Protein 3ZX3 (pdb70)

Solvent-accessible surface area: 63488 Å² total; per-residue (Å²): 132,30,72,21,0,0,0,0,29,1,16,29,52,34,0,30,0,16,0,0,60,17,70,18,104,135,177,130,93,116,26,88,2,82,23,53,57,63,19,98,3,156,36,57,1,2,17,126,23,12,164,79,30,124,84,0,53,76,21,1,43,108,2,0,127,35,0,36,125,105,2,62,78,90,38,13,132,89,1,30,0,12,0,0,0,9,4,11,3,8,10,15,11,75,98,41,71,120,15,0,52,79,0,25,52,3,0,16,145,10,1,127,90,51,42,14,66,50,84,9,16,87,17,3,5,13,41,35,14,4,5,33,1,0,10,0,0,0,33,8,52,30,92,20,204,109,78,22,41,2,3,0,13,0,29,7,2,4,0,3,0,0,2,53,16,148,80,71,29,7,6,12,40,49,13,41,37,119,42,78,22,111,87,59,57,36,44,0,6,1,46,20,8,30,18,9,0,21,34,21,0,6,67,0,0,3,0,38,31,0,84,68,101,34,72,10,59,18,130,1,20,0,8,0,39,56,15,112,124,79,16,68,18,86,112,1,32,44,15,24,4,0,137,139,32,93,69,184,16,89,34,102,82,4,45,4,34,9,55,8,54,11,88,97,0,24,98,17,1,52,130,3,25,83,102,107,111,51,14,30,65,68,23,4,1,27,14,16,13,4,8,96,41,67,42,35,0,0,0,1,49,4,0,72,75,1,7,28,27,3,66,158,60,89,100,44,40,114,101,2,26,110,23,4,94,94,2,0,56,61,72,26,123,89,0,50,76,46,52,102,134,40,129,102,128,62,0,9,33,16,0,2,2,4,0,0,0,4,2,0,0,11,77,3,0,77,1,73,51,94,23,14,111,68,13,80,34,24,20,110,22,150,106,1,28,9,13,6,5,1,0,22,2,7,78,49,31,97,45,149,49,63,15,0,0,0,0,26,1,15,24,43,36,0,25,0,14,0,1,70,23,119,86,84,3,105,19,31,5,5,0,39,4,175,32,58,0,1,16,114,23,12,153,108,38,128,68,0,56,80,22,1,40,86,2,0,113,20,0,28,123,98,2,55,80,105,49,15,128,120,1,11,0,15,1,0,0,8,4,6,2,12,6,10,102,58,95,37,147,129,10,1,75,73,0,26,40,11,0,24,161,11,1,123,87,51,45,14,59,47,94,28,17,85,32,0,72,12,80,44,11,2,11,21,2,0,10,0,0,0,14,16,40,36,93,19,137,110,91,19,36,2,3,0,13,0,28,7,2,4,0,4,0,1,2,38,6,138,67,68,91,11,13,4,61,66,9,24,53,141,54,98,10,50,28,60,104,21,16,0,0,1,29,21,1,26,5,10,0,34,38,18,0,3,70,2,1,0,0,37,36,0,81,90,105,25,61,12,72,16,127,2,19,0,0,0,42,54,20,120,50,107,7,54,16,86,139,6,36,39,17,18,4,0,70,19,16,90,65,186,30,93,35,117,98,2,59,0,31,8,54,8,52,16,81,101,0,28,83,16,1,53,124,0,16,27,98,86,92,46,42,29,44,53,18,3,1,34,26,11,7,0,4,74,32,56,40,36,0,0,0,0,41,11,0,51,67,7,7,30,10,5,45,88,60,7,147,58,58,50,32,49,44,111,104,2,37,82,28,2,113,85,6,0,60,67,45,25,28,15,0,24,9,28,59,31,22,17,48,72,129,42,1,7,25,9,0,1,3,4,0,0,3,6,2,0,0,12,70,5,0,55,0,65,51,127,22,7,120,52,12,83,29,25,15,71,14,147,94,2,29,7,14,6,5,1,0,4,0,1,54,64,42,124,61,16,69,46,147,101,107,25,0,0,0,0,26,1,16,25,44,35,0,25,0,16,0,0,75,25,93,128,1,86,16,49,5,6,0,38,3,123,38,49,0,2,16,115,19,29,185,70,47,126,76,0,59,79,18,1,42,64,2,0,134,19,0,35,133,96,3,59,85,96,58,13,136,109,1,18,0,19,0,0,0,8,4,6,2,8,11,15,64,17,80,38,87,122,30,0,62,88,0,24,40,10,0,16,164,12,1,124,93,51,48,14,62,46,90,23,17,86,23,0,77,14,63,58,13,3,9,24,2,0,10,0,0,0,42,6,59,40,83,20,130,125,74,23,24,2,3,0,13,0,30,6,2,5,0,4,0,1,2,43,10,95,91,98,26,38,34,7,37,96,11,26,55,124,46,129,8,74,33,58,107,30,27,0,2,0,24,13,12,36,20,13,0,22,36,18,0,6,82,3,1,4,0,38,39,0,78,69,96,29,65,17,82,14,138,1,17,0,7,0,41,55,13,123,120,78,16,61,14,85,126,5,45,46,22,29,7,0,122,80,26,81,64,142,22,85,29,131,91,2,51,4,24,7,52,8,49,17,104,104,0,34,110,18,0,45,142,2,19,30,81,84,80,49,26,63,64,46,16,2,2,16,14,33,4,0,1,51,37,74,33,32,0,0,0,1,49,4,0,76,58,2,6,40,23,5,73,75,56,99,88,52,63,118,86,4,24,77,16,3,80,89,1,0,60,42,27,25,27,12,0,37,7,22,60,13,21,16,41,86,121,24,1,12,41,6,0,3,4,4,0,0,2,5,3,1,0,13,70,4,0,42,0,74,58,121,31,12,100,70,15,77,33,26,21,79,20,140,109,1,28,9,13,7,4,0,0,3,0,1,58,66,39,133,75,27,72,82,149,42,108,17,0,0,0,0,23,1,12,19,46,63,0,12,0,14,0,1,54,17,86,86,128,1,100,27,41,62,59,20,96,5,177,36,54,0,1,11,105,19,17,158,77,38,125,78,0,52,84,23,1,37,128,3,0,120,38,0,28,126,99,3,62,85,104,63,11,130,146,2,21,1,26,0,0,0,9,4,7,2,7,8,16,71,38,92,39,95,126,15,0,81,80,0,28,43,7,0,25,142,8,2,134,89,45,56,19,52,43,92,28,22,99,25,1,75,14,58,62,10,3,5,24,2,0,15,0,0,0,37,9,54,41,83,18,117,104,80,20,21,2,3,0,13,0,32,5,2,5,0,4,0,0,1,36,11,96,114,71,30,24,33,4,25,92,10,23,57,124,46,150,20,77,50,65,97,28,38,0,0,0,23,15,10,37,20,12,0,35,38,20,0,6,85,2,0,4,0,46,33,0,82,83,103,23,65,11,71,16,123,1,16,0,9,0,43,55,17,114,119,78,18,54,15,84,143,4,42,44,18,36,7,0,125,88,24,89,60,189,24,100,34,119,92,1,46,4,33,10,57,8,54,11,80,102,0,23,79,17,1,39,123,1,17,28,81,78,80,46,18,54,71,44,16,1,1,18,14,31,2,0,0,47,33,52,33,36,0,0,0,1,38,13,0,48,127,7,6,26,9,5,40,133,58,2,140,99,52,52,33,55,57,72,94,2,28,49,18,2,95,103,2,0,61,71,72,30,128,82,0,55,76,48,51,99,130,34,123,93,137,90,0,11,47,22,0,4,4,4,0,0,2,5,2,0,0,12,68,2,0,44,0,70,53,106,25,7,105,60,14,83,31,26,14,134,15,154,81,2,27,4,13,5,5,0,1,9,0,5,79,60,36,122,59,138

Radius of gyration: 47.86 Å; Cα contacts (8 Å, |Δi|>4): 3305; chains: 4; bounding box: 59×104×164 Å

InterPro domains:
  IPR000407 Nucleoside phosphatase GDA1/CD39 [PF01150] (41-471)
  IPR000407 Nucleoside phosphatase GDA1/CD39 [PS01238] (169-184)
  IPR000407 Nucleoside phosphatase GDA1/CD39 [PTHR11782] (20-469)

Nearest PDB structures (foldseek):
  3zx3-assembly2_D  TM=1.003E+00  e=1.136E-85  Rattus norvegicus
  3zx2-assembly2_D  TM=1.002E+00  e=1.747E-83  Rattus norvegicus
  3zx3-assembly1_B  TM=9.928E-01  e=3.093E-79  Rattus norvegicus
  3zx2-assembly1_B  TM=9.936E-01  e=1.241E-78  Rattus norvegicus
  4cd1-assembly1_A  TM=9.168E-01  e=2.953E-46  Rattus norvegicus

Organism: Rattus norvegicus (NCBI:txid10116)

Secondary structure (DSSP, 8-state):
-EEEEEEEEE-SS-EEEEEEEEE---TT-----EEEEEEEPSSS-GGGGTT-GGGHHHHHHHHHHHHHHHS-HHHHTT-EEEEEE-HHHHHHHHH-HHHHHHHHHHHHHHHHTSSSEEEEEEE--HHHHHHHHHHHHHHHTTTT-----EEEEE-SSEEEEEE--SS--SSSGGGEEEEEETTEEEEEEEEEEET-SHHHHHHHHHHHH--TTSSSEEEETTS-TT-EEEEEHHHHTTSGGGGGG----S-SEEEEEE---HHHHHHHHHTTS--S--SSSSBSSTT-B-PPP-S-EEEEEHHHHHHHHHHHH---HHHHHHHHHHHHTS-HHHHHHHSTTS-HHHHTTHHHHHHHHHHIIIIIS---GGGGGGEEE-SEETTEE-SSHHHHHHHHTT-/--EEEEEEEE-SS-EEEEEEEE----EEEEEEEPSSS-GGGGTT-GGGHHHHHHHHHHHHHHHS-HHHHTT-EEEEEE-HHHHHHHHH-HHHHHHHHHHHHHHHHTSSSEEEEEEEPPHHHHHHHHHHHHHHHTT-------EEEEE-SSEEEEEE--SSSS-S-GGGEEEEEETTEEEEEEEEEEET-SHHHHHHHHHHHH--GGGTTEEEETTS-TT-EEEEEHHHHTTSGGGGGG----S-SEEEEEE---HHHHHHHHHTTS--S---SSSBSSTT-B-PPP-S-EEEEEHHHHHHHHHHTTTTSS---HHHHHHHHHHHHHS-HHHHHHH-TTB-HHHHTTHHHHHHHHHHIIIIIS---GGGGGGEEE-SEETTEE-SSHHHHHHHHTT-----/-EEEEEEEE-SS-EEEEEEEE---EEEEEEEPSSS-GGGGTT-GGGHHHHHHHHHHHHHHHS-GGGSTTSEEEEEE-HHHHHHHHH-HHHHHHHHHHHHHHHTTSSSEEEEEEE--HHHHHHHHHHHHHHHTTTT---PPEEEEE-SSEEEEEE---GGG---GGGEEEEE-SS-EEEEEEEEEET-SHHHHHHHHHHHH--TTSTTEEEETTS-TT-EEEEEHHHHTTSGGGGGG----S-SEEEEEE---HHHHHHHHHTTS--S--SSSSBSSTT-B-PPP-S-EEEEEHHHHHHHHHHHT---HHHHHHHHHHHHTS-HHHHHHHSTTB-HHHHTTHHHHHHHHHHIIIIIS---GGGGGGEEE-SEETTEE-SSHHHHHHHHTT----/-EEEEEEEEE-SS-EEEEEEEEE---EEEEEEEPSSS-GGGGTT-GGGHHHHHHHHHHHHHHHS-HHHHTT-EEEEEE-HHHHHHHHH-HHHHHHHHHHHHHHHHTSSSEEEEEEEPPHHHHHHHHHHHHHHHTTTT---PPEEEEE-SSEEEEEE-PPTT--S-GGGEEEEEETTEEEEEEEEEEET-SHHHHHHHHHHHH--TTS-SEEEETTS-TT-EEEEEHHHHTTSGGGGGG----SSSEEEEEE---HHHHHHHHHTTS--S--SSSSBSSTT-B-PPP-S-EEEEEHHHHHHHHHHHTTTTS---HHHHHHHHHHHHTS-HHHHHHH-TTS-HHHHTTHHHHHHHHHHIIIIIS---GGGGGGEEE-SEETTEE-SSHHHHHHHHHT--

Foldseek 3Di:
DKAKAWEWEQEQAWIKIWIWIWPDDDPVDHTDIFTDDMDTFPDGGLLVCLVPLVCVLVSCPVVVVVVPVPDPPVRALAYEYEYEYELNLVFSCVVPVVSSVSSQVSVQVNVVPDNHDYPGYYHDDQQLQLVLLQVLVQVLVVVVVPAGAWEWEADQFKIKTKGQFPDDDVQPCVQWDWDDDPRDIGIMGMDIDGLLHLNSLVLQLCLQQDDLPPPQEGEAQLFEAADKDKAFVCVSVVTPSNVVSDDDHPDGMHMYGYDQALVVLLVSSCVVWAQPDAPGPHAQTPNHDDHQDDAAHEYEDVVQVLQVVLVVVPHDLVSLSVSLSVVSHHHPVVQCVVVVVDDCVVSRRSSNRSSSSSCNVCRRNNCDDPNVVSYHYDQDRPNHGSGSRSSVVCVVVVD/DKAWEWEWEQEFAWIKIWIWMFVLGIFTPDMDTFPDGGLLVCLVPLVCLLVRCPPVLVVVPVPDDPVHAAAYEYEYEYELNLVQSCVLPVPSSVSSQVSNQVNVVVHNHRYDGYYHDDQVLQQVLLQVVVCSLVVCLVPAGAWEWEAAQFKIKTKHAFPDLPFPPCVQWDWDFFNADITIMGMDIGTLLHLNSLVLLLCLQQDDLVCPQEAEAQLFEAVDKDKAFLCVSCSTPSNVVSDDDHPDGIHMYGYPHALVVLLVSSCVSWAAPDAPDPHAQTPNHDDHDDDAAHEYEDLVQVLVQVQCVVVVRDDDALVVSSVSLRVLSHDHPVVQCVVCVPDDVVVSRCNSNSSSSVSCSVCRRNNCDDPNVVRYHYDQDRPNHGSGSRVSVVCVVVVVTDSD/DAKEKEWEQEFAWIKIWIWDDCVIATDDMDTFPDGGLLVCLVPLVCLLVRCPVVLVVVCVPDDPVRAAVYEYEYEYEQNLVQSCVVPVVSSVSSQVSNQVNVVVHNHNYPGHYHDDQQLQQVLLQVLVCVLVVVLVPAGAWEWEAAQFKIKTKGADDPVFCPDLVQWDWDAFPRRITIMGMDMDGLLHLNSLVLQLVLQQDDLPCVQEGEAQLFEAPDKDKAFQCVSCVTPSNVVRHDDHPDGIHMYGHPQALVRLLVSSCVSWAADDAPGPHAQTPNHDDTDDDAAHEYEDLLQVLQVVQVVVPHDLVSSSVSLSVVSHHHPVRQCVVCVPDDCVVSRRSSSSSSSSSCSVCVRVNCPDPSVVSYDYDQARPNHGSGSRVSVVCVVVPNTDD/DKAKEKEWEQEFAWIKIWIWMDDCPIDTPDMDIFPDGGLLVCLPPLVCLLVRCPPVLVVVCVRDPVVRAAAYEYEYEYEQNLVQSCVVPVVSSVSSQVSNQVNVVVHNHHYDGYYHDDQQLQLVLLQVVVCSLVVCLVPAGAWEWEAAQFKIKTKAAFDPPQCPDLVQWDWDQANRDITIMRMDMDTLQHLNSLVLLLVLQQDDLPDPLEGEAQLFEAADKDKDFVCVSVVTPSNVVRDDDHPDRIHMYGHPLALVVLLVSSCVSWADDDAPGPHAQTPNHDDTDDDAAHEYEDLVQVLVCVLCVVPVSDDDDLVVSSVSLRVVSHDHPVVQCVVCVPDPCVVSRRSSNSSSSSSCSVPVRVNCPDPVVVRYDYDQDRPNHGSGSVVSVVCVVVPPD

B-factor: mean 45.5, std 15.64, range [22.53, 130.73]

Structure (mmCIF, N/CA/C/O backbone):
data_3ZX3
#
_entry.id   3ZX3
#
_cell.length_a   163.133
_cell.length_b   81.136
_cell.length_c   165.465
_cell.angle_alpha   90.00
_cell.angle_beta   117.61
_cell.angle_gamma   90.00
#
_symmetry.space_group_name_H-M   'C 1 2 1'
#
loop_
_entity.id
_entity.type
_entity.pdbx_description
1 polymer 'ECTONUCLEOSIDE TRIPHOSPHATE DIPHOSPHOHYDROLASE 1'
2 non-polymer 'CHLORIDE ION'
3 non-polymer 'ACETIC ACID'
4 non-polymer 'SODIUM ION'
5 water water
#
loop_
_atom_site.group_PDB
_atom_site.id
_atom_site.type_symbol
_atom_site.label_atom_id
_atom_site.label_alt_id
_atom_site.label_comp_id
_atom_site.label_asym_id
_atom_site.label_entity_id
_atom_site.label_seq_id
_atom_site.pdbx_PDB_ins_code
_atom_site.Cartn_x
_atom_site.Cartn_y
_atom_site.Cartn_z
_atom_site.occupancy
_atom_site.B_iso_or_equiv
_atom_site.auth_seq_id
_atom_site.auth_comp_id
_atom_site.auth_asym_id
_atom_site.auth_atom_id
_atom_site.pdbx_PDB_model_num
ATOM 1 N N . ASN A 1 32 ? 15.623 -28.487 97.304 1.00 89.30 46 ASN A N 1
ATOM 2 C CA . ASN A 1 32 ? 15.523 -28.145 98.746 1.00 90.32 46 ASN A CA 1
ATOM 3 C C . ASN A 1 32 ? 15.766 -26.633 99.047 1.00 85.99 46 ASN A C 1
ATOM 4 O O . ASN A 1 32 ? 14.988 -25.808 98.603 1.00 86.33 46 ASN A O 1
ATOM 9 N N . VAL A 1 33 ? 16.803 -26.280 99.810 1.00 78.79 47 VAL A N 1
ATOM 10 C CA . VAL A 1 33 ? 17.184 -24.883 100.034 1.00 72.81 47 VAL A CA 1
ATOM 11 C C . VAL A 1 33 ? 18.251 -24.510 99.009 1.00 67.84 47 VAL A C 1
ATOM 12 O O . VAL A 1 33 ? 18.976 -25.395 98.571 1.00 71.01 47 VAL A O 1
ATOM 16 N N . LYS A 1 34 ? 18.290 -23.240 98.583 1.00 60.07 48 LYS A N 1
ATOM 17 C CA . LYS A 1 34 ? 19.331 -22.690 97.705 1.00 56.37 48 LYS A CA 1
ATOM 18 C C . LYS A 1 34 ? 19.960 -21.517 98.429 1.00 50.64 48 LYS A C 1
ATOM 19 O O . LYS A 1 34 ? 19.345 -20.983 99.319 1.00 49.38 48 LYS A O 1
ATOM 25 N N . TYR A 1 35 ? 21.192 -21.158 98.080 1.00 48.21 49 TYR A N 1
ATOM 26 C CA . TYR A 1 35 ? 21.966 -20.106 98.772 1.00 45.63 49 TYR A CA 1
ATOM 27 C C . TYR A 1 35 ? 22.560 -19.178 97.751 1.00 44.11 49 TYR A C 1
ATOM 28 O O . TYR A 1 35 ? 22.779 -19.575 96.629 1.00 46.33 49 TYR A O 1
ATOM 37 N N . GLY A 1 36 ? 22.867 -17.949 98.133 1.00 42.25 50 GLY A N 1
ATOM 38 C CA . GLY A 1 36 ? 23.539 -17.047 97.236 1.00 40.37 50 GLY A CA 1
ATOM 39 C C . GLY A 1 36 ? 24.251 -16.082 98.124 1.00 38.61 50 GLY A C 1
ATOM 40 O O . GLY A 1 36 ? 23.748 -15.759 99.179 1.00 40.93 50 GLY A O 1
ATOM 41 N N . ILE A 1 37 ? 25.444 -15.658 97.704 1.00 37.38 51 ILE A N 1
ATOM 42 C CA . ILE A 1 37 ? 26.311 -14.703 98.427 1.00 35.16 51 ILE A CA 1
ATOM 43 C C . ILE A 1 37 ? 26.483 -13.454 97.582 1.00 34.85 51 ILE A C 1
ATOM 44 O O . ILE A 1 37 ? 26.712 -13.557 96.358 1.00 35.47 51 ILE A O 1
ATOM 49 N N . VAL A 1 38 ? 26.251 -12.295 98.223 1.00 35.17 52 VAL A N 1
ATOM 50 C CA . VAL A 1 38 ? 26.465 -10.959 97.658 1.00 35.31 52 VAL A CA 1
ATOM 51 C C . VAL A 1 38 ? 27.355 -10.120 98.568 1.00 32.34 52 VAL A C 1
ATOM 52 O O . VAL A 1 38 ? 27.075 -9.918 99.728 1.00 32.58 52 VAL A O 1
ATOM 56 N N . LEU A 1 39 ? 28.465 -9.686 97.999 1.00 31.94 53 LEU A N 1
ATOM 57 C CA . LEU A 1 39 ? 29.298 -8.761 98.701 1.00 32.70 53 LEU A CA 1
ATOM 58 C C . LEU A 1 39 ? 28.976 -7.343 98.280 1.00 31.56 53 LEU A C 1
ATOM 59 O O . LEU A 1 39 ? 28.940 -7.042 97.090 1.00 32.93 53 LEU A O 1
ATOM 64 N N . ASP A 1 40 ? 28.690 -6.495 99.260 1.00 30.45 54 ASP A N 1
ATOM 65 C CA . ASP A 1 40 ? 28.452 -5.072 99.077 1.00 32.15 54 ASP A CA 1
ATOM 66 C C . ASP A 1 40 ? 29.733 -4.355 99.501 1.00 29.70 54 ASP A C 1
ATOM 67 O O . ASP A 1 40 ? 29.985 -4.132 100.698 1.00 30.50 54 ASP A O 1
ATOM 72 N N . ALA A 1 41 ? 30.505 -3.993 98.467 1.00 30.17 55 ALA A N 1
ATOM 73 C CA . ALA A 1 41 ? 31.760 -3.270 98.620 1.00 30.97 55 ALA A CA 1
ATOM 74 C C . ALA A 1 41 ? 31.488 -1.743 98.640 1.00 29.90 55 ALA A C 1
ATOM 75 O O . ALA A 1 41 ? 31.526 -1.084 97.595 1.00 29.02 55 ALA A O 1
ATOM 77 N N . GLY A 1 42 ? 31.173 -1.211 99.829 1.00 29.31 56 GLY A N 1
ATOM 78 C CA . GLY A 1 42 ? 30.761 0.167 99.982 1.00 29.36 56 GLY A CA 1
ATOM 79 C C . GLY A 1 42 ? 31.934 0.974 100.431 1.00 31.17 56 GLY A C 1
ATOM 80 O O . GLY A 1 42 ? 32.974 0.405 100.738 1.00 34.60 56 GLY A O 1
ATOM 81 N N . SER A 1 43 ? 31.798 2.286 100.566 1.00 34.57 57 SER A N 1
ATOM 82 C CA . SER A 1 43 ? 32.984 3.117 100.836 1.00 32.89 57 SER A CA 1
ATOM 83 C C . SER A 1 43 ? 33.537 3.025 102.229 1.00 34.09 57 SER A C 1
ATOM 84 O O . SER A 1 43 ? 34.689 3.236 102.399 1.00 36.34 57 SER A O 1
ATOM 87 N N . SER A 1 44 ? 32.716 2.635 103.193 1.00 33.60 58 SER A N 1
ATOM 88 C CA . SER A 1 44 ? 33.104 2.438 104.604 1.00 35.35 58 SER A CA 1
ATOM 89 C C . SER A 1 44 ? 33.675 1.094 104.914 1.00 33.58 58 SER A C 1
ATOM 90 O O . SER A 1 44 ? 34.585 0.981 105.707 1.00 34.30 58 SER A O 1
ATOM 93 N N . HIS A 1 45 ? 33.060 0.078 104.343 1.00 32.46 59 HIS A N 1
ATOM 94 C CA A HIS A 1 45 ? 33.300 -1.328 104.707 0.50 35.68 59 HIS A CA 1
ATOM 95 C CA B HIS A 1 45 ? 33.455 -1.306 104.583 0.50 35.18 59 HIS A CA 1
ATOM 96 C C . HIS A 1 45 ? 32.792 -2.195 103.595 1.00 32.20 59 HIS A C 1
ATOM 97 O O . HIS A 1 45 ? 31.844 -1.800 102.927 1.00 32.07 59 HIS A O 1
ATOM 110 N N . THR A 1 46 ? 33.335 -3.402 103.453 1.00 32.05 60 THR A N 1
ATOM 111 C CA . THR A 1 46 ? 32.655 -4.463 102.684 1.00 31.65 60 THR A CA 1
ATOM 112 C C . THR A 1 46 ? 31.746 -5.313 103.587 1.00 30.85 60 THR A C 1
ATOM 113 O O . THR A 1 46 ? 32.171 -5.669 104.667 1.00 32.27 60 THR A O 1
ATOM 117 N N . ASN A 1 47 ? 30.493 -5.584 103.174 1.00 31.53 61 ASN A N 1
ATOM 118 C CA . ASN A 1 47 ? 29.602 -6.543 103.889 1.00 31.76 61 ASN A CA 1
ATOM 119 C C . ASN A 1 47 ? 29.247 -7.723 102.979 1.00 33.07 61 ASN A C 1
ATOM 120 O O . ASN A 1 47 ? 28.862 -7.525 101.818 1.00 33.56 61 ASN A O 1
ATOM 125 N N . LEU A 1 48 ? 29.375 -8.930 103.515 1.00 32.44 62 LEU A N 1
ATOM 126 C CA . LEU A 1 48 ? 28.960 -10.126 102.815 1.00 32.65 62 LEU A CA 1
ATOM 127 C C . LEU A 1 48 ? 27.590 -10.508 103.304 1.00 31.80 62 LEU A C 1
ATOM 128 O O . LEU A 1 48 ? 27.328 -10.493 104.516 1.00 32.68 62 LEU A O 1
ATOM 133 N N . TYR A 1 49 ? 26.707 -10.831 102.363 1.00 31.70 63 TYR A N 1
ATOM 134 C CA . TYR A 1 49 ? 25.382 -11.286 102.708 1.00 32.12 63 TYR A CA 1
ATOM 135 C C . TYR A 1 49 ? 25.207 -12.665 102.152 1.00 34.11 63 TYR A C 1
ATOM 136 O O . TYR A 1 49 ? 25.585 -12.903 101.010 1.00 34.60 63 TYR A O 1
ATOM 145 N N . ILE A 1 50 ? 24.672 -13.579 102.949 1.00 33.91 64 ILE A N 1
ATOM 146 C CA . ILE A 1 50 ? 24.222 -14.909 102.486 1.00 36.40 64 ILE A CA 1
ATOM 147 C C . ILE A 1 50 ? 22.716 -14.886 102.504 1.00 35.85 64 ILE A C 1
ATOM 148 O O . ILE A 1 50 ? 22.134 -14.573 103.526 1.00 36.14 64 ILE A O 1
ATOM 153 N N . TYR A 1 51 ? 22.123 -15.179 101.359 1.00 36.09 65 TYR A N 1
ATOM 154 C CA . TYR A 1 51 ? 20.710 -15.324 101.174 1.00 36.58 65 TYR A CA 1
ATOM 155 C C . TYR A 1 51 ? 20.329 -16.772 101.011 1.00 38.89 65 TYR A C 1
ATOM 156 O O . TYR A 1 51 ? 21.127 -17.569 100.537 1.00 41.63 65 TYR A O 1
ATOM 165 N N . LYS A 1 52 ? 19.126 -17.147 101.419 1.00 40.99 66 LYS A N 1
ATOM 166 C CA . LYS A 1 52 ? 18.624 -18.515 101.139 1.00 46.17 66 LYS A CA 1
ATOM 167 C C . LYS A 1 52 ? 17.134 -18.482 100.786 1.00 45.73 66 LYS A C 1
ATOM 168 O O . LYS A 1 52 ? 16.436 -17.553 101.151 1.00 43.99 66 LYS A O 1
ATOM 174 N N . TRP A 1 53 ? 16.673 -19.483 100.029 1.00 47.27 67 TRP A N 1
ATOM 175 C CA . TRP A 1 53 ? 15.295 -19.524 99.551 1.00 49.28 67 TRP A CA 1
ATOM 176 C C . TRP A 1 53 ? 14.931 -20.947 99.195 1.00 54.06 67 TRP A C 1
ATOM 177 O O . TRP A 1 53 ? 15.822 -21.725 98.805 1.00 52.65 67 TRP A O 1
ATOM 188 N N . PRO A 1 54 ? 13.628 -21.308 99.336 1.00 57.05 68 PRO A N 1
ATOM 189 C CA . PRO A 1 54 ? 13.202 -22.623 98.858 1.00 62.72 68 PRO A CA 1
ATOM 190 C C . PRO A 1 54 ? 13.640 -22.833 97.395 1.00 66.40 68 PRO A C 1
ATOM 191 O O . PRO A 1 54 ? 13.465 -21.929 96.563 1.00 69.05 68 PRO A O 1
ATOM 195 N N . ALA A 1 55 ? 14.250 -23.979 97.080 1.00 71.75 69 ALA A N 1
ATOM 196 C CA . ALA A 1 55 ? 14.501 -24.318 95.685 1.00 75.07 69 ALA A CA 1
ATOM 197 C C . ALA A 1 55 ? 13.159 -24.215 94.910 1.00 79.94 69 ALA A C 1
ATOM 198 O O . ALA A 1 55 ? 12.100 -24.731 95.371 1.00 78.43 69 ALA A O 1
ATOM 200 N N . GLU A 1 56 ? 13.246 -23.512 93.764 1.00 85.71 70 GLU A N 1
ATOM 201 C CA . GLU A 1 56 ? 12.102 -22.942 92.992 1.00 93.22 70 GLU A CA 1
ATOM 202 C C . GLU A 1 56 ? 11.228 -23.917 92.206 1.00 95.22 70 GLU A C 1
ATOM 203 O O . GLU A 1 56 ? 11.164 -23.866 90.971 1.00 102.76 70 GLU A O 1
ATOM 209 N N . LYS A 1 57 ? 10.511 -24.749 92.942 1.00 92.71 71 LYS A N 1
ATOM 210 C CA . LYS A 1 57 ? 9.608 -25.744 92.380 1.00 96.18 71 LYS A CA 1
ATOM 211 C C . LYS A 1 57 ? 8.335 -25.171 91.695 1.00 96.35 71 LYS A C 1
ATOM 212 O O . LYS A 1 57 ? 7.976 -23.997 91.849 1.00 97.49 71 LYS A O 1
ATOM 218 N N . GLU A 1 58 ? 7.730 -25.987 90.861 1.00 98.72 72 GLU A N 1
ATOM 219 C CA . GLU A 1 58 ? 6.483 -25.648 90.186 1.00 102.46 72 GLU A CA 1
ATOM 220 C C . GLU A 1 58 ? 5.237 -25.596 91.106 1.00 103.40 72 GLU A C 1
ATOM 221 O O . GLU A 1 58 ? 4.394 -24.714 90.954 1.00 103.10 72 GLU A O 1
ATOM 227 N N . ASN A 1 59 ? 5.132 -26.537 92.047 1.00 103.73 73 ASN A N 1
ATOM 228 C CA . ASN A 1 59 ? 4.031 -26.584 93.027 1.00 107.05 73 ASN A CA 1
ATOM 229 C C . ASN A 1 59 ? 4.060 -25.579 94.198 1.00 106.91 73 ASN A C 1
ATOM 230 O O . ASN A 1 59 ? 3.357 -25.776 95.201 1.00 105.15 73 ASN A O 1
ATOM 235 N N . ASP A 1 60 ? 4.891 -24.534 94.069 1.00 110.13 74 ASP A N 1
ATOM 236 C CA . ASP A 1 60 ? 4.830 -23.287 94.895 1.00 116.01 74 ASP A CA 1
ATOM 237 C C . ASP A 1 60 ? 5.657 -22.087 94.387 1.00 112.94 74 ASP A C 1
ATOM 238 O O . ASP A 1 60 ? 6.280 -22.138 93.303 1.00 111.88 74 ASP A O 1
ATOM 243 N N . THR A 1 61 ? 5.582 -20.990 95.149 1.00 112.65 75 THR A N 1
ATOM 244 C CA . THR A 1 61 ? 6.655 -19.974 95.194 1.00 115.96 75 THR A CA 1
ATOM 245 C C . THR A 1 61 ? 6.857 -19.626 96.667 1.00 112.73 75 THR A C 1
ATOM 246 O O . THR A 1 61 ? 5.920 -19.734 97.474 1.00 112.87 75 THR A O 1
ATOM 250 N N . GLY A 1 62 ? 8.103 -19.260 96.986 1.00 105.16 76 GLY A N 1
ATOM 251 C CA . GLY A 1 62 ? 8.572 -18.891 98.339 1.00 91.81 76 GLY A CA 1
ATOM 252 C C . GLY A 1 62 ? 9.557 -17.731 98.239 1.00 75.20 76 GLY A C 1
ATOM 253 O O . GLY A 1 62 ? 9.852 -17.241 97.143 1.00 74.51 76 GLY A O 1
ATOM 254 N N . VAL A 1 63 ? 10.096 -17.312 99.370 1.00 66.53 77 VAL A N 1
ATOM 255 C CA . VAL A 1 63 ? 10.807 -16.045 99.378 1.00 60.01 77 VAL A CA 1
ATOM 256 C C . VAL A 1 63 ? 12.307 -16.155 99.629 1.00 54.70 77 VAL A C 1
ATOM 257 O O . VAL A 1 63 ? 12.784 -17.128 100.233 1.00 55.01 77 VAL A O 1
ATOM 261 N N . VAL A 1 64 ? 13.045 -15.159 99.170 1.00 49.30 78 VAL A N 1
ATOM 262 C CA . VAL A 1 64 ? 14.438 -15.103 99.468 1.00 45.97 78 VAL A CA 1
ATOM 263 C C . VAL A 1 64 ? 14.509 -14.392 100.792 1.00 46.88 78 VAL A C 1
ATOM 264 O O . VAL A 1 64 ? 13.800 -13.411 101.017 1.00 47.64 78 VAL A O 1
ATOM 268 N N . GLN A 1 65 ? 15.366 -14.875 101.677 1.00 45.97 79 GLN A N 1
ATOM 269 C CA . GLN A 1 65 ? 15.627 -14.138 102.915 1.00 45.04 79 GLN A CA 1
ATOM 270 C C . GLN A 1 65 ? 17.086 -14.110 103.296 1.00 40.83 79 GLN A C 1
ATOM 271 O O . GLN A 1 65 ? 17.883 -14.949 102.882 1.00 40.15 79 GLN A O 1
ATOM 277 N N . GLN A 1 66 ? 17.445 -13.086 104.039 1.00 37.65 80 GLN A N 1
ATOM 278 C CA . GLN A 1 66 ? 18.774 -12.941 104.508 1.00 36.09 80 GLN A CA 1
ATOM 279 C C . GLN A 1 66 ? 18.968 -13.998 105.553 1.00 35.46 80 GLN A C 1
ATOM 280 O O . GLN A 1 66 ? 18.174 -14.158 106.452 1.00 38.74 80 GLN A O 1
ATOM 286 N N . LEU A 1 67 ? 20.028 -14.777 105.377 1.00 36.04 81 LEU A N 1
ATOM 287 C CA . LEU A 1 67 ? 20.402 -15.800 106.342 1.00 37.44 81 LEU A CA 1
ATOM 288 C C . LEU A 1 67 ? 21.506 -15.307 107.273 1.00 36.14 81 LEU A C 1
ATOM 289 O O . LEU A 1 67 ? 21.401 -15.455 108.484 1.00 39.21 81 LEU A O 1
ATOM 294 N N . GLU A 1 68 ? 22.561 -14.721 106.746 1.00 36.72 82 GLU A N 1
ATOM 295 C CA . GLU A 1 68 ? 23.604 -14.306 107.646 1.00 37.65 82 GLU A CA 1
ATOM 296 C C . GLU A 1 68 ? 24.286 -13.101 107.013 1.00 35.99 82 GLU A C 1
ATOM 297 O O . GLU A 1 68 ? 24.238 -12.972 105.824 1.00 34.02 82 GLU A O 1
ATOM 303 N N . GLU A 1 69 ? 24.904 -12.214 107.809 1.00 35.36 83 GLU A N 1
ATOM 304 C CA . GLU A 1 69 ? 25.683 -11.089 107.290 1.00 34.72 83 GLU A CA 1
ATOM 305 C C . GLU A 1 69 ? 27.057 -11.120 107.926 1.00 33.77 83 GLU A C 1
ATOM 306 O O . GLU A 1 69 ? 27.156 -11.526 109.091 1.00 36.36 83 GLU A O 1
ATOM 312 N N . CYS A 1 70 ? 28.097 -10.681 107.232 1.00 31.36 84 CYS A N 1
ATOM 313 C CA . CYS A 1 70 ? 29.408 -10.531 107.834 1.00 33.99 84 CYS A CA 1
ATOM 314 C C . CYS A 1 70 ? 29.972 -9.160 107.423 1.00 33.67 84 CYS A C 1
ATOM 315 O O . CYS A 1 70 ? 29.900 -8.791 106.269 1.00 36.15 84 CYS A O 1
ATOM 318 N N . GLN A 1 71 ? 30.578 -8.425 108.343 1.00 33.37 85 GLN A N 1
ATOM 319 C CA . GLN A 1 71 ? 31.247 -7.199 107.956 1.00 32.23 85 GLN A CA 1
ATOM 320 C C . GLN A 1 71 ? 32.731 -7.457 107.931 1.00 34.50 85 GLN A C 1
ATOM 321 O O . GLN A 1 71 ? 33.306 -7.857 108.928 1.00 34.35 85 GLN A O 1
ATOM 327 N N . VAL A 1 72 ? 33.352 -7.253 106.783 1.00 34.39 86 VAL A N 1
ATOM 328 C CA . VAL A 1 72 ? 34.788 -7.400 106.627 1.00 33.50 86 VAL A CA 1
ATOM 329 C C . VAL A 1 72 ? 35.471 -6.370 107.508 1.00 35.54 86 VAL A C 1
ATOM 330 O O . VAL A 1 72 ? 35.127 -5.202 107.436 1.00 35.00 86 VAL A O 1
ATOM 334 N N . LYS A 1 73 ? 36.445 -6.797 108.323 1.00 38.00 87 LYS A N 1
ATOM 335 C CA . LYS A 1 73 ? 37.295 -5.884 109.117 1.00 41.05 87 LYS A CA 1
ATOM 336 C C . LYS A 1 73 ? 38.100 -5.001 108.156 1.00 40.72 87 LYS A C 1
ATOM 337 O O . LYS A 1 73 ? 38.642 -5.484 107.154 1.00 41.99 87 LYS A O 1
ATOM 343 N N . GLY A 1 74 ? 38.191 -3.718 108.458 1.00 41.45 88 GLY A N 1
ATOM 344 C CA . GLY A 1 74 ? 38.937 -2.779 107.617 1.00 39.73 88 GLY A CA 1
ATOM 345 C C . GLY A 1 74 ? 38.065 -1.811 106.879 1.00 36.99 88 GLY A C 1
ATOM 346 O O . GLY A 1 74 ? 36.878 -1.851 106.972 1.00 36.49 88 GLY A O 1
ATOM 347 N N . PRO A 1 75 ? 38.683 -0.956 106.087 1.00 38.59 89 PRO A N 1
ATOM 348 C CA . PRO A 1 75 ? 38.051 0.078 105.255 1.00 37.09 89 PRO A CA 1
ATOM 349 C C . PRO A 1 75 ? 37.415 -0.535 104.011 1.00 35.51 89 PRO A C 1
ATOM 350 O O . PRO A 1 75 ? 37.382 -1.753 103.890 1.00 38.06 89 PRO A O 1
ATOM 354 N N . GLY A 1 76 ? 36.904 0.277 103.100 1.00 35.21 90 GLY A N 1
ATOM 355 C CA . GLY A 1 76 ? 36.346 -0.214 101.867 1.00 30.60 90 GLY A CA 1
ATOM 356 C C . GLY A 1 76 ? 37.496 -0.632 100.950 1.00 34.19 90 GLY A C 1
ATOM 357 O O . GLY A 1 76 ? 38.670 -0.253 101.199 1.00 34.40 90 GLY A O 1
ATOM 358 N N . ILE A 1 77 ? 37.179 -1.449 99.926 1.00 33.32 91 ILE A N 1
ATOM 359 C CA . ILE A 1 77 ? 38.176 -2.042 99.043 1.00 33.01 91 ILE A CA 1
ATOM 360 C C . ILE A 1 77 ? 39.063 -1.032 98.293 1.00 34.56 91 ILE A C 1
ATOM 361 O O . ILE A 1 77 ? 40.194 -1.330 97.996 1.00 36.14 91 ILE A O 1
ATOM 366 N N . SER A 1 78 ? 38.545 0.152 97.974 1.00 32.08 92 SER A N 1
ATOM 367 C CA . SER A 1 78 ? 39.343 1.162 97.313 1.00 33.91 92 SER A CA 1
ATOM 368 C C . SER A 1 78 ? 40.582 1.553 98.056 1.00 37.47 92 SER A C 1
ATOM 369 O O . SER A 1 78 ? 41.527 2.021 97.440 1.00 39.50 92 SER A O 1
ATOM 372 N N . LYS A 1 79 ? 40.623 1.314 99.363 1.00 37.64 93 LYS A N 1
ATOM 373 C CA . LYS A 1 79 ? 41.823 1.600 100.098 1.00 40.04 93 LYS A CA 1
ATOM 374 C C . LYS A 1 79 ? 42.888 0.555 99.834 1.00 40.01 93 LYS A C 1
ATOM 375 O O . LYS A 1 79 ? 44.018 0.720 100.263 1.00 42.37 93 LYS A O 1
ATOM 381 N N . TYR A 1 80 ? 42.556 -0.478 99.067 1.00 39.47 94 TYR A N 1
ATOM 382 C CA . TYR A 1 80 ? 43.579 -1.486 98.684 1.00 41.74 94 TYR A CA 1
ATOM 383 C C . TYR A 1 80 ? 44.308 -1.266 97.369 1.00 42.70 94 TYR A C 1
ATOM 384 O O . TYR A 1 80 ? 45.154 -2.056 96.986 1.00 44.03 94 TYR A O 1
ATOM 393 N N . ALA A 1 81 ? 44.029 -0.135 96.739 1.00 42.67 95 ALA A N 1
ATOM 394 C CA . ALA A 1 81 ? 44.517 0.175 95.407 1.00 44.83 95 ALA A CA 1
ATOM 395 C C . ALA A 1 81 ? 46.030 -0.096 95.226 1.00 50.02 95 ALA A C 1
ATOM 396 O O . ALA A 1 81 ? 46.481 -0.507 94.149 1.00 54.58 95 ALA A O 1
ATOM 398 N N . GLN A 1 82 ? 46.817 0.122 96.275 1.00 55.23 96 GLN A N 1
ATOM 399 C CA . GLN A 1 82 ? 48.241 -0.006 96.154 1.00 54.54 96 GLN A CA 1
ATOM 400 C C . GLN A 1 82 ? 48.675 -1.200 96.897 1.00 54.57 96 GLN A C 1
ATOM 401 O O . GLN A 1 82 ? 49.854 -1.306 97.210 1.00 55.66 96 GLN A O 1
ATOM 407 N N . LYS A 1 83 ? 47.743 -2.100 97.195 1.00 49.32 97 LYS A N 1
ATOM 408 C CA . LYS A 1 83 ? 48.105 -3.317 97.865 1.00 52.09 97 LYS A CA 1
ATOM 409 C C . LYS A 1 83 ? 47.095 -4.378 97.591 1.00 49.40 97 LYS A C 1
ATOM 410 O O . LYS A 1 83 ? 46.563 -4.970 98.495 1.00 46.50 97 LYS A O 1
ATOM 416 N N . THR A 1 84 ? 46.858 -4.655 96.322 1.00 49.80 98 THR A N 1
ATOM 417 C CA . THR A 1 84 ? 45.807 -5.608 95.941 1.00 48.53 98 THR A CA 1
ATOM 418 C C . THR A 1 84 ? 46.217 -7.022 96.328 1.00 49.72 98 THR A C 1
ATOM 419 O O . THR A 1 84 ? 45.366 -7.935 96.363 1.00 49.96 98 THR A O 1
ATOM 423 N N . ASP A 1 85 ? 47.503 -7.185 96.661 1.00 52.70 99 ASP A N 1
ATOM 42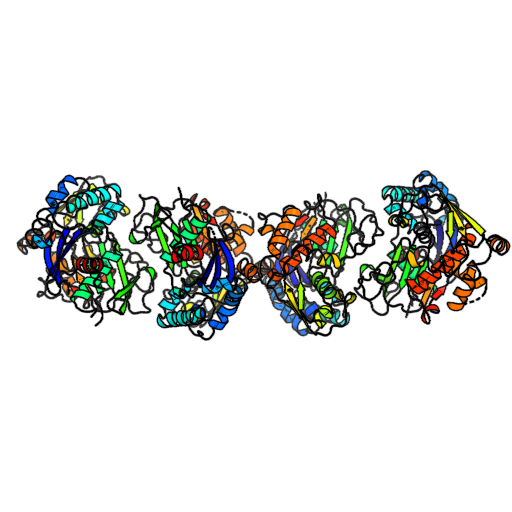4 C CA . ASP A 1 85 ? 48.011 -8.498 97.092 1.00 57.01 99 ASP A CA 1
ATOM 425 C C . ASP A 1 85 ? 47.451 -8.886 98.456 1.00 55.62 99 ASP A C 1
ATOM 426 O O . ASP A 1 85 ? 47.520 -10.040 98.872 1.00 57.33 99 ASP A O 1
ATOM 431 N N . GLU A 1 86 ? 46.863 -7.916 99.118 1.00 52.72 100 GLU A N 1
ATOM 432 C CA . GLU A 1 86 ? 46.287 -8.144 100.416 1.00 53.01 100 GLU A CA 1
ATOM 433 C C . GLU A 1 86 ? 44.755 -8.332 100.329 1.00 46.85 100 GLU A C 1
ATOM 434 O O . GLU A 1 86 ? 44.103 -8.551 101.322 1.00 44.83 100 GLU A O 1
ATOM 440 N N . ILE A 1 87 ? 44.188 -8.262 99.151 1.00 46.04 101 ILE A N 1
ATOM 441 C CA . ILE A 1 87 ? 42.728 -8.382 99.036 1.00 43.40 101 ILE A CA 1
ATOM 442 C C . ILE A 1 87 ? 42.211 -9.721 99.503 1.00 43.89 101 ILE A C 1
ATOM 443 O O . ILE A 1 87 ? 41.248 -9.811 100.215 1.00 44.73 101 ILE A O 1
ATOM 448 N N . ALA A 1 88 ? 42.926 -10.759 99.128 1.00 46.22 102 ALA A N 1
ATOM 449 C CA . ALA A 1 88 ? 42.655 -12.140 99.474 1.00 47.13 102 ALA A CA 1
ATOM 450 C C . ALA A 1 88 ? 42.453 -12.329 100.956 1.00 47.42 102 ALA A C 1
ATOM 451 O O . ALA A 1 88 ? 41.429 -12.835 101.412 1.00 46.62 102 ALA A O 1
ATOM 453 N N . ALA A 1 89 ? 43.506 -11.966 101.678 1.00 47.73 103 ALA A N 1
ATOM 454 C CA . ALA A 1 89 ? 43.528 -11.942 103.105 1.00 47.62 103 ALA A CA 1
ATOM 455 C C . ALA A 1 89 ? 42.390 -11.086 103.667 1.00 46.98 103 ALA A C 1
ATOM 456 O O . ALA A 1 89 ? 41.745 -11.497 104.603 1.00 49.46 103 ALA A O 1
ATOM 458 N N . TYR A 1 90 ? 42.152 -9.905 103.113 1.00 44.80 104 TYR A N 1
ATOM 459 C CA . TYR A 1 90 ? 41.094 -9.022 103.550 1.00 42.59 104 TYR A CA 1
ATOM 460 C C . TYR A 1 90 ? 39.716 -9.696 103.538 1.00 41.45 104 TYR A C 1
ATOM 461 O O . TYR A 1 90 ? 38.950 -9.546 104.476 1.00 44.23 104 TYR A O 1
ATOM 470 N N . LEU A 1 91 ? 39.431 -10.467 102.502 1.00 40.57 105 LEU A N 1
ATOM 471 C CA . LEU A 1 91 ? 38.137 -11.127 102.339 1.00 39.24 105 LEU A CA 1
ATOM 472 C C . LEU A 1 91 ? 38.015 -12.509 103.016 1.00 41.05 105 LEU A C 1
ATOM 473 O O . LEU A 1 91 ? 36.929 -13.088 103.048 1.00 39.50 105 LEU A O 1
ATOM 478 N N . ALA A 1 92 ? 39.129 -13.036 103.525 1.00 42.21 106 ALA A N 1
ATOM 479 C CA . ALA A 1 92 ? 39.181 -14.429 103.932 1.00 44.69 106 ALA A CA 1
ATOM 480 C C . ALA A 1 92 ? 38.196 -14.782 105.073 1.00 46.10 106 ALA A C 1
ATOM 481 O O . ALA A 1 92 ? 37.503 -15.791 104.967 1.00 46.07 106 ALA A O 1
ATOM 483 N N . GLU A 1 93 ? 38.131 -13.960 106.132 1.00 44.67 107 GLU A N 1
ATOM 484 C CA . GLU A 1 93 ? 37.350 -14.311 107.316 1.00 45.85 107 GLU A CA 1
ATOM 485 C C . GLU A 1 93 ? 35.876 -14.468 106.973 1.00 42.15 107 GLU A C 1
ATOM 486 O O . GLU A 1 93 ? 35.218 -15.384 107.420 1.00 42.10 107 GLU A O 1
ATOM 492 N N . CYS A 1 94 ? 35.357 -13.552 106.185 1.00 41.57 108 CYS A N 1
ATOM 493 C CA . CYS A 1 94 ? 33.967 -13.576 105.831 1.00 39.66 108 CYS A CA 1
ATOM 494 C C . CYS A 1 94 ? 33.697 -14.618 104.775 1.00 40.43 108 CYS A C 1
ATOM 495 O O . CYS A 1 94 ? 32.631 -15.192 104.751 1.00 40.78 108 CYS A O 1
ATOM 498 N N . MET A 1 95 ? 34.652 -14.873 103.902 1.00 41.99 109 MET A N 1
ATOM 499 C CA . MET A 1 95 ? 34.521 -16.014 103.025 1.00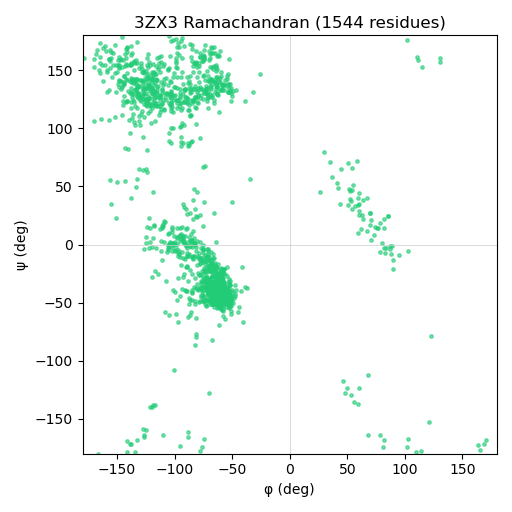 42.42 109 MET A CA 1
ATOM 500 C C . MET A 1 95 ? 34.500 -17.380 103.731 1.00 44.34 109 MET A C 1
ATOM 501 O O . MET A 1 95 ? 33.738 -18.245 103.348 1.00 45.69 109 MET A O 1
ATOM 506 N N . LYS A 1 96 ? 35.319 -17.559 104.759 1.00 45.98 110 LYS A N 1
ATOM 507 C CA . LYS A 1 96 ? 35.300 -18.743 105.607 1.00 48.70 110 LYS A CA 1
ATOM 508 C C . LYS A 1 96 ? 33.987 -18.924 106.338 1.00 48.81 110 LYS A C 1
ATOM 509 O O . LYS A 1 96 ? 33.493 -20.031 106.487 1.00 50.86 110 LYS A O 1
ATOM 515 N N . MET A 1 97 ? 33.396 -17.829 106.794 1.00 47.72 111 MET A N 1
ATOM 516 C CA . MET A 1 97 ? 32.081 -17.904 107.411 1.00 46.40 111 MET A CA 1
ATOM 517 C C . MET A 1 97 ? 31.118 -18.565 106.439 1.00 45.28 111 MET A C 1
ATOM 518 O O . MET A 1 97 ? 30.324 -19.384 106.845 1.00 46.60 111 MET A O 1
ATOM 523 N N . SER A 1 98 ? 31.229 -18.224 105.166 1.00 43.67 112 SER A N 1
ATOM 524 C CA . SER A 1 98 ? 30.305 -18.691 104.127 1.00 44.01 112 SER A CA 1
ATOM 525 C C . SER A 1 98 ? 30.512 -20.164 103.808 1.00 46.81 112 SER A C 1
ATOM 526 O O . SER A 1 98 ? 29.575 -20.921 103.613 1.00 47.67 112 SER A O 1
ATOM 529 N N . THR A 1 99 ? 31.762 -20.569 103.690 1.00 50.09 113 THR A N 1
ATOM 530 C CA . THR A 1 99 ? 32.021 -21.989 103.489 1.00 53.52 113 THR A CA 1
ATOM 531 C C . THR A 1 99 ? 31.689 -22.788 104.755 1.00 55.93 113 THR A C 1
ATOM 532 O O . THR A 1 99 ? 31.240 -23.927 104.638 1.00 58.83 113 THR A O 1
ATOM 536 N N . GLU A 1 100 ? 31.936 -22.228 105.948 1.00 53.45 114 GLU A N 1
ATOM 537 C CA . GLU A 1 100 ? 31.497 -22.869 107.184 1.00 55.25 114 GLU A CA 1
ATOM 538 C C . GLU A 1 100 ? 29.972 -22.966 107.203 1.00 53.05 114 GLU A C 1
ATOM 539 O O . GLU A 1 100 ? 29.484 -23.960 107.620 1.00 53.67 114 GLU A O 1
ATOM 545 N N . ARG A 1 101 ? 29.236 -21.947 106.752 1.00 50.28 115 ARG A N 1
ATOM 546 C CA . ARG A 1 101 ? 27.768 -21.865 106.884 1.00 48.96 115 ARG A CA 1
ATOM 547 C C . ARG A 1 101 ? 27.013 -22.611 105.803 1.00 50.29 115 ARG A C 1
ATOM 548 O O . ARG A 1 101 ? 25.959 -23.155 106.032 1.00 52.64 115 ARG A O 1
ATOM 556 N N . ILE A 1 102 ? 27.496 -22.609 104.588 1.00 49.96 116 ILE A N 1
ATOM 557 C CA . ILE A 1 102 ? 26.681 -23.219 103.548 1.00 50.76 116 ILE A CA 1
ATOM 558 C C . ILE A 1 102 ? 27.150 -24.664 103.453 1.00 54.50 116 ILE A C 1
ATOM 559 O O . ILE A 1 102 ? 28.355 -24.867 103.366 1.00 56.20 116 ILE A O 1
ATOM 564 N N . PRO A 1 103 ? 26.236 -25.675 103.500 1.00 58.21 117 PRO A N 1
ATOM 565 C CA . PRO A 1 103 ? 26.621 -27.092 103.369 1.00 62.66 117 PRO A CA 1
ATOM 566 C C . PRO A 1 103 ? 27.459 -27.345 102.113 1.00 66.17 117 PRO A C 1
ATOM 567 O O . PRO A 1 103 ? 27.133 -26.803 101.031 1.00 67.06 117 PRO A O 1
ATOM 571 N N . ALA A 1 104 ? 28.515 -28.162 102.240 1.00 67.65 118 ALA A N 1
ATOM 572 C CA . ALA A 1 104 ? 29.469 -28.415 101.133 1.00 69.51 118 ALA A CA 1
ATOM 573 C C . ALA A 1 104 ? 28.828 -28.854 99.785 1.00 70.59 118 ALA A C 1
ATOM 574 O O . ALA A 1 104 ? 29.314 -28.509 98.674 1.00 70.43 118 ALA A O 1
ATOM 576 N N . SER A 1 105 ? 27.741 -29.624 99.927 1.00 72.84 119 SER A N 1
ATOM 577 C CA . SER A 1 105 ? 27.000 -30.212 98.819 1.00 74.98 119 SER A CA 1
ATOM 578 C C . SER A 1 105 ? 26.140 -29.163 98.163 1.00 73.38 119 SER A C 1
ATOM 579 O O . SER A 1 105 ? 25.607 -29.397 97.084 1.00 76.17 119 SER A O 1
ATOM 582 N N . LYS A 1 106 ? 26.013 -28.008 98.801 1.00 66.55 120 LYS A N 1
ATOM 583 C CA . LYS A 1 106 ? 25.275 -26.955 98.211 1.00 64.16 120 LYS A CA 1
ATOM 584 C C . LYS A 1 106 ? 26.174 -25.844 97.675 1.00 62.58 120 LYS A C 1
ATOM 585 O O . LYS A 1 106 ? 25.687 -24.905 97.025 1.00 59.99 120 LYS A O 1
ATOM 591 N N . GLN A 1 107 ? 27.487 -25.948 97.901 1.00 62.20 121 GLN A N 1
ATOM 592 C CA . GLN A 1 107 ? 28.400 -24.832 97.574 1.00 58.70 121 GLN A CA 1
ATOM 593 C C . GLN A 1 107 ? 28.663 -24.604 96.081 1.00 59.74 121 GLN A C 1
ATOM 594 O O . GLN A 1 107 ? 28.498 -23.517 95.586 1.00 55.25 121 GLN A O 1
ATOM 600 N N . HIS A 1 108 ? 29.073 -25.636 95.356 1.00 64.40 122 HIS A N 1
ATOM 601 C CA A HIS A 1 108 ? 29.396 -25.440 93.954 0.50 66.05 122 HIS A CA 1
ATOM 602 C CA B HIS A 1 108 ? 29.362 -25.531 93.908 0.50 64.62 122 HIS A CA 1
ATOM 603 C C . HIS A 1 108 ? 28.293 -24.775 93.178 1.00 62.83 122 HIS A C 1
ATOM 604 O O . HIS A 1 108 ? 28.573 -24.027 92.265 1.00 63.69 122 HIS A O 1
ATOM 617 N N . GLN A 1 109 ? 27.054 -24.967 93.578 1.00 60.39 123 GLN A N 1
ATOM 618 C CA . GLN A 1 109 ? 25.951 -24.395 92.860 1.00 61.02 123 GLN A CA 1
ATOM 619 C C . GLN A 1 109 ? 25.475 -23.033 93.453 1.00 58.26 123 GLN A C 1
ATOM 620 O O . GLN A 1 109 ? 24.522 -22.415 92.984 1.00 58.78 123 GLN A O 1
ATOM 626 N N . THR A 1 110 ? 26.169 -22.547 94.474 1.00 54.53 124 THR A N 1
ATOM 627 C CA . THR A 1 110 ? 25.833 -21.290 95.121 1.00 50.96 124 THR A CA 1
ATOM 628 C C . THR A 1 110 ? 26.556 -20.154 94.389 1.00 49.92 124 THR A C 1
ATOM 629 O O . THR A 1 110 ? 27.789 -20.201 94.333 1.00 51.96 124 THR A O 1
ATOM 633 N N . PRO A 1 111 ? 25.812 -19.119 93.852 1.00 48.16 125 PRO A N 1
ATOM 634 C CA . PRO A 1 111 ? 26.474 -17.945 93.241 1.00 45.27 125 PRO A CA 1
ATOM 635 C C . PRO A 1 111 ? 27.124 -16.970 94.241 1.00 41.82 125 PRO A C 1
ATOM 636 O O . PRO A 1 111 ? 26.607 -16.735 95.320 1.00 39.93 125 PRO A O 1
ATOM 640 N N . VAL A 1 112 ? 28.280 -16.424 93.892 1.00 41.97 126 VAL A N 1
ATOM 641 C CA . VAL A 1 112 ? 28.880 -15.311 94.656 1.00 39.84 126 VAL A CA 1
ATOM 642 C C . VAL A 1 112 ? 29.110 -14.122 93.711 1.00 38.72 126 VAL A C 1
ATOM 643 O O . VAL A 1 112 ? 29.681 -14.279 92.653 1.00 40.36 126 VAL A O 1
ATOM 647 N N . TYR A 1 113 ? 28.617 -12.963 94.090 1.00 38.03 127 TYR A N 1
ATOM 648 C CA . TYR A 1 113 ? 28.816 -11.741 93.334 1.00 38.32 127 TYR A CA 1
ATOM 649 C C . TYR A 1 113 ? 29.344 -10.653 94.279 1.00 36.85 127 TYR A C 1
ATOM 650 O O . TYR A 1 113 ? 28.931 -10.598 95.428 1.00 34.84 127 TYR A O 1
ATOM 659 N N . LEU A 1 114 ? 30.287 -9.812 93.846 1.00 36.89 128 LEU A N 1
ATOM 660 C CA . LEU A 1 114 ? 30.625 -8.581 94.592 1.00 34.00 128 LEU A CA 1
ATOM 661 C C . LEU A 1 114 ? 30.170 -7.390 93.717 1.00 34.36 128 LEU A C 1
ATOM 662 O O . LEU A 1 114 ? 30.544 -7.332 92.528 1.00 39.95 128 LEU A O 1
ATOM 667 N N . GLY A 1 115 ? 29.393 -6.465 94.275 1.00 30.90 129 GLY A N 1
ATOM 668 C CA . GLY A 1 115 ? 29.037 -5.149 93.677 1.00 30.74 129 GLY A CA 1
ATOM 669 C C . GLY A 1 115 ? 29.726 -4.063 94.502 1.00 28.73 129 GLY A C 1
ATOM 670 O O . GLY A 1 115 ? 29.564 -4.065 95.681 1.00 28.46 129 GLY A O 1
ATOM 671 N N . ALA A 1 116 ? 30.576 -3.229 93.875 1.00 28.15 130 ALA A N 1
ATOM 672 C CA . ALA A 1 116 ? 31.117 -2.051 94.507 1.00 28.39 130 ALA A CA 1
ATOM 673 C C . ALA A 1 116 ? 30.326 -0.818 94.093 1.00 29.34 130 ALA A C 1
ATOM 674 O O . ALA A 1 116 ? 29.733 -0.756 93.027 1.00 32.42 130 ALA A O 1
ATOM 676 N N . THR A 1 117 ? 30.320 0.156 94.972 1.00 28.35 131 THR A N 1
ATOM 677 C CA . THR A 1 117 ? 29.534 1.360 94.811 1.00 29.75 131 THR A CA 1
ATOM 678 C C . THR A 1 117 ? 30.408 2.625 94.747 1.00 27.96 131 THR A C 1
ATOM 679 O O . THR A 1 117 ? 31.414 2.604 94.077 1.00 29.65 131 THR A O 1
ATOM 683 N N . ALA A 1 118 ? 30.008 3.708 95.405 1.00 28.20 132 ALA A N 1
ATOM 684 C CA . ALA A 1 118 ? 30.496 5.014 95.076 1.00 27.70 132 ALA A CA 1
ATOM 685 C C . ALA A 1 118 ? 31.938 5.130 95.446 1.00 28.54 132 ALA A C 1
ATOM 686 O O . ALA A 1 118 ? 32.632 5.889 94.819 1.00 28.96 132 ALA A O 1
ATOM 688 N N . GLY A 1 119 ? 32.417 4.416 96.457 1.00 29.46 133 GLY A N 1
ATOM 689 C CA . GLY A 1 119 ? 33.843 4.499 96.810 1.00 30.05 133 GLY A CA 1
ATOM 690 C C . GLY A 1 119 ? 34.713 4.092 95.616 1.00 28.90 133 GLY A C 1
ATOM 691 O O . GLY A 1 119 ? 35.742 4.707 95.311 1.00 28.94 133 GLY A O 1
ATOM 692 N N . MET A 1 120 ? 34.347 2.992 94.972 1.00 28.26 134 MET A N 1
ATOM 693 C CA . MET A 1 120 ? 35.004 2.536 93.809 1.00 28.56 134 MET A CA 1
ATOM 694 C C . MET A 1 120 ? 34.778 3.380 92.562 1.00 27.87 134 MET A C 1
ATOM 695 O O . MET A 1 120 ? 35.656 3.432 91.757 1.00 30.14 134 MET A O 1
ATOM 700 N N . ARG A 1 121 ? 33.624 4.038 92.396 1.00 28.15 135 ARG A N 1
ATOM 701 C CA . ARG A 1 121 ? 33.425 4.991 91.314 1.00 26.88 135 ARG A CA 1
ATOM 702 C C . ARG A 1 121 ? 34.412 6.140 91.481 1.00 29.05 135 ARG A C 1
ATOM 703 O O . ARG A 1 121 ? 34.877 6.665 90.492 1.00 27.99 135 ARG A O 1
ATOM 711 N N . LEU A 1 122 ? 34.683 6.563 92.721 1.00 28.06 136 LEU A N 1
ATOM 712 C CA . LEU A 1 122 ? 35.653 7.623 92.937 1.00 30.05 136 LEU A CA 1
ATOM 713 C C . LEU A 1 122 ? 37.068 7.155 92.663 1.00 30.40 136 LEU A C 1
ATOM 714 O O . LEU A 1 122 ? 37.850 7.857 92.069 1.00 31.69 136 LEU A O 1
ATOM 719 N N . LEU A 1 123 ? 37.393 5.959 93.048 1.00 29.09 137 LEU A N 1
ATOM 720 C CA . LEU A 1 123 ? 38.692 5.448 92.726 1.00 30.49 137 LEU A CA 1
ATOM 721 C C . LEU A 1 123 ? 38.878 5.327 91.209 1.00 32.47 137 LEU A C 1
ATOM 722 O O . LEU A 1 123 ? 39.929 5.666 90.716 1.00 34.46 137 LEU A O 1
ATOM 727 N N . ARG A 1 124 ? 37.868 4.881 90.486 1.00 30.88 138 ARG A N 1
ATOM 728 C CA . ARG A 1 124 ? 37.903 4.808 89.055 1.00 31.93 138 ARG A CA 1
ATOM 729 C C . ARG A 1 124 ? 38.082 6.180 88.415 1.00 32.71 138 ARG A C 1
ATOM 730 O O . ARG A 1 124 ? 38.728 6.299 87.415 1.00 33.00 138 ARG A O 1
ATOM 738 N N . MET A 1 125 ? 37.514 7.235 88.982 1.00 35.25 139 MET A N 1
ATOM 739 C CA . MET A 1 125 ? 37.707 8.549 88.438 1.00 35.19 139 MET A CA 1
ATOM 740 C C . MET A 1 125 ? 39.134 8.976 88.608 1.00 38.40 139 MET A C 1
ATOM 741 O O . MET A 1 125 ? 39.637 9.661 87.756 1.00 40.79 139 MET A O 1
ATOM 746 N N . GLU A 1 126 ? 39.759 8.620 89.720 1.00 36.83 140 GLU A N 1
ATOM 747 C CA . GLU A 1 126 ? 41.135 8.908 89.986 1.00 41.32 140 GLU A CA 1
ATOM 748 C C . GLU A 1 126 ? 42.026 8.142 89.050 1.00 41.29 140 GLU A C 1
ATOM 749 O O . GLU A 1 126 ? 42.874 8.707 88.412 1.00 45.04 140 GLU A O 1
ATOM 755 N N . SER A 1 127 ? 41.786 6.857 88.927 1.00 39.88 141 SER A N 1
ATOM 756 C CA . SER A 1 127 ? 42.637 6.005 88.157 1.00 40.34 141 SER A CA 1
ATOM 757 C C . SER A 1 127 ? 41.862 4.787 87.740 1.00 38.62 141 SER A C 1
ATOM 758 O O . SER A 1 127 ? 41.634 3.934 88.563 1.00 37.97 141 SER A O 1
ATOM 761 N N . LYS A 1 128 ? 41.505 4.693 86.457 1.00 41.58 142 LYS A N 1
ATOM 762 C CA . LYS A 1 128 ? 40.849 3.495 85.892 1.00 40.76 142 LYS A CA 1
ATOM 763 C C . LYS A 1 128 ? 41.633 2.204 86.098 1.00 40.50 142 LYS A C 1
ATOM 764 O O . LYS A 1 128 ? 41.078 1.189 86.437 1.00 38.99 142 LYS A O 1
ATOM 770 N N . GLN A 1 129 ? 42.941 2.276 85.943 1.00 41.55 143 GLN A N 1
ATOM 771 C CA . GLN A 1 129 ? 43.792 1.154 86.182 1.00 42.84 143 GLN A CA 1
ATOM 772 C C . GLN A 1 129 ? 43.807 0.640 87.616 1.00 40.82 143 GLN A C 1
ATOM 773 O O . GLN A 1 129 ? 43.834 -0.572 87.810 1.00 40.59 143 GLN A O 1
ATOM 779 N N . SER A 1 130 ? 43.802 1.515 88.633 1.00 40.62 144 SER A N 1
ATOM 780 C CA . SER A 1 130 ? 43.729 1.047 90.047 1.00 39.90 144 SER A CA 1
ATOM 781 C C . SER A 1 130 ? 42.492 0.300 90.322 1.00 38.79 144 SER A C 1
ATOM 782 O O . SER A 1 130 ? 42.476 -0.743 90.988 1.00 39.48 144 SER A O 1
ATOM 785 N N . ALA A 1 131 ? 41.404 0.889 89.853 1.00 36.45 145 ALA A N 1
ATOM 786 C CA . ALA A 1 131 ? 40.098 0.282 90.030 1.00 35.38 145 ALA A CA 1
ATOM 787 C C . ALA A 1 131 ? 40.092 -1.113 89.436 1.00 36.04 145 ALA A C 1
ATOM 788 O O . ALA A 1 131 ? 39.652 -2.045 90.081 1.00 37.83 145 ALA A O 1
ATOM 790 N N . ASP A 1 132 ? 40.588 -1.252 88.221 1.00 40.32 146 ASP A N 1
ATOM 791 C CA . ASP A 1 132 ? 40.662 -2.525 87.556 1.00 44.35 146 ASP A CA 1
ATOM 792 C C . ASP A 1 132 ? 41.545 -3.512 88.262 1.00 43.36 146 ASP A C 1
ATOM 793 O O . ASP A 1 132 ? 41.187 -4.673 88.325 1.00 42.19 146 ASP A O 1
ATOM 798 N N . GLU A 1 133 ? 42.688 -3.054 88.769 1.00 45.14 147 GLU A N 1
ATOM 799 C CA . GLU A 1 133 ? 43.594 -3.943 89.510 1.00 45.91 147 GLU A CA 1
ATOM 800 C C . GLU A 1 133 ? 42.923 -4.356 90.821 1.00 42.67 147 GLU A C 1
ATOM 801 O O . GLU A 1 133 ? 43.111 -5.489 91.252 1.00 42.64 147 GLU A O 1
ATOM 807 N N . VAL A 1 134 ? 42.134 -3.471 91.456 1.00 38.40 148 VAL A N 1
ATOM 808 C CA . VAL A 1 134 ? 41.359 -3.896 92.628 1.00 38.71 148 VAL A CA 1
ATOM 809 C C . VAL A 1 134 ? 40.335 -4.987 92.304 1.00 38.11 148 VAL A C 1
ATOM 810 O O . VAL A 1 134 ? 40.263 -6.003 92.982 1.00 38.17 148 VAL A O 1
ATOM 814 N N . LEU A 1 135 ? 39.558 -4.775 91.263 1.00 36.93 149 LEU A N 1
ATOM 815 C CA . LEU A 1 135 ? 38.514 -5.695 90.905 1.00 39.26 149 LEU A CA 1
ATOM 816 C C . LEU A 1 135 ? 39.031 -7.049 90.394 1.00 40.33 149 LEU A C 1
ATOM 817 O O . LEU A 1 135 ? 38.368 -8.056 90.585 1.00 44.44 149 LEU A O 1
ATOM 822 N N . ALA A 1 136 ? 40.178 -7.072 89.716 1.00 42.80 150 ALA A N 1
ATOM 823 C CA . ALA A 1 136 ? 40.785 -8.319 89.294 1.00 43.54 150 ALA A CA 1
ATOM 824 C C . ALA A 1 136 ? 41.312 -9.148 90.482 1.00 45.03 150 ALA A C 1
ATOM 825 O O . ALA A 1 136 ? 41.251 -10.372 90.468 1.00 47.71 150 ALA A O 1
ATOM 827 N N . ALA A 1 137 ? 41.863 -8.496 91.495 1.00 43.16 151 ALA A N 1
ATOM 828 C CA . ALA A 1 137 ? 42.337 -9.200 92.693 1.00 45.11 151 ALA A CA 1
ATOM 829 C C . ALA A 1 137 ? 41.153 -9.805 93.486 1.00 43.86 151 ALA A C 1
ATOM 830 O O . ALA A 1 137 ? 41.274 -10.882 94.044 1.00 46.10 151 ALA A O 1
ATOM 832 N N . VAL A 1 138 ? 40.021 -9.082 93.536 1.00 42.69 152 VAL A N 1
ATOM 833 C CA . VAL A 1 138 ? 38.738 -9.581 94.072 1.00 42.61 152 VAL A CA 1
ATOM 834 C C . VAL A 1 138 ? 38.236 -10.805 93.295 1.00 45.07 152 VAL A C 1
ATOM 835 O O . VAL A 1 138 ? 37.881 -11.817 93.886 1.00 49.46 152 VAL A O 1
ATOM 839 N N . SER A 1 139 ? 38.167 -10.728 91.972 1.00 46.04 153 SER A N 1
ATOM 840 C CA . SER A 1 139 ? 37.784 -11.917 91.187 1.00 48.77 153 SER A CA 1
ATOM 841 C C . SER A 1 139 ? 38.709 -13.099 91.504 1.00 50.26 153 SER A C 1
ATOM 842 O O . SER A 1 139 ? 38.239 -14.185 91.788 1.00 49.03 153 SER A O 1
ATOM 845 N N . ARG A 1 140 ? 40.023 -12.853 91.452 1.00 50.62 154 ARG A N 1
ATOM 846 C CA . ARG A 1 140 ? 41.000 -13.871 91.697 1.00 54.70 154 ARG A CA 1
ATOM 847 C C . ARG A 1 140 ? 40.731 -14.526 93.004 1.00 53.10 154 ARG A C 1
ATOM 848 O O . ARG A 1 140 ? 40.671 -15.730 93.060 1.00 53.93 154 ARG A O 1
ATOM 856 N N . SER A 1 141 ? 40.575 -13.743 94.062 1.00 51.01 155 SER A N 1
ATOM 857 C CA . SER A 1 141 ? 40.210 -14.293 95.392 1.00 51.02 155 SER A CA 1
ATOM 858 C C . SER A 1 141 ? 38.876 -15.085 95.405 1.00 49.87 155 SER A C 1
ATOM 859 O O . SER A 1 141 ? 38.815 -16.228 95.806 1.00 50.26 155 SER A O 1
ATOM 862 N N . LEU A 1 142 ? 37.811 -14.462 94.963 1.00 48.16 156 LEU A N 1
ATOM 863 C CA . LEU A 1 142 ? 36.543 -15.121 94.974 1.00 48.95 156 LEU A CA 1
ATOM 864 C C . LEU A 1 142 ? 36.550 -16.362 94.123 1.00 52.95 156 LEU A C 1
ATOM 865 O O . LEU A 1 142 ? 35.953 -17.360 94.509 1.00 56.17 156 LEU A O 1
ATOM 870 N N . LYS A 1 143 ? 37.190 -16.321 92.952 1.00 56.09 157 LYS A N 1
ATOM 871 C CA . LYS A 1 143 ? 37.190 -17.508 92.052 1.00 56.81 157 LYS A CA 1
ATOM 872 C C . LYS A 1 143 ? 37.823 -18.759 92.732 1.00 60.52 157 LYS A C 1
ATOM 873 O O . LYS A 1 143 ? 37.562 -19.927 92.326 1.00 62.08 157 LYS A O 1
ATOM 879 N N . SER A 1 144 ? 38.614 -18.501 93.780 1.00 59.78 158 SER A N 1
ATOM 880 C CA . SER A 1 144 ? 39.399 -19.526 94.464 1.00 62.53 158 SER A CA 1
ATOM 881 C C . SER A 1 144 ? 38.540 -20.305 95.471 1.00 63.35 158 SER A C 1
ATOM 882 O O . SER A 1 144 ? 38.995 -21.304 96.064 1.00 65.98 158 SER A O 1
ATOM 885 N N . TYR A 1 145 ? 37.295 -19.874 95.660 1.00 58.20 159 TYR A N 1
ATOM 886 C CA . TYR A 1 145 ? 36.398 -20.575 96.597 1.00 57.07 159 TYR A CA 1
ATOM 887 C C . TYR A 1 145 ? 35.597 -21.624 95.852 1.00 60.93 159 TYR A C 1
ATOM 888 O O . TYR A 1 145 ? 35.696 -21.679 94.623 1.00 63.85 159 TYR A O 1
ATOM 897 N N . PRO A 1 146 ? 34.855 -22.495 96.585 1.00 61.87 160 PRO A N 1
ATOM 898 C CA . PRO A 1 146 ? 33.991 -23.489 95.919 1.00 63.16 160 PRO A CA 1
ATOM 899 C C . PRO A 1 146 ? 32.666 -22.978 95.368 1.00 60.90 160 PRO A C 1
ATOM 900 O O . PRO A 1 146 ? 31.904 -23.763 94.849 1.00 65.93 160 PRO A O 1
ATOM 904 N N . PHE A 1 147 ? 32.389 -21.697 95.468 1.00 55.44 161 PHE A N 1
ATOM 905 C CA . PHE A 1 147 ? 31.141 -21.177 94.947 1.00 54.34 161 PHE A CA 1
ATOM 906 C C . PHE A 1 147 ? 31.216 -20.858 93.463 1.00 55.18 161 PHE A C 1
ATOM 907 O O . PHE A 1 147 ? 32.279 -20.854 92.872 1.00 57.87 161 PHE A O 1
ATOM 915 N N . ASP A 1 148 ? 30.057 -20.612 92.876 1.00 55.92 162 ASP A N 1
ATOM 916 C CA . ASP A 1 148 ? 29.897 -20.254 91.475 1.00 58.76 162 ASP A CA 1
ATOM 917 C C . ASP A 1 148 ? 30.086 -18.704 91.220 1.00 57.11 162 ASP A C 1
ATOM 918 O O . ASP A 1 148 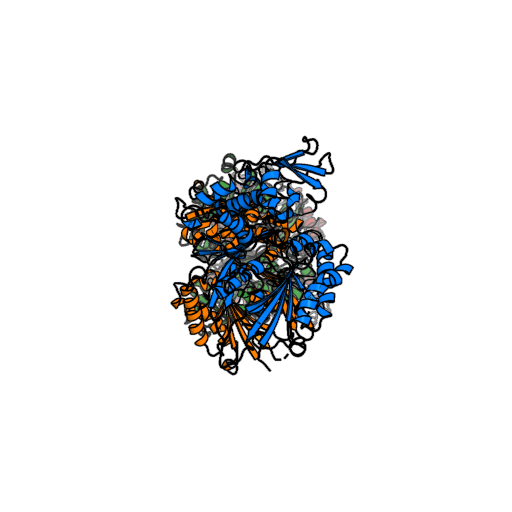? 29.095 -17.922 91.256 1.00 53.83 162 ASP A O 1
ATOM 923 N N . PHE A 1 149 ? 31.343 -18.276 90.959 1.00 54.84 163 PHE A N 1
ATOM 924 C CA . PHE A 1 149 ? 31.680 -16.860 90.701 1.00 52.34 163 PHE A CA 1
ATOM 925 C C . PHE A 1 149 ? 30.804 -16.210 89.619 1.00 52.22 163 PHE A C 1
ATOM 926 O O . PHE A 1 149 ? 30.744 -16.689 88.487 1.00 57.34 163 PHE A O 1
ATOM 934 N N . GLN A 1 150 ? 30.143 -15.128 89.948 1.00 49.46 164 GLN A N 1
ATOM 935 C CA . GLN A 1 150 ? 29.246 -14.503 89.040 1.00 50.68 164 GLN A CA 1
ATOM 936 C C . GLN A 1 150 ? 29.764 -13.148 88.709 1.00 50.52 164 GLN A C 1
ATOM 937 O O . GLN A 1 150 ? 29.164 -12.466 87.912 1.00 56.36 164 GLN A O 1
ATOM 943 N N . GLY A 1 151 ? 30.865 -12.723 89.310 1.00 47.86 165 GLY A N 1
ATOM 944 C CA . GLY A 1 151 ? 31.433 -11.452 88.889 1.00 44.65 165 GLY A CA 1
ATOM 945 C C . GLY A 1 151 ? 31.755 -10.475 89.991 1.00 40.22 165 GLY A C 1
ATOM 946 O O . GLY A 1 151 ? 31.234 -10.595 91.106 1.00 35.67 165 GLY A O 1
ATOM 947 N N . ALA A 1 152 ? 32.678 -9.544 89.696 1.00 37.19 166 ALA A N 1
ATOM 948 C CA . ALA A 1 152 ? 33.022 -8.522 90.644 1.00 35.89 166 ALA A CA 1
ATOM 949 C C . ALA A 1 152 ? 32.961 -7.241 89.871 1.00 36.66 166 ALA A C 1
ATOM 950 O O . ALA A 1 152 ? 33.828 -7.057 89.046 1.00 40.35 166 ALA A O 1
ATOM 952 N N . LYS A 1 153 ? 31.986 -6.349 90.115 1.00 34.17 167 LYS A N 1
ATOM 953 C CA . LYS A 1 153 ? 31.761 -5.194 89.240 1.00 35.65 167 LYS A CA 1
ATOM 954 C C . LYS A 1 153 ? 31.589 -3.951 90.059 1.00 32.88 167 LYS A C 1
ATOM 955 O O . LYS A 1 153 ? 31.223 -4.049 91.217 1.00 31.87 167 LYS A O 1
ATOM 961 N N . ILE A 1 154 ? 31.808 -2.769 89.465 1.00 32.07 168 ILE A N 1
ATOM 962 C CA . ILE A 1 154 ? 31.283 -1.511 90.061 1.00 30.64 168 ILE A CA 1
ATOM 963 C C . ILE A 1 154 ? 29.857 -1.306 89.531 1.00 31.19 168 ILE A C 1
ATOM 964 O O . ILE A 1 154 ? 29.681 -1.143 88.336 1.00 34.46 168 ILE A O 1
ATOM 969 N N . ILE A 1 155 ? 28.838 -1.345 90.393 1.00 30.35 169 ILE A N 1
ATOM 970 C CA . ILE A 1 155 ? 27.456 -1.305 89.872 1.00 31.24 169 ILE A CA 1
ATOM 971 C C . ILE A 1 155 ? 27.195 0.148 89.607 1.00 31.16 169 ILE A C 1
ATOM 972 O O . ILE A 1 155 ? 27.898 0.993 90.146 1.00 29.62 169 ILE A O 1
ATOM 977 N N . THR A 1 156 ? 26.255 0.444 88.736 1.00 30.50 170 THR A N 1
ATOM 978 C CA . THR A 1 156 ? 25.928 1.864 88.470 1.00 31.86 170 THR A CA 1
ATOM 979 C C . THR A 1 156 ? 25.124 2.550 89.597 1.00 28.54 170 THR A C 1
ATOM 980 O O . THR A 1 156 ? 24.507 1.876 90.387 1.00 28.31 170 THR A O 1
ATOM 984 N N . GLY A 1 157 ? 25.151 3.874 89.624 1.00 28.41 171 GLY A N 1
ATOM 985 C CA . GLY A 1 157 ? 24.311 4.613 90.539 1.00 28.09 171 GLY A CA 1
ATOM 986 C C . GLY A 1 157 ? 22.817 4.286 90.318 1.00 31.84 171 GLY A C 1
ATOM 987 O O . GLY A 1 157 ? 22.103 4.132 91.261 1.00 32.39 171 GLY A O 1
ATOM 988 N N . GLN A 1 158 ? 22.358 4.171 89.076 1.00 31.88 172 GLN A N 1
ATOM 989 C CA . GLN A 1 158 ? 20.943 3.832 88.816 1.00 32.46 172 GLN A CA 1
ATOM 990 C C . GLN A 1 158 ? 20.637 2.439 89.252 1.00 30.42 172 GLN A C 1
ATOM 991 O O . GLN A 1 158 ? 19.585 2.224 89.755 1.00 31.88 172 GLN A O 1
ATOM 997 N N . GLU A 1 159 ? 21.512 1.474 88.971 1.00 32.65 173 GLU A N 1
ATOM 998 C CA . GLU A 1 159 ? 21.342 0.118 89.497 1.00 33.32 173 GLU A CA 1
ATOM 999 C C . GLU A 1 159 ? 21.289 0.074 91.009 1.00 31.63 173 GLU A C 1
ATOM 1000 O O . GLU A 1 159 ? 20.453 -0.583 91.552 1.00 31.64 173 GLU A O 1
ATOM 1006 N N . GLU A 1 160 ? 22.236 0.723 91.698 1.00 28.05 174 GLU A N 1
ATOM 1007 C CA . GLU A 1 160 ? 22.227 0.759 93.118 1.00 28.41 174 GLU A CA 1
ATOM 1008 C C . GLU A 1 160 ? 20.878 1.297 93.619 1.00 29.09 174 GLU A C 1
ATOM 1009 O O . GLU A 1 160 ? 20.301 0.726 94.558 1.00 29.60 174 GLU A O 1
ATOM 1015 N N . GLY A 1 161 ? 20.412 2.404 93.083 1.00 27.12 175 GLY A N 1
ATOM 1016 C CA . GLY A 1 161 ? 19.170 2.938 93.493 1.00 26.68 175 GLY A CA 1
ATOM 1017 C C . GLY A 1 161 ? 17.995 2.012 93.193 1.00 29.60 175 GLY A C 1
ATOM 1018 O O . GLY A 1 161 ? 17.197 1.732 94.060 1.00 30.03 175 GLY A O 1
ATOM 1019 N N . ALA A 1 162 ? 17.866 1.537 91.962 1.00 31.26 176 ALA A N 1
ATOM 1020 C CA . ALA A 1 162 ? 16.746 0.628 91.559 1.00 31.99 176 ALA A CA 1
ATOM 1021 C C . ALA A 1 162 ? 16.709 -0.638 92.423 1.00 32.64 176 ALA A C 1
ATOM 1022 O O . ALA A 1 162 ? 15.645 -1.099 92.815 1.00 32.79 176 ALA A O 1
ATOM 1024 N N . TYR A 1 163 ? 17.868 -1.245 92.642 1.00 30.56 177 TYR A N 1
ATOM 1025 C CA . TYR A 1 163 ? 17.897 -2.454 93.408 1.00 33.30 177 TYR A CA 1
ATOM 1026 C C . TYR A 1 163 ? 17.448 -2.253 94.881 1.00 32.37 177 TYR A C 1
ATOM 1027 O O . TYR A 1 163 ? 16.866 -3.148 95.438 1.00 32.44 177 TYR A O 1
ATOM 1036 N N . GLY A 1 164 ? 17.723 -1.090 95.469 1.00 29.21 178 GLY A N 1
ATOM 1037 C CA . GLY A 1 164 ? 17.275 -0.752 96.803 1.00 27.52 178 GLY A CA 1
ATOM 1038 C C . GLY A 1 164 ? 15.772 -0.581 96.833 1.00 27.76 178 GLY A C 1
ATOM 1039 O O . GLY A 1 164 ? 15.150 -1.012 97.742 1.00 28.60 178 GLY A O 1
ATOM 1040 N N . TRP A 1 165 ? 15.208 0.012 95.793 1.00 29.23 179 TRP A N 1
ATOM 1041 C CA . TRP A 1 165 ? 13.763 0.111 95.625 1.00 30.86 179 TRP A CA 1
ATOM 1042 C C . TRP A 1 165 ? 13.141 -1.287 95.451 1.00 32.39 179 TRP A C 1
ATOM 1043 O O . TRP A 1 165 ? 12.075 -1.622 96.018 1.00 35.29 179 TRP A O 1
ATOM 1054 N N . ILE A 1 166 ? 13.820 -2.152 94.701 1.00 32.02 180 ILE A N 1
ATOM 1055 C CA . ILE A 1 166 ? 13.355 -3.531 94.600 1.00 32.47 180 ILE A CA 1
ATOM 1056 C C . ILE A 1 166 ? 13.348 -4.224 95.969 1.00 32.43 180 ILE A C 1
ATOM 1057 O O . ILE A 1 166 ? 12.377 -4.845 96.310 1.00 34.10 180 ILE A O 1
ATOM 1062 N N . THR A 1 167 ? 14.460 -4.166 96.700 1.00 31.16 181 THR A N 1
ATOM 1063 C CA . THR A 1 167 ? 14.587 -4.772 98.035 1.00 32.89 181 THR A CA 1
ATOM 1064 C C . THR A 1 167 ? 13.426 -4.338 98.927 1.00 33.33 181 THR A C 1
ATOM 1065 O O . THR A 1 167 ? 12.681 -5.165 99.453 1.00 35.66 181 THR A O 1
ATOM 1069 N N . ILE A 1 168 ? 13.253 -3.055 99.115 1.00 32.15 182 ILE A N 1
ATOM 1070 C CA . ILE A 1 168 ? 12.208 -2.615 100.036 1.00 33.70 182 ILE A CA 1
ATOM 1071 C C . ILE A 1 168 ? 10.777 -2.892 99.535 1.00 32.89 182 ILE A C 1
ATOM 1072 O O . ILE A 1 168 ? 10.003 -3.329 100.300 1.00 35.51 182 ILE A O 1
ATOM 1077 N N . ASN A 1 169 ? 10.430 -2.744 98.271 1.00 32.42 183 ASN A N 1
ATOM 1078 C CA . ASN A 1 169 ? 9.087 -3.089 97.873 1.00 33.87 183 ASN A CA 1
ATOM 1079 C C . ASN A 1 169 ? 8.776 -4.640 97.896 1.00 35.26 183 ASN A C 1
ATOM 1080 O O . ASN A 1 169 ? 7.622 -5.124 98.081 1.00 38.86 183 ASN A O 1
ATOM 1085 N N . TYR A 1 170 ? 9.823 -5.423 97.644 1.00 34.45 184 TYR A N 1
ATOM 1086 C CA . TYR A 1 170 ? 9.704 -6.851 97.679 1.00 37.05 184 TYR A CA 1
ATOM 1087 C C . TYR A 1 170 ? 9.399 -7.181 99.156 1.00 38.88 184 TYR A C 1
ATOM 1088 O O . TYR A 1 170 ? 8.448 -7.888 99.455 1.00 40.10 184 TYR A O 1
ATOM 1097 N N . LEU A 1 171 ? 10.179 -6.615 100.070 1.00 36.57 185 LEU A N 1
ATOM 1098 C CA . LEU A 1 171 ? 10.104 -6.998 101.499 1.00 39.59 185 LEU A CA 1
ATOM 1099 C C . LEU A 1 171 ? 8.844 -6.442 102.102 1.00 39.75 185 LEU A C 1
ATOM 1100 O O . LEU A 1 171 ? 8.314 -7.056 103.012 1.00 45.62 185 LEU A O 1
ATOM 1105 N N . LEU A 1 172 ? 8.336 -5.323 101.558 1.00 39.68 186 LEU A N 1
ATOM 1106 C CA . LEU A 1 172 ? 7.054 -4.778 102.010 1.00 40.14 186 LEU A CA 1
ATOM 1107 C C . LEU A 1 172 ? 5.893 -5.447 101.337 1.00 43.56 186 LEU A C 1
ATOM 1108 O O . LEU A 1 172 ? 4.768 -5.081 101.589 1.00 46.86 186 LEU A O 1
ATOM 1113 N N . GLY A 1 173 ? 6.135 -6.434 100.469 1.00 44.25 187 GLY A N 1
ATOM 1114 C CA . GLY A 1 173 ? 5.070 -7.203 99.829 1.00 47.13 187 GLY A CA 1
ATOM 1115 C C . GLY A 1 173 ? 4.313 -6.467 98.722 1.00 49.49 187 GLY A C 1
ATOM 1116 O O . GLY A 1 173 ? 3.212 -6.898 98.293 1.00 52.09 187 GLY A O 1
ATOM 1117 N N . ARG A 1 174 ? 4.895 -5.364 98.260 1.00 48.08 188 ARG A N 1
ATOM 1118 C CA . ARG A 1 174 ? 4.223 -4.444 97.323 1.00 49.63 188 ARG A CA 1
ATOM 1119 C C . ARG A 1 174 ? 4.126 -5.016 95.897 1.00 53.96 188 ARG A C 1
ATOM 1120 O O . ARG A 1 174 ? 3.332 -4.515 95.079 1.00 58.53 188 ARG A O 1
ATOM 1128 N N . PHE A 1 175 ? 4.916 -6.053 95.595 1.00 51.81 189 PHE A N 1
ATOM 1129 C CA . PHE A 1 175 ? 4.867 -6.615 94.251 1.00 57.10 189 PHE A CA 1
ATOM 1130 C C . PHE A 1 175 ? 3.690 -7.619 94.037 1.00 64.74 189 PHE A C 1
ATOM 1131 O O . PHE A 1 175 ? 3.786 -8.567 93.247 1.00 69.79 189 PHE A O 1
ATOM 1139 N N . LYS A 1 176 ? 2.570 -7.393 94.751 1.00 73.75 190 LYS A N 1
ATOM 1140 C CA . LYS A 1 176 ? 1.202 -7.846 94.310 1.00 77.94 190 LYS A CA 1
ATOM 1141 C C . LYS A 1 176 ? 0.095 -6.787 94.411 1.00 78.13 190 LYS A C 1
ATOM 1142 O O . LYS A 1 176 ? -0.976 -6.951 93.838 1.00 83.82 190 LYS A O 1
ATOM 1148 N N . GLY A 1 180 ? -0.980 -1.894 92.660 1.00 63.32 205 GLY A N 1
ATOM 1149 C CA . GLY A 1 180 ? -0.974 -0.956 93.785 1.00 63.16 205 GLY A CA 1
ATOM 1150 C C . GLY A 1 180 ? 0.329 -0.151 93.845 1.00 62.34 205 GLY A C 1
ATOM 1151 O O . GLY A 1 180 ? 1.229 -0.254 92.991 1.00 66.44 205 GLY A O 1
ATOM 1152 N N . SER A 1 181 ? 0.488 0.644 94.885 1.00 60.17 206 SER A N 1
ATOM 1153 C CA . SER A 1 181 ? 1.569 1.575 94.841 1.00 56.29 206 SER A CA 1
ATOM 1154 C C . SER A 1 181 ? 2.781 1.095 95.603 1.00 52.68 206 SER A C 1
ATOM 1155 O O . SER A 1 181 ? 2.698 0.287 96.518 1.00 54.37 206 SER A O 1
ATOM 1158 N N . THR A 1 182 ? 3.911 1.685 95.278 1.00 46.87 207 THR A N 1
ATOM 1159 C CA . THR A 1 182 ? 5.163 1.223 95.786 1.00 42.63 207 THR A CA 1
ATOM 1160 C C . THR A 1 182 ? 5.725 2.252 96.672 1.00 39.63 207 THR A C 1
ATOM 1161 O O . THR A 1 182 ? 5.339 3.363 96.582 1.00 41.50 207 THR A O 1
ATOM 1165 N N . PHE A 1 183 ? 6.657 1.922 97.512 1.00 37.45 208 PHE A N 1
ATOM 1166 C CA . PHE A 1 183 ? 7.354 2.944 98.248 1.00 36.74 208 PHE A CA 1
ATOM 1167 C C . PHE A 1 183 ? 8.608 3.470 97.504 1.00 36.11 208 PHE A C 1
ATOM 1168 O O . PHE A 1 183 ? 9.310 2.680 96.872 1.00 35.70 208 PHE A O 1
ATOM 1176 N N . GLY A 1 184 ? 8.903 4.767 97.626 1.00 33.90 209 GLY A N 1
ATOM 1177 C CA . GLY A 1 184 ? 10.169 5.330 97.223 1.00 31.95 209 GLY A CA 1
ATOM 1178 C C . GLY A 1 184 ? 11.285 4.850 98.103 1.00 32.63 209 GLY A C 1
ATOM 1179 O O . GLY A 1 184 ? 11.061 4.331 99.206 1.00 33.81 209 GLY A O 1
ATOM 1180 N N . ALA A 1 185 ? 12.523 5.033 97.667 1.00 31.36 210 ALA A N 1
ATOM 1181 C CA . ALA A 1 185 ? 13.651 4.499 98.384 1.00 30.34 210 ALA A CA 1
ATOM 1182 C C . ALA A 1 185 ? 14.657 5.630 98.473 1.00 29.08 210 ALA A C 1
ATOM 1183 O O . ALA A 1 185 ? 14.968 6.271 97.424 1.00 28.39 210 ALA A O 1
ATOM 1185 N N . LEU A 1 186 ? 15.105 5.902 99.711 1.00 28.85 211 LEU A N 1
ATOM 1186 C CA . LEU A 1 186 ? 16.221 6.845 100.043 1.00 30.25 211 LEU A CA 1
ATOM 1187 C C . LEU A 1 186 ? 17.382 6.119 100.701 1.00 29.91 211 LEU A C 1
ATOM 1188 O O . LEU A 1 186 ? 17.204 5.452 101.726 1.00 30.76 211 LEU A O 1
ATOM 1193 N N . ASP A 1 187 ? 18.551 6.214 100.084 1.00 27.88 212 ASP A N 1
ATOM 1194 C CA . ASP A 1 187 ? 19.683 5.423 100.498 1.00 29.95 212 ASP A CA 1
ATOM 1195 C C . ASP A 1 187 ? 20.776 6.437 100.724 1.00 27.95 212 ASP A C 1
ATOM 1196 O O . ASP A 1 187 ? 20.967 7.349 99.920 1.00 28.17 212 ASP A O 1
ATOM 1201 N N . LEU A 1 188 ? 21.410 6.350 101.881 1.00 29.61 213 LEU A N 1
ATOM 1202 C CA . LEU A 1 188 ? 22.535 7.233 102.172 1.00 27.82 213 LEU A CA 1
ATOM 1203 C C . LEU A 1 188 ? 23.752 6.406 102.601 1.00 29.05 213 LEU A C 1
ATOM 1204 O O . LEU A 1 188 ? 23.637 5.539 103.474 1.00 31.62 213 LEU A O 1
ATOM 1209 N N . GLY A 1 189 ? 24.895 6.637 101.973 1.00 27.75 214 GLY A N 1
ATOM 1210 C CA . GLY A 1 189 ? 26.097 5.995 102.362 1.00 25.78 214 GLY A CA 1
ATOM 1211 C C . GLY A 1 189 ? 27.135 7.015 102.610 1.00 25.58 214 GLY A C 1
ATOM 1212 O O . GLY A 1 189 ? 26.850 8.212 102.751 1.00 29.95 214 GLY A O 1
ATOM 1213 N N . GLY A 1 190 ? 28.366 6.553 102.649 1.00 25.51 215 GLY A N 1
ATOM 1214 C CA . GLY A 1 190 ? 29.504 7.436 102.904 1.00 25.98 215 GLY A CA 1
ATOM 1215 C C . GLY A 1 190 ? 29.845 8.319 101.727 1.00 28.54 215 GLY A C 1
ATOM 1216 O O . GLY A 1 190 ? 30.173 9.467 101.914 1.00 28.25 215 GLY A O 1
ATOM 1217 N N . ALA A 1 191 ? 29.713 7.773 100.521 1.00 28.68 216 ALA A N 1
ATOM 1218 C CA . ALA A 1 191 ? 30.174 8.429 99.273 1.00 27.37 216 ALA A CA 1
ATOM 1219 C C . ALA A 1 191 ? 29.061 8.977 98.334 1.00 29.09 216 ALA A C 1
ATOM 1220 O O . ALA A 1 191 ? 29.285 9.944 97.610 1.00 29.17 216 ALA A O 1
ATOM 1222 N N . SER A 1 192 ? 27.896 8.341 98.315 1.00 28.04 217 SER A N 1
ATOM 1223 C CA . SER A 1 192 ? 26.821 8.838 97.521 1.00 27.75 217 SER A CA 1
ATOM 1224 C C . SER A 1 192 ? 25.483 8.674 98.267 1.00 27.53 217 SER A C 1
ATOM 1225 O O . SER A 1 192 ? 25.397 8.035 99.329 1.00 26.58 217 SER A O 1
ATOM 1228 N N . THR A 1 193 ? 24.439 9.288 97.710 1.00 27.55 218 THR A N 1
ATOM 1229 C CA . THR A 1 193 ? 23.086 9.108 98.132 1.00 26.98 218 THR A CA 1
ATOM 1230 C C . THR A 1 193 ? 22.143 8.967 96.931 1.00 28.80 218 THR A C 1
ATOM 1231 O O . THR A 1 193 ? 22.358 9.570 95.874 1.00 27.70 218 THR A O 1
ATOM 1235 N N . GLN A 1 194 ? 21.147 8.085 97.083 1.00 27.32 219 GLN A N 1
ATOM 1236 C CA . GLN A 1 194 ? 20.240 7.754 96.009 1.00 28.16 219 GLN A CA 1
ATOM 1237 C C . GLN A 1 194 ? 18.833 8.107 96.441 1.00 26.44 219 GLN A C 1
ATOM 1238 O O . GLN A 1 194 ? 18.476 7.994 97.616 1.00 26.27 219 GLN A O 1
ATOM 1244 N N . ILE A 1 195 ? 18.068 8.535 95.461 1.00 27.73 220 ILE A N 1
ATOM 1245 C CA . ILE A 1 195 ? 16.587 8.676 95.568 1.00 29.26 220 ILE A CA 1
ATOM 1246 C C . ILE A 1 195 ? 15.914 8.018 94.330 1.00 29.55 220 ILE A C 1
ATOM 1247 O O . ILE A 1 195 ? 16.263 8.325 93.177 1.00 28.97 220 ILE A O 1
ATOM 1252 N N . THR A 1 196 ? 14.975 7.100 94.593 1.00 29.09 221 THR A N 1
ATOM 1253 C CA . THR A 1 196 ? 14.298 6.270 93.579 1.00 31.41 221 THR A CA 1
ATOM 1254 C C . THR A 1 196 ? 12.771 6.223 93.912 1.00 31.04 221 THR A C 1
ATOM 1255 O O . THR A 1 196 ? 12.396 5.923 95.030 1.00 30.41 221 THR A O 1
ATOM 1259 N N . PHE A 1 197 ? 11.907 6.551 92.967 1.00 33.80 222 PHE A N 1
ATOM 1260 C CA . PHE A 1 197 ? 10.431 6.484 93.179 1.00 34.83 222 PHE A CA 1
ATOM 1261 C C . PHE A 1 197 ? 9.718 6.503 91.873 1.00 36.04 222 PHE A C 1
ATOM 1262 O O . PHE A 1 197 ? 10.284 6.922 90.867 1.00 33.99 222 PHE A O 1
ATOM 1270 N N . VAL A 1 198 ? 8.524 5.945 91.845 1.00 36.07 223 VAL A N 1
ATOM 1271 C CA . VAL A 1 198 ? 7.644 6.061 90.686 1.00 37.43 223 VAL A CA 1
ATOM 1272 C C . VAL A 1 198 ? 6.938 7.440 90.773 1.00 38.94 223 VAL A C 1
ATOM 1273 O O . VAL A 1 198 ? 6.210 7.694 91.724 1.00 41.86 223 VAL A O 1
ATOM 1277 N N . PRO A 1 199 ? 7.147 8.346 89.816 1.00 38.80 224 PRO A N 1
ATOM 1278 C CA . PRO A 1 199 ? 6.484 9.662 89.979 1.00 41.12 224 PRO A CA 1
ATOM 1279 C C . PRO A 1 199 ? 5.015 9.673 89.449 1.00 42.37 224 PRO A C 1
ATOM 1280 O O . PRO A 1 199 ? 4.587 8.691 88.806 1.00 42.78 224 PRO A O 1
ATOM 1284 N N . LEU A 1 200 ? 4.271 10.754 89.691 1.00 43.44 225 LEU A N 1
ATOM 1285 C CA . LEU A 1 200 ? 2.890 10.808 89.268 1.00 46.47 225 LEU A CA 1
ATOM 1286 C C . LEU A 1 200 ? 2.825 10.695 87.767 1.00 50.21 225 LEU A C 1
ATOM 1287 O O . LEU A 1 200 ? 2.008 9.964 87.181 1.00 50.29 225 LEU A O 1
ATOM 1292 N N . ASN A 1 201 ? 3.700 11.429 87.117 1.00 52.22 226 ASN A N 1
ATOM 1293 C CA . ASN A 1 201 ? 3.688 11.504 85.661 1.00 56.87 226 ASN A CA 1
ATOM 1294 C C . ASN A 1 201 ? 5.091 11.070 85.139 1.00 57.21 226 ASN A C 1
ATOM 1295 O O . ASN A 1 201 ? 6.107 11.549 85.612 1.00 54.12 226 ASN A O 1
ATOM 1300 N N . SER A 1 202 ? 5.155 10.066 84.266 1.00 62.69 227 SER A N 1
ATOM 1301 C CA . SER A 1 202 ? 6.434 9.731 83.591 1.00 65.40 227 SER A CA 1
ATOM 1302 C C . SER A 1 202 ? 6.778 10.758 82.464 1.00 62.61 227 SER A C 1
ATOM 1303 O O . SER A 1 202 ? 5.957 11.007 81.597 1.00 70.61 227 SER A O 1
ATOM 1306 N N . THR A 1 203 ? 7.979 11.372 82.527 1.00 62.54 228 THR A N 1
ATOM 1307 C CA . THR A 1 203 ? 8.439 12.355 81.526 1.00 59.72 228 THR A CA 1
ATOM 1308 C C . THR A 1 203 ? 9.799 12.045 80.829 1.00 65.38 228 THR A C 1
ATOM 1309 O O . THR A 1 203 ? 10.630 11.265 81.330 1.00 66.16 228 THR A O 1
ATOM 1313 N N . LEU A 1 204 ? 10.007 12.692 79.665 1.00 65.81 229 LEU A N 1
ATOM 1314 C CA . LEU A 1 204 ? 11.309 12.737 78.988 1.00 60.74 229 LEU A CA 1
ATOM 1315 C C . LEU A 1 204 ? 12.099 13.928 79.485 1.00 61.28 229 LEU A C 1
ATOM 1316 O O . LEU A 1 204 ? 12.948 14.420 78.700 1.00 65.39 229 LEU A O 1
ATOM 1318 N N . GLU A 1 205 ? 11.836 14.397 80.736 1.00 55.14 230 GLU A N 1
ATOM 1319 C CA . GLU A 1 205 ? 12.504 15.624 81.220 1.00 50.82 230 GLU A CA 1
ATOM 1320 C C . GLU A 1 205 ? 13.933 15.321 81.335 1.00 52.64 230 GLU A C 1
ATOM 1321 O O . GLU A 1 205 ? 14.734 16.080 80.824 1.00 57.51 230 GLU A O 1
ATOM 1327 N N . ALA A 1 206 ? 14.279 14.187 81.918 1.00 45.70 231 ALA A N 1
ATOM 1328 C CA . ALA A 1 206 ? 15.657 13.807 81.956 1.00 46.32 231 ALA A CA 1
ATOM 1329 C C . ALA A 1 206 ? 15.694 12.325 81.789 1.00 48.67 231 ALA A C 1
ATOM 1330 O O . ALA A 1 206 ? 15.815 11.638 82.788 1.00 44.76 231 ALA A O 1
ATOM 1332 N N . PRO A 1 207 ? 15.630 11.818 80.534 1.00 53.44 232 PRO A N 1
ATOM 1333 C CA . PRO A 1 207 ? 15.328 10.397 80.359 1.00 53.27 232 PRO A CA 1
ATOM 1334 C C . PRO A 1 207 ? 16.475 9.575 80.810 1.00 52.82 232 PRO A C 1
ATOM 1335 O O . PRO A 1 207 ? 16.330 8.397 81.022 1.00 61.40 232 PRO A O 1
ATOM 1339 N N . GLU A 1 208 ? 17.599 10.186 81.064 1.00 50.80 233 GLU A N 1
ATOM 1340 C CA . GLU A 1 208 ? 18.627 9.425 81.678 1.00 51.07 233 GLU A CA 1
ATOM 1341 C C . GLU A 1 208 ? 18.419 9.299 83.189 1.00 51.28 233 GLU A C 1
ATOM 1342 O O . GLU A 1 208 ? 19.243 8.713 83.912 1.00 54.22 233 GLU A O 1
ATOM 1348 N N . THR A 1 209 ? 17.317 9.845 83.713 1.00 44.68 234 THR A N 1
ATOM 1349 C CA . THR A 1 209 ? 17.008 9.588 85.122 1.00 38.61 234 THR A CA 1
ATOM 1350 C C . THR A 1 209 ? 15.927 8.520 85.263 1.00 37.41 234 THR A C 1
ATOM 1351 O O . THR A 1 209 ? 15.558 8.224 86.352 1.00 39.48 234 THR A O 1
ATOM 1355 N N . SER A 1 210 ? 15.444 7.966 84.168 1.00 39.46 235 SER A N 1
ATOM 1356 C CA . SER A 1 210 ? 14.376 6.945 84.166 1.00 45.41 235 SER A CA 1
ATOM 1357 C C . SER A 1 210 ? 14.943 5.592 84.002 1.00 47.53 235 SER A C 1
ATOM 1358 O O . SER A 1 210 ? 15.951 5.434 83.339 1.00 47.66 235 SER A O 1
ATOM 1361 N N . LEU A 1 211 ? 14.289 4.617 84.622 1.00 46.93 236 LEU A N 1
ATOM 1362 C CA . LEU A 1 211 ? 14.693 3.214 84.525 1.00 48.78 236 LEU A CA 1
ATOM 1363 C C . LEU A 1 211 ? 13.412 2.434 84.466 1.00 50.27 236 LEU A C 1
ATOM 1364 O O . LEU A 1 211 ? 12.559 2.607 85.327 1.00 53.39 236 LEU A O 1
ATOM 1369 N N . GLN A 1 212 ? 13.241 1.639 83.404 1.00 53.10 237 GLN A N 1
ATOM 1370 C CA . GLN A 1 212 ? 12.035 0.818 83.202 1.00 53.69 237 GLN A CA 1
ATOM 1371 C C . GLN A 1 212 ? 12.493 -0.644 83.369 1.00 54.64 237 GLN A C 1
ATOM 1372 O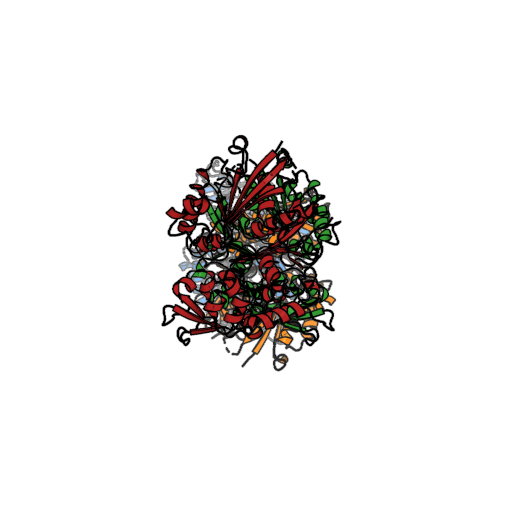 O . GLN A 1 212 ? 13.575 -1.017 82.893 1.00 55.04 237 GLN A O 1
ATOM 1378 N N . PHE A 1 213 ? 11.768 -1.468 84.120 1.00 54.20 238 PHE A N 1
ATOM 1379 C CA . PHE A 1 213 ? 12.131 -2.931 84.189 1.00 56.89 238 PHE A CA 1
ATOM 1380 C C . PHE A 1 213 ? 10.896 -3.753 84.559 1.00 57.44 238 PHE A C 1
ATOM 1381 O O . PHE A 1 213 ? 9.884 -3.190 85.050 1.00 57.59 238 PHE A O 1
ATOM 1389 N N . ARG A 1 214 ? 10.948 -5.056 84.271 1.00 57.14 239 ARG A N 1
ATOM 1390 C CA . ARG A 1 214 ? 9.779 -5.924 84.547 1.00 58.96 239 ARG A CA 1
ATOM 1391 C C . ARG A 1 214 ? 10.019 -6.820 85.772 1.00 57.89 239 ARG A C 1
ATOM 1392 O O . ARG A 1 214 ? 11.109 -7.332 85.964 1.00 56.59 239 ARG A O 1
ATOM 1394 N N . LEU A 1 215 ? 9.003 -6.943 86.620 1.00 58.65 240 LEU A N 1
ATOM 1395 C CA . LEU A 1 215 ? 9.054 -7.760 87.822 1.00 62.27 240 LEU A CA 1
ATOM 1396 C C . LEU A 1 215 ? 7.648 -8.364 88.014 1.00 66.88 240 LEU A C 1
ATOM 1397 O O . LEU A 1 215 ? 6.668 -7.627 88.128 1.00 68.67 240 LEU A O 1
ATOM 1402 N N . TYR A 1 216 ? 7.532 -9.694 88.022 1.00 76.07 241 TYR A N 1
ATOM 1403 C CA . TYR A 1 216 ? 6.218 -10.357 88.220 1.00 80.19 241 TYR A CA 1
ATOM 1404 C C . TYR A 1 216 ? 5.080 -9.852 87.272 1.00 81.65 241 TYR A C 1
ATOM 1405 O O . TYR A 1 216 ? 3.946 -9.531 87.715 1.00 83.19 241 TYR A O 1
ATOM 1414 N N . GLY A 1 217 ? 5.416 -9.781 85.974 1.00 81.04 242 GLY A N 1
ATOM 1415 C CA . GLY A 1 217 ? 4.508 -9.323 84.881 1.00 86.33 242 GLY A CA 1
ATOM 1416 C C . GLY A 1 217 ? 4.270 -7.816 84.687 1.00 84.10 242 GLY A C 1
ATOM 1417 O O . GLY A 1 217 ? 3.593 -7.389 83.723 1.00 86.43 242 GLY A O 1
ATOM 1418 N N . THR A 1 218 ? 4.807 -7.018 85.609 1.00 75.22 243 THR A N 1
ATOM 1419 C CA . THR A 1 218 ? 4.736 -5.567 85.492 1.00 76.33 243 THR A CA 1
ATOM 1420 C C . THR A 1 218 ? 6.034 -4.883 85.059 1.00 71.06 243 THR A C 1
ATOM 1421 O O . THR A 1 218 ? 7.092 -5.091 85.643 1.00 64.95 243 THR A O 1
ATOM 1425 N N . ASP A 1 219 ? 5.918 -4.082 84.006 1.00 71.51 244 ASP A N 1
ATOM 1426 C CA . ASP A 1 219 ? 6.957 -3.176 83.615 1.00 68.80 244 ASP A CA 1
ATOM 1427 C C . ASP A 1 219 ? 6.808 -1.970 84.578 1.00 66.51 244 ASP A C 1
ATOM 1428 O O . ASP A 1 219 ? 5.678 -1.523 84.857 1.00 69.12 244 ASP A O 1
ATOM 1430 N N . TYR A 1 220 ? 7.925 -1.518 85.159 1.00 55.98 245 TYR A N 1
ATOM 1431 C CA . TYR A 1 220 ? 7.910 -0.375 86.075 1.00 55.42 245 TYR A CA 1
ATOM 1432 C C . TYR A 1 220 ? 8.789 0.720 85.531 1.00 55.10 245 TYR A C 1
ATOM 1433 O O . TYR A 1 220 ? 9.836 0.397 84.940 1.00 57.50 245 TYR A O 1
ATOM 1442 N N . THR A 1 221 ? 8.359 1.976 85.704 1.00 50.04 246 THR A N 1
ATOM 1443 C CA . THR A 1 221 ? 9.155 3.148 85.332 1.00 52.65 246 THR A CA 1
ATOM 1444 C C . THR A 1 221 ? 9.454 4.059 86.512 1.00 48.85 246 THR A C 1
ATOM 1445 O O . THR A 1 221 ? 8.555 4.816 86.960 1.00 50.29 246 THR A O 1
ATOM 1449 N N . VAL A 1 222 ? 10.705 3.993 86.990 1.00 42.42 247 VAL A N 1
ATOM 1450 C CA . VAL A 1 222 ? 11.104 4.726 88.175 1.00 38.14 247 VAL A CA 1
ATOM 1451 C C . VAL A 1 222 ? 11.986 5.855 87.737 1.00 35.49 247 VAL A C 1
ATOM 1452 O O . VAL A 1 222 ? 12.757 5.713 86.771 1.00 36.36 247 VAL A O 1
ATOM 1456 N N . TYR A 1 223 ? 11.834 6.979 88.415 1.00 34.02 248 TYR A N 1
ATOM 1457 C CA . TYR A 1 223 ? 12.912 7.995 88.556 1.00 31.90 248 TYR A CA 1
ATOM 1458 C C . TYR A 1 223 ? 13.981 7.520 89.527 1.00 30.21 248 TYR A C 1
ATOM 1459 O O . TYR A 1 223 ? 13.674 7.021 90.661 1.00 31.76 248 TYR A O 1
ATOM 1468 N N . THR A 1 224 ? 15.250 7.603 89.113 1.00 30.25 249 THR A N 1
ATOM 1469 C CA . THR A 1 224 ? 16.288 7.243 90.035 1.00 29.79 249 THR A CA 1
ATOM 1470 C C . THR A 1 224 ? 17.516 8.090 89.741 1.00 31.71 249 THR A C 1
ATOM 1471 O O . THR A 1 224 ? 17.915 8.331 88.567 1.00 33.66 249 THR A O 1
ATOM 1475 N N . HIS A 1 225 ? 18.092 8.586 90.796 1.00 30.46 250 HIS A N 1
ATOM 1476 C CA . HIS A 1 225 ? 19.358 9.314 90.698 1.00 31.73 250 HIS A CA 1
ATOM 1477 C C . HIS A 1 225 ? 20.262 9.064 91.902 1.00 29.42 250 HIS A C 1
ATOM 1478 O O . HIS A 1 225 ? 19.796 9.113 93.009 1.00 28.52 250 HIS A O 1
ATOM 1485 N N . SER A 1 226 ? 21.576 8.855 91.652 1.00 29.11 251 SER A N 1
ATOM 1486 C CA . SER A 1 226 ? 22.650 8.827 92.622 1.00 27.27 251 SER A CA 1
ATOM 1487 C C . SER A 1 226 ? 23.510 10.092 92.594 1.00 28.17 251 SER A C 1
ATOM 1488 O O . SER A 1 226 ? 24.033 10.501 91.571 1.00 28.97 251 SER A O 1
ATOM 1491 N N . PHE A 1 227 ? 23.579 10.758 93.724 1.00 28.30 252 PHE A N 1
ATOM 1492 C CA . PHE A 1 227 ? 24.369 11.957 93.815 1.00 29.53 252 PHE A CA 1
ATOM 1493 C C . PHE A 1 227 ? 25.790 11.626 94.352 1.00 30.20 252 PHE A C 1
ATOM 1494 O O . PHE A 1 227 ? 26.013 11.579 95.547 1.00 30.13 252 PHE A O 1
ATOM 1502 N N . LEU A 1 228 ? 26.717 11.380 93.450 1.00 30.56 253 LEU A N 1
ATOM 1503 C CA . LEU A 1 228 ? 28.104 11.116 93.808 1.00 32.00 253 LEU A CA 1
ATOM 1504 C C . LEU A 1 228 ? 28.710 12.291 94.592 1.00 32.80 253 LEU A C 1
ATOM 1505 O O . LEU A 1 228 ? 28.532 13.417 94.192 1.00 33.98 253 LEU A O 1
ATOM 1510 N N . CYS A 1 229 ? 29.400 12.014 95.706 1.00 31.90 254 CYS A N 1
ATOM 1511 C CA . CYS A 1 229 ? 30.019 13.010 96.570 1.00 30.66 254 CYS A CA 1
ATOM 1512 C C . CYS A 1 229 ? 29.089 13.547 97.611 1.00 30.63 254 CYS A C 1
ATOM 1513 O O . CYS A 1 229 ? 29.497 14.353 98.448 1.00 28.67 254 CYS A O 1
ATOM 1516 N N . TYR A 1 230 ? 27.846 13.076 97.597 1.00 27.41 255 TYR A N 1
ATOM 1517 C CA . TYR A 1 230 ? 26.829 13.553 98.543 1.00 27.96 255 TYR A CA 1
ATOM 1518 C C . TYR A 1 230 ? 26.386 12.468 99.556 1.00 26.61 255 TYR A C 1
ATOM 1519 O O . TYR A 1 230 ? 25.445 12.589 100.318 1.00 27.59 255 TYR A O 1
ATOM 1528 N N . GLY A 1 231 ? 27.135 11.398 99.626 1.00 28.25 256 GLY A N 1
ATOM 1529 C CA . GLY A 1 231 ? 27.075 10.610 100.835 1.00 25.07 256 GLY A CA 1
ATOM 1530 C C . GLY A 1 231 ? 27.631 11.465 101.965 1.00 26.26 256 GLY A C 1
ATOM 1531 O O . GLY A 1 231 ? 28.250 12.516 101.757 1.00 27.24 256 GLY A O 1
ATOM 1532 N N . LYS A 1 232 ? 27.450 10.962 103.177 1.00 27.81 257 LYS A N 1
ATOM 1533 C CA . LYS A 1 232 ? 27.672 11.786 104.384 1.00 27.09 257 LYS A CA 1
ATOM 1534 C C . LYS A 1 232 ? 29.099 12.059 104.658 1.00 26.84 257 LYS A C 1
ATOM 1535 O O . LYS A 1 232 ? 29.440 13.144 105.066 1.00 27.72 257 LYS A O 1
ATOM 1541 N N . ASP A 1 233 ? 29.965 11.124 104.348 1.00 26.43 258 ASP A N 1
ATOM 1542 C CA . ASP A 1 233 ? 31.426 11.368 104.524 1.00 29.70 258 ASP A CA 1
ATOM 1543 C C . ASP A 1 233 ? 32.072 12.263 103.490 1.00 28.24 258 ASP A C 1
ATOM 1544 O O . ASP A 1 233 ? 32.872 13.153 103.829 1.00 27.96 258 ASP A O 1
ATOM 1549 N N . GLN A 1 234 ? 31.746 12.046 102.213 1.00 27.16 259 GLN A N 1
ATOM 1550 C CA . GLN A 1 234 ? 32.173 12.975 101.162 1.00 26.06 259 GLN A CA 1
ATOM 1551 C C . GLN A 1 234 ? 31.577 14.299 101.321 1.00 26.17 259 GLN A C 1
ATOM 1552 O O . GLN A 1 234 ? 32.236 15.273 101.031 1.00 28.67 259 GLN A O 1
ATOM 1558 N N . ALA A 1 235 ? 30.345 14.392 101.766 1.00 28.41 260 ALA A N 1
ATOM 1559 C CA . ALA A 1 235 ? 29.811 15.748 102.044 1.00 26.47 260 ALA A CA 1
ATOM 1560 C C . ALA A 1 235 ? 30.607 16.483 103.124 1.00 27.49 260 ALA A C 1
ATOM 1561 O O . ALA A 1 235 ? 30.854 17.694 103.000 1.00 28.50 260 ALA A O 1
ATOM 1563 N N . LEU A 1 236 ? 31.060 15.779 104.164 1.00 26.66 261 LEU A N 1
ATOM 1564 C CA . LEU A 1 236 ? 31.867 16.422 105.194 1.00 26.56 261 LEU A CA 1
ATOM 1565 C C . LEU A 1 236 ? 33.211 16.847 104.614 1.00 27.94 261 LEU A C 1
ATOM 1566 O O . LEU A 1 236 ? 33.647 17.959 104.931 1.00 29.12 261 LEU A O 1
ATOM 1571 N N . TRP A 1 237 ? 33.879 16.021 103.770 1.00 27.94 262 TRP A N 1
ATOM 1572 C CA A TRP A 1 237 ? 35.129 16.466 103.150 0.50 29.05 262 TRP A CA 1
ATOM 1573 C CA B TRP A 1 237 ? 35.127 16.446 103.137 0.50 29.89 262 TRP A CA 1
ATOM 1574 C C . TRP A 1 237 ? 34.904 17.701 102.324 1.00 30.87 262 TRP A C 1
ATOM 1575 O O . TRP A 1 237 ? 35.710 18.608 102.330 1.00 31.33 262 TRP A O 1
ATOM 1596 N N . GLN A 1 238 ? 33.804 17.750 101.562 1.00 30.04 263 GLN A N 1
ATOM 1597 C CA . GLN A 1 238 ? 33.500 18.950 100.785 1.00 30.96 263 GLN A CA 1
ATOM 1598 C C . GLN A 1 238 ? 33.385 20.197 101.696 1.00 32.16 263 GLN A C 1
ATOM 1599 O O . GLN A 1 238 ? 33.901 21.296 101.343 1.00 34.26 263 GLN A O 1
ATOM 1605 N N . LYS A 1 239 ? 32.694 20.027 102.820 1.00 32.14 264 LYS A N 1
ATOM 1606 C CA A LYS A 1 239 ? 32.460 21.148 103.723 0.50 33.53 264 LYS A CA 1
ATOM 1607 C CA B LYS A 1 239 ? 32.443 21.105 103.778 0.50 33.06 264 LYS A CA 1
ATOM 1608 C C . LYS A 1 239 ? 33.759 21.609 104.346 1.00 34.58 264 LYS A C 1
ATOM 1609 O O . LYS A 1 239 ? 34.005 22.790 104.398 1.00 34.81 264 LYS A O 1
ATOM 1620 N N . LEU A 1 240 ? 34.609 20.683 104.768 1.00 33.10 265 LEU A N 1
ATOM 1621 C CA . LEU A 1 240 ? 35.872 21.044 105.319 1.00 33.72 265 LEU A CA 1
ATOM 1622 C C . LEU A 1 240 ? 36.761 21.741 104.333 1.00 37.54 265 LEU A C 1
ATOM 1623 O O . LEU A 1 240 ? 37.403 22.751 104.689 1.00 40.22 265 LEU A O 1
ATOM 1628 N N . ALA A 1 241 ? 36.819 21.242 103.085 1.00 36.42 266 ALA A N 1
ATOM 1629 C CA . ALA A 1 241 ? 37.604 21.847 102.026 1.00 37.14 266 ALA A CA 1
ATOM 1630 C C . ALA A 1 241 ? 37.051 23.199 101.734 1.00 38.01 266 ALA A C 1
ATOM 1631 O O . ALA A 1 241 ? 37.774 24.163 101.516 1.00 39.62 266 ALA A O 1
ATOM 1633 N N . GLN A 1 242 ? 35.735 23.277 101.697 1.00 38.20 267 GLN A N 1
ATOM 1634 C CA . GLN A 1 242 ? 35.159 24.578 101.444 1.00 42.05 267 GLN A CA 1
ATOM 1635 C C . GLN A 1 242 ? 35.579 25.672 102.503 1.00 45.41 267 GLN A C 1
ATOM 1636 O O . GLN A 1 242 ? 35.851 26.839 102.161 1.00 50.53 267 GLN A O 1
ATOM 1642 N N . ASP A 1 243 ? 35.682 25.261 103.770 1.00 44.97 268 ASP A N 1
ATOM 1643 C CA . ASP A 1 243 ? 35.719 26.156 104.894 1.00 42.14 268 ASP A CA 1
ATOM 1644 C C . ASP A 1 243 ? 37.127 26.442 105.356 1.00 43.69 268 ASP A C 1
ATOM 1645 O O . ASP A 1 243 ? 37.363 27.497 105.904 1.00 45.48 268 ASP A O 1
ATOM 1650 N N . ILE A 1 244 ? 38.052 25.511 105.164 1.00 42.18 269 ILE A N 1
ATOM 1651 C CA . ILE A 1 244 ? 39.429 25.708 105.590 1.00 42.98 269 ILE A CA 1
ATOM 1652 C C . ILE A 1 244 ? 40.073 26.983 105.065 1.00 48.61 269 ILE A C 1
ATOM 1653 O O . ILE A 1 244 ? 40.030 27.293 103.864 1.00 50.30 269 ILE A O 1
ATOM 1658 N N . GLN A 1 245 ? 40.689 27.711 105.996 1.00 53.06 270 GLN A N 1
ATOM 1659 C CA . GLN A 1 245 ? 41.285 28.987 105.685 1.00 55.50 270 GLN A CA 1
ATOM 1660 C C . GLN A 1 245 ? 42.780 28.893 105.656 1.00 54.94 270 GLN A C 1
ATOM 1661 O O . GLN A 1 245 ? 43.362 28.337 106.570 1.00 56.73 270 GLN A O 1
ATOM 1667 N N . VAL A 1 246 ? 43.398 29.402 104.591 1.00 58.28 271 VAL A N 1
ATOM 1668 C CA . VAL A 1 246 ? 44.874 29.598 104.483 1.00 61.12 271 VAL A CA 1
ATOM 1669 C C . VAL A 1 246 ? 45.456 30.373 105.645 1.00 62.20 271 VAL A C 1
ATOM 1670 O O . VAL A 1 246 ? 46.606 30.173 106.086 1.00 62.16 271 VAL A O 1
ATOM 1674 N N . SER A 1 247 ? 44.607 31.283 106.111 1.00 66.26 272 SER A N 1
ATOM 1675 C CA . SER A 1 247 ? 44.843 32.281 107.180 1.00 69.84 272 SER A CA 1
ATOM 1676 C C . SER A 1 247 ? 44.982 31.709 108.642 1.00 66.66 272 SER A C 1
ATOM 1677 O O . SER A 1 247 ? 45.548 32.369 109.542 1.00 68.72 272 SER A O 1
ATOM 1680 N N . SER A 1 248 ? 44.526 30.463 108.830 1.00 61.88 273 SER A N 1
ATOM 1681 C CA . SER A 1 248 ? 43.998 29.988 110.089 1.00 55.93 273 SER A CA 1
ATOM 1682 C C . SER A 1 248 ? 45.052 29.509 111.023 1.00 55.49 273 SER A C 1
ATOM 1683 O O . SER A 1 248 ? 44.823 29.269 112.212 1.00 54.39 273 SER A O 1
ATOM 1686 N N . GLY A 1 249 ? 46.245 29.374 110.514 1.00 56.82 274 GLY A N 1
ATOM 1687 C CA . GLY A 1 249 ? 47.246 28.832 111.368 1.00 54.65 274 GLY A CA 1
ATOM 1688 C C . GLY A 1 249 ? 47.019 27.367 111.635 1.00 52.63 274 GLY A C 1
ATOM 1689 O O . GLY A 1 249 ? 47.564 26.864 112.611 1.00 55.43 274 GLY A O 1
ATOM 1690 N N . GLY A 1 250 ? 46.262 26.663 110.770 1.00 47.66 275 GLY A N 1
ATOM 1691 C CA . GLY A 1 250 ? 46.046 25.247 110.945 1.00 42.36 275 GLY A CA 1
ATOM 1692 C C . GLY A 1 250 ? 44.919 24.829 111.867 1.00 39.50 275 GLY A C 1
ATOM 1693 O O . GLY A 1 250 ? 44.943 23.718 112.415 1.00 36.57 275 GLY A O 1
ATOM 1694 N N . ILE A 1 251 ? 43.929 25.709 112.033 1.00 39.52 276 ILE A N 1
ATOM 1695 C CA . ILE A 1 251 ? 42.776 25.468 112.886 1.00 39.37 276 ILE A CA 1
ATOM 1696 C C . ILE A 1 251 ? 41.558 25.720 112.056 1.00 39.34 276 ILE A C 1
ATOM 1697 O O . ILE A 1 251 ? 41.554 26.709 111.330 1.00 41.59 276 ILE A O 1
ATOM 1702 N N . LEU A 1 252 ? 40.500 24.916 112.196 1.00 36.53 277 LEU A N 1
ATOM 1703 C CA . LEU A 1 252 ? 39.214 25.277 111.618 1.00 36.63 277 LEU A CA 1
ATOM 1704 C C . LEU A 1 252 ? 38.200 25.138 112.706 1.00 36.60 277 LEU A C 1
ATOM 1705 O O . LEU A 1 252 ? 37.883 24.026 113.113 1.00 35.57 277 LEU A O 1
ATOM 1710 N N . LYS A 1 253 ? 37.636 26.244 113.153 1.00 37.66 278 LYS A N 1
ATOM 1711 C CA . LYS A 1 253 ? 36.493 26.148 114.068 1.00 37.37 278 LYS A CA 1
ATOM 1712 C C . LYS A 1 253 ? 35.280 25.679 113.258 1.00 34.88 278 LYS A C 1
ATOM 1713 O O . LYS A 1 253 ? 35.011 26.213 112.195 1.00 38.84 278 LYS A O 1
ATOM 1719 N N . ASP A 1 254 ? 34.529 24.707 113.748 1.00 32.93 279 ASP A N 1
ATOM 1720 C CA . ASP A 1 254 ? 33.486 24.090 112.970 1.00 34.19 279 ASP A CA 1
ATOM 1721 C C . ASP A 1 254 ? 32.213 23.856 113.797 1.00 33.08 279 ASP A C 1
ATOM 1722 O O . ASP A 1 254 ? 32.274 23.114 114.786 1.00 33.13 279 ASP A O 1
ATOM 1727 N N . PRO A 1 255 ? 31.055 24.506 113.418 1.00 33.85 280 PRO A N 1
ATOM 1728 C CA . PRO A 1 255 ? 29.841 24.417 114.251 1.00 32.51 280 PRO A CA 1
ATOM 1729 C C . PRO A 1 255 ? 29.218 23.059 114.202 1.00 29.68 280 PRO A C 1
ATOM 1730 O O . PRO A 1 255 ? 28.369 22.820 114.965 1.00 31.96 280 PRO A O 1
ATOM 1734 N N . CYS A 1 256 ? 29.658 22.183 113.312 1.00 30.24 281 CYS A N 1
ATOM 1735 C CA . CYS A 1 256 ? 29.095 20.857 113.109 1.00 31.23 281 CYS A CA 1
ATOM 1736 C C . CYS A 1 256 ? 29.639 19.796 114.058 1.00 31.28 281 CYS A C 1
ATOM 1737 O O . CYS A 1 256 ? 29.239 18.658 114.000 1.00 29.84 281 CYS A O 1
ATOM 1740 N N . PHE A 1 257 ? 30.581 20.184 114.912 1.00 31.88 282 PHE A N 1
ATOM 1741 C CA . PHE A 1 257 ? 31.093 19.303 115.941 1.00 28.66 282 PHE A CA 1
ATOM 1742 C C . PHE A 1 257 ? 30.932 19.916 117.324 1.00 28.25 282 PHE A C 1
ATOM 1743 O O . PHE A 1 257 ? 30.879 21.162 117.493 1.00 29.27 282 PHE A O 1
ATOM 1751 N N . TYR A 1 258 ? 30.819 19.028 118.307 1.00 28.16 283 TYR A N 1
ATOM 1752 C CA . TYR A 1 258 ? 30.562 19.375 119.725 1.00 28.67 283 TYR A CA 1
ATOM 1753 C C . TYR A 1 258 ? 31.539 20.365 120.258 1.00 29.00 283 TYR A C 1
ATOM 1754 O O . TYR A 1 258 ? 32.718 20.295 119.930 1.00 32.54 283 TYR A O 1
ATOM 1763 N N . PRO A 1 259 ? 31.086 21.228 121.153 1.00 29.28 284 PRO A N 1
ATOM 1764 C CA . PRO A 1 259 ? 32.038 22.047 121.839 1.00 30.94 284 PRO A CA 1
ATOM 1765 C C . PRO A 1 259 ? 33.154 21.177 122.433 1.00 31.84 284 PRO A C 1
ATOM 1766 O O . PRO A 1 259 ? 32.886 20.142 123.038 1.00 31.71 284 PRO A O 1
ATOM 1770 N N . GLY A 1 260 ? 34.407 21.587 122.271 1.00 30.85 285 GLY A N 1
ATOM 1771 C CA . GLY A 1 260 ? 35.539 20.830 122.792 1.00 30.51 285 GLY A CA 1
ATOM 1772 C C . GLY A 1 260 ? 36.037 19.677 121.948 1.00 30.35 285 GLY A C 1
ATOM 1773 O O . GLY A 1 260 ? 37.064 19.062 122.273 1.00 31.75 285 GLY A O 1
ATOM 1774 N N . TYR A 1 261 ? 35.325 19.339 120.871 1.00 30.48 286 TYR A N 1
ATOM 1775 C CA . TYR A 1 261 ? 35.787 18.293 119.975 1.00 32.05 286 TYR A CA 1
ATOM 1776 C C . TYR A 1 261 ? 36.986 18.787 119.177 1.00 32.05 286 TYR A C 1
ATOM 1777 O O . TYR A 1 261 ? 36.995 19.924 118.731 1.00 33.79 286 TYR A O 1
ATOM 1786 N N . LYS A 1 262 ? 38.014 17.952 119.081 1.00 30.91 287 LYS A N 1
ATOM 1787 C CA . LYS A 1 262 ? 39.207 18.222 118.290 1.00 34.20 287 LYS A CA 1
ATOM 1788 C C . LYS A 1 262 ? 39.638 17.060 117.442 1.00 35.47 287 LYS A C 1
ATOM 1789 O O . LYS A 1 262 ? 39.698 15.973 117.914 1.00 37.07 287 LYS A O 1
ATOM 1795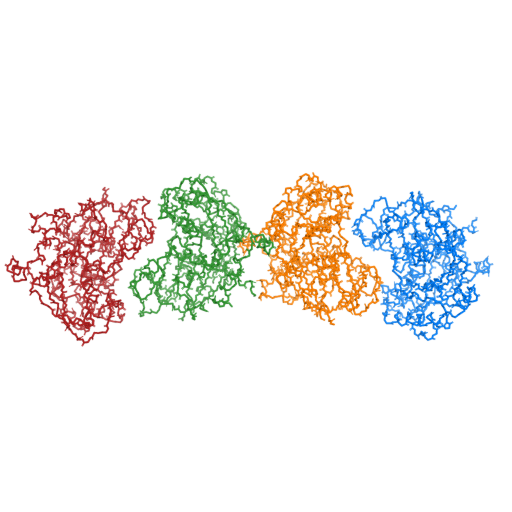 N N . LYS A 1 263 ? 39.960 17.272 116.185 1.00 33.54 288 LYS A N 1
ATOM 1796 C CA . LYS A 1 263 ? 40.487 16.178 115.379 1.00 35.45 288 LYS A CA 1
ATOM 1797 C C . LYS A 1 263 ? 41.395 16.751 114.336 1.00 34.42 288 LYS A C 1
ATOM 1798 O O . LYS A 1 263 ? 41.056 17.711 113.646 1.00 34.82 288 LYS A O 1
ATOM 1804 N N . VAL A 1 264 ? 42.571 16.177 114.221 1.00 34.74 289 VAL A N 1
ATOM 1805 C CA . VAL A 1 264 ? 43.563 16.622 113.255 1.00 36.74 289 VAL A CA 1
ATOM 1806 C C . VAL A 1 264 ? 43.242 15.979 111.876 1.00 39.71 289 VAL A C 1
ATOM 1807 O O . VAL A 1 264 ? 42.875 14.812 111.832 1.00 39.93 289 VAL A O 1
ATOM 1811 N N . VAL A 1 265 ? 43.276 16.783 110.801 1.00 38.79 290 VAL A N 1
ATOM 1812 C CA . VAL A 1 265 ? 42.958 16.392 109.381 1.00 39.44 290 VAL A CA 1
ATOM 1813 C C . VAL A 1 265 ? 44.175 16.584 108.505 1.00 39.58 290 VAL A C 1
ATOM 1814 O O . VAL A 1 265 ? 44.763 17.649 108.518 1.00 39.74 290 VAL A O 1
ATOM 1818 N N . ASN A 1 266 ? 44.602 15.524 107.802 1.00 42.44 291 ASN A N 1
ATOM 1819 C CA . ASN A 1 266 ? 45.693 15.597 106.856 1.00 45.80 291 ASN A CA 1
ATOM 1820 C C . ASN A 1 266 ? 45.163 16.199 105.523 1.00 42.25 291 ASN A C 1
ATOM 1821 O O . ASN A 1 266 ? 44.157 15.772 105.008 1.00 40.61 291 ASN A O 1
ATOM 1826 N N . VAL A 1 267 ? 45.812 17.240 105.014 1.00 40.45 292 VAL A N 1
ATOM 1827 C CA . VAL A 1 267 ? 45.354 17.981 103.841 1.00 42.00 292 VAL A CA 1
ATOM 1828 C C . VAL A 1 267 ? 45.452 17.105 102.601 1.00 43.36 292 VAL A C 1
ATOM 1829 O O . VAL A 1 267 ? 44.595 17.133 101.699 1.00 41.40 292 VAL A O 1
ATOM 1833 N N . SER A 1 268 ? 46.497 16.298 102.562 1.00 45.06 293 SER A N 1
ATOM 1834 C CA . SER A 1 268 ? 46.613 15.308 101.496 1.00 48.74 293 SER A CA 1
ATOM 1835 C C . SER A 1 268 ? 45.450 14.313 101.414 1.00 46.37 293 SER A C 1
ATOM 1836 O O . SER A 1 268 ? 45.044 13.933 100.298 1.00 48.31 293 SER A O 1
ATOM 1839 N N . GLU A 1 269 ? 44.903 13.903 102.544 1.00 46.66 294 GLU A N 1
ATOM 1840 C CA A GLU A 1 269 ? 43.745 13.023 102.566 0.50 47.45 294 GLU A CA 1
ATOM 1841 C CA B GLU A 1 269 ? 43.765 13.023 102.526 0.50 46.68 294 GLU A CA 1
ATOM 1842 C C . GLU A 1 269 ? 42.513 13.792 102.129 1.00 46.68 294 GLU A C 1
ATOM 1843 O O . GLU A 1 269 ? 41.687 13.287 101.367 1.00 49.85 294 GLU A O 1
ATOM 1854 N N . LEU A 1 270 ? 42.374 15.004 102.646 1.00 43.31 295 LEU A N 1
ATOM 1855 C CA . LEU A 1 270 ? 41.273 15.882 102.288 1.00 41.32 295 LEU A CA 1
ATOM 1856 C C . LEU A 1 270 ? 41.188 16.148 100.750 1.00 41.08 295 LEU A C 1
ATOM 1857 O O . LEU A 1 270 ? 40.117 16.133 100.121 1.00 40.11 295 LEU A O 1
ATOM 1862 N N . TYR A 1 271 ? 42.320 16.418 100.156 1.00 40.50 296 TYR A N 1
ATOM 1863 C CA . TYR A 1 271 ? 42.333 16.640 98.760 1.00 42.30 296 TYR A CA 1
ATOM 1864 C C . TYR A 1 271 ? 42.556 15.323 97.976 1.00 44.49 296 TYR A C 1
ATOM 1865 O O . TYR A 1 271 ? 42.818 15.374 96.801 1.00 49.64 296 TYR A O 1
ATOM 1874 N N . GLY A 1 272 ? 42.432 14.155 98.604 1.00 43.83 297 GLY A N 1
ATOM 1875 C CA . GLY A 1 272 ? 42.718 12.881 97.946 1.00 44.62 297 GLY A CA 1
ATOM 1876 C C . GLY A 1 272 ? 41.474 12.245 97.332 1.00 43.94 297 GLY A C 1
ATOM 1877 O O . GLY A 1 272 ? 41.511 11.118 96.844 1.00 51.92 297 GLY A O 1
ATOM 1878 N N . THR A 1 273 ? 40.388 12.983 97.352 1.00 38.76 298 THR A N 1
ATOM 1879 C CA . THR A 1 273 ? 39.153 12.561 96.759 1.00 38.87 298 THR A CA 1
ATOM 1880 C C . THR A 1 273 ? 38.717 13.558 95.655 1.00 40.20 298 THR A C 1
ATOM 1881 O O . THR A 1 273 ? 38.848 14.755 95.823 1.00 41.64 298 THR A O 1
ATOM 1885 N N . PRO A 1 274 ? 38.150 13.062 94.542 1.00 40.02 299 PRO A N 1
ATOM 1886 C CA . PRO A 1 274 ? 37.601 13.883 93.476 1.00 38.79 299 PRO A CA 1
ATOM 1887 C C . PRO A 1 274 ? 36.590 14.901 94.017 1.00 38.11 299 PRO A C 1
ATOM 1888 O O . PRO A 1 274 ? 36.424 15.978 93.445 1.00 40.56 299 PRO A O 1
ATOM 1892 N N . CYS A 1 275 ? 35.924 14.556 95.101 1.00 36.73 300 CYS A N 1
ATOM 1893 C CA . CYS A 1 275 ? 34.834 15.378 95.654 1.00 34.60 300 CYS A CA 1
ATOM 1894 C C . CYS A 1 275 ? 35.281 16.753 96.157 1.00 33.22 300 CYS A C 1
ATOM 1895 O O . CYS A 1 275 ? 34.489 17.638 96.278 1.00 32.62 300 CYS A O 1
ATOM 1898 N N . THR A 1 276 ? 36.535 16.910 96.495 1.00 33.45 301 THR A N 1
ATOM 1899 C CA . THR A 1 276 ? 36.989 18.183 96.968 1.00 36.50 301 THR A CA 1
ATOM 1900 C C . THR A 1 276 ? 37.797 18.985 95.930 1.00 40.97 301 THR A C 1
ATOM 1901 O O . THR A 1 276 ? 38.259 20.093 96.237 1.00 39.73 301 THR A O 1
ATOM 1905 N N . LYS A 1 277 ? 37.969 18.450 94.707 1.00 42.49 302 LYS A N 1
ATOM 1906 C CA . LYS A 1 277 ? 38.722 19.137 93.662 1.00 46.91 302 LYS A CA 1
ATOM 1907 C C . LYS A 1 277 ? 38.302 20.568 93.421 1.00 45.08 302 LYS A C 1
ATOM 1908 O O . LYS A 1 277 ? 39.140 21.422 93.382 1.00 45.54 302 LYS A O 1
ATOM 1914 N N . ARG A 1 278 ? 37.016 20.834 93.357 1.00 44.12 303 ARG A N 1
ATOM 1915 C CA . ARG A 1 278 ? 36.577 22.197 93.216 1.00 46.48 303 ARG A CA 1
ATOM 1916 C C . ARG A 1 278 ? 36.968 23.161 94.319 1.00 47.69 303 ARG A C 1
ATOM 1917 O O . ARG A 1 278 ? 36.994 24.317 94.029 1.00 53.18 303 ARG A O 1
ATOM 1925 N N . PHE A 1 279 ? 37.237 22.730 95.549 1.00 44.63 304 PHE A N 1
ATOM 1926 C CA . PHE A 1 279 ? 37.688 23.616 96.631 1.00 46.05 304 PHE A CA 1
ATOM 1927 C C . PHE A 1 279 ? 39.189 23.657 96.890 1.00 49.77 304 PHE A C 1
ATOM 1928 O O . PHE A 1 279 ? 39.633 24.387 97.782 1.00 53.04 304 PHE A O 1
ATOM 1936 N N . GLU A 1 280 ? 39.982 22.902 96.132 1.00 50.09 305 GLU A N 1
ATOM 1937 C CA . GLU A 1 280 ? 41.419 22.795 96.404 1.00 52.38 305 GLU A CA 1
ATOM 1938 C C . GLU A 1 280 ? 42.059 24.164 96.325 1.00 57.46 305 GLU A C 1
ATOM 1939 O O . GLU A 1 280 ? 41.838 24.882 95.353 1.00 63.21 305 GLU A O 1
ATOM 1945 N N . LYS A 1 281 ? 42.877 24.517 97.314 1.00 55.70 306 LYS A N 1
ATOM 1946 C CA . LYS A 1 281 ? 43.635 25.764 97.320 1.00 57.03 306 LYS A CA 1
ATOM 1947 C C . LYS A 1 281 ? 45.048 25.428 97.831 1.00 56.91 306 LYS A C 1
ATOM 1948 O O . LYS A 1 281 ? 45.260 24.340 98.353 1.00 53.46 306 LYS A O 1
ATOM 1954 N N . LYS A 1 282 ? 46.050 26.293 97.627 1.00 64.61 307 LYS A N 1
ATOM 1955 C CA . LYS A 1 282 ? 47.315 26.027 98.303 1.00 66.22 307 LYS A CA 1
ATOM 1956 C C . LYS A 1 282 ? 47.208 26.505 99.721 1.00 64.76 307 LYS A C 1
ATOM 1957 O O . LYS A 1 282 ? 46.769 27.631 99.991 1.00 69.60 307 LYS A O 1
ATOM 1963 N N . LEU A 1 283 ? 47.617 25.626 100.619 1.00 61.37 308 LEU A N 1
ATOM 1964 C CA . LEU A 1 283 ? 47.479 25.848 102.027 1.00 57.27 308 LEU A CA 1
ATOM 1965 C C . LEU A 1 283 ? 48.887 25.830 102.570 1.00 59.92 308 LEU A C 1
ATOM 1966 O O . LEU A 1 283 ? 49.734 25.053 102.095 1.00 63.03 308 LEU A O 1
ATOM 1971 N N . PRO A 1 284 ? 49.182 26.743 103.518 1.00 61.08 309 PRO A N 1
ATOM 1972 C CA . PRO A 1 284 ? 50.535 26.870 104.024 1.00 60.42 309 PRO A CA 1
ATOM 1973 C C . PRO A 1 284 ? 50.839 25.885 105.129 1.00 57.86 309 PRO A C 1
ATOM 1974 O O . PRO A 1 284 ? 51.841 26.037 105.819 1.00 63.38 309 PRO A O 1
ATOM 1978 N N . PHE A 1 285 ? 49.963 24.914 105.329 1.00 53.06 310 PHE A N 1
ATOM 1979 C CA . PHE A 1 285 ? 50.099 23.871 106.302 1.00 49.68 310 PHE A CA 1
ATOM 1980 C C . PHE A 1 285 ? 49.659 22.525 105.663 1.00 49.30 310 PHE A C 1
ATOM 1981 O O . PHE A 1 285 ? 48.844 22.476 104.765 1.00 48.71 310 PHE A O 1
ATOM 1989 N N . ASN A 1 286 ? 50.172 21.450 106.224 1.00 52.72 311 ASN A N 1
ATOM 1990 C CA . ASN A 1 286 ? 50.040 20.094 105.769 1.00 54.47 311 ASN A CA 1
ATOM 1991 C C . ASN A 1 286 ? 48.892 19.430 106.503 1.00 51.62 311 ASN A C 1
ATOM 1992 O O . ASN A 1 286 ? 48.438 18.350 106.159 1.00 48.96 311 ASN A O 1
ATOM 1997 N N . GLN A 1 287 ? 48.376 20.067 107.540 1.00 49.53 312 GLN A N 1
ATOM 1998 C CA . GLN A 1 287 ? 47.550 19.352 108.475 1.00 45.56 312 GLN A CA 1
ATOM 1999 C C . GLN A 1 287 ? 46.872 20.418 109.267 1.00 41.55 312 GLN A C 1
ATOM 2000 O O . GLN A 1 287 ? 47.434 21.478 109.406 1.00 42.49 312 GLN A O 1
ATOM 2006 N N . PHE A 1 288 ? 45.682 20.155 109.750 1.00 40.24 313 PHE A N 1
ATOM 2007 C CA . PHE A 1 288 ? 44.913 21.155 110.498 1.00 39.57 313 PHE A CA 1
ATOM 2008 C C . PHE A 1 288 ? 44.024 20.508 111.513 1.00 38.05 313 PHE A C 1
ATOM 2009 O O . PHE A 1 288 ? 43.531 19.398 111.319 1.00 37.24 313 PHE A O 1
ATOM 2017 N N . GLN A 1 289 ? 43.806 21.212 112.616 1.00 36.25 314 GLN A N 1
ATOM 2018 C CA . GLN A 1 289 ? 42.892 20.701 113.618 1.00 34.31 314 GLN A CA 1
ATOM 2019 C C . GLN A 1 289 ? 41.474 21.312 113.502 1.00 33.95 314 GLN A C 1
ATOM 2020 O O . GLN A 1 289 ? 41.315 22.552 113.642 1.00 34.23 314 GLN A O 1
ATOM 2026 N N . VAL A 1 290 ? 40.459 20.437 113.321 1.00 32.37 315 VAL A N 1
ATOM 2027 C CA . VAL A 1 290 ? 39.042 20.793 113.510 1.00 32.13 315 VAL A CA 1
ATOM 2028 C C . VAL A 1 290 ? 38.731 20.977 115.018 1.00 31.55 315 VAL A C 1
ATOM 2029 O O . VAL A 1 290 ? 39.096 20.153 115.825 1.00 30.88 315 VAL A O 1
ATOM 2033 N N . GLN A 1 291 ? 38.098 22.114 115.350 1.00 32.12 316 GLN A N 1
ATOM 2034 C CA . GLN A 1 291 ? 37.710 22.473 116.724 1.00 32.99 316 GLN A CA 1
ATOM 2035 C C . GLN A 1 291 ? 36.217 22.716 116.698 1.00 32.17 316 GLN A C 1
ATOM 2036 O O . GLN A 1 291 ? 35.778 23.677 116.112 1.00 32.98 316 GLN A O 1
ATOM 2042 N N . GLY A 1 292 ? 35.473 21.842 117.378 1.00 32.61 317 GLY A N 1
ATOM 2043 C CA . GLY A 1 292 ? 34.020 21.886 117.448 1.00 32.30 317 GLY A CA 1
ATOM 2044 C C . GLY A 1 292 ? 33.517 23.131 118.154 1.00 36.38 317 GLY A C 1
ATOM 2045 O O . GLY A 1 292 ? 34.107 23.574 119.126 1.00 37.55 317 GLY A O 1
ATOM 2046 N N . THR A 1 293 ? 32.441 23.727 117.649 1.00 35.97 318 THR A N 1
ATOM 2047 C CA . THR A 1 293 ? 31.828 24.839 118.303 1.00 34.98 318 THR A CA 1
ATOM 2048 C C . THR A 1 293 ? 30.385 24.629 118.570 1.00 34.44 318 THR A C 1
ATOM 2049 O O . THR A 1 293 ? 29.796 25.471 119.226 1.00 38.07 318 THR A O 1
ATOM 2053 N N . GLY A 1 294 ? 29.866 23.467 118.202 1.00 32.48 319 GLY A N 1
ATOM 2054 C CA . GLY A 1 294 ? 28.507 23.012 118.507 1.00 33.18 319 GLY A CA 1
ATOM 2055 C C . GLY A 1 294 ? 27.343 23.988 118.326 1.00 36.78 319 GLY A C 1
ATOM 2056 O O . GLY A 1 294 ? 26.687 24.348 119.293 1.00 37.02 319 GLY A O 1
ATOM 2057 N N . ASP A 1 295 ? 27.064 24.408 117.084 1.00 36.80 320 ASP A N 1
ATOM 2058 C CA . ASP A 1 295 ? 25.959 25.326 116.795 1.00 37.68 320 ASP A CA 1
ATOM 2059 C C . ASP A 1 295 ? 25.195 24.794 115.573 1.00 36.30 320 ASP A C 1
ATOM 2060 O O . ASP A 1 295 ? 25.670 24.878 114.404 1.00 33.84 320 ASP A O 1
ATOM 2065 N N . TYR A 1 296 ? 24.045 24.179 115.846 1.00 36.82 321 TYR A N 1
ATOM 2066 C CA . TYR A 1 296 ? 23.238 23.496 114.800 1.00 34.20 321 TYR A CA 1
ATOM 2067 C C . TYR A 1 296 ? 22.896 24.476 113.638 1.00 37.62 321 TYR A C 1
ATOM 2068 O O . TYR A 1 296 ? 22.996 24.141 112.466 1.00 35.69 321 TYR A O 1
ATOM 2077 N N . GLU A 1 297 ? 22.491 25.690 113.966 1.00 41.69 322 GLU A N 1
ATOM 2078 C CA . GLU A 1 297 ? 22.080 26.630 112.920 1.00 45.91 322 GLU A CA 1
ATOM 2079 C C . GLU A 1 297 ? 23.206 27.038 111.983 1.00 43.51 322 GLU A C 1
ATOM 2080 O O . GLU A 1 297 ? 23.008 27.085 110.769 1.00 40.60 322 GLU A O 1
ATOM 2086 N N . GLN A 1 298 ? 24.373 27.338 112.543 1.00 40.99 323 GLN A N 1
ATOM 2087 C CA . GLN A 1 298 ? 25.566 27.614 111.757 1.00 39.63 323 GLN A CA 1
ATOM 2088 C C . GLN A 1 298 ? 26.017 26.396 111.003 1.00 36.41 323 GLN A C 1
ATOM 2089 O O . GLN A 1 298 ? 26.492 26.517 109.893 1.00 36.44 323 GLN A O 1
ATOM 2095 N N . CYS A 1 299 ? 25.882 25.207 111.614 1.00 35.29 324 CYS A N 1
ATOM 2096 C CA . CYS A 1 299 ? 26.161 23.969 110.945 1.00 35.04 324 CYS A CA 1
ATOM 2097 C C . CYS A 1 299 ? 25.261 23.792 109.714 1.00 35.32 324 CYS A C 1
ATOM 2098 O O . CYS A 1 299 ? 25.708 23.426 108.611 1.00 32.13 324 CYS A O 1
ATOM 2101 N N . HIS A 1 300 ? 23.976 24.007 109.917 1.00 35.26 325 HIS A N 1
ATOM 2102 C CA A HIS A 1 300 ? 23.021 23.937 108.823 0.50 34.87 325 HIS A CA 1
ATOM 2103 C CA B HIS A 1 300 ? 23.028 23.936 108.832 0.50 35.47 325 HIS A CA 1
ATOM 2104 C C . HIS A 1 300 ? 23.402 24.849 107.683 1.00 35.71 325 HIS A C 1
ATOM 2105 O O . HIS A 1 300 ? 23.454 24.432 106.528 1.00 36.59 325 HIS A O 1
ATOM 2118 N N . GLN A 1 301 ? 23.687 26.100 107.990 1.00 37.22 326 GLN A N 1
ATOM 2119 C CA . GLN A 1 301 ? 24.045 27.078 106.982 1.00 40.78 326 GLN A CA 1
ATOM 2120 C C . GLN A 1 301 ? 25.308 26.663 106.232 1.00 38.14 326 GLN A C 1
ATOM 2121 O O . GLN A 1 301 ? 25.398 26.856 105.041 1.00 37.14 326 GLN A O 1
ATOM 2127 N N . SER A 1 302 ? 26.293 26.162 106.947 1.00 36.85 327 SER A N 1
ATOM 2128 C CA A SER A 1 302 ? 27.558 25.759 106.334 0.50 37.47 327 SER A CA 1
ATOM 2129 C CA B SER A 1 302 ? 27.565 25.731 106.361 0.50 37.40 327 SER A CA 1
ATOM 2130 C C . SER A 1 302 ? 27.373 24.584 105.375 1.00 35.60 327 SER A C 1
ATOM 2131 O O . SER A 1 302 ? 28.024 24.528 104.336 1.00 37.84 327 SER A O 1
ATOM 2136 N N . ILE A 1 303 ? 26.467 23.672 105.718 1.00 35.43 328 ILE A N 1
ATOM 2137 C CA . ILE A 1 303 ? 26.133 22.565 104.885 1.00 32.69 328 ILE A CA 1
ATOM 2138 C C . ILE A 1 303 ? 25.477 23.019 103.599 1.00 36.43 328 ILE A C 1
ATOM 2139 O O . ILE A 1 303 ? 25.809 22.527 102.507 1.00 32.52 328 ILE A O 1
ATOM 2144 N N . LEU A 1 304 ? 24.528 23.951 103.727 1.00 38.73 329 LEU A N 1
ATOM 2145 C CA . LEU A 1 304 ? 23.753 24.381 102.579 1.00 38.22 329 LEU A CA 1
ATOM 2146 C C . LEU A 1 304 ? 24.694 24.895 101.542 1.00 40.27 329 LEU A C 1
ATOM 2147 O O . LEU A 1 304 ? 24.378 24.850 100.387 1.00 40.83 329 LEU A O 1
ATOM 2152 N N . LYS A 1 305 ? 25.878 25.339 101.947 1.00 42.32 330 LYS A N 1
ATOM 2153 C CA . LYS A 1 305 ? 26.848 25.913 101.011 1.00 42.97 330 LYS A CA 1
ATOM 2154 C C . LYS A 1 305 ? 27.547 24.941 100.031 1.00 42.30 330 LYS A C 1
ATOM 2155 O O . LYS A 1 305 ? 28.128 25.387 99.053 1.00 41.68 330 LYS A O 1
ATOM 2161 N N . ILE A 1 306 ? 27.520 23.643 100.254 1.00 38.42 331 ILE A N 1
ATOM 2162 C CA . ILE A 1 306 ? 28.111 22.758 99.280 1.00 38.81 331 ILE A CA 1
ATOM 2163 C C . ILE A 1 306 ? 27.062 22.307 98.264 1.00 40.86 331 ILE A C 1
ATOM 2164 O O . ILE A 1 306 ? 27.363 21.522 97.373 1.00 40.97 331 ILE A O 1
ATOM 2169 N N . PHE A 1 307 ? 25.831 22.800 98.409 1.00 43.00 332 PHE A N 1
ATOM 2170 C CA . PHE A 1 307 ? 24.789 22.549 97.445 1.00 42.41 332 PHE A CA 1
ATOM 2171 C C . PHE A 1 307 ? 24.624 23.759 96.493 1.00 45.39 332 PHE A C 1
ATOM 2172 O O . PHE A 1 307 ? 24.640 24.927 96.924 1.00 44.71 332 PHE A O 1
ATOM 2180 N N . ASN A 1 308 ? 24.498 23.488 95.189 1.00 47.71 333 ASN A N 1
ATOM 2181 C CA . ASN A 1 308 ? 24.190 24.585 94.264 1.00 50.71 333 ASN A CA 1
ATOM 2182 C C . ASN A 1 308 ? 22.724 24.542 93.861 1.00 48.96 333 ASN A C 1
ATOM 2183 O O . ASN A 1 308 ? 22.297 23.518 93.334 1.00 49.01 333 ASN A O 1
ATOM 2188 N N . ASN A 1 309 ? 21.968 25.622 94.104 1.00 53.28 334 ASN A N 1
ATOM 2189 C CA . ASN A 1 309 ? 20.546 25.672 93.698 1.00 61.26 334 ASN A CA 1
ATOM 2190 C C . ASN A 1 309 ? 20.183 26.674 92.556 1.00 66.05 334 ASN A C 1
ATOM 2191 O O . ASN A 1 309 ? 19.037 26.765 92.091 1.00 72.08 334 ASN A O 1
ATOM 2196 N N . SER A 1 310 ? 21.221 27.322 92.046 1.00 66.44 335 SER A N 1
ATOM 2197 C CA . SER A 1 310 ? 21.157 28.362 91.009 1.00 66.36 335 SER A CA 1
ATOM 2198 C C . SER A 1 310 ? 20.932 27.970 89.540 1.00 64.93 335 SER A C 1
ATOM 2199 O O . SER A 1 310 ? 20.738 28.835 88.706 1.00 70.65 335 SER A O 1
ATOM 2202 N N . HIS A 1 311 ? 21.033 26.698 89.195 1.00 62.94 336 HIS A N 1
ATOM 2203 C CA . HIS A 1 311 ? 20.869 26.316 87.803 1.00 64.70 336 HIS A CA 1
ATOM 2204 C C . HIS A 1 311 ? 19.921 25.142 87.729 1.00 57.73 336 HIS A C 1
ATOM 2205 O O . HIS A 1 311 ? 20.174 24.082 88.281 1.00 58.03 336 HIS A O 1
ATOM 2212 N N . CYS A 1 312 ? 18.791 25.324 87.072 1.00 52.13 337 CYS A N 1
ATOM 2213 C CA . CYS A 1 312 ? 17.905 24.232 86.899 1.00 47.35 337 CYS A CA 1
ATOM 2214 C C . CYS A 1 312 ? 17.338 24.227 85.501 1.00 46.12 337 CYS A C 1
ATOM 2215 O O . CYS A 1 312 ? 16.327 24.892 85.238 1.00 49.29 337 CYS A O 1
ATOM 2218 N N . PRO A 1 313 ? 17.966 23.438 84.596 1.00 45.14 338 PRO A N 1
ATOM 2219 C CA . PRO A 1 313 ? 17.459 23.343 83.198 1.00 46.84 338 PRO A CA 1
ATOM 2220 C C . PRO A 1 313 ? 16.210 22.439 83.019 1.00 45.69 338 PRO A C 1
ATOM 2221 O O . PRO A 1 313 ? 16.002 21.898 81.928 1.00 44.72 338 PRO A O 1
ATOM 2225 N N . TYR A 1 314 ? 15.436 22.287 84.115 1.00 46.30 339 TYR A N 1
ATOM 2226 C CA . TYR A 1 314 ? 14.155 21.536 84.214 1.00 45.81 339 TYR A CA 1
ATOM 2227 C C . TYR A 1 314 ? 13.061 22.334 84.923 1.00 48.07 339 TYR A C 1
ATOM 2228 O O . TYR A 1 314 ? 13.261 23.492 85.371 1.00 52.11 339 TYR A O 1
ATOM 2237 N N . SER A 1 315 ? 11.880 21.714 84.915 1.00 48.98 340 SER A N 1
ATOM 2238 C CA . SER A 1 315 ? 10.713 22.208 85.618 1.00 50.80 340 SER A CA 1
ATOM 2239 C C . SER A 1 315 ? 11.157 22.500 87.088 1.00 48.65 340 SER A C 1
ATOM 2240 O O . SER A 1 315 ? 10.957 23.602 87.571 1.00 52.24 340 SER A O 1
ATOM 2243 N N . GLN A 1 316 ? 11.768 21.528 87.779 1.00 44.38 341 GLN A N 1
ATOM 2244 C CA . GLN A 1 316 ? 12.310 21.721 89.111 1.00 41.89 341 GLN A CA 1
ATOM 2245 C C . GLN A 1 316 ? 13.421 20.681 89.342 1.00 38.60 341 GLN A C 1
ATOM 2246 O O . GLN A 1 316 ? 13.510 19.727 88.589 1.00 38.96 341 GLN A O 1
ATOM 2252 N N . CYS A 1 317 ? 14.220 20.875 90.364 1.00 37.64 342 CYS A N 1
ATOM 2253 C CA . CYS A 1 317 ? 15.461 20.159 90.572 1.00 36.30 342 CYS A CA 1
ATOM 2254 C C . CYS A 1 317 ? 15.631 19.859 92.010 1.00 38.00 342 CYS A C 1
ATOM 2255 O O . CYS A 1 317 ? 15.004 20.501 92.841 1.00 39.65 342 CYS A O 1
ATOM 2258 N N . ALA A 1 318 ? 16.561 18.951 92.304 1.00 33.13 343 ALA A N 1
ATOM 2259 C CA . ALA A 1 318 ? 17.030 18.626 93.615 1.00 34.91 343 ALA A CA 1
ATOM 2260 C C . ALA A 1 318 ? 18.057 19.659 94.021 1.00 36.51 343 ALA A C 1
ATOM 2261 O O . ALA A 1 318 ? 17.777 20.601 94.788 1.00 38.36 343 ALA A O 1
ATOM 2263 N N . PHE A 1 319 ? 19.251 19.512 93.481 1.00 36.74 344 PHE A N 1
ATOM 2264 C CA . PHE A 1 319 ? 20.321 20.507 93.685 1.00 34.84 344 PHE A CA 1
ATOM 2265 C C . PHE A 1 319 ? 21.307 20.198 92.574 1.00 36.23 344 PHE A C 1
ATOM 2266 O O . PHE A 1 319 ? 21.157 19.180 91.849 1.00 34.47 344 PHE A O 1
ATOM 2274 N N . ASN A 1 320 ? 22.268 21.097 92.389 1.00 37.84 345 ASN A N 1
ATOM 2275 C CA . ASN A 1 320 ? 23.289 20.961 91.359 1.00 39.97 345 ASN A CA 1
ATOM 2276 C C . ASN A 1 320 ? 22.718 20.709 89.972 1.00 41.12 345 ASN A C 1
ATOM 2277 O O . ASN A 1 320 ? 23.268 19.877 89.200 1.00 42.88 345 ASN A O 1
ATOM 2282 N N . GLY A 1 321 ? 21.614 21.391 89.661 1.00 39.32 346 GLY A N 1
ATOM 2283 C CA . GLY A 1 321 ? 20.920 21.301 88.381 1.00 39.10 346 GLY A CA 1
ATOM 2284 C C . GLY A 1 321 ? 20.404 19.917 88.012 1.00 37.02 346 GLY A C 1
ATOM 2285 O O . GLY A 1 321 ? 20.194 19.616 86.840 1.00 38.74 346 GLY A O 1
ATOM 2286 N N . VAL A 1 322 ? 20.151 19.096 88.989 1.00 34.29 347 VAL A N 1
ATOM 2287 C CA . VAL A 1 322 ? 19.663 17.753 88.655 1.00 35.42 347 VAL A CA 1
ATOM 2288 C C . VAL A 1 322 ? 18.132 17.662 88.710 1.00 34.99 347 VAL A C 1
ATOM 2289 O O . VAL A 1 322 ? 17.547 18.001 89.735 1.00 35.88 347 VAL A O 1
ATOM 2293 N N . PHE A 1 323 ? 17.496 17.179 87.656 1.00 34.06 348 PHE A N 1
ATOM 2294 C CA . PHE A 1 323 ? 16.059 17.032 87.632 1.00 34.04 348 PHE A CA 1
ATOM 2295 C C . PHE A 1 323 ? 15.583 16.251 88.874 1.00 34.77 348 PHE A C 1
ATOM 2296 O O . PHE A 1 323 ? 16.174 15.216 89.208 1.00 32.35 348 PHE A O 1
ATOM 2304 N N . LEU A 1 324 ? 14.470 16.701 89.480 1.00 33.80 349 LEU A N 1
ATOM 2305 C CA . LEU A 1 324 ? 13.706 15.856 90.433 1.00 31.47 349 LEU A CA 1
ATOM 2306 C C . LEU A 1 324 ? 12.235 16.048 90.150 1.00 32.77 349 LEU A C 1
ATOM 2307 O O . LEU A 1 324 ? 11.760 17.165 90.198 1.00 35.94 349 LEU A O 1
ATOM 2312 N N . PRO A 1 325 ? 11.513 14.987 89.864 1.00 31.86 350 PRO A N 1
ATOM 2313 C CA . PRO A 1 325 ? 10.072 15.096 89.762 1.00 34.23 350 PRO A CA 1
ATOM 2314 C C . PRO A 1 325 ? 9.410 15.510 91.084 1.00 34.75 350 PRO A C 1
ATOM 2315 O O . PRO A 1 325 ? 10.059 15.450 92.151 1.00 34.04 350 PRO A O 1
ATOM 2319 N N . PRO A 1 326 ? 8.146 16.002 91.028 1.00 36.23 351 PRO A N 1
ATOM 2320 C CA . PRO A 1 326 ? 7.507 16.214 92.348 1.00 37.89 351 PRO A CA 1
ATOM 2321 C C . PRO A 1 326 ? 7.384 14.908 93.156 1.00 37.43 351 PRO A C 1
ATOM 2322 O O . PRO A 1 326 ? 7.176 13.833 92.588 1.00 36.96 351 PRO A O 1
ATOM 2326 N N . LEU A 1 327 ? 7.565 14.999 94.465 1.00 38.54 352 LEU A N 1
ATOM 2327 C CA . LEU A 1 327 ? 7.546 13.815 95.331 1.00 38.92 352 LEU A CA 1
ATOM 2328 C C . LEU A 1 327 ? 6.169 13.190 95.307 1.00 40.06 352 LEU A C 1
ATOM 2329 O O . LEU A 1 327 ? 5.193 13.844 95.111 1.00 41.53 352 LEU A O 1
ATOM 2334 N N . GLN A 1 328 ? 6.112 11.900 95.539 1.00 42.38 353 GLN A N 1
ATOM 2335 C CA . GLN A 1 328 ? 4.885 11.184 95.404 1.00 43.53 353 GLN A CA 1
ATOM 2336 C C . GLN A 1 328 ? 5.023 9.906 96.236 1.00 41.75 353 GLN A C 1
ATOM 2337 O O . GLN A 1 328 ? 6.039 9.165 96.124 1.00 41.21 353 GLN A O 1
ATOM 2343 N N . GLY A 1 329 ? 4.008 9.670 97.053 1.00 42.63 354 GLY A N 1
ATOM 2344 C CA . GLY A 1 329 ? 3.884 8.512 97.878 1.00 42.41 354 GLY A CA 1
ATOM 2345 C C . GLY A 1 329 ? 4.694 8.534 99.114 1.00 40.64 354 GLY A C 1
ATOM 2346 O O . GLY A 1 329 ? 5.200 9.579 99.565 1.00 40.93 354 GLY A O 1
ATOM 2347 N N . SER A 1 330 ? 4.836 7.341 99.683 1.00 40.74 355 SER A N 1
ATOM 2348 C CA . SER A 1 330 ? 5.604 7.137 100.872 1.00 38.25 355 SER A CA 1
ATOM 2349 C C . SER A 1 330 ? 6.968 6.615 100.506 1.00 34.75 355 SER A C 1
ATOM 2350 O O . SER A 1 330 ? 7.154 6.018 99.424 1.00 35.84 355 SER A O 1
ATOM 2353 N N . PHE A 1 331 ? 7.898 6.836 101.399 1.00 34.50 356 PHE A N 1
ATOM 2354 C CA . PHE A 1 331 ? 9.337 6.544 101.190 1.00 34.02 356 PHE A CA 1
ATOM 2355 C C . PHE A 1 331 ? 9.869 5.656 102.318 1.00 34.66 356 PHE A C 1
ATOM 2356 O O . PHE A 1 331 ? 9.482 5.816 103.487 1.00 37.45 356 PHE A O 1
ATOM 2364 N N . GLY A 1 332 ? 10.772 4.731 101.992 1.00 32.92 357 GLY A N 1
ATOM 2365 C CA . GLY A 1 332 ? 11.583 4.089 102.997 1.00 32.09 357 GLY A CA 1
ATOM 2366 C C . GLY A 1 332 ? 12.955 4.669 102.929 1.00 32.08 357 GLY A C 1
ATOM 2367 O O . GLY A 1 332 ? 13.521 4.769 101.827 1.00 31.80 357 GLY A O 1
ATOM 2368 N N . ALA A 1 333 ? 13.498 5.102 104.077 1.00 32.11 358 ALA A N 1
ATOM 2369 C CA . ALA A 1 333 ? 14.843 5.644 104.137 1.00 30.47 358 ALA A CA 1
ATOM 2370 C C . ALA A 1 333 ? 15.752 4.746 104.917 1.00 31.85 358 ALA A C 1
ATOM 2371 O O . ALA A 1 333 ? 15.474 4.353 106.031 1.00 35.05 358 ALA A O 1
ATOM 2373 N N . PHE A 1 334 ? 16.860 4.375 104.353 1.00 31.22 359 PHE A N 1
ATOM 2374 C CA . PHE A 1 334 ? 17.613 3.318 104.980 1.00 30.11 359 PHE A CA 1
ATOM 2375 C C . PHE A 1 334 ? 19.109 3.564 104.904 1.00 31.04 359 PHE A C 1
ATOM 2376 O O . PHE A 1 334 ? 19.583 4.643 104.557 1.00 32.10 359 PHE A O 1
ATOM 2384 N N . SER A 1 335 ? 19.859 2.540 105.252 1.00 35.39 360 SER A N 1
ATOM 2385 C CA . SER A 1 335 ? 21.303 2.688 105.458 1.00 36.14 360 SER A CA 1
ATOM 2386 C C . SER A 1 335 ? 21.602 3.815 106.452 1.00 36.21 360 SER A C 1
ATOM 2387 O O . SER A 1 335 ? 21.060 3.826 107.544 1.00 36.11 360 SER A O 1
ATOM 2390 N N . ALA A 1 336 ? 22.476 4.748 106.123 1.00 32.85 361 ALA A N 1
ATOM 2391 C CA . ALA A 1 336 ? 22.799 5.757 107.088 1.00 31.14 361 ALA A CA 1
ATOM 2392 C C . ALA A 1 336 ? 21.596 6.671 107.423 1.00 31.23 361 ALA A C 1
ATOM 2393 O O . ALA A 1 336 ? 21.548 7.236 108.520 1.00 31.76 361 ALA A O 1
ATOM 2395 N N . PHE A 1 337 ? 20.618 6.811 106.535 1.00 29.81 362 PHE A N 1
ATOM 2396 C CA . PHE A 1 337 ? 19.380 7.498 106.960 1.00 30.77 362 PHE A CA 1
ATOM 2397 C C . PHE A 1 337 ? 18.818 6.855 108.236 1.00 35.21 362 PHE A C 1
ATOM 2398 O O . PHE A 1 337 ? 18.470 7.558 109.198 1.00 34.00 362 PHE A O 1
ATOM 2406 N N . TYR A 1 338 ? 18.801 5.524 108.260 1.00 34.68 363 TYR A N 1
ATOM 2407 C CA . TYR A 1 338 ? 18.285 4.830 109.393 1.00 37.92 363 TYR A CA 1
ATOM 2408 C C . TYR A 1 338 ? 19.209 4.820 110.595 1.00 35.80 363 TYR A C 1
ATOM 2409 O O . TYR A 1 338 ? 18.757 5.106 111.705 1.00 35.89 363 TYR A O 1
ATOM 2418 N N . PHE A 1 339 ? 20.479 4.479 110.401 1.00 35.99 364 PHE A N 1
ATOM 2419 C CA . PHE A 1 339 ? 21.368 4.390 111.509 1.00 37.95 364 PHE A CA 1
ATOM 2420 C C . PHE A 1 339 ? 21.522 5.732 112.279 1.00 38.36 364 PHE A C 1
ATOM 2421 O O . PHE A 1 339 ? 21.530 5.773 113.528 1.00 35.28 364 PHE A O 1
ATOM 2429 N N . VAL A 1 340 ? 21.509 6.845 111.553 1.00 35.36 365 VAL A N 1
ATOM 2430 C CA . VAL A 1 340 ? 21.612 8.168 112.159 1.00 34.33 365 VAL A CA 1
ATOM 2431 C C . VAL A 1 340 ? 20.279 8.603 112.755 1.00 35.27 365 VAL A C 1
ATOM 2432 O O . VAL A 1 340 ? 20.236 9.029 113.895 1.00 34.19 365 VAL A O 1
ATOM 2436 N N . MET A 1 341 ? 19.187 8.502 112.021 1.00 33.33 366 MET A N 1
ATOM 2437 C CA . MET A 1 341 ? 17.904 8.866 112.596 1.00 35.68 366 MET A CA 1
ATOM 2438 C C . MET A 1 341 ? 17.504 8.060 113.812 1.00 35.03 366 MET A C 1
ATOM 2439 O O . MET A 1 341 ? 16.972 8.597 114.784 1.00 36.07 366 MET A O 1
ATOM 2444 N N . ASP A 1 342 ? 17.733 6.757 113.785 1.00 34.83 367 ASP A N 1
ATOM 2445 C CA . ASP A 1 342 ? 17.359 5.968 114.865 1.00 35.54 367 ASP A CA 1
ATOM 2446 C C . ASP A 1 342 ? 18.108 6.378 116.132 1.00 34.82 367 ASP A C 1
ATOM 2447 O O . ASP A 1 342 ? 17.560 6.334 117.206 1.00 36.81 367 ASP A O 1
ATOM 2452 N N . PHE A 1 343 ? 19.349 6.807 115.994 1.00 32.01 368 PHE A N 1
ATOM 2453 C CA . PHE A 1 343 ? 20.128 7.244 117.129 1.00 32.22 368 PHE A CA 1
ATOM 2454 C C . PHE A 1 343 ? 19.468 8.470 117.772 1.00 32.59 368 PHE A C 1
ATOM 2455 O O . PHE A 1 343 ? 19.358 8.579 119.007 1.00 34.05 368 PHE A O 1
ATOM 2463 N N . PHE A 1 344 ? 19.023 9.395 116.951 1.00 32.71 369 PHE A N 1
ATOM 2464 C CA . PHE A 1 344 ? 18.364 10.578 117.495 1.00 33.51 369 PHE A CA 1
ATOM 2465 C C . PHE A 1 344 ? 17.006 10.243 118.013 1.00 36.58 369 PHE A C 1
ATOM 2466 O O . PHE A 1 344 ? 16.628 10.730 119.058 1.00 38.25 369 PHE A O 1
ATOM 2474 N N . LYS A 1 345 ? 16.257 9.376 117.345 1.00 39.43 370 LYS A N 1
ATOM 2475 C CA . LYS A 1 345 ? 14.954 8.960 117.857 1.00 42.81 370 LYS A CA 1
ATOM 2476 C C . LYS A 1 345 ? 15.031 8.302 119.220 1.00 44.72 370 LYS A C 1
ATOM 2477 O O . LYS A 1 345 ? 14.151 8.507 120.029 1.00 45.98 370 LYS A O 1
ATOM 2483 N N . LYS A 1 346 ? 16.053 7.474 119.445 1.00 43.73 371 LYS A N 1
ATOM 2484 C CA . LYS A 1 346 ? 16.246 6.801 120.698 1.00 44.87 371 LYS A CA 1
ATOM 2485 C C . LYS A 1 346 ? 16.519 7.810 121.799 1.00 47.04 371 LYS A C 1
ATOM 2486 O O . LYS A 1 346 ? 16.156 7.580 122.912 1.00 51.20 371 LYS A O 1
ATOM 2492 N N . MET A 1 347 ? 17.137 8.937 121.514 1.00 49.37 372 MET A N 1
ATOM 2493 C CA . MET A 1 347 ? 17.156 10.061 122.459 1.00 50.36 372 MET A CA 1
ATOM 2494 C C . MET A 1 347 ? 15.801 10.662 122.895 1.00 58.63 372 MET A C 1
ATOM 2495 O O . MET A 1 347 ? 15.713 11.158 124.010 1.00 68.69 372 MET A O 1
ATOM 2500 N N . ALA A 1 348 ? 14.783 10.703 122.040 1.00 57.94 373 ALA A N 1
ATOM 2501 C CA . ALA A 1 348 ? 13.438 11.058 122.464 1.00 61.99 373 ALA A CA 1
ATOM 2502 C C . ALA A 1 348 ? 12.818 9.933 123.332 1.00 68.23 373 ALA A C 1
ATOM 2503 O O . ALA A 1 348 ? 11.742 9.370 123.053 1.00 75.14 373 ALA A O 1
ATOM 2505 N N . SER A 1 353 ? 7.805 12.387 116.634 1.00 84.95 378 SER A N 1
ATOM 2506 C CA . SER A 1 353 ? 8.950 12.214 115.719 1.00 73.59 378 SER A CA 1
ATOM 2507 C C . SER A 1 353 ? 8.861 13.091 114.394 1.00 66.87 378 SER A C 1
ATOM 2508 O O . SER A 1 353 ? 9.311 12.707 113.283 1.00 58.49 378 SER A O 1
ATOM 2511 N N . SER A 1 354 ? 8.284 14.288 114.564 1.00 59.78 379 SER A N 1
ATOM 2512 C CA . SER A 1 354 ? 8.152 15.327 113.543 1.00 52.01 379 SER A CA 1
ATOM 2513 C C . SER A 1 354 ? 9.471 15.966 113.136 1.00 49.91 379 SER A C 1
ATOM 2514 O O . SER A 1 354 ? 10.500 15.747 113.742 1.00 50.62 379 SER A O 1
ATOM 2517 N N . GLN A 1 355 ? 9.446 16.759 112.083 1.00 46.32 380 GLN A N 1
ATOM 2518 C CA . GLN A 1 355 ? 10.609 17.476 111.657 1.00 43.33 380 GLN A CA 1
ATOM 2519 C C . GLN A 1 355 ? 11.030 18.474 112.718 1.00 43.73 380 GLN A C 1
ATOM 2520 O O . GLN A 1 355 ? 12.217 18.674 112.950 1.00 43.04 380 GLN A O 1
ATOM 2526 N N . GLU A 1 356 ? 10.055 19.104 113.358 1.00 47.04 381 GLU A N 1
ATOM 2527 C CA . GLU A 1 356 ? 10.317 20.108 114.335 1.00 49.43 381 GLU A CA 1
ATOM 2528 C C . GLU A 1 356 ? 10.993 19.481 115.540 1.00 47.81 381 GLU A C 1
ATOM 2529 O O . GLU A 1 356 ? 11.930 20.056 116.084 1.00 44.67 381 GLU A O 1
ATOM 2535 N N . LYS A 1 357 ? 10.484 18.319 115.957 1.00 48.25 382 LYS A N 1
ATOM 2536 C CA . LYS A 1 357 ? 10.991 17.549 117.103 1.00 48.75 382 LYS A CA 1
ATOM 2537 C C . LYS A 1 357 ? 12.415 17.023 116.778 1.00 45.87 382 LYS A C 1
ATOM 2538 O O . LYS A 1 357 ? 13.319 17.149 117.585 1.00 42.18 382 LYS A O 1
ATOM 2544 N N . MET A 1 358 ? 12.633 16.492 115.579 1.00 43.29 383 MET A N 1
ATOM 2545 C CA . MET A 1 358 ? 13.934 16.003 115.224 1.00 42.31 383 MET A CA 1
ATOM 2546 C C . MET A 1 358 ? 14.970 17.111 115.105 1.00 41.11 383 MET A C 1
ATOM 2547 O O . MET A 1 358 ? 16.126 16.897 115.430 1.00 37.71 383 MET A O 1
ATOM 2552 N N . THR A 1 359 ? 14.562 18.303 114.692 1.00 38.61 384 THR A N 1
ATOM 2553 C CA . THR A 1 359 ? 15.474 19.434 114.578 1.00 38.98 384 THR A CA 1
ATOM 2554 C C . THR A 1 359 ? 15.864 19.915 115.954 1.00 39.51 384 THR A C 1
ATOM 2555 O O . THR A 1 359 ? 17.029 20.269 116.195 1.00 41.48 384 THR A O 1
ATOM 2559 N N . GLU A 1 360 ? 14.907 19.933 116.866 1.00 42.11 385 GLU A N 1
ATOM 2560 C CA . GLU A 1 360 ? 15.206 20.262 118.260 1.00 47.35 385 GLU A CA 1
ATOM 2561 C C . GLU A 1 360 ? 16.228 19.305 118.959 1.00 42.92 385 GLU A C 1
ATOM 2562 O O . GLU A 1 360 ? 17.137 19.777 119.674 1.00 40.99 385 GLU A O 1
ATOM 2568 N N . ILE A 1 361 ? 16.061 17.995 118.750 1.00 40.03 386 ILE A N 1
ATOM 2569 C CA . ILE A 1 361 ? 16.874 16.982 119.400 1.00 40.00 386 ILE A CA 1
ATOM 2570 C C . ILE A 1 361 ? 18.268 17.116 118.865 1.00 37.63 386 ILE A C 1
ATOM 2571 O O . ILE A 1 361 ? 19.224 17.038 119.638 1.00 37.87 386 ILE A O 1
ATOM 2576 N N . THR A 1 362 ? 18.380 17.359 117.567 1.00 34.16 387 THR A N 1
ATOM 2577 C CA . THR A 1 362 ? 19.660 17.531 116.948 1.00 34.30 387 THR A CA 1
ATOM 2578 C C . THR A 1 362 ? 20.368 18.776 117.373 1.00 34.20 387 THR A C 1
ATOM 2579 O O . THR A 1 362 ? 21.521 18.727 117.688 1.00 33.39 387 THR A O 1
ATOM 2583 N N . LYS A 1 363 ? 19.678 19.900 117.399 1.00 35.28 388 LYS A N 1
ATOM 2584 C CA . LYS A 1 363 ? 20.239 21.136 117.920 1.00 37.05 388 LYS A CA 1
ATOM 2585 C C . LYS A 1 363 ? 20.802 21.019 119.356 1.00 37.09 388 LYS A C 1
ATOM 2586 O O . LYS A 1 363 ? 21.885 21.511 119.668 1.00 36.18 388 LYS A O 1
ATOM 2592 N N . ASN A 1 364 ? 20.027 20.413 120.229 1.00 36.28 389 ASN A N 1
ATOM 2593 C CA A ASN A 1 364 ? 20.460 20.228 121.579 0.50 37.26 389 ASN A CA 1
ATOM 2594 C CA B ASN A 1 364 ? 20.450 20.194 121.591 0.50 37.65 389 ASN A CA 1
ATOM 2595 C C . ASN A 1 364 ? 21.653 19.268 121.665 1.00 35.21 389 ASN A C 1
ATOM 2596 O O . ASN A 1 364 ? 22.583 19.507 122.366 1.00 35.00 389 ASN A O 1
ATOM 2605 N N . PHE A 1 365 ? 21.617 18.199 120.948 1.00 33.87 390 PHE A N 1
ATOM 2606 C CA . PHE A 1 365 ? 22.727 17.305 120.992 1.00 33.38 390 PHE A CA 1
ATOM 2607 C C . PHE A 1 365 ? 24.009 17.930 120.468 1.00 32.72 390 PHE A C 1
ATOM 2608 O O . PHE A 1 365 ? 25.064 17.677 121.022 1.00 31.82 390 PHE A O 1
ATOM 2616 N N . CYS A 1 366 ? 23.923 18.757 119.420 1.00 31.80 391 CYS A N 1
ATOM 2617 C CA . CYS A 1 366 ? 25.088 19.429 118.840 1.00 31.14 391 CYS A CA 1
ATOM 2618 C C . CYS A 1 366 ? 25.785 20.320 119.843 1.00 31.95 391 CYS A C 1
ATOM 2619 O O . CYS A 1 366 ? 27.005 20.516 119.825 1.00 32.82 391 CYS A O 1
ATOM 2622 N N . SER A 1 367 ? 25.011 20.906 120.742 1.00 35.78 392 SER A N 1
ATOM 2623 C CA . SER A 1 367 ? 25.624 21.845 121.675 1.00 34.21 392 SER A CA 1
ATOM 2624 C C . SER A 1 367 ? 26.214 21.184 122.932 1.00 34.23 392 SER A C 1
ATOM 2625 O O . SER A 1 367 ? 26.841 21.847 123.750 1.00 34.93 392 SER A O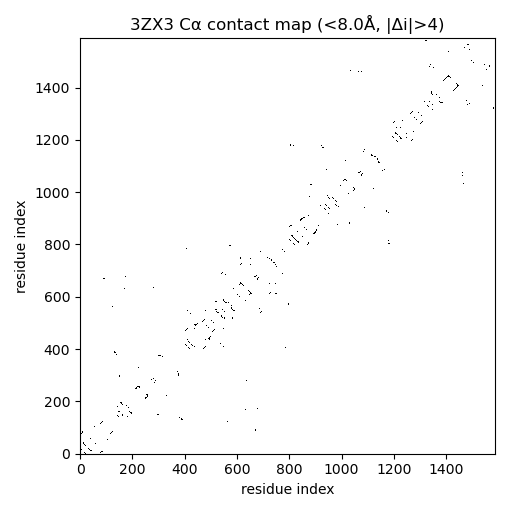 1
ATOM 2628 N N . LYS A 1 368 ? 26.089 19.864 123.064 1.00 32.08 393 LYS A N 1
ATOM 2629 C CA . LYS A 1 368 ? 26.578 19.151 124.240 1.00 34.55 393 LYS A CA 1
ATOM 2630 C C . LYS A 1 368 ? 28.079 18.941 124.114 1.00 31.32 393 LYS A C 1
ATOM 2631 O O . LYS A 1 368 ? 28.515 18.558 123.053 1.00 29.96 393 LYS A O 1
ATOM 2637 N N . PRO A 1 369 ? 28.873 19.188 125.182 1.00 33.23 394 PRO A N 1
ATOM 2638 C CA . PRO A 1 369 ? 30.340 19.081 125.021 1.00 31.22 394 PRO A CA 1
ATOM 2639 C C . PRO A 1 369 ? 30.776 17.704 124.698 1.00 30.08 394 PRO A C 1
ATOM 2640 O O . PRO A 1 369 ? 30.126 16.783 125.108 1.00 31.51 394 PRO A O 1
ATOM 2644 N N . TRP A 1 370 ? 31.862 17.575 123.958 1.00 28.41 395 TRP A N 1
ATOM 2645 C CA . TRP A 1 370 ? 32.356 16.313 123.523 1.00 28.31 395 TRP A CA 1
ATOM 2646 C C . TRP A 1 370 ? 32.657 15.384 124.668 1.00 28.45 395 TRP A C 1
ATOM 2647 O O . TRP A 1 370 ? 32.336 14.206 124.526 1.00 28.49 395 TRP A O 1
ATOM 2658 N N . GLU A 1 371 ? 33.227 15.850 125.789 1.00 30.30 396 GLU A N 1
ATOM 2659 C CA . GLU A 1 371 ? 33.464 14.919 126.919 1.00 29.03 396 GLU A CA 1
ATOM 2660 C C . GLU A 1 371 ? 32.195 14.360 127.454 1.00 29.27 396 GLU A C 1
ATOM 2661 O O . GLU A 1 371 ? 32.140 13.193 127.741 1.00 29.28 396 GLU A O 1
ATOM 2667 N N . GLU A 1 372 ? 31.148 15.168 127.515 1.00 29.66 397 GLU A N 1
ATOM 2668 C CA . GLU A 1 372 ? 29.799 14.744 127.993 1.00 29.93 397 GLU A CA 1
ATOM 2669 C C . GLU A 1 372 ? 29.198 13.747 127.054 1.00 28.88 397 GLU A C 1
ATOM 2670 O O . GLU A 1 372 ? 28.614 12.789 127.481 1.00 30.72 397 GLU A O 1
ATOM 2676 N N . VAL A 1 373 ? 29.310 14.003 125.773 1.00 27.79 398 VAL A N 1
ATOM 2677 C CA . VAL A 1 373 ? 28.775 13.119 124.725 1.00 29.33 398 VAL A CA 1
ATOM 2678 C C . VAL A 1 373 ? 29.433 11.750 124.871 1.00 28.28 398 VAL A C 1
ATOM 2679 O O . VAL A 1 373 ? 28.741 10.711 124.921 1.00 28.49 398 VAL A O 1
ATOM 2683 N N . LYS A 1 374 ? 30.766 11.706 124.921 1.00 27.06 399 LYS A N 1
ATOM 2684 C CA . LYS A 1 374 ? 31.397 10.363 125.093 1.00 28.17 399 LYS A CA 1
ATOM 2685 C C . LYS A 1 374 ? 31.045 9.645 126.395 1.00 28.89 399 LYS A C 1
ATOM 2686 O O . LYS A 1 374 ? 30.983 8.412 126.460 1.00 31.95 399 LYS A O 1
ATOM 2692 N N . ALA A 1 375 ? 30.866 10.381 127.504 1.00 29.05 400 ALA A N 1
ATOM 2693 C CA . ALA A 1 375 ? 30.542 9.781 128.746 1.00 30.51 400 ALA A CA 1
ATOM 2694 C C . ALA A 1 375 ? 29.073 9.335 128.739 1.00 32.26 400 ALA A C 1
ATOM 2695 O O . ALA A 1 375 ? 28.741 8.414 129.496 1.00 34.08 400 ALA A O 1
ATOM 2697 N N . SER A 1 376 ? 28.195 10.017 127.982 1.00 33.11 401 SER A N 1
ATOM 2698 C CA . SER A 1 376 ? 26.763 9.637 127.907 1.00 33.38 401 SER A CA 1
ATOM 2699 C C . SER A 1 376 ? 26.520 8.449 126.977 1.00 33.28 401 SER A C 1
ATOM 2700 O O . SER A 1 376 ? 25.573 7.730 127.153 1.00 35.86 401 SER A O 1
ATOM 2703 N N . TYR A 1 377 ? 27.371 8.246 126.004 1.00 32.93 402 TYR A N 1
ATOM 2704 C CA . TYR A 1 377 ? 27.268 7.106 125.056 1.00 33.82 402 TYR A CA 1
ATOM 2705 C C . TYR A 1 377 ? 28.569 6.310 125.080 1.00 34.68 402 TYR A C 1
ATOM 2706 O O . TYR A 1 377 ? 29.266 6.283 124.056 1.00 37.40 402 TYR A O 1
ATOM 2715 N N . PRO A 1 378 ? 28.928 5.725 126.222 1.00 35.60 403 PRO A N 1
ATOM 2716 C CA . PRO A 1 378 ? 30.262 5.173 126.310 1.00 36.52 403 PRO A CA 1
ATOM 2717 C C . PRO A 1 378 ? 30.451 3.876 125.505 1.00 38.48 403 PRO A C 1
ATOM 2718 O O . PRO A 1 378 ? 31.573 3.412 125.370 1.00 38.87 403 PRO A O 1
ATOM 2722 N N . THR A 1 379 ? 29.376 3.269 124.999 1.00 37.38 404 THR A N 1
ATOM 2723 C CA . THR A 1 379 ? 29.501 2.026 124.258 1.00 37.73 404 THR A CA 1
ATOM 2724 C C . THR A 1 379 ? 29.738 2.231 122.720 1.00 36.19 404 THR A C 1
ATOM 2725 O O . THR A 1 379 ? 30.010 1.262 121.981 1.00 40.64 404 THR A O 1
ATOM 2729 N N . VAL A 1 380 ? 29.596 3.468 122.248 1.00 33.96 405 VAL A N 1
ATOM 2730 C CA . VAL A 1 380 ? 29.604 3.827 120.869 1.00 34.35 405 VAL A CA 1
ATOM 2731 C C . VAL A 1 380 ? 30.998 4.182 120.443 1.00 34.37 405 VAL A C 1
ATOM 2732 O O . VAL A 1 380 ? 31.596 5.025 121.041 1.00 32.79 405 VAL A O 1
ATOM 2736 N N . LYS A 1 381 ? 31.478 3.457 119.431 1.00 34.04 406 LYS A N 1
ATOM 2737 C CA . LYS A 1 381 ? 32.669 3.783 118.681 1.00 33.34 406 LYS A CA 1
ATOM 2738 C C . LYS A 1 381 ? 32.797 5.273 118.435 1.00 29.76 406 LYS A C 1
ATOM 2739 O O . LYS A 1 381 ? 31.900 5.867 117.896 1.00 30.07 406 LYS A O 1
ATOM 2745 N N . GLU A 1 382 ? 33.915 5.877 118.856 1.00 30.81 407 GLU A N 1
ATOM 2746 C CA . GLU A 1 382 ? 34.039 7.367 118.750 1.00 33.53 407 GLU A CA 1
ATOM 2747 C C . GLU A 1 382 ? 34.037 7.846 117.307 1.00 32.16 407 GLU A C 1
ATOM 2748 O O . GLU A 1 382 ? 33.572 8.918 116.993 1.00 34.52 407 GLU A O 1
ATOM 2754 N N . LYS A 1 383 ? 34.476 7.002 116.388 1.00 35.10 408 LYS A N 1
ATOM 2755 C CA . LYS A 1 383 ? 34.365 7.304 114.937 1.00 36.86 408 LYS A CA 1
ATOM 2756 C C . LYS A 1 383 ? 32.929 7.589 114.416 1.00 36.16 408 LYS A C 1
ATOM 2757 O O . LYS A 1 383 ? 32.729 8.381 113.504 1.00 36.06 408 LYS A O 1
ATOM 2763 N N . TYR A 1 384 ? 31.931 6.924 115.009 1.00 36.12 409 TYR A N 1
ATOM 2764 C CA . TYR A 1 384 ? 30.505 7.175 114.696 1.00 32.53 409 TYR A CA 1
ATOM 2765 C C . TYR A 1 384 ? 29.987 8.287 115.577 1.00 30.89 409 TYR A C 1
ATOM 2766 O O . TYR A 1 384 ? 29.418 9.238 115.075 1.00 30.75 409 TYR A O 1
ATOM 2775 N N . LEU A 1 385 ? 30.183 8.185 116.897 1.00 29.39 410 LEU A N 1
ATOM 2776 C CA . LEU A 1 385 ? 29.704 9.194 117.828 1.00 26.65 410 LEU A CA 1
ATOM 2777 C C . LEU A 1 385 ? 30.193 10.605 117.443 1.00 26.96 410 LEU A C 1
ATOM 2778 O O . LEU A 1 385 ? 29.417 11.570 117.518 1.00 28.76 410 LEU A O 1
ATOM 2783 N N . SER A 1 386 ? 31.435 10.754 116.996 1.00 28.94 411 SER A N 1
ATOM 2784 C CA . SER A 1 386 ? 31.926 12.097 116.670 1.00 28.17 411 SER A CA 1
ATOM 2785 C C . SER A 1 386 ? 31.203 12.790 115.519 1.00 30.49 411 SER A C 1
ATOM 2786 O O . SER A 1 386 ? 31.205 14.052 115.439 1.00 27.00 411 SER A O 1
ATOM 2789 N N . GLU A 1 387 ? 30.532 11.980 114.702 1.00 32.72 412 GLU A N 1
ATOM 2790 C CA . GLU A 1 387 ? 29.868 12.452 113.493 1.00 33.06 412 GLU A CA 1
ATOM 2791 C C . GLU A 1 387 ? 28.397 12.684 113.563 1.00 29.11 412 GLU A C 1
ATOM 2792 O O . GLU A 1 387 ? 27.842 13.141 112.572 1.00 30.22 412 GLU A O 1
ATOM 2798 N N . TYR A 1 388 ? 27.730 12.377 114.653 1.00 29.81 413 TYR A N 1
ATOM 2799 C CA . TYR A 1 388 ? 26.255 12.369 114.656 1.00 28.42 413 TYR A CA 1
ATOM 2800 C C . TYR A 1 388 ? 25.673 13.742 114.538 1.00 29.54 413 TYR A C 1
ATOM 2801 O O . TYR A 1 388 ? 24.611 13.918 113.925 1.00 30.05 413 TYR A O 1
ATOM 2810 N N . CYS A 1 389 ? 26.347 14.736 115.126 1.00 28.90 414 CYS A N 1
ATOM 2811 C CA . CYS A 1 389 ? 25.865 16.121 114.985 1.00 30.20 414 CYS A CA 1
ATOM 2812 C C . CYS A 1 389 ? 25.836 16.506 113.491 1.00 29.18 414 CYS A C 1
ATOM 2813 O O . CYS A 1 389 ? 24.800 16.999 112.955 1.00 28.91 414 CYS A O 1
ATOM 2816 N N . PHE A 1 390 ? 26.971 16.291 112.859 1.00 28.37 415 PHE A N 1
ATOM 2817 C CA . PHE A 1 390 ? 27.163 16.630 111.447 1.00 28.36 415 PHE A CA 1
ATOM 2818 C C . PHE A 1 390 ? 26.136 15.818 110.622 1.00 28.08 415 PHE A C 1
ATOM 2819 O O . PHE A 1 390 ? 25.449 16.359 109.798 1.00 28.95 415 PHE A O 1
ATOM 2827 N N . SER A 1 391 ? 26.064 14.532 110.844 1.00 26.67 416 SER A N 1
ATOM 2828 C CA . SER A 1 391 ? 25.329 13.666 109.986 1.00 28.05 416 SER A CA 1
ATOM 2829 C C . SER A 1 391 ? 23.885 13.914 110.194 1.00 26.68 416 SER A C 1
ATOM 2830 O O . SER A 1 391 ? 23.153 13.869 109.260 1.00 31.84 416 SER A O 1
ATOM 2833 N N . GLY A 1 392 ? 23.438 14.212 111.389 1.00 26.90 417 GLY A N 1
ATOM 2834 C CA . GLY A 1 392 ? 22.031 14.501 111.556 1.00 29.22 417 GLY A CA 1
ATOM 2835 C C . GLY A 1 392 ? 21.601 15.794 110.896 1.00 31.11 417 GLY A C 1
ATOM 2836 O O . GLY A 1 392 ? 20.560 15.839 110.229 1.00 32.04 417 GLY A O 1
ATOM 2837 N N . THR A 1 393 ? 22.392 16.853 111.051 1.00 30.58 418 THR A N 1
ATOM 2838 C CA . THR A 1 393 ? 22.110 18.147 110.409 1.00 30.55 418 THR A CA 1
ATOM 2839 C C . THR A 1 393 ? 22.149 17.960 108.882 1.00 29.98 418 THR A C 1
ATOM 2840 O O . THR A 1 393 ? 21.362 18.565 108.188 1.00 31.49 418 THR A O 1
ATOM 2844 N N . TYR A 1 394 ? 23.037 17.121 108.366 1.00 28.17 419 TYR A N 1
ATOM 2845 C CA . TYR A 1 394 ? 23.162 16.865 106.941 1.00 28.38 419 TYR A CA 1
ATOM 2846 C C . TYR A 1 394 ? 21.927 16.161 106.419 1.00 27.78 419 TYR A C 1
ATOM 2847 O O . TYR A 1 394 ? 21.412 16.518 105.399 1.00 28.36 419 TYR A O 1
ATOM 2856 N N . ILE A 1 395 ? 21.474 15.139 107.119 1.00 27.87 420 ILE A N 1
ATOM 2857 C CA . ILE A 1 395 ? 20.289 14.392 106.701 1.00 28.82 420 ILE A CA 1
ATOM 2858 C C . ILE A 1 395 ? 19.110 15.309 106.643 1.00 29.43 420 ILE A C 1
ATOM 2859 O O . ILE A 1 395 ? 18.328 15.263 105.709 1.00 29.65 420 ILE A O 1
ATOM 2864 N N . LEU A 1 396 ? 18.951 16.123 107.678 1.00 29.07 421 LEU A N 1
ATOM 2865 C CA . LEU A 1 396 ? 17.898 17.097 107.673 1.00 30.18 421 LEU A CA 1
ATOM 2866 C C . LEU A 1 396 ? 18.028 18.083 106.496 1.00 31.04 421 LEU A C 1
ATOM 2867 O O . LEU A 1 396 ? 17.040 18.401 105.877 1.00 35.84 421 LEU A O 1
ATOM 2872 N N . SER A 1 397 ? 19.214 18.577 106.165 1.00 33.47 422 SER A N 1
ATOM 2873 C CA . SER A 1 397 ? 19.361 19.463 105.012 1.00 32.18 422 SER A CA 1
ATOM 2874 C C . SER A 1 397 ? 19.032 18.760 103.695 1.00 31.58 422 SER A C 1
ATOM 2875 O O . SER A 1 397 ? 18.339 19.335 102.859 1.00 33.15 422 SER A O 1
ATOM 2878 N N . LEU A 1 398 ? 19.588 17.569 103.506 1.00 30.06 423 LEU A N 1
ATOM 2879 C CA . LEU A 1 398 ? 19.338 16.768 102.330 1.00 32.25 423 LEU A CA 1
ATOM 2880 C C . LEU A 1 398 ? 17.835 16.493 102.102 1.00 32.54 423 LEU A C 1
ATOM 2881 O O . LEU A 1 398 ? 17.349 16.681 100.997 1.00 33.75 423 LEU A O 1
ATOM 2886 N N . LEU A 1 399 ? 17.096 16.099 103.127 1.00 30.35 424 LEU A N 1
ATOM 2887 C CA . LEU A 1 399 ? 15.744 15.677 102.933 1.00 30.12 424 LEU A CA 1
ATOM 2888 C C . LEU A 1 399 ? 14.874 16.873 102.803 1.00 30.80 424 LEU A C 1
ATOM 2889 O O . LEU A 1 399 ? 13.944 16.909 102.000 1.00 32.90 424 LEU A O 1
ATOM 2894 N N . LEU A 1 400 ? 15.151 17.892 103.580 1.00 31.65 425 LEU A N 1
ATOM 2895 C CA . LEU A 1 400 ? 14.226 19.012 103.598 1.00 35.59 425 LEU A CA 1
ATOM 2896 C C . LEU A 1 400 ? 14.510 20.031 102.508 1.00 39.43 425 LEU A C 1
ATOM 2897 O O . LEU A 1 400 ? 13.576 20.478 101.834 1.00 43.86 425 LEU A O 1
ATOM 2902 N N . GLN A 1 401 ? 15.766 20.439 102.347 1.00 37.74 426 GLN A N 1
ATOM 2903 C CA . GLN A 1 401 ? 16.106 21.408 101.313 1.00 38.38 426 GLN A CA 1
ATOM 2904 C C . GLN A 1 401 ? 16.456 20.740 99.991 1.00 38.17 426 GLN A C 1
ATOM 2905 O O . GLN A 1 401 ? 16.119 21.265 98.980 1.00 39.55 426 GLN A O 1
ATOM 2911 N N . GLY A 1 402 ? 17.184 19.622 100.022 1.00 35.10 427 GLY A N 1
ATOM 2912 C CA . GLY A 1 402 ? 17.593 18.913 98.840 1.00 35.88 427 GLY A CA 1
ATOM 2913 C C . GLY A 1 402 ? 16.403 18.311 98.103 1.00 39.77 427 GLY A C 1
ATOM 2914 O O . GLY A 1 402 ? 16.238 18.548 96.912 1.00 38.18 427 GLY A O 1
ATOM 2915 N N . TYR A 1 403 ? 15.547 17.572 98.821 1.00 38.08 428 TYR A N 1
ATOM 2916 C CA . TYR A 1 403 ? 14.457 16.838 98.233 1.00 35.97 428 TYR A CA 1
ATOM 2917 C C . TYR A 1 403 ? 13.154 17.448 98.493 1.00 39.87 428 TYR A C 1
ATOM 2918 O O . TYR A 1 403 ? 12.181 16.953 97.991 1.00 48.25 428 TYR A O 1
ATOM 2927 N N . ASN A 1 404 ? 13.077 18.489 99.306 1.00 41.37 429 ASN A N 1
ATOM 2928 C CA . ASN A 1 404 ? 11.809 19.151 99.647 1.00 42.27 429 ASN A CA 1
ATOM 2929 C C . ASN A 1 404 ? 10.757 18.346 100.396 1.00 44.81 429 ASN A C 1
ATOM 2930 O O . ASN A 1 404 ? 9.561 18.495 100.167 1.00 43.73 429 ASN A O 1
ATOM 2935 N N . PHE A 1 405 ? 11.184 17.511 101.326 1.00 41.86 430 PHE A N 1
ATOM 2936 C CA . PHE A 1 405 ? 10.279 16.803 102.165 1.00 42.26 430 PHE A CA 1
ATOM 2937 C C . PHE A 1 405 ? 9.838 17.652 103.319 1.00 47.50 430 PHE A C 1
ATOM 2938 O O . PHE A 1 405 ? 9.812 17.214 104.449 1.00 50.82 430 PHE A O 1
ATOM 2946 N N . THR A 1 406 ? 9.445 18.860 103.042 1.00 48.78 431 THR A N 1
ATOM 2947 C CA . THR A 1 406 ? 9.000 19.772 104.076 1.00 57.91 431 THR A CA 1
ATOM 2948 C C . THR A 1 406 ? 7.531 19.542 104.464 1.00 63.41 431 THR A C 1
ATOM 2949 O O . THR A 1 406 ? 6.727 19.043 103.666 1.00 61.60 431 THR A O 1
ATOM 2953 N N . GLY A 1 407 ? 7.185 19.929 105.692 1.00 66.51 432 GLY A N 1
ATOM 2954 C CA . GLY A 1 407 ? 5.784 19.987 106.119 1.00 66.24 432 GLY A CA 1
ATOM 2955 C C . GLY A 1 407 ? 4.996 18.684 106.081 1.00 66.15 432 GLY A C 1
ATOM 2956 O O . GLY A 1 407 ? 5.370 17.673 106.730 1.00 63.07 432 GLY A O 1
ATOM 2957 N N . THR A 1 408 ? 3.884 18.743 105.340 1.00 65.79 433 THR A N 1
ATOM 2958 C CA . THR A 1 408 ? 3.054 17.580 105.015 1.00 69.36 433 THR A CA 1
ATOM 2959 C C . THR A 1 408 ? 3.908 16.319 104.626 1.00 66.39 433 THR A C 1
ATOM 2960 O O . THR A 1 408 ? 3.587 15.201 105.046 1.00 71.70 433 THR A O 1
ATOM 2962 N N . SER A 1 409 ? 4.992 16.505 103.868 1.00 56.42 434 SER A N 1
ATOM 2963 C CA . SER A 1 409 ? 5.714 15.392 103.288 1.00 52.44 434 SER A CA 1
ATOM 2964 C C . SER A 1 409 ? 6.621 14.659 104.264 1.00 50.60 434 SER A C 1
ATOM 2965 O O . SER A 1 409 ? 7.059 13.561 103.972 1.00 47.09 434 SER A O 1
ATOM 2968 N N . TRP A 1 410 ? 6.916 15.258 105.416 1.00 50.28 435 TRP A N 1
ATOM 2969 C CA . TRP A 1 410 ? 7.930 14.712 106.306 1.00 47.88 435 TRP A CA 1
ATOM 2970 C C . TRP A 1 410 ? 7.482 13.363 106.784 1.00 48.11 435 TRP A C 1
ATOM 2971 O O . TRP A 1 410 ? 8.261 12.425 106.867 1.00 46.85 435 TRP A O 1
ATOM 2982 N N . ASP A 1 411 ? 6.202 13.266 107.055 1.00 50.11 436 ASP A N 1
ATOM 2983 C CA . ASP A 1 411 ? 5.558 12.056 107.528 1.00 54.24 436 ASP A CA 1
ATOM 2984 C C . ASP A 1 411 ? 5.501 10.913 106.532 1.00 50.26 436 ASP A C 1
ATOM 2985 O O . ASP A 1 411 ? 5.167 9.799 106.940 1.00 55.11 436 ASP A O 1
ATOM 2990 N N . GLN A 1 412 ? 5.778 11.203 105.257 1.00 45.31 437 GLN A N 1
ATOM 2991 C CA A GLN A 1 412 ? 5.774 10.203 104.212 0.50 43.21 437 GLN A CA 1
ATOM 2992 C CA B GLN A 1 412 ? 5.791 10.188 104.207 0.50 42.91 437 GLN A CA 1
ATOM 2993 C C . GLN A 1 412 ? 7.106 9.404 104.223 1.00 40.72 437 GLN A C 1
ATOM 2994 O O . GLN A 1 412 ? 7.233 8.392 103.559 1.00 41.94 437 GLN A O 1
ATOM 3005 N N . ILE A 1 413 ? 8.088 9.842 105.016 1.00 36.99 438 ILE A N 1
ATOM 3006 C CA . ILE A 1 413 ? 9.371 9.104 105.168 1.00 35.46 438 ILE A CA 1
ATOM 3007 C C . ILE A 1 413 ? 9.359 8.117 106.329 1.00 36.96 438 ILE A C 1
ATOM 3008 O O . ILE A 1 413 ? 9.085 8.497 107.464 1.00 39.13 438 ILE A O 1
ATOM 3013 N N . HIS A 1 414 ? 9.639 6.849 106.044 1.00 37.51 439 HIS A N 1
ATOM 3014 C CA . HIS A 1 414 ? 9.731 5.823 107.059 1.00 38.31 439 HIS A CA 1
ATOM 3015 C C . HIS A 1 414 ? 11.119 5.322 107.140 1.00 38.93 439 HIS A C 1
ATOM 3016 O O . HIS A 1 414 ? 11.691 4.925 106.154 1.00 38.38 439 HIS A O 1
ATOM 3023 N N . PHE A 1 415 ? 11.743 5.474 108.284 1.00 38.09 440 PHE A N 1
ATOM 3024 C CA . PHE A 1 415 ? 13.121 5.058 108.441 1.00 38.48 440 PHE A CA 1
ATOM 3025 C C . PHE A 1 415 ? 13.099 3.584 108.736 1.00 41.81 440 PHE A C 1
ATOM 3026 O O . PHE A 1 415 ? 12.279 3.147 109.579 1.00 46.34 440 PHE A O 1
ATOM 3034 N N . MET A 1 416 ? 13.959 2.818 108.048 1.00 39.03 441 MET A N 1
ATOM 3035 C CA . MET A 1 416 ? 13.972 1.342 108.159 1.00 40.83 441 MET A CA 1
ATOM 3036 C C . MET A 1 416 ? 15.380 0.786 108.076 1.00 39.67 441 MET A C 1
ATOM 3037 O O . MET A 1 416 ? 16.218 1.303 107.358 1.00 40.91 441 MET A O 1
ATOM 3042 N N . GLY A 1 417 ? 15.675 -0.200 108.896 1.00 41.77 442 GLY A N 1
ATOM 3043 C CA . GLY A 1 417 ? 16.904 -0.923 108.763 1.00 43.64 442 GLY A CA 1
ATOM 3044 C C . GLY A 1 417 ? 16.655 -2.297 108.143 1.00 39.97 442 GLY A C 1
ATOM 3045 O O . GLY A 1 417 ? 17.270 -2.622 107.186 1.00 40.65 442 GLY A O 1
ATOM 3046 N N . LYS A 1 418 ? 15.856 -3.121 108.805 1.00 42.96 443 LYS A N 1
ATOM 3047 C CA . LYS A 1 418 ? 15.434 -4.422 108.290 1.00 41.35 443 LYS A CA 1
ATOM 3048 C C . LYS A 1 418 ? 13.935 -4.480 108.116 1.00 41.45 443 LYS A C 1
ATOM 3049 O O . LYS A 1 418 ? 13.199 -3.886 108.870 1.00 46.51 443 LYS A O 1
ATOM 3055 N N . ILE A 1 419 ? 13.488 -5.234 107.130 1.00 40.13 444 ILE A N 1
ATOM 3056 C CA . ILE A 1 419 ? 12.079 -5.642 106.984 1.00 41.57 444 ILE A CA 1
ATOM 3057 C C . ILE A 1 419 ? 12.128 -7.166 106.960 1.00 43.60 444 ILE A C 1
ATOM 3058 O O . ILE A 1 419 ? 13.034 -7.761 106.325 1.00 42.25 444 ILE A O 1
ATOM 3063 N N . LYS A 1 420 ? 11.198 -7.787 107.669 1.00 44.89 445 LYS A N 1
ATOM 3064 C CA . LYS A 1 420 ? 11.123 -9.235 107.765 1.00 49.48 445 LYS A CA 1
ATOM 3065 C C . LYS A 1 420 ? 12.511 -9.812 107.975 1.00 49.88 445 LYS A C 1
ATOM 3066 O O . LYS A 1 420 ? 12.858 -10.867 107.486 1.00 51.44 445 LYS A O 1
ATOM 3072 N N . ASP A 1 421 ? 13.333 -9.084 108.698 1.00 48.47 446 ASP A N 1
ATOM 3073 C CA . ASP A 1 421 ? 14.633 -9.571 109.071 1.00 49.22 446 ASP A CA 1
ATOM 3074 C C . ASP A 1 421 ? 15.729 -9.566 108.013 1.00 47.03 446 ASP A C 1
ATOM 3075 O O . ASP A 1 421 ? 16.763 -10.203 108.241 1.00 50.67 446 ASP A O 1
ATOM 3080 N N . SER A 1 422 ? 15.535 -8.861 106.899 1.00 41.24 447 SER A N 1
ATOM 3081 C CA . SER A 1 422 ? 16.572 -8.703 105.907 1.00 38.79 447 SER A CA 1
ATOM 3082 C C . SER A 1 422 ? 16.924 -7.245 105.847 1.00 35.80 447 SER A C 1
ATOM 3083 O O . SER A 1 422 ? 16.033 -6.449 105.923 1.00 36.90 447 SER A O 1
ATOM 3086 N N . ASN A 1 423 ? 18.197 -6.902 105.673 1.00 35.10 448 ASN A N 1
ATOM 3087 C CA . ASN A 1 423 ? 18.599 -5.518 105.586 1.00 35.33 448 ASN A CA 1
ATOM 3088 C C . ASN A 1 423 ? 17.999 -4.877 104.438 1.00 34.78 448 ASN A C 1
ATOM 3089 O O . ASN A 1 423 ? 18.070 -5.400 103.352 1.00 35.71 448 ASN A O 1
ATOM 3094 N N . ALA A 1 424 ? 17.368 -3.734 104.661 1.00 37.26 449 ALA A N 1
ATOM 3095 C CA . ALA A 1 424 ? 17.105 -2.847 103.537 1.00 34.06 449 ALA A CA 1
ATOM 3096 C C . ALA A 1 424 ? 18.462 -2.325 102.889 1.00 37.54 449 ALA A C 1
ATOM 3097 O O . ALA A 1 424 ? 19.416 -2.006 103.600 1.00 38.35 449 ALA A O 1
ATOM 3099 N N . GLY A 1 425 ? 18.560 -2.320 101.558 1.00 33.61 450 GLY A N 1
ATOM 3100 C CA . GLY A 1 425 ? 19.849 -2.185 100.882 1.00 32.87 450 GLY A CA 1
ATOM 3101 C C . GLY A 1 425 ? 19.636 -2.591 99.447 1.00 32.92 450 GLY A C 1
ATOM 3102 O O . GLY A 1 425 ? 18.505 -2.862 99.057 1.00 35.49 450 GLY A O 1
ATOM 3103 N N . TRP A 1 426 ? 20.708 -2.619 98.638 1.00 31.82 451 TRP A N 1
ATOM 3104 C CA . TRP A 1 426 ? 20.581 -3.046 97.242 1.00 30.23 451 TRP A CA 1
ATOM 3105 C C . TRP A 1 426 ? 20.768 -4.511 97.055 1.00 31.25 451 TRP A C 1
ATOM 3106 O O . TRP A 1 426 ? 20.402 -5.030 96.016 1.00 33.70 451 TRP A O 1
ATOM 3117 N N . THR A 1 427 ? 21.377 -5.187 98.032 1.00 30.72 452 THR A N 1
ATOM 3118 C CA . THR A 1 427 ? 21.907 -6.496 97.745 1.00 31.25 452 THR A CA 1
ATOM 3119 C C . THR A 1 427 ? 20.801 -7.508 97.567 1.00 31.83 452 THR A C 1
ATOM 3120 O O . THR A 1 427 ? 20.943 -8.426 96.735 1.00 33.01 452 THR A O 1
ATOM 3124 N N . LEU A 1 428 ? 19.698 -7.369 98.299 1.00 31.45 453 LEU A N 1
ATOM 3125 C CA A LEU A 1 428 ? 18.658 -8.386 98.161 0.50 33.72 453 LEU A CA 1
ATOM 3126 C CA B LEU A 1 428 ? 18.616 -8.355 98.173 0.50 33.20 453 LEU A CA 1
ATOM 3127 C C . LEU A 1 428 ? 18.013 -8.308 96.745 1.00 33.69 453 LEU A C 1
ATOM 3128 O O . LEU A 1 428 ? 17.845 -9.339 96.077 1.00 36.00 453 LEU A O 1
ATOM 3137 N N . GLY A 1 429 ? 17.705 -7.107 96.278 1.00 32.69 454 GLY A N 1
ATOM 3138 C CA . GLY A 1 429 ? 17.250 -6.944 94.920 1.00 34.17 454 GLY A CA 1
ATOM 3139 C C . GLY A 1 429 ? 18.219 -7.405 93.860 1.00 35.64 454 GLY A C 1
ATOM 3140 O O . GLY A 1 429 ? 17.808 -8.036 92.918 1.00 39.50 454 GLY A O 1
ATOM 3141 N N . TYR A 1 430 ? 19.509 -7.122 93.995 1.00 36.44 455 TYR A N 1
ATOM 3142 C CA . TYR A 1 430 ? 20.471 -7.732 93.144 1.00 37.55 455 TYR A CA 1
ATOM 3143 C C . TYR A 1 430 ? 20.312 -9.274 93.150 1.00 42.23 455 TYR A C 1
ATOM 3144 O O . TYR A 1 430 ? 20.352 -9.870 92.079 1.00 45.95 455 TYR A O 1
ATOM 3153 N N . MET A 1 431 ? 20.104 -9.917 94.324 1.00 41.31 456 MET A N 1
ATOM 3154 C CA . MET A 1 431 ? 20.027 -11.400 94.421 1.00 44.36 456 MET A CA 1
ATOM 3155 C C . MET A 1 431 ? 18.783 -11.895 93.731 1.00 45.52 456 MET A C 1
ATOM 3156 O O . MET A 1 431 ? 18.823 -12.870 93.047 1.00 51.13 456 MET A O 1
ATOM 3161 N N . LEU A 1 432 ? 17.677 -11.213 93.928 1.00 44.19 457 LEU A N 1
ATOM 3162 C CA . LEU A 1 432 ? 16.414 -11.548 93.295 1.00 48.84 457 LEU A CA 1
ATOM 3163 C C . LEU A 1 432 ? 16.481 -11.586 91.808 1.00 54.76 457 LEU A C 1
ATOM 3164 O O . LEU A 1 432 ? 15.978 -12.492 91.184 1.00 58.16 457 LEU A O 1
ATOM 3169 N N . ASN A 1 433 ? 17.047 -10.545 91.230 1.00 57.82 458 ASN A N 1
ATOM 3170 C CA . ASN A 1 433 ? 17.219 -10.510 89.815 1.00 65.97 458 ASN A CA 1
ATOM 3171 C C . ASN A 1 433 ? 18.287 -11.516 89.333 1.00 68.39 458 ASN A C 1
ATOM 3172 O O . ASN A 1 433 ? 18.050 -12.221 88.377 1.00 72.58 458 ASN A O 1
ATOM 3177 N N . LEU A 1 434 ? 19.427 -11.629 90.011 1.00 66.70 459 LEU A N 1
ATOM 3178 C CA . LEU A 1 434 ? 20.426 -12.629 89.618 1.00 70.08 459 LEU A CA 1
ATOM 3179 C C . LEU A 1 434 ? 19.949 -14.038 89.782 1.00 76.43 459 LEU A C 1
ATOM 3180 O O . LEU A 1 434 ? 20.575 -14.888 89.211 1.00 86.40 459 LEU A O 1
ATOM 3182 N N . THR A 1 435 ? 18.886 -14.297 90.565 1.00 77.82 460 THR A N 1
ATOM 3183 C CA . THR A 1 435 ? 18.252 -15.661 90.702 1.00 83.73 460 THR A CA 1
ATOM 3184 C C . THR A 1 435 ? 17.122 -15.886 89.687 1.00 89.43 460 THR A C 1
ATOM 3185 O O . THR A 1 435 ? 16.405 -16.892 89.768 1.00 92.11 460 THR A O 1
ATOM 3189 N N . ASN A 1 436 ? 16.987 -14.930 88.754 1.00 92.78 461 ASN A N 1
ATOM 3190 C CA . ASN A 1 436 ? 15.965 -14.888 87.679 1.00 100.40 461 ASN A CA 1
ATOM 3191 C C . ASN A 1 436 ? 14.522 -14.992 88.214 1.00 104.75 461 ASN A C 1
ATOM 3192 O O . ASN A 1 436 ? 13.708 -15.816 87.738 1.00 113.54 461 ASN A O 1
ATOM 3194 N N . MET A 1 437 ? 14.224 -14.134 89.195 1.00 94.26 462 MET A N 1
ATOM 3195 C CA . MET A 1 437 ? 13.008 -14.253 90.011 1.00 96.51 462 MET A CA 1
ATOM 3196 C C . MET A 1 437 ? 11.867 -13.328 89.516 1.00 91.18 462 MET A C 1
ATOM 3197 O O . MET A 1 437 ? 11.968 -12.101 89.541 1.00 85.87 462 MET A O 1
ATOM 3202 N N . ASN B 1 32 ? 18.542 -18.884 43.221 1.00 95.48 46 ASN B N 1
ATOM 3203 C CA . ASN B 1 32 ? 17.084 -18.539 43.291 1.00 95.95 46 ASN B CA 1
ATOM 3204 C C . ASN B 1 32 ? 16.743 -17.441 44.316 1.00 90.68 46 ASN B C 1
ATOM 3205 O O . ASN B 1 32 ? 17.466 -17.198 45.280 1.00 90.37 46 ASN B O 1
ATOM 3210 N N . VAL B 1 33 ? 15.605 -16.804 44.138 1.00 86.54 47 VAL B N 1
ATOM 3211 C CA . VAL B 1 33 ? 15.427 -15.543 44.801 1.00 81.65 47 VAL B CA 1
ATOM 3212 C C . VAL B 1 33 ? 14.525 -15.612 46.024 1.00 78.34 47 VAL B C 1
ATOM 3213 O O . VAL B 1 33 ? 13.544 -16.352 46.031 1.00 82.12 47 VAL B O 1
ATOM 3217 N N . LYS B 1 34 ? 14.910 -14.875 47.068 1.00 74.96 48 LYS B N 1
ATOM 3218 C CA . LYS B 1 34 ? 14.033 -14.569 48.225 1.00 71.61 48 LYS B CA 1
ATOM 3219 C C . LYS B 1 34 ? 14.049 -13.073 48.606 1.00 64.19 48 LYS B C 1
ATOM 3220 O O . LYS B 1 34 ? 15.102 -12.468 48.609 1.00 61.91 48 LYS B O 1
ATOM 3226 N N . TYR B 1 35 ? 12.871 -12.522 48.922 1.00 60.89 49 TYR B N 1
ATOM 3227 C CA . TYR B 1 35 ? 12.599 -11.103 49.295 1.00 56.19 49 TYR B CA 1
ATOM 3228 C C . TYR B 1 35 ? 12.109 -10.897 50.751 1.00 54.33 49 TYR B C 1
ATOM 3229 O O . TYR B 1 35 ? 11.432 -11.746 51.345 1.00 54.42 49 TYR B O 1
ATOM 3238 N N . GLY B 1 36 ? 12.421 -9.742 51.306 1.00 49.78 50 GLY B N 1
ATOM 3239 C CA . GLY B 1 36 ? 11.783 -9.306 52.533 1.00 49.61 50 GLY B CA 1
ATOM 3240 C C . GLY B 1 36 ? 11.662 -7.783 52.574 1.00 46.00 50 GLY B C 1
ATOM 3241 O O . GLY B 1 36 ? 12.445 -7.097 51.945 1.00 46.21 50 GLY B O 1
ATOM 3242 N N . ILE B 1 37 ? 10.652 -7.291 53.287 1.00 44.54 51 ILE B N 1
ATOM 3243 C CA . ILE B 1 37 ? 10.273 -5.887 53.367 1.00 42.36 51 ILE B CA 1
ATOM 3244 C C . ILE B 1 37 ? 10.273 -5.403 54.837 1.00 42.56 51 ILE B C 1
ATOM 3245 O O . ILE B 1 37 ? 9.814 -6.104 55.735 1.00 40.44 51 ILE B O 1
ATOM 3250 N N . VAL B 1 38 ? 10.805 -4.203 55.041 1.00 40.11 52 VAL B N 1
ATOM 3251 C CA . VAL B 1 38 ? 10.954 -3.585 56.349 1.00 39.03 52 VAL B CA 1
ATOM 3252 C C . VAL B 1 38 ? 10.622 -2.152 56.053 1.00 37.66 52 VAL B C 1
ATOM 3253 O O . VAL B 1 38 ? 11.244 -1.525 55.176 1.00 37.76 52 VAL B O 1
ATOM 3257 N N . LEU B 1 39 ? 9.643 -1.651 56.776 1.00 36.40 53 LEU B N 1
ATOM 3258 C CA . LEU B 1 39 ? 9.356 -0.257 56.816 1.00 34.30 53 LEU B CA 1
ATOM 3259 C C . LEU B 1 39 ? 10.016 0.342 58.060 1.00 32.15 53 LEU B C 1
ATOM 3260 O O . LEU B 1 39 ? 9.844 -0.128 59.188 1.00 32.95 53 LEU B O 1
ATOM 3265 N N . ASP B 1 40 ? 10.832 1.355 57.818 1.00 32.27 54 ASP B N 1
ATOM 3266 C CA . ASP B 1 40 ? 11.464 2.150 58.852 1.00 32.56 54 ASP B CA 1
ATOM 3267 C C . ASP B 1 40 ? 10.558 3.361 59.050 1.00 31.77 54 ASP B C 1
ATOM 3268 O O . ASP B 1 40 ? 10.518 4.295 58.259 1.00 30.41 54 ASP B O 1
ATOM 3273 N N . ALA B 1 41 ? 9.769 3.326 60.107 1.00 32.85 55 ALA B N 1
ATOM 3274 C CA . ALA B 1 41 ? 8.855 4.412 60.409 1.00 32.22 55 ALA B CA 1
ATOM 3275 C C . ALA B 1 41 ? 9.569 5.394 61.360 1.00 30.25 55 ALA B C 1
ATOM 3276 O O . ALA B 1 41 ? 9.463 5.301 62.604 1.00 32.49 55 ALA B O 1
ATOM 3278 N N . GLY B 1 42 ? 10.291 6.334 60.787 1.00 31.78 56 GLY B N 1
ATOM 3279 C CA . GLY B 1 42 ? 11.075 7.296 61.535 1.00 29.66 56 GLY B CA 1
ATOM 3280 C C . GLY B 1 42 ? 10.279 8.558 61.737 1.00 32.35 56 GLY B C 1
ATOM 3281 O O . GLY B 1 42 ? 9.216 8.739 61.158 1.00 33.86 56 GLY B O 1
ATOM 3282 N N . SER B 1 43 ? 10.815 9.488 62.488 1.00 33.23 57 SER B N 1
ATOM 3283 C CA A SER B 1 43 ? 10.094 10.695 62.840 0.50 37.04 57 SER B CA 1
ATOM 3284 C CA B SER B 1 43 ? 10.045 10.671 62.837 0.50 35.80 57 SER B CA 1
ATOM 3285 C C . SER B 1 43 ? 9.762 11.589 61.647 1.00 39.35 57 SER B C 1
ATOM 3286 O O . SER B 1 43 ? 8.711 12.201 61.608 1.00 47.13 57 SER B O 1
ATOM 3291 N N . SER B 1 44 ? 10.681 11.693 60.674 1.00 37.60 58 SER B N 1
ATOM 3292 C CA . SER B 1 44 ? 10.467 12.526 59.496 1.00 37.61 58 SER B CA 1
ATOM 3293 C C . SER B 1 44 ? 9.773 11.872 58.309 1.00 35.51 58 SER B C 1
ATOM 3294 O O . SER B 1 44 ? 9.072 12.550 57.580 1.00 36.58 58 SER B O 1
ATOM 3297 N N . HIS B 1 45 ? 9.957 10.574 58.101 1.00 33.61 59 HIS B N 1
ATOM 3298 C CA A HIS B 1 45 ? 9.411 9.884 56.951 0.50 33.35 59 HIS B CA 1
ATOM 3299 C CA B HIS B 1 45 ? 9.245 9.879 57.053 0.50 34.06 59 HIS B CA 1
ATOM 3300 C C . HIS B 1 45 ? 9.321 8.430 57.296 1.00 31.21 59 HIS B C 1
ATOM 3301 O O . HIS B 1 45 ? 10.097 7.939 58.096 1.00 31.64 59 HIS B O 1
ATOM 3314 N N . THR B 1 46 ? 8.416 7.735 56.644 1.00 31.25 60 THR B N 1
ATOM 3315 C CA . THR B 1 46 ? 8.480 6.290 56.605 1.00 30.90 60 THR B CA 1
ATOM 3316 C C . THR B 1 46 ? 9.206 5.902 55.327 1.00 30.76 60 THR B C 1
ATOM 3317 O O . THR B 1 46 ? 8.853 6.385 54.256 1.00 33.96 60 THR B O 1
ATOM 3321 N N . ASN B 1 47 ? 10.210 5.033 55.443 1.00 32.28 61 ASN B N 1
ATOM 3322 C CA . ASN B 1 47 ? 10.893 4.496 54.295 1.00 31.92 61 ASN B CA 1
ATOM 3323 C C . ASN B 1 47 ? 10.686 2.993 54.254 1.00 33.10 61 ASN B C 1
ATOM 3324 O O . ASN B 1 47 ? 10.895 2.341 55.255 1.00 33.42 61 ASN B O 1
ATOM 3329 N N . LEU B 1 48 ? 10.303 2.466 53.089 1.00 32.89 62 LEU B N 1
ATOM 3330 C CA . LEU B 1 48 ? 10.104 1.035 52.859 1.00 33.40 62 LEU B CA 1
ATOM 3331 C C . LEU B 1 48 ? 11.289 0.487 52.088 1.00 33.90 62 LEU B C 1
ATOM 3332 O O . LEU B 1 48 ? 11.704 1.069 51.069 1.00 36.75 62 LEU B O 1
ATOM 3337 N N . TYR B 1 49 ? 11.846 -0.628 52.548 1.00 34.13 63 TYR B N 1
ATOM 3338 C CA . TYR B 1 49 ? 12.991 -1.229 51.847 1.00 35.01 63 TYR B CA 1
ATOM 3339 C C . TYR B 1 49 ? 12.626 -2.631 51.452 1.00 37.98 63 TYR B C 1
ATOM 3340 O O . TYR B 1 49 ? 12.089 -3.370 52.294 1.00 38.39 63 TYR B O 1
ATOM 3349 N N . ILE B 1 50 ? 12.879 -3.002 50.186 1.00 38.17 64 ILE B N 1
ATOM 3350 C CA . ILE B 1 50 ? 12.771 -4.380 49.751 1.00 39.39 64 ILE B CA 1
ATOM 3351 C C . ILE B 1 50 ? 14.201 -4.852 49.659 1.00 39.61 64 ILE B C 1
ATOM 3352 O O . ILE B 1 50 ? 15.002 -4.240 48.994 1.00 39.71 64 ILE B O 1
ATOM 3357 N N . TYR B 1 51 ? 14.488 -5.958 50.343 1.00 41.08 65 TYR B N 1
ATOM 3358 C CA . TYR B 1 51 ? 15.758 -6.704 50.297 1.00 43.29 65 TYR B CA 1
ATOM 3359 C C . TYR B 1 51 ? 15.609 -7.989 49.492 1.00 47.76 65 TYR B C 1
ATOM 3360 O O . TYR B 1 51 ? 14.503 -8.565 49.408 1.00 47.74 65 TYR B O 1
ATOM 3369 N N . LYS B 1 52 ? 16.701 -8.436 48.888 1.00 49.19 66 LYS B N 1
ATOM 3370 C CA . LYS B 1 52 ? 16.622 -9.672 48.112 1.00 54.43 66 LYS B CA 1
ATOM 3371 C C . LYS B 1 52 ? 17.886 -10.456 48.284 1.00 56.87 66 LYS B C 1
ATOM 3372 O O . LYS B 1 52 ? 18.893 -9.875 48.585 1.00 57.60 66 LYS B O 1
ATOM 3378 N N . TRP B 1 53 ? 17.819 -11.780 48.134 1.00 60.91 67 TRP B N 1
ATOM 3379 C CA . TRP B 1 53 ? 18.990 -12.635 48.285 1.00 64.51 67 TRP B CA 1
ATOM 3380 C C . TRP B 1 53 ? 18.708 -14.077 47.831 1.00 68.05 67 TRP B C 1
ATOM 3381 O O . TRP B 1 53 ? 17.525 -14.470 47.739 1.00 67.45 67 TRP B O 1
ATOM 3392 N N . PRO B 1 54 ? 19.774 -14.872 47.518 1.00 71.35 68 PRO B N 1
ATOM 3393 C CA . PRO B 1 54 ? 19.721 -16.332 47.399 1.00 76.25 68 PRO B CA 1
ATOM 3394 C C . PRO B 1 54 ? 18.867 -17.057 48.458 1.00 77.18 68 PRO B C 1
ATOM 3395 O O . PRO B 1 54 ? 18.084 -17.969 48.122 1.00 81.18 68 PRO B O 1
ATOM 3399 N N . GLY B 1 62 ? 27.967 -12.312 53.824 1.00 82.18 76 GLY B N 1
ATOM 3400 C CA . GLY B 1 62 ? 27.427 -10.998 53.333 1.00 82.04 76 GLY B CA 1
ATOM 3401 C C . GLY B 1 62 ? 26.692 -10.724 51.971 1.00 81.12 76 GLY B C 1
ATOM 3402 O O . GLY B 1 62 ? 27.074 -9.806 51.254 1.00 80.95 76 GLY B O 1
ATOM 3403 N N . VAL B 1 63 ? 25.588 -11.435 51.664 1.00 79.93 77 VAL B N 1
ATOM 3404 C CA . VAL B 1 63 ? 24.967 -11.520 50.327 1.00 73.68 77 VAL B CA 1
ATOM 3405 C C . VAL B 1 63 ? 23.619 -10.863 50.142 1.00 68.87 77 VAL B C 1
ATOM 3406 O O . VAL B 1 63 ? 23.167 -10.790 49.011 1.00 68.27 77 VAL B O 1
ATOM 3410 N N . VAL B 1 64 ? 22.943 -10.477 51.234 1.00 65.39 78 VAL B N 1
ATOM 3411 C CA . VAL B 1 64 ? 21.642 -9.777 51.184 1.00 60.79 78 VAL B CA 1
ATOM 3412 C C . VAL B 1 64 ? 21.848 -8.377 50.596 1.00 60.03 78 VAL B C 1
ATOM 3413 O O . VAL B 1 64 ? 22.873 -7.730 50.846 1.00 61.35 78 VAL B O 1
ATOM 3417 N N . GLN B 1 65 ? 20.892 -7.939 49.772 1.00 57.67 79 GLN B N 1
ATOM 3418 C CA . GLN B 1 65 ? 21.003 -6.678 49.030 1.00 54.94 79 GLN B CA 1
ATOM 3419 C C . GLN B 1 65 ? 19.696 -5.918 49.016 1.00 49.87 79 GLN B C 1
ATOM 3420 O O . GLN B 1 65 ? 18.623 -6.531 48.942 1.00 49.33 79 GLN B O 1
ATOM 3426 N N . GLN B 1 66 ? 19.782 -4.592 49.138 1.00 46.60 80 GLN B N 1
ATOM 3427 C CA . GLN B 1 66 ? 18.623 -3.772 48.945 1.00 44.07 80 GLN B CA 1
ATOM 3428 C C . GLN B 1 66 ? 18.238 -3.856 47.456 1.00 44.15 80 GLN B C 1
ATOM 3429 O O . GLN B 1 66 ? 19.065 -3.701 46.598 1.00 46.45 80 GLN B O 1
ATOM 3435 N N . LEU B 1 67 ? 16.992 -4.187 47.186 1.00 45.57 81 LEU B N 1
ATOM 3436 C CA . LEU B 1 67 ? 16.450 -4.209 45.849 1.00 45.14 81 LEU B CA 1
ATOM 3437 C C . LEU B 1 67 ? 15.846 -2.817 45.487 1.00 44.66 81 LEU B C 1
ATOM 3438 O O . LEU B 1 67 ? 16.001 -2.353 44.367 1.00 47.87 81 LEU B O 1
ATOM 3443 N N . GLU B 1 68 ? 15.168 -2.146 46.405 1.00 42.23 82 GLU B N 1
ATOM 3444 C CA . GLU B 1 68 ? 14.628 -0.869 46.079 1.00 41.06 82 GLU B CA 1
ATOM 3445 C C . GLU B 1 68 ? 14.154 -0.269 47.371 1.00 40.21 82 GLU B C 1
ATOM 3446 O O . GLU B 1 68 ? 13.841 -0.985 48.309 1.00 38.94 82 GLU B O 1
ATOM 3452 N N . GLU B 1 69 ? 14.145 1.053 47.438 1.00 38.91 83 GLU B N 1
ATOM 3453 C CA . GLU B 1 69 ? 13.610 1.759 48.579 1.00 36.45 83 GLU B CA 1
ATOM 3454 C C . GLU B 1 69 ? 12.483 2.606 48.039 1.00 37.14 83 GLU B C 1
ATOM 3455 O O . GLU B 1 69 ? 12.553 3.095 46.917 1.00 38.66 83 GLU B O 1
ATOM 3461 N N . CYS B 1 70 ? 11.471 2.836 48.850 1.00 37.68 84 CYS B N 1
ATOM 3462 C CA . CYS B 1 70 ? 10.462 3.792 48.539 1.00 35.51 84 CYS B CA 1
ATOM 3463 C C . CYS B 1 70 ? 10.325 4.761 49.774 1.00 35.31 84 CYS B C 1
ATOM 3464 O O . CYS B 1 70 ? 10.247 4.329 50.940 1.00 35.35 84 CYS B O 1
ATOM 3467 N N . GLN B 1 71 ? 10.293 6.065 49.541 1.00 34.48 85 GLN B N 1
ATOM 3468 C CA . GLN B 1 71 ? 10.025 6.976 50.595 1.00 34.93 85 GLN B CA 1
ATOM 3469 C C . GLN B 1 71 ? 8.567 7.345 50.520 1.00 33.37 85 GLN B C 1
ATOM 3470 O O . GLN B 1 71 ? 8.095 7.811 49.525 1.00 35.09 85 GLN B O 1
ATOM 3476 N N . VAL B 1 72 ? 7.881 7.131 51.621 1.00 32.52 86 VAL B N 1
ATOM 3477 C CA . VAL B 1 72 ? 6.452 7.414 51.762 1.00 34.03 86 VAL B CA 1
ATOM 3478 C C . VAL B 1 72 ? 6.318 8.913 51.833 1.00 35.22 86 VAL B C 1
ATOM 3479 O O . VAL B 1 72 ? 7.118 9.566 52.543 1.00 37.05 86 VAL B O 1
ATOM 3483 N N . LYS B 1 73 ? 5.416 9.476 51.014 1.00 36.46 87 LYS B N 1
ATOM 3484 C CA . LYS B 1 73 ? 5.235 10.919 51.017 1.00 38.78 87 LYS B CA 1
ATOM 3485 C C . LYS B 1 73 ? 4.465 11.271 52.291 1.00 38.47 87 LYS B C 1
ATOM 3486 O O . LYS B 1 73 ? 3.592 10.533 52.696 1.00 38.60 87 LYS B O 1
ATOM 3492 N N . GLY B 1 74 ? 4.750 12.426 52.871 1.00 38.31 88 GLY B N 1
ATOM 3493 C CA . GLY B 1 74 ? 4.155 12.875 54.121 1.00 37.83 88 GLY B CA 1
ATOM 3494 C C . GLY B 1 74 ? 5.087 12.706 55.324 1.00 37.68 88 GLY B C 1
ATOM 3495 O O . GLY B 1 74 ? 6.180 12.098 55.207 1.00 37.37 88 GLY B O 1
ATOM 3496 N N . PRO B 1 75 ? 4.657 13.176 56.517 1.00 36.82 89 PRO B N 1
ATOM 3497 C CA . PRO B 1 75 ? 5.487 13.012 57.690 1.00 34.92 89 PRO B CA 1
ATOM 3498 C C . PRO B 1 75 ? 5.518 11.618 58.225 1.00 32.86 89 PRO B C 1
ATOM 3499 O O . PRO B 1 75 ? 5.073 10.658 57.567 1.00 34.12 89 PRO B O 1
ATOM 3503 N N . GLY B 1 76 ? 6.045 11.495 59.435 1.00 33.61 90 GLY B N 1
ATOM 3504 C CA . GLY B 1 76 ? 6.159 10.204 60.130 1.00 32.08 90 GLY B CA 1
ATOM 3505 C C . GLY B 1 76 ? 4.831 9.707 60.658 1.00 30.75 90 GLY B C 1
ATOM 3506 O O . GLY B 1 76 ? 3.882 10.457 60.762 1.00 34.40 90 GLY B O 1
ATOM 3507 N N . ILE B 1 77 ? 4.720 8.425 60.927 1.00 31.52 91 ILE B N 1
ATOM 3508 C CA . ILE B 1 77 ? 3.424 7.849 61.330 1.00 33.21 91 ILE B CA 1
ATOM 3509 C C . ILE B 1 77 ? 2.854 8.523 62.635 1.00 34.01 91 ILE B C 1
ATOM 3510 O O . ILE B 1 77 ? 1.641 8.637 62.827 1.00 36.34 91 ILE B O 1
ATOM 3515 N N . SER B 1 78 ? 3.707 9.018 63.515 1.00 33.79 92 SER B N 1
ATOM 3516 C CA . SER B 1 78 ? 3.122 9.614 64.712 1.00 36.99 92 SER B CA 1
ATOM 3517 C C . SER B 1 78 ? 2.336 10.874 64.430 1.00 40.33 92 SER B C 1
ATOM 3518 O O . SER B 1 78 ? 1.553 11.314 65.281 1.00 45.35 92 SER B O 1
ATOM 3521 N N . LYS B 1 79 ? 2.451 11.437 63.223 1.00 37.78 93 LYS B N 1
ATOM 3522 C CA . LYS B 1 79 ? 1.594 12.580 62.850 1.00 39.95 93 LYS B CA 1
ATOM 3523 C C . LYS B 1 79 ? 0.193 12.167 62.498 1.00 41.90 93 LYS B C 1
ATOM 3524 O O . LYS B 1 79 ? -0.662 12.997 62.184 1.00 44.53 93 LYS B O 1
ATOM 3530 N N . TYR B 1 80 ? -0.044 10.874 62.517 1.00 40.68 94 TYR B N 1
ATOM 3531 C CA . TYR B 1 80 ? -1.361 10.360 62.135 1.00 43.40 94 TYR B CA 1
ATOM 3532 C C . TYR B 1 80 ? -2.194 9.979 63.315 1.00 44.21 94 TYR B C 1
ATOM 3533 O O . TYR B 1 80 ? -3.280 9.425 63.153 1.00 48.27 94 TYR B O 1
ATOM 3542 N N . ALA B 1 81 ? -1.706 10.370 64.486 1.00 44.92 95 ALA B N 1
ATOM 3543 C CA . ALA B 1 81 ? -2.320 10.101 65.778 1.00 45.59 95 ALA B CA 1
ATOM 3544 C C . ALA B 1 81 ? -3.823 10.407 65.791 1.00 51.09 95 ALA B C 1
ATOM 3545 O O . ALA B 1 81 ? -4.634 9.633 66.305 1.00 52.34 95 ALA B O 1
ATOM 3547 N N . GLN B 1 82 ? -4.258 11.500 65.208 1.00 52.94 96 GLN B N 1
ATOM 3548 C CA . GLN B 1 82 ? -5.695 11.663 65.214 1.00 58.57 96 GLN B CA 1
ATOM 3549 C C . GLN B 1 82 ? -6.245 11.477 63.834 1.00 58.97 96 GLN B C 1
ATOM 3550 O O . GLN B 1 82 ? -7.311 11.938 63.539 1.00 62.16 96 GLN B O 1
ATOM 3556 N N . LYS B 1 83 ? -5.495 10.820 62.980 1.00 55.64 97 LYS B N 1
ATOM 3557 C CA . LYS B 1 83 ? -5.814 10.786 61.581 1.00 57.27 97 LYS B CA 1
ATOM 3558 C C . LYS B 1 83 ? -5.580 9.365 61.119 1.00 52.95 97 LYS B C 1
ATOM 3559 O O . LYS B 1 83 ? -5.090 9.160 60.032 1.00 51.42 97 LYS B O 1
ATOM 3565 N N . THR B 1 84 ? -5.948 8.381 61.939 1.00 52.36 98 THR B N 1
ATOM 3566 C CA . THR B 1 84 ? -5.516 7.003 61.698 1.00 50.17 98 THR B CA 1
ATOM 3567 C C . THR B 1 84 ? -6.230 6.365 60.505 1.00 52.31 98 THR B C 1
ATOM 3568 O O . THR B 1 84 ? -5.690 5.447 59.916 1.00 50.74 98 THR B O 1
ATOM 3572 N N . ASP B 1 85 ? -7.439 6.815 60.178 1.00 56.46 99 ASP B N 1
ATOM 3573 C CA . ASP B 1 85 ? -8.104 6.448 58.934 1.00 60.49 99 ASP B CA 1
ATOM 3574 C C . ASP B 1 85 ? -7.300 6.767 57.638 1.00 59.37 99 ASP B C 1
ATOM 3575 O O . ASP B 1 85 ? -7.481 6.082 56.627 1.00 59.34 99 ASP B O 1
ATOM 3580 N N . GLU B 1 86 ? -6.404 7.757 57.690 1.00 53.50 100 GLU B N 1
ATOM 3581 C CA . GLU B 1 86 ? -5.554 8.110 56.581 1.00 51.90 100 GLU B CA 1
ATOM 3582 C C . GLU B 1 86 ? -4.300 7.237 56.362 1.00 47.70 100 GLU B C 1
ATOM 3583 O O . GLU B 1 86 ? -3.705 7.296 55.301 1.00 46.77 100 GLU B O 1
ATOM 3589 N N . ILE B 1 87 ? -3.874 6.473 57.365 1.00 45.74 101 ILE B N 1
ATOM 3590 C CA . ILE B 1 87 ? -2.713 5.566 57.252 1.00 43.96 101 ILE B CA 1
ATOM 3591 C C . ILE B 1 87 ? -2.775 4.664 56.031 1.00 43.97 101 ILE B C 1
ATOM 3592 O O . ILE B 1 87 ? -1.803 4.502 55.325 1.00 43.88 101 ILE B O 1
ATOM 3597 N N . ALA B 1 88 ? -3.926 4.077 55.762 1.00 45.90 102 ALA B N 1
ATOM 3598 C CA . ALA B 1 88 ? -4.053 3.187 54.625 1.00 46.82 102 ALA B CA 1
ATOM 3599 C C . ALA B 1 88 ? -3.636 3.846 53.304 1.00 46.83 102 ALA B C 1
ATOM 3600 O O . ALA B 1 88 ? -2.880 3.243 52.518 1.00 47.00 102 ALA B O 1
ATOM 3602 N N . ALA B 1 89 ? -4.139 5.065 53.079 1.00 47.73 103 ALA B N 1
ATOM 3603 C CA . ALA B 1 89 ? -3.904 5.786 51.860 1.00 48.31 103 ALA B CA 1
ATOM 3604 C C . ALA B 1 89 ? -2.450 6.165 51.851 1.00 47.14 103 ALA B C 1
ATOM 3605 O O . ALA B 1 89 ? -1.819 6.138 50.790 1.00 48.13 103 ALA B O 1
ATOM 3607 N N . TYR B 1 90 ? -1.898 6.456 53.025 1.00 43.67 104 TYR B N 1
ATOM 3608 C CA . TYR B 1 90 ? -0.525 6.918 53.158 1.00 40.27 104 TYR B CA 1
ATOM 3609 C C . TYR B 1 90 ? 0.451 5.831 52.741 1.00 39.80 104 TYR B C 1
ATOM 3610 O O . TYR B 1 90 ? 1.443 6.124 52.097 1.00 39.80 104 TYR B O 1
ATOM 3619 N N . LEU B 1 91 ? 0.158 4.583 53.072 1.00 39.97 105 LEU B N 1
ATOM 3620 C CA . LEU B 1 91 ? 1.065 3.515 52.804 1.00 39.22 105 LEU B CA 1
ATOM 3621 C C . LEU B 1 91 ? 0.923 2.999 51.387 1.00 41.70 105 LEU B C 1
ATOM 3622 O O . LEU B 1 91 ? 1.803 2.276 50.906 1.00 43.72 105 LEU B O 1
ATOM 3627 N N . ALA B 1 92 ? -0.142 3.403 50.694 1.00 42.33 106 ALA B N 1
ATOM 3628 C CA . ALA B 1 92 ? -0.571 2.742 49.437 1.00 45.57 106 ALA B CA 1
ATOM 3629 C C . ALA B 1 92 ? 0.479 2.709 48.342 1.00 46.20 106 ALA B C 1
ATOM 3630 O O . ALA B 1 92 ? 0.710 1.655 47.770 1.00 49.95 106 ALA B O 1
ATOM 3632 N N . GLU B 1 93 ? 1.113 3.853 48.048 1.00 45.10 107 GLU B N 1
ATOM 3633 C CA . GLU B 1 93 ? 2.073 3.970 46.932 1.00 45.30 107 GLU B CA 1
ATOM 3634 C C . GLU B 1 93 ? 3.272 3.046 47.082 1.00 42.47 107 GLU B C 1
ATOM 3635 O O . GLU B 1 93 ? 3.624 2.353 46.135 1.00 43.43 107 GLU B O 1
ATOM 3641 N N . CYS B 1 94 ? 3.845 2.990 48.274 1.00 41.31 108 CYS B N 1
ATOM 3642 C CA . CYS B 1 94 ? 4.991 2.143 48.507 1.00 40.07 108 CYS B CA 1
ATOM 3643 C C . CYS B 1 94 ? 4.659 0.698 48.605 1.00 42.13 108 CYS B C 1
ATOM 3644 O O . CYS B 1 94 ? 5.500 -0.161 48.282 1.00 43.30 108 CYS B O 1
ATOM 3647 N N . MET B 1 95 ? 3.450 0.396 49.054 1.00 42.59 109 MET B N 1
ATOM 3648 C CA . MET B 1 95 ? 3.072 -0.994 49.104 1.00 43.95 109 MET B CA 1
ATOM 3649 C C . MET B 1 95 ? 2.748 -1.532 47.726 1.00 46.26 109 MET B C 1
ATOM 3650 O O . MET B 1 95 ? 3.030 -2.711 47.437 1.00 47.21 109 MET B O 1
ATOM 3655 N N . LYS B 1 96 ? 2.145 -0.669 46.892 1.00 48.62 110 LYS B N 1
ATOM 3656 C CA . LYS B 1 96 ? 1.797 -0.972 45.499 1.00 51.97 110 LYS B CA 1
ATOM 3657 C C . LYS B 1 96 ? 3.106 -1.229 44.752 1.00 51.05 110 LYS B C 1
ATOM 3658 O O . LYS B 1 96 ? 3.235 -2.203 44.045 1.00 54.00 110 LYS B O 1
ATOM 3664 N N . MET B 1 97 ? 4.095 -0.376 44.951 1.00 47.79 111 MET B N 1
ATOM 3665 C CA . MET B 1 97 ? 5.407 -0.616 44.407 1.00 47.42 111 MET B CA 1
ATOM 3666 C C . MET B 1 97 ? 5.904 -2.021 44.674 1.00 46.42 111 MET B C 1
ATOM 3667 O O . MET B 1 97 ? 6.463 -2.632 43.792 1.00 48.49 111 MET B O 1
ATOM 3672 N N . SER B 1 98 ? 5.752 -2.479 45.905 1.00 45.55 112 SER B N 1
ATOM 3673 C CA . SER B 1 98 ? 6.294 -3.732 46.415 1.00 45.72 112 SER B CA 1
ATOM 3674 C C . SER B 1 98 ? 5.573 -4.874 45.781 1.00 47.23 112 SER B C 1
ATOM 3675 O O . SER B 1 98 ? 6.193 -5.872 45.371 1.00 48.88 112 SER B O 1
ATOM 3678 N N . THR B 1 99 ? 4.268 -4.717 45.642 1.00 48.76 113 THR B N 1
ATOM 3679 C CA . THR B 1 99 ? 3.519 -5.746 44.978 1.00 52.47 113 THR B CA 1
ATOM 3680 C C . THR B 1 99 ? 3.845 -5.796 43.499 1.00 55.74 113 THR B C 1
ATOM 3681 O O . THR B 1 99 ? 3.821 -6.859 42.922 1.00 57.24 113 THR B O 1
ATOM 3685 N N . GLU B 1 100 ? 4.159 -4.664 42.884 1.00 55.28 114 GLU B N 1
ATOM 3686 C CA . GLU B 1 100 ? 4.577 -4.675 41.496 1.00 59.30 114 GLU B CA 1
ATOM 3687 C C . GLU B 1 100 ? 5.976 -5.251 41.320 1.00 57.46 114 GLU B C 1
ATOM 3688 O O . GLU B 1 100 ? 6.263 -5.830 40.274 1.00 60.34 114 GLU B O 1
ATOM 3694 N N . ARG B 1 101 ? 6.830 -5.125 42.319 1.00 53.31 115 ARG B N 1
ATOM 3695 C CA . ARG B 1 101 ? 8.189 -5.497 42.138 1.00 53.05 115 ARG B CA 1
ATOM 3696 C C . ARG B 1 101 ? 8.400 -6.902 42.505 1.00 55.46 115 ARG B C 1
ATOM 3697 O O . ARG B 1 101 ? 9.118 -7.569 41.824 1.00 60.45 115 ARG B O 1
ATOM 3705 N N . ILE B 1 102 ? 7.781 -7.403 43.555 1.00 54.10 116 ILE B N 1
ATOM 3706 C CA . ILE B 1 102 ? 8.042 -8.799 43.918 1.00 56.58 116 ILE B CA 1
ATOM 3707 C C . ILE B 1 102 ? 7.088 -9.694 43.120 1.00 60.37 116 ILE B C 1
ATOM 3708 O O . ILE B 1 102 ? 5.903 -9.392 43.017 1.00 62.28 116 ILE B O 1
ATOM 3713 N N . PRO B 1 103 ? 7.593 -10.781 42.505 1.00 62.40 117 PRO B N 1
ATOM 3714 C CA . PRO B 1 103 ? 6.718 -11.616 41.666 1.00 64.98 117 PRO B CA 1
ATOM 3715 C C . PRO B 1 103 ? 5.642 -12.259 42.505 1.00 65.21 117 PRO B C 1
ATOM 3716 O O . PRO B 1 103 ? 5.895 -12.646 43.648 1.00 63.71 117 PRO B O 1
ATOM 3720 N N . ALA B 1 104 ? 4.441 -12.352 41.950 1.00 67.40 118 ALA B N 1
ATOM 3721 C CA . ALA B 1 104 ? 3.277 -12.792 42.731 1.00 69.01 118 ALA B CA 1
ATOM 3722 C C . ALA B 1 104 ? 3.528 -14.188 43.285 1.00 71.88 118 ALA B C 1
ATOM 3723 O O . ALA B 1 104 ? 3.212 -14.481 44.451 1.00 71.45 118 ALA B O 1
ATOM 3725 N N . SER B 1 105 ? 4.139 -15.012 42.425 1.00 74.97 119 SER B N 1
ATOM 3726 C CA . SER B 1 105 ? 4.737 -16.321 42.760 1.00 77.64 119 SER B CA 1
ATOM 3727 C C . SER B 1 105 ? 5.522 -16.312 44.124 1.00 75.64 119 SER B C 1
ATOM 3728 O O . SER B 1 105 ? 5.757 -17.371 44.693 1.00 78.10 119 SER B O 1
ATOM 3731 N N . LYS B 1 106 ? 5.913 -15.130 44.639 1.00 71.12 120 LYS B N 1
ATOM 3732 C CA . LYS B 1 106 ? 6.827 -15.022 45.808 1.00 68.92 120 LYS B CA 1
ATOM 3733 C C . LYS B 1 106 ? 6.327 -14.169 46.956 1.00 65.04 120 LYS B C 1
ATOM 3734 O O . LYS B 1 106 ? 6.957 -14.059 48.015 1.00 63.29 120 LYS B O 1
ATOM 3740 N N . GLN B 1 107 ? 5.181 -13.563 46.749 1.00 63.72 121 GLN B N 1
ATOM 3741 C CA . GLN B 1 107 ? 4.673 -12.613 47.688 1.00 62.19 121 GLN B CA 1
ATOM 3742 C C . GLN B 1 107 ? 4.316 -13.213 49.075 1.00 65.08 121 GLN B C 1
ATOM 3743 O O . GLN B 1 107 ? 4.511 -12.576 50.127 1.00 60.37 121 GLN B O 1
ATOM 3749 N N . HIS B 1 108 ? 3.856 -14.465 49.076 1.00 72.90 122 HIS B N 1
ATOM 3750 C CA . HIS B 1 108 ? 3.353 -15.074 50.300 1.00 75.42 122 HIS B CA 1
ATOM 3751 C C . HIS B 1 108 ? 4.356 -15.525 51.277 1.00 73.62 122 HIS B C 1
ATOM 3752 O O . HIS B 1 108 ? 4.081 -15.427 52.471 1.00 73.54 122 HIS B O 1
ATOM 3759 N N . GLN B 1 109 ? 5.522 -15.970 50.807 1.00 74.13 123 GLN B N 1
ATOM 3760 C CA . GLN B 1 109 ? 6.644 -16.261 51.703 1.00 74.28 123 GLN B CA 1
ATOM 3761 C C . GLN B 1 109 ? 7.519 -15.082 52.007 1.00 69.23 123 GLN B C 1
ATOM 3762 O O . GLN B 1 109 ? 8.578 -15.257 52.626 1.00 70.09 123 GLN B O 1
ATOM 3768 N N . THR B 1 110 ? 7.112 -13.893 51.544 1.00 63.41 124 THR B N 1
ATOM 3769 C CA . THR B 1 110 ? 7.859 -12.685 51.771 1.00 56.68 124 THR B CA 1
ATOM 3770 C C . THR B 1 110 ? 7.322 -11.990 53.018 1.00 54.89 124 THR B C 1
ATOM 3771 O O . THR B 1 110 ? 6.147 -11.594 53.035 1.00 54.69 124 THR B O 1
ATOM 3775 N N . PRO B 1 111 ? 8.178 -11.846 54.067 1.00 53.43 125 PRO B N 1
ATOM 3776 C CA . PRO B 1 111 ? 7.769 -11.241 55.331 1.00 51.93 125 PRO B CA 1
ATOM 3777 C C . PRO B 1 111 ? 7.756 -9.752 55.202 1.00 48.38 125 PRO B C 1
ATOM 3778 O O . PRO B 1 111 ? 8.505 -9.201 54.422 1.00 48.43 125 PRO B O 1
ATOM 3782 N N . VAL B 1 112 ? 6.859 -9.108 55.934 1.00 48.87 126 VAL B N 1
ATOM 3783 C CA . VAL B 1 112 ? 6.812 -7.653 56.020 1.00 45.52 126 VAL B CA 1
ATOM 3784 C C . VAL B 1 112 ? 6.763 -7.244 57.495 1.00 46.17 126 VAL B C 1
ATOM 3785 O O . VAL B 1 112 ? 5.988 -7.808 58.272 1.00 45.61 126 VAL B O 1
ATOM 3789 N N . TYR B 1 113 ? 7.702 -6.364 57.868 1.00 44.23 127 TYR B N 1
ATOM 3790 C CA . TYR B 1 113 ? 7.889 -5.807 59.216 1.00 44.27 127 TYR B CA 1
ATOM 3791 C C . TYR B 1 113 ? 7.830 -4.297 59.178 1.00 39.27 127 TYR B C 1
ATOM 3792 O O . TYR B 1 113 ? 8.298 -3.729 58.262 1.00 38.52 127 TYR B O 1
ATOM 3801 N N . LEU B 1 114 ? 7.262 -3.659 60.184 1.00 38.74 128 LEU B N 1
ATOM 3802 C CA . LEU B 1 114 ? 7.436 -2.237 60.388 1.00 36.12 128 LEU B CA 1
ATOM 3803 C C . LEU B 1 114 ? 8.068 -2.109 61.723 1.00 34.56 128 LEU B C 1
ATOM 3804 O O . LEU B 1 114 ? 7.654 -2.755 62.704 1.00 38.68 128 LEU B O 1
ATOM 3809 N N . GLY B 1 115 ? 9.085 -1.277 61.784 1.00 35.19 129 GLY B N 1
ATOM 3810 C CA . GLY B 1 115 ? 9.752 -0.942 63.022 1.00 31.67 129 GLY B CA 1
ATOM 3811 C C . GLY B 1 115 ? 9.731 0.535 63.128 1.00 29.75 129 GLY B C 1
ATOM 3812 O O . GLY B 1 115 ? 10.105 1.214 62.213 1.00 31.79 129 GLY B O 1
ATOM 3813 N N . ALA B 1 116 ? 9.200 1.058 64.210 1.00 32.45 130 ALA B N 1
ATOM 3814 C CA . ALA B 1 116 ? 9.077 2.498 64.329 1.00 31.94 130 ALA B CA 1
ATOM 3815 C C . ALA B 1 116 ? 10.059 2.908 65.380 1.00 30.62 130 ALA B C 1
ATOM 3816 O O . ALA B 1 116 ? 10.438 2.123 66.257 1.00 31.42 130 ALA B O 1
ATOM 3818 N N . THR B 1 117 ? 10.510 4.138 65.279 1.00 29.64 131 THR B N 1
ATOM 3819 C CA . THR B 1 117 ? 11.592 4.555 66.126 1.00 29.97 131 THR B CA 1
ATOM 3820 C C . THR B 1 117 ? 11.238 5.750 67.064 1.00 29.81 131 THR B C 1
ATOM 3821 O O . THR B 1 117 ? 10.191 5.738 67.668 1.00 29.38 131 THR B O 1
ATOM 3825 N N . ALA B 1 118 ? 12.151 6.701 67.256 1.00 27.83 132 ALA B N 1
ATOM 3826 C CA . ALA B 1 118 ? 12.009 7.686 68.295 1.00 28.74 132 ALA B CA 1
ATOM 3827 C C . ALA B 1 118 ? 10.779 8.589 68.158 1.00 29.75 132 ALA B C 1
ATOM 3828 O O . ALA B 1 118 ? 10.282 9.067 69.168 1.00 29.92 132 ALA B O 1
ATOM 3830 N N . GLY B 1 119 ? 10.320 8.872 66.928 1.00 29.66 133 GLY B N 1
ATOM 3831 C CA . GLY B 1 119 ? 9.018 9.613 66.768 1.00 30.23 133 GLY B CA 1
ATOM 3832 C C . GLY B 1 119 ? 7.898 8.943 67.550 1.00 31.23 133 GLY B C 1
ATOM 3833 O O . GLY B 1 119 ? 7.159 9.603 68.302 1.00 31.84 133 GLY B O 1
ATOM 3834 N N . MET B 1 120 ? 7.770 7.637 67.377 1.00 30.02 134 MET B N 1
ATOM 3835 C CA . MET B 1 120 ? 6.741 6.867 68.052 1.00 30.79 134 MET B CA 1
ATOM 3836 C C . MET B 1 120 ? 7.047 6.601 69.515 1.00 31.87 134 MET B C 1
ATOM 3837 O O . MET B 1 120 ? 6.138 6.415 70.290 1.00 33.55 134 MET B O 1
ATOM 3842 N N . ARG B 1 121 ? 8.314 6.593 69.926 1.00 31.13 135 ARG B N 1
ATOM 3843 C CA . ARG B 1 121 ? 8.622 6.590 71.328 1.00 30.85 135 ARG B CA 1
ATOM 3844 C C . ARG B 1 121 ? 8.051 7.859 72.015 1.00 32.04 135 ARG B C 1
ATOM 3845 O O . ARG B 1 121 ? 7.556 7.820 73.112 1.00 32.36 135 ARG B O 1
ATOM 3853 N N . LEU B 1 122 ? 8.182 9.010 71.387 1.00 30.90 136 LEU B N 1
ATOM 3854 C CA . LEU B 1 122 ? 7.661 10.248 71.930 1.00 31.72 136 LEU B CA 1
ATOM 3855 C C . LEU B 1 122 ? 6.149 10.217 71.975 1.00 31.88 136 LEU B C 1
ATOM 3856 O O . LEU B 1 122 ? 5.569 10.638 72.922 1.00 33.32 136 LEU B O 1
ATOM 3861 N N . LEU B 1 123 ? 5.531 9.759 70.904 1.00 32.27 137 LEU B N 1
ATOM 3862 C CA . LEU B 1 123 ? 4.055 9.663 70.901 1.00 32.89 137 LEU B CA 1
ATOM 3863 C C . LEU B 1 123 ? 3.541 8.710 72.041 1.00 34.99 137 LEU B C 1
ATOM 3864 O O . LEU B 1 123 ? 2.533 9.033 72.660 1.00 38.23 137 LEU B O 1
ATOM 3869 N N . ARG B 1 124 ? 4.204 7.574 72.265 1.00 35.70 138 ARG B N 1
ATOM 3870 C CA A ARG B 1 124 ? 3.856 6.627 73.339 0.50 37.79 138 ARG B CA 1
ATOM 3871 C CA B ARG B 1 124 ? 3.880 6.616 73.338 0.50 37.51 138 ARG B CA 1
ATOM 3872 C C . ARG B 1 124 ? 3.938 7.264 74.696 1.00 41.02 138 ARG B C 1
ATOM 3873 O O . ARG B 1 124 ? 3.116 6.943 75.558 1.00 43.71 138 ARG B O 1
ATOM 3888 N N . MET B 1 125 ? 4.888 8.203 74.869 1.00 42.26 139 MET B N 1
ATOM 3889 C CA . MET B 1 125 ? 5.079 9.030 76.098 1.00 46.32 139 MET B CA 1
ATOM 3890 C C . MET B 1 125 ? 3.918 9.984 76.254 1.00 48.42 139 MET B C 1
ATOM 3891 O O . MET B 1 125 ? 3.400 10.046 77.359 1.00 51.94 139 MET B O 1
ATOM 3896 N N . GLU B 1 126 ? 3.587 10.756 75.185 1.00 48.71 140 GLU B N 1
ATOM 3897 C CA . GLU B 1 126 ? 2.513 11.777 75.055 1.00 53.00 140 GLU B CA 1
ATOM 3898 C C . GLU B 1 126 ? 1.181 11.087 75.291 1.00 59.20 140 GLU B C 1
ATOM 3899 O O . GLU B 1 126 ? 0.316 11.637 75.964 1.00 68.21 140 GLU B O 1
ATOM 3905 N N . SER B 1 127 ? 1.023 9.876 74.763 1.00 56.28 141 SER B N 1
ATOM 3906 C CA . SER B 1 127 ? -0.215 9.123 74.828 1.00 57.84 141 SER B CA 1
ATOM 3907 C C . SER B 1 127 ? -0.088 7.666 74.354 1.00 56.75 141 SER B C 1
ATOM 3908 O O . SER B 1 127 ? -0.023 7.433 73.139 1.00 57.35 141 SER B O 1
ATOM 3911 N N . LYS B 1 128 ? -0.106 6.695 75.276 1.00 57.19 142 LYS B N 1
ATOM 3912 C CA . LYS B 1 128 ? 0.076 5.290 74.915 1.00 58.10 142 LYS B CA 1
ATOM 3913 C C . LYS B 1 128 ? -1.080 4.789 74.042 1.00 60.96 142 LYS B C 1
ATOM 3914 O O . LYS B 1 128 ? -0.935 3.898 73.213 1.00 59.50 142 LYS B O 1
ATOM 3920 N N . GLN B 1 129 ? -2.220 5.420 74.246 1.00 61.70 143 GLN B N 1
ATOM 3921 C CA . GLN B 1 129 ? -3.434 5.220 73.505 1.00 64.33 143 GLN B CA 1
ATOM 3922 C C . GLN B 1 129 ? -3.220 5.440 71.991 1.00 58.26 143 GLN B C 1
ATOM 3923 O O . GLN B 1 129 ? -3.372 4.515 71.150 1.00 54.57 143 GLN B O 1
ATOM 3929 N N . SER B 1 130 ? -2.884 6.689 71.671 1.00 52.73 144 SER B N 1
ATOM 3930 C CA . SER B 1 130 ? -2.575 7.145 70.335 1.00 48.47 144 SER B CA 1
ATOM 3931 C C . SER B 1 130 ? -1.527 6.313 69.626 1.00 43.52 144 SER B C 1
ATOM 3932 O O . SER B 1 130 ? -1.710 5.922 68.478 1.00 40.38 144 SER B O 1
ATOM 3935 N N . ALA B 1 131 ? -0.407 6.074 70.299 1.00 40.43 145 ALA B N 1
ATOM 3936 C CA . ALA B 1 131 ? 0.625 5.307 69.706 1.00 39.57 145 ALA B CA 1
ATOM 3937 C C . ALA B 1 131 ? 0.083 3.961 69.301 1.00 41.97 145 ALA B C 1
ATOM 3938 O O . ALA B 1 131 ? 0.344 3.462 68.205 1.00 40.98 145 ALA B O 1
ATOM 3940 N N . ASP B 1 132 ? -0.668 3.358 70.219 1.00 47.81 146 ASP B N 1
ATOM 3941 C CA . ASP B 1 132 ? -1.363 2.079 69.940 1.00 50.86 146 ASP B CA 1
ATOM 3942 C C . ASP B 1 132 ? -2.388 2.075 68.844 1.00 48.32 146 ASP B C 1
ATOM 3943 O O . ASP B 1 132 ? -2.358 1.195 68.019 1.00 43.48 146 ASP B O 1
ATOM 3948 N N . GLU B 1 133 ? -3.221 3.090 68.768 1.00 47.75 147 GLU B N 1
ATOM 3949 C CA . GLU B 1 133 ? -4.088 3.201 67.606 1.00 49.92 147 GLU B CA 1
ATOM 3950 C C . GLU B 1 133 ? -3.326 3.315 66.260 1.00 45.24 147 GLU B C 1
ATOM 3951 O O . GLU B 1 133 ? -3.775 2.824 65.277 1.00 44.42 147 GLU B O 1
ATOM 3957 N N . VAL B 1 134 ? -2.162 3.973 66.236 1.00 41.20 148 VAL B N 1
ATOM 3958 C CA . VAL B 1 134 ? -1.343 4.134 65.035 1.00 40.48 148 VAL B CA 1
ATOM 3959 C C . VAL B 1 134 ? -0.763 2.781 64.653 1.00 40.49 148 VAL B C 1
ATOM 3960 O O . VAL B 1 134 ? -0.881 2.354 63.503 1.00 38.84 148 VAL B O 1
ATOM 3964 N N . LEU B 1 135 ? -0.186 2.089 65.638 1.00 39.95 149 LEU B N 1
ATOM 3965 C CA . LEU B 1 135 ? 0.315 0.733 65.386 1.00 40.51 149 LEU B CA 1
ATOM 3966 C C . LEU B 1 135 ? -0.767 -0.221 64.861 1.00 43.26 149 LEU B C 1
ATOM 3967 O O . LEU B 1 135 ? -0.468 -1.094 64.035 1.00 44.99 149 LEU B O 1
ATOM 3972 N N . ALA B 1 136 ? -1.999 -0.033 65.342 1.00 44.58 150 ALA B N 1
ATOM 3973 C CA . ALA B 1 136 ? -3.167 -0.841 64.966 1.00 47.09 150 ALA B CA 1
ATOM 3974 C C . ALA B 1 136 ? -3.521 -0.507 63.530 1.00 48.87 150 ALA B C 1
ATOM 3975 O O . ALA B 1 136 ? -3.693 -1.405 62.726 1.00 50.51 150 ALA B O 1
ATOM 3977 N N . ALA B 1 137 ? -3.612 0.786 63.217 1.00 48.01 151 ALA B N 1
ATOM 3978 C CA . ALA B 1 137 ? -3.934 1.257 61.857 1.00 47.55 151 ALA B CA 1
ATOM 3979 C C . ALA B 1 137 ? -2.853 0.853 60.862 1.00 45.62 151 ALA B C 1
ATOM 3980 O O . ALA B 1 137 ? -3.188 0.416 59.790 1.00 49.47 151 ALA B O 1
ATOM 3982 N N . VAL B 1 138 ? -1.573 0.922 61.231 1.00 42.91 152 VAL B N 1
ATOM 3983 C CA . VAL B 1 138 ? -0.519 0.448 60.365 1.00 41.26 152 VAL B CA 1
ATOM 3984 C C . VAL B 1 138 ? -0.623 -1.030 60.105 1.00 42.99 152 VAL B C 1
ATOM 3985 O O . VAL B 1 138 ? -0.433 -1.441 58.965 1.00 45.40 152 VAL B O 1
ATOM 3989 N N . SER B 1 139 ? -0.906 -1.831 61.151 1.00 46.06 153 SER B N 1
ATOM 3990 C CA . SER B 1 139 ? -1.022 -3.304 61.105 1.00 46.03 153 SER B CA 1
ATOM 3991 C C . SER B 1 139 ? -2.131 -3.776 60.177 1.00 50.31 153 SER B C 1
ATOM 3992 O O . SER B 1 139 ? -1.930 -4.654 59.341 1.00 51.91 153 SER B O 1
ATOM 3995 N N . ARG B 1 140 ? -3.290 -3.153 60.306 1.00 52.41 154 ARG B N 1
ATOM 3996 C CA . ARG B 1 140 ? -4.469 -3.479 59.540 1.00 56.39 154 ARG B CA 1
ATOM 3997 C C . ARG B 1 140 ? -4.082 -3.297 58.097 1.00 57.08 154 ARG B C 1
ATOM 3998 O O . ARG B 1 140 ? -4.171 -4.221 57.278 1.00 56.63 154 ARG B O 1
ATOM 4006 N N . SER B 1 141 ? -3.610 -2.101 57.787 1.00 53.09 155 SER B N 1
ATOM 4007 C CA . SER B 1 141 ? -3.185 -1.818 56.432 1.00 53.07 155 SER B CA 1
ATOM 4008 C C . SER B 1 141 ? -2.143 -2.823 55.851 1.00 50.19 155 SER B C 1
ATOM 4009 O O . SER B 1 141 ? -2.348 -3.382 54.780 1.00 51.32 155 SER B O 1
ATOM 4012 N N . LEU B 1 142 ? -1.051 -3.064 56.552 1.00 47.43 156 LEU B N 1
ATOM 4013 C CA . LEU B 1 142 ? -0.064 -3.963 56.034 1.00 46.29 156 LEU B CA 1
ATOM 4014 C C . LEU B 1 142 ? -0.609 -5.345 55.813 1.00 50.51 156 LEU B C 1
ATOM 4015 O O . LEU B 1 142 ? -0.253 -6.009 54.826 1.00 51.64 156 LEU B O 1
ATOM 4020 N N . LYS B 1 143 ? -1.468 -5.785 56.731 1.00 53.33 157 LYS B N 1
ATOM 4021 C CA . LYS B 1 143 ? -2.045 -7.097 56.618 1.00 57.42 157 LYS B CA 1
ATOM 4022 C C . LYS B 1 143 ? -2.989 -7.260 55.425 1.00 61.15 157 LYS B C 1
ATOM 4023 O O . LYS B 1 143 ? -3.282 -8.405 55.001 1.00 62.93 157 LYS B O 1
ATOM 4029 N N . SER B 1 144 ? -3.457 -6.135 54.874 1.00 59.54 158 SER B N 1
ATOM 4030 C CA . SER B 1 144 ? -4.305 -6.191 53.685 1.00 62.65 158 SER B CA 1
ATOM 4031 C C . SER B 1 144 ? -3.511 -6.502 52.414 1.00 59.94 158 SER B C 1
ATOM 4032 O O . SER B 1 144 ? -4.101 -6.650 51.378 1.00 64.30 158 SER B O 1
ATOM 4035 N N . TYR B 1 145 ? -2.195 -6.591 52.488 1.00 55.25 159 TYR B N 1
ATOM 4036 C CA . TYR B 1 145 ? -1.400 -6.887 51.329 1.00 56.38 159 TYR B CA 1
ATOM 4037 C C . TYR B 1 145 ? -1.069 -8.352 51.242 1.00 60.13 159 TYR B C 1
ATOM 4038 O O . TYR B 1 145 ? -1.234 -9.062 52.210 1.00 62.18 159 TYR B O 1
ATOM 4047 N N . PRO B 1 146 ? -0.647 -8.832 50.052 1.00 62.69 160 PRO B N 1
ATOM 4048 C CA . PRO B 1 146 ? -0.492 -10.290 49.965 1.00 63.69 160 PRO B CA 1
ATOM 4049 C C . PRO B 1 146 ? 0.828 -10.881 50.561 1.00 63.08 160 PRO B C 1
ATOM 4050 O O . PRO B 1 146 ? 1.199 -11.965 50.183 1.00 71.36 160 PRO B O 1
ATOM 4054 N N . PHE B 1 147 ? 1.503 -10.220 51.493 1.00 56.91 161 PHE B N 1
ATOM 4055 C CA . PHE B 1 147 ? 2.759 -10.734 52.041 1.00 56.21 161 PHE B CA 1
ATOM 4056 C C . PHE B 1 147 ? 2.609 -11.385 53.394 1.00 58.25 161 PHE B C 1
ATOM 4057 O O . PHE B 1 147 ? 1.548 -11.343 53.991 1.00 61.35 161 PHE B O 1
ATOM 4065 N N . ASP B 1 148 ? 3.697 -11.946 53.909 1.00 59.08 162 ASP B N 1
ATOM 4066 C CA . ASP B 1 148 ? 3.719 -12.590 55.232 1.00 60.13 162 ASP B CA 1
ATOM 4067 C C . ASP B 1 148 ? 3.790 -11.487 56.294 1.00 56.68 162 ASP B C 1
ATOM 4068 O O . ASP B 1 148 ? 4.869 -11.018 56.624 1.00 56.93 162 ASP B O 1
ATOM 4073 N N . PHE B 1 149 ? 2.666 -11.002 56.801 1.00 56.87 163 PHE B N 1
ATOM 4074 C CA . PHE B 1 149 ? 2.746 -9.879 57.777 1.00 55.04 163 PHE B CA 1
ATOM 4075 C C . PHE B 1 149 ? 3.422 -10.282 59.079 1.00 54.92 163 PHE B C 1
ATOM 4076 O O . PHE B 1 149 ? 2.983 -11.186 59.748 1.00 55.66 163 PHE B O 1
ATOM 4084 N N . GLN B 1 150 ? 4.473 -9.585 59.474 1.00 52.09 164 GLN B N 1
ATOM 4085 C CA . GLN B 1 150 ? 5.159 -9.993 60.683 1.00 51.52 164 GLN B CA 1
ATOM 4086 C C . GLN B 1 150 ? 5.188 -9.000 61.858 1.00 49.13 164 GLN B C 1
ATOM 4087 O O . GLN B 1 150 ? 5.943 -9.190 62.774 1.00 50.90 164 GLN B O 1
ATOM 4093 N N . GLY B 1 151 ? 4.339 -7.978 61.868 1.00 47.73 165 GLY B N 1
ATOM 4094 C CA . GLY B 1 151 ? 4.206 -7.142 63.054 1.00 45.94 165 GLY B CA 1
ATOM 4095 C C . GLY B 1 151 ? 4.666 -5.733 62.781 1.00 43.02 165 GLY B C 1
ATOM 4096 O O . GLY B 1 151 ? 5.488 -5.471 61.907 1.00 39.92 165 GLY B O 1
ATOM 4097 N N . ALA B 1 152 ? 4.096 -4.809 63.538 1.00 42.63 166 ALA B N 1
ATOM 4098 C CA . ALA B 1 152 ? 4.524 -3.437 63.540 1.00 40.31 166 ALA B CA 1
ATOM 4099 C C . ALA B 1 152 ? 4.772 -3.115 65.001 1.00 40.48 166 ALA B C 1
ATOM 4100 O O . ALA B 1 152 ? 3.921 -3.349 65.845 1.00 42.58 166 ALA B O 1
ATOM 4102 N N . LYS B 1 153 ? 5.957 -2.638 65.347 1.00 38.66 167 LYS B N 1
ATOM 4103 C CA . LYS B 1 153 ? 6.263 -2.414 66.752 1.00 40.27 167 LYS B CA 1
ATOM 4104 C C . LYS B 1 153 ? 7.228 -1.218 66.876 1.00 38.77 167 LYS B C 1
ATOM 4105 O O . LYS B 1 153 ? 7.780 -0.827 65.856 1.00 35.84 167 LYS B O 1
ATOM 4111 N N . ILE B 1 154 ? 7.348 -0.607 68.066 1.00 36.40 168 ILE B N 1
ATOM 4112 C CA . ILE B 1 154 ? 8.333 0.470 68.304 1.00 34.31 168 ILE B CA 1
ATOM 4113 C C . ILE B 1 154 ? 9.575 -0.328 68.723 1.00 36.73 168 ILE B C 1
ATOM 4114 O O . ILE B 1 154 ? 9.480 -1.114 69.647 1.00 41.53 168 ILE B O 1
ATOM 4119 N N . ILE B 1 155 ? 10.683 -0.219 68.007 1.00 34.89 169 ILE B N 1
ATOM 4120 C CA . ILE B 1 155 ? 11.891 -0.953 68.366 1.00 36.36 169 ILE B CA 1
ATOM 4121 C C . ILE B 1 155 ? 12.553 -0.123 69.422 1.00 34.62 169 ILE B C 1
ATOM 4122 O O . ILE B 1 155 ? 12.286 1.086 69.483 1.00 38.02 169 ILE B O 1
ATOM 4127 N N . THR B 1 156 ? 13.375 -0.734 70.255 1.00 34.77 170 THR B N 1
ATOM 4128 C CA . THR B 1 156 ? 14.124 0.000 71.292 1.00 35.70 170 THR B CA 1
ATOM 4129 C C . THR B 1 156 ? 15.329 0.816 70.738 1.00 34.27 170 THR B C 1
ATOM 4130 O O . THR B 1 156 ? 15.769 0.604 69.615 1.00 36.13 170 THR B O 1
ATOM 4134 N N . GLY B 1 157 ? 15.826 1.747 71.533 1.00 36.03 171 GLY B N 1
ATOM 4135 C CA . GLY B 1 157 ? 17.004 2.507 71.221 1.00 34.97 171 GLY B CA 1
ATOM 4136 C C . GLY B 1 157 ? 18.179 1.590 71.050 1.00 38.09 171 GLY B C 1
ATOM 4137 O O . GLY B 1 157 ? 18.973 1.787 70.148 1.00 36.84 171 GLY B O 1
ATOM 4138 N N . GLN B 1 158 ? 18.310 0.561 71.888 1.00 39.14 172 GLN B N 1
ATOM 4139 C CA . GLN B 1 158 ? 19.418 -0.383 71.691 1.00 39.19 172 GLN B CA 1
ATOM 4140 C C . GLN B 1 158 ? 19.257 -1.206 70.495 1.00 38.32 172 GLN B C 1
ATOM 4141 O O . GLN B 1 158 ? 20.231 -1.472 69.839 1.00 38.54 172 GLN B O 1
ATOM 4147 N N . GLU B 1 159 ? 18.064 -1.654 70.171 1.00 38.53 173 GLU B N 1
ATOM 4148 C CA . GLU B 1 159 ? 17.957 -2.371 68.951 1.00 37.42 173 GLU B CA 1
ATOM 4149 C C . GLU B 1 159 ? 18.318 -1.486 67.798 1.00 36.66 173 GLU B C 1
ATOM 4150 O O . GLU B 1 159 ? 19.062 -1.864 66.932 1.00 34.35 173 GLU B O 1
ATOM 4156 N N . GLU B 1 160 ? 17.720 -0.307 67.715 1.00 36.61 174 GLU B N 1
ATOM 4157 C CA . GLU B 1 160 ? 18.012 0.620 66.636 1.00 33.66 174 GLU B CA 1
ATOM 4158 C C . GLU B 1 160 ? 19.540 0.820 66.447 1.00 34.95 174 GLU B C 1
ATOM 4159 O O . GLU B 1 160 ? 20.015 0.878 65.327 1.00 35.32 174 GLU B O 1
ATOM 4165 N N . GLY B 1 161 ? 20.294 0.912 67.537 1.00 33.56 175 GLY B N 1
ATOM 4166 C CA . GLY B 1 161 ? 21.703 1.188 67.472 1.00 35.06 175 GLY B CA 1
ATOM 4167 C C . GLY B 1 161 ? 22.451 -0.035 66.982 1.00 35.13 175 GLY B C 1
ATOM 4168 O O . GLY B 1 161 ? 23.206 0.028 66.009 1.00 36.50 175 GLY B O 1
ATOM 4169 N N . ALA B 1 162 ? 22.193 -1.171 67.602 1.00 36.94 176 ALA B N 1
ATOM 4170 C CA . ALA B 1 162 ? 22.906 -2.435 67.318 1.00 36.01 176 ALA B CA 1
ATOM 4171 C C . ALA B 1 162 ? 22.667 -2.852 65.886 1.00 36.30 176 ALA B C 1
ATOM 4172 O O . ALA B 1 162 ? 23.606 -3.222 65.235 1.00 37.34 176 ALA B O 1
ATOM 4174 N N . TYR B 1 163 ? 21.440 -2.731 65.392 1.00 34.22 177 TYR B N 1
ATOM 4175 C CA . TYR B 1 163 ? 21.086 -3.081 64.034 1.00 33.79 177 TYR B CA 1
ATOM 4176 C C . TYR B 1 163 ? 21.760 -2.216 63.007 1.00 33.37 177 TYR B C 1
ATOM 4177 O O . TYR B 1 163 ? 22.089 -2.721 61.948 1.00 34.39 177 TYR B O 1
ATOM 4186 N N . GLY B 1 164 ? 21.932 -0.915 63.283 1.00 32.44 178 GLY B N 1
ATOM 4187 C CA . GLY B 1 164 ? 22.719 -0.027 62.422 1.00 31.83 178 GLY B CA 1
ATOM 4188 C C . GLY B 1 164 ? 24.179 -0.466 62.318 1.00 31.74 178 GLY B C 1
ATOM 4189 O O . GLY B 1 164 ? 24.774 -0.478 61.230 1.00 32.21 178 GLY B O 1
ATOM 4190 N N . TRP B 1 165 ? 24.752 -0.824 63.453 1.00 32.50 179 TRP B N 1
ATOM 4191 C CA . TRP B 1 165 ? 26.106 -1.286 63.470 1.00 35.39 179 TRP B CA 1
ATOM 4192 C C . TRP B 1 165 ? 26.272 -2.610 62.735 1.00 38.80 179 TRP B C 1
ATOM 4193 O O . TRP B 1 165 ? 27.336 -2.882 62.112 1.00 39.29 179 TRP B O 1
ATOM 4204 N N . ILE B 1 166 ? 25.251 -3.475 62.814 1.00 38.49 180 ILE B N 1
ATOM 4205 C CA . ILE B 1 166 ? 25.262 -4.719 62.069 1.00 37.73 180 ILE B CA 1
ATOM 4206 C C . ILE B 1 166 ? 25.190 -4.440 60.601 1.00 38.68 180 ILE B C 1
ATOM 4207 O O . ILE B 1 166 ? 25.951 -5.021 59.850 1.00 41.47 180 ILE B O 1
ATOM 4212 N N . THR B 1 167 ? 24.329 -3.519 60.198 1.00 35.45 181 THR B N 1
ATOM 4213 C CA . THR B 1 167 ? 24.155 -3.182 58.781 1.00 35.16 181 THR B CA 1
ATOM 4214 C C . THR B 1 167 ? 25.472 -2.767 58.204 1.00 36.22 181 THR B C 1
ATOM 4215 O O . THR B 1 167 ? 25.853 -3.293 57.189 1.00 38.85 181 THR B O 1
ATOM 4219 N N . ILE B 1 168 ? 26.198 -1.864 58.858 1.00 35.49 182 ILE B N 1
ATOM 4220 C CA . ILE B 1 168 ? 27.313 -1.248 58.152 1.00 36.76 182 ILE B CA 1
ATOM 4221 C C . ILE B 1 168 ? 28.481 -2.186 58.065 1.00 36.94 182 ILE B C 1
ATOM 4222 O O . ILE B 1 168 ? 29.107 -2.248 57.058 1.00 39.87 182 ILE B O 1
ATOM 4227 N N . ASN B 1 169 ? 28.707 -2.969 59.107 1.00 38.59 183 ASN B N 1
ATOM 4228 C CA . ASN B 1 169 ? 29.702 -4.045 59.091 1.00 40.75 183 ASN B CA 1
ATOM 4229 C C . ASN B 1 169 ? 29.365 -5.224 58.211 1.00 41.31 183 ASN B C 1
ATOM 4230 O O . ASN B 1 169 ? 30.247 -5.790 57.669 1.00 41.72 183 ASN B O 1
ATOM 4235 N N . TYR B 1 170 ? 28.087 -5.577 58.060 1.00 40.04 184 TYR B N 1
ATOM 4236 C CA . TYR B 1 170 ? 27.713 -6.615 57.086 1.00 42.34 184 TYR B CA 1
ATOM 4237 C C . TYR B 1 170 ? 28.006 -6.121 55.675 1.00 43.11 184 TYR B C 1
ATOM 4238 O O . TYR B 1 170 ? 28.749 -6.763 54.914 1.00 47.98 184 TYR B O 1
ATOM 4247 N N . LEU B 1 171 ? 27.470 -4.959 55.335 1.00 41.70 185 LEU B N 1
ATOM 4248 C CA . LEU B 1 171 ? 27.758 -4.274 54.044 1.00 41.88 185 LEU B CA 1
ATOM 4249 C C . LEU B 1 171 ? 29.252 -4.040 53.727 1.00 43.06 185 LEU B C 1
ATOM 4250 O O . LEU B 1 171 ? 29.655 -4.271 52.592 1.00 44.23 185 LEU B O 1
ATOM 4255 N N . LEU B 1 172 ? 30.042 -3.634 54.730 1.00 42.53 186 LEU B N 1
ATOM 4256 C CA . LEU B 1 172 ? 31.467 -3.412 54.615 1.00 46.13 186 LEU B CA 1
ATOM 4257 C C . LEU B 1 172 ? 32.309 -4.696 54.562 1.00 54.49 186 LEU B C 1
ATOM 4258 O O . LEU B 1 172 ? 33.543 -4.660 54.297 1.00 58.40 186 LEU B O 1
ATOM 4263 N N . GLY B 1 173 ? 31.641 -5.831 54.789 1.00 56.78 187 GLY B N 1
ATOM 4264 C CA . GLY B 1 173 ? 32.271 -7.138 54.896 1.00 57.83 187 GLY B CA 1
ATOM 4265 C C . GLY B 1 173 ? 33.299 -7.203 56.005 1.00 61.18 187 GLY B C 1
ATOM 4266 O O . GLY B 1 173 ? 34.321 -7.870 55.856 1.00 64.37 187 GLY B O 1
ATOM 4267 N N . ARG B 1 174 ? 33.053 -6.486 57.101 1.00 57.33 188 ARG B N 1
ATOM 4268 C CA . ARG B 1 174 ? 33.936 -6.536 58.249 1.00 59.33 188 ARG B CA 1
ATOM 4269 C C . ARG B 1 174 ? 33.646 -7.819 59.040 1.00 60.91 188 ARG B C 1
ATOM 4270 O O . ARG B 1 174 ? 34.409 -8.192 59.924 1.00 65.93 188 ARG B O 1
ATOM 4278 N N . PHE B 1 175 ? 32.551 -8.501 58.705 1.00 61.01 189 PHE B N 1
ATOM 4279 C CA . PHE B 1 175 ? 32.229 -9.746 59.374 1.00 63.37 189 PHE B CA 1
ATOM 4280 C C . PHE B 1 175 ? 33.011 -10.983 58.847 1.00 71.61 189 PHE B C 1
ATOM 4281 O O . PHE B 1 175 ? 33.367 -11.878 59.669 1.00 76.98 189 PHE B O 1
ATOM 4289 N N . LYS B 1 176 ? 33.316 -11.026 57.537 1.00 72.34 190 LYS B N 1
ATOM 4290 C CA . LYS B 1 176 ? 34.243 -12.036 56.971 1.00 77.69 190 LYS B CA 1
ATOM 4291 C C . LYS B 1 176 ? 35.694 -11.902 57.469 1.00 78.94 190 LYS B C 1
ATOM 4292 O O . LYS B 1 176 ? 36.142 -12.631 58.363 1.00 84.68 190 LYS B O 1
ATOM 4294 N N . GLY B 1 180 ? 38.875 -9.579 62.843 1.00 71.71 205 GLY B N 1
ATOM 4295 C CA . GLY B 1 180 ? 38.876 -8.298 62.135 1.00 71.70 205 GLY B CA 1
ATOM 4296 C C . GLY B 1 180 ? 38.382 -7.102 62.959 1.00 72.99 205 GLY B C 1
ATOM 4297 O O . GLY B 1 180 ? 37.699 -7.290 63.966 1.00 76.05 205 GLY B O 1
ATOM 4298 N N . SER B 1 181 ? 38.716 -5.867 62.561 1.00 68.60 206 SER B N 1
ATOM 4299 C CA . SER B 1 181 ? 38.154 -4.660 63.229 1.00 64.89 206 SER B CA 1
ATOM 4300 C C . SER B 1 181 ? 36.789 -4.321 62.637 1.00 59.09 206 SER B C 1
ATOM 4301 O O . SER B 1 181 ? 36.504 -4.686 61.503 1.00 58.94 206 SER B O 1
ATOM 4304 N N . THR B 1 182 ? 35.929 -3.661 63.406 1.00 56.06 207 THR B N 1
ATOM 4305 C CA . THR B 1 182 ? 34.609 -3.222 62.922 1.00 51.02 207 THR B CA 1
ATOM 4306 C C . THR B 1 182 ? 34.517 -1.692 62.900 1.00 48.81 207 THR B C 1
ATOM 4307 O O . THR B 1 182 ? 35.360 -1.015 63.510 1.00 50.52 207 THR B O 1
ATOM 4311 N N . PHE B 1 183 ? 33.570 -1.163 62.124 1.00 44.03 208 PHE B N 1
ATOM 4312 C CA . PHE B 1 183 ? 33.276 0.241 62.157 1.00 43.43 208 PHE B CA 1
ATOM 4313 C C . PHE B 1 183 ? 32.242 0.504 63.249 1.00 42.27 208 PHE B C 1
ATOM 4314 O O . PHE B 1 183 ? 31.301 -0.298 63.412 1.00 43.61 208 PHE B O 1
ATOM 4322 N N . GLY B 1 184 ? 32.412 1.624 63.978 1.00 39.33 209 GLY B N 1
ATOM 4323 C CA . GLY B 1 184 ? 31.369 2.268 64.799 1.00 36.69 209 GLY B CA 1
ATOM 4324 C C . GLY B 1 184 ? 30.288 2.835 63.914 1.00 33.51 209 GLY B C 1
ATOM 4325 O O . GLY B 1 184 ? 30.503 3.075 62.733 1.00 36.25 209 GLY B O 1
ATOM 4326 N N . ALA B 1 185 ? 29.100 2.930 64.455 1.00 34.69 210 ALA B N 1
ATOM 4327 C CA . ALA B 1 185 ? 27.923 3.471 63.796 1.00 33.05 210 ALA B CA 1
ATOM 4328 C C . ALA B 1 185 ? 27.475 4.714 64.521 1.00 31.21 210 ALA B C 1
ATOM 4329 O O . ALA B 1 185 ? 27.379 4.738 65.758 1.00 34.11 210 ALA B O 1
ATOM 4331 N N . LEU B 1 186 ? 27.237 5.759 63.744 1.00 30.19 211 LEU B N 1
ATOM 4332 C CA . LEU B 1 186 ? 26.645 7.043 64.211 1.00 31.36 211 LEU B CA 1
ATOM 4333 C C . LEU B 1 186 ? 25.407 7.306 63.377 1.00 30.41 211 LEU B C 1
ATOM 4334 O O . LEU B 1 186 ? 25.522 7.427 62.154 1.00 33.96 211 LEU B O 1
ATOM 4339 N N . ASP B 1 187 ? 24.233 7.393 64.025 1.00 30.59 212 ASP B N 1
ATOM 4340 C CA . ASP B 1 187 ? 22.934 7.531 63.337 1.00 30.70 212 ASP B CA 1
ATOM 4341 C C . ASP B 1 187 ? 22.306 8.809 63.871 1.00 29.91 212 ASP B C 1
ATOM 4342 O O . ASP B 1 187 ? 22.389 9.098 65.061 1.00 29.05 212 ASP B O 1
ATOM 4347 N N . LEU B 1 188 ? 21.716 9.612 63.015 1.00 30.10 213 LEU B N 1
ATOM 4348 C CA . LEU B 1 188 ? 21.051 10.811 63.480 1.00 30.14 213 LEU B CA 1
ATOM 4349 C C . LEU B 1 188 ? 19.779 10.858 62.679 1.00 30.36 213 LEU B C 1
ATOM 4350 O O . LEU B 1 188 ? 19.787 10.686 61.437 1.00 31.18 213 LEU B O 1
ATOM 4355 N N . GLY B 1 189 ? 18.670 11.060 63.377 1.00 30.19 214 GLY B N 1
ATOM 4356 C CA . GLY B 1 189 ? 17.382 11.253 62.757 1.00 26.08 214 GLY B CA 1
ATOM 4357 C C . GLY B 1 189 ? 16.760 12.535 63.280 1.00 26.81 214 GLY B C 1
ATOM 4358 O O . GLY B 1 189 ? 17.436 13.374 63.891 1.00 27.09 214 GLY B O 1
ATOM 4359 N N . GLY B 1 190 ? 15.455 12.676 63.029 1.00 26.92 215 GLY B N 1
ATOM 4360 C CA . GLY B 1 190 ? 14.706 13.807 63.520 1.00 28.25 215 GLY B CA 1
ATOM 4361 C C . GLY B 1 190 ? 14.573 13.831 65.037 1.00 28.59 215 GLY B C 1
ATOM 4362 O O . GLY B 1 190 ? 14.613 14.892 65.639 1.00 30.67 215 GLY B O 1
ATOM 4363 N N . ALA B 1 191 ? 14.509 12.664 65.687 1.00 28.97 216 ALA B N 1
ATOM 4364 C CA . ALA B 1 191 ? 14.096 12.614 67.131 1.00 28.59 216 ALA B CA 1
ATOM 4365 C C . ALA B 1 191 ? 15.104 12.050 68.085 1.00 27.74 216 ALA B C 1
ATOM 4366 O O . ALA B 1 191 ? 15.074 12.387 69.278 1.00 30.10 216 ALA B O 1
ATOM 4368 N N . SER B 1 192 ? 15.970 11.151 67.615 1.00 28.12 217 SER B N 1
ATOM 4369 C CA . SER B 1 192 ? 17.042 10.626 68.455 1.00 28.58 217 SER B CA 1
ATOM 4370 C C . SER B 1 192 ? 18.356 10.550 67.651 1.00 27.71 217 SER B C 1
ATOM 4371 O O . SER B 1 192 ? 18.401 10.767 66.414 1.00 26.45 217 SER B O 1
ATOM 4374 N N . THR B 1 193 ? 19.430 10.262 68.378 1.00 30.25 218 THR B N 1
ATOM 4375 C CA . THR B 1 193 ? 20.728 9.986 67.755 1.00 29.87 218 THR B CA 1
ATOM 4376 C C . THR B 1 193 ? 21.322 8.792 68.505 1.00 30.55 218 THR B C 1
ATOM 4377 O O . THR B 1 193 ? 21.128 8.688 69.736 1.00 30.56 218 THR B O 1
ATOM 4381 N N . GLN B 1 194 ? 21.953 7.866 67.752 1.00 31.45 219 GLN B N 1
ATOM 4382 C CA . GLN B 1 194 ? 22.690 6.661 68.327 1.00 31.23 219 GLN B CA 1
ATOM 4383 C C . GLN B 1 194 ? 24.165 6.633 68.004 1.00 30.60 219 GLN B C 1
ATOM 4384 O O . GLN B 1 194 ? 24.612 7.035 66.907 1.00 29.62 219 GLN B O 1
ATOM 4390 N N . ILE B 1 195 ? 24.919 6.126 68.968 1.00 31.71 220 ILE B N 1
ATOM 4391 C CA . ILE B 1 195 ? 26.341 5.836 68.829 1.00 32.42 220 ILE B CA 1
ATOM 4392 C C . ILE B 1 195 ? 26.574 4.390 69.313 1.00 33.73 220 ILE B C 1
ATOM 4393 O O . ILE B 1 195 ? 26.217 4.051 70.407 1.00 35.56 220 ILE B O 1
ATOM 4398 N N . THR B 1 196 ? 27.152 3.551 68.458 1.00 33.44 221 THR B N 1
ATOM 4399 C CA . THR B 1 196 ? 27.348 2.141 68.711 1.00 33.59 221 THR B CA 1
ATOM 4400 C C . THR B 1 196 ? 28.743 1.771 68.212 1.00 35.60 221 THR B C 1
ATOM 4401 O O . THR B 1 196 ? 29.070 2.090 67.106 1.00 36.05 221 THR B O 1
ATOM 4405 N N . PHE B 1 197 ? 29.546 1.087 69.021 1.00 38.15 222 PHE B N 1
ATOM 4406 C CA . PHE B 1 197 ? 30.851 0.574 68.605 1.00 39.83 222 PHE B CA 1
ATOM 4407 C C . PHE B 1 197 ? 31.404 -0.393 69.617 1.00 41.82 222 PHE B C 1
ATOM 4408 O O . PHE B 1 197 ? 30.928 -0.452 70.727 1.00 41.99 222 PHE B O 1
ATOM 4416 N N . VAL B 1 198 ? 32.404 -1.180 69.222 1.00 44.87 223 VAL B N 1
ATOM 4417 C CA . VAL B 1 198 ? 33.094 -2.143 70.092 1.00 44.66 223 VAL B CA 1
ATOM 4418 C C . VAL B 1 198 ? 34.229 -1.416 70.818 1.00 47.04 223 VAL B C 1
ATOM 4419 O O . VAL B 1 198 ? 35.219 -1.064 70.183 1.00 47.65 223 VAL B O 1
ATOM 4423 N N . PRO B 1 199 ? 34.118 -1.210 72.136 1.00 47.32 224 PRO B N 1
ATOM 4424 C CA . PRO B 1 199 ? 35.177 -0.468 72.839 1.00 49.88 224 PRO B CA 1
ATOM 4425 C C . PRO B 1 199 ? 36.418 -1.337 73.111 1.00 54.75 224 PRO B C 1
ATOM 4426 O O . PRO B 1 199 ? 36.338 -2.560 72.965 1.00 53.68 224 PRO B O 1
ATOM 4430 N N . LEU B 1 200 ? 37.561 -0.720 73.454 1.00 59.06 225 LEU B N 1
ATOM 4431 C CA . LEU B 1 200 ? 38.801 -1.475 73.669 1.00 68.04 225 LEU B CA 1
ATOM 4432 C C . LEU B 1 200 ? 38.557 -2.387 74.845 1.00 69.81 225 LEU B C 1
ATOM 4433 O O . LEU B 1 200 ? 38.933 -3.559 74.830 1.00 70.57 225 LEU B O 1
ATOM 4438 N N . ASN B 1 201 ? 37.917 -1.835 75.864 1.00 68.00 226 ASN B N 1
ATOM 4439 C CA . ASN B 1 201 ? 37.607 -2.591 77.049 1.00 68.91 226 ASN B CA 1
ATOM 4440 C C . ASN B 1 201 ? 36.186 -3.118 76.901 1.00 66.77 226 ASN B C 1
ATOM 4441 O O . ASN B 1 201 ? 35.227 -2.340 76.700 1.00 62.27 226 ASN B O 1
ATOM 4446 N N . SER B 1 202 ? 36.057 -4.436 76.972 1.00 64.51 227 SER B N 1
ATOM 4447 C CA . SER B 1 202 ? 34.740 -5.088 76.882 1.00 65.97 227 SER B CA 1
ATOM 4448 C C . SER B 1 202 ? 33.914 -5.074 78.196 1.00 65.74 227 SER B C 1
ATOM 4449 O O . SER B 1 202 ? 32.733 -5.467 78.203 1.00 67.41 227 SER B O 1
ATOM 4452 N N . THR B 1 203 ? 34.550 -4.661 79.304 1.00 65.69 228 THR B N 1
ATOM 4453 C CA . THR B 1 203 ? 33.867 -4.441 80.587 1.00 62.50 228 THR B CA 1
ATOM 4454 C C . THR B 1 203 ? 33.549 -2.958 80.628 1.00 60.45 228 THR B C 1
ATOM 4455 O O . THR B 1 203 ? 34.432 -2.112 80.850 1.00 63.90 228 THR B O 1
ATOM 4459 N N . LEU B 1 204 ? 32.293 -2.664 80.329 1.00 54.52 229 LEU B N 1
ATOM 4460 C CA . LEU B 1 204 ? 31.868 -1.324 80.180 1.00 51.64 229 LEU B CA 1
ATOM 4461 C C . LEU B 1 204 ? 31.547 -0.891 81.560 1.00 51.86 229 LEU B C 1
ATOM 4462 O O . LEU B 1 204 ? 31.308 -1.733 82.399 1.00 52.49 229 LEU B O 1
ATOM 4467 N N . GLU B 1 205 ? 31.484 0.423 81.775 1.00 50.00 230 GLU B N 1
ATOM 4468 C CA . GLU B 1 205 ? 31.273 0.995 83.116 1.00 50.71 230 GLU B CA 1
ATOM 4469 C C . GLU B 1 205 ? 29.798 1.090 83.395 1.00 49.66 230 GLU B C 1
ATOM 4470 O O . GLU B 1 205 ? 29.405 1.123 84.532 1.00 52.74 230 GLU B O 1
ATOM 4476 N N . ALA B 1 206 ? 29.005 1.101 82.339 1.00 47.80 231 ALA B N 1
ATOM 4477 C CA . ALA B 1 206 ? 27.564 1.056 82.395 1.00 46.12 231 ALA B CA 1
ATOM 4478 C C . ALA B 1 206 ? 27.062 -0.090 81.496 1.00 50.16 231 ALA B C 1
ATOM 4479 O O . ALA B 1 206 ? 26.836 0.104 80.281 1.00 45.11 231 ALA B O 1
ATOM 4481 N N . PRO B 1 207 ? 26.870 -1.299 82.079 1.00 56.42 232 PRO B N 1
ATOM 4482 C CA . PRO B 1 207 ? 26.526 -2.451 81.244 1.00 61.99 232 PRO B CA 1
ATOM 4483 C C . PRO B 1 207 ? 25.073 -2.324 80.711 1.00 62.23 232 PRO B C 1
ATOM 4484 O O . PRO B 1 207 ? 24.615 -3.093 79.881 1.00 67.59 232 PRO B O 1
ATOM 4488 N N . GLU B 1 208 ? 24.399 -1.289 81.146 1.00 62.63 233 GLU B N 1
ATOM 4489 C CA . GLU B 1 208 ? 23.183 -0.837 80.545 1.00 62.66 233 GLU B CA 1
ATOM 4490 C C . GLU B 1 208 ? 23.404 -0.312 79.076 1.00 65.17 233 GLU B C 1
ATOM 4491 O O . GLU B 1 208 ? 22.454 -0.217 78.269 1.00 59.19 233 GLU B O 1
ATOM 4497 N N . THR B 1 209 ? 24.654 0.036 78.722 1.00 58.65 234 THR B N 1
ATOM 4498 C CA . THR B 1 209 ? 24.954 0.593 77.389 1.00 51.90 234 THR B CA 1
ATOM 4499 C C . THR B 1 209 ? 25.542 -0.541 76.543 1.00 49.79 234 THR B C 1
ATOM 4500 O O . THR B 1 209 ? 26.002 -0.321 75.441 1.00 50.86 234 THR B O 1
ATOM 4504 N N . SER B 1 210 ? 25.514 -1.758 77.087 1.00 49.61 235 SER B N 1
ATOM 4505 C CA . SER B 1 210 ? 26.326 -2.861 76.641 1.00 49.26 235 SER B CA 1
ATOM 4506 C C . SER B 1 210 ? 25.502 -4.034 76.053 1.00 52.80 235 SER B C 1
ATOM 4507 O O . SER B 1 210 ? 24.460 -4.441 76.565 1.00 54.38 235 SER B O 1
ATOM 4510 N N . LEU B 1 211 ? 25.956 -4.564 74.942 1.00 53.38 236 LEU B N 1
ATOM 4511 C CA . LEU B 1 211 ? 25.380 -5.776 74.409 1.00 57.23 236 LEU B CA 1
ATOM 4512 C C . LEU B 1 211 ? 26.495 -6.767 74.122 1.00 59.19 236 LEU B C 1
ATOM 4513 O O . LEU B 1 211 ? 27.562 -6.397 73.649 1.00 59.64 236 LEU B O 1
ATOM 4518 N N . GLN B 1 212 ? 26.244 -8.033 74.388 1.00 63.84 237 GLN B N 1
ATOM 4519 C CA . GLN B 1 212 ? 27.232 -9.050 74.130 1.00 67.19 237 GLN B CA 1
ATOM 4520 C C . GLN B 1 212 ? 26.614 -10.078 73.245 1.00 68.60 237 GLN B C 1
ATOM 4521 O O . GLN B 1 212 ? 25.655 -10.697 73.665 1.00 74.39 237 GLN B O 1
ATOM 4527 N N . PHE B 1 213 ? 27.168 -10.307 72.051 1.00 67.18 238 PHE B N 1
ATOM 4528 C CA . PHE B 1 213 ? 26.642 -11.334 71.139 1.00 67.32 238 PHE B CA 1
ATOM 4529 C C . PHE B 1 213 ? 27.695 -12.088 70.252 1.00 66.96 238 PHE B C 1
ATOM 4530 O O . PHE B 1 213 ? 28.888 -11.807 70.328 1.00 65.92 238 PHE B O 1
ATOM 4538 N N . ARG B 1 214 ? 27.267 -13.046 69.427 1.00 65.30 239 ARG B N 1
ATOM 4539 C CA . ARG B 1 214 ? 28.217 -13.805 68.594 1.00 66.69 239 ARG B CA 1
A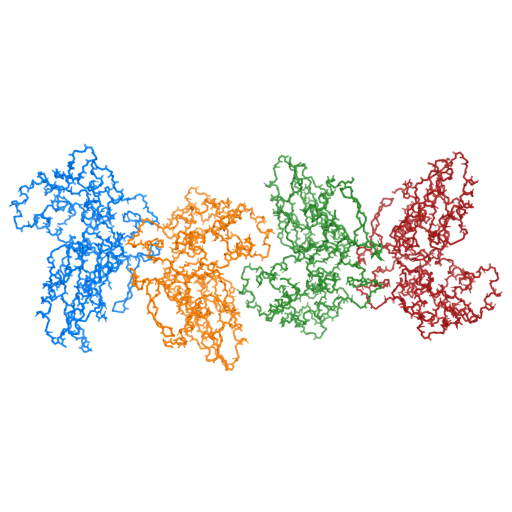TOM 4540 C C . ARG B 1 214 ? 27.757 -13.825 67.165 1.00 65.27 239 ARG B C 1
ATOM 4541 O O . ARG B 1 214 ? 26.628 -14.223 66.867 1.00 63.97 239 ARG B O 1
ATOM 4549 N N . LEU B 1 215 ? 28.650 -13.370 66.292 1.00 65.25 240 LEU B N 1
ATOM 4550 C CA . LEU B 1 215 ? 28.349 -13.182 64.905 1.00 65.27 240 LEU B CA 1
ATOM 4551 C C . LEU B 1 215 ? 29.394 -13.802 64.013 1.00 68.58 240 LEU B C 1
ATOM 4552 O O . LEU B 1 215 ? 30.488 -13.260 63.813 1.00 69.75 240 LEU B O 1
ATOM 4557 N N . TYR B 1 216 ? 29.027 -14.915 63.414 1.00 69.92 241 TYR B N 1
ATOM 4558 C CA . TYR B 1 216 ? 29.802 -15.417 62.318 1.00 73.50 241 TYR B CA 1
ATOM 4559 C C . TYR B 1 216 ? 31.135 -15.835 62.881 1.00 75.57 241 TYR B C 1
ATOM 4560 O O . TYR B 1 216 ? 32.164 -15.553 62.284 1.00 78.55 241 TYR B O 1
ATOM 4569 N N . GLY B 1 217 ? 31.120 -16.437 64.062 1.00 76.45 242 GLY B N 1
ATOM 4570 C CA . GLY B 1 217 ? 32.324 -16.978 64.669 1.00 78.53 242 GLY B CA 1
ATOM 4571 C C . GLY B 1 217 ? 32.974 -16.191 65.789 1.00 78.20 242 GLY B C 1
ATOM 4572 O O . GLY B 1 217 ? 33.914 -16.655 66.395 1.00 84.92 242 GLY B O 1
ATOM 4573 N N . THR B 1 218 ? 32.487 -15.006 66.096 1.00 75.97 243 THR B N 1
ATOM 4574 C CA . THR B 1 218 ? 33.265 -14.112 66.911 1.00 73.64 243 THR B CA 1
ATOM 4575 C C . THR B 1 218 ? 32.363 -13.531 67.929 1.00 70.60 243 THR B C 1
ATOM 4576 O O . THR B 1 218 ? 31.230 -13.189 67.620 1.00 66.81 243 THR B O 1
ATOM 4580 N N . ASP B 1 219 ? 32.894 -13.356 69.129 1.00 71.01 244 ASP B N 1
ATOM 4581 C CA . ASP B 1 219 ? 32.185 -12.692 70.227 1.00 69.75 244 ASP B CA 1
ATOM 4582 C C . ASP B 1 219 ? 32.401 -11.188 70.173 1.00 65.02 244 ASP B C 1
ATOM 4583 O O . ASP B 1 219 ? 33.538 -10.735 69.988 1.00 64.25 244 ASP B O 1
ATOM 4588 N N . TYR B 1 220 ? 31.315 -10.410 70.337 1.00 62.33 245 TYR B N 1
ATOM 4589 C CA . TYR B 1 220 ? 31.388 -8.939 70.360 1.00 57.23 245 TYR B CA 1
ATOM 4590 C C . TYR B 1 220 ? 30.756 -8.371 71.620 1.00 56.61 245 TYR B C 1
ATOM 4591 O O . TYR B 1 220 ? 29.697 -8.820 72.012 1.00 57.19 245 TYR B O 1
ATOM 4600 N N . THR B 1 221 ? 31.399 -7.376 72.226 1.00 55.62 246 THR B N 1
ATOM 4601 C CA . THR B 1 221 ? 30.735 -6.500 73.149 1.00 51.67 246 THR B CA 1
ATOM 4602 C C . THR B 1 221 ? 30.748 -5.139 72.569 1.00 48.71 246 THR B C 1
ATOM 4603 O O . THR B 1 221 ? 31.777 -4.549 72.367 1.00 48.62 246 THR B O 1
ATOM 4607 N N . VAL B 1 222 ? 29.548 -4.654 72.360 1.00 46.86 247 VAL B N 1
ATOM 4608 C CA . VAL B 1 222 ? 29.254 -3.429 71.737 1.00 45.06 247 VAL B CA 1
ATOM 4609 C C . VAL B 1 222 ? 28.643 -2.466 72.765 1.00 44.89 247 VAL B C 1
ATOM 4610 O O . VAL B 1 222 ? 27.680 -2.810 73.467 1.00 44.79 247 VAL B O 1
ATOM 4614 N N . TYR B 1 223 ? 29.211 -1.255 72.849 1.00 44.13 248 TYR B N 1
ATOM 4615 C CA . TYR B 1 223 ? 28.568 -0.126 73.507 1.00 41.94 248 TYR B CA 1
ATOM 4616 C C . TYR B 1 223 ? 27.515 0.460 72.594 1.00 40.95 248 TYR B C 1
ATOM 4617 O O . TYR B 1 223 ? 27.761 0.642 71.371 1.00 40.72 248 TYR B O 1
ATOM 4626 N N . THR B 1 224 ? 26.339 0.768 73.127 1.00 38.88 249 THR B N 1
ATOM 4627 C CA . THR B 1 224 ? 25.350 1.425 72.320 1.00 37.06 249 THR B CA 1
ATOM 4628 C C . THR B 1 224 ? 24.552 2.313 73.222 1.00 36.01 249 THR B C 1
ATOM 4629 O O . THR B 1 224 ? 24.287 1.953 74.333 1.00 37.85 249 THR B O 1
ATOM 4633 N N . HIS B 1 225 ? 24.200 3.487 72.719 1.00 35.88 250 HIS B N 1
ATOM 4634 C CA . HIS B 1 225 ? 23.271 4.406 73.391 1.00 35.17 250 HIS B CA 1
ATOM 4635 C C . HIS B 1 225 ? 22.441 5.246 72.432 1.00 33.53 250 HIS B C 1
ATOM 4636 O O . HIS B 1 225 ? 22.935 5.663 71.388 1.00 34.07 250 HIS B O 1
ATOM 4643 N N . SER B 1 226 ? 21.161 5.462 72.739 1.00 35.04 251 SER B N 1
ATOM 4644 C CA . SER B 1 226 ? 20.280 6.306 71.920 1.00 31.51 251 SER B CA 1
ATOM 4645 C C . SER B 1 226 ? 19.903 7.486 72.785 1.00 31.23 251 SER B C 1
ATOM 4646 O O . SER B 1 226 ? 19.499 7.291 73.921 1.00 31.61 251 SER B O 1
ATOM 4649 N N . PHE B 1 227 ? 20.115 8.687 72.280 1.00 29.34 252 PHE B N 1
ATOM 4650 C CA . PHE B 1 227 ? 19.774 9.874 73.034 1.00 29.30 252 PHE B CA 1
ATOM 4651 C C . PHE B 1 227 ? 18.462 10.489 72.485 1.00 28.86 252 PHE B C 1
ATOM 4652 O O . PHE B 1 227 ? 18.476 11.204 71.494 1.00 29.76 252 PHE B O 1
ATOM 4660 N N . LEU B 1 228 ? 17.354 10.217 73.185 1.00 30.04 253 LEU B N 1
ATOM 4661 C CA . LEU B 1 228 ? 15.997 10.616 72.789 1.00 30.52 253 LEU B CA 1
ATOM 4662 C C . LEU B 1 228 ? 15.954 12.120 72.947 1.00 30.26 253 LEU B C 1
ATOM 4663 O O . LEU B 1 228 ? 16.536 12.636 73.922 1.00 30.53 253 LEU B O 1
ATOM 4668 N N . CYS B 1 229 ? 15.298 12.816 72.003 1.00 32.24 254 CYS B N 1
ATOM 4669 C CA . CYS B 1 229 ? 15.234 14.285 72.019 1.00 29.30 254 CYS B CA 1
ATOM 4670 C C . CYS B 1 229 ? 16.472 14.958 71.436 1.00 29.50 254 CYS B C 1
ATOM 4671 O O . CYS B 1 229 ? 16.525 16.170 71.339 1.00 30.68 254 CYS B O 1
ATOM 4674 N N . TYR B 1 230 ? 17.481 14.173 71.046 1.00 29.23 255 TYR B N 1
ATOM 4675 C CA . TYR B 1 230 ? 18.707 14.754 70.448 1.00 28.19 255 TYR B CA 1
ATOM 4676 C C . TYR B 1 230 ? 18.900 14.467 68.974 1.00 28.04 255 TYR B C 1
ATOM 4677 O O . TYR B 1 230 ? 19.948 14.682 68.425 1.00 28.61 255 TYR B O 1
ATOM 4686 N N . GLY B 1 231 ? 17.838 14.004 68.323 1.00 27.09 256 GLY B N 1
ATOM 4687 C CA . GLY B 1 231 ? 17.726 14.105 66.882 1.00 28.84 256 GLY B CA 1
ATOM 4688 C C . GLY B 1 231 ? 17.712 15.567 66.500 1.00 29.20 256 GLY B C 1
ATOM 4689 O O . GLY B 1 231 ? 17.489 16.418 67.358 1.00 29.22 256 GLY B O 1
ATOM 4690 N N . LYS B 1 232 ? 17.966 15.847 65.234 1.00 28.00 257 LYS B N 1
ATOM 4691 C CA . LYS B 1 232 ? 18.192 17.208 64.847 1.00 27.70 257 LYS B CA 1
ATOM 4692 C C . LYS B 1 232 ? 16.894 18.031 64.952 1.00 30.28 257 LYS B C 1
ATOM 4693 O O . LYS B 1 232 ? 16.980 19.203 65.262 1.00 32.54 257 LYS B O 1
ATOM 4699 N N . ASP B 1 233 ? 15.719 17.455 64.746 1.00 29.14 258 ASP B N 1
ATOM 4700 C CA . ASP B 1 233 ? 14.476 18.243 64.820 1.00 31.05 258 ASP B CA 1
ATOM 4701 C C . ASP B 1 233 ? 14.028 18.535 66.247 1.00 29.77 258 ASP B C 1
ATOM 4702 O O . ASP B 1 233 ? 13.698 19.659 66.555 1.00 28.84 258 ASP B O 1
ATOM 4707 N N . GLN B 1 234 ? 13.988 17.518 67.088 1.00 28.55 259 GLN B N 1
ATOM 4708 C CA . GLN B 1 234 ? 13.773 17.710 68.539 1.00 28.38 259 GLN B CA 1
ATOM 4709 C C . GLN B 1 234 ? 14.805 18.639 69.188 1.00 26.63 259 GLN B C 1
ATOM 4710 O O . GLN B 1 234 ? 14.494 19.393 70.093 1.00 26.31 259 GLN B O 1
ATOM 4716 N N . ALA B 1 235 ? 16.055 18.586 68.734 1.00 28.43 260 ALA B N 1
ATOM 4717 C CA . ALA B 1 235 ? 17.066 19.470 69.301 1.00 27.75 260 ALA B CA 1
ATOM 4718 C C . ALA B 1 235 ? 16.714 20.910 68.967 1.00 28.99 260 ALA B C 1
ATOM 4719 O O . ALA B 1 235 ? 16.910 21.788 69.796 1.00 29.24 260 ALA B O 1
ATOM 4721 N N . LEU B 1 236 ? 16.172 21.164 67.759 1.00 30.92 261 LEU B N 1
ATOM 4722 C CA . LEU B 1 236 ? 15.792 22.503 67.395 1.00 28.24 261 LEU B CA 1
ATOM 4723 C C . LEU B 1 236 ? 14.649 22.950 68.288 1.00 28.79 261 LEU B C 1
ATOM 4724 O O . LEU B 1 236 ? 14.650 24.041 68.799 1.00 29.52 261 LEU B O 1
ATOM 4729 N N . TRP B 1 237 ? 13.677 22.106 68.504 1.00 29.06 262 TRP B N 1
ATOM 4730 C CA . TRP B 1 237 ? 12.551 22.484 69.365 1.00 30.73 262 TRP B CA 1
ATOM 4731 C C . TRP B 1 237 ? 12.979 22.709 70.801 1.00 30.06 262 TRP B C 1
ATOM 4732 O O . TRP B 1 237 ? 12.521 23.659 71.383 1.00 30.68 262 TRP B O 1
ATOM 4743 N N . GLN B 1 238 ? 13.880 21.852 71.358 1.00 29.86 263 GLN B N 1
ATOM 4744 C CA . GLN B 1 238 ? 14.473 22.080 72.710 1.00 30.37 263 GLN B CA 1
ATOM 4745 C C . GLN B 1 238 ? 15.055 23.468 72.719 1.00 30.67 263 GLN B C 1
ATOM 4746 O O . GLN B 1 238 ? 14.796 24.221 73.627 1.00 32.41 263 GLN B O 1
ATOM 4752 N N . LYS B 1 239 ? 15.832 23.799 71.696 1.00 30.85 264 LYS B N 1
ATOM 4753 C CA . LYS B 1 239 ? 16.537 25.093 71.654 1.00 32.60 264 LYS B CA 1
ATOM 4754 C C . LYS B 1 239 ? 15.573 26.301 71.567 1.00 33.75 264 LYS B C 1
ATOM 4755 O O . LYS B 1 239 ? 15.708 27.259 72.307 1.00 35.88 264 LYS B O 1
ATOM 4761 N N . LEU B 1 240 ? 14.629 26.272 70.631 1.00 33.32 265 LEU B N 1
ATOM 4762 C CA . LEU B 1 240 ? 13.623 27.302 70.557 1.00 32.25 265 LEU B CA 1
ATOM 4763 C C . LEU B 1 240 ? 12.789 27.445 71.829 1.00 34.03 265 LEU B C 1
ATOM 4764 O O . LEU B 1 240 ? 12.520 28.574 72.224 1.00 34.31 265 LEU B O 1
ATOM 4769 N N . ALA B 1 241 ? 12.351 26.333 72.455 1.00 32.40 266 ALA B N 1
ATOM 4770 C CA . ALA B 1 241 ? 11.610 26.357 73.743 1.00 32.40 266 ALA B CA 1
ATOM 4771 C C . ALA B 1 241 ? 12.494 26.934 74.849 1.00 33.58 266 ALA B C 1
ATOM 4772 O O . ALA B 1 241 ? 12.050 27.744 75.676 1.00 35.33 266 ALA B O 1
ATOM 4774 N N . GLN B 1 242 ? 13.765 26.552 74.867 1.00 33.21 267 GLN B N 1
ATOM 4775 C CA . GLN B 1 242 ? 14.660 27.161 75.843 1.00 34.07 267 GLN B CA 1
ATOM 4776 C C . GLN B 1 242 ? 14.856 28.669 75.623 1.00 35.18 267 GLN B C 1
ATOM 4777 O O . GLN B 1 242 ? 15.032 29.432 76.579 1.00 36.77 267 GLN B O 1
ATOM 4783 N N . ASP B 1 243 ? 14.790 29.116 74.384 1.00 34.31 268 ASP B N 1
ATOM 4784 C CA . ASP B 1 243 ? 15.173 30.511 74.031 1.00 37.30 268 ASP B CA 1
ATOM 4785 C C . ASP B 1 243 ? 14.002 31.502 74.033 1.00 38.07 268 ASP B C 1
ATOM 4786 O O . ASP B 1 243 ? 14.191 32.709 74.250 1.00 40.09 268 ASP B O 1
ATOM 4791 N N . ILE B 1 244 ? 12.791 31.006 73.762 1.00 36.49 269 ILE B N 1
ATOM 4792 C CA . ILE B 1 244 ? 11.622 31.907 73.731 1.00 37.40 269 ILE B CA 1
ATOM 4793 C C . ILE B 1 244 ? 11.339 32.415 75.165 1.00 40.28 269 ILE B C 1
ATOM 4794 O O . ILE B 1 244 ? 11.495 31.642 76.100 1.00 40.02 269 ILE B O 1
ATOM 4799 N N . GLN B 1 245 ? 10.938 33.691 75.343 1.00 42.19 270 GLN B N 1
ATOM 4800 C CA . GLN B 1 245 ? 10.809 34.335 76.666 1.00 46.50 270 GLN B CA 1
ATOM 4801 C C . GLN B 1 245 ? 9.507 35.064 76.616 1.00 45.73 270 GLN B C 1
ATOM 4802 O O . GLN B 1 245 ? 9.055 35.420 75.523 1.00 43.73 270 GLN B O 1
ATOM 4808 N N . VAL B 1 246 ? 8.922 35.339 77.790 1.00 47.29 271 VAL B N 1
ATOM 4809 C CA . VAL B 1 246 ? 7.725 36.195 77.862 1.00 48.81 271 VAL B CA 1
ATOM 4810 C C . VAL B 1 246 ? 8.070 37.509 77.175 1.00 51.01 271 VAL B C 1
ATOM 4811 O O . VAL B 1 246 ? 7.230 38.084 76.523 1.00 52.25 271 VAL B O 1
ATOM 4815 N N . SER B 1 247 ? 9.301 37.992 77.315 1.00 52.16 272 SER B N 1
ATOM 4816 C CA . SER B 1 247 ? 9.669 39.304 76.721 1.00 55.75 272 SER B CA 1
ATOM 4817 C C . SER B 1 247 ? 9.755 39.304 75.160 1.00 54.94 272 SER B C 1
ATOM 4818 O O . SER B 1 247 ? 9.738 40.376 74.553 1.00 55.79 272 SER B O 1
ATOM 4821 N N . SER B 1 248 ? 9.763 38.109 74.531 1.00 51.50 273 SER B N 1
ATOM 4822 C CA . SER B 1 248 ? 9.957 37.941 73.086 1.00 51.22 273 SER B CA 1
ATOM 4823 C C . SER B 1 248 ? 8.920 38.671 72.241 1.00 55.95 273 SER B C 1
ATOM 4824 O O . SER B 1 248 ? 9.169 39.019 71.073 1.00 54.65 273 SER B O 1
ATOM 4827 N N . GLY B 1 249 ? 7.757 38.921 72.842 1.00 59.20 274 GLY B N 1
ATOM 4828 C CA . GLY B 1 249 ? 6.669 39.626 72.126 1.00 62.07 274 GLY B CA 1
ATOM 4829 C C . GLY B 1 249 ? 6.337 38.972 70.796 1.00 59.45 274 GLY B C 1
ATOM 4830 O O . GLY B 1 249 ? 6.064 39.646 69.823 1.00 61.20 274 GLY B O 1
ATOM 4831 N N . GLY B 1 250 ? 6.389 37.644 70.780 1.00 56.69 275 GLY B N 1
ATOM 4832 C CA . GLY B 1 250 ? 6.088 36.841 69.605 1.00 54.56 275 GLY B CA 1
ATOM 4833 C C . GLY B 1 250 ? 7.098 36.927 68.463 1.00 53.92 275 GLY B C 1
ATOM 4834 O O . GLY B 1 250 ? 6.760 36.563 67.328 1.00 51.17 275 GLY B O 1
ATOM 4835 N N . ILE B 1 251 ? 8.305 37.429 68.741 1.00 50.70 276 ILE B N 1
ATOM 4836 C CA . ILE B 1 251 ? 9.391 37.446 67.758 1.00 51.54 276 ILE B CA 1
ATOM 4837 C C . ILE B 1 251 ? 10.610 36.847 68.440 1.00 50.02 276 ILE B C 1
ATOM 4838 O O . ILE B 1 251 ? 11.009 37.268 69.531 1.00 50.18 276 ILE B O 1
ATOM 4843 N N . LEU B 1 252 ? 11.210 35.846 67.806 1.00 46.88 277 LEU B N 1
ATOM 4844 C CA . LEU B 1 252 ? 12.469 35.316 68.317 1.00 43.26 277 LEU B CA 1
ATOM 4845 C C . LEU B 1 252 ? 13.611 35.517 67.320 1.00 44.16 277 LEU B C 1
ATOM 4846 O O . LEU B 1 252 ? 13.632 34.819 66.321 1.00 42.03 277 LEU B O 1
ATOM 4851 N N . LYS B 1 253 ? 14.550 36.441 67.549 1.00 44.32 278 LYS B N 1
ATOM 4852 C CA . LYS B 1 253 ? 15.703 36.508 66.643 1.00 45.14 278 LYS B CA 1
ATOM 4853 C C . LYS B 1 253 ? 16.586 35.316 66.936 1.00 44.69 278 LYS B C 1
ATOM 4854 O O . LYS B 1 253 ? 16.829 35.035 68.061 1.00 48.16 278 LYS B O 1
ATOM 4860 N N . ASP B 1 254 ? 17.009 34.558 65.939 1.00 43.00 279 ASP B N 1
ATOM 4861 C CA . ASP B 1 254 ? 17.749 33.314 66.162 1.00 40.58 279 ASP B CA 1
ATOM 4862 C C . ASP B 1 254 ? 18.921 33.227 65.250 1.00 40.29 279 ASP B C 1
ATOM 4863 O O . ASP B 1 254 ? 18.730 33.285 64.026 1.00 39.28 279 ASP B O 1
ATOM 4868 N N . PRO B 1 255 ? 20.141 33.078 65.813 1.00 41.27 280 PRO B N 1
ATOM 4869 C CA . PRO B 1 255 ? 21.399 33.089 65.010 1.00 40.89 280 PRO B CA 1
ATOM 4870 C C . PRO B 1 255 ? 21.647 31.846 64.102 1.00 39.06 280 PRO B C 1
ATOM 4871 O O . PRO B 1 255 ? 22.559 31.848 63.302 1.00 39.02 280 PRO B O 1
ATOM 4875 N N . CYS B 1 256 ? 20.832 30.817 64.231 1.00 35.66 281 CYS B N 1
ATOM 4876 C CA . CYS B 1 256 ? 21.016 29.583 63.506 1.00 34.88 281 CYS B CA 1
ATOM 4877 C C . CYS B 1 256 ? 20.243 29.584 62.202 1.00 37.11 281 CYS B C 1
ATOM 4878 O O . CYS B 1 256 ? 20.166 28.563 61.500 1.00 36.85 281 CYS B O 1
ATOM 4881 N N . PHE B 1 257 ? 19.591 30.693 61.892 1.00 36.81 282 PHE B N 1
ATOM 4882 C CA . PHE B 1 257 ? 18.868 30.810 60.620 1.00 36.72 282 PHE B CA 1
ATOM 4883 C C . PHE B 1 257 ? 19.406 31.988 59.835 1.00 38.98 282 PHE B C 1
ATOM 4884 O O . PHE B 1 257 ? 19.992 32.905 60.401 1.00 39.86 282 PHE B O 1
ATOM 4892 N N . TYR B 1 258 ? 19.262 31.927 58.510 1.00 38.96 283 TYR B N 1
ATOM 4893 C CA . TYR B 1 258 ? 19.805 32.951 57.616 1.00 40.73 283 TYR B CA 1
ATOM 4894 C C . TYR B 1 258 ? 19.153 34.282 57.849 1.00 42.96 283 TYR B C 1
ATOM 4895 O O . TYR B 1 258 ? 17.915 34.323 58.077 1.00 40.54 283 TYR B O 1
ATOM 4904 N N . PRO B 1 259 ? 19.969 35.374 57.723 1.00 44.13 284 PRO B N 1
ATOM 4905 C CA . PRO B 1 259 ? 19.364 36.703 57.618 1.00 45.51 284 PRO B CA 1
ATOM 4906 C C . PRO B 1 259 ? 18.204 36.682 56.606 1.00 46.04 284 PRO B C 1
ATOM 4907 O O . PRO B 1 259 ? 18.343 36.115 55.545 1.00 45.73 284 PRO B O 1
ATOM 4911 N N . GLY B 1 260 ? 17.061 37.250 56.951 1.00 45.77 285 GLY B N 1
ATOM 4912 C CA . GLY B 1 260 ? 15.946 37.280 56.020 1.00 45.78 285 GLY B CA 1
ATOM 4913 C C . GLY B 1 260 ? 15.033 36.083 56.126 1.00 46.84 285 GLY B C 1
ATOM 4914 O O . GLY B 1 260 ? 13.961 36.101 55.554 1.00 49.82 285 GLY B O 1
ATOM 4915 N N . TYR B 1 261 ? 15.449 35.020 56.823 1.00 43.23 286 TYR B N 1
ATOM 4916 C CA . TYR B 1 261 ? 14.615 33.856 56.986 1.00 41.63 286 TYR B CA 1
ATOM 4917 C C . TYR B 1 261 ? 13.559 34.069 58.116 1.00 41.86 286 TYR B C 1
ATOM 4918 O O . TYR B 1 261 ? 13.865 34.658 59.146 1.00 40.75 286 TYR B O 1
ATOM 4927 N N A LYS B 1 262 ? 12.341 33.582 57.884 0.50 41.32 287 LYS B N 1
ATOM 4928 N N B LYS B 1 262 ? 12.328 33.588 57.912 0.50 41.14 287 LYS B N 1
ATOM 4929 C CA A LYS B 1 262 ? 11.269 33.620 58.863 0.50 42.61 287 LYS B CA 1
ATOM 4930 C CA B LYS B 1 262 ? 11.246 33.691 58.902 0.50 42.45 287 LYS B CA 1
ATOM 4931 C C A LYS B 1 262 ? 10.631 32.260 58.961 0.50 42.24 287 LYS B C 1
ATOM 4932 C C B LYS B 1 262 ? 10.447 32.417 58.939 0.50 41.78 287 LYS B C 1
ATOM 4933 O O A LYS B 1 262 ? 10.626 31.507 57.984 0.50 43.82 287 LYS B O 1
ATOM 4934 O O B LYS B 1 262 ? 10.090 31.928 57.872 0.50 42.73 287 LYS B O 1
ATOM 4945 N N . LYS B 1 263 ? 10.127 31.923 60.140 1.00 40.91 288 LYS B N 1
ATOM 4946 C CA . LYS B 1 263 ? 9.441 30.665 60.340 1.00 42.33 288 LYS B CA 1
ATOM 4947 C C . LYS B 1 263 ? 8.491 30.931 61.481 1.00 45.07 288 LYS B C 1
ATOM 4948 O O . LYS B 1 263 ? 8.893 31.467 62.511 1.00 41.91 288 LYS B O 1
ATOM 4954 N N . VAL B 1 264 ? 7.224 30.551 61.311 1.00 45.74 289 VAL B N 1
ATOM 4955 C CA . VAL B 1 264 ? 6.233 30.651 62.393 1.00 47.45 289 VAL B CA 1
ATOM 4956 C C . VAL B 1 264 ? 6.174 29.359 63.208 1.00 46.48 289 VAL B C 1
ATOM 4957 O O . VAL B 1 264 ? 6.155 28.241 62.639 1.00 43.92 289 VAL B O 1
ATOM 4961 N N . VAL B 1 265 ? 6.183 29.528 64.541 1.00 43.51 290 VAL B N 1
ATOM 4962 C CA . VAL B 1 265 ? 6.207 28.447 65.484 1.00 41.63 290 VAL B CA 1
ATOM 4963 C C . VAL B 1 265 ? 4.982 28.592 66.359 1.00 43.02 290 VAL B C 1
ATOM 4964 O O . VAL B 1 265 ? 4.791 29.609 67.046 1.00 43.69 290 VAL B O 1
ATOM 4968 N N . ASN B 1 266 ? 4.131 27.574 66.313 1.00 42.00 291 ASN B N 1
ATOM 4969 C CA . ASN B 1 266 ? 2.934 27.587 67.145 1.00 45.89 291 ASN B CA 1
ATOM 4970 C C . ASN B 1 266 ? 3.306 27.082 68.521 1.00 44.47 291 ASN B C 1
ATOM 4971 O O . ASN B 1 266 ? 3.820 25.936 68.641 1.00 43.20 291 ASN B O 1
ATOM 4976 N N . VAL B 1 267 ? 3.038 27.889 69.544 1.00 43.63 292 VAL B N 1
ATOM 4977 C CA . VAL B 1 267 ? 3.428 27.525 70.893 1.00 43.31 292 VAL B CA 1
ATOM 4978 C C . VAL B 1 267 ? 2.835 26.177 71.361 1.00 43.16 292 VAL B C 1
ATOM 4979 O O . VAL B 1 267 ? 3.515 25.347 71.873 1.00 37.95 292 VAL B O 1
ATOM 4983 N N . SER B 1 268 ? 1.558 25.935 71.158 1.00 46.35 293 SER B N 1
ATOM 4984 C CA . SER B 1 268 ? 0.993 24.671 71.617 1.00 48.53 293 SER B CA 1
ATOM 4985 C C . SER B 1 268 ? 1.579 23.502 70.830 1.00 46.63 293 SER B C 1
ATOM 4986 O O . SER B 1 268 ? 1.664 22.398 71.357 1.00 49.06 293 SER B O 1
ATOM 4989 N N . GLU B 1 269 ? 2.000 23.711 69.598 1.00 45.46 294 GLU B N 1
ATOM 4990 C CA . GLU B 1 269 ? 2.748 22.639 68.961 1.00 47.41 294 GLU B CA 1
ATOM 4991 C C . GLU B 1 269 ? 4.170 22.438 69.515 1.00 42.92 294 GLU B C 1
ATOM 4992 O O . GLU B 1 269 ? 4.560 21.307 69.774 1.00 40.57 294 GLU B O 1
ATOM 4998 N N . LEU B 1 270 ? 4.941 23.509 69.655 1.00 39.25 295 LEU B N 1
ATOM 4999 C CA . LEU B 1 270 ? 6.249 23.449 70.308 1.00 37.35 295 LEU B CA 1
ATOM 5000 C C . LEU B 1 270 ? 6.237 22.662 71.656 1.00 36.65 295 LEU B C 1
ATOM 5001 O O . LEU B 1 270 ? 7.175 21.942 71.960 1.00 37.70 295 LEU B O 1
ATOM 5006 N N . TYR B 1 271 ? 5.177 22.846 72.433 1.00 38.23 296 TYR B N 1
ATOM 5007 C CA . TYR B 1 271 ? 5.016 22.274 73.739 1.00 37.60 296 TYR B CA 1
ATOM 5008 C C . TYR B 1 271 ? 4.233 21.022 73.638 1.00 38.32 296 TYR B C 1
ATOM 5009 O O . TYR B 1 271 ? 3.839 20.480 74.637 1.00 41.67 296 TYR B O 1
ATOM 5018 N N . GLY B 1 272 ? 4.062 20.485 72.435 1.00 40.25 297 GLY B N 1
ATOM 5019 C CA . GLY B 1 272 ? 3.303 19.210 72.295 1.00 42.55 297 GLY B CA 1
ATOM 5020 C C . GLY B 1 272 ? 4.254 17.993 72.168 1.00 44.08 297 GLY B C 1
ATOM 5021 O O . GLY B 1 272 ? 3.807 16.857 72.007 1.00 48.64 297 GLY B O 1
ATOM 5022 N N . THR B 1 273 ? 5.563 18.246 72.252 1.00 39.65 298 THR B N 1
ATOM 5023 C CA . THR B 1 273 ? 6.573 17.217 72.301 1.00 36.30 298 THR B CA 1
ATOM 5024 C C . THR B 1 273 ? 7.068 17.057 73.730 1.00 36.78 298 THR B C 1
ATOM 5025 O O . THR B 1 273 ? 7.169 18.012 74.440 1.00 38.01 298 THR B O 1
ATOM 5029 N N . PRO B 1 274 ? 7.295 15.836 74.184 1.00 36.58 299 PRO B N 1
ATOM 5030 C CA . PRO B 1 274 ? 7.902 15.692 75.526 1.00 35.04 299 PRO B CA 1
ATOM 5031 C C . PRO B 1 274 ? 9.295 16.360 75.648 1.00 33.51 299 PRO B C 1
ATOM 5032 O O . PRO B 1 274 ? 9.732 16.675 76.775 1.00 31.81 299 PRO B O 1
ATOM 5036 N N . CYS B 1 275 ? 9.938 16.563 74.512 1.00 30.19 300 CYS B N 1
ATOM 5037 C CA . CYS B 1 275 ? 11.271 17.096 74.451 1.00 30.75 300 CYS B CA 1
ATOM 5038 C C . CYS B 1 275 ? 11.404 18.543 74.912 1.00 30.51 300 CYS B C 1
ATOM 5039 O O . CYS B 1 275 ? 12.483 18.985 75.218 1.00 29.16 300 CYS B O 1
ATOM 5042 N N . THR B 1 276 ? 10.326 19.312 74.919 1.00 29.73 301 THR B N 1
ATOM 5043 C CA . THR B 1 276 ? 10.350 20.691 75.369 1.00 32.27 301 THR B CA 1
ATOM 5044 C C . THR B 1 276 ? 9.720 20.879 76.777 1.00 32.65 301 THR B C 1
ATOM 5045 O O . THR B 1 276 ? 9.669 21.981 77.288 1.00 32.62 301 THR B O 1
ATOM 5049 N N . LYS B 1 277 ? 9.205 19.812 77.391 1.00 31.79 302 LYS B N 1
ATOM 5050 C CA . LYS B 1 277 ? 8.475 19.942 78.612 1.00 35.40 302 LYS B CA 1
ATOM 5051 C C . LYS B 1 277 ? 9.293 20.665 79.660 1.00 36.17 302 LYS B C 1
ATOM 5052 O O . LYS B 1 277 ? 8.770 21.497 80.388 1.00 36.71 302 LYS B O 1
ATOM 5058 N N . ARG B 1 278 ? 10.583 20.347 79.710 1.00 34.52 303 ARG B N 1
ATOM 5059 C CA . ARG B 1 278 ? 11.506 20.971 80.663 1.00 37.55 303 ARG B CA 1
ATOM 5060 C C . ARG B 1 278 ? 11.744 22.475 80.472 1.00 37.83 303 ARG B C 1
ATOM 5061 O O . ARG B 1 278 ? 12.223 23.144 81.367 1.00 39.55 303 ARG B O 1
ATOM 5069 N N . PHE B 1 279 ? 11.377 23.007 79.333 1.00 36.65 304 PHE B N 1
ATOM 5070 C CA . PHE B 1 279 ? 11.524 24.421 79.074 1.00 35.33 304 PHE B CA 1
ATOM 5071 C C . PHE B 1 279 ? 10.195 25.110 79.040 1.00 36.30 304 PHE B C 1
ATOM 5072 O O . PHE B 1 279 ? 10.146 26.295 78.764 1.00 38.51 304 PHE B O 1
ATOM 5080 N N . GLU B 1 280 ? 9.088 24.417 79.288 1.00 39.04 305 GLU B N 1
ATOM 5081 C CA . GLU B 1 280 ? 7.782 25.118 79.143 1.00 42.06 305 GLU B CA 1
ATOM 5082 C C . GLU B 1 280 ? 7.653 26.311 80.081 1.00 44.63 305 GLU B C 1
ATOM 5083 O O . GLU B 1 280 ? 8.095 26.270 81.240 1.00 47.59 305 GLU B O 1
ATOM 5089 N N . LYS B 1 281 ? 7.070 27.382 79.568 1.00 44.27 306 LYS B N 1
ATOM 5090 C CA . LYS B 1 281 ? 6.690 28.525 80.361 1.00 46.72 306 LYS B CA 1
ATOM 5091 C C . LYS B 1 281 ? 5.367 29.080 79.836 1.00 48.59 306 LYS B C 1
ATOM 5092 O O . LYS B 1 281 ? 4.928 28.719 78.746 1.00 47.75 306 LYS B O 1
ATOM 5098 N N . LYS B 1 282 ? 4.713 29.917 80.643 1.00 53.62 307 LYS B N 1
ATOM 5099 C CA . LYS B 1 282 ? 3.483 30.590 80.247 1.00 54.53 307 LYS B CA 1
ATOM 5100 C C . LYS B 1 282 ? 3.843 31.749 79.341 1.00 54.05 307 LYS B C 1
ATOM 5101 O O . LYS B 1 282 ? 4.668 32.569 79.706 1.00 58.04 307 LYS B O 1
ATOM 5107 N N . LEU B 1 283 ? 3.250 31.812 78.157 1.00 52.80 308 LEU B N 1
ATOM 5108 C CA . LEU B 1 283 ? 3.656 32.825 77.196 1.00 51.76 308 LEU B CA 1
ATOM 5109 C C . LEU B 1 283 ? 2.409 33.580 76.847 1.00 55.25 308 LEU B C 1
ATOM 5110 O O . LEU B 1 283 ? 1.321 33.003 76.817 1.00 57.18 308 LEU B O 1
ATOM 5115 N N . PRO B 1 284 ? 2.545 34.896 76.661 1.00 56.30 309 PRO B N 1
ATOM 5116 C CA . PRO B 1 284 ? 1.426 35.749 76.350 1.00 58.00 309 PRO B CA 1
ATOM 5117 C C . PRO B 1 284 ? 1.255 35.924 74.850 1.00 57.94 309 PRO B C 1
ATOM 5118 O O . PRO B 1 284 ? 0.886 36.995 74.402 1.00 61.51 309 PRO B O 1
ATOM 5122 N N . PHE B 1 285 ? 1.546 34.878 74.077 1.00 55.24 310 PHE B N 1
ATOM 5123 C CA . PHE B 1 285 ? 1.303 34.806 72.634 1.00 52.52 310 PHE B CA 1
ATOM 5124 C C . PHE B 1 285 ? 1.129 33.339 72.240 1.00 51.46 310 PHE B C 1
ATOM 5125 O O . PHE B 1 285 ? 1.612 32.443 72.934 1.00 49.06 310 PHE B O 1
ATOM 5133 N N . ASN B 1 286 ? 0.406 33.095 71.152 1.00 53.75 311 ASN B N 1
ATOM 5134 C CA . ASN B 1 286 ? 0.076 31.716 70.686 1.00 55.99 311 ASN B CA 1
ATOM 5135 C C . ASN B 1 286 ? 1.071 31.107 69.719 1.00 49.12 311 ASN B C 1
ATOM 5136 O O . ASN B 1 286 ? 1.113 29.877 69.480 1.00 47.40 311 ASN B O 1
ATOM 5141 N N . GLN B 1 287 ? 1.843 32.002 69.132 1.00 49.56 312 GLN B N 1
ATOM 5142 C CA . GLN B 1 287 ? 2.770 31.680 68.076 1.00 50.90 312 GLN B CA 1
ATOM 5143 C C . GLN B 1 287 ? 3.822 32.786 68.108 1.00 48.89 312 GLN B C 1
ATOM 5144 O O . GLN B 1 287 ? 3.617 33.856 68.658 1.00 48.60 312 GLN B O 1
ATOM 5150 N N . PHE B 1 288 ? 4.969 32.492 67.542 1.00 45.44 313 PHE B N 1
ATOM 5151 C CA . PHE B 1 288 ? 6.016 33.471 67.396 1.00 44.16 313 PHE B CA 1
ATOM 5152 C C . PHE B 1 288 ? 6.741 33.148 66.093 1.00 43.98 313 PHE B C 1
ATOM 5153 O O . PHE B 1 288 ? 6.748 31.999 65.594 1.00 44.29 313 PHE B O 1
ATOM 5161 N N . GLN B 1 289 ? 7.425 34.169 65.614 1.00 45.55 314 GLN B N 1
ATOM 5162 C CA . GLN B 1 289 ? 8.134 34.132 64.365 1.00 45.08 314 GLN B CA 1
ATOM 5163 C C . GLN B 1 289 ? 9.614 34.201 64.643 1.00 43.43 314 GLN B C 1
ATOM 5164 O O . GLN B 1 289 ? 10.101 35.210 65.164 1.00 42.56 314 GLN B O 1
ATOM 5170 N N . VAL B 1 290 ? 10.324 33.147 64.224 1.00 42.01 315 VAL B N 1
ATOM 5171 C CA . VAL B 1 290 ? 11.775 33.120 64.273 1.00 41.42 315 VAL B CA 1
ATOM 5172 C C . VAL B 1 290 ? 12.314 33.950 63.129 1.00 42.76 315 VAL B C 1
ATOM 5173 O O . VAL B 1 290 ? 11.867 33.811 61.977 1.00 45.98 315 VAL B O 1
ATOM 5177 N N . GLN B 1 291 ? 13.209 34.860 63.454 1.00 40.36 316 GLN B N 1
ATOM 5178 C CA . GLN B 1 291 ? 13.794 35.690 62.460 1.00 40.60 316 GLN B CA 1
ATOM 5179 C C . GLN B 1 291 ? 15.263 35.443 62.467 1.00 39.16 316 GLN B C 1
ATOM 5180 O O . GLN B 1 291 ? 15.916 35.721 63.452 1.00 38.06 316 GLN B O 1
ATOM 5186 N N . GLY B 1 292 ? 15.781 34.941 61.339 1.00 39.50 317 GLY B N 1
ATOM 5187 C CA . GLY B 1 292 ? 17.162 34.543 61.280 1.00 38.07 317 GLY B CA 1
ATOM 5188 C C . GLY B 1 292 ? 18.114 35.691 61.365 1.00 40.23 317 GLY B C 1
ATOM 5189 O O . GLY B 1 292 ? 17.873 36.767 60.776 1.00 42.73 317 GLY B O 1
ATOM 5190 N N . THR B 1 293 ? 19.211 35.482 62.075 1.00 40.01 318 THR B N 1
ATOM 5191 C CA . THR B 1 293 ? 20.281 36.508 62.105 1.00 43.91 318 THR B CA 1
ATOM 5192 C C . THR B 1 293 ? 21.625 35.898 61.681 1.00 46.28 318 THR B C 1
ATOM 5193 O O . THR B 1 293 ? 22.662 36.569 61.778 1.00 49.89 318 THR B O 1
ATOM 5197 N N . GLY B 1 294 ? 21.609 34.633 61.235 1.00 42.20 319 GLY B N 1
ATOM 5198 C CA . GLY B 1 294 ? 22.820 33.947 60.755 1.00 44.25 319 GLY B CA 1
ATOM 5199 C C . GLY B 1 294 ? 24.153 34.345 61.362 1.00 44.23 319 GLY B C 1
ATOM 5200 O O . GLY B 1 294 ? 24.900 35.087 60.789 1.00 48.51 319 GLY B O 1
ATOM 5201 N N . ASP B 1 295 ? 24.442 33.846 62.532 1.00 43.53 320 ASP B N 1
ATOM 5202 C CA . ASP B 1 295 ? 25.721 34.014 63.135 1.00 44.04 320 ASP B CA 1
ATOM 5203 C C . ASP B 1 295 ? 26.072 32.675 63.721 1.00 42.75 320 ASP B C 1
ATOM 5204 O O . ASP B 1 295 ? 25.485 32.233 64.738 1.00 44.13 320 ASP B O 1
ATOM 5209 N N . TYR B 1 296 ? 27.046 32.026 63.096 1.00 42.18 321 TYR B N 1
ATOM 5210 C CA . TYR B 1 296 ? 27.407 30.670 63.462 1.00 40.47 321 TYR B CA 1
ATOM 5211 C C . TYR B 1 296 ? 27.769 30.502 64.952 1.00 39.90 321 TYR B C 1
ATOM 5212 O O . TYR B 1 296 ? 27.350 29.578 65.598 1.00 38.19 321 TYR B O 1
ATOM 5221 N N . GLU B 1 297 ? 28.607 31.372 65.461 1.00 42.44 322 GLU B N 1
ATOM 5222 C CA . GLU B 1 297 ? 29.136 31.171 66.758 1.00 45.97 322 GLU B CA 1
ATOM 5223 C C . GLU B 1 297 ? 28.091 31.459 67.859 1.00 46.62 322 GLU B C 1
ATOM 5224 O O . GLU B 1 297 ? 28.067 30.778 68.875 1.00 45.57 322 GLU B O 1
ATOM 5230 N N . GLN B 1 298 ? 27.164 32.384 67.640 1.00 46.35 323 GLN B N 1
ATOM 5231 C CA . GLN B 1 298 ? 26.026 32.472 68.562 1.00 45.01 323 GLN B CA 1
ATOM 5232 C C . GLN B 1 298 ? 25.107 31.293 68.407 1.00 42.98 323 GLN B C 1
ATOM 5233 O O . GLN B 1 298 ? 24.534 30.867 69.409 1.00 41.88 323 GLN B O 1
ATOM 5239 N N . CYS B 1 299 ? 24.933 30.783 67.176 1.00 41.00 324 CYS B N 1
ATOM 5240 C CA . CYS B 1 299 ? 24.194 29.518 66.974 1.00 37.00 324 CYS B CA 1
ATOM 5241 C C . CYS B 1 299 ? 24.771 28.348 67.818 1.00 35.58 324 CYS B C 1
ATOM 5242 O O . CYS B 1 299 ? 24.040 27.650 68.525 1.00 33.41 324 CYS B O 1
ATOM 5245 N N . HIS B 1 300 ? 26.086 28.167 67.701 1.00 35.49 325 HIS B N 1
ATOM 5246 C CA A HIS B 1 300 ? 26.833 27.160 68.419 0.50 34.93 325 HIS B CA 1
ATOM 5247 C CA B HIS B 1 300 ? 26.816 27.147 68.411 0.50 35.04 325 HIS B CA 1
ATOM 5248 C C . HIS B 1 300 ? 26.632 27.272 69.897 1.00 36.14 325 HIS B C 1
ATOM 5249 O O . HIS B 1 300 ? 26.346 26.272 70.582 1.00 37.00 325 HIS B O 1
ATOM 5262 N N . GLN B 1 301 ? 26.795 28.471 70.433 1.00 37.06 326 GLN B N 1
ATOM 5263 C CA . GLN B 1 301 ? 26.538 28.675 71.852 1.00 39.42 326 GLN B CA 1
ATOM 5264 C C . GLN B 1 301 ? 25.094 28.371 72.280 1.00 38.60 326 GLN B C 1
ATOM 5265 O O . GLN B 1 301 ? 24.913 27.690 73.289 1.00 40.16 326 GLN B O 1
ATOM 5271 N N . SER B 1 302 ? 24.097 28.832 71.538 1.00 35.10 327 SER B N 1
ATOM 5272 C CA . SER B 1 302 ? 22.723 28.464 71.858 1.00 38.90 327 SER B CA 1
ATOM 5273 C C . SER B 1 302 ? 22.466 26.960 71.873 1.00 36.71 327 SER B C 1
ATOM 5274 O O . SER B 1 302 ? 21.605 26.448 72.677 1.00 37.70 327 SER B O 1
ATOM 5277 N N . ILE B 1 303 ? 23.189 26.264 70.991 1.00 34.95 328 ILE B N 1
ATOM 5278 C CA . ILE B 1 303 ? 23.075 24.828 70.840 1.00 32.40 328 ILE B CA 1
ATOM 5279 C C . ILE B 1 303 ? 23.623 24.130 72.086 1.00 34.30 328 ILE B C 1
ATOM 5280 O O . ILE B 1 303 ? 22.979 23.211 72.652 1.00 32.19 328 ILE B O 1
ATOM 5285 N N . LEU B 1 304 ? 24.774 24.605 72.551 1.00 34.61 329 LEU B N 1
ATOM 5286 C CA . LEU B 1 304 ? 25.439 23.958 73.641 1.00 36.19 329 LEU B CA 1
ATOM 5287 C C . LEU B 1 304 ? 24.594 24.012 74.865 1.00 36.39 329 LEU B C 1
ATOM 5288 O O . LEU B 1 304 ? 24.695 23.151 75.735 1.00 36.24 329 LEU B O 1
ATOM 5293 N N . LYS B 1 305 ? 23.709 25.003 74.932 1.00 36.38 330 LYS B N 1
ATOM 5294 C CA . LYS B 1 305 ? 22.873 25.166 76.079 1.00 37.61 330 LYS B CA 1
ATOM 5295 C C . LYS B 1 305 ? 21.818 24.087 76.308 1.00 35.52 330 LYS B C 1
ATOM 5296 O O . LYS B 1 305 ? 21.344 23.981 77.436 1.00 36.23 330 LYS B O 1
ATOM 5302 N N . ILE B 1 306 ? 21.485 23.286 75.298 1.00 33.48 331 ILE B N 1
ATOM 5303 C CA . ILE B 1 306 ? 20.568 22.148 75.484 1.00 35.28 331 ILE B CA 1
ATOM 5304 C C . ILE B 1 306 ? 21.216 20.815 75.938 1.00 37.60 331 ILE B C 1
ATOM 5305 O O . ILE B 1 306 ? 20.508 19.796 76.158 1.00 36.47 331 ILE B O 1
ATOM 5310 N N . PHE B 1 307 ? 22.528 20.799 76.096 1.00 36.77 332 PHE B N 1
ATOM 5311 C CA . PHE B 1 307 ? 23.198 19.596 76.541 1.00 34.79 332 PHE B CA 1
ATOM 5312 C C . PHE B 1 307 ? 23.662 19.865 77.931 1.00 40.32 332 PHE B C 1
ATOM 5313 O O . PHE B 1 307 ? 24.138 20.967 78.198 1.00 39.67 332 PHE B O 1
ATOM 5321 N N . ASN B 1 308 ? 23.541 18.890 78.835 1.00 41.10 333 ASN B N 1
ATOM 5322 C CA . ASN B 1 308 ? 24.110 19.076 80.215 1.00 46.66 333 ASN B CA 1
ATOM 5323 C C . ASN B 1 308 ? 25.411 18.298 80.400 1.00 46.41 333 ASN B C 1
ATOM 5324 O O . ASN B 1 308 ? 25.470 17.083 80.186 1.00 45.92 333 ASN B O 1
ATOM 5329 N N . ASN B 1 309 ? 26.487 19.020 80.699 1.00 50.72 334 ASN B N 1
ATOM 5330 C CA . ASN B 1 309 ? 27.844 18.444 80.633 1.00 52.12 334 ASN B CA 1
ATOM 5331 C C . ASN B 1 309 ? 28.550 18.611 81.995 1.00 57.88 334 ASN B C 1
ATOM 5332 O O . ASN B 1 309 ? 29.764 18.456 82.090 1.00 63.04 334 ASN B O 1
ATOM 5337 N N . SER B 1 310 ? 27.766 18.920 83.032 1.00 63.73 335 SER B N 1
ATOM 5338 C CA . SER B 1 310 ? 28.285 19.342 84.373 1.00 68.53 335 SER B CA 1
ATOM 5339 C C . SER B 1 310 ? 28.709 18.217 85.312 1.00 67.02 335 SER B C 1
ATOM 5340 O O . SER B 1 310 ? 29.603 18.412 86.157 1.00 67.92 335 SER B O 1
ATOM 5343 N N . HIS B 1 311 ? 28.079 17.050 85.156 1.00 59.93 336 HIS B N 1
ATOM 5344 C CA . HIS B 1 311 ? 28.274 15.939 86.077 1.00 61.05 336 HIS B CA 1
ATOM 5345 C C . HIS B 1 311 ? 28.521 14.730 85.290 1.00 57.81 336 HIS B C 1
ATOM 5346 O O . HIS B 1 311 ? 27.829 14.477 84.315 1.00 62.36 336 HIS B O 1
ATOM 5353 N N . CYS B 1 312 ? 29.565 14.014 85.623 1.00 51.53 337 CYS B N 1
ATOM 5354 C CA . CYS B 1 312 ? 29.845 12.754 84.951 1.00 49.87 337 CYS B CA 1
ATOM 5355 C C . CYS B 1 312 ? 30.453 11.833 86.007 1.00 47.98 337 CYS B C 1
ATOM 5356 O O . CYS B 1 312 ? 31.599 12.083 86.458 1.00 49.91 337 CYS B O 1
ATOM 5359 N N . PRO B 1 313 ? 29.712 10.763 86.399 1.00 45.92 338 PRO B N 1
ATOM 5360 C CA . PRO B 1 313 ? 30.266 9.851 87.474 1.00 47.98 338 PRO B CA 1
ATOM 5361 C C . PRO B 1 313 ? 31.200 8.759 86.949 1.00 46.38 338 PRO B C 1
ATOM 5362 O O . PRO B 1 313 ? 31.571 7.852 87.715 1.00 48.20 338 PRO B O 1
ATOM 5366 N N . TYR B 1 314 ? 31.449 8.831 85.618 1.00 46.07 339 TYR B N 1
ATOM 5367 C CA . TYR B 1 314 ? 32.210 7.846 84.850 1.00 45.58 339 TYR B CA 1
ATOM 5368 C C . TYR B 1 314 ? 33.576 8.389 84.571 1.00 46.55 339 TYR B C 1
ATOM 5369 O O . TYR B 1 314 ? 33.878 9.517 84.939 1.00 46.71 339 TYR B O 1
ATOM 5378 N N . SER B 1 315 ? 34.414 7.564 83.960 1.00 47.73 340 SER B N 1
ATOM 5379 C CA . SER B 1 315 ? 35.715 7.995 83.444 1.00 51.09 340 SER B CA 1
ATOM 5380 C C . SER B 1 315 ? 35.567 9.142 82.402 1.00 50.18 340 SER B C 1
ATOM 5381 O O . SER B 1 315 ? 36.291 10.116 82.430 1.00 53.65 340 SER B O 1
ATOM 5384 N N . GLN B 1 316 ? 34.666 8.987 81.449 1.00 47.95 341 GLN B N 1
ATOM 5385 C CA . GLN B 1 316 ? 34.247 10.071 80.577 1.00 47.36 341 GLN B CA 1
ATOM 5386 C C . GLN B 1 316 ? 32.786 9.817 80.181 1.00 43.51 341 GLN B C 1
ATOM 5387 O O . GLN B 1 316 ? 32.316 8.666 80.258 1.00 41.97 341 GLN B O 1
ATOM 5393 N N . CYS B 1 317 ? 32.096 10.888 79.765 1.00 43.92 342 CYS B N 1
ATOM 5394 C CA . CYS B 1 317 ? 30.703 10.853 79.308 1.00 40.29 342 CYS B CA 1
ATOM 5395 C C . CYS B 1 317 ? 30.499 11.404 77.901 1.00 41.21 342 CYS B C 1
ATOM 5396 O O . CYS B 1 317 ? 31.324 12.130 77.368 1.00 44.89 342 CYS B O 1
ATOM 5399 N N . ALA B 1 318 ? 29.355 11.098 77.332 1.00 37.09 343 ALA B N 1
ATOM 5400 C CA . ALA B 1 318 ? 28.872 11.766 76.152 1.00 37.57 343 ALA B CA 1
ATOM 5401 C C . ALA B 1 318 ? 28.219 13.071 76.691 1.00 37.47 343 ALA B C 1
ATOM 5402 O O . ALA B 1 318 ? 28.901 14.100 76.745 1.00 38.33 343 ALA B O 1
ATOM 5404 N N . PHE B 1 319 ? 26.947 13.095 77.103 1.00 33.12 344 PHE B N 1
ATOM 5405 C CA . PHE B 1 319 ? 26.451 14.340 77.703 1.00 33.56 344 PHE B CA 1
ATOM 5406 C C . PHE B 1 319 ? 25.383 13.847 78.626 1.00 34.10 344 PHE B C 1
ATOM 5407 O O . PHE B 1 319 ? 25.076 12.646 78.585 1.00 33.46 344 PHE B O 1
ATOM 5415 N N . ASN B 1 320 ? 24.837 14.720 79.458 1.00 35.48 345 ASN B N 1
ATOM 5416 C CA . ASN B 1 320 ? 23.708 14.335 80.336 1.00 35.54 345 ASN B CA 1
ATOM 5417 C C . ASN B 1 320 ? 24.017 13.126 81.266 1.00 37.91 345 ASN B C 1
ATOM 5418 O O . ASN B 1 320 ? 23.120 12.322 81.526 1.00 35.66 345 ASN B O 1
ATOM 5423 N N . GLY B 1 321 ? 25.287 13.012 81.711 1.00 36.82 346 GLY B N 1
ATOM 5424 C CA . GLY B 1 321 ? 25.804 11.960 82.581 1.00 38.84 346 GLY B CA 1
ATOM 5425 C C . GLY B 1 321 ? 25.870 10.549 82.019 1.00 39.09 346 GLY B C 1
ATOM 5426 O O . GLY B 1 321 ? 26.105 9.613 82.793 1.00 40.89 346 GLY B O 1
ATOM 5427 N N . VAL B 1 322 ? 25.679 10.387 80.712 1.00 36.55 347 VAL B N 1
ATOM 5428 C CA . VAL B 1 322 ? 25.705 9.097 80.040 1.00 35.60 347 VAL B CA 1
ATOM 5429 C C . VAL B 1 322 ? 27.166 8.695 79.782 1.00 36.58 347 VAL B C 1
ATOM 5430 O O . VAL B 1 322 ? 27.930 9.441 79.202 1.00 36.74 347 VAL B O 1
ATOM 5434 N N . PHE B 1 323 ? 27.532 7.511 80.227 1.00 35.26 348 PHE B N 1
ATOM 5435 C CA . PHE B 1 323 ? 28.858 6.913 79.988 1.00 36.99 348 PHE B CA 1
ATOM 5436 C C . PHE B 1 323 ? 29.165 6.835 78.473 1.00 37.28 348 PHE B C 1
ATOM 5437 O O . PHE B 1 323 ? 28.274 6.474 77.693 1.00 35.69 348 PHE B O 1
ATOM 5445 N N . LEU B 1 324 ? 30.425 7.089 78.102 1.00 36.19 349 LEU B N 1
ATOM 5446 C CA . LEU B 1 324 ? 30.922 6.847 76.754 1.00 37.11 349 LEU B CA 1
ATOM 5447 C C . LEU B 1 324 ? 32.314 6.317 76.914 1.00 38.20 349 LEU B C 1
ATOM 5448 O O . LEU B 1 324 ? 33.176 6.950 77.523 1.00 41.69 349 LEU B O 1
ATOM 5453 N N . PRO B 1 325 ? 32.558 5.144 76.361 1.00 39.17 350 PRO B N 1
ATOM 5454 C CA . PRO B 1 325 ? 33.934 4.706 76.441 1.00 41.52 350 PRO B CA 1
ATOM 5455 C C . PRO B 1 325 ? 34.848 5.607 75.582 1.00 42.90 350 PRO B C 1
ATOM 5456 O O . PRO B 1 325 ? 34.392 6.481 74.810 1.00 42.47 350 PRO B O 1
ATOM 5460 N N . PRO B 1 326 ? 36.146 5.437 75.754 1.00 44.27 351 PRO B N 1
ATOM 5461 C CA . PRO B 1 326 ? 37.022 6.131 74.850 1.00 45.93 351 PRO B CA 1
ATOM 5462 C C . PRO B 1 326 ? 36.666 5.678 73.387 1.00 47.01 351 PRO B C 1
ATOM 5463 O O . PRO B 1 326 ? 36.405 4.490 73.144 1.00 48.25 351 PRO B O 1
ATOM 5467 N N . LEU B 1 327 ? 36.624 6.603 72.431 1.00 46.72 352 LEU B N 1
ATOM 5468 C CA . LEU B 1 327 ? 36.342 6.242 71.022 1.00 46.63 352 LEU B CA 1
ATOM 5469 C C . LEU B 1 327 ? 37.424 5.374 70.454 1.00 52.12 352 LEU B C 1
ATOM 5470 O O . LEU B 1 327 ? 38.635 5.582 70.722 1.00 59.45 352 LEU B O 1
ATOM 5475 N N . GLN B 1 328 ? 37.055 4.377 69.670 1.00 53.55 353 GLN B N 1
ATOM 5476 C CA . GLN B 1 328 ? 38.130 3.720 68.920 1.00 57.23 353 GLN B CA 1
ATOM 5477 C C . GLN B 1 328 ? 37.731 3.274 67.515 1.00 54.69 353 GLN B C 1
ATOM 5478 O O . GLN B 1 328 ? 36.572 2.872 67.276 1.00 55.74 353 GLN B O 1
ATOM 5484 N N . GLY B 1 329 ? 38.694 3.360 66.597 1.00 53.97 354 GLY B N 1
ATOM 5485 C CA . GLY B 1 329 ? 38.559 2.802 65.245 1.00 51.41 354 GLY B CA 1
ATOM 5486 C C . GLY B 1 329 ? 37.800 3.727 64.343 1.00 46.85 354 GLY B C 1
ATOM 5487 O O . GLY B 1 329 ? 37.567 4.896 64.663 1.00 46.16 354 GLY B O 1
ATOM 5488 N N . SER B 1 330 ? 37.418 3.213 63.204 1.00 46.24 355 SER B N 1
ATOM 5489 C CA . SER B 1 330 ? 36.669 3.989 62.231 1.00 44.53 355 SER B CA 1
ATOM 5490 C C . SER B 1 330 ? 35.167 4.011 62.515 1.00 39.75 355 SER B C 1
ATOM 5491 O O . SER B 1 330 ? 34.670 3.074 63.075 1.00 39.73 355 SER B O 1
ATOM 5494 N N . PHE B 1 331 ? 34.463 5.088 62.172 1.00 37.57 356 PHE B N 1
ATOM 5495 C CA . PHE B 1 331 ? 33.022 5.160 62.332 1.00 37.03 356 PHE B CA 1
ATOM 5496 C C . PHE B 1 331 ? 32.342 5.475 60.973 1.00 36.89 356 PHE B C 1
ATOM 5497 O O . PHE B 1 331 ? 32.897 6.213 60.189 1.00 38.23 356 PHE B O 1
ATOM 5505 N N . GLY B 1 332 ? 31.137 4.969 60.702 1.00 36.23 357 GLY B N 1
ATOM 5506 C CA . GLY B 1 332 ? 30.364 5.403 59.521 1.00 36.79 357 GLY B CA 1
ATOM 5507 C C . GLY B 1 332 ? 29.239 6.229 60.122 1.00 33.28 357 GLY B C 1
ATOM 5508 O O . GLY B 1 332 ? 28.645 5.788 61.092 1.00 33.63 357 GLY B O 1
ATOM 5509 N N . ALA B 1 333 ? 28.994 7.438 59.633 1.00 30.42 358 ALA B N 1
ATOM 5510 C CA . ALA B 1 333 ? 27.986 8.298 60.145 1.00 29.84 358 ALA B CA 1
ATOM 5511 C C . ALA B 1 333 ? 26.939 8.461 59.066 1.00 29.47 358 ALA B C 1
ATOM 5512 O O . ALA B 1 333 ? 27.242 8.827 57.936 1.00 33.03 358 ALA B O 1
ATOM 5514 N N . PHE B 1 334 ? 25.705 8.108 59.380 1.00 31.04 359 PHE B N 1
ATOM 5515 C CA . PHE B 1 334 ? 24.751 7.964 58.316 1.00 32.27 359 PHE B CA 1
ATOM 5516 C C . PHE B 1 334 ? 23.460 8.671 58.656 1.00 30.49 359 PHE B C 1
ATOM 5517 O O . PHE B 1 334 ? 23.366 9.393 59.618 1.00 31.42 359 PHE B O 1
ATOM 5525 N N . SER B 1 335 ? 22.457 8.372 57.848 1.00 33.77 360 SER B N 1
ATOM 5526 C CA . SER B 1 335 ? 21.180 9.087 57.861 1.00 35.40 360 SER B CA 1
ATOM 5527 C C . SER B 1 335 ? 21.407 10.587 57.806 1.00 34.76 360 SER B C 1
ATOM 5528 O O . SER B 1 335 ? 22.028 11.054 56.874 1.00 32.86 360 SER B O 1
ATOM 5531 N N . ALA B 1 336 ? 20.908 11.346 58.758 1.00 34.53 361 ALA B N 1
ATOM 5532 C CA . ALA B 1 336 ? 21.021 12.799 58.658 1.00 33.35 361 ALA B CA 1
ATOM 5533 C C . ALA B 1 336 ? 22.445 13.275 58.832 1.00 30.35 361 ALA B C 1
ATOM 5534 O O . ALA B 1 336 ? 22.750 14.304 58.306 1.00 33.55 361 ALA B O 1
ATOM 5536 N N . PHE B 1 337 ? 23.331 12.518 59.483 1.00 29.46 362 PHE B N 1
ATOM 5537 C CA . PHE B 1 337 ? 24.771 12.875 59.426 1.00 30.16 362 PHE B CA 1
ATOM 5538 C C . PHE B 1 337 ? 25.241 12.949 57.994 1.00 31.90 362 PHE B C 1
ATOM 5539 O O . PHE B 1 337 ? 25.899 13.897 57.600 1.00 32.57 362 PHE B O 1
ATOM 5547 N N . TYR B 1 338 ? 24.894 11.945 57.198 1.00 32.43 363 TYR B N 1
ATOM 5548 C CA . TYR B 1 338 ? 25.255 11.980 55.808 1.00 35.22 363 TYR B CA 1
ATOM 5549 C C . TYR B 1 338 ? 24.604 13.078 54.931 1.00 35.58 363 TYR B C 1
ATOM 5550 O O . TYR B 1 338 ? 25.306 13.778 54.214 1.00 36.10 363 TYR B O 1
ATOM 5559 N N . PHE B 1 339 ? 23.280 13.239 54.953 1.00 35.41 364 PHE B N 1
ATOM 5560 C CA A PHE B 1 339 ? 22.642 14.175 54.073 0.50 34.20 364 PHE B CA 1
ATOM 5561 C CA B PHE B 1 339 ? 22.648 14.199 54.063 0.50 35.12 364 PHE B CA 1
ATOM 5562 C C . PHE B 1 339 ? 23.048 15.589 54.464 1.00 34.85 364 PHE B C 1
ATOM 5563 O O . PHE B 1 339 ? 23.288 16.443 53.592 1.00 36.04 364 PHE B O 1
ATOM 5578 N N . VAL B 1 340 ? 23.209 15.845 55.757 1.00 32.21 365 VAL B N 1
ATOM 5579 C CA . VAL B 1 340 ? 23.645 17.210 56.071 1.00 34.24 365 VAL B CA 1
ATOM 5580 C C . VAL B 1 340 ? 25.099 17.431 55.681 1.00 33.83 365 VAL B C 1
ATOM 5581 O O . VAL B 1 340 ? 25.428 18.405 55.004 1.00 33.88 365 VAL B O 1
ATOM 5585 N N . MET B 1 341 ? 25.973 16.541 56.137 1.00 33.46 366 MET B N 1
ATOM 5586 C CA . MET B 1 341 ? 27.366 16.658 55.797 1.00 34.94 366 MET B CA 1
ATOM 5587 C C . MET B 1 341 ? 27.647 16.685 54.284 1.00 35.51 366 MET B C 1
ATOM 5588 O O . MET B 1 341 ? 28.545 17.350 53.853 1.00 35.31 366 MET B O 1
ATOM 5593 N N . ASP B 1 342 ? 26.903 15.940 53.500 1.00 34.38 367 ASP B N 1
ATOM 5594 C CA . ASP B 1 342 ? 27.131 15.878 52.106 1.00 36.62 367 ASP B CA 1
ATOM 5595 C C . ASP B 1 342 ? 26.877 17.247 51.491 1.00 36.50 367 ASP B C 1
ATOM 5596 O O . ASP B 1 342 ? 27.566 17.601 50.568 1.00 39.03 367 ASP B O 1
ATOM 5601 N N . PHE B 1 343 ? 25.916 17.997 51.999 1.00 35.02 368 PHE B N 1
ATOM 5602 C CA . PHE B 1 343 ? 25.626 19.280 51.467 1.00 36.81 368 PHE B CA 1
ATOM 5603 C C . PHE B 1 343 ? 26.807 20.187 51.717 1.00 36.42 368 PHE B C 1
ATOM 5604 O O . PHE B 1 343 ? 27.229 20.911 50.856 1.00 39.30 368 PHE B O 1
ATOM 5612 N N . PHE B 1 344 ? 27.354 20.131 52.899 1.00 35.12 369 PHE B N 1
ATOM 5613 C CA . PHE B 1 344 ? 28.534 20.912 53.203 1.00 37.64 369 PHE B CA 1
ATOM 5614 C C . PHE B 1 344 ? 29.791 20.468 52.561 1.00 39.30 369 PHE B C 1
ATOM 5615 O O . PHE B 1 344 ? 30.628 21.281 52.195 1.00 42.66 369 PHE B O 1
ATOM 5623 N N . LYS B 1 345 ? 30.020 19.195 52.384 1.00 40.52 370 LYS B N 1
ATOM 5624 C CA . LYS B 1 345 ? 31.303 18.888 51.790 1.00 43.00 370 LYS B CA 1
ATOM 5625 C C . LYS B 1 345 ? 31.353 19.253 50.300 1.00 43.40 370 LYS B C 1
ATOM 5626 O O . LYS B 1 345 ? 32.403 19.434 49.753 1.00 47.19 370 LYS B O 1
ATOM 5632 N N . LYS B 1 346 ? 30.194 19.390 49.671 1.00 44.19 371 LYS B N 1
ATOM 5633 C CA . LYS B 1 346 ? 30.069 19.883 48.321 1.00 48.22 371 LYS B CA 1
ATOM 5634 C C . LYS B 1 346 ? 30.468 21.316 48.208 1.00 52.48 371 LYS B C 1
ATOM 5635 O O . LYS B 1 346 ? 30.652 21.811 47.107 1.00 55.66 371 LYS B O 1
ATOM 5641 N N . MET B 1 347 ? 30.704 21.952 49.345 1.00 52.95 372 MET B N 1
ATOM 5642 C CA . MET B 1 347 ? 31.428 23.222 49.418 1.00 54.75 372 MET B CA 1
ATOM 5643 C C . MET B 1 347 ? 32.946 23.077 49.750 1.00 59.37 372 MET B C 1
ATOM 5644 O O . MET B 1 347 ? 33.664 24.066 49.704 1.00 62.95 372 MET B O 1
ATOM 5649 N N . ALA B 1 348 ? 33.438 21.866 50.057 1.00 58.77 373 ALA B N 1
ATOM 5650 C CA . ALA B 1 348 ? 34.828 21.639 50.545 1.00 56.54 373 ALA B CA 1
ATOM 5651 C C . ALA B 1 348 ? 35.688 20.747 49.663 1.00 62.71 373 ALA B C 1
ATOM 5652 O O . ALA B 1 348 ? 36.469 19.848 50.153 1.00 61.08 373 ALA B O 1
ATOM 5654 N N . ASN B 1 349 ? 35.598 21.036 48.361 1.00 62.36 374 ASN B N 1
ATOM 5655 C CA . ASN B 1 349 ? 36.286 20.241 47.397 1.00 62.31 374 ASN B CA 1
ATOM 5656 C C . ASN B 1 349 ? 35.830 18.824 47.474 1.00 63.46 374 ASN B C 1
ATOM 5657 O O . ASN B 1 349 ? 36.639 17.881 47.350 1.00 63.61 374 ASN B O 1
ATOM 5662 N N . ASP B 1 350 ? 34.510 18.717 47.666 1.00 62.66 375 ASP B N 1
ATOM 5663 C CA . ASP B 1 350 ? 33.767 17.463 47.729 1.00 68.98 375 ASP B CA 1
ATOM 5664 C C . ASP B 1 350 ? 34.554 16.402 48.531 1.00 69.16 375 ASP B C 1
ATOM 5665 O O . ASP B 1 350 ? 34.864 15.311 48.057 1.00 73.19 375 ASP B O 1
ATOM 5670 N N . SER B 1 351 ? 34.945 16.787 49.736 1.00 65.39 376 SER B N 1
ATOM 5671 C CA . SER B 1 351 ? 35.548 15.868 50.695 1.00 63.84 376 SER B CA 1
ATOM 5672 C C . SER B 1 351 ? 35.403 16.602 52.030 1.00 62.60 376 SER B C 1
ATOM 5673 O O . SER B 1 351 ? 35.495 17.868 52.106 1.00 58.52 376 SER B O 1
ATOM 5676 N N . VAL B 1 352 ? 35.086 15.792 53.048 1.00 60.96 377 VAL B N 1
ATOM 5677 C CA . VAL B 1 352 ? 35.031 16.213 54.453 1.00 54.65 377 VAL B CA 1
ATOM 5678 C C . VAL B 1 352 ? 36.477 16.569 54.828 1.00 56.98 377 VAL B C 1
ATOM 5679 O O . VAL B 1 352 ? 37.402 15.760 54.662 1.00 58.44 377 VAL B O 1
ATOM 5683 N N . SER B 1 353 ? 36.679 17.797 55.262 1.00 54.67 378 SER B N 1
ATOM 5684 C CA . SER B 1 353 ? 37.998 18.238 55.486 1.00 57.42 378 SER B CA 1
ATOM 5685 C C . SER B 1 353 ? 38.080 18.357 56.996 1.00 56.05 378 SER B C 1
ATOM 5686 O O . SER B 1 353 ? 37.232 17.787 57.700 1.00 56.16 378 SER B O 1
ATOM 5689 N N . SER B 1 354 ? 39.088 19.060 57.506 1.00 57.70 379 SER B N 1
ATOM 5690 C CA . SER B 1 354 ? 39.307 19.213 58.959 1.00 58.29 379 SER B CA 1
ATOM 5691 C C . SER B 1 354 ? 38.066 19.719 59.694 1.00 54.03 379 SER B C 1
ATOM 5692 O O . SER B 1 354 ? 37.177 20.311 59.087 1.00 53.28 379 SER B O 1
ATOM 5695 N N . GLN B 1 355 ? 37.977 19.524 60.997 1.00 53.87 380 GLN B N 1
ATOM 5696 C CA . GLN B 1 355 ? 36.884 20.175 61.665 1.00 52.66 380 GLN B CA 1
ATOM 5697 C C . GLN B 1 355 ? 36.978 21.673 61.475 1.00 53.29 380 GLN B C 1
ATOM 5698 O O . GLN B 1 355 ? 35.949 22.351 61.338 1.00 51.91 380 GLN B O 1
ATOM 5704 N N . GLU B 1 356 ? 38.199 22.180 61.441 1.00 56.26 381 GLU B N 1
ATOM 5705 C CA . GLU B 1 356 ? 38.441 23.588 61.264 1.00 58.65 381 GLU B CA 1
ATOM 5706 C C . GLU B 1 356 ? 37.852 24.126 59.943 1.00 57.03 381 GLU B C 1
ATOM 5707 O O . GLU B 1 356 ? 37.143 25.148 59.931 1.00 55.94 381 GLU B O 1
ATOM 5713 N N . LYS B 1 357 ? 38.082 23.430 58.840 1.00 56.34 382 LYS B N 1
ATOM 5714 C CA . LYS B 1 357 ? 37.549 23.858 57.576 1.00 54.77 382 LYS B CA 1
ATOM 5715 C C . LYS B 1 357 ? 36.052 23.649 57.476 1.00 52.81 382 LYS B C 1
ATOM 5716 O O . LYS B 1 357 ? 35.354 24.496 56.882 1.00 53.01 382 LYS B O 1
ATOM 5722 N N . MET B 1 358 ? 35.530 22.546 58.050 1.00 49.81 383 MET B N 1
ATOM 5723 C CA . MET B 1 358 ? 34.071 22.346 58.072 1.00 46.36 383 MET B CA 1
ATOM 5724 C C . MET B 1 358 ? 33.381 23.458 58.846 1.00 44.03 383 MET B C 1
ATOM 5725 O O . MET B 1 358 ? 32.384 24.007 58.392 1.00 44.11 383 MET B O 1
ATOM 5730 N N . THR B 1 359 ? 33.948 23.828 59.974 1.00 44.58 384 THR B N 1
ATOM 5731 C CA . THR B 1 359 ? 33.435 24.933 60.757 1.00 44.62 384 THR B CA 1
ATOM 5732 C C . THR B 1 359 ? 33.336 26.259 59.966 1.00 46.46 384 THR B C 1
ATOM 5733 O O . THR B 1 359 ? 32.305 26.992 60.012 1.00 44.14 384 THR B O 1
ATOM 5737 N N . GLU B 1 360 ? 34.417 26.558 59.246 1.00 50.21 385 GLU B N 1
ATOM 5738 C CA . GLU B 1 360 ? 34.563 27.823 58.556 1.00 52.84 385 GLU B CA 1
ATOM 5739 C C . GLU B 1 360 ? 33.547 27.896 57.432 1.00 50.07 385 GLU B C 1
ATOM 5740 O O . GLU B 1 360 ? 32.918 28.955 57.195 1.00 47.51 385 GLU B O 1
ATOM 5746 N N . ILE B 1 361 ? 33.352 26.739 56.801 1.00 46.57 386 ILE B N 1
ATOM 5747 C CA . ILE B 1 361 ? 32.384 26.603 55.745 1.00 45.77 386 ILE B CA 1
ATOM 5748 C C . ILE B 1 361 ? 30.975 26.911 56.241 1.00 42.72 386 ILE B C 1
ATOM 5749 O O . ILE B 1 361 ? 30.297 27.773 55.671 1.00 44.87 386 ILE B O 1
ATOM 5754 N N . THR B 1 362 ? 30.542 26.234 57.307 1.00 42.68 387 THR B N 1
ATOM 5755 C CA . THR B 1 362 ? 29.291 26.523 58.030 1.00 41.47 387 THR B CA 1
ATOM 5756 C C . THR B 1 362 ? 29.135 27.997 58.458 1.00 42.50 387 THR B C 1
ATOM 5757 O O . THR B 1 362 ? 28.105 28.644 58.197 1.00 41.73 387 THR B O 1
ATOM 5761 N N . LYS B 1 363 ? 30.180 28.535 59.050 1.00 41.88 388 LYS B N 1
ATOM 5762 C CA . LYS B 1 363 ? 30.159 29.880 59.426 1.00 44.60 388 LYS B CA 1
ATOM 5763 C C . LYS B 1 363 ? 29.806 30.787 58.252 1.00 47.42 388 LYS B C 1
ATOM 5764 O O . LYS B 1 363 ? 28.888 31.603 58.355 1.00 48.59 388 LYS B O 1
ATOM 5770 N N . ASN B 1 364 ? 30.497 30.608 57.120 1.00 48.45 389 ASN B N 1
ATOM 5771 C CA . ASN B 1 364 ? 30.292 31.428 55.954 1.00 49.71 389 ASN B CA 1
ATOM 5772 C C . ASN B 1 364 ? 28.874 31.245 55.455 1.00 48.90 389 ASN B C 1
ATOM 5773 O O . ASN B 1 364 ? 28.167 32.223 55.187 1.00 49.89 389 ASN B O 1
ATOM 5778 N N . PHE B 1 365 ? 28.434 29.992 55.436 1.00 44.81 390 PHE B N 1
ATOM 5779 C CA . PHE B 1 365 ? 27.120 29.636 54.931 1.00 43.27 390 PHE B CA 1
ATOM 5780 C C . PHE B 1 365 ? 25.971 30.228 55.722 1.00 40.76 390 PHE B C 1
ATOM 5781 O O . PHE B 1 365 ? 25.041 30.756 55.130 1.00 41.85 390 PHE B O 1
ATOM 5789 N N . CYS B 1 366 ? 26.044 30.127 57.046 1.00 39.70 391 CYS B N 1
ATOM 5790 C CA . CYS B 1 366 ? 25.083 30.774 57.991 1.00 40.62 391 CYS B CA 1
ATOM 5791 C C . CYS B 1 366 ? 24.828 32.286 57.814 1.00 41.34 391 CYS B C 1
ATOM 5792 O O . CYS B 1 366 ? 23.732 32.774 58.118 1.00 42.04 391 CYS B O 1
ATOM 5795 N N . SER B 1 367 ? 25.842 33.018 57.361 1.00 43.87 392 SER B N 1
ATOM 5796 C CA . SER B 1 367 ? 25.762 34.444 57.130 1.00 46.11 392 SER B CA 1
ATOM 5797 C C . SER B 1 367 ? 24.971 34.852 55.892 1.00 48.19 392 SER B C 1
ATOM 5798 O O . SER B 1 367 ? 24.549 36.013 55.781 1.00 50.86 392 SER B O 1
ATOM 5801 N N . LYS B 1 368 ? 24.831 33.946 54.930 1.00 46.08 393 LYS B N 1
ATOM 5802 C CA . LYS B 1 368 ? 24.264 34.283 53.598 1.00 47.18 393 LYS B CA 1
ATOM 5803 C C . LYS B 1 368 ? 22.771 34.566 53.689 1.00 45.84 393 LYS B C 1
ATOM 5804 O O . LYS B 1 368 ? 22.010 33.832 54.343 1.00 44.84 393 LYS B O 1
ATOM 5810 N N . PRO B 1 369 ? 22.347 35.661 53.091 1.00 45.92 394 PRO B N 1
ATOM 5811 C CA . PRO B 1 369 ? 20.921 35.880 53.244 1.00 45.67 394 PRO B CA 1
ATOM 5812 C C . PRO B 1 369 ? 20.052 34.785 52.590 1.00 44.98 394 PRO B C 1
ATOM 5813 O O . PRO B 1 369 ? 20.457 34.094 51.600 1.00 44.37 394 PRO B O 1
ATOM 5817 N N . TRP B 1 370 ? 18.876 34.603 53.189 1.00 44.42 395 TRP B N 1
ATOM 5818 C CA . TRP B 1 370 ? 17.926 33.569 52.719 1.00 42.78 395 TRP B CA 1
ATOM 5819 C C . TRP B 1 370 ? 17.544 33.650 51.188 1.00 42.10 395 TRP B C 1
ATOM 5820 O O . TRP B 1 370 ? 17.411 32.625 50.516 1.00 40.80 395 TRP B O 1
ATOM 5831 N N . GLU B 1 371 ? 17.391 34.848 50.632 1.00 44.72 396 GLU B N 1
ATOM 5832 C CA . GLU B 1 371 ? 17.171 34.969 49.175 1.00 46.77 396 GLU B CA 1
ATOM 5833 C C . GLU B 1 371 ? 18.356 34.448 48.345 1.00 45.98 396 GLU B C 1
ATOM 5834 O O . GLU B 1 371 ? 18.157 33.762 47.310 1.00 45.53 396 GLU B O 1
ATOM 5840 N N . GLU B 1 372 ? 19.560 34.770 48.819 1.00 44.88 397 GLU B N 1
ATOM 5841 C CA . GLU B 1 372 ? 20.768 34.318 48.196 1.00 45.23 397 GLU B CA 1
ATOM 5842 C C . GLU B 1 372 ? 20.931 32.805 48.246 1.00 43.44 397 GLU B C 1
ATOM 5843 O O . GLU B 1 372 ? 21.400 32.236 47.298 1.00 46.31 397 GLU B O 1
ATOM 5849 N N . VAL B 1 373 ? 20.522 32.166 49.352 1.00 42.19 398 VAL B N 1
ATOM 5850 C CA . VAL B 1 373 ? 20.758 30.776 49.641 1.00 39.30 398 VAL B CA 1
ATOM 5851 C C . VAL B 1 373 ? 19.812 30.020 48.734 1.00 38.37 398 VAL B C 1
ATOM 5852 O O . VAL B 1 373 ? 20.216 29.084 48.076 1.00 37.87 398 VAL B O 1
ATOM 5856 N N . LYS B 1 374 ? 18.552 30.428 48.710 1.00 38.96 399 LYS B N 1
ATOM 5857 C CA . LYS B 1 374 ? 17.575 29.900 47.764 1.00 41.63 399 LYS B CA 1
ATOM 5858 C C . LYS B 1 374 ? 18.009 30.040 46.268 1.00 43.79 399 LYS B C 1
ATOM 5859 O O . LYS B 1 374 ? 17.799 29.104 45.486 1.00 44.79 399 LYS B O 1
ATOM 5865 N N . ALA B 1 375 ? 18.531 31.228 45.877 1.00 44.69 400 ALA B N 1
ATOM 5866 C CA . ALA B 1 375 ? 19.053 31.487 44.550 1.00 46.98 400 ALA B CA 1
ATOM 5867 C C . ALA B 1 375 ? 20.254 30.598 44.214 1.00 45.28 400 ALA B C 1
ATOM 5868 O O . ALA B 1 375 ? 20.368 30.130 43.085 1.00 47.88 400 ALA B O 1
ATOM 5870 N N . SER B 1 376 ? 21.132 30.347 45.187 1.00 45.75 401 SER B N 1
ATOM 5871 C CA . SER B 1 376 ? 22.337 29.497 44.974 1.00 44.85 401 SER B CA 1
ATOM 5872 C C . SER B 1 376 ? 22.069 28.021 44.917 1.00 45.17 401 SER B C 1
ATOM 5873 O O . SER B 1 376 ? 22.893 27.297 44.371 1.00 45.92 401 SER B O 1
ATOM 5876 N N . TYR B 1 377 ? 20.958 27.558 45.499 1.00 44.01 402 TYR B N 1
ATOM 5877 C CA . TYR B 1 377 ? 20.620 26.121 45.519 1.00 44.29 402 TYR B CA 1
ATOM 5878 C C . TYR B 1 377 ? 19.191 25.950 45.059 1.00 45.37 402 TYR B C 1
ATOM 5879 O O . TYR B 1 377 ? 18.374 25.537 45.878 1.00 44.92 402 TYR B O 1
ATOM 5888 N N . PRO B 1 378 ? 18.879 26.285 43.796 1.00 46.58 403 PRO B N 1
ATOM 5889 C CA . PRO B 1 378 ? 17.486 26.342 43.463 1.00 48.58 403 PRO B CA 1
ATOM 5890 C C . PRO B 1 378 ? 16.860 24.971 43.341 1.00 50.58 403 PRO B C 1
ATOM 5891 O O . PRO B 1 378 ? 15.639 24.903 43.355 1.00 53.84 403 PRO B O 1
ATOM 5895 N N . THR B 1 379 ? 17.653 23.897 43.260 1.00 48.68 404 THR B N 1
ATOM 5896 C CA . THR B 1 379 ? 17.074 22.548 43.114 1.00 47.39 404 THR B CA 1
ATOM 5897 C C . THR B 1 379 ? 16.722 21.858 44.428 1.00 45.24 404 THR B C 1
ATOM 5898 O O . THR B 1 379 ? 16.112 20.772 44.406 1.00 47.16 404 THR B O 1
ATOM 5902 N N . VAL B 1 380 ? 17.144 22.440 45.559 1.00 41.57 405 VAL B N 1
ATOM 5903 C CA . VAL B 1 380 ? 16.959 21.868 46.879 1.00 41.64 405 VAL B CA 1
ATOM 5904 C C . VAL B 1 380 ? 15.644 22.356 47.516 1.00 42.91 405 VAL B C 1
ATOM 5905 O O . VAL B 1 380 ? 15.392 23.540 47.573 1.00 43.71 405 VAL B O 1
ATOM 5909 N N . LYS B 1 381 ? 14.816 21.420 47.968 1.00 41.30 406 LYS B N 1
ATOM 5910 C CA . LYS B 1 381 ? 13.598 21.674 48.719 1.00 40.25 406 LYS B CA 1
ATOM 5911 C C . LYS B 1 381 ? 13.923 22.611 49.845 1.00 39.45 406 LYS B C 1
ATOM 5912 O O . LYS B 1 381 ? 14.812 22.334 50.619 1.00 37.93 406 LYS B O 1
ATOM 5918 N N . GLU B 1 382 ? 13.169 23.708 49.948 1.00 42.91 407 GLU B N 1
ATOM 5919 C CA . GLU B 1 382 ? 13.385 24.740 50.975 1.00 42.90 407 GLU B CA 1
ATOM 5920 C C . GLU B 1 382 ? 13.259 24.201 52.395 1.00 40.73 407 GLU B C 1
ATOM 5921 O O . GLU B 1 382 ? 13.952 24.646 53.286 1.00 37.56 407 GLU B O 1
ATOM 5927 N N . LYS B 1 383 ? 12.429 23.176 52.605 1.00 42.00 408 LYS B N 1
ATOM 5928 C CA . LYS B 1 383 ? 12.325 22.572 53.941 1.00 42.36 408 LYS B CA 1
ATOM 5929 C C . LYS B 1 383 ? 13.632 22.016 54.422 1.00 39.65 408 LYS B C 1
ATOM 5930 O O . LYS B 1 383 ? 13.852 21.994 55.617 1.00 39.84 408 LYS B O 1
ATOM 5936 N N . TYR B 1 384 ? 14.479 21.536 53.499 1.00 37.93 409 TYR B N 1
ATOM 5937 C CA . TYR B 1 384 ? 15.853 21.127 53.849 1.00 37.23 409 TYR B CA 1
ATOM 5938 C C . TYR B 1 384 ? 16.777 22.296 53.895 1.00 33.43 409 TYR B C 1
ATOM 5939 O O . TYR B 1 384 ? 17.477 22.458 54.834 1.00 37.04 409 TYR B O 1
ATOM 5948 N N . LEU B 1 385 ? 16.776 23.083 52.843 1.00 35.92 410 LEU B N 1
ATOM 5949 C CA . LEU B 1 385 ? 17.657 24.218 52.718 1.00 35.53 410 LEU B CA 1
ATOM 5950 C C . LEU B 1 385 ? 17.617 25.196 53.898 1.00 36.43 410 LEU B C 1
ATOM 5951 O O . LEU B 1 385 ? 18.658 25.667 54.368 1.00 35.97 410 LEU B O 1
ATOM 5956 N N . SER B 1 386 ? 16.405 25.542 54.328 1.00 34.61 411 SER B N 1
ATOM 5957 C CA . SER B 1 386 ? 16.180 26.446 55.476 1.00 36.90 411 SER B CA 1
ATOM 5958 C C . SER B 1 386 ? 16.822 25.948 56.807 1.00 36.12 411 SER B C 1
ATOM 5959 O O . SER B 1 386 ? 17.207 26.784 57.623 1.00 38.13 411 SER B O 1
ATOM 5962 N N . GLU B 1 387 ? 17.026 24.609 56.945 1.00 36.88 412 GLU B N 1
ATOM 5963 C CA . GLU B 1 387 ? 17.544 23.977 58.172 1.00 36.39 412 GLU B CA 1
ATOM 5964 C C . GLU B 1 387 ? 19.030 23.712 58.166 1.00 33.55 412 GLU B C 1
ATOM 5965 O O . GLU B 1 387 ? 19.517 23.337 59.182 1.00 32.61 412 GLU B O 1
ATOM 5971 N N . TYR B 1 388 ? 19.744 23.901 57.047 1.00 32.89 413 TYR B N 1
ATOM 5972 C CA . TYR B 1 388 ? 21.183 23.513 56.957 1.00 32.56 413 TYR B CA 1
ATOM 5973 C C . TYR B 1 388 ? 22.164 24.239 57.886 1.00 32.85 413 TYR B C 1
ATOM 5974 O O . TYR B 1 388 ? 23.099 23.657 58.369 1.00 31.67 413 TYR B O 1
ATOM 5983 N N . CYS B 1 389 ? 21.977 25.517 58.138 1.00 32.87 414 CYS B N 1
ATOM 5984 C CA . CYS B 1 389 ? 22.854 26.210 59.025 1.00 34.15 414 CYS B CA 1
ATOM 5985 C C . CYS B 1 389 ? 22.673 25.633 60.426 1.00 33.92 414 CYS B C 1
ATOM 5986 O O . CYS B 1 389 ? 23.641 25.374 61.111 1.00 32.18 414 CYS B O 1
ATOM 5989 N N . PHE B 1 390 ? 21.427 25.456 60.844 1.00 31.27 415 PHE B N 1
ATOM 5990 C CA . PHE B 1 390 ? 21.186 24.847 62.143 1.00 32.71 415 PHE B CA 1
ATOM 5991 C C . PHE B 1 390 ? 21.774 23.416 62.203 1.00 32.77 415 PHE B C 1
ATOM 5992 O O . PHE B 1 390 ? 22.522 23.094 63.115 1.00 31.10 415 PHE B O 1
ATOM 6000 N N . SER B 1 391 ? 21.375 22.576 61.247 1.00 31.72 416 SER B N 1
ATOM 6001 C CA . SER B 1 391 ? 21.717 21.172 61.268 1.00 32.21 416 SER B CA 1
ATOM 6002 C C . SER B 1 391 ? 23.199 20.979 61.211 1.00 31.49 416 SER B C 1
ATOM 6003 O O . SER B 1 391 ? 23.714 20.070 61.844 1.00 32.70 416 SER B O 1
ATOM 6006 N N . GLY B 1 392 ? 23.906 21.825 60.452 1.00 31.91 417 GLY B N 1
ATOM 6007 C CA . GLY B 1 392 ? 25.360 21.667 60.334 1.00 30.96 417 GLY B CA 1
ATOM 6008 C C . GLY B 1 392 ? 26.033 22.020 61.604 1.00 30.69 417 GLY B C 1
ATOM 6009 O O . GLY B 1 392 ? 26.933 21.321 62.041 1.00 32.28 417 GLY B O 1
ATOM 6010 N N . THR B 1 393 ? 25.663 23.156 62.187 1.00 30.61 418 THR B N 1
ATOM 6011 C CA . THR B 1 393 ? 26.234 23.567 63.491 1.00 31.95 418 THR B CA 1
ATOM 6012 C C . THR B 1 393 ? 25.888 22.524 64.561 1.00 30.97 418 THR B C 1
ATOM 6013 O O . THR B 1 393 ? 26.695 22.171 65.383 1.00 31.59 418 THR B O 1
ATOM 6017 N N . TYR B 1 394 ? 24.658 22.028 64.512 1.00 32.32 419 TYR B N 1
ATOM 6018 C CA . TYR B 1 394 ? 24.230 20.973 65.444 1.00 30.82 419 TYR B CA 1
ATOM 6019 C C . TYR B 1 394 ? 25.133 19.729 65.329 1.00 31.18 419 TYR B C 1
ATOM 6020 O O . TYR B 1 394 ? 25.663 19.232 66.325 1.00 30.68 419 TYR B O 1
ATOM 6029 N N . ILE B 1 395 ? 25.288 19.226 64.106 1.00 30.42 420 ILE B N 1
ATOM 6030 C CA . ILE B 1 395 ? 26.096 18.032 63.871 1.00 32.72 420 ILE B CA 1
ATOM 6031 C C . ILE B 1 395 ? 27.539 18.251 64.294 1.00 32.15 420 ILE B C 1
ATOM 6032 O O . ILE B 1 395 ? 28.123 17.376 64.952 1.00 33.39 420 ILE B O 1
ATOM 6037 N N . LEU B 1 396 ? 28.121 19.412 63.999 1.00 31.36 421 LEU B N 1
ATOM 6038 C CA . LEU B 1 396 ? 29.478 19.599 64.488 1.00 32.35 421 LEU B CA 1
ATOM 6039 C C . LEU B 1 396 ? 29.576 19.555 66.045 1.00 32.79 421 LEU B C 1
ATOM 6040 O O . LEU B 1 396 ? 30.514 19.022 66.613 1.00 32.98 421 LEU B O 1
ATOM 6045 N N . SER B 1 397 ? 28.615 20.149 66.737 1.00 32.86 422 SER B N 1
ATOM 6046 C CA . SER B 1 397 ? 28.639 20.171 68.237 1.00 34.91 422 SER B CA 1
ATOM 6047 C C . SER B 1 397 ? 28.452 18.774 68.794 1.00 33.44 422 SER B C 1
ATOM 6048 O O . SER B 1 397 ? 29.140 18.392 69.713 1.00 33.10 422 SER B O 1
ATOM 6051 N N . LEU B 1 398 ? 27.461 18.063 68.245 1.00 31.50 423 LEU B N 1
ATOM 6052 C CA . LEU B 1 398 ? 27.178 16.725 68.689 1.00 31.01 423 LEU B CA 1
ATOM 6053 C C . LEU B 1 398 ? 28.380 15.787 68.533 1.00 32.29 423 LEU B C 1
ATOM 6054 O O . LEU B 1 398 ? 28.680 14.978 69.431 1.00 33.24 423 LEU B O 1
ATOM 6059 N N . LEU B 1 399 ? 29.080 15.883 67.400 1.00 31.79 424 LEU B N 1
ATOM 6060 C CA . LEU B 1 399 ? 30.153 14.994 67.114 1.00 34.08 424 LEU B CA 1
ATOM 6061 C C . LEU B 1 399 ? 31.348 15.429 67.936 1.00 35.81 424 LEU B C 1
ATOM 6062 O O . LEU B 1 399 ? 32.051 14.607 68.528 1.00 37.15 424 LEU B O 1
ATOM 6067 N N . LEU B 1 400 ? 31.610 16.729 67.951 1.00 38.03 425 LEU B N 1
ATOM 6068 C CA . LEU B 1 400 ? 32.861 17.221 68.531 1.00 40.50 425 LEU B CA 1
ATOM 6069 C C . LEU B 1 400 ? 32.799 17.413 70.050 1.00 44.94 425 LEU B C 1
ATOM 6070 O O . LEU B 1 400 ? 33.707 17.062 70.740 1.00 44.43 425 LEU B O 1
ATOM 6075 N N . GLN B 1 401 ? 31.706 17.937 70.580 1.00 43.08 426 GLN B N 1
ATOM 6076 C CA . GLN B 1 401 ? 31.630 18.085 72.010 1.00 44.45 426 GLN B CA 1
ATOM 6077 C C . GLN B 1 401 ? 30.773 16.971 72.638 1.00 47.63 426 GLN B C 1
ATOM 6078 O O . GLN B 1 401 ? 31.097 16.464 73.717 1.00 52.67 426 GLN B O 1
ATOM 6084 N N . GLY B 1 402 ? 29.683 16.590 71.976 1.00 41.80 427 GLY B N 1
ATOM 6085 C CA . GLY B 1 402 ? 28.859 15.472 72.447 1.00 40.28 427 GLY B CA 1
ATOM 6086 C C . GLY B 1 402 ? 29.632 14.179 72.489 1.00 41.24 427 GLY B C 1
ATOM 6087 O O . GLY B 1 402 ? 29.966 13.702 73.534 1.00 43.09 427 GLY B O 1
ATOM 6088 N N . TYR B 1 403 ? 29.986 13.649 71.332 1.00 38.94 428 TYR B N 1
ATOM 6089 C CA . TYR B 1 403 ? 30.525 12.312 71.209 1.00 37.52 428 TYR B CA 1
ATOM 6090 C C . TYR B 1 403 ? 32.033 12.382 71.276 1.00 40.55 428 TYR B C 1
ATOM 6091 O O . TYR B 1 403 ? 32.701 11.347 71.090 1.00 43.88 428 TYR B O 1
ATOM 6100 N N . ASN B 1 404 ? 32.561 13.566 71.572 1.00 41.41 429 ASN B N 1
ATOM 6101 C CA . ASN B 1 404 ? 34.011 13.763 71.783 1.00 48.33 429 ASN B CA 1
ATOM 6102 C C . ASN B 1 404 ? 34.901 13.409 70.611 1.00 49.38 429 ASN B C 1
ATOM 6103 O O . ASN B 1 404 ? 36.031 13.013 70.838 1.00 48.26 429 ASN B O 1
ATOM 6108 N N . PHE B 1 405 ? 34.436 13.518 69.375 1.00 47.04 430 PHE B N 1
ATOM 6109 C CA . PHE B 1 405 ? 35.341 13.312 68.273 1.00 47.15 430 PHE B CA 1
ATOM 6110 C C . PHE B 1 405 ? 36.301 14.433 68.034 1.00 53.37 430 PHE B C 1
ATOM 6111 O O . PHE B 1 405 ? 36.624 14.700 66.900 1.00 63.59 430 PHE B O 1
ATOM 6119 N N . THR B 1 406 ? 36.804 15.093 69.043 1.00 58.12 431 THR B N 1
ATOM 6120 C CA . THR B 1 406 ? 37.724 16.185 68.713 1.00 65.44 431 THR B CA 1
ATOM 6121 C C . THR B 1 406 ? 39.172 15.861 68.341 1.00 68.13 431 THR B C 1
ATOM 6122 O O . THR B 1 406 ? 39.745 14.835 68.699 1.00 74.35 431 THR B O 1
ATOM 6126 N N . GLY B 1 407 ? 39.710 16.784 67.559 1.00 69.08 432 GLY B N 1
ATOM 6127 C CA . GLY B 1 407 ? 41.074 16.807 67.121 1.00 78.33 432 GLY B CA 1
ATOM 6128 C C . GLY B 1 407 ? 41.484 15.718 66.158 1.00 83.44 432 GLY B C 1
ATOM 6129 O O . GLY B 1 407 ? 41.087 15.674 64.975 1.00 85.60 432 GLY B O 1
ATOM 6130 N N . THR B 1 408 ? 42.337 14.865 66.699 1.00 82.53 433 THR B N 1
ATOM 6131 C CA . THR B 1 408 ? 42.820 13.688 66.047 1.00 79.44 433 THR B CA 1
ATOM 6132 C C . THR B 1 408 ? 41.641 12.786 65.585 1.00 73.17 433 THR B C 1
ATOM 6133 O O . THR B 1 408 ? 41.643 12.315 64.451 1.00 75.84 433 THR B O 1
ATOM 6137 N N . SER B 1 409 ? 40.608 12.622 66.412 1.00 64.53 434 SER B N 1
ATOM 6138 C CA . SER B 1 409 ? 39.558 11.623 66.161 1.00 58.94 434 SER B CA 1
ATOM 6139 C C . SER B 1 409 ? 38.594 11.967 65.020 1.00 51.72 434 SER B C 1
ATOM 6140 O O . SER B 1 409 ? 37.854 11.140 64.550 1.00 46.14 434 SER B O 1
ATOM 6143 N N . TRP B 1 410 ? 38.618 13.193 64.559 1.00 50.72 435 TRP B N 1
ATOM 6144 C CA . TRP B 1 410 ? 37.622 13.637 63.613 1.00 48.43 435 TRP B CA 1
ATOM 6145 C C . TRP B 1 410 ? 37.743 12.922 62.262 1.00 46.86 435 TRP B C 1
ATOM 6146 O O . TRP B 1 410 ? 36.741 12.616 61.568 1.00 41.32 435 TRP B O 1
ATOM 6157 N N . ASP B 1 411 ? 38.973 12.605 61.914 1.00 47.03 436 ASP B N 1
ATOM 6158 C CA A ASP B 1 411 ? 39.321 11.946 60.655 0.50 48.41 436 ASP B CA 1
ATOM 6159 C CA B ASP B 1 411 ? 39.242 12.009 60.607 0.50 48.06 436 ASP B CA 1
ATOM 6160 C C . ASP B 1 411 ? 38.802 10.553 60.493 1.00 45.92 436 ASP B C 1
ATOM 6161 O O . ASP B 1 411 ? 38.777 10.016 59.410 1.00 46.64 436 ASP B O 1
ATOM 6170 N N . GLN B 1 412 ? 38.413 9.942 61.579 1.00 46.62 437 GLN B N 1
ATOM 6171 C CA . GLN B 1 412 ? 38.037 8.546 61.479 1.00 48.60 437 GLN B CA 1
ATOM 6172 C C . GLN B 1 412 ? 36.517 8.324 61.269 1.00 42.72 437 GLN B C 1
ATOM 6173 O O . GLN B 1 412 ? 36.038 7.203 61.180 1.00 40.85 437 GLN B O 1
ATOM 6179 N N . ILE B 1 413 ? 35.798 9.430 61.119 1.00 38.56 438 ILE B N 1
ATOM 6180 C CA . ILE B 1 413 ? 34.386 9.400 60.761 1.00 38.49 438 ILE B CA 1
ATOM 6181 C C . ILE B 1 413 ? 34.254 9.385 59.231 1.00 38.19 438 ILE B C 1
ATOM 6182 O O . ILE B 1 413 ? 34.744 10.279 58.535 1.00 40.03 438 ILE B O 1
ATOM 6187 N N . HIS B 1 414 ? 33.552 8.399 58.733 1.00 37.02 439 HIS B N 1
ATOM 6188 C CA . HIS B 1 414 ? 33.290 8.307 57.341 1.00 39.46 439 HIS B CA 1
ATOM 6189 C C . HIS B 1 414 ? 31.803 8.537 57.186 1.00 37.98 439 HIS B C 1
ATOM 6190 O O . HIS B 1 414 ? 30.947 7.775 57.670 1.00 38.60 439 HIS B O 1
ATOM 6197 N N . PHE B 1 415 ? 31.449 9.601 56.497 1.00 36.95 440 PHE B N 1
ATOM 6198 C CA . PHE B 1 415 ? 30.025 9.857 56.264 1.00 37.50 440 PHE B CA 1
ATOM 6199 C C . PHE B 1 415 ? 29.524 9.075 55.060 1.00 39.81 440 PHE B C 1
ATOM 6200 O O . PHE B 1 415 ? 30.084 9.213 53.931 1.00 41.51 440 PHE B O 1
ATOM 6208 N N . MET B 1 416 ? 28.495 8.252 55.236 1.00 37.85 441 MET B N 1
ATOM 6209 C CA . MET B 1 416 ? 28.136 7.379 54.125 1.00 40.70 441 MET B CA 1
ATOM 6210 C C . MET B 1 416 ? 26.636 7.295 54.092 1.00 42.24 441 MET B C 1
ATOM 6211 O O . MET B 1 416 ? 25.978 7.347 55.139 1.00 40.62 441 MET B O 1
ATOM 6216 N N . GLY B 1 417 ? 26.113 7.268 52.875 1.00 44.83 442 GLY B N 1
ATOM 6217 C CA . GLY B 1 417 ? 24.704 7.065 52.640 1.00 44.26 442 GLY B CA 1
ATOM 6218 C C . GLY B 1 417 ? 24.451 5.629 52.291 1.00 42.61 442 GLY B C 1
ATOM 6219 O O . GLY B 1 417 ? 23.713 5.001 52.958 1.00 42.91 442 GLY B O 1
ATOM 6220 N N . LYS B 1 418 ? 25.062 5.150 51.205 1.00 45.94 443 LYS B N 1
ATOM 6221 C CA . LYS B 1 418 ? 24.948 3.804 50.727 1.00 42.42 443 LYS B CA 1
ATOM 6222 C C . LYS B 1 418 ? 26.301 3.203 50.799 1.00 43.60 443 LYS B C 1
ATOM 6223 O O . LYS B 1 418 ? 27.335 3.896 50.677 1.00 44.93 443 LYS B O 1
ATOM 6229 N N . ILE B 1 419 ? 26.266 1.912 51.069 1.00 43.45 444 ILE B N 1
ATOM 6230 C CA . ILE B 1 419 ? 27.384 0.981 50.899 1.00 45.68 444 ILE B CA 1
ATOM 6231 C C . ILE B 1 419 ? 27.019 -0.151 49.935 1.00 47.84 444 ILE B C 1
ATOM 6232 O O . ILE B 1 419 ? 26.076 -0.897 50.182 1.00 45.85 444 ILE B O 1
ATOM 6237 N N . LYS B 1 420 ? 27.778 -0.262 48.854 1.00 51.86 445 LYS B N 1
ATOM 6238 C CA . LYS B 1 420 ? 27.561 -1.253 47.810 1.00 56.84 445 LYS B CA 1
ATOM 6239 C C . LYS B 1 420 ? 26.104 -1.183 47.340 1.00 55.30 445 LYS B C 1
ATOM 6240 O O . LYS B 1 420 ? 25.420 -2.192 47.237 1.00 55.60 445 LYS B O 1
ATOM 6246 N N . ASP B 1 421 ? 25.606 0.020 47.092 1.00 52.79 446 ASP B N 1
ATOM 6247 C CA . ASP B 1 421 ? 24.217 0.166 46.655 1.00 53.47 446 ASP B CA 1
ATOM 6248 C C . ASP B 1 421 ? 23.100 -0.102 47.671 1.00 47.61 446 ASP B C 1
ATOM 6249 O O . ASP B 1 421 ? 21.952 -0.036 47.312 1.00 50.19 446 ASP B O 1
ATOM 6254 N N . SER B 1 422 ? 23.404 -0.381 48.925 1.00 42.17 447 SER B N 1
ATOM 6255 C CA . SER B 1 422 ? 22.376 -0.570 49.928 1.00 39.89 447 SER B CA 1
ATOM 6256 C C . SER B 1 422 ? 22.521 0.522 50.995 1.00 38.47 447 SER B C 1
ATOM 6257 O O . SER B 1 422 ? 23.635 0.852 51.439 1.00 39.33 447 SER B O 1
ATOM 6260 N N . ASN B 1 423 ? 21.405 1.049 51.439 1.00 36.56 448 ASN B N 1
ATOM 6261 C CA . ASN B 1 423 ? 21.454 2.080 52.470 1.00 38.69 448 ASN B CA 1
ATOM 6262 C C . ASN B 1 423 ? 22.010 1.655 53.779 1.00 36.07 448 ASN B C 1
ATOM 6263 O O . ASN B 1 423 ? 21.567 0.638 54.337 1.00 37.03 448 ASN B O 1
ATOM 6268 N N . ALA B 1 424 ? 22.963 2.444 54.274 1.00 36.68 449 ALA B N 1
ATOM 6269 C CA . ALA B 1 424 ? 23.346 2.421 55.697 1.00 35.72 449 ALA B CA 1
ATOM 6270 C C . ALA B 1 424 ? 22.145 2.852 56.578 1.00 36.24 449 ALA B C 1
ATOM 6271 O O . ALA B 1 424 ? 21.536 3.875 56.338 1.00 37.58 449 ALA B O 1
ATOM 6273 N N . GLY B 1 425 ? 21.828 2.064 57.607 1.00 37.64 450 GLY B N 1
ATOM 6274 C CA . GLY B 1 425 ? 20.657 2.283 58.441 1.00 35.49 450 GLY B CA 1
ATOM 6275 C C . GLY B 1 425 ? 20.503 1.065 59.288 1.00 34.10 450 GLY B C 1
ATOM 6276 O O . GLY B 1 425 ? 21.350 0.230 59.274 1.00 35.71 450 GLY B O 1
ATOM 6277 N N . TRP B 1 426 ? 19.418 0.948 60.005 1.00 35.15 451 TRP B N 1
ATOM 6278 C CA . TRP B 1 426 ? 19.200 -0.251 60.904 1.00 34.57 451 TRP B CA 1
ATOM 6279 C C . TRP B 1 426 ? 18.401 -1.351 60.219 1.00 33.81 451 TRP B C 1
ATOM 6280 O O . TRP B 1 426 ? 18.423 -2.480 60.658 1.00 36.89 451 TRP B O 1
ATOM 6291 N N . THR B 1 427 ? 17.697 -1.037 59.133 1.00 34.01 452 THR B N 1
ATOM 6292 C CA . THR B 1 427 ? 16.704 -1.937 58.604 1.00 35.00 452 THR B CA 1
ATOM 6293 C C . THR B 1 427 ? 17.313 -3.239 58.099 1.00 36.80 452 THR B C 1
ATOM 6294 O O . THR B 1 427 ? 16.640 -4.255 58.196 1.00 38.38 452 THR B O 1
ATOM 6298 N N . LEU B 1 428 ? 18.548 -3.230 57.565 1.00 37.57 453 LEU B N 1
ATOM 6299 C CA . LEU B 1 428 ? 19.117 -4.454 56.986 1.00 37.47 453 LEU B CA 1
ATOM 6300 C C . LEU B 1 428 ? 19.560 -5.404 58.098 1.00 38.69 453 LEU B C 1
ATOM 6301 O O . LEU B 1 428 ? 19.290 -6.599 58.058 1.00 40.57 453 LEU B O 1
ATOM 6306 N N . GLY B 1 429 ? 20.233 -4.877 59.101 1.00 36.26 454 GLY B N 1
ATOM 6307 C CA . GLY B 1 429 ? 20.554 -5.658 60.290 1.00 36.78 454 GLY B CA 1
ATOM 6308 C C . GLY B 1 429 ? 19.370 -6.263 61.035 1.00 39.11 454 GLY B C 1
ATOM 6309 O O . GLY B 1 429 ? 19.480 -7.330 61.624 1.00 41.64 454 GLY B O 1
ATOM 6310 N N . TYR B 1 430 ? 18.234 -5.581 60.987 1.00 36.74 455 TYR B N 1
ATOM 6311 C CA . TYR B 1 430 ? 17.042 -6.009 61.640 1.00 38.69 455 TYR B CA 1
ATOM 6312 C C . TYR B 1 430 ? 16.445 -7.178 60.907 1.00 40.25 455 TYR B C 1
ATOM 6313 O O . TYR B 1 430 ? 16.066 -8.195 61.463 1.00 44.14 455 TYR B O 1
ATOM 6322 N N . MET B 1 431 ? 16.380 -7.027 59.622 1.00 41.39 456 MET B N 1
ATOM 6323 C CA A MET B 1 431 ? 15.970 -8.045 58.692 0.50 44.51 456 MET B CA 1
ATOM 6324 C CA B MET B 1 431 ? 15.897 -8.096 58.799 0.50 43.41 456 MET B CA 1
ATOM 6325 C C . MET B 1 431 ? 16.814 -9.296 58.874 1.00 47.32 456 MET B C 1
ATOM 6326 O O . MET B 1 431 ? 16.305 -10.416 58.890 1.00 51.94 456 MET B O 1
ATOM 6335 N N . LEU B 1 432 ? 18.143 -9.092 58.943 1.00 46.01 457 LEU B N 1
ATOM 6336 C CA . LEU B 1 432 ? 19.048 -10.235 58.957 1.00 47.20 457 LEU B CA 1
ATOM 6337 C C . LEU B 1 432 ? 18.822 -11.009 60.192 1.00 50.55 457 LEU B C 1
ATOM 6338 O O . LEU B 1 432 ? 18.616 -12.199 60.120 1.00 53.69 457 LEU B O 1
ATOM 6343 N N . ASN B 1 433 ? 18.831 -10.352 61.345 1.00 51.13 458 ASN B N 1
ATOM 6344 C CA . ASN B 1 433 ? 18.473 -11.084 62.544 1.00 55.86 458 ASN B CA 1
ATOM 6345 C C . ASN B 1 433 ? 17.059 -11.671 62.611 1.00 60.71 458 ASN B C 1
ATOM 6346 O O . ASN B 1 433 ? 16.868 -12.827 62.991 1.00 63.74 458 ASN B O 1
ATOM 6351 N N . LEU B 1 434 ? 16.051 -10.894 62.263 1.00 61.01 459 LEU B N 1
ATOM 6352 C CA . LEU B 1 434 ? 14.686 -11.411 62.380 1.00 63.52 459 LEU B CA 1
ATOM 6353 C C . LEU B 1 434 ? 14.343 -12.526 61.405 1.00 67.27 459 LEU B C 1
ATOM 6354 O O . LEU B 1 434 ? 13.282 -13.136 61.481 1.00 73.38 459 LEU B O 1
ATOM 6359 N N . THR B 1 435 ? 15.258 -12.810 60.496 1.00 68.16 460 THR B N 1
ATOM 6360 C CA . THR B 1 435 ? 15.115 -13.943 59.569 1.00 75.23 460 THR B CA 1
ATOM 6361 C C . THR B 1 435 ? 16.128 -15.051 59.973 1.00 80.75 460 THR B C 1
ATOM 6362 O O . THR B 1 435 ? 16.438 -15.964 59.189 1.00 86.75 460 THR B O 1
ATOM 6366 N N . ASN B 1 436 ? 16.581 -14.955 61.235 1.00 84.32 461 ASN B N 1
ATOM 6367 C CA . ASN B 1 436 ? 17.753 -15.665 61.844 1.00 89.90 461 ASN B CA 1
ATOM 6368 C C . ASN B 1 436 ? 18.860 -16.084 60.843 1.00 91.48 461 ASN B C 1
ATOM 6369 O O . ASN B 1 436 ? 19.402 -17.209 60.880 1.00 99.20 461 ASN B O 1
ATOM 6374 N N . MET B 1 437 ? 19.181 -15.127 59.972 1.00 83.57 462 MET B N 1
ATOM 6375 C CA . MET B 1 437 ? 20.131 -15.273 58.877 1.00 84.01 462 MET B CA 1
ATOM 6376 C C . MET B 1 437 ? 21.498 -14.807 59.327 1.00 80.42 462 MET B C 1
ATOM 6377 O O . MET B 1 437 ? 22.386 -14.537 58.509 1.00 81.88 462 MET B O 1
ATOM 6382 N N . ILE B 1 438 ? 21.650 -14.669 60.634 1.00 78.00 463 ILE B N 1
ATOM 6383 C CA . ILE B 1 438 ? 22.933 -14.356 61.191 1.00 75.50 463 ILE B CA 1
ATOM 6384 C C . ILE B 1 438 ? 23.347 -15.573 62.003 1.00 80.59 463 ILE B C 1
ATOM 6385 O O . ILE B 1 438 ? 22.700 -15.859 63.012 1.00 84.59 463 ILE B O 1
ATOM 6390 N N . PRO B 1 439 ? 24.397 -16.315 61.545 1.00 81.73 464 PRO B N 1
ATOM 6391 C CA . PRO B 1 439 ? 24.978 -17.446 62.307 1.00 85.19 464 PRO B CA 1
ATOM 6392 C C . PRO B 1 439 ? 25.950 -17.019 63.411 1.00 83.02 464 PRO B C 1
ATOM 6393 O O . PRO B 1 439 ? 26.592 -15.968 63.308 1.00 77.29 464 PRO B O 1
ATOM 6397 N N . ALA B 1 440 ? 26.078 -17.844 64.447 1.00 86.98 465 ALA B N 1
ATOM 6398 C CA . ALA B 1 440 ? 27.084 -17.610 65.469 1.00 86.84 465 ALA B CA 1
ATOM 6399 C C . ALA B 1 440 ? 28.497 -18.014 65.011 1.00 90.79 465 ALA B C 1
ATOM 6400 O O . ALA B 1 440 ? 29.450 -17.357 65.424 1.00 89.41 465 ALA B O 1
ATOM 6402 N N . GLU B 1 441 ? 28.627 -19.061 64.167 1.00 96.25 466 GLU B N 1
ATOM 6403 C CA . GLU B 1 441 ? 29.925 -19.430 63.509 1.00 99.18 466 GLU B CA 1
ATOM 6404 C C . GLU B 1 441 ? 30.073 -19.053 62.007 1.00 98.31 466 GLU B C 1
ATOM 6405 O O . GLU B 1 441 ? 30.995 -19.526 61.312 1.00 105.76 466 GLU B O 1
ATOM 6411 N N . VAL C 1 33 ? 31.364 54.191 45.679 1.00 78.70 47 VAL C N 1
ATOM 6412 C CA . VAL C 1 33 ? 31.123 52.731 45.463 1.00 74.80 47 VAL C CA 1
ATOM 6413 C C . VAL C 1 33 ? 29.664 52.381 44.988 1.00 71.81 47 VAL C C 1
ATOM 6414 O O . VAL C 1 33 ? 28.732 52.486 45.775 1.00 71.26 47 VAL C O 1
ATOM 6418 N N . LYS C 1 34 ? 29.516 51.911 43.724 1.00 67.78 48 LYS C N 1
ATOM 6419 C CA . LYS C 1 34 ? 28.273 51.920 42.901 1.00 64.04 48 LYS C CA 1
ATOM 6420 C C . LYS C 1 34 ? 27.510 50.557 42.742 1.00 58.05 48 LYS C C 1
ATOM 6421 O O . LYS C 1 34 ? 28.083 49.542 42.959 1.00 56.64 48 LYS C O 1
ATOM 6427 N N . TYR C 1 35 ? 26.234 50.583 42.340 1.00 56.29 49 TYR C N 1
ATOM 6428 C CA . TYR C 1 35 ? 25.333 49.409 42.224 1.00 55.20 49 TYR C CA 1
ATOM 6429 C C . TYR C 1 35 ? 24.539 49.379 40.936 1.00 52.66 49 TYR C C 1
ATOM 6430 O O . TYR C 1 35 ? 24.230 50.424 40.402 1.00 56.62 49 TYR C O 1
ATOM 6439 N N . GLY C 1 36 ? 24.097 48.203 40.514 1.00 49.87 50 GLY C N 1
ATOM 6440 C CA . GLY C 1 36 ? 23.231 48.048 39.359 1.00 47.06 50 GLY C CA 1
ATOM 6441 C C . GLY C 1 36 ? 22.480 46.741 39.513 1.00 45.89 50 GLY C C 1
ATOM 6442 O O . GLY C 1 36 ? 22.939 45.859 40.137 1.00 44.31 50 GLY C O 1
ATOM 6443 N N . ILE C 1 37 ? 21.296 46.673 38.935 1.00 46.69 51 ILE C N 1
ATOM 6444 C CA . ILE C 1 37 ? 20.403 45.566 38.996 1.00 45.35 51 ILE C CA 1
ATOM 6445 C C . ILE C 1 37 ? 20.063 45.162 37.541 1.00 46.21 51 ILE C C 1
ATOM 6446 O O . ILE C 1 37 ? 19.716 46.025 36.696 1.00 47.35 51 ILE C O 1
ATOM 6451 N N . VAL C 1 38 ? 20.206 43.847 37.271 1.00 46.88 52 VAL C N 1
ATOM 6452 C CA . VAL C 1 38 ? 19.762 43.197 36.020 1.00 43.18 52 VAL C CA 1
ATOM 6453 C C . VAL C 1 38 ? 18.813 42.040 36.370 1.00 40.28 52 VAL C C 1
ATOM 6454 O O . VAL C 1 38 ? 19.168 41.168 37.079 1.00 38.97 52 VAL C O 1
ATOM 6458 N N . LEU C 1 39 ? 17.597 42.063 35.833 1.00 41.63 53 LEU C N 1
ATOM 6459 C CA . LEU C 1 39 ? 16.694 40.901 35.888 1.00 40.16 53 LEU C CA 1
ATOM 6460 C C . LEU C 1 39 ? 16.873 40.102 34.587 1.00 39.53 53 LEU C C 1
ATOM 6461 O O . LEU C 1 39 ? 16.750 40.656 33.506 1.00 41.97 53 LEU C O 1
ATOM 6466 N N . ASP C 1 40 ? 17.243 38.829 34.700 1.00 39.29 54 ASP C N 1
ATOM 6467 C CA . ASP C 1 40 ? 17.358 37.904 33.630 1.00 34.31 54 ASP C CA 1
ATOM 6468 C C . ASP C 1 40 ? 15.989 37.201 33.547 1.00 36.05 54 ASP C C 1
ATOM 6469 O O . ASP C 1 40 ? 15.655 36.352 34.409 1.00 38.30 54 ASP C O 1
ATOM 6474 N N . ALA C 1 41 ? 15.180 37.579 32.584 1.00 34.58 55 ALA C N 1
ATOM 6475 C CA . ALA C 1 41 ? 13.874 37.017 32.480 1.00 36.90 55 ALA C CA 1
ATOM 6476 C C . ALA C 1 41 ? 13.900 35.828 31.498 1.00 34.70 55 ALA C C 1
ATOM 6477 O O . ALA C 1 41 ? 13.632 35.967 30.282 1.00 37.70 55 ALA C O 1
ATOM 6479 N N . GLY C 1 42 ? 14.262 34.656 32.023 1.00 34.26 56 GLY C N 1
ATOM 6480 C CA . GLY C 1 42 ? 14.434 33.446 31.238 1.00 33.10 56 GLY C CA 1
ATOM 6481 C C . GLY C 1 42 ? 13.168 32.622 31.231 1.00 37.05 56 GLY C C 1
ATOM 6482 O O . GLY C 1 42 ? 12.167 32.971 31.886 1.00 36.64 56 GLY C O 1
ATOM 6483 N N . SER C 1 43 ? 13.181 31.516 30.504 1.00 39.52 57 SER C N 1
ATOM 6484 C CA . SER C 1 43 ? 11.912 30.805 30.298 1.00 42.32 57 SER C CA 1
ATOM 6485 C C . SER C 1 43 ? 11.495 29.985 31.503 1.00 43.01 57 SER C C 1
ATOM 6486 O O . SER C 1 43 ? 10.301 29.725 31.705 1.00 47.61 57 SER C O 1
ATOM 6489 N N . SER C 1 44 ? 12.453 29.570 32.310 1.00 42.02 58 SER C N 1
ATOM 6490 C CA . SER C 1 44 ? 12.117 28.811 33.485 1.00 44.15 58 SER C CA 1
ATOM 6491 C C . SER C 1 44 ? 11.765 29.715 34.665 1.00 45.49 58 SER C C 1
ATOM 6492 O O . SER C 1 44 ? 10.878 29.371 35.456 1.00 44.65 58 SER C O 1
ATOM 6495 N N . HIS C 1 45 ? 12.499 30.825 34.811 1.00 42.84 59 HIS C N 1
ATOM 6496 C CA . HIS C 1 45 ? 12.587 31.546 36.058 1.00 44.53 59 HIS C CA 1
ATOM 6497 C C . HIS C 1 45 ? 13.021 32.893 35.682 1.00 40.17 59 HIS C C 1
ATOM 6498 O O . HIS C 1 45 ? 13.689 33.057 34.688 1.00 38.90 59 HIS C O 1
ATOM 6505 N N . THR C 1 46 ? 12.600 33.897 36.438 1.00 39.91 60 THR C N 1
ATOM 6506 C CA . THR C 1 46 ? 13.249 35.220 36.418 1.00 38.65 60 THR C CA 1
ATOM 6507 C C . THR C 1 46 ? 14.239 35.260 37.553 1.00 37.95 60 THR C C 1
ATOM 6508 O O . THR C 1 46 ? 13.895 34.868 38.670 1.00 40.14 60 THR C O 1
ATOM 6512 N N . ASN C 1 47 ? 15.441 35.733 37.282 1.00 35.58 61 ASN C N 1
ATOM 6513 C CA . ASN C 1 47 ? 16.468 35.871 38.304 1.00 36.89 61 ASN C CA 1
ATOM 6514 C C . ASN C 1 47 ? 16.893 37.309 38.328 1.00 39.53 61 ASN C C 1
ATOM 6515 O O . ASN C 1 47 ? 17.064 37.924 37.262 1.00 41.86 61 ASN C O 1
ATOM 6520 N N . LEU C 1 48 ? 17.104 37.844 39.536 1.00 37.84 62 LEU C N 1
ATOM 6521 C CA . LEU C 1 48 ? 17.513 39.235 39.692 1.00 39.90 62 LEU C CA 1
ATOM 6522 C C . LEU C 1 48 ? 18.935 39.185 40.217 1.00 40.07 62 LEU C C 1
ATOM 6523 O O . LEU C 1 48 ? 19.196 38.416 41.092 1.00 42.42 62 LEU C O 1
ATOM 6528 N N . TYR C 1 49 ? 19.804 40.065 39.734 1.00 39.05 63 TYR C N 1
ATOM 6529 C CA . TYR C 1 49 ? 21.177 40.175 40.205 1.00 39.26 63 TYR C CA 1
ATOM 6530 C C . TYR C 1 49 ? 21.449 41.586 40.573 1.00 41.77 63 TYR C C 1
ATOM 6531 O O . TYR C 1 49 ? 21.079 42.487 39.849 1.00 44.24 63 TYR C O 1
ATOM 6540 N N . ILE C 1 50 ? 22.079 41.780 41.720 1.00 42.61 64 ILE C N 1
ATOM 6541 C CA . ILE C 1 50 ? 22.541 43.098 42.098 1.00 43.03 64 ILE C CA 1
ATOM 6542 C C . ILE C 1 50 ? 24.060 43.040 41.929 1.00 43.42 64 ILE C C 1
ATOM 6543 O O . ILE C 1 50 ? 24.679 42.113 42.425 1.00 41.55 64 ILE C O 1
ATOM 6548 N N . TYR C 1 51 ? 24.644 44.015 41.223 1.00 43.57 65 TYR C N 1
ATOM 6549 C CA . TYR C 1 51 ? 26.111 44.126 41.032 1.00 44.56 65 TYR C CA 1
ATOM 6550 C C . TYR C 1 51 ? 26.579 45.321 41.752 1.00 48.54 65 TYR C C 1
ATOM 6551 O O . TYR C 1 51 ? 25.801 46.254 42.009 1.00 49.11 65 TYR C O 1
ATOM 6560 N N . LYS C 1 52 ? 27.859 45.326 42.081 1.00 49.65 66 LYS C N 1
ATOM 6561 C CA . LYS C 1 52 ? 28.426 46.448 42.776 1.00 52.49 66 LYS C CA 1
ATOM 6562 C C . LYS C 1 52 ? 29.857 46.631 42.383 1.00 54.03 66 LYS C C 1
ATOM 6563 O O . LYS C 1 52 ? 30.525 45.685 42.023 1.00 51.11 66 LYS C O 1
ATOM 6569 N N . TRP C 1 53 ? 30.334 47.866 42.464 1.00 56.42 67 TRP C N 1
ATOM 6570 C CA . TRP C 1 53 ? 31.665 48.185 41.998 1.00 59.16 67 TRP C CA 1
ATOM 6571 C C . TRP C 1 53 ? 32.012 49.518 42.569 1.00 65.73 67 TRP C C 1
ATOM 6572 O O . TRP C 1 53 ? 31.105 50.294 42.943 1.00 63.69 67 TRP C O 1
ATOM 6583 N N . PRO C 1 54 ? 33.329 49.794 42.691 1.00 70.48 68 PRO C N 1
ATOM 6584 C CA . PRO C 1 54 ? 33.769 51.052 43.180 1.00 75.66 68 PRO C CA 1
ATOM 6585 C C . PRO C 1 54 ? 34.136 51.854 41.943 1.00 81.41 68 PRO C C 1
ATOM 6586 O O . PRO C 1 54 ? 33.606 52.945 41.750 1.00 90.93 68 PRO C O 1
ATOM 6590 N N . VAL C 1 63 ? 36.890 46.560 39.320 1.00 69.39 77 VAL C N 1
ATOM 6591 C CA . VAL C 1 63 ? 36.083 45.428 38.819 1.00 62.91 77 VAL C CA 1
ATOM 6592 C C . VAL C 1 63 ? 34.700 45.243 39.441 1.00 60.42 77 VAL C C 1
ATOM 6593 O O . VAL C 1 63 ? 34.445 45.559 40.629 1.00 62.69 77 VAL C O 1
ATOM 6597 N N . VAL C 1 64 ? 33.799 44.767 38.594 1.00 56.47 78 VAL C N 1
ATOM 6598 C CA . VAL C 1 64 ? 32.424 44.554 38.963 1.00 54.63 78 VAL C CA 1
ATOM 6599 C C . VAL C 1 64 ? 32.243 43.137 39.551 1.00 55.26 78 VAL C C 1
ATOM 6600 O O . VAL C 1 64 ? 32.844 42.139 39.053 1.00 54.55 78 VAL C O 1
ATOM 6604 N N . GLN C 1 65 ? 31.433 43.086 40.624 1.00 55.58 79 GLN C N 1
ATOM 6605 C CA . GLN C 1 65 ? 31.116 41.854 41.353 1.00 55.89 79 GLN C CA 1
ATOM 6606 C C . GLN C 1 65 ? 29.665 41.702 41.644 1.00 51.52 79 GLN C C 1
ATOM 6607 O O . GLN C 1 65 ? 28.987 42.677 41.996 1.00 49.43 79 GLN C O 1
ATOM 6613 N N . GLN C 1 66 ? 29.190 40.462 41.552 1.00 48.53 80 GLN C N 1
ATOM 6614 C CA . GLN C 1 66 ? 27.874 40.156 42.065 1.00 45.69 80 GLN C CA 1
ATOM 6615 C C . GLN C 1 66 ? 27.845 40.353 43.599 1.00 45.95 80 GLN C C 1
ATOM 6616 O O . GLN C 1 66 ? 28.724 39.869 44.322 1.00 48.09 80 GLN C O 1
ATOM 6622 N N . LEU C 1 67 ? 26.830 41.074 44.062 1.00 44.12 81 LEU C N 1
ATOM 6623 C CA . LEU C 1 67 ? 26.557 41.249 45.467 1.00 44.93 81 LEU C CA 1
ATOM 6624 C C . LEU C 1 67 ? 25.525 40.249 45.928 1.00 43.61 81 LEU C C 1
ATOM 6625 O O . LEU C 1 67 ? 25.642 39.706 46.981 1.00 45.08 81 LEU C O 1
ATOM 6630 N N . GLU C 1 68 ? 24.467 40.056 45.153 1.00 44.38 82 GLU C N 1
ATOM 6631 C CA . GLU C 1 68 ? 23.347 39.219 45.593 1.00 45.00 82 GLU C CA 1
ATOM 6632 C C . GLU C 1 68 ? 22.512 38.776 44.385 1.00 43.19 82 GLU C C 1
ATOM 6633 O O . GLU C 1 68 ? 22.458 39.474 43.338 1.00 41.94 82 GLU C O 1
ATOM 6639 N N . GLU C 1 69 ? 21.833 37.646 44.568 1.00 40.69 83 GLU C N 1
ATOM 6640 C CA . GLU C 1 69 ? 20.876 37.174 43.587 1.00 40.66 83 GLU C CA 1
ATOM 6641 C C . GLU C 1 69 ? 19.565 36.800 44.259 1.00 41.17 83 GLU C C 1
ATOM 6642 O O . GLU C 1 69 ? 19.562 36.347 45.401 1.00 42.71 83 GLU C O 1
ATOM 6648 N N . CYS C 1 70 ? 18.480 36.910 43.517 1.00 41.79 84 CYS C N 1
ATOM 6649 C CA . CYS C 1 70 ? 17.130 36.523 43.976 1.00 44.43 84 CYS C CA 1
ATOM 6650 C C . CYS C 1 70 ? 16.426 35.709 42.824 1.00 41.33 84 CYS C C 1
ATOM 6651 O O . CYS C 1 70 ? 16.436 36.125 41.687 1.00 40.15 84 CYS C O 1
ATOM 6654 N N . GLN C 1 71 ? 15.817 34.583 43.120 1.00 39.93 85 GLN C N 1
ATOM 6655 C CA . GLN C 1 71 ? 15.041 33.930 42.083 1.00 39.24 85 GLN C CA 1
ATOM 6656 C C . GLN C 1 71 ? 13.557 34.178 42.330 1.00 40.77 85 GLN C C 1
ATOM 6657 O O . GLN C 1 71 ? 13.016 33.876 43.410 1.00 44.42 85 GLN C O 1
ATOM 6663 N N . VAL C 1 72 ? 12.894 34.787 41.372 1.00 40.08 86 VAL C N 1
ATOM 6664 C CA . VAL C 1 72 ? 11.463 35.026 41.505 1.00 41.87 86 VAL C CA 1
ATOM 6665 C C . VAL C 1 72 ? 10.701 33.689 41.553 1.00 43.16 86 VAL C C 1
ATOM 6666 O O . VAL C 1 72 ? 10.986 32.785 40.773 1.00 41.93 86 VAL C O 1
ATOM 6670 N N . LYS C 1 73 ? 9.775 33.556 42.492 1.00 43.47 87 LYS C N 1
ATOM 6671 C CA . LYS C 1 73 ? 8.980 32.344 42.599 1.00 46.48 87 LYS C CA 1
ATOM 6672 C C . LYS C 1 73 ? 8.067 32.244 41.382 1.00 47.62 87 LYS C C 1
ATOM 6673 O O . LYS C 1 73 ? 7.516 33.239 40.933 1.00 47.00 87 LYS C O 1
ATOM 6679 N N . GLY C 1 74 ? 7.937 31.048 40.826 1.00 47.54 88 GLY C N 1
ATOM 6680 C CA . GLY C 1 74 ? 7.031 30.847 39.724 1.00 48.06 88 GLY C CA 1
ATOM 6681 C C . GLY C 1 74 ? 7.726 30.758 38.398 1.00 47.61 88 GLY C C 1
ATOM 6682 O O . GLY C 1 74 ? 8.950 30.624 38.316 1.00 45.15 88 GLY C O 1
ATOM 6683 N N . PRO C 1 75 ? 6.944 30.837 37.314 1.00 49.62 89 PRO C N 1
ATOM 6684 C CA . PRO C 1 75 ? 7.556 30.533 36.034 1.00 47.81 89 PRO C CA 1
ATOM 6685 C C . PRO C 1 75 ? 8.189 31.801 35.405 1.00 44.50 89 PRO C C 1
ATOM 6686 O O . PRO C 1 75 ? 8.355 32.809 36.114 1.00 45.71 89 PRO C O 1
ATOM 6690 N N . GLY C 1 76 ? 8.539 31.770 34.115 1.00 43.87 90 GLY C N 1
ATOM 6691 C CA . GLY C 1 76 ? 9.035 32.982 33.493 1.00 40.38 90 GLY C CA 1
ATOM 6692 C C . GLY C 1 76 ? 7.871 33.881 33.081 1.00 41.20 90 GLY C C 1
ATOM 6693 O O . GLY C 1 76 ? 6.685 33.455 33.013 1.00 42.47 90 GLY C O 1
ATOM 6694 N N . ILE C 1 77 ? 8.212 35.122 32.759 1.00 41.77 91 ILE C N 1
ATOM 6695 C CA . ILE C 1 77 ? 7.226 36.142 32.542 1.00 43.21 91 ILE C CA 1
ATOM 6696 C C . ILE C 1 77 ? 6.319 35.947 31.380 1.00 44.94 91 ILE C C 1
ATOM 6697 O O . ILE C 1 77 ? 5.284 36.564 31.373 1.00 48.14 91 ILE C O 1
ATOM 6702 N N . SER C 1 78 ? 6.676 35.116 30.407 1.00 42.26 92 SER C N 1
ATOM 6703 C CA . SER C 1 78 ? 5.816 34.924 29.272 1.00 43.13 92 SER C CA 1
ATOM 6704 C C . SER C 1 78 ? 4.577 34.172 29.691 1.00 47.90 92 SER C C 1
ATOM 6705 O O . SER C 1 78 ? 3.508 34.246 29.028 1.00 51.29 92 SER C O 1
ATOM 6708 N N . LYS C 1 79 ? 4.679 33.485 30.825 1.00 46.87 93 LYS C N 1
ATOM 6709 C CA . LYS C 1 79 ? 3.489 32.855 31.391 1.00 51.44 93 LYS C CA 1
ATOM 6710 C C . LYS C 1 79 ? 2.470 33.860 31.976 1.00 53.16 93 LYS C C 1
ATOM 6711 O O . LYS C 1 79 ? 1.371 33.500 32.315 1.00 54.25 93 LYS C O 1
ATOM 6717 N N . TYR C 1 80 ? 2.827 35.137 32.012 1.00 52.24 94 TYR C N 1
ATOM 6718 C CA . TYR C 1 80 ? 1.928 36.171 32.493 1.00 52.81 94 TYR C CA 1
ATOM 6719 C C . TYR C 1 80 ? 1.165 36.883 31.398 1.00 54.07 94 TYR C C 1
ATOM 6720 O O . TYR C 1 80 ? 0.441 37.824 31.665 1.00 53.70 94 TYR C O 1
ATOM 6729 N N . ALA C 1 81 ? 1.290 36.392 30.169 1.00 53.53 95 ALA C N 1
ATOM 6730 C CA . ALA C 1 81 ? 0.641 37.013 29.012 1.00 54.37 95 ALA C CA 1
ATOM 6731 C C . ALA C 1 81 ? -0.873 37.247 29.223 1.00 59.36 95 ALA C C 1
ATOM 6732 O O . ALA C 1 81 ? -1.441 38.228 28.757 1.00 61.87 95 ALA C O 1
ATOM 6734 N N . GLN C 1 82 ? -1.524 36.341 29.932 1.00 59.79 96 GLN C N 1
ATOM 6735 C CA . GLN C 1 82 ? -2.916 36.495 30.200 1.00 64.88 96 GLN C CA 1
ATOM 6736 C C . GLN C 1 82 ? -3.198 36.900 31.648 1.00 63.96 96 GLN C C 1
ATOM 6737 O O . GLN C 1 82 ? -4.370 36.936 32.079 1.00 66.44 96 GLN C O 1
ATOM 6743 N N . LYS C 1 83 ? -2.147 37.233 32.394 1.00 59.54 97 LYS C N 1
ATOM 6744 C CA . LYS C 1 83 ? -2.342 37.748 33.779 1.00 60.59 97 LYS C CA 1
ATOM 6745 C C . LYS C 1 83 ? -1.344 38.823 34.112 1.00 57.64 97 LYS C C 1
ATOM 6746 O O . LYS C 1 83 ? -0.641 38.756 35.105 1.00 56.36 97 LYS C O 1
ATOM 6752 N N . THR C 1 84 ? -1.319 39.827 33.253 1.00 57.55 98 THR C N 1
ATOM 6753 C CA . THR C 1 84 ? -0.408 40.952 33.367 1.00 57.90 98 THR C CA 1
ATOM 6754 C C . THR C 1 84 ? -0.704 41.731 34.654 1.00 60.48 98 THR C C 1
ATOM 6755 O O . THR C 1 84 ? 0.218 42.266 35.234 1.00 61.90 98 THR C O 1
ATOM 6759 N N . ASP C 1 85 ? -1.972 41.738 35.102 1.00 60.78 99 ASP C N 1
ATOM 6760 C CA . ASP C 1 85 ? -2.395 42.309 36.366 1.00 66.00 99 ASP C CA 1
ATOM 6761 C C . ASP C 1 85 ? -1.818 41.626 37.598 1.00 64.32 99 ASP C C 1
ATOM 6762 O O . ASP C 1 85 ? -2.201 41.964 38.689 1.00 65.47 99 ASP C O 1
ATOM 6767 N N . GLU C 1 86 ? -0.965 40.627 37.413 1.00 62.72 100 GLU C N 1
ATOM 6768 C CA . GLU C 1 86 ? -0.319 39.940 38.552 1.00 60.37 100 GLU C CA 1
ATOM 6769 C C . GLU C 1 86 ? 1.178 40.021 38.482 1.00 55.57 100 GLU C C 1
ATOM 6770 O O . GLU C 1 86 ? 1.814 39.443 39.335 1.00 55.68 100 GLU C O 1
ATOM 6776 N N . ILE C 1 87 ? 1.726 40.717 37.479 1.00 53.02 101 ILE C N 1
ATOM 6777 C CA . ILE C 1 87 ? 3.170 40.893 37.344 1.00 52.52 101 ILE C CA 1
ATOM 6778 C C . ILE C 1 87 ? 3.762 41.703 38.487 1.00 51.54 101 ILE C C 1
ATOM 6779 O O . ILE C 1 87 ? 4.855 41.425 38.945 1.00 49.48 101 ILE C O 1
ATOM 6784 N N . ALA C 1 88 ? 3.023 42.702 38.949 1.00 53.63 102 ALA C N 1
ATOM 6785 C CA . ALA C 1 88 ? 3.419 43.461 40.119 1.00 54.31 102 ALA C CA 1
ATOM 6786 C C . ALA C 1 88 ? 3.632 42.520 41.299 1.00 54.50 102 ALA C C 1
ATOM 6787 O O . ALA C 1 88 ? 4.710 42.499 41.909 1.00 54.71 102 ALA C O 1
ATOM 6789 N N . ALA C 1 89 ? 2.615 41.715 41.589 1.00 55.24 103 ALA C N 1
ATOM 6790 C CA . ALA C 1 89 ? 2.691 40.677 42.629 1.00 54.19 103 ALA C CA 1
ATOM 6791 C C . ALA C 1 89 ? 3.843 39.686 42.419 1.00 51.38 103 ALA C C 1
ATOM 6792 O O . ALA C 1 89 ? 4.493 39.332 43.378 1.00 51.75 103 ALA C O 1
ATOM 6794 N N . TYR C 1 90 ? 4.095 39.265 41.192 1.00 49.09 104 TYR C N 1
ATOM 6795 C CA . TYR C 1 90 ? 5.211 38.356 40.838 1.00 48.27 104 TYR C CA 1
ATOM 6796 C C . TYR C 1 90 ? 6.645 38.882 41.191 1.00 46.69 104 TYR C C 1
ATOM 6797 O O . TYR C 1 90 ? 7.483 38.177 41.773 1.00 46.66 104 TYR C O 1
ATOM 6806 N N . LEU C 1 91 ? 6.865 40.142 40.852 1.00 47.49 105 LEU C N 1
ATOM 6807 C CA . LEU C 1 91 ? 8.117 40.850 41.030 1.00 46.17 105 LEU C CA 1
ATOM 6808 C C . LEU C 1 91 ? 8.400 41.329 42.437 1.00 48.20 105 LEU C C 1
ATOM 6809 O O . LEU C 1 91 ? 9.538 41.640 42.759 1.00 47.33 105 LEU C O 1
ATOM 6814 N N . ALA C 1 92 ? 7.369 41.381 43.285 1.00 50.47 106 ALA C N 1
ATOM 6815 C CA . ALA C 1 92 ? 7.477 42.130 44.555 1.00 53.41 106 ALA C CA 1
ATOM 6816 C C . ALA C 1 92 ? 8.583 41.582 45.503 1.00 52.89 106 ALA C C 1
ATOM 6817 O O . ALA C 1 92 ? 9.353 42.362 46.056 1.00 51.49 106 ALA C O 1
ATOM 6819 N N . GLU C 1 93 ? 8.635 40.266 45.696 1.00 51.65 107 GLU C N 1
ATOM 6820 C CA . GLU C 1 93 ? 9.564 39.702 46.661 1.00 52.48 107 GLU C CA 1
ATOM 6821 C C . GLU C 1 93 ? 11.017 40.057 46.319 1.00 49.33 107 GLU C C 1
ATOM 6822 O O . GLU C 1 93 ? 11.757 40.503 47.174 1.00 48.20 107 GLU C O 1
ATOM 6828 N N . CYS C 1 94 ? 11.416 39.841 45.081 1.00 49.85 108 CYS C N 1
ATOM 6829 C CA . CYS C 1 94 ? 12.772 40.158 44.701 1.00 47.39 108 CYS C CA 1
ATOM 6830 C C . CYS C 1 94 ? 13.086 41.664 44.605 1.00 47.58 108 CYS C C 1
ATOM 6831 O O . CYS C 1 94 ? 14.201 42.091 44.960 1.00 45.97 108 CYS C O 1
ATOM 6834 N N . MET C 1 95 ? 12.164 42.455 44.083 1.00 46.47 109 MET C N 1
ATOM 6835 C CA . MET C 1 95 ? 12.338 43.913 44.213 1.00 50.65 109 MET C CA 1
ATOM 6836 C C . MET C 1 95 ? 12.428 44.461 45.662 1.00 53.79 109 MET C C 1
ATOM 6837 O O . MET C 1 95 ? 13.191 45.410 45.941 1.00 55.09 109 MET C O 1
ATOM 6842 N N . LYS C 1 96 ? 11.647 43.873 46.586 1.00 53.87 110 LYS C N 1
ATOM 6843 C CA . LYS C 1 96 ? 11.685 44.232 48.008 1.00 58.32 110 LYS C CA 1
ATOM 6844 C C . LYS C 1 96 ? 13.070 43.889 48.539 1.00 55.29 110 LYS C C 1
ATOM 6845 O O . LYS C 1 96 ? 13.645 44.661 49.268 1.00 57.23 110 LYS C O 1
ATOM 6851 N N . MET C 1 97 ? 13.630 42.763 48.138 1.00 52.46 111 MET C N 1
ATOM 6852 C CA . MET C 1 97 ? 14.957 42.404 48.597 1.00 50.49 111 MET C CA 1
ATOM 6853 C C . MET C 1 97 ? 15.930 43.481 48.187 1.00 48.77 111 MET C C 1
ATOM 6854 O O . MET C 1 97 ? 16.786 43.847 48.958 1.00 49.50 111 MET C O 1
ATOM 6859 N N . SER C 1 98 ? 15.762 43.993 46.977 1.00 47.10 112 SER C N 1
ATOM 6860 C CA . SER C 1 98 ? 16.696 44.926 46.416 1.00 48.36 112 SER C CA 1
ATOM 6861 C C . SER C 1 98 ? 16.635 46.242 47.157 1.00 51.91 112 SER C C 1
ATOM 6862 O O . SER C 1 98 ? 17.680 46.869 47.402 1.00 52.39 112 SER C O 1
ATOM 6865 N N . THR C 1 99 ? 15.417 46.658 47.517 1.00 54.59 113 THR C N 1
ATOM 6866 C CA . THR C 1 99 ? 15.229 47.920 48.254 1.00 58.43 113 THR C CA 1
ATOM 6867 C C . THR C 1 99 ? 15.726 47.794 49.709 1.00 60.36 113 THR C C 1
ATOM 6868 O O . THR C 1 99 ? 16.071 48.798 50.339 1.00 64.04 113 THR C O 1
ATOM 6872 N N . GLU C 1 100 ? 15.796 46.572 50.232 1.00 60.11 114 GLU C N 1
ATOM 6873 C CA . GLU C 1 100 ? 16.329 46.372 51.598 1.00 64.69 114 GLU C CA 1
ATOM 6874 C C . GLU C 1 100 ? 17.866 46.280 51.555 1.00 61.94 114 GLU C C 1
ATOM 6875 O O . GLU C 1 100 ? 18.548 46.576 52.507 1.00 64.37 114 GLU C O 1
ATOM 6881 N N . ARG C 1 101 ? 18.403 45.875 50.433 1.00 59.55 115 ARG C N 1
ATOM 6882 C CA . ARG C 1 101 ? 19.802 45.490 50.382 1.00 58.30 115 ARG C CA 1
ATOM 6883 C C . ARG C 1 101 ? 20.684 46.686 49.965 1.00 59.23 115 ARG C C 1
ATOM 6884 O O . ARG C 1 101 ? 21.769 46.871 50.493 1.00 60.30 115 ARG C O 1
ATOM 6892 N N . ILE C 1 102 ? 20.201 47.500 49.036 1.00 57.99 116 ILE C N 1
ATOM 6893 C CA . ILE C 1 102 ? 20.949 48.619 48.528 1.00 59.68 116 ILE C CA 1
ATOM 6894 C C . ILE C 1 102 ? 20.724 49.819 49.451 1.00 64.08 116 ILE C C 1
ATOM 6895 O O . ILE C 1 102 ? 19.570 50.109 49.799 1.00 65.28 116 ILE C O 1
ATOM 6900 N N . PRO C 1 103 ? 21.811 50.518 49.880 1.00 65.56 117 PRO C N 1
ATOM 6901 C CA . PRO C 1 103 ? 21.577 51.673 50.775 1.00 70.17 117 PRO C CA 1
ATOM 6902 C C . PRO C 1 103 ? 20.626 52.701 50.127 1.00 72.09 117 PRO C C 1
ATOM 6903 O O . PRO C 1 103 ? 20.705 52.975 48.909 1.00 68.55 117 PRO C O 1
ATOM 6907 N N . ALA C 1 104 ? 19.706 53.195 50.961 1.00 75.33 118 ALA C N 1
ATOM 6908 C CA . ALA C 1 104 ? 18.621 54.116 50.591 1.00 78.62 118 ALA C CA 1
ATOM 6909 C C . ALA C 1 104 ? 19.069 55.376 49.862 1.00 81.58 118 ALA C C 1
ATOM 6910 O O . ALA C 1 104 ? 18.411 55.794 48.907 1.00 82.55 118 ALA C O 1
ATOM 6912 N N . SER C 1 105 ? 20.169 55.979 50.317 1.00 83.87 119 SER C N 1
ATOM 6913 C CA . SER C 1 105 ? 20.815 57.097 49.606 1.00 85.40 119 SER C CA 1
ATOM 6914 C C . SER C 1 105 ? 21.275 56.729 48.174 1.00 81.89 119 SER C C 1
ATOM 6915 O O . SER C 1 105 ? 21.345 57.596 47.292 1.00 83.11 119 SER C O 1
ATOM 6918 N N . LYS C 1 106 ? 21.546 55.435 47.960 1.00 76.48 120 LYS C N 1
ATOM 6919 C CA . LYS C 1 106 ? 22.156 54.895 46.737 1.00 72.52 120 LYS C CA 1
ATOM 6920 C C . LYS C 1 106 ? 21.205 54.499 45.628 1.00 69.16 120 LYS C C 1
ATOM 6921 O O . LYS C 1 106 ? 21.658 54.254 44.519 1.00 66.23 120 LYS C O 1
ATOM 6927 N N . GLN C 1 107 ? 19.903 54.482 45.922 1.00 69.48 121 GLN C N 1
ATOM 6928 C CA . GLN C 1 107 ? 18.878 53.835 45.073 1.00 69.08 121 GLN C CA 1
ATOM 6929 C C . GLN C 1 107 ? 18.422 54.509 43.791 1.00 69.99 121 GLN C C 1
ATOM 6930 O O . GLN C 1 107 ? 18.220 53.866 42.762 1.00 65.15 121 GLN C O 1
ATOM 6936 N N . HIS C 1 108 ? 18.264 55.808 43.853 1.00 75.18 122 HIS C N 1
ATOM 6937 C CA . HIS C 1 108 ? 17.963 56.567 42.662 1.00 79.06 122 HIS C CA 1
ATOM 6938 C C . HIS C 1 108 ? 19.049 56.555 41.626 1.00 77.08 122 HIS C C 1
ATOM 6939 O O . HIS C 1 108 ? 18.728 56.532 40.450 1.00 78.17 122 HIS C O 1
ATOM 6946 N N . GLN C 1 109 ? 20.322 56.536 42.035 1.00 76.56 123 GLN C N 1
ATOM 6947 C CA . GLN C 1 109 ? 21.438 56.538 41.085 1.00 76.37 123 GLN C CA 1
ATOM 6948 C C . GLN C 1 109 ? 21.745 55.151 40.552 1.00 70.79 123 GLN C C 1
ATOM 6949 O O . GLN C 1 109 ? 22.681 54.970 39.782 1.00 71.50 123 GLN C O 1
ATOM 6955 N N . THR C 1 110 ? 20.965 54.171 40.991 1.00 67.58 124 THR C N 1
ATOM 6956 C CA . THR C 1 110 ? 21.189 52.749 40.663 1.00 61.57 124 THR C CA 1
ATOM 6957 C C . THR C 1 110 ? 20.380 52.331 39.455 1.00 59.40 124 THR C C 1
ATOM 6958 O O . THR C 1 110 ? 19.152 52.335 39.551 1.00 60.97 124 THR C O 1
ATOM 6962 N N . PRO C 1 111 ? 21.034 51.944 38.332 1.00 57.70 125 PRO C N 1
ATOM 6963 C CA . PRO C 1 111 ? 20.286 51.477 37.153 1.00 56.36 125 PRO C CA 1
ATOM 6964 C C . PRO C 1 111 ? 19.617 50.092 37.321 1.00 54.69 125 PRO C C 1
ATOM 6965 O O . PRO C 1 111 ? 20.184 49.229 37.954 1.00 54.06 125 PRO C O 1
ATOM 6969 N N . VAL C 1 112 ? 18.394 49.934 36.796 1.00 54.61 126 VAL C N 1
ATOM 6970 C CA . VAL C 1 112 ? 17.672 48.659 36.727 1.00 53.49 126 VAL C CA 1
ATOM 6971 C C . VAL C 1 112 ? 17.272 48.378 35.279 1.00 52.20 126 VAL C C 1
ATOM 6972 O O . VAL C 1 112 ? 16.599 49.215 34.650 1.00 55.17 126 VAL C O 1
ATOM 6976 N N . TYR C 1 113 ? 17.673 47.195 34.791 1.00 48.22 127 TYR C N 1
ATOM 6977 C CA . TYR C 1 113 ? 17.430 46.647 33.434 1.00 45.73 127 TYR C CA 1
ATOM 6978 C C . TYR C 1 113 ? 16.697 45.312 33.511 1.00 42.54 127 TYR C C 1
ATOM 6979 O O . TYR C 1 113 ? 17.039 44.540 34.324 1.00 43.21 127 TYR C O 1
ATOM 6988 N N . LEU C 1 114 ? 15.680 45.050 32.701 1.00 41.28 128 LEU C N 1
ATOM 6989 C CA . LEU C 1 114 ? 15.259 43.668 32.521 1.00 39.80 128 LEU C CA 1
ATOM 6990 C C . LEU C 1 114 ? 15.620 43.275 31.070 1.00 39.14 128 LEU C C 1
ATOM 6991 O O . LEU C 1 114 ? 15.414 44.064 30.176 1.00 39.62 128 LEU C O 1
ATOM 6996 N N . GLY C 1 115 ? 16.249 42.094 30.886 1.00 39.15 129 GLY C N 1
ATOM 6997 C CA . GLY C 1 115 ? 16.467 41.441 29.564 1.00 35.87 129 GLY C CA 1
ATOM 6998 C C . GLY C 1 115 ? 15.731 40.107 29.570 1.00 36.65 129 GLY C C 1
ATOM 6999 O O . GLY C 1 115 ? 15.971 39.265 30.426 1.00 39.09 129 GLY C O 1
ATOM 7000 N N . ALA C 1 116 ? 14.797 39.953 28.643 1.00 38.22 130 ALA C N 1
ATOM 7001 C CA . ALA C 1 116 ? 14.105 38.693 28.419 1.00 37.86 130 ALA C CA 1
ATOM 7002 C C . ALA C 1 116 ? 14.743 37.929 27.230 1.00 37.85 130 ALA C C 1
ATOM 7003 O O . ALA C 1 116 ? 15.213 38.535 26.249 1.00 35.04 130 ALA C O 1
ATOM 7005 N N . THR C 1 117 ? 14.779 36.599 27.334 1.00 37.23 131 THR C N 1
ATOM 7006 C CA . THR C 1 117 ? 15.474 35.748 26.398 1.00 36.15 131 THR C CA 1
ATOM 7007 C C . THR C 1 117 ? 14.508 34.805 25.671 1.00 36.64 131 THR C C 1
ATOM 7008 O O . THR C 1 117 ? 13.452 35.264 25.194 1.00 35.50 131 THR C O 1
ATOM 7012 N N . ALA C 1 118 ? 14.870 33.541 25.486 1.00 33.13 132 ALA C N 1
ATOM 7013 C CA . ALA C 1 118 ? 14.121 32.763 24.498 1.00 33.77 132 ALA C CA 1
ATOM 7014 C C . ALA C 1 118 ? 12.613 32.597 24.813 1.00 33.50 132 ALA C C 1
ATOM 7015 O O . ALA C 1 118 ? 11.778 32.469 23.868 1.00 34.13 132 ALA C O 1
ATOM 7017 N N . GLY C 1 119 ? 12.247 32.525 26.116 1.00 33.65 133 GLY C N 1
ATOM 7018 C CA . GLY C 1 119 ? 10.838 32.319 26.409 1.00 33.83 133 GLY C CA 1
ATOM 7019 C C . GLY C 1 119 ? 10.003 33.464 25.860 1.00 34.03 133 GLY C C 1
ATOM 7020 O O . GLY C 1 119 ? 8.919 33.243 25.349 1.00 36.47 133 GLY C O 1
ATOM 7021 N N . MET C 1 120 ? 10.500 34.682 26.010 1.00 32.70 134 MET C N 1
ATOM 7022 C CA . MET C 1 120 ? 9.833 35.841 25.500 1.00 35.48 134 MET C CA 1
ATOM 7023 C C . MET C 1 120 ? 9.937 35.972 23.937 1.00 37.75 134 MET C C 1
ATOM 7024 O O . MET C 1 120 ? 8.979 36.464 23.286 1.00 40.70 134 MET C O 1
ATOM 7029 N N . ARG C 1 121 ? 11.031 35.472 23.310 1.00 34.67 135 ARG C N 1
ATOM 7030 C CA . ARG C 1 121 ? 11.078 35.357 21.867 1.00 34.21 135 ARG C CA 1
ATOM 7031 C C . ARG C 1 121 ? 9.933 34.466 21.377 1.00 34.91 135 ARG C C 1
ATOM 7032 O O . ARG C 1 121 ? 9.255 34.763 20.414 1.00 37.38 135 ARG C O 1
ATOM 7040 N N . LEU C 1 122 ? 9.683 33.365 22.063 1.00 35.37 136 LEU C N 1
ATOM 7041 C CA . LEU C 1 122 ? 8.575 32.495 21.706 1.00 35.51 136 LEU C CA 1
ATOM 7042 C C . LEU C 1 122 ? 7.159 33.157 21.856 1.00 38.10 136 LEU C C 1
ATOM 7043 O O . LEU C 1 122 ? 6.293 32.999 20.976 1.00 41.46 136 LEU C O 1
ATOM 7048 N N . LEU C 1 123 ? 6.948 33.924 22.931 1.00 37.33 137 LEU C N 1
ATOM 7049 C CA . LEU C 1 123 ? 5.685 34.627 23.135 1.00 39.53 137 LEU C CA 1
ATOM 7050 C C . LEU C 1 123 ? 5.496 35.637 22.039 1.00 42.61 137 LEU C C 1
ATOM 7051 O O . LEU C 1 123 ? 4.437 35.670 21.397 1.00 47.06 137 LEU C O 1
ATOM 7056 N N . ARG C 1 124 ? 6.517 36.465 21.814 1.00 41.21 138 ARG C N 1
ATOM 7057 C CA . ARG C 1 124 ? 6.511 37.401 20.731 1.00 40.54 138 ARG C CA 1
ATOM 7058 C C . ARG C 1 124 ? 6.184 36.774 19.412 1.00 42.49 138 ARG C C 1
ATOM 7059 O O . ARG C 1 124 ? 5.398 37.310 18.682 1.00 45.77 138 ARG C O 1
ATOM 7067 N N . MET C 1 125 ? 6.798 35.652 19.093 1.00 42.00 139 MET C N 1
ATOM 7068 C CA . MET C 1 125 ? 6.528 34.871 17.900 1.00 45.00 139 MET C CA 1
ATOM 7069 C C . MET C 1 125 ? 5.050 34.592 17.744 1.00 48.22 139 MET C C 1
ATOM 7070 O O . MET C 1 125 ? 4.513 34.813 16.664 1.00 57.35 139 MET C O 1
ATOM 7075 N N . GLU C 1 126 ? 4.395 34.097 18.786 1.00 50.93 140 GLU C N 1
ATOM 7076 C CA . GLU C 1 126 ? 2.951 33.793 18.763 1.00 53.45 140 GLU C CA 1
ATOM 7077 C C . GLU C 1 126 ? 2.095 35.030 18.722 1.00 53.79 140 GLU C C 1
ATOM 7078 O O . GLU C 1 126 ? 1.118 35.021 18.011 1.00 58.21 140 GLU C O 1
ATOM 7084 N N . SER C 1 127 ? 2.446 36.056 19.511 1.00 51.94 141 SER C N 1
ATOM 7085 C CA . SER C 1 127 ? 1.761 37.323 19.520 1.00 54.94 141 SER C CA 1
ATOM 7086 C C . SER C 1 127 ? 2.662 38.492 19.923 1.00 52.08 141 SER C C 1
ATOM 7087 O O . SER C 1 127 ? 3.010 38.658 21.098 1.00 48.93 141 SER C O 1
ATOM 7090 N N . LYS C 1 128 ? 2.983 39.357 18.974 1.00 52.32 142 LYS C N 1
ATOM 7091 C CA . LYS C 1 128 ? 3.795 40.511 19.345 1.00 53.13 142 LYS C CA 1
ATOM 7092 C C . LYS C 1 128 ? 3.131 41.397 20.392 1.00 56.12 142 LYS C C 1
ATOM 7093 O O . LYS C 1 128 ? 3.817 41.892 21.275 1.00 54.61 142 LYS C O 1
ATOM 7099 N N . GLN C 1 129 ? 1.805 41.603 20.289 1.00 56.99 143 GLN C N 1
ATOM 7100 C CA . GLN C 1 129 ? 1.093 42.467 21.204 1.00 61.13 143 GLN C CA 1
ATOM 7101 C C . GLN C 1 129 ? 1.086 41.872 22.605 1.00 58.33 143 GLN C C 1
ATOM 7102 O O . GLN C 1 129 ? 1.374 42.577 23.563 1.00 59.43 143 GLN C O 1
ATOM 7108 N N . SER C 1 130 ? 0.806 40.573 22.733 1.00 56.31 144 SER C N 1
ATOM 7109 C CA . SER C 1 130 ? 0.952 39.887 24.039 1.00 54.37 144 SER C CA 1
ATOM 7110 C C . SER C 1 130 ? 2.318 40.113 24.646 1.00 50.13 144 SER C C 1
ATOM 7111 O O . SER C 1 130 ? 2.382 40.389 25.810 1.00 48.45 144 SER C O 1
ATOM 7114 N N . ALA C 1 131 ? 3.413 39.998 23.865 1.00 49.79 145 ALA C N 1
ATOM 7115 C CA . ALA C 1 131 ? 4.755 40.227 24.447 1.00 46.16 145 ALA C CA 1
ATOM 7116 C C . ALA C 1 131 ? 4.952 41.684 24.878 1.00 47.86 145 ALA C C 1
ATOM 7117 O O . ALA C 1 131 ? 5.511 41.965 25.883 1.00 45.96 145 ALA C O 1
ATOM 7119 N N . ASP C 1 132 ? 4.463 42.632 24.098 1.00 53.54 146 ASP C N 1
ATOM 7120 C CA . ASP C 1 132 ? 4.628 44.033 24.469 1.00 56.95 146 ASP C CA 1
ATOM 7121 C C . ASP C 1 132 ? 3.857 44.423 25.755 1.00 57.18 146 ASP C C 1
ATOM 7122 O O . ASP C 1 132 ? 4.305 45.233 26.576 1.00 56.38 146 ASP C O 1
ATOM 7127 N N . GLU C 1 133 ? 2.666 43.865 25.879 1.00 57.84 147 GLU C N 1
ATOM 7128 C CA . GLU C 1 133 ? 1.839 44.078 27.063 1.00 61.40 147 GLU C CA 1
ATOM 7129 C C . GLU C 1 133 ? 2.492 43.450 28.322 1.00 57.25 147 GLU C C 1
ATOM 7130 O O . GLU C 1 133 ? 2.348 43.977 29.402 1.00 56.30 147 GLU C O 1
ATOM 7136 N N . VAL C 1 134 ? 3.219 42.344 28.163 1.00 52.85 148 VAL C N 1
ATOM 7137 C CA . VAL C 1 134 ? 3.928 41.719 29.267 1.00 49.79 148 VAL C CA 1
ATOM 7138 C C . VAL C 1 134 ? 5.100 42.609 29.656 1.00 49.39 148 VAL C C 1
ATOM 7139 O O . VAL C 1 134 ? 5.345 42.842 30.840 1.00 49.07 148 VAL C O 1
ATOM 7143 N N . LEU C 1 135 ? 5.804 43.125 28.650 1.00 49.41 149 LEU C N 1
ATOM 7144 C CA . LEU C 1 135 ? 6.949 43.978 28.887 1.00 49.08 149 LEU C CA 1
ATOM 7145 C C . LEU C 1 135 ? 6.506 45.379 29.391 1.00 53.49 149 LEU C C 1
ATOM 7146 O O . LEU C 1 135 ? 7.242 46.018 30.210 1.00 52.04 149 LEU C O 1
ATOM 7151 N N . ALA C 1 136 ? 5.318 45.840 28.915 1.00 53.25 150 ALA C N 1
ATOM 7152 C CA . ALA C 1 136 ? 4.621 47.037 29.459 1.00 57.02 150 ALA C CA 1
ATOM 7153 C C . ALA C 1 136 ? 4.251 46.979 30.984 1.00 57.37 150 ALA C C 1
ATOM 7154 O O . ALA C 1 136 ? 4.498 47.945 31.712 1.00 58.86 150 ALA C O 1
ATOM 7156 N N . ALA C 1 137 ? 3.679 45.846 31.426 1.00 55.93 151 ALA C N 1
ATOM 7157 C CA . ALA C 1 137 ? 3.409 45.519 32.841 1.00 54.79 151 ALA C CA 1
ATOM 7158 C C . ALA C 1 137 ? 4.690 45.411 33.674 1.00 51.71 151 ALA C C 1
ATOM 7159 O O . ALA C 1 137 ? 4.780 45.943 34.760 1.00 53.42 151 ALA C O 1
ATOM 7161 N N . VAL C 1 138 ? 5.698 44.767 33.131 1.00 51.40 152 VAL C N 1
ATOM 7162 C CA . VAL C 1 138 ? 6.970 44.633 33.823 1.00 51.92 152 VAL C CA 1
ATOM 7163 C C . VAL C 1 138 ? 7.499 46.015 34.054 1.00 51.93 152 VAL C C 1
ATOM 7164 O O . VAL C 1 138 ? 7.986 46.327 35.111 1.00 52.63 152 VAL C O 1
ATOM 7168 N N . SER C 1 139 ? 7.365 46.844 33.020 1.00 54.34 153 SER C N 1
ATOM 7169 C CA . SER C 1 139 ? 7.883 48.201 33.015 1.00 55.30 153 SER C CA 1
ATOM 7170 C C . SER C 1 139 ? 7.219 49.035 34.069 1.00 56.57 153 SER C C 1
ATOM 7171 O O . SER C 1 139 ? 7.879 49.591 34.935 1.00 56.83 153 SER C O 1
ATOM 7174 N N . ARG C 1 140 ? 5.900 49.057 34.005 1.00 60.65 154 ARG C N 1
ATOM 7175 C CA . ARG C 1 140 ? 4.996 49.761 34.970 1.00 65.89 154 ARG C CA 1
ATOM 7176 C C . ARG C 1 140 ? 5.415 49.425 36.391 1.00 64.29 154 ARG C C 1
ATOM 7177 O O . ARG C 1 140 ? 5.523 50.293 37.224 1.00 65.97 154 ARG C O 1
ATOM 7185 N N . SER C 1 141 ? 5.691 48.147 36.620 1.00 61.90 155 SER C N 1
ATOM 7186 C CA A SER C 1 141 ? 6.012 47.674 37.939 0.50 60.75 155 SER C CA 1
ATOM 7187 C CA B SER C 1 141 ? 6.048 47.626 37.935 0.50 61.60 155 SER C CA 1
ATOM 7188 C C . SER C 1 141 ? 7.436 48.042 38.386 1.00 59.72 155 SER C C 1
ATOM 7189 O O . SER C 1 141 ? 7.602 48.540 39.456 1.00 62.32 155 SER C O 1
ATOM 7194 N N . LEU C 1 142 ? 8.443 47.864 37.559 1.00 55.98 156 LEU C N 1
ATOM 7195 C CA . LEU C 1 142 ? 9.801 48.234 38.001 1.00 57.18 156 LEU C CA 1
ATOM 7196 C C . LEU C 1 142 ? 10.004 49.754 38.200 1.00 63.35 156 LEU C C 1
ATOM 7197 O O . LEU C 1 142 ? 10.866 50.174 38.993 1.00 62.49 156 LEU C O 1
ATOM 7202 N N . LYS C 1 143 ? 9.238 50.566 37.456 1.00 67.83 157 LYS C N 1
ATOM 7203 C CA . LYS C 1 143 ? 9.227 52.034 37.619 1.00 73.45 157 LYS C CA 1
ATOM 7204 C C . LYS C 1 143 ? 8.636 52.449 38.988 1.00 76.08 157 LYS C C 1
ATOM 7205 O O . LYS C 1 143 ? 8.894 53.557 39.474 1.00 78.88 157 LYS C O 1
ATOM 7211 N N . SER C 1 144 ? 7.824 51.545 39.564 1.00 76.81 158 SER C N 1
ATOM 7212 C CA . SER C 1 144 ? 7.174 51.654 40.888 1.00 75.61 158 SER C CA 1
ATOM 7213 C C . SER C 1 144 ? 8.141 51.691 42.030 1.00 72.96 158 SER C C 1
ATOM 7214 O O . SER C 1 144 ? 7.759 52.089 43.116 1.00 75.52 158 SER C O 1
ATOM 7217 N N . TYR C 1 145 ? 9.366 51.235 41.785 1.00 66.43 159 TYR C N 1
ATOM 7218 C CA . TYR C 1 145 ? 10.425 51.143 42.774 1.00 64.30 159 TYR C CA 1
ATOM 7219 C C . TYR C 1 145 ? 11.332 52.354 42.643 1.00 66.45 159 TYR C C 1
ATOM 7220 O O . TYR C 1 145 ? 11.257 53.052 41.664 1.00 67.22 159 TYR C O 1
ATOM 7229 N N . PRO C 1 146 ? 12.172 52.624 43.649 1.00 68.00 160 PRO C N 1
ATOM 7230 C CA . PRO C 1 146 ? 12.966 53.831 43.778 1.00 70.18 160 PRO C CA 1
ATOM 7231 C C . PRO C 1 146 ? 14.273 53.792 43.014 1.00 67.62 160 PRO C C 1
ATOM 7232 O O . PRO C 1 146 ? 15.221 54.533 43.348 1.00 69.36 160 PRO C O 1
ATOM 7236 N N . PHE C 1 147 ? 14.323 52.930 42.006 1.00 66.42 161 PHE C N 1
ATOM 7237 C CA . PHE C 1 147 ? 15.514 52.791 41.164 1.00 65.20 161 PHE C CA 1
ATOM 7238 C C . PHE C 1 147 ? 15.363 53.586 39.875 1.00 68.77 161 PHE C C 1
ATOM 7239 O O . PHE C 1 147 ? 14.296 54.133 39.567 1.00 72.81 161 PHE C O 1
ATOM 7247 N N . ASP C 1 148 ? 16.463 53.687 39.154 1.00 69.03 162 ASP C N 1
ATOM 7248 C CA . ASP C 1 148 ? 16.537 54.380 37.868 1.00 69.14 162 ASP C CA 1
ATOM 7249 C C . ASP C 1 148 ? 16.168 53.325 36.761 1.00 66.19 162 ASP C C 1
ATOM 7250 O O . ASP C 1 148 ? 17.044 52.661 36.236 1.00 61.65 162 ASP C O 1
ATOM 7255 N N . PHE C 1 149 ? 14.871 53.157 36.442 1.00 66.91 163 PHE C N 1
ATOM 7256 C CA . PHE C 1 149 ? 14.410 52.151 35.444 1.00 64.92 163 PHE C CA 1
ATOM 7257 C C . PHE C 1 149 ? 15.031 52.475 34.085 1.00 65.96 163 PHE C C 1
ATOM 7258 O O . PHE C 1 149 ? 14.761 53.542 33.509 1.00 66.42 163 PHE C O 1
ATOM 7266 N N . GLN C 1 150 ? 15.907 51.572 33.617 1.00 62.04 164 GLN C N 1
ATOM 7267 C CA . GLN C 1 150 ? 16.564 51.682 32.302 1.00 63.49 164 GLN C CA 1
ATOM 7268 C C . GLN C 1 150 ? 15.904 50.848 31.189 1.00 61.94 164 GLN C C 1
ATOM 7269 O O . GLN C 1 150 ? 16.442 50.783 30.102 1.00 65.85 164 GLN C O 1
ATOM 7275 N N . GLY C 1 151 ? 14.765 50.201 31.455 1.00 57.72 165 GLY C N 1
ATOM 7276 C CA . GLY C 1 151 ? 13.997 49.484 30.426 1.00 54.71 165 GLY C CA 1
ATOM 7277 C C . GLY C 1 151 ? 14.003 47.972 30.546 1.00 50.52 165 GLY C C 1
ATOM 7278 O O . GLY C 1 151 ? 14.850 47.394 31.207 1.00 49.67 165 GLY C O 1
ATOM 7279 N N . ALA C 1 152 ? 13.037 47.344 29.886 1.00 49.88 166 ALA C N 1
ATOM 7280 C CA . ALA C 1 152 ? 12.812 45.919 29.905 1.00 48.24 166 ALA C CA 1
ATOM 7281 C C . ALA C 1 152 ? 12.582 45.532 28.442 1.00 50.07 166 ALA C C 1
ATOM 7282 O O . ALA C 1 152 ? 11.675 46.067 27.802 1.00 52.69 166 ALA C O 1
ATOM 7284 N N . LYS C 1 153 ? 13.430 44.667 27.879 1.00 47.26 167 LYS C N 1
ATOM 7285 C CA . LYS C 1 153 ? 13.418 44.371 26.447 1.00 45.97 167 LYS C CA 1
ATOM 7286 C C . LYS C 1 153 ? 13.755 42.944 26.266 1.00 41.61 167 LYS C C 1
ATOM 7287 O O . LYS C 1 153 ? 14.358 42.391 27.180 1.00 41.07 167 LYS C O 1
ATOM 7293 N N . ILE C 1 154 ? 13.387 42.357 25.102 1.00 40.44 168 ILE C N 1
ATOM 7294 C CA . ILE C 1 154 ? 13.796 40.997 24.686 1.00 38.07 168 ILE C CA 1
ATOM 7295 C C . ILE C 1 154 ? 15.132 41.157 24.014 1.00 37.00 168 ILE C C 1
ATOM 7296 O O . ILE C 1 154 ? 15.257 41.783 22.999 1.00 39.46 168 ILE C O 1
ATOM 7301 N N . ILE C 1 155 ? 16.178 40.660 24.621 1.00 37.21 169 ILE C N 1
ATOM 7302 C CA . ILE C 1 155 ? 17.473 40.706 23.954 1.00 38.44 169 ILE C CA 1
ATOM 7303 C C . ILE C 1 155 ? 17.593 39.643 22.842 1.00 35.60 169 ILE C C 1
ATOM 7304 O O . ILE C 1 155 ? 16.906 38.587 22.851 1.00 34.64 169 ILE C O 1
ATOM 7309 N N . THR C 1 156 ? 18.491 39.907 21.932 1.00 34.50 170 THR C N 1
ATOM 7310 C CA . THR C 1 156 ? 18.628 39.023 20.724 1.00 36.59 170 THR C CA 1
ATOM 7311 C C . THR C 1 156 ? 19.413 37.762 21.126 1.00 34.44 170 THR C C 1
ATOM 7312 O O . THR C 1 156 ? 20.144 37.791 22.089 1.00 33.95 170 THR C O 1
ATOM 7316 N N . GLY C 1 157 ? 19.260 36.656 20.408 1.00 35.31 171 GLY C N 1
ATOM 7317 C CA . GLY C 1 157 ? 20.086 35.483 20.725 1.00 33.42 171 GLY C CA 1
ATOM 7318 C C . GLY C 1 157 ? 21.587 35.719 20.583 1.00 35.01 171 GLY C C 1
ATOM 7319 O O . GLY C 1 157 ? 22.354 35.191 21.380 1.00 33.07 171 GLY C O 1
ATOM 7320 N N . GLN C 1 158 ? 22.018 36.548 19.608 1.00 37.06 172 GLN C N 1
ATOM 7321 C CA . GLN C 1 158 ? 23.463 36.889 19.441 1.00 35.45 172 GLN C CA 1
ATOM 7322 C C . GLN C 1 158 ? 23.956 37.737 20.584 1.00 35.28 172 GLN C C 1
ATOM 7323 O O . GLN C 1 158 ? 25.049 37.547 21.030 1.00 36.16 172 GLN C O 1
ATOM 7329 N N . GLU C 1 159 ? 23.143 38.664 21.069 1.00 36.86 173 GLU C N 1
ATOM 7330 C CA . GLU C 1 159 ? 23.494 39.429 22.258 1.00 37.14 173 GLU C CA 1
ATOM 7331 C C . GLU C 1 159 ? 23.677 38.520 23.472 1.00 37.01 173 GLU C C 1
ATOM 7332 O O . GLU C 1 159 ? 24.688 38.630 24.165 1.00 34.14 173 GLU C O 1
ATOM 7338 N N . GLU C 1 160 ? 22.686 37.629 23.708 1.00 34.73 174 GLU C N 1
ATOM 7339 C CA . GLU C 1 160 ? 22.672 36.666 24.787 1.00 32.15 174 GLU C CA 1
ATOM 7340 C C . GLU C 1 160 ? 23.983 35.863 24.773 1.00 32.95 174 GLU C C 1
ATOM 7341 O O . GLU C 1 160 ? 24.607 35.734 25.851 1.00 32.64 174 GLU C O 1
ATOM 7347 N N . GLY C 1 161 ? 24.372 35.349 23.609 1.00 32.14 175 GLY C N 1
ATOM 7348 C CA . GLY C 1 161 ? 25.657 34.702 23.373 1.00 30.45 175 GLY C CA 1
ATOM 7349 C C . GLY C 1 161 ? 26.901 35.543 23.667 1.00 31.07 175 GLY C C 1
ATOM 7350 O O . GLY C 1 161 ? 27.734 35.180 24.489 1.00 30.10 175 GLY C O 1
ATOM 7351 N N . ALA C 1 162 ? 27.066 36.645 22.972 1.00 33.25 176 ALA C N 1
ATOM 7352 C CA . ALA C 1 162 ? 28.233 37.490 23.167 1.00 33.17 176 ALA C CA 1
ATOM 7353 C C . ALA C 1 162 ? 28.341 37.971 24.608 1.00 32.22 176 ALA C C 1
ATOM 7354 O O . ALA C 1 162 ? 29.401 38.033 25.149 1.00 34.45 176 ALA C O 1
ATOM 7356 N N . TYR C 1 163 ? 27.235 38.373 25.243 1.00 32.92 177 TYR C N 1
ATOM 7357 C CA . TYR C 1 163 ? 27.360 38.887 26.600 1.00 33.39 177 TYR C CA 1
ATOM 7358 C C . TYR C 1 163 ? 27.747 37.831 27.554 1.00 32.26 177 TYR C C 1
ATOM 7359 O O . TYR C 1 163 ? 28.415 38.120 28.487 1.00 34.15 177 TYR C O 1
ATOM 7368 N N . GLY C 1 164 ? 27.321 36.597 27.342 1.00 30.65 178 GLY C N 1
ATOM 7369 C CA . GLY C 1 164 ? 27.875 35.509 28.154 1.00 31.05 178 GLY C CA 1
ATOM 7370 C C . GLY C 1 164 ? 29.399 35.274 28.005 1.00 30.76 178 GLY C C 1
ATOM 7371 O O . GLY C 1 164 ? 30.103 34.986 29.000 1.00 31.39 178 GLY C O 1
ATOM 7372 N N . TRP C 1 165 ? 29.885 35.324 26.783 1.00 30.53 179 TRP C N 1
ATOM 7373 C CA . TRP C 1 165 ? 31.300 35.252 26.451 1.00 28.49 179 TRP C CA 1
ATOM 7374 C C . TRP C 1 165 ? 32.043 36.399 27.102 1.00 32.02 179 TRP C C 1
ATOM 7375 O O . TRP C 1 165 ? 33.150 36.246 27.604 1.00 31.72 179 TRP C O 1
ATOM 7386 N N . ILE C 1 166 ? 31.461 37.594 27.061 1.00 32.65 180 ILE C N 1
ATOM 7387 C CA . ILE C 1 166 ? 32.023 38.699 27.819 1.00 33.73 180 ILE C CA 1
ATOM 7388 C C . ILE C 1 166 ? 32.112 38.487 29.326 1.00 35.20 180 ILE C C 1
ATOM 7389 O O . ILE C 1 166 ? 33.175 38.720 29.921 1.00 36.18 180 ILE C O 1
ATOM 7394 N N . THR C 1 167 ? 31.001 38.039 29.925 1.00 35.81 181 THR C N 1
ATOM 7395 C CA . THR C 1 167 ? 30.873 37.776 31.358 1.00 36.81 181 THR C CA 1
ATOM 7396 C C . THR C 1 167 ? 32.031 36.838 31.787 1.00 38.07 181 THR C C 1
ATOM 7397 O O . THR C 1 167 ? 32.813 37.184 32.648 1.00 37.93 181 THR C O 1
ATOM 7401 N N . ILE C 1 168 ? 32.193 35.686 31.133 1.00 36.95 182 ILE C N 1
ATOM 7402 C CA . ILE C 1 168 ? 33.175 34.732 31.649 1.00 36.43 182 ILE C CA 1
ATOM 7403 C C . ILE C 1 168 ? 34.642 35.182 31.459 1.00 34.45 182 ILE C C 1
ATOM 7404 O O . ILE C 1 168 ? 35.459 35.042 32.346 1.00 39.00 182 ILE C O 1
ATOM 7409 N N . ASN C 1 169 ? 34.954 35.778 30.325 1.00 34.02 183 ASN C N 1
ATOM 7410 C CA . ASN C 1 169 ? 36.280 36.216 30.064 1.00 35.32 183 ASN C CA 1
ATOM 7411 C C . ASN C 1 169 ? 36.642 37.440 30.916 1.00 39.99 183 ASN C C 1
ATOM 7412 O O . ASN C 1 169 ? 37.824 37.634 31.264 1.00 41.24 183 ASN C O 1
ATOM 7417 N N . TYR C 1 170 ? 35.632 38.262 31.268 1.00 40.43 184 TYR C N 1
ATOM 7418 C CA . TYR C 1 170 ? 35.868 39.371 32.230 1.00 41.39 184 TYR C CA 1
ATOM 7419 C C . TYR C 1 170 ? 36.189 38.799 33.592 1.00 41.99 184 TYR C C 1
ATOM 7420 O O . TYR C 1 170 ? 37.189 39.162 34.172 1.00 43.08 184 TYR C O 1
ATOM 7429 N N . LEU C 1 171 ? 35.345 37.887 34.080 1.00 39.03 185 LEU C N 1
ATOM 7430 C CA . LEU C 1 171 ? 35.539 37.263 35.399 1.00 40.98 185 LEU C CA 1
ATOM 7431 C C . LEU C 1 171 ? 36.798 36.448 35.494 1.00 42.91 185 LEU C C 1
ATOM 7432 O O . LEU C 1 171 ? 37.345 36.340 36.586 1.00 46.86 185 LEU C O 1
ATOM 7437 N N . LEU C 1 172 ? 37.274 35.899 34.366 1.00 43.89 186 LEU C N 1
ATOM 7438 C CA . LEU C 1 172 ? 38.512 35.105 34.348 1.00 44.36 186 LEU C CA 1
ATOM 7439 C C . LEU C 1 172 ? 39.751 35.959 34.083 1.00 46.82 186 LEU C C 1
ATOM 7440 O O . LEU C 1 172 ? 40.891 35.460 34.043 1.00 48.89 186 LEU C O 1
ATOM 7445 N N . GLY C 1 173 ? 39.514 37.254 33.911 1.00 47.50 187 GLY C N 1
ATOM 7446 C CA . GLY C 1 173 ? 40.552 38.214 33.563 1.00 50.58 187 GLY C CA 1
ATOM 7447 C C . GLY C 1 173 ? 41.216 37.974 32.212 1.00 52.99 187 GLY C C 1
ATOM 7448 O O . GLY C 1 173 ? 42.365 38.419 31.996 1.00 57.81 187 GLY C O 1
ATOM 7449 N N . ARG C 1 174 ? 40.527 37.310 31.270 1.00 48.94 188 ARG C N 1
ATOM 7450 C CA . ARG C 1 174 ? 41.181 36.951 29.973 1.00 51.16 188 ARG C CA 1
ATOM 7451 C C . ARG C 1 174 ? 41.536 38.138 29.054 1.00 55.35 188 ARG C C 1
ATOM 7452 O O . ARG C 1 174 ? 42.493 38.083 28.239 1.00 61.10 188 ARG C O 1
ATOM 7460 N N . PHE C 1 175 ? 40.777 39.211 29.208 1.00 53.85 189 PHE C N 1
ATOM 7461 C CA . PHE C 1 175 ? 40.958 40.383 28.435 1.00 54.93 189 PHE C CA 1
ATOM 7462 C C . PHE C 1 175 ? 42.218 41.160 28.891 1.00 61.34 189 PHE C C 1
ATOM 7463 O O . PHE C 1 175 ? 42.779 41.879 28.075 1.00 65.79 189 PHE C O 1
ATOM 7471 N N . LYS C 1 176 ? 42.701 40.992 30.134 1.00 64.55 190 LYS C N 1
ATOM 7472 C CA . LYS C 1 176 ? 43.897 41.766 30.629 1.00 70.73 190 LYS C CA 1
ATOM 7473 C C . LYS C 1 176 ? 45.300 41.162 30.335 1.00 76.42 190 LYS C C 1
ATOM 7474 O O . LYS C 1 176 ? 45.558 40.567 29.264 1.00 79.46 190 LYS C O 1
ATOM 7476 N N . GLY C 1 180 ? 45.869 37.340 25.156 1.00 95.24 205 GLY C N 1
ATOM 7477 C CA . GLY C 1 180 ? 46.369 35.988 24.865 1.00 93.60 205 GLY C CA 1
ATOM 7478 C C . GLY C 1 180 ? 45.337 35.047 24.226 1.00 87.63 205 GLY C C 1
ATOM 7479 O O . GLY C 1 180 ? 45.376 34.815 23.005 1.00 98.35 205 GLY C O 1
ATOM 7480 N N . SER C 1 181 ? 44.437 34.500 25.058 1.00 73.00 206 SER C N 1
ATOM 7481 C CA . SER C 1 181 ? 43.388 33.538 24.671 1.00 57.16 206 SER C CA 1
ATOM 7482 C C . SER C 1 181 ? 42.128 33.708 25.468 1.00 48.50 206 SER C C 1
ATOM 7483 O O . SER C 1 181 ? 42.179 33.800 26.641 1.00 50.53 206 SER C O 1
ATOM 7486 N N . THR C 1 182 ? 40.986 33.673 24.834 1.00 44.09 207 THR C N 1
ATOM 7487 C CA . THR C 1 182 ? 39.740 33.685 25.559 1.00 39.84 207 THR C CA 1
ATOM 7488 C C . THR C 1 182 ? 39.101 32.310 25.736 1.00 37.39 207 THR C C 1
ATOM 7489 O O . THR C 1 182 ? 39.370 31.421 24.968 1.00 38.10 207 THR C O 1
ATOM 7493 N N . PHE C 1 183 ? 38.245 32.138 26.723 1.00 35.29 208 PHE C N 1
ATOM 7494 C CA . PHE C 1 183 ? 37.372 30.964 26.738 1.00 34.43 208 PHE C CA 1
ATOM 7495 C C . PHE C 1 183 ? 36.169 31.152 25.845 1.00 32.08 208 PHE C C 1
ATOM 7496 O O . PHE C 1 183 ? 35.629 32.242 25.781 1.00 34.14 208 PHE C O 1
ATOM 7504 N N . GLY C 1 184 ? 35.739 30.085 25.195 1.00 29.30 209 GLY C N 1
ATOM 7505 C CA . GLY C 1 184 ? 34.451 29.950 24.573 1.00 29.48 209 GLY C CA 1
ATOM 7506 C C . GLY C 1 184 ? 33.364 29.846 25.606 1.00 29.11 209 GLY C C 1
ATOM 7507 O O . GLY C 1 184 ? 33.659 29.525 26.740 1.00 32.65 209 GLY C O 1
ATOM 7508 N N . ALA C 1 185 ? 32.097 30.152 25.229 1.00 30.61 210 ALA C N 1
ATOM 7509 C CA . ALA C 1 185 ? 30.931 30.150 26.156 1.00 29.46 210 ALA C CA 1
ATOM 7510 C C . ALA C 1 185 ? 29.874 29.214 25.639 1.00 29.34 210 ALA C C 1
ATOM 7511 O O . ALA C 1 185 ? 29.444 29.328 24.509 1.00 30.19 210 ALA C O 1
ATOM 7513 N N . LEU C 1 186 ? 29.527 28.240 26.446 1.00 28.35 211 LEU C N 1
ATOM 7514 C CA . LEU C 1 186 ? 28.419 27.341 26.186 1.00 29.00 211 LEU C CA 1
ATOM 7515 C C . LEU C 1 186 ? 27.283 27.612 27.212 1.00 28.51 211 LEU C C 1
ATOM 7516 O O . LEU C 1 186 ? 27.492 27.506 28.438 1.00 27.72 211 LEU C O 1
ATOM 7521 N N . ASP C 1 187 ? 26.085 27.975 26.718 1.00 29.00 212 ASP C N 1
ATOM 7522 C CA . ASP C 1 187 ? 24.969 28.354 27.578 1.00 29.03 212 ASP C CA 1
ATOM 7523 C C . ASP C 1 187 ? 23.761 27.465 27.212 1.00 30.07 212 ASP C C 1
ATOM 7524 O O . ASP C 1 187 ? 23.515 27.196 26.043 1.00 30.89 212 ASP C O 1
ATOM 7529 N N . LEU C 1 188 ? 23.056 26.924 28.203 1.00 30.51 213 LEU C N 1
ATOM 7530 C CA . LEU C 1 188 ? 21.869 26.132 27.944 1.00 29.83 213 LEU C CA 1
ATOM 7531 C C . LEU C 1 188 ? 20.814 26.670 28.918 1.00 32.17 213 LEU C C 1
ATOM 7532 O O . LEU C 1 188 ? 21.081 26.808 30.127 1.00 33.25 213 LEU C O 1
ATOM 7537 N N . GLY C 1 189 ? 19.623 26.969 28.410 1.00 30.40 214 GLY C N 1
ATOM 7538 C CA . GLY C 1 189 ? 18.448 27.203 29.281 1.00 31.72 214 GLY C CA 1
ATOM 7539 C C . GLY C 1 189 ? 17.302 26.300 28.887 1.00 30.84 214 GLY C C 1
ATOM 7540 O O . GLY C 1 189 ? 17.507 25.290 28.230 1.00 33.24 214 GLY C O 1
ATOM 7541 N N . GLY C 1 190 ? 16.104 26.688 29.276 1.00 32.42 215 GLY C N 1
ATOM 7542 C CA . GLY C 1 190 ? 14.934 25.930 28.991 1.00 32.70 215 GLY C CA 1
ATOM 7543 C C . GLY C 1 190 ? 14.517 25.987 27.534 1.00 32.31 215 GLY C C 1
ATOM 7544 O O . GLY C 1 190 ? 13.976 24.997 26.987 1.00 31.58 215 GLY C O 1
ATOM 7545 N N . ALA C 1 191 ? 14.767 27.143 26.909 1.00 31.75 216 ALA C N 1
ATOM 7546 C CA . ALA C 1 191 ? 14.231 27.401 25.573 1.00 32.72 216 ALA C CA 1
ATOM 7547 C C . ALA C 1 191 ? 15.227 27.606 24.441 1.00 32.30 216 ALA C C 1
ATOM 7548 O O . ALA C 1 191 ? 14.845 27.392 23.291 1.00 33.88 216 ALA C O 1
ATOM 7550 N N . SER C 1 192 ? 16.479 27.999 24.726 1.00 30.00 217 SER C N 1
ATOM 7551 C CA . SER C 1 192 ? 17.515 28.049 23.728 1.00 30.94 217 SER C CA 1
ATOM 7552 C C . SER C 1 192 ? 18.821 27.608 24.289 1.00 28.37 217 SER C C 1
ATOM 7553 O O . SER C 1 192 ? 18.947 27.394 25.489 1.00 30.26 217 SER C O 1
ATOM 7556 N N . THR C 1 193 ? 19.775 27.414 23.403 1.00 28.37 218 THR C N 1
ATOM 7557 C CA . THR C 1 193 ? 21.216 27.154 23.718 1.00 25.81 218 THR C CA 1
ATOM 7558 C C . THR C 1 193 ? 22.132 28.030 22.817 1.00 27.87 218 THR C C 1
ATOM 7559 O O . THR C 1 193 ? 21.785 28.249 21.655 1.00 26.86 218 THR C O 1
ATOM 7563 N N . GLN C 1 194 ? 23.244 28.579 23.344 1.00 27.39 219 GLN C N 1
ATOM 7564 C CA . GLN C 1 194 ? 24.155 29.427 22.614 1.00 27.11 219 GLN C CA 1
ATOM 7565 C C . GLN C 1 194 ? 25.547 28.824 22.714 1.00 26.61 219 GLN C C 1
ATOM 7566 O O . GLN C 1 194 ? 25.917 28.138 23.705 1.00 27.38 219 GLN C O 1
ATOM 7572 N N . ILE C 1 195 ? 26.326 29.059 21.674 1.00 26.19 220 ILE C N 1
ATOM 7573 C CA . ILE C 1 195 ? 27.743 28.683 21.632 1.00 24.94 220 ILE C CA 1
ATOM 7574 C C . ILE C 1 195 ? 28.468 29.889 21.014 1.00 28.15 220 ILE C C 1
ATOM 7575 O O . ILE C 1 195 ? 28.061 30.351 19.937 1.00 27.77 220 ILE C O 1
ATOM 7580 N N . THR C 1 196 ? 29.552 30.365 21.665 1.00 26.16 221 THR C N 1
ATOM 7581 C CA . THR C 1 196 ? 30.208 31.575 21.290 1.00 28.17 221 THR C CA 1
ATOM 7582 C C . THR C 1 196 ? 31.686 31.389 21.509 1.00 29.14 221 THR C C 1
ATOM 7583 O O . THR C 1 196 ? 32.072 31.064 22.602 1.00 29.72 221 THR C O 1
ATOM 7587 N N . PHE C 1 197 ? 32.521 31.661 20.512 1.00 28.44 222 PHE C N 1
ATOM 7588 C CA . PHE C 1 197 ? 33.980 31.581 20.693 1.00 28.91 222 PHE C CA 1
ATOM 7589 C C . PHE C 1 197 ? 34.771 32.254 19.588 1.00 28.96 222 PHE C C 1
ATOM 7590 O O . PHE C 1 197 ? 34.235 32.487 18.511 1.00 27.81 222 PHE C O 1
ATOM 7598 N N . VAL C 1 198 ? 36.044 32.549 19.873 1.00 29.76 223 VAL C N 1
ATOM 7599 C CA . VAL C 1 198 ? 36.921 33.067 18.873 1.00 30.15 223 VAL C CA 1
ATOM 7600 C C . VAL C 1 198 ? 37.586 31.904 18.077 1.00 31.82 223 VAL C C 1
ATOM 7601 O O . VAL C 1 198 ? 38.418 31.195 18.614 1.00 31.62 223 VAL C O 1
ATOM 7605 N N . PRO C 1 199 ? 37.254 31.722 16.775 1.00 33.32 224 PRO C N 1
ATOM 7606 C CA . PRO C 1 199 ? 37.865 30.588 16.043 1.00 34.52 224 PRO C CA 1
ATOM 7607 C C . PRO C 1 199 ? 39.219 30.941 15.440 1.00 36.83 224 PRO C C 1
ATOM 7608 O O . PRO C 1 199 ? 39.638 32.090 15.446 1.00 38.40 224 PRO C O 1
ATOM 7612 N N . LEU C 1 200 ? 39.912 29.948 14.904 1.00 36.86 225 LEU C N 1
ATOM 7613 C CA . LEU C 1 200 ? 41.057 30.198 14.000 1.00 42.13 225 LEU C CA 1
ATOM 7614 C C . LEU C 1 200 ? 40.655 30.923 12.662 1.00 39.16 225 LEU C C 1
ATOM 7615 O O . LEU C 1 200 ? 39.615 30.642 12.026 1.00 41.54 225 LEU C O 1
ATOM 7620 N N . ASN C 1 201 ? 41.436 31.900 12.244 1.00 40.04 226 ASN C N 1
ATOM 7621 C CA . ASN C 1 201 ? 41.090 32.709 11.090 1.00 40.16 226 ASN C CA 1
ATOM 7622 C C . ASN C 1 201 ? 40.989 31.992 9.732 1.00 37.65 226 ASN C C 1
ATOM 7623 O O . ASN C 1 201 ? 40.385 32.493 8.826 1.00 34.75 226 ASN C O 1
ATOM 7628 N N . SER C 1 202 ? 41.588 30.808 9.628 1.00 37.77 227 SER C N 1
ATOM 7629 C CA . SER C 1 202 ? 41.633 30.035 8.396 1.00 36.14 227 SER C CA 1
ATOM 7630 C C . SER C 1 202 ? 40.327 29.169 8.238 1.00 37.59 227 SER C C 1
ATOM 7631 O O . SER C 1 202 ? 40.145 28.360 7.295 1.00 38.32 227 SER C O 1
ATOM 7634 N N . THR C 1 203 ? 39.412 29.318 9.202 1.00 39.11 228 THR C N 1
ATOM 7635 C CA . THR C 1 203 ? 38.266 28.391 9.310 1.00 35.06 228 THR C CA 1
ATOM 7636 C C . THR C 1 203 ? 36.872 29.104 9.147 1.00 32.17 228 THR C C 1
ATOM 7637 O O . THR C 1 203 ? 35.878 28.457 9.260 1.00 28.43 228 THR C O 1
ATOM 7641 N N . LEU C 1 204 ? 36.887 30.407 8.816 1.00 34.87 229 LEU C N 1
ATOM 7642 C CA . LEU C 1 204 ? 35.711 31.374 8.748 1.00 35.11 229 LEU C CA 1
ATOM 7643 C C . LEU C 1 204 ? 34.769 31.215 7.492 1.00 33.62 229 LEU C C 1
ATOM 7644 O O . LEU C 1 204 ? 34.618 32.162 6.663 1.00 36.64 229 LEU C O 1
ATOM 7649 N N . GLU C 1 205 ? 34.057 30.095 7.411 1.00 30.08 230 GLU C N 1
ATOM 7650 C CA . GLU C 1 205 ? 33.311 29.750 6.213 1.00 31.46 230 GLU C CA 1
ATOM 7651 C C . GLU C 1 205 ? 31.940 30.389 6.099 1.00 31.32 230 GLU C C 1
ATOM 7652 O O . GLU C 1 205 ? 31.340 30.277 5.084 1.00 31.32 230 GLU C O 1
ATOM 7658 N N . ALA C 1 206 ? 31.414 31.040 7.126 1.00 30.33 231 ALA C N 1
ATOM 7659 C CA . ALA C 1 206 ? 30.076 31.561 7.065 1.00 28.91 231 ALA C CA 1
ATOM 7660 C C . ALA C 1 206 ? 30.155 32.924 7.764 1.00 28.68 231 ALA C C 1
ATOM 7661 O O . ALA C 1 206 ? 29.856 33.000 8.956 1.00 28.51 231 ALA C O 1
ATOM 7663 N N . PRO C 1 207 ? 30.596 33.986 7.046 1.00 29.43 232 PRO C N 1
ATOM 7664 C CA . PRO C 1 207 ? 30.676 35.269 7.709 1.00 31.11 232 PRO C CA 1
ATOM 7665 C C . PRO C 1 207 ? 29.366 35.820 8.347 1.00 33.15 232 PRO C C 1
ATOM 7666 O O . PRO C 1 207 ? 29.439 36.695 9.238 1.00 33.30 232 PRO C O 1
ATOM 7670 N N . GLU C 1 208 ? 28.176 35.359 7.914 1.00 34.23 233 GLU C N 1
ATOM 7671 C CA . GLU C 1 208 ? 26.892 35.768 8.518 1.00 32.15 233 GLU C CA 1
ATOM 7672 C C . GLU C 1 208 ? 26.853 35.383 9.995 1.00 31.40 233 GLU C C 1
ATOM 7673 O O . GLU C 1 208 ? 26.131 35.945 10.727 1.00 33.16 233 GLU C O 1
ATOM 7679 N N . THR C 1 209 ? 27.650 34.406 10.413 1.00 28.54 234 THR C N 1
ATOM 7680 C CA . THR C 1 209 ? 27.651 33.938 11.771 1.00 29.06 234 THR C CA 1
ATOM 7681 C C . THR C 1 209 ? 28.672 34.584 12.671 1.00 30.19 234 THR C C 1
ATOM 7682 O O . THR C 1 209 ? 28.766 34.225 13.844 1.00 31.40 234 THR C O 1
ATOM 7686 N N . SER C 1 210 ? 29.395 35.572 12.176 1.00 32.80 235 SER C N 1
ATOM 7687 C CA . SER C 1 210 ? 30.372 36.215 13.058 1.00 33.17 235 SER C CA 1
ATOM 7688 C C . SER C 1 210 ? 30.090 37.635 13.404 1.00 33.64 235 SER C C 1
ATOM 7689 O O . SER C 1 210 ? 29.286 38.285 12.789 1.00 34.41 235 SER C O 1
ATOM 7692 N N . LEU C 1 211 ? 30.584 38.027 14.553 1.00 32.51 236 LEU C N 1
ATOM 7693 C CA . LEU C 1 211 ? 30.581 39.409 15.017 1.00 36.45 236 LEU C CA 1
ATOM 7694 C C . LEU C 1 211 ? 32.002 39.900 15.225 1.00 37.16 236 LEU C C 1
ATOM 7695 O O . LEU C 1 211 ? 32.847 39.143 15.602 1.00 37.72 236 LEU C O 1
ATOM 7700 N N . GLN C 1 212 ? 32.269 41.177 14.997 1.00 42.17 237 GLN C N 1
ATOM 7701 C CA A GLN C 1 212 ? 33.576 41.787 15.308 0.50 45.07 237 GLN C CA 1
ATOM 7702 C CA B GLN C 1 212 ? 33.560 41.759 15.349 0.50 45.83 237 GLN C CA 1
ATOM 7703 C C . GLN C 1 212 ? 33.452 42.746 16.480 1.00 47.82 237 GLN C C 1
ATOM 7704 O O . GLN C 1 212 ? 32.603 43.629 16.430 1.00 49.94 237 GLN C O 1
ATOM 7715 N N . PHE C 1 213 ? 34.282 42.604 17.517 1.00 49.36 238 PHE C N 1
ATOM 7716 C CA . PHE C 1 213 ? 34.387 43.754 18.469 1.00 57.84 238 PHE C CA 1
ATOM 7717 C C . PHE C 1 213 ? 35.765 44.114 18.977 1.00 55.52 238 PHE C C 1
ATOM 7718 O O . PHE C 1 213 ? 36.619 43.273 18.979 1.00 55.10 238 PHE C O 1
ATOM 7726 N N . ARG C 1 214 ? 35.981 45.368 19.372 1.00 59.32 239 ARG C N 1
ATOM 7727 C CA . ARG C 1 214 ? 37.246 45.727 19.992 1.00 62.64 239 ARG C CA 1
ATOM 7728 C C . ARG C 1 214 ? 37.074 45.854 21.511 1.00 63.14 239 ARG C C 1
ATOM 7729 O O . ARG C 1 214 ? 36.148 46.492 21.979 1.00 63.43 239 ARG C O 1
ATOM 7737 N N . LEU C 1 215 ? 37.952 45.220 22.279 1.00 63.40 240 LEU C N 1
ATOM 7738 C CA . LEU C 1 215 ? 37.737 45.062 23.715 1.00 65.70 240 LEU C CA 1
ATOM 7739 C C . LEU C 1 215 ? 39.048 45.129 24.451 1.00 71.55 240 LEU C C 1
ATOM 7740 O O . LEU C 1 215 ? 39.962 44.298 24.218 1.00 70.98 240 LEU C O 1
ATOM 7745 N N . TYR C 1 216 ? 39.083 46.083 25.389 1.00 76.80 241 TYR C N 1
ATOM 7746 C CA . TYR C 1 216 ? 40.295 46.537 26.076 1.00 80.30 241 TYR C CA 1
ATOM 7747 C C . TYR C 1 216 ? 41.424 46.477 25.062 1.00 80.51 241 TYR C C 1
ATOM 7748 O O . TYR C 1 216 ? 42.283 45.582 25.124 1.00 79.50 241 TYR C O 1
ATOM 7757 N N . GLY C 1 217 ? 41.360 47.405 24.097 1.00 78.88 242 GLY C N 1
ATOM 7758 C CA . GLY C 1 217 ? 42.316 47.500 23.025 1.00 76.20 242 GLY C CA 1
ATOM 7759 C C . GLY C 1 217 ? 42.635 46.245 22.226 1.00 74.54 242 GLY C C 1
ATOM 7760 O O . GLY C 1 217 ? 43.772 46.112 21.814 1.00 79.67 242 GLY C O 1
ATOM 7761 N N . THR C 1 218 ? 41.674 45.330 21.994 1.00 69.04 243 THR C N 1
ATOM 7762 C CA . THR C 1 218 ? 41.894 44.181 21.089 1.00 62.77 243 THR C CA 1
ATOM 7763 C C . THR C 1 218 ? 40.658 43.881 20.245 1.00 60.18 243 THR C C 1
ATOM 7764 O O . THR C 1 218 ? 39.548 43.811 20.794 1.00 56.09 243 THR C O 1
ATOM 7768 N N . ASP C 1 219 ? 40.852 43.711 18.925 1.00 59.57 244 ASP C N 1
ATOM 7769 C CA . ASP C 1 219 ? 39.818 43.151 17.994 1.00 58.29 244 ASP C CA 1
ATOM 7770 C C . ASP C 1 219 ? 39.588 41.647 18.142 1.00 51.72 244 ASP C C 1
ATOM 7771 O O . ASP C 1 219 ? 40.543 40.893 18.182 1.00 51.24 244 ASP C O 1
ATOM 7776 N N . TYR C 1 220 ? 38.327 41.221 18.182 1.00 47.96 245 TYR C N 1
ATOM 7777 C CA . TYR C 1 220 ? 37.938 39.798 18.156 1.00 42.57 245 TYR C CA 1
ATOM 7778 C C . TYR C 1 220 ? 36.874 39.595 17.146 1.00 38.60 245 TYR C C 1
ATOM 7779 O O . TYR C 1 220 ? 35.951 40.407 17.018 1.00 39.07 245 TYR C O 1
ATOM 7788 N N . THR C 1 221 ? 37.085 38.521 16.388 1.00 39.72 246 THR C N 1
ATOM 7789 C CA . THR C 1 221 ? 36.100 37.896 15.534 1.00 38.06 246 THR C CA 1
ATOM 7790 C C . THR C 1 221 ? 35.572 36.742 16.326 1.00 34.97 246 THR C C 1
ATOM 7791 O O . THR C 1 221 ? 36.259 35.847 16.641 1.00 36.55 246 THR C O 1
ATOM 7795 N N . VAL C 1 222 ? 34.311 36.778 16.626 1.00 32.31 247 VAL C N 1
ATOM 7796 C CA . VAL C 1 222 ? 33.727 35.837 17.474 1.00 32.25 247 VAL C CA 1
ATOM 7797 C C . VAL C 1 222 ? 32.658 35.159 16.623 1.00 30.30 247 VAL C C 1
ATOM 7798 O O . VAL C 1 222 ? 31.881 35.822 15.950 1.00 34.13 247 VAL C O 1
ATOM 7802 N N . TYR C 1 223 ? 32.626 33.851 16.591 1.00 28.62 248 TYR C N 1
ATOM 7803 C CA . TYR C 1 223 ? 31.463 33.151 16.145 1.00 27.27 248 TYR C CA 1
ATOM 7804 C C . TYR C 1 223 ? 30.379 33.176 17.270 1.00 27.65 248 TYR C C 1
ATOM 7805 O O . TYR C 1 223 ? 30.668 32.865 18.396 1.00 25.75 248 TYR C O 1
ATOM 7814 N N . THR C 1 224 ? 29.117 33.471 16.984 1.00 28.61 249 THR C N 1
ATOM 7815 C CA . THR C 1 224 ? 28.107 33.158 17.996 1.00 28.54 249 THR C CA 1
ATOM 7816 C C . THR C 1 224 ? 26.833 32.775 17.283 1.00 29.08 249 THR C C 1
ATOM 7817 O O . THR C 1 224 ? 26.468 33.396 16.292 1.00 30.26 249 THR C O 1
ATOM 7821 N N . HIS C 1 225 ? 26.160 31.781 17.822 1.00 27.32 250 HIS C N 1
ATOM 7822 C CA . HIS C 1 225 ? 24.846 31.361 17.341 1.00 28.96 250 HIS C CA 1
ATOM 7823 C C . HIS C 1 225 ? 23.953 30.909 18.517 1.00 31.78 250 HIS C C 1
ATOM 7824 O O . HIS C 1 225 ? 24.439 30.271 19.464 1.00 29.53 250 HIS C O 1
ATOM 7831 N N . SER C 1 226 ? 22.638 31.186 18.405 1.00 32.88 251 SER C N 1
ATOM 7832 C CA . SER C 1 226 ? 21.603 30.707 19.307 1.00 30.89 251 SER C CA 1
ATOM 7833 C C . SER C 1 226 ? 20.628 29.779 18.571 1.00 29.80 251 SER C C 1
ATOM 7834 O O . SER C 1 226 ? 20.120 30.072 17.485 1.00 31.66 251 SER C O 1
ATOM 7837 N N . PHE C 1 227 ? 20.360 28.656 19.218 1.00 29.43 252 PHE C N 1
ATOM 7838 C CA . PHE C 1 227 ? 19.431 27.656 18.701 1.00 30.37 252 PHE C CA 1
ATOM 7839 C C . PHE C 1 227 ? 18.106 27.687 19.460 1.00 28.90 252 PHE C C 1
ATOM 7840 O O . PHE C 1 227 ? 17.980 27.061 20.469 1.00 31.12 252 PHE C O 1
ATOM 7848 N N . LEU C 1 228 ? 17.160 28.521 18.988 1.00 29.72 253 LEU C N 1
ATOM 7849 C CA . LEU C 1 228 ? 15.887 28.587 19.558 1.00 30.08 253 LEU C CA 1
ATOM 7850 C C . LEU C 1 228 ? 15.135 27.230 19.469 1.00 34.19 253 LEU C C 1
ATOM 7851 O O . LEU C 1 228 ? 15.146 26.538 18.442 1.00 33.64 253 LEU C O 1
ATOM 7856 N N . CYS C 1 229 ? 14.435 26.875 20.532 1.00 32.72 254 CYS C N 1
ATOM 7857 C CA . CYS C 1 229 ? 13.752 25.624 20.615 1.00 33.97 254 CYS C CA 1
ATOM 7858 C C . CYS C 1 229 ? 14.632 24.485 21.049 1.00 31.96 254 CYS C C 1
ATOM 7859 O O . CYS C 1 229 ? 14.117 23.381 21.231 1.00 33.19 254 CYS C O 1
ATOM 7862 N N . TYR C 1 230 ? 15.918 24.747 21.237 1.00 27.57 255 TYR C N 1
ATOM 7863 C CA . TYR C 1 230 ? 16.930 23.738 21.620 1.00 28.19 255 TYR C CA 1
ATOM 7864 C C . TYR C 1 230 ? 17.482 23.870 23.031 1.00 26.37 255 TYR C C 1
ATOM 7865 O O . TYR C 1 230 ? 18.481 23.217 23.421 1.00 28.42 255 TYR C O 1
ATOM 7874 N N . GLY C 1 231 ? 16.775 24.644 23.834 1.00 30.04 256 GLY C N 1
ATOM 7875 C CA . GLY C 1 231 ? 16.941 24.557 25.299 1.00 27.58 256 GLY C CA 1
ATOM 7876 C C . GLY C 1 231 ? 16.364 23.218 25.717 1.00 29.20 256 GLY C C 1
ATOM 7877 O O . GLY C 1 231 ? 15.621 22.588 24.930 1.00 31.07 256 GLY C O 1
ATOM 7878 N N . LYS C 1 232 ? 16.694 22.781 26.927 1.00 30.67 257 LYS C N 1
ATOM 7879 C CA . LYS C 1 232 ? 16.307 21.417 27.364 1.00 32.66 257 LYS C CA 1
ATOM 7880 C C . LYS C 1 232 ? 14.800 21.168 27.511 1.00 32.61 257 LYS C C 1
ATOM 7881 O O . LYS C 1 232 ? 14.325 20.137 27.148 1.00 34.84 257 LYS C O 1
ATOM 7887 N N . ASP C 1 233 ? 14.032 22.130 27.998 1.00 33.79 258 ASP C N 1
ATOM 7888 C CA . ASP C 1 233 ? 12.561 21.983 28.096 1.00 35.54 258 ASP C CA 1
ATOM 7889 C C . ASP C 1 233 ? 11.850 21.983 26.753 1.00 35.29 258 ASP C C 1
ATOM 7890 O O . ASP C 1 233 ? 11.049 21.131 26.475 1.00 37.26 258 ASP C O 1
ATOM 7895 N N . GLN C 1 234 ? 12.175 22.951 25.902 1.00 34.76 259 GLN C N 1
ATOM 7896 C CA . GLN C 1 234 ? 11.646 22.968 24.549 1.00 34.30 259 GLN C CA 1
ATOM 7897 C C . GLN C 1 234 ? 12.032 21.730 23.761 1.00 32.76 259 GLN C C 1
ATOM 7898 O O . GLN C 1 234 ? 11.210 21.223 23.005 1.00 35.75 259 GLN C O 1
ATOM 7904 N N . ALA C 1 235 ? 13.228 21.207 23.995 1.00 29.60 260 ALA C N 1
ATOM 7905 C CA . ALA C 1 235 ? 13.666 20.000 23.318 1.00 30.89 260 ALA C CA 1
ATOM 7906 C C . ALA C 1 235 ? 12.823 18.799 23.748 1.00 32.19 260 ALA C C 1
ATOM 7907 O O . ALA C 1 235 ? 12.447 18.003 22.891 1.00 35.55 260 ALA C O 1
ATOM 7909 N N . LEU C 1 236 ? 12.529 18.655 25.058 1.00 32.62 261 LEU C N 1
ATOM 7910 C CA . LEU C 1 236 ? 11.582 17.690 25.524 1.00 32.99 261 LEU C CA 1
ATOM 7911 C C . LEU C 1 236 ? 10.238 17.838 24.873 1.00 34.18 261 LEU C C 1
ATOM 7912 O O . LEU C 1 236 ? 9.699 16.869 24.454 1.00 35.51 261 LEU C O 1
ATOM 7917 N N . TRP C 1 237 ? 9.674 19.019 24.798 1.00 35.35 262 TRP C N 1
ATOM 7918 C CA A TRP C 1 237 ? 8.398 19.185 24.108 0.50 38.26 262 TRP C CA 1
ATOM 7919 C CA B TRP C 1 237 ? 8.378 19.167 24.133 0.50 39.06 262 TRP C CA 1
ATOM 7920 C C . TRP C 1 237 ? 8.435 18.758 22.674 1.00 39.28 262 TRP C C 1
ATOM 7921 O O . TRP C 1 237 ? 7.476 18.174 22.174 1.00 43.01 262 TRP C O 1
ATOM 7942 N N . GLN C 1 238 ? 9.528 19.086 21.978 1.00 38.62 263 GLN C N 1
ATOM 7943 C CA . GLN C 1 238 ? 9.719 18.682 20.569 1.00 38.64 263 GLN C CA 1
ATOM 7944 C C . GLN C 1 238 ? 9.649 17.177 20.491 1.00 38.70 263 GLN C C 1
ATOM 7945 O O . GLN C 1 238 ? 8.897 16.608 19.669 1.00 41.30 263 GLN C O 1
ATOM 7951 N N . LYS C 1 239 ? 10.442 16.550 21.351 1.00 36.96 264 LYS C N 1
ATOM 7952 C CA . LYS C 1 239 ? 10.592 15.119 21.407 1.00 39.76 264 LYS C CA 1
ATOM 7953 C C . LYS C 1 239 ? 9.295 14.375 21.714 1.00 42.17 264 LYS C C 1
ATOM 7954 O O . LYS C 1 239 ? 8.984 13.385 21.083 1.00 44.13 264 LYS C O 1
ATOM 7960 N N . LEU C 1 240 ? 8.508 14.884 22.653 1.00 42.77 265 LEU C N 1
ATOM 7961 C CA . LEU C 1 240 ? 7.278 14.259 23.025 1.00 44.97 265 LEU C CA 1
ATOM 7962 C C . LEU C 1 240 ? 6.282 14.413 21.944 1.00 46.36 265 LEU C C 1
ATOM 7963 O O . LEU C 1 240 ? 5.493 13.482 21.694 1.00 49.19 265 LEU C O 1
ATOM 7968 N N . ALA C 1 241 ? 6.271 15.590 21.323 1.00 44.41 266 ALA C N 1
ATOM 7969 C CA . ALA C 1 241 ? 5.399 15.825 20.201 1.00 47.10 266 ALA C CA 1
ATOM 7970 C C . ALA C 1 241 ? 5.748 14.916 19.000 1.00 49.05 266 ALA C C 1
ATOM 7971 O O . ALA C 1 241 ? 4.825 14.437 18.271 1.00 54.74 266 ALA C O 1
ATOM 7973 N N . GLN C 1 242 ? 7.058 14.660 18.805 1.00 45.36 267 GLN C N 1
ATOM 7974 C CA . GLN C 1 242 ? 7.513 13.842 17.701 1.00 45.87 267 GLN C CA 1
ATOM 7975 C C . GLN C 1 242 ? 7.114 12.388 17.890 1.00 47.62 267 GLN C C 1
ATOM 7976 O O . GLN C 1 242 ? 6.774 11.696 16.941 1.00 51.42 267 GLN C O 1
ATOM 7982 N N . ASP C 1 243 ? 7.162 11.956 19.137 1.00 48.15 268 ASP C N 1
ATOM 7983 C CA . ASP C 1 243 ? 7.006 10.583 19.569 1.00 50.52 268 ASP C CA 1
ATOM 7984 C C . ASP C 1 243 ? 5.555 10.147 19.652 1.00 52.25 268 ASP C C 1
ATOM 7985 O O . ASP C 1 243 ? 5.267 9.016 19.276 1.00 57.90 268 ASP C O 1
ATOM 7990 N N . ILE C 1 244 ? 4.648 11.022 20.098 1.00 53.56 269 ILE C N 1
ATOM 7991 C CA . ILE C 1 244 ? 3.238 10.654 20.331 1.00 56.63 269 ILE C CA 1
ATOM 7992 C C . ILE C 1 244 ? 2.539 10.357 18.995 1.00 62.85 269 ILE C C 1
ATOM 7993 O O . ILE C 1 244 ? 2.847 10.989 17.963 1.00 61.21 269 ILE C O 1
ATOM 7998 N N . GLN C 1 245 ? 1.663 9.351 19.016 1.00 65.62 270 GLN C N 1
ATOM 7999 C CA . GLN C 1 245 ? 1.012 8.844 17.820 1.00 71.26 270 GLN C CA 1
ATOM 8000 C C . GLN C 1 245 ? -0.504 9.001 17.914 1.00 73.53 270 GLN C C 1
ATOM 8001 O O . GLN C 1 245 ? -1.063 9.054 19.004 1.00 73.23 270 GLN C O 1
ATOM 8007 N N . VAL C 1 246 ? -1.166 9.067 16.767 1.00 76.85 271 VAL C N 1
ATOM 8008 C CA . VAL C 1 246 ? -2.629 9.056 16.723 1.00 82.90 271 VAL C CA 1
ATOM 8009 C C . VAL C 1 246 ? -3.135 7.749 17.358 1.00 84.41 271 VAL C C 1
ATOM 8010 O O . VAL C 1 246 ? -4.261 7.668 17.878 1.00 86.62 271 VAL C O 1
ATOM 8014 N N . SER C 1 247 ? -2.239 6.762 17.350 1.00 84.67 272 SER C N 1
ATOM 8015 C CA . SER C 1 247 ? -2.474 5.395 17.797 1.00 89.49 272 SER C CA 1
ATOM 8016 C C . SER C 1 247 ? -1.967 5.089 19.191 1.00 87.11 272 SER C C 1
ATOM 8017 O O . SER C 1 247 ? -2.212 4.000 19.685 1.00 90.96 272 SER C O 1
ATOM 8020 N N . SER C 1 248 ? -1.264 6.039 19.808 1.00 85.31 273 SER C N 1
ATOM 8021 C CA . SER C 1 248 ? -0.537 5.825 21.073 1.00 82.31 273 SER C CA 1
ATOM 8022 C C . SER C 1 248 ? -1.547 5.548 22.204 1.00 86.66 273 SER C C 1
ATOM 8023 O O . SER C 1 248 ? -1.209 5.080 23.313 1.00 84.60 273 SER C O 1
ATOM 8026 N N . GLY C 1 249 ? -2.813 5.794 21.880 1.00 87.24 274 GLY C N 1
ATOM 8027 C CA . GLY C 1 249 ? -3.911 5.407 22.730 1.00 86.26 274 GLY C CA 1
ATOM 8028 C C . GLY C 1 249 ? -3.912 6.102 24.067 1.00 81.58 274 GLY C C 1
ATOM 8029 O O . GLY C 1 249 ? -4.526 5.599 24.996 1.00 83.86 274 GLY C O 1
ATOM 8030 N N . GLY C 1 250 ? -3.242 7.251 24.156 1.00 75.32 275 GLY C N 1
ATOM 8031 C CA . GLY C 1 250 ? -3.167 8.015 25.389 1.00 72.04 275 GLY C CA 1
ATOM 8032 C C . GLY C 1 250 ? -2.110 7.505 26.349 1.00 67.81 275 GLY C C 1
ATOM 8033 O O . GLY C 1 250 ? -2.109 7.848 27.522 1.00 66.74 275 GLY C O 1
ATOM 8034 N N . ILE C 1 251 ? -1.218 6.660 25.862 1.00 68.12 276 ILE C N 1
ATOM 8035 C CA . ILE C 1 251 ? -0.041 6.280 26.624 1.00 66.04 276 ILE C CA 1
ATOM 8036 C C . ILE C 1 251 ? 1.172 6.538 25.750 1.00 64.22 276 ILE C C 1
ATOM 8037 O O . ILE C 1 251 ? 1.131 6.297 24.536 1.00 68.78 276 ILE C O 1
ATOM 8042 N N . LEU C 1 252 ? 2.247 7.034 26.351 1.00 59.72 277 LEU C N 1
ATOM 8043 C CA . LEU C 1 252 ? 3.515 7.131 25.665 1.00 56.24 277 LEU C CA 1
ATOM 8044 C C . LEU C 1 252 ? 4.648 6.537 26.519 1.00 54.25 277 LEU C C 1
ATOM 8045 O O . LEU C 1 252 ? 5.098 7.146 27.464 1.00 51.20 277 LEU C O 1
ATOM 8050 N N . LYS C 1 253 ? 5.087 5.328 26.199 1.00 55.90 278 LYS C N 1
ATOM 8051 C CA . LYS C 1 253 ? 6.247 4.726 26.872 1.00 56.40 278 LYS C CA 1
ATOM 8052 C C . LYS C 1 253 ? 7.537 5.409 26.464 1.00 53.45 278 LYS C C 1
ATOM 8053 O O . LYS C 1 253 ? 7.891 5.377 25.304 1.00 54.57 278 LYS C O 1
ATOM 8059 N N . ASP C 1 254 ? 8.239 6.032 27.405 1.00 51.62 279 ASP C N 1
ATOM 8060 C CA . ASP C 1 254 ? 9.384 6.885 27.063 1.00 49.55 279 ASP C CA 1
ATOM 8061 C C . ASP C 1 254 ? 10.649 6.463 27.808 1.00 46.30 279 ASP C C 1
ATOM 8062 O O . ASP C 1 254 ? 10.606 6.373 29.038 1.00 47.00 279 ASP C O 1
ATOM 8067 N N . PRO C 1 255 ? 11.763 6.199 27.068 1.00 43.05 280 PRO C N 1
ATOM 8068 C CA . PRO C 1 255 ? 12.976 5.672 27.670 1.00 41.93 280 PRO C CA 1
ATOM 8069 C C . PRO C 1 255 ? 13.800 6.711 28.362 1.00 37.49 280 PRO C C 1
ATOM 8070 O O . PRO C 1 255 ? 14.708 6.352 29.049 1.00 37.70 280 PRO C O 1
ATOM 8074 N N . CYS C 1 256 ? 13.433 7.980 28.224 1.00 35.21 281 CYS C N 1
ATOM 8075 C CA . CYS C 1 256 ? 14.095 9.123 28.874 1.00 35.02 281 CYS C CA 1
ATOM 8076 C C . CYS C 1 256 ? 13.641 9.411 30.333 1.00 36.25 281 CYS C C 1
ATOM 8077 O O . CYS C 1 256 ? 14.101 10.353 30.991 1.00 35.05 281 CYS C O 1
ATOM 8080 N N . PHE C 1 257 ? 12.730 8.567 30.820 1.00 38.98 282 PHE C N 1
ATOM 8081 C CA . PHE C 1 257 ? 12.207 8.668 32.162 1.00 38.43 282 PHE C CA 1
ATOM 8082 C C . PHE C 1 257 ? 12.353 7.359 32.860 1.00 40.88 282 PHE C C 1
ATOM 8083 O O . PHE C 1 257 ? 12.257 6.310 32.214 1.00 42.26 282 PHE C O 1
ATOM 8091 N N . TYR C 1 258 ? 12.567 7.406 34.180 1.00 40.65 283 TYR C N 1
ATOM 8092 C CA . TYR C 1 258 ? 12.867 6.221 34.977 1.00 39.85 283 TYR C CA 1
ATOM 8093 C C . TYR C 1 258 ? 11.766 5.236 34.896 1.00 40.39 283 TYR C C 1
ATOM 8094 O O . TYR C 1 258 ? 10.607 5.627 34.783 1.00 42.24 283 TYR C O 1
ATOM 8103 N N . PRO C 1 259 ? 12.111 3.941 34.990 1.00 40.77 284 PRO C N 1
ATOM 8104 C CA . PRO C 1 259 ? 11.023 2.982 35.104 1.00 43.56 284 PRO C CA 1
ATOM 8105 C C . PRO C 1 259 ? 10.093 3.331 36.254 1.00 47.41 284 PRO C C 1
ATOM 8106 O O . PRO C 1 259 ? 10.551 3.500 37.406 1.00 45.68 284 PRO C O 1
ATOM 8110 N N . GLY C 1 260 ? 8.790 3.343 35.966 1.00 48.93 285 GLY C N 1
ATOM 8111 C CA . GLY C 1 260 ? 7.817 3.550 36.981 1.00 48.27 285 GLY C CA 1
ATOM 8112 C C . GLY C 1 260 ? 7.406 4.999 37.075 1.00 47.77 285 GLY C C 1
ATOM 8113 O O . GLY C 1 260 ? 6.478 5.315 37.824 1.00 47.60 285 GLY C O 1
ATOM 8114 N N . TYR C 1 261 ? 8.104 5.878 36.365 1.00 46.83 286 TYR C N 1
ATOM 8115 C CA . TYR C 1 261 ? 7.714 7.254 36.281 1.00 45.63 286 TYR C CA 1
ATOM 8116 C C . TYR C 1 261 ? 6.487 7.365 35.389 1.00 46.76 286 TYR C C 1
ATOM 8117 O O . TYR C 1 261 ? 6.406 6.755 34.334 1.00 49.00 286 TYR C O 1
ATOM 8126 N N . LYS C 1 262 ? 5.493 8.090 35.869 1.00 48.34 287 LYS C N 1
ATOM 8127 C CA . LYS C 1 262 ? 4.282 8.382 35.087 1.00 51.16 287 LYS C CA 1
ATOM 8128 C C . LYS C 1 262 ? 4.126 9.883 35.182 1.00 51.85 287 LYS C C 1
ATOM 8129 O O . LYS C 1 262 ? 4.378 10.422 36.257 1.00 53.64 287 LYS C O 1
ATOM 8135 N N . LYS C 1 263 ? 3.795 10.555 34.082 1.00 49.75 288 LYS C N 1
ATOM 8136 C CA . LYS C 1 263 ? 3.306 11.927 34.124 1.00 52.45 288 LYS C CA 1
ATOM 8137 C C . LYS C 1 263 ? 2.283 12.225 33.035 1.00 55.17 288 LYS C C 1
ATOM 8138 O O . LYS C 1 263 ? 2.490 11.880 31.879 1.00 55.24 288 LYS C O 1
ATOM 8144 N N . VAL C 1 264 ? 1.174 12.864 33.382 1.00 58.84 289 VAL C N 1
ATOM 8145 C CA . VAL C 1 264 ? 0.190 13.219 32.354 1.00 60.20 289 VAL C CA 1
ATOM 8146 C C . VAL C 1 264 ? 0.614 14.503 31.654 1.00 57.70 289 VAL C C 1
ATOM 8147 O O . VAL C 1 264 ? 1.067 15.445 32.286 1.00 56.99 289 VAL C O 1
ATOM 8151 N N . VAL C 1 265 ? 0.477 14.490 30.328 1.00 56.50 290 VAL C N 1
ATOM 8152 C CA . VAL C 1 265 ? 0.870 15.587 29.466 1.00 55.49 290 VAL C CA 1
ATOM 8153 C C . VAL C 1 265 ? -0.433 16.020 28.783 1.00 58.11 290 VAL C C 1
ATOM 8154 O O . VAL C 1 265 ? -1.206 15.201 28.250 1.00 57.66 290 VAL C O 1
ATOM 8158 N N . ASN C 1 266 ? -0.677 17.314 28.844 1.00 59.16 291 ASN C N 1
ATOM 8159 C CA . ASN C 1 266 ? -1.843 17.860 28.225 1.00 64.09 291 ASN C CA 1
ATOM 8160 C C . ASN C 1 266 ? -1.617 18.271 26.755 1.00 64.80 291 ASN C C 1
ATOM 8161 O O . ASN C 1 266 ? -0.698 19.063 26.487 1.00 61.70 291 ASN C O 1
ATOM 8166 N N . VAL C 1 267 ? -2.439 17.785 25.810 1.00 63.94 292 VAL C N 1
ATOM 8167 C CA . VAL C 1 267 ? -2.121 18.024 24.379 1.00 64.50 292 VAL C CA 1
ATOM 8168 C C . VAL C 1 267 ? -2.132 19.499 23.942 1.00 65.34 292 VAL C C 1
ATOM 8169 O O . VAL C 1 267 ? -1.305 19.910 23.159 1.00 65.83 292 VAL C O 1
ATOM 8173 N N . SER C 1 268 ? -3.017 20.302 24.504 1.00 67.69 293 SER C N 1
ATOM 8174 C CA . SER C 1 268 ? -3.044 21.748 24.272 1.00 69.14 293 SER C CA 1
ATOM 8175 C C . SER C 1 268 ? -1.824 22.460 24.870 1.00 67.64 293 SER C C 1
ATOM 8176 O O . SER C 1 268 ? -1.409 23.537 24.404 1.00 65.21 293 SER C O 1
ATOM 8179 N N . GLU C 1 269 ? -1.271 21.870 25.919 1.00 67.20 294 GLU C N 1
ATOM 8180 C CA . GLU C 1 269 ? -0.026 22.352 26.472 1.00 66.17 294 GLU C CA 1
ATOM 8181 C C . GLU C 1 269 ? 1.096 21.991 25.533 1.00 59.42 294 GLU C C 1
ATOM 8182 O O . GLU C 1 269 ? 1.943 22.799 25.236 1.00 55.36 294 GLU C O 1
ATOM 8188 N N . LEU C 1 270 ? 1.117 20.750 25.095 1.00 57.24 295 LEU C N 1
ATOM 8189 C CA . LEU C 1 270 ? 2.213 20.314 24.262 1.00 57.42 295 LEU C CA 1
ATOM 8190 C C . LEU C 1 270 ? 2.279 21.134 22.959 1.00 56.51 295 LEU C C 1
ATOM 8191 O O . LEU C 1 270 ? 3.365 21.474 22.482 1.00 55.17 295 LEU C O 1
ATOM 8196 N N . TYR C 1 271 ? 1.111 21.456 22.419 1.00 57.61 296 TYR C N 1
ATOM 8197 C CA . TYR C 1 271 ? 0.983 22.103 21.130 1.00 58.43 296 TYR C CA 1
ATOM 8198 C C . TYR C 1 271 ? 0.792 23.625 21.266 1.00 59.17 296 TYR C C 1
ATOM 8199 O O . TYR C 1 271 ? 0.406 24.307 20.327 1.00 61.21 296 TYR C O 1
ATOM 8208 N N . GLY C 1 272 ? 1.056 24.161 22.445 1.00 57.07 297 GLY C N 1
ATOM 8209 C CA . GLY C 1 272 ? 0.864 25.578 22.685 1.00 57.25 297 GLY C CA 1
ATOM 8210 C C . GLY C 1 272 ? 2.176 26.320 22.646 1.00 54.88 297 GLY C C 1
ATOM 8211 O O . GLY C 1 272 ? 2.222 27.526 22.825 1.00 58.31 297 GLY C O 1
ATOM 8212 N N . THR C 1 273 ? 3.248 25.594 22.423 1.00 51.35 298 THR C N 1
ATOM 8213 C CA . THR C 1 273 ? 4.541 26.213 22.139 1.00 49.65 298 THR C CA 1
ATOM 8214 C C . THR C 1 273 ? 4.881 26.189 20.644 1.00 49.19 298 THR C C 1
ATOM 8215 O O . THR C 1 273 ? 4.548 25.208 19.947 1.00 48.69 298 THR C O 1
ATOM 8219 N N . PRO C 1 274 ? 5.538 27.256 20.159 1.00 48.91 299 PRO C N 1
ATOM 8220 C CA . PRO C 1 274 ? 5.890 27.198 18.754 1.00 49.07 299 PRO C CA 1
ATOM 8221 C C . PRO C 1 274 ? 6.866 26.068 18.407 1.00 45.19 299 PRO C C 1
ATOM 8222 O O . PRO C 1 274 ? 6.808 25.583 17.285 1.00 47.66 299 PRO C O 1
ATOM 8226 N N . CYS C 1 275 ? 7.665 25.602 19.350 1.00 42.41 300 CYS C N 1
ATOM 8227 C CA . CYS C 1 275 ? 8.626 24.550 19.088 1.00 42.58 300 CYS C CA 1
ATOM 8228 C C . CYS C 1 275 ? 8.056 23.164 18.643 1.00 44.83 300 CYS C C 1
ATOM 8229 O O . CYS C 1 275 ? 8.779 22.330 18.088 1.00 44.87 300 CYS C O 1
ATOM 8232 N N . THR C 1 276 ? 6.764 22.938 18.853 1.00 45.14 301 THR C N 1
ATOM 8233 C CA . THR C 1 276 ? 6.147 21.679 18.489 1.00 45.89 301 THR C CA 1
ATOM 8234 C C . THR C 1 276 ? 5.289 21.752 17.258 1.00 48.93 301 THR C C 1
ATOM 8235 O O . THR C 1 276 ? 4.674 20.768 16.886 1.00 51.79 301 THR C O 1
ATOM 8239 N N . LYS C 1 277 ? 5.212 22.927 16.652 1.00 49.23 302 LYS C N 1
ATOM 8240 C CA . LYS C 1 277 ? 4.342 23.197 15.522 1.00 54.32 302 LYS C CA 1
ATOM 8241 C C . LYS C 1 277 ? 4.621 22.229 14.405 1.00 54.86 302 LYS C C 1
ATOM 8242 O O . LYS C 1 277 ? 3.681 21.770 13.797 1.00 57.56 302 LYS C O 1
ATOM 8248 N N . ARG C 1 278 ? 5.897 21.883 14.169 1.00 52.99 303 ARG C N 1
ATOM 8249 C CA . ARG C 1 278 ? 6.278 20.995 13.058 1.00 52.69 303 ARG C CA 1
ATOM 8250 C C . ARG C 1 278 ? 5.953 19.534 13.332 1.00 54.79 303 ARG C C 1
ATOM 8251 O O . ARG C 1 278 ? 5.995 18.757 12.389 1.00 57.01 303 ARG C O 1
ATOM 8259 N N . PHE C 1 279 ? 5.665 19.156 14.579 1.00 53.11 304 PHE C N 1
ATOM 8260 C CA . PHE C 1 279 ? 5.239 17.757 14.930 1.00 55.54 304 PHE C CA 1
ATOM 8261 C C . PHE C 1 279 ? 3.753 17.508 15.257 1.00 58.45 304 PHE C C 1
ATOM 8262 O O . PHE C 1 279 ? 3.386 16.437 15.720 1.00 60.57 304 PHE C O 1
ATOM 8270 N N . GLU C 1 280 ? 2.908 18.486 15.012 1.00 59.80 305 GLU C N 1
ATOM 8271 C CA . GLU C 1 280 ? 1.545 18.317 15.386 1.00 66.04 305 GLU C CA 1
ATOM 8272 C C . GLU C 1 280 ? 0.918 17.217 14.572 1.00 70.89 305 GLU C C 1
ATOM 8273 O O . GLU C 1 280 ? 1.373 16.927 13.451 1.00 72.14 305 GLU C O 1
ATOM 8279 N N . LYS C 1 281 ? -0.116 16.614 15.169 1.00 69.04 306 LYS C N 1
ATOM 8280 C CA . LYS C 1 281 ? -0.902 15.545 14.624 1.00 71.45 306 LYS C CA 1
ATOM 8281 C C . LYS C 1 281 ? -2.352 15.804 15.046 1.00 76.55 306 LYS C C 1
ATOM 8282 O O . LYS C 1 281 ? -2.636 16.537 15.991 1.00 76.76 306 LYS C O 1
ATOM 8288 N N . LYS C 1 282 ? -3.288 15.190 14.358 1.00 82.95 307 LYS C N 1
ATOM 8289 C CA . LYS C 1 282 ? -4.628 15.113 14.877 1.00 85.60 307 LYS C CA 1
ATOM 8290 C C . LYS C 1 282 ? -4.600 13.972 15.866 1.00 85.35 307 LYS C C 1
ATOM 8291 O O . LYS C 1 282 ? -4.235 12.862 15.495 1.00 87.42 307 LYS C O 1
ATOM 8297 N N . LEU C 1 283 ? -4.963 14.209 17.120 1.00 82.87 308 LEU C N 1
ATOM 8298 C CA . LEU C 1 283 ? -4.970 13.118 18.072 1.00 79.93 308 LEU C CA 1
ATOM 8299 C C . LEU C 1 283 ? -6.350 13.086 18.617 1.00 84.12 308 LEU C C 1
ATOM 8300 O O . LEU C 1 283 ? -6.921 14.117 18.914 1.00 86.11 308 LEU C O 1
ATOM 8305 N N . PRO C 1 284 ? -6.922 11.894 18.704 1.00 86.62 309 PRO C N 1
ATOM 8306 C CA . PRO C 1 284 ? -8.234 11.652 19.262 1.00 91.42 309 PRO C CA 1
ATOM 8307 C C . PRO C 1 284 ? -8.120 11.329 20.767 1.00 89.34 309 PRO C C 1
ATOM 8308 O O . PRO C 1 284 ? -8.861 10.502 21.301 1.00 91.96 309 PRO C O 1
ATOM 8312 N N . PHE C 1 285 ? -7.130 11.945 21.407 1.00 85.58 310 PHE C N 1
ATOM 8313 C CA . PHE C 1 285 ? -7.062 12.085 22.854 1.00 82.19 310 PHE C CA 1
ATOM 8314 C C . PHE C 1 285 ? -6.593 13.491 23.206 1.00 81.26 310 PHE C C 1
ATOM 8315 O O . PHE C 1 285 ? -5.768 14.093 22.498 1.00 81.67 310 PHE C O 1
ATOM 8323 N N . ASN C 1 286 ? -7.145 14.034 24.281 1.00 81.98 311 ASN C N 1
ATOM 8324 C CA . ASN C 1 286 ? -6.815 15.402 24.645 1.00 80.10 311 ASN C CA 1
ATOM 8325 C C . ASN C 1 286 ? -5.635 15.542 25.668 1.00 75.09 311 ASN C C 1
ATOM 8326 O O . ASN C 1 286 ? -5.152 16.653 25.945 1.00 72.34 311 ASN C O 1
ATOM 8331 N N . GLN C 1 287 ? -5.157 14.404 26.180 1.00 72.33 312 GLN C N 1
ATOM 8332 C CA . GLN C 1 287 ? -3.974 14.344 27.025 1.00 69.69 312 GLN C CA 1
ATOM 8333 C C . GLN C 1 287 ? -3.457 12.914 26.994 1.00 66.54 312 GLN C C 1
ATOM 8334 O O . GLN C 1 287 ? -4.166 12.037 26.547 1.00 67.03 312 GLN C O 1
ATOM 8340 N N . PHE C 1 288 ? -2.232 12.680 27.466 1.00 64.24 313 PHE C N 1
ATOM 8341 C CA . PHE C 1 288 ? -1.594 11.335 27.441 1.00 62.86 313 PHE C CA 1
ATOM 8342 C C . PHE C 1 288 ? -0.656 11.108 28.657 1.00 60.64 313 PHE C C 1
ATOM 8343 O O . PHE C 1 288 ? -0.185 12.065 29.289 1.00 58.36 313 PHE C O 1
ATOM 8351 N N . GLN C 1 289 ? -0.379 9.845 28.973 1.00 58.21 314 GLN C N 1
ATOM 8352 C CA . GLN C 1 289 ? 0.430 9.580 30.109 1.00 54.74 314 GLN C CA 1
ATOM 8353 C C . GLN C 1 289 ? 1.765 9.078 29.655 1.00 52.32 314 GLN C C 1
ATOM 8354 O O . GLN C 1 289 ? 1.883 8.036 29.061 1.00 54.00 314 GLN C O 1
ATOM 8360 N N . VAL C 1 290 ? 2.789 9.849 29.961 1.00 50.32 315 VAL C N 1
ATOM 8361 C CA . VAL C 1 290 ? 4.160 9.416 29.756 1.00 48.04 315 VAL C CA 1
ATOM 8362 C C . VAL C 1 290 ? 4.526 8.340 30.769 1.00 49.12 315 VAL C C 1
ATOM 8363 O O . VAL C 1 290 ? 4.322 8.491 31.982 1.00 51.36 315 VAL C O 1
ATOM 8367 N N . GLN C 1 291 ? 4.999 7.205 30.281 1.00 48.99 316 GLN C N 1
ATOM 8368 C CA . GLN C 1 291 ? 5.396 6.151 31.194 1.00 48.77 316 GLN C CA 1
ATOM 8369 C C . GLN C 1 291 ? 6.869 5.833 30.943 1.00 47.53 316 GLN C C 1
ATOM 8370 O O . GLN C 1 291 ? 7.213 5.339 29.876 1.00 46.89 316 GLN C O 1
ATOM 8376 N N . GLY C 1 292 ? 7.714 6.099 31.937 1.00 44.74 317 GLY C N 1
ATOM 8377 C CA . GLY C 1 292 ? 9.126 5.861 31.798 1.00 42.92 317 GLY C CA 1
ATOM 8378 C C . GLY C 1 292 ? 9.461 4.425 31.576 1.00 45.33 317 GLY C C 1
ATOM 8379 O O . GLY C 1 292 ? 8.855 3.564 32.185 1.00 48.80 317 GLY C O 1
ATOM 8380 N N . THR C 1 293 ? 10.450 4.147 30.741 1.00 46.26 318 THR C N 1
ATOM 8381 C CA . THR C 1 293 ? 10.984 2.785 30.557 1.00 49.38 318 THR C CA 1
ATOM 8382 C C . THR C 1 293 ? 12.506 2.744 30.868 1.00 46.64 318 THR C C 1
ATOM 8383 O O . THR C 1 293 ? 13.128 1.687 30.849 1.00 51.50 318 THR C O 1
ATOM 8387 N N . GLY C 1 294 ? 13.084 3.895 31.178 1.00 44.57 319 GLY C N 1
ATOM 8388 C CA . GLY C 1 294 ? 14.457 4.016 31.679 1.00 43.92 319 GLY C CA 1
ATOM 8389 C C . GLY C 1 294 ? 15.574 3.395 30.864 1.00 44.34 319 GLY C C 1
ATOM 8390 O O . GLY C 1 294 ? 16.172 2.427 31.299 1.00 45.09 319 GLY C O 1
ATOM 8391 N N . ASP C 1 295 ? 15.842 3.906 29.662 1.00 43.47 320 ASP C N 1
ATOM 8392 C CA . ASP C 1 295 ? 16.875 3.269 28.808 1.00 44.12 320 ASP C CA 1
ATOM 8393 C C . ASP C 1 295 ? 17.669 4.346 28.135 1.00 41.86 320 ASP C C 1
ATOM 8394 O O . ASP C 1 295 ? 17.143 4.975 27.236 1.00 44.24 320 ASP C O 1
ATOM 8399 N N . TYR C 1 296 ? 18.911 4.556 28.560 1.00 40.84 321 TYR C N 1
ATOM 8400 C CA . TYR C 1 296 ? 19.767 5.664 28.105 1.00 40.01 321 TYR C CA 1
ATOM 8401 C C . TYR C 1 296 ? 19.964 5.670 26.541 1.00 41.20 321 TYR C C 1
ATOM 8402 O O . TYR C 1 296 ? 19.817 6.690 25.876 1.00 36.08 321 TYR C O 1
ATOM 8411 N N . GLU C 1 297 ? 20.237 4.501 25.984 1.00 44.24 322 GLU C N 1
ATOM 8412 C CA . GLU C 1 297 ? 20.636 4.419 24.597 1.00 48.80 322 GLU C CA 1
ATOM 8413 C C . GLU C 1 297 ? 19.430 4.739 23.718 1.00 46.15 322 GLU C C 1
ATOM 8414 O O . GLU C 1 297 ? 19.573 5.500 22.724 1.00 42.21 322 GLU C O 1
ATOM 8420 N N . GLN C 1 298 ? 18.246 4.223 24.106 1.00 44.63 323 GLN C N 1
ATOM 8421 C CA . GLN C 1 298 ? 16.958 4.549 23.407 1.00 44.88 323 GLN C CA 1
ATOM 8422 C C . GLN C 1 298 ? 16.579 6.016 23.578 1.00 41.66 323 GLN C C 1
ATOM 8423 O O . GLN C 1 298 ? 16.089 6.649 22.639 1.00 42.24 323 GLN C O 1
ATOM 8429 N N . CYS C 1 299 ? 16.851 6.554 24.770 1.00 40.72 324 CYS C N 1
ATOM 8430 C CA . CYS C 1 299 ? 16.692 7.951 25.058 1.00 37.00 324 CYS C CA 1
ATOM 8431 C C . CYS C 1 299 ? 17.556 8.779 24.135 1.00 36.66 324 CYS C C 1
ATOM 8432 O O . CYS C 1 299 ? 17.053 9.649 23.463 1.00 36.90 324 CYS C O 1
ATOM 8435 N N . HIS C 1 300 ? 18.851 8.504 24.108 1.00 35.81 325 HIS C N 1
ATOM 8436 C CA A HIS C 1 300 ? 19.751 9.130 23.179 0.50 36.22 325 HIS C CA 1
ATOM 8437 C CA B HIS C 1 300 ? 19.770 9.122 23.162 0.50 35.87 325 HIS C CA 1
ATOM 8438 C C . HIS C 1 300 ? 19.255 9.077 21.733 1.00 36.35 325 HIS C C 1
ATOM 8439 O O . HIS C 1 300 ? 19.227 10.087 21.053 1.00 33.78 325 HIS C O 1
ATOM 8452 N N . GLN C 1 301 ? 18.837 7.906 21.262 1.00 36.38 326 GLN C N 1
ATOM 8453 C CA . GLN C 1 301 ? 18.339 7.730 19.892 1.00 41.19 326 GLN C CA 1
ATOM 8454 C C . GLN C 1 301 ? 17.082 8.544 19.609 1.00 40.77 326 GLN C C 1
ATOM 8455 O O . GLN C 1 301 ? 16.919 9.114 18.503 1.00 40.62 326 GLN C O 1
ATOM 8461 N N . SER C 1 302 ? 16.221 8.603 20.620 1.00 41.35 327 SER C N 1
ATOM 8462 C CA . SER C 1 302 ? 15.000 9.394 20.668 1.00 39.77 327 SER C CA 1
ATOM 8463 C C . SER C 1 302 ? 15.280 10.886 20.467 1.00 37.89 327 SER C C 1
ATOM 8464 O O . SER C 1 302 ? 14.635 11.541 19.653 1.00 40.12 327 SER C O 1
ATOM 8467 N N . ILE C 1 303 ? 16.270 11.384 21.206 1.00 34.56 328 ILE C N 1
ATOM 8468 C CA . ILE C 1 303 ? 16.735 12.759 21.216 1.00 33.34 328 ILE C CA 1
ATOM 8469 C C . ILE C 1 303 ? 17.361 13.158 19.899 1.00 34.98 328 ILE C C 1
ATOM 8470 O O . ILE C 1 303 ? 17.050 14.221 19.377 1.00 34.71 328 ILE C O 1
ATOM 8475 N N . LEU C 1 304 ? 18.217 12.310 19.337 1.00 35.37 329 LEU C N 1
ATOM 8476 C CA . LEU C 1 304 ? 18.794 12.557 18.009 1.00 35.05 329 LEU C CA 1
ATOM 8477 C C . LEU C 1 304 ? 17.752 12.816 16.954 1.00 39.12 329 LEU C C 1
ATOM 8478 O O . LEU C 1 304 ? 18.025 13.582 16.036 1.00 38.63 329 LEU C O 1
ATOM 8483 N N . LYS C 1 305 ? 16.576 12.206 17.061 1.00 36.67 330 LYS C N 1
ATOM 8484 C CA . LYS C 1 305 ? 15.516 12.439 16.069 1.00 40.99 330 LYS C CA 1
ATOM 8485 C C . LYS C 1 305 ? 15.011 13.902 15.890 1.00 38.19 330 LYS C C 1
ATOM 8486 O O . LYS C 1 305 ? 14.526 14.225 14.823 1.00 40.07 330 LYS C O 1
ATOM 8492 N N . ILE C 1 306 ? 15.128 14.771 16.888 1.00 37.07 331 ILE C N 1
ATOM 8493 C CA . ILE C 1 306 ? 14.682 16.176 16.708 1.00 39.19 331 ILE C CA 1
ATOM 8494 C C . ILE C 1 306 ? 15.781 17.053 16.069 1.00 38.05 331 ILE C C 1
ATOM 8495 O O . ILE C 1 306 ? 15.614 18.260 15.888 1.00 37.69 331 ILE C O 1
ATOM 8500 N N . PHE C 1 307 ? 16.881 16.426 15.714 1.00 34.66 332 PHE C N 1
ATOM 8501 C CA . PHE C 1 307 ? 18.010 17.105 15.101 1.00 35.11 332 PHE C CA 1
ATOM 8502 C C . PHE C 1 307 ? 18.233 16.607 13.663 1.00 35.19 332 PHE C C 1
ATOM 8503 O O . PHE C 1 307 ? 18.045 15.393 13.397 1.00 36.80 332 PHE C O 1
ATOM 8511 N N . ASN C 1 308 ? 18.596 17.490 12.717 1.00 35.21 333 ASN C N 1
ATOM 8512 C CA . ASN C 1 308 ? 18.988 17.073 11.370 1.00 36.83 333 ASN C CA 1
ATOM 8513 C C . ASN C 1 308 ? 20.526 17.132 11.351 1.00 37.94 333 ASN C C 1
ATOM 8514 O O . ASN C 1 308 ? 21.108 18.190 11.564 1.00 35.80 333 ASN C O 1
ATOM 8519 N N . ASN C 1 309 ? 21.194 15.990 11.217 1.00 37.82 334 ASN C N 1
ATOM 8520 C CA . ASN C 1 309 ? 22.664 16.010 11.090 1.00 38.34 334 ASN C CA 1
ATOM 8521 C C . ASN C 1 309 ? 23.167 15.441 9.749 1.00 42.31 334 ASN C C 1
ATOM 8522 O O . ASN C 1 309 ? 24.301 15.118 9.606 1.00 45.98 334 ASN C O 1
ATOM 8527 N N . SER C 1 310 ? 22.321 15.303 8.770 1.00 43.14 335 SER C N 1
ATOM 8528 C CA . SER C 1 310 ? 22.780 14.555 7.590 1.00 49.69 335 SER C CA 1
ATOM 8529 C C . SER C 1 310 ? 23.409 15.421 6.503 1.00 54.04 335 SER C C 1
ATOM 8530 O O . SER C 1 310 ? 24.253 14.924 5.736 1.00 62.35 335 SER C O 1
ATOM 8533 N N . HIS C 1 311 ? 23.040 16.706 6.442 1.00 46.47 336 HIS C N 1
ATOM 8534 C CA . HIS C 1 311 ? 23.534 17.564 5.375 1.00 48.90 336 HIS C CA 1
ATOM 8535 C C . HIS C 1 311 ? 24.177 18.734 6.025 1.00 48.84 336 HIS C C 1
ATOM 8536 O O . HIS C 1 311 ? 23.586 19.436 6.889 1.00 56.57 336 HIS C O 1
ATOM 8543 N N . CYS C 1 312 ? 25.424 18.903 5.707 1.00 38.99 337 CYS C N 1
ATOM 8544 C CA . CYS C 1 312 ? 26.141 20.050 6.175 1.00 36.10 337 CYS C CA 1
ATOM 8545 C C . CYS C 1 312 ? 26.924 20.548 4.961 1.00 33.14 337 CYS C C 1
ATOM 8546 O O . CYS C 1 312 ? 27.853 19.872 4.469 1.00 32.42 337 CYS C O 1
ATOM 8549 N N . PRO C 1 313 ? 26.556 21.722 4.442 1.00 35.80 338 PRO C N 1
ATOM 8550 C CA . PRO C 1 313 ? 27.370 22.104 3.270 1.00 36.96 338 PRO C CA 1
ATOM 8551 C C . PRO C 1 313 ? 28.707 22.778 3.653 1.00 36.59 338 PRO C C 1
ATOM 8552 O O . PRO C 1 313 ? 29.433 23.194 2.781 1.00 39.10 338 PRO C O 1
ATOM 8556 N N . TYR C 1 314 ? 29.033 22.845 4.937 1.00 31.06 339 TYR C N 1
ATOM 8557 C CA . TYR C 1 314 ? 30.304 23.429 5.385 1.00 29.57 339 TYR C CA 1
ATOM 8558 C C . TYR C 1 314 ? 31.284 22.357 5.804 1.00 28.69 339 TYR C C 1
ATOM 8559 O O . TYR C 1 314 ? 30.972 21.190 5.789 1.00 30.02 339 TYR C O 1
ATOM 8568 N N . SER C 1 315 ? 32.483 22.729 6.215 1.00 28.28 340 SER C N 1
ATOM 8569 C CA . SER C 1 315 ? 33.417 21.723 6.679 1.00 29.00 340 SER C CA 1
ATOM 8570 C C . SER C 1 315 ? 32.913 20.959 7.916 1.00 29.08 340 SER C C 1
ATOM 8571 O O . SER C 1 315 ? 33.203 19.761 8.066 1.00 30.24 340 SER C O 1
ATOM 8574 N N . GLN C 1 316 ? 32.186 21.650 8.776 1.00 27.51 341 GLN C N 1
ATOM 8575 C CA . GLN C 1 316 ? 31.508 21.050 9.940 1.00 28.77 341 GLN C CA 1
ATOM 8576 C C . GLN C 1 316 ? 30.348 21.960 10.336 1.00 30.10 341 GLN C C 1
ATOM 8577 O O . GLN C 1 316 ? 30.322 23.165 9.933 1.00 28.02 341 GLN C O 1
ATOM 8583 N N . CYS C 1 317 ? 29.379 21.383 11.081 1.00 25.94 342 CYS C N 1
ATOM 8584 C CA . CYS C 1 317 ? 28.121 22.068 11.436 1.00 25.26 342 CYS C CA 1
ATOM 8585 C C . CYS C 1 317 ? 27.820 21.776 12.874 1.00 25.92 342 CYS C C 1
ATOM 8586 O O . CYS C 1 317 ? 28.343 20.831 13.460 1.00 26.53 342 CYS C O 1
ATOM 8589 N N . ALA C 1 318 ? 26.925 22.549 13.405 1.00 24.59 343 ALA C N 1
ATOM 8590 C CA . ALA C 1 318 ? 26.319 22.279 14.708 1.00 26.01 343 ALA C CA 1
ATOM 8591 C C . ALA C 1 318 ? 25.226 21.247 14.392 1.00 26.47 343 ALA C C 1
ATOM 8592 O O . ALA C 1 318 ? 25.451 20.026 14.557 1.00 27.81 343 ALA C O 1
ATOM 8594 N N . PHE C 1 319 ? 24.078 21.701 13.890 1.00 28.92 344 PHE C N 1
ATOM 8595 C CA . PHE C 1 319 ? 23.017 20.811 13.409 1.00 29.10 344 PHE C CA 1
ATOM 8596 C C . PHE C 1 319 ? 22.115 21.675 12.609 1.00 31.13 344 PHE C C 1
ATOM 8597 O O . PHE C 1 319 ? 22.236 22.896 12.657 1.00 29.71 344 PHE C O 1
ATOM 8605 N N . ASN C 1 320 ? 21.152 21.025 11.965 1.00 30.00 345 ASN C N 1
ATOM 8606 C CA . ASN C 1 320 ? 20.149 21.727 11.129 1.00 32.82 345 ASN C CA 1
ATOM 8607 C C . ASN C 1 320 ? 20.776 22.672 10.025 1.00 32.78 345 ASN C C 1
ATOM 8608 O O . ASN C 1 320 ? 20.207 23.715 9.703 1.00 33.08 345 ASN C O 1
ATOM 8613 N N . GLY C 1 321 ? 21.968 22.312 9.526 1.00 30.96 346 GLY C N 1
ATOM 8614 C CA . GLY C 1 321 ? 22.591 22.974 8.365 1.00 30.54 346 GLY C CA 1
ATOM 8615 C C . GLY C 1 321 ? 23.427 24.134 8.841 1.00 29.76 346 GLY C C 1
ATOM 8616 O O . GLY C 1 321 ? 24.017 24.770 8.044 1.00 31.48 346 GLY C O 1
ATOM 8617 N N . VAL C 1 322 ? 23.473 24.399 10.134 1.00 28.00 347 VAL C N 1
ATOM 8618 C CA . VAL C 1 322 ? 24.086 25.619 10.659 1.00 27.58 347 VAL C CA 1
ATOM 8619 C C . VAL C 1 322 ? 25.597 25.425 10.796 1.00 27.70 347 VAL C C 1
ATOM 8620 O O . VAL C 1 322 ? 26.040 24.486 11.428 1.00 27.96 347 VAL C O 1
ATOM 8624 N N . PHE C 1 323 ? 26.385 26.305 10.174 1.00 26.99 348 PHE C N 1
ATOM 8625 C CA . PHE C 1 323 ? 27.849 26.296 10.318 1.00 25.93 348 PHE C CA 1
ATOM 8626 C C . PHE C 1 323 ? 28.287 26.364 11.767 1.00 26.60 348 PHE C C 1
ATOM 8627 O O . PHE C 1 323 ? 27.701 27.145 12.541 1.00 28.25 348 PHE C O 1
ATOM 8635 N N . LEU C 1 324 ? 29.365 25.648 12.130 1.00 24.51 349 LEU C N 1
ATOM 8636 C CA . LEU C 1 324 ? 30.034 25.874 13.391 1.00 25.19 349 LEU C CA 1
ATOM 8637 C C . LEU C 1 324 ? 31.523 25.803 13.018 1.00 25.77 349 LEU C C 1
ATOM 8638 O O . LEU C 1 324 ? 31.895 24.939 12.308 1.00 26.39 349 LEU C O 1
ATOM 8643 N N . PRO C 1 325 ? 32.363 26.706 13.478 1.00 24.61 350 PRO C N 1
ATOM 8644 C CA . PRO C 1 325 ? 33.798 26.522 13.207 1.00 26.04 350 PRO C CA 1
ATOM 8645 C C . PRO C 1 325 ? 34.361 25.290 13.894 1.00 26.08 350 PRO C C 1
ATOM 8646 O O . PRO C 1 325 ? 33.722 24.779 14.850 1.00 28.14 350 PRO C O 1
ATOM 8650 N N . PRO C 1 326 ? 35.565 24.821 13.482 1.00 28.17 351 PRO C N 1
ATOM 8651 C CA . PRO C 1 326 ? 36.239 23.835 14.307 1.00 26.60 351 PRO C CA 1
ATOM 8652 C C . PRO C 1 326 ? 36.468 24.483 15.689 1.00 26.73 351 PRO C C 1
ATOM 8653 O O . PRO C 1 326 ? 36.735 25.658 15.795 1.00 26.61 351 PRO C O 1
ATOM 8657 N N . LEU C 1 327 ? 36.386 23.710 16.743 1.00 26.85 352 LEU C N 1
ATOM 8658 C CA . LEU C 1 327 ? 36.492 24.227 18.093 1.00 25.84 352 LEU C CA 1
ATOM 8659 C C . LEU C 1 327 ? 37.914 24.662 18.357 1.00 26.33 352 LEU C C 1
ATOM 8660 O O . LEU C 1 327 ? 38.905 24.072 17.908 1.00 28.51 352 LEU C O 1
ATOM 8665 N N . GLN C 1 328 ? 38.027 25.748 19.065 1.00 26.97 353 GLN C N 1
ATOM 8666 C CA . GLN C 1 328 ? 39.333 26.305 19.316 1.00 26.57 353 GLN C CA 1
ATOM 8667 C C . GLN C 1 328 ? 39.350 26.692 20.793 1.00 28.56 353 GLN C C 1
ATOM 8668 O O . GLN C 1 328 ? 38.377 27.323 21.248 1.00 30.04 353 GLN C O 1
ATOM 8674 N N . GLY C 1 329 ? 40.463 26.433 21.489 1.00 29.15 354 GLY C N 1
ATOM 8675 C CA . GLY C 1 329 ? 40.663 26.794 22.906 1.00 30.60 354 GLY C CA 1
ATOM 8676 C C . GLY C 1 329 ? 39.843 26.079 23.970 1.00 30.35 354 GLY C C 1
ATOM 8677 O O . GLY C 1 329 ? 39.236 25.050 23.720 1.00 28.21 354 GLY C O 1
ATOM 8678 N N . SER C 1 330 ? 39.787 26.637 25.176 1.00 30.93 355 SER C N 1
ATOM 8679 C CA . SER C 1 330 ? 38.933 26.069 26.256 1.00 28.77 355 SER C CA 1
ATOM 8680 C C . SER C 1 330 ? 37.552 26.741 26.287 1.00 29.12 355 SER C C 1
ATOM 8681 O O . SER C 1 330 ? 37.398 27.867 25.754 1.00 30.12 355 SER C O 1
ATOM 8684 N N . PHE C 1 331 ? 36.602 26.081 26.909 1.00 27.61 356 PHE C N 1
ATOM 8685 C CA . PHE C 1 331 ? 35.220 26.536 26.960 1.00 29.50 356 PHE C CA 1
ATOM 8686 C C . PHE C 1 331 ? 34.678 26.525 28.403 1.00 30.59 356 PHE C C 1
ATOM 8687 O O . PHE C 1 331 ? 35.003 25.615 29.128 1.00 30.85 356 PHE C O 1
ATOM 8695 N N . GLY C 1 332 ? 33.863 27.527 28.798 1.00 29.54 357 GLY C N 1
ATOM 8696 C CA . GLY C 1 332 ? 33.136 27.503 30.037 1.00 27.21 357 GLY C CA 1
ATOM 8697 C C . GLY C 1 332 ? 31.734 27.109 29.660 1.00 28.35 357 GLY C C 1
ATOM 8698 O O . GLY C 1 332 ? 31.194 27.725 28.758 1.00 30.26 357 GLY C O 1
ATOM 8699 N N . ALA C 1 333 ? 31.160 26.077 30.318 1.00 27.42 358 ALA C N 1
ATOM 8700 C CA . ALA C 1 333 ? 29.748 25.639 30.147 1.00 28.36 358 ALA C CA 1
ATOM 8701 C C . ALA C 1 333 ? 28.982 25.972 31.394 1.00 30.72 358 ALA C C 1
ATOM 8702 O O . ALA C 1 333 ? 29.340 25.581 32.514 1.00 31.19 358 ALA C O 1
ATOM 8704 N N . PHE C 1 334 ? 27.909 26.706 31.234 1.00 31.06 359 PHE C N 1
ATOM 8705 C CA . PHE C 1 334 ? 27.213 27.260 32.412 1.00 31.73 359 PHE C CA 1
ATOM 8706 C C . PHE C 1 334 ? 25.688 27.193 32.337 1.00 30.03 359 PHE C C 1
ATOM 8707 O O . PHE C 1 334 ? 25.156 26.586 31.446 1.00 31.47 359 PHE C O 1
ATOM 8715 N N . SER C 1 335 ? 24.977 27.825 33.267 1.00 32.17 360 SER C N 1
ATOM 8716 C CA . SER C 1 335 ? 23.514 27.635 33.305 1.00 34.36 360 SER C CA 1
ATOM 8717 C C . SER C 1 335 ? 23.117 26.162 33.411 1.00 31.18 360 SER C C 1
ATOM 8718 O O . SER C 1 335 ? 23.671 25.493 34.296 1.00 34.10 360 SER C O 1
ATOM 8721 N N . ALA C 1 336 ? 22.132 25.662 32.652 1.00 30.42 361 ALA C N 1
ATOM 8722 C CA . ALA C 1 336 ? 21.725 24.267 32.850 1.00 31.70 361 ALA C CA 1
ATOM 8723 C C . ALA C 1 336 ? 22.845 23.303 32.602 1.00 33.20 361 ALA C C 1
ATOM 8724 O O . ALA C 1 336 ? 22.832 22.186 33.096 1.00 33.94 361 ALA C O 1
ATOM 8726 N N . PHE C 1 337 ? 23.787 23.677 31.756 1.00 31.82 362 PHE C N 1
ATOM 8727 C CA . PHE C 1 337 ? 24.964 22.817 31.546 1.00 32.44 362 PHE C CA 1
ATOM 8728 C C . PHE C 1 337 ? 25.618 22.505 32.863 1.00 31.89 362 PHE C C 1
ATOM 8729 O O . PHE C 1 337 ? 25.905 21.400 33.140 1.00 30.68 362 PHE C O 1
ATOM 8737 N N . TYR C 1 338 ? 25.869 23.510 33.657 1.00 33.01 363 TYR C N 1
ATOM 8738 C CA . TYR C 1 338 ? 26.561 23.291 34.890 1.00 35.44 363 TYR C CA 1
ATOM 8739 C C . TYR C 1 338 ? 25.700 22.547 35.957 1.00 37.16 363 TYR C C 1
ATOM 8740 O O . TYR C 1 338 ? 26.179 21.609 36.599 1.00 36.42 363 TYR C O 1
ATOM 8749 N N . PHE C 1 339 ? 24.430 22.906 36.084 1.00 33.97 364 PHE C N 1
ATOM 8750 C CA . PHE C 1 339 ? 23.623 22.374 37.148 1.00 37.78 364 PHE C CA 1
ATOM 8751 C C . PHE C 1 339 ? 23.346 20.921 36.903 1.00 36.58 364 PHE C C 1
ATOM 8752 O O . PHE C 1 339 ? 23.465 20.141 37.846 1.00 35.22 364 PHE C O 1
ATOM 8760 N N . VAL C 1 340 ? 23.050 20.560 35.656 1.00 33.33 365 VAL C N 1
ATOM 8761 C CA . VAL C 1 340 ? 22.841 19.180 35.260 1.00 34.51 365 VAL C CA 1
ATOM 8762 C C . VAL C 1 340 ? 24.158 18.366 35.395 1.00 33.98 365 VAL C C 1
ATOM 8763 O O . VAL C 1 340 ? 24.171 17.265 36.000 1.00 33.55 365 VAL C O 1
ATOM 8767 N N . MET C 1 341 ? 25.257 18.896 34.873 1.00 31.70 366 MET C N 1
ATOM 8768 C CA . MET C 1 341 ? 26.515 18.154 34.870 1.00 31.87 366 MET C CA 1
ATOM 8769 C C . MET C 1 341 ? 26.994 17.992 36.300 1.00 32.87 366 MET C C 1
ATOM 8770 O O . MET C 1 341 ? 27.507 16.960 36.665 1.00 31.75 366 MET C O 1
ATOM 8775 N N . ASP C 1 342 ? 26.872 19.019 37.118 1.00 32.87 367 ASP C N 1
ATOM 8776 C CA . ASP C 1 342 ? 27.271 18.912 38.495 1.00 35.97 367 ASP C CA 1
ATOM 8777 C C . ASP C 1 342 ? 26.512 17.807 39.270 1.00 35.50 367 ASP C C 1
ATOM 8778 O O . ASP C 1 342 ? 27.113 17.097 40.073 1.00 36.67 367 ASP C O 1
ATOM 8783 N N . PHE C 1 343 ? 25.198 17.676 39.075 1.00 32.48 368 PHE C N 1
ATOM 8784 C CA . PHE C 1 343 ? 24.436 16.551 39.684 1.00 34.02 368 PHE C CA 1
ATOM 8785 C C . PHE C 1 343 ? 25.060 15.160 39.361 1.00 32.51 368 PHE C C 1
ATOM 8786 O O . PHE C 1 343 ? 25.284 14.357 40.237 1.00 35.37 368 PHE C O 1
ATOM 8794 N N . PHE C 1 344 ? 25.353 14.928 38.095 1.00 32.78 369 PHE C N 1
ATOM 8795 C CA . PHE C 1 344 ? 25.993 13.726 37.629 1.00 32.65 369 PHE C CA 1
ATOM 8796 C C . PHE C 1 344 ? 27.399 13.546 38.139 1.00 32.85 369 PHE C C 1
ATOM 8797 O O . PHE C 1 344 ? 27.754 12.449 38.530 1.00 34.00 369 PHE C O 1
ATOM 8805 N N . LYS C 1 345 ? 28.174 14.622 38.219 1.00 32.70 370 LYS C N 1
ATOM 8806 C CA . LYS C 1 345 ? 29.576 14.490 38.640 1.00 38.12 370 LYS C CA 1
ATOM 8807 C C . LYS C 1 345 ? 29.643 14.134 40.116 1.00 40.21 370 LYS C C 1
ATOM 8808 O O . LYS C 1 345 ? 30.554 13.429 40.586 1.00 40.55 370 LYS C O 1
ATOM 8814 N N . LYS C 1 346 ? 28.644 14.609 40.865 1.00 41.75 371 LYS C N 1
ATOM 8815 C CA . LYS C 1 346 ? 28.471 14.272 42.284 1.00 42.47 371 LYS C CA 1
ATOM 8816 C C . LYS C 1 346 ? 28.273 12.794 42.487 1.00 42.18 371 LYS C C 1
ATOM 8817 O O . LYS C 1 346 ? 28.598 12.303 43.546 1.00 43.44 371 LYS C O 1
ATOM 8823 N N . MET C 1 347 ? 27.767 12.086 41.481 1.00 42.28 372 MET C N 1
ATOM 8824 C CA . MET C 1 347 ? 27.697 10.628 41.515 1.00 46.61 372 MET C CA 1
ATOM 8825 C C . MET C 1 347 ? 29.006 9.861 41.467 1.00 53.00 372 MET C C 1
ATOM 8826 O O . MET C 1 347 ? 28.989 8.713 41.854 1.00 63.46 372 MET C O 1
ATOM 8831 N N . ALA C 1 348 ? 30.149 10.452 41.098 1.00 56.63 373 ALA C N 1
ATOM 8832 C CA . ALA C 1 348 ? 31.467 9.794 41.456 1.00 58.10 373 ALA C CA 1
ATOM 8833 C C . ALA C 1 348 ? 32.282 10.323 42.676 1.00 60.61 373 ALA C C 1
ATOM 8834 O O . ALA C 1 348 ? 32.985 11.356 42.625 1.00 61.42 373 ALA C O 1
ATOM 8836 N N . SER C 1 353 ? 36.002 12.347 35.135 1.00 38.99 378 SER C N 1
ATOM 8837 C CA . SER C 1 353 ? 34.943 13.132 34.403 1.00 41.91 378 SER C CA 1
ATOM 8838 C C . SER C 1 353 ? 34.886 13.121 32.832 1.00 36.29 378 SER C C 1
ATOM 8839 O O . SER C 1 353 ? 34.359 14.029 32.186 1.00 33.13 378 SER C O 1
ATOM 8842 N N . SER C 1 354 ? 35.466 12.071 32.263 1.00 38.98 379 SER C N 1
ATOM 8843 C CA . SER C 1 354 ? 35.498 11.817 30.839 1.00 37.48 379 SER C CA 1
ATOM 8844 C C . SER C 1 354 ? 34.118 11.646 30.227 1.00 35.35 379 SER C C 1
ATOM 8845 O O . SER C 1 354 ? 33.159 11.399 30.912 1.00 34.28 379 SER C O 1
ATOM 8848 N N . GLN C 1 355 ? 34.041 11.781 28.903 1.00 34.19 380 GLN C N 1
ATOM 8849 C CA . GLN C 1 355 ? 32.830 11.539 28.200 1.00 33.41 380 GLN C CA 1
ATOM 8850 C C . GLN C 1 355 ? 32.308 10.102 28.508 1.00 35.06 380 GLN C C 1
ATOM 8851 O O . GLN C 1 355 ? 31.134 9.861 28.724 1.00 34.38 380 GLN C O 1
ATOM 8857 N N . GLU C 1 356 ? 33.185 9.133 28.552 1.00 37.03 381 GLU C N 1
ATOM 8858 C CA . GLU C 1 356 ? 32.736 7.791 28.726 1.00 41.87 381 GLU C CA 1
ATOM 8859 C C . GLU C 1 356 ? 32.293 7.499 30.172 1.00 39.64 381 GLU C C 1
ATOM 8860 O O . GLU C 1 356 ? 31.304 6.807 30.390 1.00 39.87 381 GLU C O 1
ATOM 8866 N N . LYS C 1 357 ? 33.025 8.014 31.152 1.00 39.37 382 LYS C N 1
ATOM 8867 C CA . LYS C 1 357 ? 32.596 7.922 32.543 1.00 40.37 382 LYS C CA 1
ATOM 8868 C C . LYS C 1 357 ? 31.217 8.545 32.723 1.00 36.79 382 LYS C C 1
ATOM 8869 O O . LYS C 1 357 ? 30.318 7.938 33.343 1.00 37.52 382 LYS C O 1
ATOM 8875 N N . MET C 1 358 ? 31.029 9.753 32.192 1.00 36.80 383 MET C N 1
ATOM 8876 C CA . MET C 1 358 ? 29.751 10.439 32.343 1.00 34.01 383 MET C CA 1
ATOM 8877 C C . MET C 1 358 ? 28.589 9.731 31.641 1.00 35.18 383 MET C C 1
ATOM 8878 O O . MET C 1 358 ? 27.428 9.718 32.115 1.00 35.01 383 MET C O 1
ATOM 8883 N N . THR C 1 359 ? 28.883 9.160 30.485 1.00 35.54 384 THR C N 1
ATOM 8884 C CA . THR C 1 359 ? 27.922 8.292 29.814 1.00 34.54 384 THR C CA 1
ATOM 8885 C C . THR C 1 359 ? 27.554 7.070 30.640 1.00 35.82 384 THR C C 1
ATOM 8886 O O . THR C 1 359 ? 26.369 6.761 30.785 1.00 36.05 384 THR C O 1
ATOM 8890 N N . GLU C 1 360 ? 28.534 6.380 31.211 1.00 36.13 385 GLU C N 1
ATOM 8891 C CA . GLU C 1 360 ? 28.226 5.272 32.105 1.00 40.85 385 GLU C CA 1
ATOM 8892 C C . GLU C 1 360 ? 27.337 5.678 33.333 1.00 39.16 385 GLU C C 1
ATOM 8893 O O . GLU C 1 360 ? 26.415 4.942 33.764 1.00 38.22 385 GLU C O 1
ATOM 8899 N N . ILE C 1 361 ? 27.650 6.822 33.909 1.00 35.09 386 ILE C N 1
ATOM 8900 C CA . ILE C 1 361 ? 26.929 7.307 35.078 1.00 36.50 386 ILE C CA 1
ATOM 8901 C C . ILE C 1 361 ? 25.454 7.563 34.711 1.00 36.67 386 ILE C C 1
ATOM 8902 O O . ILE C 1 361 ? 24.538 7.108 35.416 1.00 37.67 386 ILE C O 1
ATOM 8907 N N . THR C 1 362 ? 25.225 8.218 33.585 1.00 34.50 387 THR C N 1
ATOM 8908 C CA . THR C 1 362 ? 23.886 8.579 33.151 1.00 34.91 387 THR C CA 1
ATOM 8909 C C . THR C 1 362 ? 23.092 7.327 32.816 1.00 35.97 387 THR C C 1
ATOM 8910 O O . THR C 1 362 ? 21.920 7.203 33.106 1.00 38.29 387 THR C O 1
ATOM 8914 N N . LYS C 1 363 ? 23.725 6.428 32.139 1.00 36.73 388 LYS C N 1
ATOM 8915 C CA . LYS C 1 363 ? 23.038 5.263 31.714 1.00 40.96 388 LYS C CA 1
ATOM 8916 C C . LYS C 1 363 ? 22.632 4.488 32.962 1.00 41.43 388 LYS C C 1
ATOM 8917 O O . LYS C 1 363 ? 21.533 3.939 33.032 1.00 41.03 388 LYS C O 1
ATOM 8923 N N . ASN C 1 364 ? 23.533 4.387 33.931 1.00 41.51 389 ASN C N 1
ATOM 8924 C CA . ASN C 1 364 ? 23.186 3.698 35.156 1.00 42.73 389 ASN C CA 1
ATOM 8925 C C . ASN C 1 364 ? 22.071 4.416 35.922 1.00 39.32 389 ASN C C 1
ATOM 8926 O O . ASN C 1 364 ? 21.189 3.802 36.438 1.00 42.88 389 ASN C O 1
ATOM 8931 N N . PHE C 1 365 ? 22.061 5.712 35.951 1.00 36.69 390 PHE C N 1
ATOM 8932 C CA . PHE C 1 365 ? 20.991 6.457 36.566 1.00 36.56 390 PHE C CA 1
ATOM 8933 C C . PHE C 1 365 ? 19.598 6.353 35.923 1.00 37.25 390 PHE C C 1
ATOM 8934 O O . PHE C 1 365 ? 18.579 6.274 36.628 1.00 37.89 390 PHE C O 1
ATOM 8942 N N . CYS C 1 366 ? 19.554 6.345 34.583 1.00 36.56 391 CYS C N 1
ATOM 8943 C CA . CYS C 1 366 ? 18.320 6.329 33.854 1.00 36.68 391 CYS C CA 1
ATOM 8944 C C . CYS C 1 366 ? 17.564 5.052 34.121 1.00 38.02 391 CYS C C 1
ATOM 8945 O O . CYS C 1 366 ? 16.342 5.022 34.051 1.00 39.73 391 CYS C O 1
ATOM 8948 N N . SER C 1 367 ? 18.293 4.010 34.473 1.00 37.66 392 SER C N 1
ATOM 8949 C CA . SER C 1 367 ? 17.711 2.729 34.776 1.00 40.73 392 SER C CA 1
ATOM 8950 C C . SER C 1 367 ? 17.077 2.553 36.111 1.00 41.06 392 SER C C 1
ATOM 8951 O O . SER C 1 367 ? 16.447 1.521 36.350 1.00 43.27 392 SER C O 1
ATOM 8954 N N . LYS C 1 368 ? 17.325 3.475 37.016 1.00 40.23 393 LYS C N 1
ATOM 8955 C CA . LYS C 1 368 ? 16.848 3.377 38.379 1.00 41.18 393 LYS C CA 1
ATOM 8956 C C . LYS C 1 368 ? 15.359 3.680 38.412 1.00 39.85 393 LYS C C 1
ATOM 8957 O O . LYS C 1 368 ? 14.952 4.664 37.813 1.00 41.69 393 LYS C O 1
ATOM 8963 N N . PRO C 1 369 ? 14.551 2.846 39.079 1.00 41.88 394 PRO C N 1
ATOM 8964 C CA . PRO C 1 369 ? 13.154 3.164 39.137 1.00 42.07 394 PRO C CA 1
ATOM 8965 C C . PRO C 1 369 ? 12.898 4.455 39.888 1.00 41.02 394 PRO C C 1
ATOM 8966 O O . PRO C 1 369 ? 13.676 4.869 40.725 1.00 41.36 394 PRO C O 1
ATOM 8970 N N . TRP C 1 370 ? 11.800 5.090 39.559 1.00 41.02 395 TRP C N 1
ATOM 8971 C CA . TRP C 1 370 ? 11.456 6.405 40.074 1.00 40.33 395 TRP C CA 1
ATOM 8972 C C . TRP C 1 370 ? 11.380 6.502 41.567 1.00 40.81 395 TRP C C 1
ATOM 8973 O O . TRP C 1 370 ? 11.884 7.482 42.096 1.00 40.79 395 TRP C O 1
ATOM 8984 N N . GLU C 1 371 ? 10.812 5.507 42.264 1.00 43.37 396 GLU C N 1
ATOM 8985 C CA . GLU C 1 371 ? 10.775 5.498 43.758 1.00 43.11 396 GLU C CA 1
ATOM 8986 C C . GLU C 1 371 ? 12.153 5.453 44.375 1.00 42.65 396 GLU C C 1
ATOM 8987 O O . GLU C 1 371 ? 12.411 6.158 45.314 1.00 41.98 396 GLU C O 1
ATOM 8993 N N . GLU C 1 372 ? 13.023 4.609 43.812 1.00 43.32 397 GLU C N 1
ATOM 8994 C CA . GLU C 1 372 ? 14.434 4.506 44.198 1.00 43.57 397 GLU C CA 1
ATOM 8995 C C . GLU C 1 372 ? 15.203 5.851 44.009 1.00 40.57 397 GLU C C 1
ATOM 8996 O O . GLU C 1 372 ? 15.948 6.272 44.895 1.00 41.69 397 GLU C O 1
ATOM 9002 N N . VAL C 1 373 ? 14.961 6.519 42.893 1.00 37.26 398 VAL C N 1
ATOM 9003 C CA . VAL C 1 373 ? 15.493 7.864 42.615 1.00 36.21 398 VAL C CA 1
ATOM 9004 C C . VAL C 1 373 ? 15.012 8.896 43.630 1.00 35.28 398 VAL C C 1
ATOM 9005 O O . VAL C 1 373 ? 15.816 9.608 44.199 1.00 34.98 398 VAL C O 1
ATOM 9009 N N . LYS C 1 374 ? 13.707 8.999 43.856 1.00 35.88 399 LYS C N 1
ATOM 9010 C CA . LYS C 1 374 ? 13.228 9.940 44.843 1.00 37.23 399 LYS C CA 1
ATOM 9011 C C . LYS C 1 374 ? 13.788 9.636 46.241 1.00 39.38 399 LYS C C 1
ATOM 9012 O O . LYS C 1 374 ? 14.114 10.546 46.962 1.00 40.20 399 LYS C O 1
ATOM 9018 N N . ALA C 1 375 ? 13.895 8.359 46.629 1.00 39.04 400 ALA C N 1
ATOM 9019 C CA . ALA C 1 375 ? 14.361 8.008 47.960 1.00 40.95 400 ALA C CA 1
ATOM 9020 C C . ALA C 1 375 ? 15.855 8.260 48.147 1.00 39.40 400 ALA C C 1
ATOM 9021 O O . ALA C 1 375 ? 16.298 8.501 49.260 1.00 41.38 400 ALA C O 1
ATOM 9023 N N . SER C 1 376 ? 16.595 8.125 47.052 1.00 39.00 401 SER C N 1
ATOM 9024 C CA . SER C 1 376 ? 18.051 8.370 46.933 1.00 40.21 401 SER C CA 1
ATOM 9025 C C . SER C 1 376 ? 18.405 9.837 46.985 1.00 38.56 401 SER C C 1
ATOM 9026 O O . SER C 1 376 ? 19.420 10.207 47.512 1.00 40.14 401 SER C O 1
ATOM 9029 N N . TYR C 1 377 ? 17.545 10.659 46.445 1.00 38.70 402 TYR C N 1
ATOM 9030 C CA . TYR C 1 377 ? 17.814 12.082 46.437 1.00 39.60 402 TYR C CA 1
ATOM 9031 C C . TYR C 1 377 ? 16.644 12.812 47.077 1.00 39.92 402 TYR C C 1
ATOM 9032 O O . TYR C 1 377 ? 15.977 13.596 46.356 1.00 38.98 402 TYR C O 1
ATOM 9041 N N . PRO C 1 378 ? 16.419 12.578 48.394 1.00 43.42 403 PRO C N 1
ATOM 9042 C CA . PRO C 1 378 ? 15.240 13.129 49.131 1.00 45.02 403 PRO C CA 1
ATOM 9043 C C . PRO C 1 378 ? 15.187 14.706 49.234 1.00 45.43 403 PRO C C 1
ATOM 9044 O O . PRO C 1 378 ? 14.138 15.284 49.414 1.00 46.25 403 PRO C O 1
ATOM 9048 N N . THR C 1 379 ? 16.317 15.376 49.069 1.00 45.11 404 THR C N 1
ATOM 9049 C CA . THR C 1 379 ? 16.365 16.807 49.208 1.00 44.79 404 THR C CA 1
ATOM 9050 C C . THR C 1 379 ? 16.125 17.558 47.883 1.00 43.21 404 THR C C 1
ATOM 9051 O O . THR C 1 379 ? 15.850 18.757 47.927 1.00 46.01 404 THR C O 1
ATOM 9055 N N . VAL C 1 380 ? 16.149 16.887 46.734 1.00 40.55 405 VAL C N 1
ATOM 9056 C CA . VAL C 1 380 ? 16.020 17.583 45.411 1.00 40.93 405 VAL C CA 1
ATOM 9057 C C . VAL C 1 380 ? 14.539 17.756 45.052 1.00 41.65 405 VAL C C 1
ATOM 9058 O O . VAL C 1 380 ? 13.776 16.802 45.127 1.00 43.81 405 VAL C O 1
ATOM 9062 N N . LYS C 1 381 ? 14.125 18.952 44.685 1.00 42.21 406 LYS C N 1
ATOM 9063 C CA . LYS C 1 381 ? 12.769 19.149 44.147 1.00 43.17 406 LYS C CA 1
ATOM 9064 C C . LYS C 1 381 ? 12.416 18.141 43.010 1.00 40.59 406 LYS C C 1
ATOM 9065 O O . LYS C 1 381 ? 13.186 17.942 42.077 1.00 41.62 406 LYS C O 1
ATOM 9071 N N . GLU C 1 382 ? 11.239 17.517 43.088 1.00 42.62 407 GLU C N 1
ATOM 9072 C CA . GLU C 1 382 ? 10.855 16.528 42.072 1.00 44.53 407 GLU C CA 1
ATOM 9073 C C . GLU C 1 382 ? 10.844 17.088 40.662 1.00 44.58 407 GLU C C 1
ATOM 9074 O O . GLU C 1 382 ? 11.143 16.353 39.699 1.00 43.43 407 GLU C O 1
ATOM 9080 N N . LYS C 1 383 ? 10.573 18.400 40.552 1.00 48.71 408 LYS C N 1
ATOM 9081 C CA . LYS C 1 383 ? 10.555 19.108 39.255 1.00 46.57 408 LYS C CA 1
ATOM 9082 C C . LYS C 1 383 ? 11.843 18.946 38.459 1.00 44.28 408 LYS C C 1
ATOM 9083 O O . LYS C 1 383 ? 11.798 18.763 37.273 1.00 44.25 408 LYS C O 1
ATOM 9089 N N . TYR C 1 384 ? 12.972 18.998 39.143 1.00 44.09 409 TYR C N 1
ATOM 9090 C CA . TYR C 1 384 ? 14.291 18.708 38.599 1.00 40.96 409 TYR C CA 1
ATOM 9091 C C . TYR C 1 384 ? 14.616 17.238 38.541 1.00 38.46 409 TYR C C 1
ATOM 9092 O O . TYR C 1 384 ? 15.037 16.777 37.475 1.00 37.62 409 TYR C O 1
ATOM 9101 N N . LEU C 1 385 ? 14.396 16.517 39.660 1.00 36.66 410 LEU C N 1
ATOM 9102 C CA . LEU C 1 385 ? 14.845 15.130 39.783 1.00 34.71 410 LEU C CA 1
ATOM 9103 C C . LEU C 1 385 ? 14.240 14.285 38.654 1.00 33.48 410 LEU C C 1
ATOM 9104 O O . LEU C 1 385 ? 14.883 13.435 38.074 1.00 32.35 410 LEU C O 1
ATOM 9109 N N . SER C 1 386 ? 12.956 14.552 38.412 1.00 34.11 411 SER C N 1
ATOM 9110 C CA A SER C 1 386 ? 12.155 13.993 37.357 0.50 36.46 411 SER C CA 1
ATOM 9111 C CA B SER C 1 386 ? 12.231 13.860 37.384 0.50 34.52 411 SER C CA 1
ATOM 9112 C C . SER C 1 386 ? 12.853 14.016 35.977 1.00 36.92 411 SER C C 1
ATOM 9113 O O . SER C 1 386 ? 12.768 13.067 35.199 1.00 36.14 411 SER C O 1
ATOM 9118 N N . GLU C 1 387 ? 13.534 15.142 35.668 1.00 35.34 412 GLU C N 1
ATOM 9119 C CA . GLU C 1 387 ? 14.043 15.398 34.343 1.00 37.43 412 GLU C CA 1
ATOM 9120 C C . GLU C 1 387 ? 15.507 15.054 34.161 1.00 36.36 412 GLU C C 1
ATOM 9121 O O . GLU C 1 387 ? 16.001 15.207 33.071 1.00 33.39 412 GLU C O 1
ATOM 9127 N N . TYR C 1 388 ? 16.207 14.646 35.199 1.00 34.01 413 TYR C N 1
ATOM 9128 C CA . TYR C 1 388 ? 17.652 14.494 35.109 1.00 33.59 413 TYR C CA 1
ATOM 9129 C C . TYR C 1 388 ? 18.151 13.447 34.132 1.00 31.92 413 TYR C C 1
ATOM 9130 O O . TYR C 1 388 ? 19.121 13.668 33.485 1.00 30.89 413 TYR C O 1
ATOM 9139 N N . CYS C 1 389 ? 17.505 12.329 33.982 1.00 31.95 414 CYS C N 1
ATOM 9140 C CA . CYS C 1 389 ? 17.876 11.390 32.936 1.00 33.52 414 CYS C CA 1
ATOM 9141 C C . CYS C 1 389 ? 17.748 11.984 31.532 1.00 33.69 414 CYS C C 1
ATOM 9142 O O . CYS C 1 389 ? 18.666 11.921 30.752 1.00 32.85 414 CYS C O 1
ATOM 9145 N N . PHE C 1 390 ? 16.595 12.559 31.200 1.00 32.66 415 PHE C N 1
ATOM 9146 C CA . PHE C 1 390 ? 16.454 13.321 29.975 1.00 31.10 415 PHE C CA 1
ATOM 9147 C C . PHE C 1 390 ? 17.505 14.414 29.830 1.00 30.90 415 PHE C C 1
ATOM 9148 O O . PHE C 1 390 ? 18.140 14.508 28.812 1.00 30.68 415 PHE C O 1
ATOM 9156 N N . SER C 1 391 ? 17.703 15.233 30.834 1.00 32.26 416 SER C N 1
ATOM 9157 C CA . SER C 1 391 ? 18.569 16.412 30.715 1.00 32.93 416 SER C CA 1
ATOM 9158 C C . SER C 1 391 ? 20.012 16.037 30.547 1.00 33.06 416 SER C C 1
ATOM 9159 O O . SER C 1 391 ? 20.719 16.727 29.810 1.00 32.53 416 SER C O 1
ATOM 9162 N N . GLY C 1 392 ? 20.458 15.005 31.261 1.00 30.38 417 GLY C N 1
ATOM 9163 C CA . GLY C 1 392 ? 21.803 14.546 31.179 1.00 29.00 417 GLY C CA 1
ATOM 9164 C C . GLY C 1 392 ? 22.027 13.943 29.802 1.00 30.63 417 GLY C C 1
ATOM 9165 O O . GLY C 1 392 ? 23.021 14.211 29.162 1.00 29.30 417 GLY C O 1
ATOM 9166 N N . THR C 1 393 ? 21.130 13.095 29.330 1.00 29.36 418 THR C N 1
ATOM 9167 C CA . THR C 1 393 ? 21.281 12.537 28.027 1.00 29.40 418 THR C CA 1
ATOM 9168 C C . THR C 1 393 ? 21.225 13.631 26.956 1.00 28.83 418 THR C C 1
ATOM 9169 O O . THR C 1 393 ? 21.964 13.551 25.978 1.00 29.52 418 THR C O 1
ATOM 9173 N N . TYR C 1 394 ? 20.312 14.584 27.101 1.00 28.91 419 TYR C N 1
ATOM 9174 C CA . TYR C 1 394 ? 20.191 15.754 26.199 1.00 28.39 419 TYR C CA 1
ATOM 9175 C C . TYR C 1 394 ? 21.491 16.574 26.085 1.00 31.69 419 TYR C C 1
ATOM 9176 O O . TYR C 1 394 ? 21.900 16.922 24.934 1.00 28.17 419 TYR C O 1
ATOM 9185 N N . ILE C 1 395 ? 22.136 16.869 27.234 1.00 29.54 420 ILE C N 1
ATOM 9186 C CA . ILE C 1 395 ? 23.372 17.637 27.321 1.00 29.14 420 ILE C CA 1
ATOM 9187 C C . ILE C 1 395 ? 24.537 16.893 26.688 1.00 30.33 420 ILE C C 1
ATOM 9188 O O . ILE C 1 395 ? 25.324 17.502 25.935 1.00 28.81 420 ILE C O 1
ATOM 9193 N N . LEU C 1 396 ? 24.643 15.586 26.927 1.00 27.32 421 LEU C N 1
ATOM 9194 C CA . LEU C 1 396 ? 25.740 14.808 26.319 1.00 27.99 421 LEU C CA 1
ATOM 9195 C C . LEU C 1 396 ? 25.560 14.811 24.778 1.00 28.65 421 LEU C C 1
ATOM 9196 O O . LEU C 1 396 ? 26.518 15.014 24.046 1.00 26.40 421 LEU C O 1
ATOM 9201 N N . SER C 1 397 ? 24.327 14.631 24.283 1.00 29.26 422 SER C N 1
ATOM 9202 C CA . SER C 1 397 ? 24.093 14.719 22.844 1.00 28.77 422 SER C CA 1
ATOM 9203 C C . SER C 1 397 ? 24.402 16.057 22.218 1.00 27.97 422 SER C C 1
ATOM 9204 O O . SER C 1 397 ? 25.052 16.121 21.185 1.00 27.65 422 SER C O 1
ATOM 9207 N N . LEU C 1 398 ? 23.921 17.108 22.846 1.00 26.40 423 LEU C N 1
ATOM 9208 C CA . LEU C 1 398 ? 24.128 18.448 22.390 1.00 26.62 423 LEU C CA 1
ATOM 9209 C C . LEU C 1 398 ? 25.605 18.812 22.311 1.00 28.46 423 LEU C C 1
ATOM 9210 O O . LEU C 1 398 ? 26.077 19.359 21.332 1.00 26.23 423 LEU C O 1
ATOM 9215 N N . LEU C 1 399 ? 26.335 18.546 23.350 1.00 27.88 424 LEU C N 1
ATOM 9216 C CA . LEU C 1 399 ? 27.797 18.764 23.367 1.00 27.66 424 LEU C CA 1
ATOM 9217 C C . LEU C 1 399 ? 28.550 17.917 22.352 1.00 27.23 424 LEU C C 1
ATOM 9218 O O . LEU C 1 399 ? 29.353 18.430 21.656 1.00 26.83 424 LEU C O 1
ATOM 9223 N N . LEU C 1 400 ? 28.212 16.641 22.212 1.00 28.12 425 LEU C N 1
ATOM 9224 C CA . LEU C 1 400 ? 29.012 15.707 21.420 1.00 28.37 425 LEU C CA 1
ATOM 9225 C C . LEU C 1 400 ? 28.634 15.740 19.934 1.00 29.29 425 LEU C C 1
ATOM 9226 O O . LEU C 1 400 ? 29.465 16.018 19.103 1.00 30.53 425 LEU C O 1
ATOM 9231 N N . GLN C 1 401 ? 27.356 15.475 19.632 1.00 30.45 426 GLN C N 1
ATOM 9232 C CA . GLN C 1 401 ? 26.797 15.470 18.261 1.00 29.03 426 GLN C CA 1
ATOM 9233 C C . GLN C 1 401 ? 26.549 16.867 17.747 1.00 26.63 426 GLN C C 1
ATOM 9234 O O . GLN C 1 401 ? 26.792 17.102 16.559 1.00 27.68 426 GLN C O 1
ATOM 9240 N N . GLY C 1 402 ? 26.080 17.775 18.610 1.00 26.73 427 GLY C N 1
ATOM 9241 C CA . GLY C 1 402 ? 25.737 19.176 18.196 1.00 27.16 427 GLY C CA 1
ATOM 9242 C C . GLY C 1 402 ? 26.975 20.068 18.125 1.00 27.17 427 GLY C C 1
ATOM 9243 O O . GLY C 1 402 ? 27.402 20.539 17.038 1.00 29.04 427 GLY C O 1
ATOM 9244 N N . TYR C 1 403 ? 27.620 20.264 19.242 1.00 23.77 428 TYR C N 1
ATOM 9245 C CA . TYR C 1 403 ? 28.729 21.226 19.311 1.00 25.65 428 TYR C CA 1
ATOM 9246 C C . TYR C 1 403 ? 30.076 20.550 19.028 1.00 26.24 428 TYR C C 1
ATOM 9247 O O . TYR C 1 403 ? 31.079 21.228 19.042 1.00 27.58 428 TYR C O 1
ATOM 9256 N N . ASN C 1 404 ? 30.089 19.246 18.742 1.00 23.88 429 ASN C N 1
ATOM 9257 C CA . ASN C 1 404 ? 31.283 18.547 18.265 1.00 24.44 429 ASN C CA 1
ATOM 9258 C C . ASN C 1 404 ? 32.432 18.348 19.263 1.00 26.56 429 ASN C C 1
ATOM 9259 O O . ASN C 1 404 ? 33.620 18.240 18.856 1.00 27.01 429 ASN C O 1
ATOM 9264 N N . PHE C 1 405 ? 32.108 18.300 20.569 1.00 25.65 430 PHE C N 1
ATOM 9265 C CA . PHE C 1 405 ? 33.129 18.105 21.590 1.00 27.20 430 PHE C CA 1
ATOM 9266 C C . PHE C 1 405 ? 33.524 16.622 21.738 1.00 28.40 430 PHE C C 1
ATOM 9267 O O . PHE C 1 405 ? 33.682 16.145 22.843 1.00 30.82 430 PHE C O 1
ATOM 9275 N N . THR C 1 406 ? 33.726 15.939 20.608 1.00 26.55 431 THR C N 1
ATOM 9276 C CA . THR C 1 406 ? 34.182 14.589 20.553 1.00 28.04 431 THR C CA 1
ATOM 9277 C C . THR C 1 406 ? 35.700 14.472 20.782 1.00 28.93 431 THR C C 1
ATOM 9278 O O . THR C 1 406 ? 36.394 15.468 20.684 1.00 31.02 431 THR C O 1
ATOM 9282 N N . GLY C 1 407 ? 36.171 13.294 21.129 1.00 28.77 432 GLY C N 1
ATOM 9283 C CA . GLY C 1 407 ? 37.571 13.018 21.299 1.00 33.50 432 GLY C CA 1
ATOM 9284 C C . GLY C 1 407 ? 38.211 13.884 22.351 1.00 34.08 432 GLY C C 1
ATOM 9285 O O . GLY C 1 407 ? 37.634 14.152 23.368 1.00 33.62 432 GLY C O 1
ATOM 9286 N N . THR C 1 408 ? 39.385 14.377 22.074 1.00 35.39 433 THR C N 1
ATOM 9287 C CA . THR C 1 408 ? 40.096 15.164 23.041 1.00 37.30 433 THR C CA 1
ATOM 9288 C C . THR C 1 408 ? 39.384 16.498 23.253 1.00 35.49 433 THR C C 1
ATOM 9289 O O . THR C 1 408 ? 39.599 17.148 24.252 1.00 39.17 433 THR C O 1
ATOM 9293 N N . SER C 1 409 ? 38.483 16.897 22.385 1.00 32.41 434 SER C N 1
ATOM 9294 C CA . SER C 1 409 ? 37.801 18.181 22.602 1.00 31.79 434 SER C CA 1
ATOM 9295 C C . SER C 1 409 ? 36.996 18.202 23.888 1.00 30.22 434 SER C C 1
ATOM 9296 O O . SER C 1 409 ? 36.874 19.221 24.524 1.00 29.70 434 SER C O 1
ATOM 9299 N N . TRP C 1 410 ? 36.498 17.057 24.313 1.00 29.66 435 TRP C N 1
ATOM 9300 C CA . TRP C 1 410 ? 35.735 17.002 25.532 1.00 29.89 435 TRP C CA 1
ATOM 9301 C C . TRP C 1 410 ? 36.406 17.626 26.738 1.00 30.64 435 TRP C C 1
ATOM 9302 O O . TRP C 1 410 ? 35.760 18.210 27.566 1.00 30.32 435 TRP C O 1
ATOM 9313 N N . ASP C 1 411 ? 37.695 17.441 26.896 1.00 30.46 436 ASP C N 1
ATOM 9314 C CA . ASP C 1 411 ? 38.408 17.902 28.078 1.00 34.09 436 ASP C CA 1
ATOM 9315 C C . ASP C 1 411 ? 38.685 19.434 28.143 1.00 34.01 436 ASP C C 1
ATOM 9316 O O . ASP C 1 411 ? 39.266 19.931 29.121 1.00 36.45 436 ASP C O 1
ATOM 9321 N N . GLN C 1 412 ? 38.309 20.126 27.070 1.00 35.01 437 GLN C N 1
ATOM 9322 C CA . GLN C 1 412 ? 38.361 21.609 26.919 1.00 34.90 437 GLN C CA 1
ATOM 9323 C C . GLN C 1 412 ? 37.118 22.294 27.533 1.00 30.72 437 GLN C C 1
ATOM 9324 O O . GLN C 1 412 ? 37.097 23.472 27.608 1.00 31.61 437 GLN C O 1
ATOM 9330 N N . ILE C 1 413 ? 36.081 21.526 27.890 1.00 27.81 438 ILE C N 1
ATOM 9331 C CA . ILE C 1 413 ? 34.873 22.000 28.600 1.00 29.71 438 ILE C CA 1
ATOM 9332 C C . ILE C 1 413 ? 35.095 22.019 30.142 1.00 29.97 438 ILE C C 1
ATOM 9333 O O . ILE C 1 413 ? 35.445 21.009 30.785 1.00 29.85 438 ILE C O 1
ATOM 9338 N N . HIS C 1 414 ? 34.910 23.224 30.701 1.00 31.00 439 HIS C N 1
ATOM 9339 C CA . HIS C 1 414 ? 34.950 23.522 32.080 1.00 30.15 439 HIS C CA 1
ATOM 9340 C C . HIS C 1 414 ? 33.599 23.902 32.491 1.00 32.69 439 HIS C C 1
ATOM 9341 O O . HIS C 1 414 ? 33.024 24.903 32.028 1.00 30.83 439 HIS C O 1
ATOM 9348 N N . PHE C 1 415 ? 33.011 23.082 33.338 1.00 32.77 440 PHE C N 1
ATOM 9349 C CA . PHE C 1 415 ? 31.644 23.382 33.796 1.00 33.11 440 PHE C CA 1
ATOM 9350 C C . PHE C 1 415 ? 31.756 24.395 34.947 1.00 34.82 440 PHE C C 1
ATOM 9351 O O . PHE C 1 415 ? 32.471 24.159 35.895 1.00 37.24 440 PHE C O 1
ATOM 9359 N N . MET C 1 416 ? 31.051 25.525 34.863 1.00 35.63 441 MET C N 1
ATOM 9360 C CA . MET C 1 416 ? 31.222 26.663 35.789 1.00 36.04 441 MET C CA 1
ATOM 9361 C C . MET C 1 416 ? 29.873 27.159 36.268 1.00 39.17 441 MET C C 1
ATOM 9362 O O . MET C 1 416 ? 28.902 27.346 35.473 1.00 36.96 441 MET C O 1
ATOM 9367 N N . GLY C 1 417 ? 29.777 27.379 37.573 1.00 51.59 442 GLY C N 1
ATOM 9368 C CA . GLY C 1 417 ? 28.616 28.048 38.099 1.00 51.22 442 GLY C CA 1
ATOM 9369 C C . GLY C 1 417 ? 28.882 29.517 38.294 1.00 47.73 442 GLY C C 1
ATOM 9370 O O . GLY C 1 417 ? 28.273 30.341 37.644 1.00 46.65 442 GLY C O 1
ATOM 9371 N N . LYS C 1 418 ? 29.778 29.789 39.228 1.00 54.37 443 LYS C N 1
ATOM 9372 C CA . LYS C 1 418 ? 30.216 31.121 39.639 1.00 58.97 443 LYS C CA 1
ATOM 9373 C C . LYS C 1 418 ? 31.716 31.253 39.399 1.00 58.78 443 LYS C C 1
ATOM 9374 O O . LYS C 1 418 ? 32.472 30.317 39.655 1.00 59.29 443 LYS C O 1
ATOM 9380 N N . ILE C 1 419 ? 32.164 32.425 38.972 1.00 54.51 444 ILE C N 1
ATOM 9381 C CA . ILE C 1 419 ? 33.583 32.676 38.966 1.00 54.57 444 ILE C CA 1
ATOM 9382 C C . ILE C 1 419 ? 33.638 33.842 39.899 1.00 56.53 444 ILE C C 1
ATOM 9383 O O . ILE C 1 419 ? 32.819 34.751 39.764 1.00 54.38 444 ILE C O 1
ATOM 9388 N N . LYS C 1 420 ? 34.578 33.772 40.840 1.00 60.27 445 LYS C N 1
ATOM 9389 C CA . LYS C 1 420 ? 34.748 34.699 41.977 1.00 65.93 445 LYS C CA 1
ATOM 9390 C C . LYS C 1 420 ? 33.411 35.150 42.521 1.00 65.04 445 LYS C C 1
ATOM 9391 O O . LYS C 1 420 ? 33.130 36.340 42.525 1.00 66.72 445 LYS C O 1
ATOM 9397 N N . ASP C 1 421 ? 32.571 34.232 42.952 1.00 63.77 446 ASP C N 1
ATOM 9398 C CA . ASP C 1 421 ? 31.296 34.627 43.547 1.00 66.01 446 ASP C CA 1
ATOM 9399 C C . ASP C 1 421 ? 30.348 35.394 42.616 1.00 57.53 446 ASP C C 1
ATOM 9400 O O . ASP C 1 421 ? 29.396 35.932 43.081 1.00 57.37 446 ASP C O 1
ATOM 9405 N N . SER C 1 422 ? 30.590 35.426 41.316 1.00 53.20 447 SER C N 1
ATOM 9406 C CA . SER C 1 422 ? 29.574 35.935 40.390 1.00 48.75 447 SER C CA 1
ATOM 9407 C C . SER C 1 422 ? 29.152 34.855 39.439 1.00 47.30 447 SER C C 1
ATOM 9408 O O . SER C 1 422 ? 29.960 34.148 38.861 1.00 44.66 447 SER C O 1
ATOM 9411 N N . ASN C 1 423 ? 27.860 34.776 39.216 1.00 48.79 448 ASN C N 1
ATOM 9412 C CA . ASN C 1 423 ? 27.339 33.854 38.226 1.00 47.82 448 ASN C CA 1
ATOM 9413 C C . ASN C 1 423 ? 27.812 34.001 36.824 1.00 45.82 448 ASN C C 1
ATOM 9414 O O . ASN C 1 423 ? 27.875 35.124 36.310 1.00 44.77 448 ASN C O 1
ATOM 9419 N N . ALA C 1 424 ? 28.119 32.848 36.198 1.00 42.85 449 ALA C N 1
ATOM 9420 C CA . ALA C 1 424 ? 28.464 32.797 34.816 1.00 37.21 449 ALA C CA 1
ATOM 9421 C C . ALA C 1 424 ? 27.115 32.868 34.142 1.00 37.54 449 ALA C C 1
ATOM 9422 O O . ALA C 1 424 ? 26.216 32.126 34.498 1.00 41.86 449 ALA C O 1
ATOM 9424 N N . GLY C 1 425 ? 26.989 33.784 33.194 1.00 36.09 450 GLY C N 1
ATOM 9425 C CA . GLY C 1 425 ? 25.776 34.042 32.442 1.00 35.84 450 GLY C CA 1
ATOM 9426 C C . GLY C 1 425 ? 25.963 35.295 31.644 1.00 37.38 450 GLY C C 1
ATOM 9427 O O . GLY C 1 425 ? 27.091 35.763 31.467 1.00 40.18 450 GLY C O 1
ATOM 9428 N N . TRP C 1 426 ? 24.870 35.824 31.087 1.00 36.71 451 TRP C N 1
ATOM 9429 C CA . TRP C 1 426 ? 24.961 36.995 30.242 1.00 35.79 451 TRP C CA 1
ATOM 9430 C C . TRP C 1 426 ? 24.666 38.272 30.969 1.00 39.97 451 TRP C C 1
ATOM 9431 O O . TRP C 1 426 ? 24.834 39.316 30.396 1.00 40.43 451 TRP C O 1
ATOM 9442 N N . THR C 1 427 ? 24.223 38.218 32.225 1.00 39.03 452 THR C N 1
ATOM 9443 C CA . THR C 1 427 ? 23.762 39.445 32.880 1.00 41.23 452 THR C CA 1
ATOM 9444 C C . THR C 1 427 ? 24.920 40.345 33.213 1.00 42.40 452 THR C C 1
ATOM 9445 O O . THR C 1 427 ? 24.766 41.549 33.168 1.00 42.93 452 THR C O 1
ATOM 9449 N N . LEU C 1 428 ? 26.080 39.790 33.529 1.00 40.51 453 LEU C N 1
ATOM 9450 C CA . LEU C 1 428 ? 27.123 40.695 33.939 1.00 42.25 453 LEU C CA 1
ATOM 9451 C C . LEU C 1 428 ? 27.573 41.524 32.773 1.00 41.56 453 LEU C C 1
ATOM 9452 O O . LEU C 1 428 ? 27.637 42.756 32.903 1.00 46.46 453 LEU C O 1
ATOM 9457 N N . GLY C 1 429 ? 27.893 40.856 31.647 1.00 40.39 454 GLY C N 1
ATOM 9458 C CA . GLY C 1 429 ? 28.408 41.515 30.379 1.00 39.60 454 GLY C CA 1
ATOM 9459 C C . GLY C 1 429 ? 27.429 42.568 29.885 1.00 40.62 454 GLY C C 1
ATOM 9460 O O . GLY C 1 429 ? 27.825 43.630 29.525 1.00 43.10 454 GLY C O 1
ATOM 9461 N N . TYR C 1 430 ? 26.132 42.274 29.952 1.00 41.40 455 TYR C N 1
ATOM 9462 C CA . TYR C 1 430 ? 25.053 43.202 29.589 1.00 43.04 455 TYR C CA 1
ATOM 9463 C C . TYR C 1 430 ? 25.178 44.448 30.395 1.00 47.45 455 TYR C C 1
ATOM 9464 O O . TYR C 1 430 ? 25.126 45.571 29.860 1.00 49.61 455 TYR C O 1
ATOM 9473 N N . MET C 1 431 ? 25.354 44.261 31.699 1.00 46.80 456 MET C N 1
ATOM 9474 C CA . MET C 1 431 ? 25.620 45.379 32.538 1.00 50.52 456 MET C CA 1
ATOM 9475 C C . MET C 1 431 ? 26.950 46.126 32.317 1.00 52.87 456 MET C C 1
ATOM 9476 O O . MET C 1 431 ? 26.981 47.363 32.414 1.00 60.26 456 MET C O 1
ATOM 9481 N N . LEU C 1 432 ? 28.035 45.431 32.035 1.00 49.28 457 LEU C N 1
ATOM 9482 C CA . LEU C 1 432 ? 29.256 46.125 31.758 1.00 49.99 457 LEU C CA 1
ATOM 9483 C C . LEU C 1 432 ? 29.052 47.020 30.544 1.00 53.82 457 LEU C C 1
ATOM 9484 O O . LEU C 1 432 ? 29.521 48.165 30.511 1.00 59.52 457 LEU C O 1
ATOM 9489 N N . ASN C 1 433 ? 28.306 46.539 29.567 1.00 52.12 458 ASN C N 1
ATOM 9490 C CA . ASN C 1 433 ? 28.180 47.279 28.319 1.00 56.24 458 ASN C CA 1
ATOM 9491 C C . ASN C 1 433 ? 27.215 48.463 28.444 1.00 60.62 458 ASN C C 1
ATOM 9492 O O . ASN C 1 433 ? 27.483 49.593 27.972 1.00 62.69 458 ASN C O 1
ATOM 9497 N N . LEU C 1 434 ? 26.086 48.213 29.095 1.00 60.50 459 LEU C N 1
ATOM 9498 C CA . LEU C 1 434 ? 25.103 49.273 29.207 1.00 65.40 459 LEU C CA 1
ATOM 9499 C C . LEU C 1 434 ? 25.561 50.382 30.154 1.00 68.78 459 LEU C C 1
ATOM 9500 O O . LEU C 1 434 ? 25.074 51.485 30.044 1.00 75.74 459 LEU C O 1
ATOM 9505 N N . THR C 1 435 ? 26.537 50.135 31.012 1.00 66.73 460 THR C N 1
ATOM 9506 C CA . THR C 1 435 ? 27.069 51.188 31.855 1.00 71.93 460 THR C CA 1
ATOM 9507 C C . THR C 1 435 ? 28.341 51.800 31.289 1.00 74.71 460 THR C C 1
ATOM 9508 O O . THR C 1 435 ? 28.982 52.620 31.925 1.00 79.29 460 THR C O 1
ATOM 9512 N N . ASN C 1 436 ? 28.687 51.392 30.079 1.00 74.08 461 ASN C N 1
ATOM 9513 C CA . ASN C 1 436 ? 29.843 51.919 29.325 1.00 79.09 461 ASN C CA 1
ATOM 9514 C C . ASN C 1 436 ? 31.168 51.719 30.004 1.00 80.23 461 ASN C C 1
ATOM 9515 O O . ASN C 1 436 ? 32.036 52.605 30.011 1.00 84.25 461 ASN C O 1
ATOM 9520 N N . MET C 1 437 ? 31.296 50.498 30.510 1.00 77.58 462 MET C N 1
ATOM 9521 C CA . MET C 1 437 ? 32.452 50.031 31.247 1.00 81.78 462 MET C CA 1
ATOM 9522 C C . MET C 1 437 ? 33.397 49.134 30.434 1.00 82.31 462 MET C C 1
ATOM 9523 O O . MET C 1 437 ? 34.470 48.758 30.921 1.00 86.97 462 MET C O 1
ATOM 9528 N N . ILE C 1 438 ? 33.021 48.787 29.204 1.00 82.42 463 ILE C N 1
ATOM 9529 C CA . ILE C 1 438 ? 33.956 48.069 28.315 1.00 81.74 463 ILE C CA 1
ATOM 9530 C C . ILE C 1 438 ? 34.501 49.060 27.287 1.00 89.22 463 ILE C C 1
ATOM 9531 O O . ILE C 1 438 ? 33.699 49.628 26.525 1.00 87.18 463 ILE C O 1
ATOM 9536 N N . PRO C 1 439 ? 35.853 49.300 27.300 1.00 95.81 464 PRO C N 1
ATOM 9537 C CA . PRO C 1 439 ? 36.657 50.227 26.441 1.00 101.61 464 PRO C CA 1
ATOM 9538 C C . PRO C 1 439 ? 37.334 49.599 25.180 1.00 101.82 464 PRO C C 1
ATOM 9539 O O . PRO C 1 439 ? 37.116 48.429 24.883 1.00 104.64 464 PRO C O 1
ATOM 9543 N N . ALA C 1 440 ? 38.160 50.374 24.470 1.00 109.19 465 ALA C N 1
ATOM 9544 C CA . ALA C 1 440 ? 39.063 49.879 23.403 1.00 106.32 465 ALA C CA 1
ATOM 9545 C C . ALA C 1 440 ? 40.135 50.946 22.983 1.00 115.33 465 ALA C C 1
ATOM 9546 O O . ALA C 1 440 ? 41.224 51.102 23.579 1.00 114.42 465 ALA C O 1
ATOM 9548 N N . ASN D 1 32 ? 20.594 74.300 -5.191 1.00 84.32 46 ASN D N 1
ATOM 9549 C CA . ASN D 1 32 ? 21.941 74.086 -4.534 1.00 83.81 46 ASN D CA 1
ATOM 9550 C C . ASN D 1 32 ? 22.388 72.622 -4.108 1.00 72.72 46 ASN D C 1
ATOM 9551 O O . ASN D 1 32 ? 22.171 72.133 -2.987 1.00 73.41 46 ASN D O 1
ATOM 9556 N N . VAL D 1 33 ? 23.099 71.988 -5.023 1.00 61.08 47 VAL D N 1
ATOM 9557 C CA . VAL D 1 33 ? 23.182 70.557 -5.153 1.00 51.13 47 VAL D CA 1
ATOM 9558 C C . VAL D 1 33 ? 24.383 69.967 -4.417 1.00 47.39 47 VAL D C 1
ATOM 9559 O O . VAL D 1 33 ? 25.422 70.616 -4.331 1.00 49.48 47 VAL D O 1
ATOM 9563 N N . LYS D 1 34 ? 24.206 68.772 -3.848 1.00 44.17 48 LYS D N 1
ATOM 9564 C CA . LYS D 1 34 ? 25.264 67.938 -3.314 1.00 40.88 48 LYS D CA 1
ATOM 9565 C C . LYS D 1 34 ? 25.350 66.643 -4.093 1.00 37.47 48 LYS D C 1
ATOM 9566 O O . LYS D 1 34 ? 24.381 66.190 -4.654 1.00 37.18 48 LYS D O 1
ATOM 9572 N N . TYR D 1 35 ? 26.527 66.045 -4.120 1.00 35.03 49 TYR D N 1
ATOM 9573 C CA . TYR D 1 35 ? 26.779 64.854 -4.875 1.00 32.82 49 TYR D CA 1
ATOM 9574 C C . TYR D 1 35 ? 27.424 63.860 -3.956 1.00 32.38 49 TYR D C 1
ATOM 9575 O O . TYR D 1 35 ? 27.976 64.224 -2.945 1.00 35.75 49 TYR D O 1
ATOM 9584 N N . GLY D 1 36 ? 27.297 62.602 -4.290 1.00 29.62 50 GLY D N 1
ATOM 9585 C CA . GLY D 1 36 ? 27.901 61.538 -3.568 1.00 28.92 50 GLY D CA 1
ATOM 9586 C C . GLY D 1 36 ? 28.163 60.394 -4.548 1.00 28.70 50 GLY D C 1
ATOM 9587 O O . GLY D 1 36 ? 27.441 60.219 -5.497 1.00 29.92 50 GLY D O 1
ATOM 9588 N N . ILE D 1 37 ? 29.231 59.606 -4.363 1.00 28.17 51 ILE D N 1
ATOM 9589 C CA . ILE D 1 37 ? 29.575 58.530 -5.279 1.00 26.73 51 ILE D CA 1
ATOM 9590 C C . ILE D 1 37 ? 29.701 57.252 -4.425 1.00 29.71 51 ILE D C 1
ATOM 9591 O O . ILE D 1 37 ? 30.360 57.256 -3.374 1.00 27.99 51 ILE D O 1
ATOM 9596 N N . VAL D 1 38 ? 29.097 56.165 -4.889 1.00 28.32 52 VAL D N 1
ATOM 9597 C CA . VAL D 1 38 ? 29.210 54.832 -4.262 1.00 29.05 52 VAL D CA 1
ATOM 9598 C C . VAL D 1 38 ? 29.635 53.901 -5.373 1.00 27.92 52 VAL D C 1
ATOM 9599 O O . VAL D 1 38 ? 29.028 53.912 -6.456 1.00 26.02 52 VAL D O 1
ATOM 9603 N N . LEU D 1 39 ? 30.676 53.101 -5.128 1.00 26.03 53 LEU D N 1
ATOM 9604 C CA . LEU D 1 39 ? 31.043 52.028 -6.080 1.00 25.73 53 LEU D CA 1
ATOM 9605 C C . LEU D 1 39 ? 30.518 50.776 -5.424 1.00 24.93 53 LEU D C 1
ATOM 9606 O O . LEU D 1 39 ? 30.726 50.582 -4.208 1.00 28.70 53 LEU D O 1
ATOM 9611 N N . ASP D 1 40 ? 29.771 49.990 -6.207 1.00 25.94 54 ASP D N 1
ATOM 9612 C CA . ASP D 1 40 ? 29.345 48.644 -5.846 1.00 27.42 54 ASP D CA 1
ATOM 9613 C C . ASP D 1 40 ? 30.380 47.674 -6.421 1.00 24.71 54 ASP D C 1
ATOM 9614 O O . ASP D 1 40 ? 30.410 47.418 -7.654 1.00 25.77 54 ASP D O 1
ATOM 9619 N N . ALA D 1 41 ? 31.229 47.135 -5.534 1.00 22.97 55 ALA D N 1
ATOM 9620 C CA . ALA D 1 41 ? 32.265 46.196 -5.948 1.00 25.18 55 ALA D CA 1
ATOM 9621 C C . ALA D 1 41 ? 31.776 44.755 -5.799 1.00 25.99 55 ALA D C 1
ATOM 9622 O O . ALA D 1 41 ? 31.984 44.090 -4.801 1.00 26.63 55 ALA D O 1
ATOM 9624 N N . GLY D 1 42 ? 31.125 44.283 -6.884 1.00 26.83 56 GLY D N 1
ATOM 9625 C CA . GLY D 1 42 ? 30.580 42.959 -6.958 1.00 26.00 56 GLY D CA 1
ATOM 9626 C C . GLY D 1 42 ? 31.493 41.980 -7.634 1.00 26.79 56 GLY D C 1
ATOM 9627 O O . GLY D 1 42 ? 32.430 42.379 -8.276 1.00 26.51 56 GLY D O 1
ATOM 9628 N N . SER D 1 43 ? 31.167 40.686 -7.574 1.00 31.06 57 SER D N 1
ATOM 9629 C CA . SER D 1 43 ? 32.050 39.683 -8.115 1.00 31.19 57 SER D CA 1
ATOM 9630 C C . SER D 1 43 ? 32.179 39.679 -9.612 1.00 32.47 57 SER D C 1
ATOM 9631 O O . SER D 1 43 ? 33.226 39.398 -10.088 1.00 33.31 57 SER D O 1
ATOM 9634 N N . SER D 1 44 ? 31.116 39.982 -10.332 1.00 32.13 58 SER D N 1
ATOM 9635 C CA . SER D 1 44 ? 31.096 40.119 -11.783 1.00 34.23 58 SER D CA 1
ATOM 9636 C C . SER D 1 44 ? 31.580 41.447 -12.311 1.00 30.32 58 SER D C 1
ATOM 9637 O O . SER D 1 44 ? 32.126 41.481 -13.354 1.00 30.40 58 SER D O 1
ATOM 9640 N N . HIS D 1 45 ? 31.261 42.522 -11.602 1.00 30.06 59 HIS D N 1
ATOM 9641 C CA A HIS D 1 45 ? 31.532 43.874 -12.057 0.50 30.33 59 HIS D CA 1
ATOM 9642 C CA B HIS D 1 45 ? 31.440 43.903 -12.087 0.50 28.66 59 HIS D CA 1
ATOM 9643 C C . HIS D 1 45 ? 31.573 44.858 -10.929 1.00 28.02 59 HIS D C 1
ATOM 9644 O O . HIS D 1 45 ? 30.932 44.669 -9.875 1.00 27.93 59 HIS D O 1
ATOM 9657 N N . THR D 1 46 ? 32.355 45.920 -11.112 1.00 26.11 60 THR D N 1
ATOM 9658 C CA . THR D 1 46 ? 32.342 47.040 -10.266 1.00 24.14 60 THR D CA 1
ATOM 9659 C C . THR D 1 46 ? 31.431 48.078 -10.987 1.00 26.68 60 THR D C 1
ATOM 9660 O O . THR D 1 46 ? 31.644 48.398 -12.176 1.00 27.64 60 THR D O 1
ATOM 9664 N N . ASN D 1 47 ? 30.393 48.560 -10.304 1.00 24.24 61 ASN D N 1
ATOM 9665 C CA . ASN D 1 47 ? 29.560 49.618 -10.866 1.00 26.81 61 ASN D CA 1
ATOM 9666 C C . ASN D 1 47 ? 29.682 50.872 -10.012 1.00 24.75 61 ASN D C 1
ATOM 9667 O O . ASN D 1 47 ? 29.567 50.814 -8.790 1.00 28.51 61 ASN D O 1
ATOM 9672 N N . LEU D 1 48 ? 29.928 51.993 -10.631 1.00 24.36 62 LEU D N 1
ATOM 9673 C CA . LEU D 1 48 ? 29.976 53.261 -9.931 1.00 24.87 62 LEU D CA 1
ATOM 9674 C C . LEU D 1 48 ? 28.652 54.070 -10.110 1.00 25.76 62 LEU D C 1
ATOM 9675 O O . LEU D 1 48 ? 28.165 54.212 -11.227 1.00 27.23 62 LEU D O 1
ATOM 9680 N N . TYR D 1 49 ? 28.130 54.642 -9.027 1.00 27.83 63 TYR D N 1
ATOM 9681 C CA . TYR D 1 49 ? 26.953 55.485 -9.067 1.00 26.39 63 TYR D CA 1
ATOM 9682 C C . TYR D 1 49 ? 27.242 56.860 -8.546 1.00 25.15 63 TYR D C 1
ATOM 9683 O O . TYR D 1 49 ? 27.833 57.011 -7.520 1.00 26.64 63 TYR D O 1
ATOM 9692 N N . ILE D 1 50 ? 26.767 57.868 -9.231 1.00 26.84 64 ILE D N 1
ATOM 9693 C CA . ILE D 1 50 ? 26.802 59.237 -8.727 1.00 28.05 64 ILE D CA 1
ATOM 9694 C C . ILE D 1 50 ? 25.362 59.592 -8.375 1.00 29.08 64 ILE D C 1
ATOM 9695 O O . ILE D 1 50 ? 24.485 59.417 -9.199 1.00 30.95 64 ILE D O 1
ATOM 9700 N N . TYR D 1 51 ? 25.133 60.057 -7.145 1.00 28.77 65 TYR D N 1
ATOM 9701 C CA . TYR D 1 51 ? 23.828 60.542 -6.677 1.00 29.98 65 TYR D CA 1
ATOM 9702 C C . TYR D 1 51 ? 23.866 62.044 -6.505 1.00 30.38 65 TYR D C 1
ATOM 9703 O O . TYR D 1 51 ? 24.935 62.643 -6.321 1.00 30.10 65 TYR D O 1
ATOM 9712 N N . LYS D 1 52 ? 22.718 62.690 -6.589 1.00 32.20 66 LYS D N 1
ATOM 9713 C CA . LYS D 1 52 ? 22.714 64.077 -6.279 1.00 35.45 66 LYS D CA 1
ATOM 9714 C C . LYS D 1 52 ? 21.413 64.431 -5.617 1.00 39.13 66 LYS D C 1
ATOM 9715 O O . LYS D 1 52 ? 20.370 63.768 -5.835 1.00 39.18 66 LYS D O 1
ATOM 9721 N N . TRP D 1 53 ? 21.473 65.474 -4.793 1.00 39.88 67 TRP D N 1
ATOM 9722 C CA . TRP D 1 53 ? 20.323 65.921 -4.046 1.00 42.41 67 TRP D CA 1
ATOM 9723 C C . TRP D 1 53 ? 20.408 67.367 -3.636 1.00 45.98 67 TRP D C 1
ATOM 9724 O O . TRP D 1 53 ? 21.487 67.965 -3.557 1.00 44.35 67 TRP D O 1
ATOM 9735 N N . PRO D 1 54 ? 19.237 67.964 -3.369 1.00 50.12 68 PRO D N 1
ATOM 9736 C CA . PRO D 1 54 ? 19.286 69.345 -2.963 1.00 54.49 68 PRO D CA 1
ATOM 9737 C C . PRO D 1 54 ? 19.918 69.460 -1.576 1.00 58.90 68 PRO D C 1
ATOM 9738 O O . PRO D 1 54 ? 19.609 68.647 -0.685 1.00 60.91 68 PRO D O 1
ATOM 9742 N N . ALA D 1 55 ? 20.808 70.438 -1.393 1.00 62.65 69 ALA D N 1
ATOM 9743 C CA . ALA D 1 55 ? 21.462 70.636 -0.082 1.00 68.42 69 ALA D CA 1
ATOM 9744 C C . ALA D 1 55 ? 20.501 70.705 1.160 1.00 76.20 69 ALA D C 1
ATOM 9745 O O . ALA D 1 55 ? 19.504 71.482 1.210 1.00 79.79 69 ALA D O 1
ATOM 9747 N N . VAL D 1 63 ? 15.237 65.093 -1.706 1.00 55.33 77 VAL D N 1
ATOM 9748 C CA . VAL D 1 63 ? 15.224 63.765 -2.366 1.00 53.50 77 VAL D CA 1
ATOM 9749 C C . VAL D 1 63 ? 16.383 63.437 -3.308 1.00 48.99 77 VAL D C 1
ATOM 9750 O O . VAL D 1 63 ? 16.723 64.229 -4.211 1.00 47.26 77 VAL D O 1
ATOM 9754 N N . VAL D 1 64 ? 16.953 62.245 -3.100 1.00 44.93 78 VAL D N 1
ATOM 9755 C CA . VAL D 1 64 ? 18.160 61.801 -3.758 1.00 42.90 78 VAL D CA 1
ATOM 9756 C C . VAL D 1 64 ? 17.846 61.059 -5.060 1.00 41.98 78 VAL D C 1
ATOM 9757 O O . VAL D 1 64 ? 17.002 60.170 -5.115 1.00 40.65 78 VAL D O 1
ATOM 9761 N N . GLN D 1 65 ? 18.582 61.425 -6.091 1.00 39.65 79 GLN D N 1
ATOM 9762 C CA . GLN D 1 65 ? 18.379 60.820 -7.374 1.00 42.78 79 GLN D CA 1
ATOM 9763 C C . GLN D 1 65 ? 19.706 60.270 -7.926 1.00 37.86 79 GLN D C 1
ATOM 9764 O O . GLN D 1 65 ? 20.725 60.913 -7.694 1.00 35.09 79 GLN D O 1
ATOM 9770 N N . GLN D 1 66 ? 19.686 59.185 -8.725 1.00 34.79 80 GLN D N 1
ATOM 9771 C CA . GLN D 1 66 ? 20.898 58.800 -9.457 1.00 34.68 80 GLN D CA 1
ATOM 9772 C C . GLN D 1 66 ? 21.184 59.822 -10.529 1.00 34.71 80 GLN D C 1
ATOM 9773 O O . GLN D 1 66 ? 20.284 60.193 -11.251 1.00 39.88 80 GLN D O 1
ATOM 9779 N N . LEU D 1 67 ? 22.413 60.321 -10.586 1.00 34.91 81 LEU D N 1
ATOM 9780 C CA . LEU D 1 67 ? 22.840 61.246 -11.634 1.00 36.30 81 LEU D CA 1
ATOM 9781 C C . LEU D 1 67 ? 23.358 60.432 -12.865 1.00 35.87 81 LEU D C 1
ATOM 9782 O O . LEU D 1 67 ? 23.026 60.778 -14.015 1.00 36.07 81 LEU D O 1
ATOM 9787 N N . GLU D 1 68 ? 24.194 59.408 -12.603 1.00 33.24 82 GLU D N 1
ATOM 9788 C CA . GLU D 1 68 ? 24.799 58.600 -13.644 1.00 31.59 82 GLU D CA 1
ATOM 9789 C C . GLU D 1 68 ? 25.364 57.349 -13.046 1.00 29.62 82 GLU D C 1
ATOM 9790 O O . GLU D 1 68 ? 25.732 57.308 -11.889 1.00 30.10 82 GLU D O 1
ATOM 9796 N N . GLU D 1 69 ? 25.343 56.270 -13.822 1.00 29.26 83 GLU D N 1
ATOM 9797 C CA . GLU D 1 69 ? 26.031 55.039 -13.497 1.00 28.35 83 GLU D CA 1
ATOM 9798 C C . GLU D 1 69 ? 27.138 54.775 -14.579 1.00 27.89 83 GLU D C 1
ATOM 9799 O O . GLU D 1 69 ? 26.992 55.174 -15.770 1.00 29.94 83 GLU D O 1
ATOM 9805 N N . CYS D 1 70 ? 28.246 54.162 -14.134 1.00 31.65 84 CYS D N 1
ATOM 9806 C CA . CYS D 1 70 ? 29.299 53.663 -15.013 1.00 29.20 84 CYS D CA 1
ATOM 9807 C C . CYS D 1 70 ? 29.619 52.211 -14.603 1.00 27.62 84 CYS D C 1
ATOM 9808 O O . CYS D 1 70 ? 29.834 51.944 -13.451 1.00 28.93 84 CYS D O 1
ATOM 9811 N N . GLN D 1 71 ? 29.653 51.277 -15.541 1.00 26.92 85 GLN D N 1
ATOM 9812 C CA . GLN D 1 71 ? 30.100 49.931 -15.260 1.00 25.79 85 GLN D CA 1
ATOM 9813 C C . GLN D 1 71 ? 31.584 49.823 -15.644 1.00 26.61 85 GLN D C 1
ATOM 9814 O O . GLN D 1 71 ? 31.939 50.108 -16.770 1.00 29.00 85 GLN D O 1
ATOM 9820 N N . VAL D 1 72 ? 32.444 49.517 -14.673 1.00 26.62 86 VAL D N 1
ATOM 9821 C CA . VAL D 1 72 ? 33.849 49.246 -14.967 1.00 26.53 86 VAL D CA 1
ATOM 9822 C C . VAL D 1 72 ? 33.963 48.042 -15.909 1.00 27.71 86 VAL D C 1
ATOM 9823 O O . VAL D 1 72 ? 33.321 47.025 -15.689 1.00 29.01 86 VAL D O 1
ATOM 9827 N N . LYS D 1 73 ? 34.777 48.167 -16.952 1.00 29.03 87 LYS D N 1
ATOM 9828 C CA . LYS D 1 73 ? 35.120 47.075 -17.853 1.00 33.21 87 LYS D CA 1
ATOM 9829 C C . LYS D 1 73 ? 35.981 46.062 -17.081 1.00 33.87 87 LYS D C 1
ATOM 9830 O O . LYS D 1 73 ? 36.862 46.427 -16.340 1.00 34.21 87 LYS D O 1
ATOM 9836 N N . GLY D 1 74 ? 35.668 44.789 -17.203 1.00 34.34 88 GLY D N 1
ATOM 9837 C CA . GLY D 1 74 ? 36.362 43.773 -16.493 1.00 33.38 88 GLY D CA 1
ATOM 9838 C C . GLY D 1 74 ? 35.605 43.025 -15.475 1.00 32.33 88 GLY D C 1
ATOM 9839 O O . GLY D 1 74 ? 34.480 43.332 -15.173 1.00 32.89 88 GLY D O 1
ATOM 9840 N N . PRO D 1 75 ? 36.288 42.114 -14.803 1.00 33.34 89 PRO D N 1
ATOM 9841 C CA . PRO D 1 75 ? 35.745 41.356 -13.714 1.00 31.57 89 PRO D CA 1
ATOM 9842 C C . PRO D 1 75 ? 35.684 42.191 -12.391 1.00 29.14 89 PRO D C 1
ATOM 9843 O O . PRO D 1 75 ? 35.981 43.408 -12.399 1.00 31.36 89 PRO D O 1
ATOM 9847 N N . GLY D 1 76 ? 35.241 41.587 -11.295 1.00 28.98 90 GLY D N 1
ATOM 9848 C CA . GLY D 1 76 ? 35.210 42.236 -10.033 1.00 27.02 90 GLY D CA 1
ATOM 9849 C C . GLY D 1 76 ? 36.596 42.367 -9.408 1.00 28.83 90 GLY D C 1
ATOM 9850 O O . GLY D 1 76 ? 37.537 41.724 -9.894 1.00 29.79 90 GLY D O 1
ATOM 9851 N N . ILE D 1 77 ? 36.730 43.186 -8.349 1.00 28.90 91 ILE D N 1
ATOM 9852 C CA . ILE D 1 77 ? 38.061 43.512 -7.787 1.00 28.57 91 ILE D CA 1
ATOM 9853 C C . ILE D 1 77 ? 38.804 42.307 -7.213 1.00 31.39 91 ILE D C 1
ATOM 9854 O O . ILE D 1 77 ? 40.043 42.300 -7.206 1.00 31.19 91 ILE D O 1
ATOM 9859 N N . SER D 1 78 ? 38.081 41.288 -6.766 1.00 28.90 92 SER D N 1
ATOM 9860 C CA . SER D 1 78 ? 38.736 40.129 -6.226 1.00 30.48 92 SER D CA 1
ATOM 9861 C C . SER D 1 78 ? 39.516 39.395 -7.254 1.00 32.61 92 SER D C 1
ATOM 9862 O O . SER D 1 78 ? 40.460 38.720 -6.888 1.00 35.84 92 SER D O 1
ATOM 9865 N N . LYS D 1 79 ? 39.226 39.555 -8.546 1.00 32.17 93 LYS D N 1
ATOM 9866 C CA A LYS D 1 79 ? 40.004 38.882 -9.578 0.50 34.93 93 LYS D CA 1
ATOM 9867 C CA B LYS D 1 79 ? 40.001 38.899 -9.591 0.50 34.11 93 LYS D CA 1
ATOM 9868 C C . LYS D 1 79 ? 41.410 39.510 -9.731 1.00 34.72 93 LYS D C 1
ATOM 9869 O O . LYS D 1 79 ? 42.236 39.008 -10.445 1.00 37.22 93 LYS D O 1
ATOM 9880 N N . TYR D 1 80 ? 41.651 40.602 -9.015 1.00 33.89 94 TYR D N 1
ATOM 9881 C CA . TYR D 1 80 ? 42.904 41.364 -9.093 1.00 35.55 94 TYR D CA 1
ATOM 9882 C C . TYR D 1 80 ? 43.781 41.038 -7.903 1.00 35.46 94 TYR D C 1
ATOM 9883 O O . TYR D 1 80 ? 44.729 41.744 -7.678 1.00 36.21 94 TYR D O 1
ATOM 9892 N N . ALA D 1 81 ? 43.472 39.982 -7.165 1.00 35.07 95 ALA D N 1
ATOM 9893 C CA . ALA D 1 81 ? 44.235 39.607 -5.952 1.00 37.02 95 ALA D CA 1
ATOM 9894 C C . ALA D 1 81 ? 45.754 39.479 -6.182 1.00 43.40 95 ALA D C 1
ATOM 9895 O O . ALA D 1 81 ? 46.573 39.881 -5.306 1.00 45.26 95 ALA D O 1
ATOM 9897 N N . GLN D 1 82 ? 46.150 38.946 -7.344 1.00 42.01 96 GLN D N 1
ATOM 9898 C CA . GLN D 1 82 ? 47.545 38.837 -7.621 1.00 44.71 96 GLN D CA 1
ATOM 9899 C C . GLN D 1 82 ? 48.078 39.873 -8.560 1.00 44.58 96 GLN D C 1
ATOM 9900 O O . GLN D 1 82 ? 49.164 39.685 -9.070 1.00 46.78 96 GLN D O 1
ATOM 9906 N N . LYS D 1 83 ? 47.348 40.951 -8.826 1.00 41.31 97 LYS D N 1
ATOM 9907 C CA . LYS D 1 83 ? 47.799 41.980 -9.791 1.00 41.59 97 LYS D CA 1
ATOM 9908 C C . LYS D 1 83 ? 47.236 43.277 -9.362 1.00 36.93 97 LYS D C 1
ATOM 9909 O O . LYS D 1 83 ? 46.543 43.937 -10.098 1.00 36.81 97 LYS D O 1
ATOM 9915 N N . THR D 1 84 ? 47.489 43.621 -8.110 1.00 36.17 98 THR D N 1
ATOM 9916 C CA . THR D 1 84 ? 46.842 44.783 -7.528 1.00 35.17 98 THR D CA 1
ATOM 9917 C C . THR D 1 84 ? 47.381 46.042 -8.142 1.00 35.46 98 THR D C 1
ATOM 9918 O O . THR D 1 84 ? 46.712 47.085 -8.071 1.00 34.06 98 THR D O 1
ATOM 9922 N N . ASP D 1 85 ? 48.566 45.923 -8.762 1.00 37.43 99 ASP D N 1
ATOM 9923 C CA . ASP D 1 85 ? 49.213 46.942 -9.603 1.00 42.48 99 ASP D CA 1
ATOM 9924 C C . ASP D 1 85 ? 48.331 47.445 -10.753 1.00 40.57 99 ASP D C 1
ATOM 9925 O O . ASP D 1 85 ? 48.450 48.608 -11.184 1.00 40.39 99 ASP D O 1
ATOM 9930 N N . GLU D 1 86 ? 47.414 46.587 -11.194 1.00 38.41 100 GLU D N 1
ATOM 9931 C CA . GLU D 1 86 ? 46.489 46.895 -12.278 1.00 36.02 100 GLU D CA 1
ATOM 9932 C C . GLU D 1 86 ? 45.165 47.550 -11.909 1.00 32.28 100 GLU D C 1
ATOM 9933 O O . GLU D 1 86 ? 44.502 47.992 -12.776 1.00 31.53 100 GLU D O 1
ATOM 9939 N N . ILE D 1 87 ? 44.831 47.691 -10.628 1.00 30.53 101 ILE D N 1
ATOM 9940 C CA . ILE D 1 87 ? 43.535 48.201 -10.147 1.00 32.39 101 ILE D CA 1
ATOM 9941 C C . ILE D 1 87 ? 43.331 49.660 -10.515 1.00 30.47 101 ILE D C 1
ATOM 9942 O O . ILE D 1 87 ? 42.271 50.075 -10.891 1.00 30.83 101 ILE D O 1
ATOM 9947 N N . ALA D 1 88 ? 44.391 50.424 -10.450 1.00 30.35 102 ALA D N 1
ATOM 9948 C CA . ALA D 1 88 ? 44.274 51.832 -10.699 1.00 32.05 102 ALA D CA 1
ATOM 9949 C C . ALA D 1 88 ? 43.810 52.057 -12.157 1.00 30.78 102 ALA D C 1
ATOM 9950 O O . ALA D 1 88 ? 42.844 52.775 -12.377 1.00 31.64 102 ALA D O 1
ATOM 9952 N N . ALA D 1 89 ? 44.467 51.369 -13.102 1.00 30.51 103 ALA D N 1
ATOM 9953 C CA . ALA D 1 89 ? 44.137 51.501 -14.531 1.00 32.38 103 ALA D CA 1
ATOM 9954 C C . ALA D 1 89 ? 42.655 50.960 -14.755 1.00 29.96 103 ALA D C 1
ATOM 9955 O O . ALA D 1 89 ? 41.902 51.454 -15.606 1.00 33.46 103 ALA D O 1
ATOM 9957 N N . TYR D 1 90 ? 42.281 49.979 -14.000 1.00 29.52 104 TYR D N 1
ATOM 9958 C CA . TYR D 1 90 ? 40.956 49.384 -14.133 1.00 29.46 104 TYR D CA 1
ATOM 9959 C C . TYR D 1 90 ? 39.848 50.350 -13.668 1.00 29.22 104 TYR D C 1
ATOM 9960 O O . TYR D 1 90 ? 38.822 50.399 -14.262 1.00 32.25 104 TYR D O 1
ATOM 9969 N N . LEU D 1 91 ? 40.052 51.111 -12.601 1.00 28.07 105 LEU D N 1
ATOM 9970 C CA . LEU D 1 91 ? 39.104 52.032 -12.109 1.00 28.15 105 LEU D CA 1
ATOM 9971 C C . LEU D 1 91 ? 39.079 53.332 -12.884 1.00 29.56 105 LEU D C 1
ATOM 9972 O O . LEU D 1 91 ? 38.151 54.146 -12.672 1.00 29.55 105 LEU D O 1
ATOM 9977 N N . ALA D 1 92 ? 40.069 53.554 -13.745 1.00 29.24 106 ALA D N 1
ATOM 9978 C CA . ALA D 1 92 ? 40.306 54.889 -14.310 1.00 30.38 106 ALA D CA 1
ATOM 9979 C C . ALA D 1 92 ? 39.147 55.462 -15.166 1.00 32.33 106 ALA D C 1
ATOM 9980 O O . ALA D 1 92 ? 38.771 56.622 -14.967 1.00 32.74 106 ALA D O 1
ATOM 9982 N N . GLU D 1 93 ? 38.547 54.686 -16.064 1.00 32.80 107 GLU D N 1
ATOM 9983 C CA . GLU D 1 93 ? 37.548 55.297 -16.958 1.00 29.95 107 GLU D CA 1
ATOM 9984 C C . GLU D 1 93 ? 36.346 55.817 -16.133 1.00 29.78 107 GLU D C 1
ATOM 9985 O O . GLU D 1 93 ? 35.845 56.913 -16.373 1.00 30.41 107 GLU D O 1
ATOM 9991 N N . CYS D 1 94 ? 35.817 55.022 -15.235 1.00 28.65 108 CYS D N 1
ATOM 9992 C CA . CYS D 1 94 ? 34.638 55.458 -14.423 1.00 28.17 108 CYS D CA 1
ATOM 9993 C C . CYS D 1 94 ? 34.972 56.574 -13.447 1.00 28.99 108 CYS D C 1
ATOM 9994 O O . CYS D 1 94 ? 34.211 57.465 -13.275 1.00 27.55 108 CYS D O 1
ATOM 9997 N N . MET D 1 95 ? 36.138 56.551 -12.839 1.00 28.33 109 MET D N 1
ATOM 9998 C CA . MET D 1 95 ? 36.504 57.698 -11.994 1.00 28.20 109 MET D CA 1
ATOM 9999 C C . MET D 1 95 ? 36.731 58.984 -12.785 1.00 29.31 109 MET D C 1
ATOM 10000 O O . MET D 1 95 ? 36.278 60.061 -12.370 1.00 29.72 109 MET D O 1
ATOM 10005 N N . LYS D 1 96 ? 37.392 58.884 -13.939 1.00 30.61 110 LYS D N 1
ATOM 10006 C CA . LYS D 1 96 ? 37.546 60.069 -14.816 1.00 33.80 110 LYS D CA 1
ATOM 10007 C C . LYS D 1 96 ? 36.158 60.604 -15.283 1.00 33.98 110 LYS D C 1
ATOM 10008 O O . LYS D 1 96 ? 35.927 61.820 -15.290 1.00 31.33 110 LYS D O 1
ATOM 10014 N N . MET D 1 97 ? 35.212 59.692 -15.599 1.00 30.86 111 MET D N 1
ATOM 10015 C CA A MET D 1 97 ? 33.854 60.098 -15.951 0.50 31.63 111 MET D CA 1
ATOM 10016 C CA B MET D 1 97 ? 33.866 60.115 -15.958 0.50 30.75 111 MET D CA 1
ATOM 10017 C C . MET D 1 97 ? 33.291 61.008 -14.857 1.00 29.56 111 MET D C 1
ATOM 10018 O O . MET D 1 97 ? 32.763 62.068 -15.154 1.00 31.51 111 MET D O 1
ATOM 10027 N N . SER D 1 98 ? 33.435 60.576 -13.587 1.00 29.00 112 SER D N 1
ATOM 10028 C CA . SER D 1 98 ? 32.963 61.298 -12.413 1.00 27.18 112 SER D CA 1
ATOM 10029 C C . SER D 1 98 ? 33.557 62.662 -12.341 1.00 27.37 112 SER D C 1
ATOM 10030 O O . SER D 1 98 ? 32.872 63.601 -12.000 1.00 28.75 112 SER D O 1
ATOM 10033 N N . THR D 1 99 ? 34.853 62.779 -12.624 1.00 26.38 113 THR D N 1
ATOM 10034 C CA . THR D 1 99 ? 35.499 64.108 -12.577 1.00 29.33 113 THR D CA 1
ATOM 10035 C C . THR D 1 99 ? 35.007 64.992 -13.719 1.00 30.35 113 THR D C 1
ATOM 10036 O O . THR D 1 99 ? 35.158 66.212 -13.641 1.00 33.02 113 THR D O 1
ATOM 10040 N N . GLU D 1 100 ? 34.484 64.413 -14.829 1.00 30.06 114 GLU D N 1
ATOM 10041 C CA . GLU D 1 100 ? 33.957 65.282 -15.913 1.00 32.75 114 GLU D CA 1
ATOM 10042 C C . GLU D 1 100 ? 32.465 65.619 -15.712 1.00 32.24 114 GLU D C 1
ATOM 10043 O O . GLU D 1 100 ? 31.983 66.583 -16.251 1.00 34.72 114 GLU D O 1
ATOM 10049 N N . ARG D 1 101 ? 31.782 64.823 -14.910 1.00 31.29 115 ARG D N 1
ATOM 10050 C CA A ARG D 1 101 ? 30.341 64.910 -14.668 0.50 32.93 115 ARG D CA 1
ATOM 10051 C CA B ARG D 1 101 ? 30.346 64.994 -14.725 0.50 32.87 115 ARG D CA 1
ATOM 10052 C C . ARG D 1 101 ? 29.989 65.849 -13.505 1.00 33.73 115 ARG D C 1
ATOM 10053 O O . ARG D 1 101 ? 29.011 66.621 -13.573 1.00 35.91 115 ARG D O 1
ATOM 10068 N N . ILE D 1 102 ? 30.766 65.794 -12.431 1.00 30.77 116 ILE D N 1
ATOM 10069 C CA . ILE D 1 102 ? 30.504 66.636 -11.272 1.00 30.59 116 ILE D CA 1
ATOM 10070 C C . ILE D 1 102 ? 31.285 67.940 -11.387 1.00 33.00 116 ILE D C 1
ATOM 10071 O O . ILE D 1 102 ? 32.467 67.882 -11.696 1.00 32.55 116 ILE D O 1
ATOM 10076 N N . PRO D 1 103 ? 30.634 69.125 -11.150 1.00 34.16 117 PRO D N 1
ATOM 10077 C CA . PRO D 1 103 ? 31.386 70.389 -11.258 1.00 36.13 117 PRO D CA 1
ATOM 10078 C C . PRO D 1 103 ? 32.651 70.435 -10.387 1.00 32.53 117 PRO D C 1
ATOM 10079 O O . PRO D 1 103 ? 32.611 70.047 -9.247 1.00 30.73 117 PRO D O 1
ATOM 10083 N N . ALA D 1 104 ? 33.745 70.942 -10.984 1.00 34.51 118 ALA D N 1
ATOM 10084 C CA . ALA D 1 104 ? 35.094 70.910 -10.343 1.00 33.19 118 ALA D CA 1
ATOM 10085 C C . ALA D 1 104 ? 34.979 71.462 -8.905 1.00 33.53 118 ALA D C 1
ATOM 10086 O O . ALA D 1 104 ? 35.612 70.958 -7.975 1.00 32.67 118 ALA D O 1
ATOM 10088 N N . SER D 1 105 ? 34.159 72.511 -8.728 1.00 36.78 119 SER D N 1
ATOM 10089 C CA . SER D 1 105 ? 34.019 73.209 -7.483 1.00 35.75 119 SER D CA 1
ATOM 10090 C C . SER D 1 105 ? 33.266 72.456 -6.419 1.00 36.36 119 SER D C 1
ATOM 10091 O O . SER D 1 105 ? 33.338 72.803 -5.270 1.00 37.44 119 SER D O 1
ATOM 10094 N N . LYS D 1 106 ? 32.628 71.363 -6.770 1.00 35.19 120 LYS D N 1
ATOM 10095 C CA . LYS D 1 106 ? 31.929 70.521 -5.832 1.00 36.21 120 LYS D CA 1
ATOM 10096 C C . LYS D 1 106 ? 32.649 69.231 -5.535 1.00 33.85 120 LYS D C 1
ATOM 10097 O O . LYS D 1 106 ? 32.164 68.434 -4.747 1.00 34.55 120 LYS D O 1
ATOM 10103 N N . GLN D 1 107 ? 33.770 68.980 -6.190 1.00 32.25 121 GLN D N 1
ATOM 10104 C CA . GLN D 1 107 ? 34.380 67.631 -6.089 1.00 31.64 121 GLN D CA 1
ATOM 10105 C C . GLN D 1 107 ? 34.998 67.360 -4.736 1.00 30.34 121 GLN D C 1
ATOM 10106 O O . GLN D 1 107 ? 34.836 66.286 -4.217 1.00 30.02 121 GLN D O 1
ATOM 10112 N N . HIS D 1 108 ? 35.666 68.345 -4.139 1.00 33.04 122 HIS D N 1
ATOM 10113 C CA A HIS D 1 108 ? 36.429 68.095 -2.923 0.50 34.97 122 HIS D CA 1
ATOM 10114 C CA B HIS D 1 108 ? 36.435 68.083 -2.921 0.50 35.02 122 HIS D CA 1
ATOM 10115 C C . HIS D 1 108 ? 35.506 67.774 -1.793 1.00 36.61 122 HIS D C 1
ATOM 10116 O O . HIS D 1 108 ? 35.890 67.039 -0.886 1.00 36.97 122 HIS D O 1
ATOM 10129 N N . GLN D 1 109 ? 34.260 68.308 -1.851 1.00 37.38 123 GLN D N 1
ATOM 10130 C CA . GLN D 1 109 ? 33.246 67.993 -0.851 1.00 39.93 123 GLN D CA 1
ATOM 10131 C C . GLN D 1 109 ? 32.327 66.818 -1.141 1.00 37.19 123 GLN D C 1
ATOM 10132 O O . GLN D 1 109 ? 31.455 66.500 -0.341 1.00 36.70 123 GLN D O 1
ATOM 10138 N N . THR D 1 110 ? 32.550 66.146 -2.241 1.00 32.59 124 THR D N 1
ATOM 10139 C CA . THR D 1 110 ? 31.765 65.007 -2.596 1.00 32.74 124 THR D CA 1
ATOM 10140 C C . THR D 1 110 ? 32.354 63.739 -2.018 1.00 32.02 124 THR D C 1
ATOM 10141 O O . THR D 1 110 ? 33.469 63.378 -2.373 1.00 33.15 124 THR D O 1
ATOM 10145 N N . PRO D 1 111 ? 31.583 62.998 -1.210 1.00 33.13 125 PRO D N 1
ATOM 10146 C CA . PRO D 1 111 ? 32.150 61.753 -0.665 1.00 32.95 125 PRO D CA 1
ATOM 10147 C C . PRO D 1 111 ? 32.227 60.617 -1.684 1.00 32.82 125 PRO D C 1
ATOM 10148 O O . PRO D 1 111 ? 31.330 60.483 -2.516 1.00 34.21 125 PRO D O 1
ATOM 10152 N N . VAL D 1 112 ? 33.271 59.785 -1.602 1.00 32.28 126 VAL D N 1
ATOM 10153 C CA . VAL D 1 112 ? 33.328 58.526 -2.341 1.00 29.87 126 VAL D CA 1
ATOM 10154 C C . VAL D 1 112 ? 33.396 57.378 -1.381 1.00 29.89 126 VAL D C 1
ATOM 10155 O O . VAL D 1 112 ? 34.270 57.331 -0.518 1.00 30.47 126 VAL D O 1
ATOM 10159 N N . TYR D 1 113 ? 32.489 56.418 -1.553 1.00 29.94 127 TYR D N 1
ATOM 10160 C CA . TYR D 1 113 ? 32.503 55.152 -0.795 1.00 28.07 127 TYR D CA 1
ATOM 10161 C C . TYR D 1 113 ? 32.567 53.996 -1.740 1.00 27.77 127 TYR D C 1
ATOM 10162 O O . TYR D 1 113 ? 32.040 54.035 -2.862 1.00 28.02 127 TYR D O 1
ATOM 10171 N N . LEU D 1 114 ? 33.303 52.969 -1.331 1.00 27.82 128 LEU D N 1
ATOM 10172 C CA . LEU D 1 114 ? 33.263 51.678 -2.051 1.00 25.77 128 LEU D CA 1
ATOM 10173 C C . LEU D 1 114 ? 32.764 50.622 -1.032 1.00 25.59 128 LEU D C 1
ATOM 10174 O O . LEU D 1 114 ? 33.267 50.559 0.082 1.00 26.92 128 LEU D O 1
ATOM 10179 N N . GLY D 1 115 ? 31.765 49.827 -1.433 1.00 24.12 129 GLY D N 1
ATOM 10180 C CA . GLY D 1 115 ? 31.316 48.703 -0.659 1.00 25.55 129 GLY D CA 1
ATOM 10181 C C . GLY D 1 115 ? 31.451 47.495 -1.558 1.00 24.79 129 GLY D C 1
ATOM 10182 O O . GLY D 1 115 ? 30.976 47.489 -2.689 1.00 26.42 129 GLY D O 1
ATOM 10183 N N . ALA D 1 116 ? 32.145 46.502 -1.053 1.00 26.75 130 ALA D N 1
ATOM 10184 C CA . ALA D 1 116 ? 32.377 45.268 -1.744 1.00 24.60 130 ALA D CA 1
ATOM 10185 C C . ALA D 1 116 ? 31.476 44.152 -1.100 1.00 25.36 130 ALA D C 1
ATOM 10186 O O . ALA D 1 116 ? 31.108 44.178 0.117 1.00 26.77 130 ALA D O 1
ATOM 10188 N N . THR D 1 117 ? 31.105 43.161 -1.936 1.00 26.18 131 THR D N 1
ATOM 10189 C CA . THR D 1 117 ? 30.076 42.218 -1.582 1.00 26.50 131 THR D CA 1
ATOM 10190 C C . THR D 1 117 ? 30.645 40.807 -1.629 1.00 27.17 131 THR D C 1
ATOM 10191 O O . THR D 1 117 ? 31.784 40.604 -1.159 1.00 26.74 131 THR D O 1
ATOM 10195 N N . ALA D 1 118 ? 29.873 39.855 -2.134 1.00 24.67 132 ALA D N 1
ATOM 10196 C CA . ALA D 1 118 ? 30.162 38.462 -1.883 1.00 26.14 132 ALA D CA 1
ATOM 10197 C C . ALA D 1 118 ? 31.490 38.014 -2.496 1.00 24.26 132 ALA D C 1
ATOM 10198 O O . ALA D 1 118 ? 32.063 37.093 -2.007 1.00 25.05 132 ALA D O 1
ATOM 10200 N N . GLY D 1 119 ? 31.888 38.542 -3.650 1.00 23.81 133 GLY D N 1
ATOM 10201 C CA . GLY D 1 119 ? 33.166 38.113 -4.250 1.00 28.70 133 GLY D CA 1
ATOM 10202 C C . GLY D 1 119 ? 34.388 38.352 -3.356 1.00 24.55 133 GLY D C 1
ATOM 10203 O O . GLY D 1 119 ? 35.270 37.537 -3.272 1.00 26.26 133 GLY D O 1
ATOM 10204 N N . MET D 1 120 ? 34.387 39.496 -2.711 1.00 25.05 134 MET D N 1
ATOM 10205 C CA . MET D 1 120 ? 35.327 39.876 -1.704 1.00 24.70 134 MET D CA 1
ATOM 10206 C C . MET D 1 120 ? 35.168 39.126 -0.379 1.00 27.67 134 MET D C 1
ATOM 10207 O O . MET D 1 120 ? 36.172 38.830 0.300 1.00 28.41 134 MET D O 1
ATOM 10212 N N . ARG D 1 121 ? 33.947 38.692 -0.024 1.00 24.87 135 ARG D N 1
ATOM 10213 C CA . ARG D 1 121 ? 33.738 37.825 1.122 1.00 25.21 135 ARG D CA 1
ATOM 10214 C C . ARG D 1 121 ? 34.473 36.528 0.837 1.00 24.63 135 ARG D C 1
ATOM 10215 O O . ARG D 1 121 ? 35.118 35.981 1.703 1.00 25.52 135 ARG D O 1
ATOM 10223 N N . LEU D 1 122 ? 34.345 35.992 -0.356 1.00 24.85 136 LEU D N 1
ATOM 10224 C CA . LEU D 1 122 ? 35.012 34.716 -0.692 1.00 25.72 136 LEU D CA 1
ATOM 10225 C C . LEU D 1 122 ? 36.556 34.863 -0.772 1.00 29.31 136 LEU D C 1
ATOM 10226 O O . LEU D 1 122 ? 37.259 33.984 -0.329 1.00 29.37 136 LEU D O 1
ATOM 10231 N N . LEU D 1 123 ? 37.053 35.945 -1.395 1.00 28.45 137 LEU D N 1
ATOM 10232 C CA . LEU D 1 123 ? 38.484 36.276 -1.335 1.00 29.10 137 LEU D CA 1
ATOM 10233 C C . LEU D 1 123 ? 39.008 36.334 0.118 1.00 27.53 137 LEU D C 1
ATOM 10234 O O . LEU D 1 123 ? 40.032 35.642 0.464 1.00 29.77 137 LEU D O 1
ATOM 10239 N N . ARG D 1 124 ? 38.335 37.140 0.946 1.00 25.86 138 ARG D N 1
ATOM 10240 C CA . ARG D 1 124 ? 38.645 37.231 2.402 1.00 28.32 138 ARG D CA 1
ATOM 10241 C C . ARG D 1 124 ? 38.674 35.894 3.102 1.00 32.22 138 ARG D C 1
ATOM 10242 O O . ARG D 1 124 ? 39.638 35.581 3.877 1.00 30.85 138 ARG D O 1
ATOM 10250 N N . MET D 1 125 ? 37.641 35.084 2.867 1.00 30.95 139 MET D N 1
ATOM 10251 C CA . MET D 1 125 ? 37.621 33.679 3.330 1.00 34.04 139 MET D CA 1
ATOM 10252 C C . MET D 1 125 ? 38.894 32.873 2.906 1.00 35.70 139 MET D C 1
ATOM 10253 O O . MET D 1 125 ? 39.433 32.099 3.717 1.00 38.31 139 MET D O 1
ATOM 10258 N N . GLU D 1 126 ? 39.356 33.040 1.647 1.00 36.55 140 GLU D N 1
ATOM 10259 C CA . GLU D 1 126 ? 40.561 32.365 1.172 1.00 39.49 140 GLU D CA 1
ATOM 10260 C C . GLU D 1 126 ? 41.827 32.929 1.787 1.00 39.47 140 GLU D C 1
ATOM 10261 O O . GLU D 1 126 ? 42.712 32.175 2.140 1.00 38.11 140 GLU D O 1
ATOM 10267 N N . SER D 1 127 ? 41.882 34.258 1.933 1.00 35.78 141 SER D N 1
ATOM 10268 C CA . SER D 1 127 ? 43.058 34.941 2.441 1.00 37.34 141 SER D CA 1
ATOM 10269 C C . SER D 1 127 ? 42.748 36.339 2.877 1.00 33.19 141 SER D C 1
ATOM 10270 O O . SER D 1 127 ? 42.572 37.191 2.054 1.00 32.81 141 SER D O 1
ATOM 10273 N N . LYS D 1 128 ? 42.739 36.555 4.171 1.00 36.60 142 LYS D N 1
ATOM 10274 C CA . LYS D 1 128 ? 42.533 37.864 4.720 1.00 38.12 142 LYS D CA 1
ATOM 10275 C C . LYS D 1 128 ? 43.526 38.836 4.164 1.00 38.88 142 LYS D C 1
ATOM 10276 O O . LYS D 1 128 ? 43.180 39.984 3.934 1.00 36.22 142 LYS D O 1
ATOM 10282 N N . GLN D 1 129 ? 44.776 38.398 3.995 1.00 38.59 143 GLN D N 1
ATOM 10283 C CA . GLN D 1 129 ? 45.803 39.272 3.543 1.00 40.11 143 GLN D CA 1
ATOM 10284 C C . GLN D 1 129 ? 45.612 39.700 2.091 1.00 36.09 143 GLN D C 1
ATOM 10285 O O . GLN D 1 129 ? 45.812 40.852 1.800 1.00 33.95 143 GLN D O 1
ATOM 10291 N N . SER D 1 130 ? 45.212 38.794 1.200 1.00 34.44 144 SER D N 1
ATOM 10292 C CA . SER D 1 130 ? 44.859 39.205 -0.150 1.00 33.83 144 SER D CA 1
ATOM 10293 C C . SER D 1 130 ? 43.719 40.163 -0.200 1.00 31.91 144 SER D C 1
ATOM 10294 O O . SER D 1 130 ? 43.781 41.125 -0.952 1.00 32.58 144 SER D O 1
ATOM 10297 N N . ALA D 1 131 ? 42.685 39.918 0.567 1.00 32.29 145 ALA D N 1
ATOM 10298 C CA . ALA D 1 131 ? 41.540 40.825 0.550 1.00 31.19 145 ALA D CA 1
ATOM 10299 C C . ALA D 1 131 ? 42.006 42.176 1.005 1.00 31.17 145 ALA D C 1
ATOM 10300 O O . ALA D 1 131 ? 41.673 43.174 0.428 1.00 30.77 145 ALA D O 1
ATOM 10302 N N . ASP D 1 132 ? 42.826 42.183 2.028 1.00 34.56 146 ASP D N 1
ATOM 10303 C CA . ASP D 1 132 ? 43.366 43.454 2.496 1.00 37.84 146 ASP D CA 1
ATOM 10304 C C . ASP D 1 132 ? 44.193 44.198 1.477 1.00 34.62 146 ASP D C 1
ATOM 10305 O O . ASP D 1 132 ? 44.033 45.402 1.348 1.00 33.88 146 ASP D O 1
ATOM 10310 N N . GLU D 1 133 ? 45.042 43.498 0.724 1.00 34.95 147 GLU D N 1
ATOM 10311 C CA . GLU D 1 133 ? 45.857 44.120 -0.344 1.00 34.66 147 GLU D CA 1
ATOM 10312 C C . GLU D 1 133 ? 45.003 44.678 -1.442 1.00 32.36 147 GLU D C 1
ATOM 10313 O O . GLU D 1 133 ? 45.282 45.733 -1.967 1.00 31.77 147 GLU D O 1
ATOM 10319 N N . VAL D 1 134 ? 43.943 43.960 -1.796 1.00 29.46 148 VAL D N 1
ATOM 10320 C CA . VAL D 1 134 ? 43.001 44.431 -2.802 1.00 30.96 148 VAL D CA 1
ATOM 10321 C C . VAL D 1 134 ? 42.358 45.714 -2.321 1.00 29.02 148 VAL D C 1
ATOM 10322 O O . VAL D 1 134 ? 42.360 46.709 -3.041 1.00 29.63 148 VAL D O 1
ATOM 10326 N N . LEU D 1 135 ? 41.819 45.688 -1.096 1.00 29.99 149 LEU D N 1
ATOM 10327 C CA . LEU D 1 135 ? 41.160 46.880 -0.517 1.00 30.81 149 LEU D CA 1
ATOM 10328 C C . LEU D 1 135 ? 42.139 48.063 -0.349 1.00 30.56 149 LEU D C 1
ATOM 10329 O O . LEU D 1 135 ? 41.746 49.212 -0.583 1.00 30.55 149 LEU D O 1
ATOM 10334 N N . ALA D 1 136 ? 43.389 47.787 0.019 1.00 30.74 150 ALA D N 1
ATOM 10335 C CA . ALA D 1 136 ? 44.394 48.852 0.075 1.00 31.45 150 ALA D CA 1
ATOM 10336 C C . ALA D 1 136 ? 44.663 49.439 -1.327 1.00 30.90 150 ALA D C 1
ATOM 10337 O O . ALA D 1 136 ? 44.785 50.636 -1.492 1.00 32.96 150 ALA D O 1
ATOM 10339 N N . ALA D 1 137 ? 44.801 48.605 -2.349 1.00 31.01 151 ALA D N 1
ATOM 10340 C CA . ALA D 1 137 ? 45.081 49.112 -3.678 1.00 29.58 151 ALA D CA 1
ATOM 10341 C C . ALA D 1 137 ? 43.891 49.899 -4.221 1.00 30.13 151 ALA D C 1
ATOM 10342 O O . ALA D 1 137 ? 44.100 50.927 -4.853 1.00 31.97 151 ALA D O 1
ATOM 10344 N N . VAL D 1 138 ? 42.646 49.403 -4.014 1.00 28.84 152 VAL D N 1
ATOM 10345 C CA . VAL D 1 138 ? 41.451 50.121 -4.382 1.00 27.99 152 VAL D CA 1
ATOM 10346 C C . VAL D 1 138 ? 41.448 51.473 -3.685 1.00 29.59 152 VAL D C 1
ATOM 10347 O O . VAL D 1 138 ? 41.262 52.484 -4.332 1.00 29.73 152 VAL D O 1
ATOM 10351 N N . SER D 1 139 ? 41.737 51.505 -2.378 1.00 29.41 153 SER D N 1
ATOM 10352 C CA . SER D 1 139 ? 41.699 52.739 -1.625 1.00 30.82 153 SER D CA 1
ATOM 10353 C C . SER D 1 139 ? 42.750 53.718 -2.100 1.00 32.34 153 SER D C 1
ATOM 10354 O O . SER D 1 139 ? 42.454 54.937 -2.195 1.00 31.91 153 SER D O 1
ATOM 10357 N N . ARG D 1 140 ? 43.978 53.220 -2.383 1.00 33.48 154 ARG D N 1
ATOM 10358 C CA . ARG D 1 140 ? 45.027 54.060 -2.953 1.00 35.80 154 ARG D CA 1
ATOM 10359 C C . ARG D 1 140 ? 44.597 54.746 -4.273 1.00 33.11 154 ARG D C 1
ATOM 10360 O O . ARG D 1 140 ? 44.843 55.947 -4.475 1.00 31.56 154 ARG D O 1
ATOM 10368 N N . SER D 1 141 ? 43.960 53.970 -5.132 1.00 29.97 155 SER D N 1
ATOM 10369 C CA A SER D 1 141 ? 43.447 54.463 -6.397 0.50 32.04 155 SER D CA 1
ATOM 10370 C CA B SER D 1 141 ? 43.437 54.475 -6.395 0.50 32.51 155 SER D CA 1
ATOM 10371 C C . SER D 1 141 ? 42.368 55.523 -6.198 1.00 32.40 155 SER D C 1
ATOM 10372 O O . SER D 1 141 ? 42.418 56.578 -6.813 1.00 32.96 155 SER D O 1
ATOM 10377 N N . LEU D 1 142 ? 41.382 55.229 -5.353 1.00 32.27 156 LEU D N 1
ATOM 10378 C CA . LEU D 1 142 ? 40.230 56.123 -5.205 1.00 29.55 156 LEU D CA 1
ATOM 10379 C C . LEU D 1 142 ? 40.663 57.357 -4.560 1.00 31.55 156 LEU D C 1
ATOM 10380 O O . LEU D 1 142 ? 40.234 58.412 -4.964 1.00 32.49 156 LEU D O 1
ATOM 10385 N N . LYS D 1 143 ? 41.595 57.255 -3.619 1.00 33.38 157 LYS D N 1
ATOM 10386 C CA . LYS D 1 143 ? 42.114 58.415 -2.910 1.00 36.89 157 LYS D CA 1
ATOM 10387 C C . LYS D 1 143 ? 42.806 59.365 -3.846 1.00 36.17 157 LYS D C 1
ATOM 10388 O O . LYS D 1 143 ? 42.921 60.522 -3.542 1.00 39.59 157 LYS D O 1
ATOM 10394 N N . SER D 1 144 ? 43.320 58.887 -4.971 1.00 35.47 158 SER D N 1
ATOM 10395 C CA . SER D 1 144 ? 44.104 59.788 -5.771 1.00 36.68 158 SER D CA 1
ATOM 10396 C C . SER D 1 144 ? 43.218 60.765 -6.565 1.00 37.15 158 SER D C 1
ATOM 10397 O O . SER D 1 144 ? 43.712 61.777 -7.084 1.00 43.52 158 SER D O 1
ATOM 10400 N N . TYR D 1 145 ? 41.916 60.506 -6.646 1.00 33.16 159 TYR D N 1
ATOM 10401 C CA . TYR D 1 145 ? 40.954 61.385 -7.352 1.00 31.91 159 TYR D CA 1
ATOM 10402 C C . TYR D 1 145 ? 40.611 62.584 -6.513 1.00 30.91 159 TYR D C 1
ATOM 10403 O O . TYR D 1 145 ? 40.902 62.561 -5.337 1.00 33.02 159 TYR D O 1
ATOM 10412 N N . PRO D 1 146 ? 40.059 63.673 -7.106 1.00 32.94 160 PRO D N 1
ATOM 10413 C CA . PRO D 1 146 ? 39.841 64.883 -6.313 1.00 34.15 160 PRO D CA 1
ATOM 10414 C C . PRO D 1 146 ? 38.598 64.907 -5.453 1.00 35.37 160 PRO D C 1
ATOM 10415 O O . PRO D 1 146 ? 38.168 65.935 -5.091 1.00 43.54 160 PRO D O 1
ATOM 10419 N N . PHE D 1 147 ? 38.068 63.769 -5.074 1.00 34.06 161 PHE D N 1
ATOM 10420 C CA . PHE D 1 147 ? 36.905 63.686 -4.198 1.00 32.71 161 PHE D CA 1
ATOM 10421 C C . PHE D 1 147 ? 37.282 63.469 -2.737 1.00 34.00 161 PHE D C 1
ATOM 10422 O O . PHE D 1 147 ? 38.476 63.306 -2.408 1.00 35.72 161 PHE D O 1
ATOM 10430 N N . ASP D 1 148 ? 36.285 63.516 -1.862 1.00 32.46 162 ASP D N 1
ATOM 10431 C CA . ASP D 1 148 ? 36.444 63.202 -0.438 1.00 36.66 162 ASP D CA 1
ATOM 10432 C C . ASP D 1 148 ? 36.299 61.676 -0.174 1.00 35.35 162 ASP D C 1
ATOM 10433 O O . ASP D 1 148 ? 35.210 61.208 0.067 1.00 34.90 162 ASP D O 1
ATOM 10438 N N . PHE D 1 149 ? 37.392 60.913 -0.261 1.00 35.82 163 PHE D N 1
ATOM 10439 C CA . PHE D 1 149 ? 37.338 59.462 -0.080 1.00 33.81 163 PHE D CA 1
ATOM 10440 C C . PHE D 1 149 ? 36.998 59.082 1.345 1.00 34.02 163 PHE D C 1
ATOM 10441 O O . PHE D 1 149 ? 37.652 59.532 2.317 1.00 35.87 163 PHE D O 1
ATOM 10449 N N . GLN D 1 150 ? 35.993 58.215 1.486 1.00 31.37 164 GLN D N 1
ATOM 10450 C CA . GLN D 1 150 ? 35.438 57.887 2.778 1.00 31.74 164 GLN D CA 1
ATOM 10451 C C . GLN D 1 150 ? 35.566 56.401 3.024 1.00 29.67 164 GLN D C 1
ATOM 10452 O O . GLN D 1 150 ? 35.016 55.881 3.926 1.00 34.98 164 GLN D O 1
ATOM 10458 N N . GLY D 1 151 ? 36.366 55.717 2.234 1.00 29.67 165 GLY D N 1
ATOM 10459 C CA . GLY D 1 151 ? 36.748 54.340 2.570 1.00 31.46 165 GLY D CA 1
ATOM 10460 C C . GLY D 1 151 ? 36.187 53.244 1.654 1.00 31.50 165 GLY D C 1
ATOM 10461 O O . GLY D 1 151 ? 35.178 53.444 0.960 1.00 29.50 165 GLY D O 1
ATOM 10462 N N . ALA D 1 152 ? 36.855 52.095 1.666 1.00 29.39 166 ALA D N 1
ATOM 10463 C CA . ALA D 1 152 ? 36.414 50.934 0.946 1.00 28.66 166 ALA D CA 1
ATOM 10464 C C . ALA D 1 152 ? 36.241 49.851 1.999 1.00 33.01 166 ALA D C 1
ATOM 10465 O O . ALA D 1 152 ? 37.086 49.687 2.874 1.00 38.17 166 ALA D O 1
ATOM 10467 N N . LYS D 1 153 ? 35.124 49.117 1.958 1.00 31.14 167 LYS D N 1
ATOM 10468 C CA . LYS D 1 153 ? 34.904 48.073 2.924 1.00 32.60 167 LYS D CA 1
ATOM 10469 C C . LYS D 1 153 ? 34.105 46.969 2.342 1.00 30.62 167 LYS D C 1
ATOM 10470 O O . LYS D 1 153 ? 33.422 47.148 1.348 1.00 27.83 167 LYS D O 1
ATOM 10476 N N . ILE D 1 154 ? 34.289 45.789 2.902 1.00 29.27 168 ILE D N 1
ATOM 10477 C CA . ILE D 1 154 ? 33.369 44.710 2.558 1.00 28.81 168 ILE D CA 1
ATOM 10478 C C . ILE D 1 154 ? 32.115 44.893 3.451 1.00 27.41 168 ILE D C 1
ATOM 10479 O O . ILE D 1 154 ? 32.146 44.814 4.687 1.00 28.16 168 ILE D O 1
ATOM 10484 N N . ILE D 1 155 ? 30.945 45.119 2.837 1.00 29.01 169 ILE D N 1
ATOM 10485 C CA . ILE D 1 155 ? 29.707 45.142 3.603 1.00 28.46 169 ILE D CA 1
ATOM 10486 C C . ILE D 1 155 ? 29.198 43.683 3.863 1.00 27.59 169 ILE D C 1
ATOM 10487 O O . ILE D 1 155 ? 29.523 42.700 3.160 1.00 28.42 169 ILE D O 1
ATOM 10492 N N . THR D 1 156 ? 28.421 43.560 4.902 1.00 28.69 170 THR D N 1
ATOM 10493 C CA . THR D 1 156 ? 27.844 42.299 5.276 1.00 29.90 170 THR D CA 1
ATOM 10494 C C . THR D 1 156 ? 26.686 41.900 4.360 1.00 27.81 170 THR D C 1
ATOM 10495 O O . THR D 1 156 ? 26.131 42.743 3.680 1.00 28.74 170 THR D O 1
ATOM 10499 N N . GLY D 1 157 ? 26.384 40.620 4.307 1.00 26.84 171 GLY D N 1
ATOM 10500 C CA . GLY D 1 157 ? 25.255 40.124 3.541 1.00 27.28 171 GLY D CA 1
ATOM 10501 C C . GLY D 1 157 ? 23.929 40.720 4.035 1.00 30.03 171 GLY D C 1
ATOM 10502 O O . GLY D 1 157 ? 23.088 41.041 3.227 1.00 29.81 171 GLY D O 1
ATOM 10503 N N . GLN D 1 158 ? 23.745 40.929 5.354 1.00 30.79 172 GLN D N 1
ATOM 10504 C CA . GLN D 1 158 ? 22.558 41.529 5.850 1.00 31.18 172 GLN D CA 1
ATOM 10505 C C . GLN D 1 158 ? 22.448 42.984 5.507 1.00 30.82 172 GLN D C 1
ATOM 10506 O O . GLN D 1 158 ? 21.378 43.458 5.190 1.00 29.83 172 GLN D O 1
ATOM 10512 N N . GLU D 1 159 ? 23.545 43.707 5.571 1.00 29.74 173 GLU D N 1
ATOM 10513 C CA . GLU D 1 159 ? 23.539 45.094 5.088 1.00 29.90 173 GLU D CA 1
ATOM 10514 C C . GLU D 1 159 ? 23.166 45.188 3.625 1.00 30.39 173 GLU D C 1
ATOM 10515 O O . GLU D 1 159 ? 22.313 45.964 3.230 1.00 30.56 173 GLU D O 1
ATOM 10521 N N . GLU D 1 160 ? 23.837 44.388 2.811 1.00 28.11 174 GLU D N 1
ATOM 10522 C CA . GLU D 1 160 ? 23.556 44.315 1.377 1.00 27.45 174 GLU D CA 1
ATOM 10523 C C . GLU D 1 160 ? 22.054 44.132 1.086 1.00 27.51 174 GLU D C 1
ATOM 10524 O O . GLU D 1 160 ? 21.461 44.855 0.250 1.00 27.87 174 GLU D O 1
ATOM 10530 N N . GLY D 1 161 ? 21.445 43.163 1.748 1.00 30.60 175 GLY D N 1
ATOM 10531 C CA . GLY D 1 161 ? 19.986 42.909 1.594 1.00 28.90 175 GLY D CA 1
ATOM 10532 C C . GLY D 1 161 ? 19.124 44.070 2.072 1.00 28.80 175 GLY D C 1
ATOM 10533 O O . GLY D 1 161 ? 18.227 44.533 1.361 1.00 28.22 175 GLY D O 1
ATOM 10534 N N . ALA D 1 162 ? 19.434 44.568 3.274 1.00 31.07 176 ALA D N 1
ATOM 10535 C CA . ALA D 1 162 ? 18.629 45.595 3.873 1.00 30.77 176 ALA D CA 1
ATOM 10536 C C . ALA D 1 162 ? 18.679 46.826 3.043 1.00 29.46 176 ALA D C 1
ATOM 10537 O O . ALA D 1 162 ? 17.631 47.404 2.814 1.00 31.37 176 ALA D O 1
ATOM 10539 N N . TYR D 1 163 ? 19.866 47.220 2.589 1.00 30.60 177 TYR D N 1
ATOM 10540 C CA . TYR D 1 163 ? 20.011 48.458 1.805 1.00 30.11 177 TYR D CA 1
ATOM 10541 C C . TYR D 1 163 ? 19.296 48.429 0.507 1.00 29.20 177 TYR D C 1
ATOM 10542 O O . TYR D 1 163 ? 18.797 49.454 0.025 1.00 29.48 177 TYR D O 1
ATOM 10551 N N . GLY D 1 164 ? 19.245 47.245 -0.099 1.00 28.37 178 GLY D N 1
ATOM 10552 C CA . GLY D 1 164 ? 18.452 47.003 -1.329 1.00 29.19 178 GLY D CA 1
ATOM 10553 C C . GLY D 1 164 ? 16.974 47.194 -1.066 1.00 28.43 178 GLY D C 1
ATOM 10554 O O . GLY D 1 164 ? 16.263 47.785 -1.867 1.00 29.35 178 GLY D O 1
ATOM 10555 N N . TRP D 1 165 ? 16.513 46.763 0.102 1.00 28.76 179 TRP D N 1
ATOM 10556 C CA . TRP D 1 165 ? 15.144 46.910 0.455 1.00 27.88 179 TRP D CA 1
ATOM 10557 C C . TRP D 1 165 ? 14.830 48.347 0.741 1.00 28.53 179 TRP D C 1
ATOM 10558 O O . TRP D 1 165 ? 13.748 48.837 0.397 1.00 31.84 179 TRP D O 1
ATOM 10569 N N . ILE D 1 166 ? 15.743 49.063 1.361 1.00 29.32 180 ILE D N 1
ATOM 10570 C CA . ILE D 1 166 ? 15.546 50.470 1.542 1.00 30.57 180 ILE D CA 1
ATOM 10571 C C . ILE D 1 166 ? 15.478 51.186 0.187 1.00 30.77 180 ILE D C 1
ATOM 10572 O O . ILE D 1 166 ? 14.576 52.009 -0.061 1.00 34.69 180 ILE D O 1
ATOM 10577 N N . THR D 1 167 ? 16.424 50.914 -0.712 1.00 31.15 181 THR D N 1
ATOM 10578 C CA . THR D 1 167 ? 16.408 51.516 -2.085 1.00 31.91 181 THR D CA 1
ATOM 10579 C C . THR D 1 167 ? 15.059 51.504 -2.791 1.00 31.10 181 THR D C 1
ATOM 10580 O O . THR D 1 167 ? 14.590 52.520 -3.214 1.00 31.48 181 THR D O 1
ATOM 10584 N N . ILE D 1 168 ? 14.494 50.323 -2.960 1.00 30.39 182 ILE D N 1
ATOM 10585 C CA . ILE D 1 168 ? 13.344 50.165 -3.763 1.00 33.64 182 ILE D CA 1
ATOM 10586 C C . ILE D 1 168 ? 12.133 50.775 -3.118 1.00 33.75 182 ILE D C 1
ATOM 10587 O O . ILE D 1 168 ? 11.362 51.423 -3.782 1.00 37.76 182 ILE D O 1
ATOM 10592 N N . ASN D 1 169 ? 12.024 50.636 -1.801 1.00 35.95 183 ASN D N 1
ATOM 10593 C CA . ASN D 1 169 ? 10.963 51.257 -1.024 1.00 35.84 183 ASN D CA 1
ATOM 10594 C C . ASN D 1 169 ? 11.130 52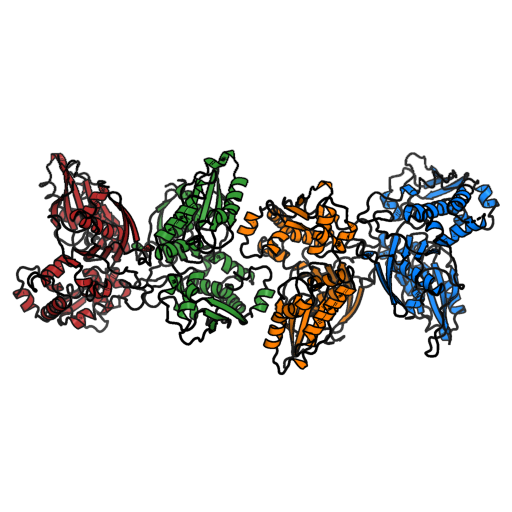.738 -1.001 1.00 37.55 183 ASN D C 1
ATOM 10595 O O . ASN D 1 169 ? 10.133 53.461 -1.190 1.00 40.65 183 ASN D O 1
ATOM 10600 N N . TYR D 1 170 ? 12.367 53.215 -0.884 1.00 34.76 184 TYR D N 1
ATOM 10601 C CA . TYR D 1 170 ? 12.603 54.671 -1.060 1.00 36.01 184 TYR D CA 1
ATOM 10602 C C . TYR D 1 170 ? 12.153 55.170 -2.472 1.00 37.03 184 TYR D C 1
ATOM 10603 O O . TYR D 1 170 ? 11.375 56.068 -2.579 1.00 41.14 184 TYR D O 1
ATOM 10612 N N . LEU D 1 171 ? 12.573 54.547 -3.539 1.00 34.48 185 LEU D N 1
ATOM 10613 C CA . LEU D 1 171 ? 12.247 55.017 -4.878 1.00 37.07 185 LEU D CA 1
ATOM 10614 C C . LEU D 1 171 ? 10.760 54.843 -5.193 1.00 39.06 185 LEU D C 1
ATOM 10615 O O . LEU D 1 171 ? 10.213 55.619 -5.978 1.00 42.07 185 LEU D O 1
ATOM 10620 N N . LEU D 1 172 ? 10.122 53.827 -4.619 1.00 39.93 186 LEU D N 1
ATOM 10621 C CA . LEU D 1 172 ? 8.668 53.664 -4.785 1.00 42.92 186 LEU D CA 1
ATOM 10622 C C . LEU D 1 172 ? 7.854 54.541 -3.840 1.00 45.88 186 LEU D C 1
ATOM 10623 O O . LEU D 1 172 ? 6.619 54.563 -3.901 1.00 51.62 186 LEU D O 1
ATOM 10628 N N . GLY D 1 173 ? 8.511 55.301 -2.975 1.00 45.28 187 GLY D N 1
ATOM 10629 C CA . GLY D 1 173 ? 7.796 56.261 -2.114 1.00 48.86 187 GLY D CA 1
ATOM 10630 C C . GLY D 1 173 ? 7.079 55.608 -0.967 1.00 50.71 187 GLY D C 1
ATOM 10631 O O . GLY D 1 173 ? 6.255 56.261 -0.300 1.00 53.54 187 GLY D O 1
ATOM 10632 N N . ARG D 1 174 ? 7.405 54.338 -0.690 1.00 49.00 188 ARG D N 1
ATOM 10633 C CA . ARG D 1 174 ? 6.619 53.532 0.266 1.00 50.28 188 ARG D CA 1
ATOM 10634 C C . ARG D 1 174 ? 6.829 53.892 1.738 1.00 52.13 188 ARG D C 1
ATOM 10635 O O . ARG D 1 174 ? 6.004 53.535 2.590 1.00 53.64 188 ARG D O 1
ATOM 10643 N N . PHE D 1 175 ? 7.948 54.556 2.052 1.00 51.54 189 PHE D N 1
ATOM 10644 C CA . PHE D 1 175 ? 8.126 55.042 3.413 1.00 53.70 189 PHE D CA 1
ATOM 10645 C C . PHE D 1 175 ? 7.360 56.361 3.684 1.00 58.68 189 PHE D C 1
ATOM 10646 O O . PHE D 1 175 ? 7.030 56.605 4.811 1.00 64.93 189 PHE D O 1
ATOM 10654 N N . LYS D 1 176 ? 7.038 57.212 2.707 1.00 60.65 190 LYS D N 1
ATOM 10655 C CA . LYS D 1 176 ? 6.419 58.527 3.077 1.00 66.57 190 LYS D CA 1
ATOM 10656 C C . LYS D 1 176 ? 4.885 58.614 3.272 1.00 72.37 190 LYS D C 1
ATOM 10657 O O . LYS D 1 176 ? 4.160 57.612 3.349 1.00 73.91 190 LYS D O 1
ATOM 10659 N N . GLY D 1 180 ? 1.518 54.333 2.937 1.00 100.88 205 GLY D N 1
ATOM 10660 C CA . GLY D 1 180 ? 1.902 53.224 2.029 1.00 96.00 205 GLY D CA 1
ATOM 10661 C C . GLY D 1 180 ? 2.052 51.857 2.731 1.00 95.17 205 GLY D C 1
ATOM 10662 O O . GLY D 1 180 ? 1.371 51.593 3.752 1.00 102.82 205 GLY D O 1
ATOM 10663 N N . SER D 1 181 ? 2.907 50.986 2.157 1.00 78.37 206 SER D N 1
ATOM 10664 C CA . SER D 1 181 ? 3.394 49.697 2.742 1.00 68.30 206 SER D CA 1
ATOM 10665 C C . SER D 1 181 ? 4.380 49.033 1.758 1.00 58.54 206 SER D C 1
ATOM 10666 O O . SER D 1 181 ? 4.364 49.363 0.584 1.00 58.90 206 SER D O 1
ATOM 10669 N N . THR D 1 182 ? 5.242 48.099 2.198 1.00 51.93 207 THR D N 1
ATOM 10670 C CA . THR D 1 182 ? 6.530 47.893 1.468 1.00 46.72 207 THR D CA 1
ATOM 10671 C C . THR D 1 182 ? 6.687 46.727 0.441 1.00 43.97 207 THR D C 1
ATOM 10672 O O . THR D 1 182 ? 6.057 45.726 0.562 1.00 45.73 207 THR D O 1
ATOM 10676 N N . PHE D 1 183 ? 7.555 46.870 -0.543 1.00 41.51 208 PHE D N 1
ATOM 10677 C CA . PHE D 1 183 ? 7.948 45.783 -1.397 1.00 39.55 208 PHE D CA 1
ATOM 10678 C C . PHE D 1 183 ? 9.116 44.998 -0.764 1.00 37.18 208 PHE D C 1
ATOM 10679 O O . PHE D 1 183 ? 10.006 45.554 -0.115 1.00 38.04 208 PHE D O 1
ATOM 10687 N N . GLY D 1 184 ? 9.123 43.703 -0.966 1.00 36.26 209 GLY D N 1
ATOM 10688 C CA . GLY D 1 184 ? 10.285 42.881 -0.712 1.00 32.94 209 GLY D CA 1
ATOM 10689 C C . GLY D 1 184 ? 11.328 43.068 -1.816 1.00 32.95 209 GLY D C 1
ATOM 10690 O O . GLY D 1 184 ? 11.016 43.490 -2.962 1.00 33.10 209 GLY D O 1
ATOM 10691 N N . ALA D 1 185 ? 12.575 42.678 -1.522 1.00 31.19 210 ALA D N 1
ATOM 10692 C CA . ALA D 1 185 ? 13.716 42.869 -2.430 1.00 29.53 210 ALA D CA 1
ATOM 10693 C C . ALA D 1 185 ? 14.362 41.512 -2.688 1.00 28.62 210 ALA D C 1
ATOM 10694 O O . ALA D 1 185 ? 14.669 40.791 -1.719 1.00 29.02 210 ALA D O 1
ATOM 10696 N N . LEU D 1 186 ? 14.484 41.162 -3.951 1.00 27.29 211 LEU D N 1
ATOM 10697 C CA . LEU D 1 186 ? 15.176 39.966 -4.402 1.00 28.20 211 LEU D CA 1
ATOM 10698 C C . LEU D 1 186 ? 16.396 40.345 -5.241 1.00 26.83 211 LEU D C 1
ATOM 10699 O O . LEU D 1 186 ? 16.283 41.007 -6.238 1.00 29.04 211 LEU D O 1
ATOM 10704 N N . ASP D 1 187 ? 17.583 39.941 -4.815 1.00 27.01 212 ASP D N 1
ATOM 10705 C CA . ASP D 1 187 ? 18.846 40.373 -5.432 1.00 28.96 212 ASP D CA 1
ATOM 10706 C C . ASP D 1 187 ? 19.708 39.140 -5.799 1.00 28.01 212 ASP D C 1
ATOM 10707 O O . ASP D 1 187 ? 19.710 38.126 -5.083 1.00 26.44 212 ASP D O 1
ATOM 10712 N N . LEU D 1 188 ? 20.248 39.144 -7.010 1.00 26.85 213 LEU D N 1
ATOM 10713 C CA . LEU D 1 188 ? 21.084 38.061 -7.474 1.00 28.18 213 LEU D CA 1
ATOM 10714 C C . LEU D 1 188 ? 22.359 38.660 -8.115 1.00 27.80 213 LEU D C 1
ATOM 10715 O O . LEU D 1 188 ? 22.269 39.559 -8.941 1.00 28.38 213 LEU D O 1
ATOM 10720 N N . GLY D 1 189 ? 23.557 38.184 -7.729 1.00 28.62 214 GLY D N 1
ATOM 10721 C CA . GLY D 1 189 ? 24.755 38.598 -8.417 1.00 27.71 214 GLY D CA 1
ATOM 10722 C C . GLY D 1 189 ? 25.482 37.323 -8.818 1.00 27.06 214 GLY D C 1
ATOM 10723 O O . GLY D 1 189 ? 24.902 36.281 -8.857 1.00 25.02 214 GLY D O 1
ATOM 10724 N N . GLY D 1 190 ? 26.782 37.411 -9.073 1.00 24.70 215 GLY D N 1
ATOM 10725 C CA . GLY D 1 190 ? 27.576 36.245 -9.430 1.00 26.09 215 GLY D CA 1
ATOM 10726 C C . GLY D 1 190 ? 27.865 35.330 -8.258 1.00 23.92 215 GLY D C 1
ATOM 10727 O O . GLY D 1 190 ? 27.948 34.126 -8.441 1.00 27.53 215 GLY D O 1
ATOM 10728 N N . ALA D 1 191 ? 27.987 35.883 -7.052 1.00 24.72 216 ALA D N 1
ATOM 10729 C CA . ALA D 1 191 ? 28.464 35.130 -5.887 1.00 24.80 216 ALA D CA 1
ATOM 10730 C C . ALA D 1 191 ? 27.418 34.919 -4.741 1.00 26.02 216 ALA D C 1
ATOM 10731 O O . ALA D 1 191 ? 27.595 34.002 -3.951 1.00 27.66 216 ALA D O 1
ATOM 10733 N N . SER D 1 192 ? 26.397 35.804 -4.604 1.00 23.83 217 SER D N 1
ATOM 10734 C CA . SER D 1 192 ? 25.386 35.608 -3.604 1.00 25.24 217 SER D CA 1
ATOM 10735 C C . SER D 1 192 ? 24.052 36.024 -4.142 1.00 25.55 217 SER D C 1
ATOM 10736 O O . SER D 1 192 ? 23.939 36.613 -5.265 1.00 24.26 217 SER D O 1
ATOM 10739 N N . THR D 1 193 ? 23.054 35.634 -3.374 1.00 26.86 218 THR D N 1
ATOM 10740 C CA . THR D 1 193 ? 21.656 36.060 -3.542 1.00 26.10 218 THR D CA 1
ATOM 10741 C C . THR D 1 193 ? 21.039 36.471 -2.199 1.00 27.37 218 THR D C 1
ATOM 10742 O O . THR D 1 193 ? 21.311 35.855 -1.212 1.00 28.05 218 THR D O 1
ATOM 10746 N N . GLN D 1 194 ? 20.216 37.527 -2.181 1.00 27.98 219 GLN D N 1
ATOM 10747 C CA . GLN D 1 194 ? 19.536 38.059 -0.986 1.00 27.57 219 GLN D CA 1
ATOM 10748 C C . GLN D 1 194 ? 18.002 38.090 -1.266 1.00 26.88 219 GLN D C 1
ATOM 10749 O O . GLN D 1 194 ? 17.541 38.314 -2.436 1.00 25.90 219 GLN D O 1
ATOM 10755 N N . ILE D 1 195 ? 17.267 37.822 -0.180 1.00 29.38 220 ILE D N 1
ATOM 10756 C CA . ILE D 1 195 ? 15.793 38.024 -0.103 1.00 28.11 220 ILE D CA 1
ATOM 10757 C C . ILE D 1 195 ? 15.553 38.800 1.185 1.00 27.05 220 ILE D C 1
ATOM 10758 O O . ILE D 1 195 ? 15.979 38.401 2.270 1.00 27.98 220 ILE D O 1
ATOM 10763 N N . THR D 1 196 ? 14.828 39.918 1.059 1.00 28.77 221 THR D N 1
ATOM 10764 C CA . THR D 1 196 ? 14.545 40.823 2.166 1.00 29.38 221 THR D CA 1
ATOM 10765 C C . THR D 1 196 ? 13.074 41.249 2.128 1.00 29.64 221 THR D C 1
ATOM 10766 O O . THR D 1 196 ? 12.660 41.712 1.117 1.00 31.25 221 THR D O 1
ATOM 10770 N N . PHE D 1 197 ? 12.288 41.052 3.184 1.00 30.67 222 PHE D N 1
ATOM 10771 C CA . PHE D 1 197 ? 10.916 41.616 3.241 1.00 32.90 222 PHE D CA 1
ATOM 10772 C C . PHE D 1 197 ? 10.411 41.676 4.654 1.00 34.74 222 PHE D C 1
ATOM 10773 O O . PHE D 1 197 ? 11.012 41.108 5.572 1.00 34.15 222 PHE D O 1
ATOM 10781 N N . VAL D 1 198 ? 9.278 42.337 4.826 1.00 38.30 223 VAL D N 1
ATOM 10782 C CA . VAL D 1 198 ? 8.649 42.403 6.110 1.00 39.34 223 VAL D CA 1
ATOM 10783 C C . VAL D 1 198 ? 7.726 41.179 6.208 1.00 41.22 223 VAL D C 1
ATOM 10784 O O . VAL D 1 198 ? 6.779 41.068 5.428 1.00 42.54 223 VAL D O 1
ATOM 10788 N N . PRO D 1 199 ? 8.005 40.257 7.141 1.00 42.13 224 PRO D N 1
ATOM 10789 C CA . PRO D 1 199 ? 7.062 39.161 7.341 1.00 45.38 224 PRO D CA 1
ATOM 10790 C C . PRO D 1 199 ? 5.749 39.618 8.034 1.00 50.43 224 PRO D C 1
ATOM 10791 O O . PRO D 1 199 ? 5.759 40.597 8.819 1.00 51.15 224 PRO D O 1
ATOM 10795 N N . LEU D 1 200 ? 4.629 38.948 7.732 1.00 53.51 225 LEU D N 1
ATOM 10796 C CA . LEU D 1 200 ? 3.405 39.112 8.542 1.00 59.37 225 LEU D CA 1
ATOM 10797 C C . LEU D 1 200 ? 3.724 38.716 9.964 1.00 59.47 225 LEU D C 1
ATOM 10798 O O . LEU D 1 200 ? 4.411 37.724 10.215 1.00 55.40 225 LEU D O 1
ATOM 10803 N N . ASN D 1 201 ? 3.255 39.480 10.925 1.00 68.68 226 ASN D N 1
ATOM 10804 C CA . ASN D 1 201 ? 3.645 39.100 12.299 1.00 76.18 226 ASN D CA 1
ATOM 10805 C C . ASN D 1 201 ? 2.962 37.776 12.741 1.00 69.52 226 ASN D C 1
ATOM 10806 O O . ASN D 1 201 ? 1.913 37.386 12.174 1.00 65.52 226 ASN D O 1
ATOM 10811 N N . SER D 1 202 ? 3.627 37.066 13.657 1.00 64.16 227 SER D N 1
ATOM 10812 C CA . SER D 1 202 ? 3.312 35.671 13.982 1.00 64.64 227 SER D CA 1
ATOM 10813 C C . SER D 1 202 ? 3.874 34.610 12.989 1.00 62.33 227 SER D C 1
ATOM 10814 O O . SER D 1 202 ? 3.644 33.396 13.156 1.00 63.14 227 SER D O 1
ATOM 10817 N N . THR D 1 203 ? 4.599 35.032 11.956 1.00 54.24 228 THR D N 1
ATOM 10818 C CA . THR D 1 203 ? 5.065 34.027 11.029 1.00 51.27 228 THR D CA 1
ATOM 10819 C C . THR D 1 203 ? 6.579 33.877 11.097 1.00 47.14 228 THR D C 1
ATOM 10820 O O . THR D 1 203 ? 7.150 32.983 10.454 1.00 44.92 228 THR D O 1
ATOM 10824 N N . LEU D 1 204 ? 7.218 34.740 11.889 1.00 46.11 229 LEU D N 1
ATOM 10825 C CA . LEU D 1 204 ? 8.689 34.734 11.966 1.00 45.45 229 LEU D CA 1
ATOM 10826 C C . LEU D 1 204 ? 9.188 33.763 13.040 1.00 43.21 229 LEU D C 1
ATOM 10827 O O . LEU D 1 204 ? 9.342 34.112 14.194 1.00 42.99 229 LEU D O 1
ATOM 10832 N N . GLU D 1 205 ? 9.314 32.502 12.642 1.00 43.52 230 GLU D N 1
ATOM 10833 C CA . GLU D 1 205 ? 9.725 31.432 13.527 1.00 44.27 230 GLU D CA 1
ATOM 10834 C C . GLU D 1 205 ? 11.217 31.495 13.820 1.00 42.16 230 GLU D C 1
ATOM 10835 O O . GLU D 1 205 ? 11.637 30.780 14.702 1.00 42.90 230 GLU D O 1
ATOM 10841 N N . ALA D 1 206 ? 11.999 32.274 13.063 1.00 38.66 231 ALA D N 1
ATOM 10842 C CA . ALA D 1 206 ? 13.425 32.393 13.357 1.00 38.77 231 ALA D CA 1
ATOM 10843 C C . ALA D 1 206 ? 13.776 33.845 13.558 1.00 37.58 231 ALA D C 1
ATOM 10844 O O . ALA D 1 206 ? 14.275 34.450 12.607 1.00 36.84 231 ALA D O 1
ATOM 10846 N N . PRO D 1 207 ? 13.536 34.414 14.754 1.00 38.12 232 PRO D N 1
ATOM 10847 C CA . PRO D 1 207 ? 13.908 35.834 14.957 1.00 38.53 232 PRO D CA 1
ATOM 10848 C C . PRO D 1 207 ? 15.378 36.207 14.662 1.00 35.94 232 PRO D C 1
ATOM 10849 O O . PRO D 1 207 ? 15.681 37.363 14.441 1.00 36.73 232 PRO D O 1
ATOM 10853 N N . GLU D 1 208 ? 16.285 35.250 14.628 1.00 35.64 233 GLU D N 1
ATOM 10854 C CA . GLU D 1 208 ? 17.690 35.538 14.317 1.00 34.48 233 GLU D CA 1
ATOM 10855 C C . GLU D 1 208 ? 17.952 36.067 12.850 1.00 34.03 233 GLU D C 1
ATOM 10856 O O . GLU D 1 208 ? 18.965 36.656 12.581 1.00 36.50 233 GLU D O 1
ATOM 10862 N N . THR D 1 209 ? 17.015 35.809 11.945 1.00 34.45 234 THR D N 1
ATOM 10863 C CA . THR D 1 209 ? 17.055 36.197 10.557 1.00 32.89 234 THR D CA 1
ATOM 10864 C C . THR D 1 209 ? 16.443 37.586 10.368 1.00 34.67 234 THR D C 1
ATOM 10865 O O . THR D 1 209 ? 16.399 38.071 9.246 1.00 34.91 234 THR D O 1
ATOM 10869 N N . SER D 1 210 ? 16.012 38.249 11.433 1.00 35.41 235 SER D N 1
ATOM 10870 C CA . SER D 1 210 ? 15.374 39.544 11.286 1.00 38.00 235 SER D CA 1
ATOM 10871 C C . SER D 1 210 ? 16.190 40.676 11.838 1.00 38.74 235 SER D C 1
ATOM 10872 O O . SER D 1 210 ? 17.108 40.438 12.574 1.00 39.76 235 SER D O 1
ATOM 10875 N N . LEU D 1 211 ? 15.870 41.900 11.424 1.00 38.72 236 LEU D N 1
ATOM 10876 C CA . LEU D 1 211 ? 16.452 43.145 11.920 1.00 39.18 236 LEU D CA 1
ATOM 10877 C C . LEU D 1 211 ? 15.368 44.162 12.166 1.00 41.53 236 LEU D C 1
ATOM 10878 O O . LEU D 1 211 ? 14.321 44.136 11.498 1.00 41.73 236 LEU D O 1
ATOM 10883 N N . GLN D 1 212 ? 15.682 45.131 13.014 1.00 43.56 237 GLN D N 1
ATOM 10884 C CA . GLN D 1 212 ? 14.798 46.267 13.350 1.00 48.87 237 GLN D CA 1
ATOM 10885 C C . GLN D 1 212 ? 15.125 47.610 12.732 1.00 51.04 237 GLN D C 1
ATOM 10886 O O . GLN D 1 212 ? 16.213 48.094 12.868 1.00 57.11 237 GLN D O 1
ATOM 10892 N N . PHE D 1 213 ? 14.164 48.259 12.105 1.00 54.13 238 PHE D N 1
ATOM 10893 C CA . PHE D 1 213 ? 14.383 49.621 11.570 1.00 56.76 238 PHE D CA 1
ATOM 10894 C C . PHE D 1 213 ? 13.294 50.532 12.048 1.00 56.90 238 PHE D C 1
ATOM 10895 O O . PHE D 1 213 ? 12.175 50.099 12.242 1.00 61.15 238 PHE D O 1
ATOM 10903 N N . ARG D 1 214 ? 13.632 51.800 12.238 1.00 59.36 239 ARG D N 1
ATOM 10904 C CA . ARG D 1 214 ? 12.664 52.856 12.389 1.00 61.55 239 ARG D CA 1
ATOM 10905 C C . ARG D 1 214 ? 12.989 53.789 11.250 1.00 61.62 239 ARG D C 1
ATOM 10906 O O . ARG D 1 214 ? 14.112 54.271 11.168 1.00 63.70 239 ARG D O 1
ATOM 10914 N N . LEU D 1 215 ? 12.046 54.023 10.347 1.00 61.45 240 LEU D N 1
ATOM 10915 C CA . LEU D 1 215 ? 12.347 54.857 9.190 1.00 64.25 240 LEU D CA 1
ATOM 10916 C C . LEU D 1 215 ? 11.186 55.722 9.068 1.00 69.34 240 LEU D C 1
ATOM 10917 O O . LEU D 1 215 ? 10.083 55.234 9.109 1.00 69.64 240 LEU D O 1
ATOM 10922 N N . TYR D 1 216 ? 11.444 57.022 8.964 1.00 76.56 241 TYR D N 1
ATOM 10923 C CA . TYR D 1 216 ? 10.391 58.023 8.849 1.00 82.25 241 TYR D CA 1
ATOM 10924 C C . TYR D 1 216 ? 9.207 57.735 9.808 1.00 85.12 241 TYR D C 1
ATOM 10925 O O . TYR D 1 216 ? 8.026 57.759 9.410 1.00 84.83 241 TYR D O 1
ATOM 10934 N N . GLY D 1 217 ? 9.543 57.468 11.079 1.00 82.44 242 GLY D N 1
ATOM 10935 C CA . GLY D 1 217 ? 8.532 57.391 12.113 1.00 79.51 242 GLY D CA 1
ATOM 10936 C C . GLY D 1 217 ? 7.710 56.110 12.196 1.00 78.85 242 GLY D C 1
ATOM 10937 O O . GLY D 1 217 ? 6.635 56.112 12.821 1.00 80.44 242 GLY D O 1
ATOM 10938 N N . THR D 1 218 ? 8.215 55.018 11.584 1.00 74.01 243 THR D N 1
ATOM 10939 C CA . THR D 1 218 ? 7.554 53.683 11.566 1.00 67.34 243 THR D CA 1
ATOM 10940 C C . THR D 1 218 ? 8.609 52.639 11.844 1.00 62.56 243 THR D C 1
ATOM 10941 O O . THR D 1 218 ? 9.715 52.751 11.370 1.00 63.53 243 THR D O 1
ATOM 10945 N N . ASP D 1 219 ? 8.252 51.639 12.636 1.00 60.71 244 ASP D N 1
ATOM 10946 C CA . ASP D 1 219 ? 9.121 50.522 13.001 1.00 58.84 244 ASP D CA 1
ATOM 10947 C C . ASP D 1 219 ? 8.896 49.382 12.014 1.00 54.52 244 ASP D C 1
ATOM 10948 O O . ASP D 1 219 ? 7.768 49.116 11.629 1.00 57.86 244 ASP D O 1
ATOM 10953 N N . TYR D 1 220 ? 9.945 48.713 11.573 1.00 48.41 245 TYR D N 1
ATOM 10954 C CA . TYR D 1 220 ? 9.799 47.632 10.645 1.00 46.01 245 TYR D CA 1
ATOM 10955 C C . TYR D 1 220 ? 10.618 46.513 11.209 1.00 45.89 245 TYR D C 1
ATOM 10956 O O . TYR D 1 220 ? 11.735 46.718 11.648 1.00 45.06 245 TYR D O 1
ATOM 10965 N N . THR D 1 221 ? 10.067 45.319 11.200 1.00 45.59 246 THR D N 1
ATOM 10966 C CA . THR D 1 221 ? 10.871 44.153 11.417 1.00 42.74 246 THR D CA 1
ATOM 10967 C C . THR D 1 221 ? 11.096 43.568 10.048 1.00 41.33 246 THR D C 1
ATOM 10968 O O . THR D 1 221 ? 10.140 43.299 9.345 1.00 45.54 246 THR D O 1
ATOM 10972 N N . VAL D 1 222 ? 12.336 43.374 9.651 1.00 38.98 247 VAL D N 1
ATOM 10973 C CA . VAL D 1 222 ? 12.641 42.947 8.273 1.00 37.65 247 VAL D CA 1
ATOM 10974 C C . VAL D 1 222 ? 13.346 41.606 8.343 1.00 36.04 247 VAL D C 1
ATOM 10975 O O . VAL D 1 222 ? 14.399 41.472 8.996 1.00 35.60 247 VAL D O 1
ATOM 10979 N N . TYR D 1 223 ? 12.800 40.597 7.682 1.00 35.60 248 TYR D N 1
ATOM 10980 C CA . TYR D 1 223 ? 13.621 39.393 7.429 1.00 33.74 248 TYR D CA 1
ATOM 10981 C C . TYR D 1 223 ? 14.666 39.746 6.352 1.00 32.46 248 TYR D C 1
ATOM 10982 O O . TYR D 1 223 ? 14.376 40.336 5.339 1.00 31.53 248 TYR D O 1
ATOM 10991 N N . THR D 1 224 ? 15.894 39.344 6.525 1.00 32.14 249 THR D N 1
ATOM 10992 C CA . THR D 1 224 ? 16.825 39.445 5.410 1.00 32.39 249 THR D CA 1
ATOM 10993 C C . THR D 1 224 ? 17.854 38.283 5.562 1.00 28.80 249 THR D C 1
ATOM 10994 O O . THR D 1 224 ? 18.307 38.003 6.654 1.00 30.82 249 THR D O 1
ATOM 10998 N N . HIS D 1 225 ? 18.189 37.652 4.454 1.00 27.67 250 HIS D N 1
ATOM 10999 C CA . HIS D 1 225 ? 19.180 36.608 4.417 1.00 29.07 250 HIS D CA 1
ATOM 11000 C C . HIS D 1 225 ? 19.981 36.681 3.103 1.00 29.37 250 HIS D C 1
ATOM 11001 O O . HIS D 1 225 ? 19.390 36.909 2.045 1.00 27.02 250 HIS D O 1
ATOM 11008 N N . SER D 1 226 ? 21.319 36.491 3.174 1.00 26.38 251 SER D N 1
ATOM 11009 C CA . SER D 1 226 ? 22.188 36.349 2.026 1.00 27.68 251 SER D CA 1
ATOM 11010 C C . SER D 1 226 ? 22.705 34.932 1.954 1.00 24.41 251 SER D C 1
ATOM 11011 O O . SER D 1 226 ? 23.129 34.378 2.919 1.00 26.42 251 SER D O 1
ATOM 11014 N N . PHE D 1 227 ? 22.605 34.311 0.815 1.00 25.95 252 PHE D N 1
ATOM 11015 C CA . PHE D 1 227 ? 23.104 32.955 0.638 1.00 25.98 252 PHE D CA 1
ATOM 11016 C C . PHE D 1 227 ? 24.406 32.988 -0.160 1.00 25.95 252 PHE D C 1
ATOM 11017 O O . PHE D 1 227 ? 24.386 33.102 -1.401 1.00 24.43 252 PHE D O 1
ATOM 11025 N N . LEU D 1 228 ? 25.519 32.980 0.553 1.00 25.91 253 LEU D N 1
ATOM 11026 C CA . LEU D 1 228 ? 26.846 33.001 -0.074 1.00 26.30 253 LEU D CA 1
ATOM 11027 C C . LEU D 1 228 ? 27.026 31.728 -0.867 1.00 26.98 253 LEU D C 1
ATOM 11028 O O . LEU D 1 228 ? 26.619 30.671 -0.405 1.00 28.63 253 LEU D O 1
ATOM 11033 N N . CYS D 1 229 ? 27.599 31.828 -2.080 1.00 26.25 254 CYS D N 1
ATOM 11034 C CA . CYS D 1 229 ? 27.851 30.694 -3.019 1.00 28.77 254 CYS D CA 1
ATOM 11035 C C . CYS D 1 229 ? 26.699 30.396 -3.913 1.00 26.05 254 CYS D C 1
ATOM 11036 O O . CYS D 1 229 ? 26.802 29.570 -4.803 1.00 27.45 254 CYS D O 1
ATOM 11039 N N . TYR D 1 230 ? 25.592 31.109 -3.705 1.00 25.61 255 TYR D N 1
ATOM 11040 C CA . TYR D 1 230 ? 24.398 30.926 -4.519 1.00 25.21 255 TYR D CA 1
ATOM 11041 C C . TYR D 1 230 ? 24.020 32.067 -5.453 1.00 26.28 255 TYR D C 1
ATOM 11042 O O . TYR D 1 230 ? 22.910 32.096 -5.987 1.00 28.41 255 TYR D O 1
ATOM 11051 N N . GLY D 1 231 ? 24.961 32.977 -5.706 1.00 26.09 256 GLY D N 1
ATOM 11052 C CA . GLY D 1 231 ? 24.936 33.763 -6.912 1.00 23.25 256 GLY D CA 1
ATOM 11053 C C . GLY D 1 231 ? 25.034 32.812 -8.094 1.00 23.28 256 GLY D C 1
ATOM 11054 O O . GLY D 1 231 ? 25.416 31.632 -7.921 1.00 26.80 256 GLY D O 1
ATOM 11055 N N . LYS D 1 232 ? 24.748 33.317 -9.278 1.00 25.50 257 LYS D N 1
ATOM 11056 C CA . LYS D 1 232 ? 24.593 32.437 -10.434 1.00 26.93 257 LYS D CA 1
ATOM 11057 C C . LYS D 1 232 ? 25.901 31.872 -10.956 1.00 27.57 257 LYS D C 1
ATOM 11058 O O . LYS D 1 232 ? 25.922 30.783 -11.430 1.00 28.27 257 LYS D O 1
ATOM 11064 N N . ASP D 1 233 ? 26.995 32.603 -10.837 1.00 27.21 258 ASP D N 1
ATOM 11065 C CA . ASP D 1 233 ? 28.273 32.084 -11.292 1.00 27.76 258 ASP D CA 1
ATOM 11066 C C . ASP D 1 233 ? 28.856 31.042 -10.345 1.00 25.71 258 ASP D C 1
ATOM 11067 O O . ASP D 1 233 ? 29.317 29.987 -10.779 1.00 26.16 258 ASP D O 1
ATOM 11072 N N . GLN D 1 234 ? 28.885 31.371 -9.053 1.00 25.53 259 GLN D N 1
ATOM 11073 C CA . GLN D 1 234 ? 29.252 30.430 -8.000 1.00 25.37 259 GLN D CA 1
ATOM 11074 C C . GLN D 1 234 ? 28.342 29.182 -8.014 1.00 25.40 259 GLN D C 1
ATOM 11075 O O . GLN D 1 234 ? 28.842 28.094 -7.866 1.00 26.90 259 GLN D O 1
ATOM 11081 N N . ALA D 1 235 ? 27.047 29.326 -8.298 1.00 24.36 260 ALA D N 1
ATOM 11082 C CA . ALA D 1 235 ? 26.236 28.118 -8.490 1.00 27.15 260 ALA D CA 1
ATOM 11083 C C . ALA D 1 235 ? 26.680 27.238 -9.659 1.00 26.40 260 ALA D C 1
ATOM 11084 O O . ALA D 1 235 ? 26.625 26.047 -9.553 1.00 31.13 260 ALA D O 1
ATOM 11086 N N . LEU D 1 236 ? 27.110 27.830 -10.781 1.00 26.06 261 LEU D N 1
ATOM 11087 C CA . LEU D 1 236 ? 27.546 27.082 -11.932 1.00 26.73 261 LEU D CA 1
ATOM 11088 C C . LEU D 1 236 ? 28.802 26.347 -11.513 1.00 26.54 261 LEU D C 1
ATOM 11089 O O . LEU D 1 236 ? 28.977 25.198 -11.861 1.00 28.54 261 LEU D O 1
ATOM 11094 N N . TRP D 1 237 ? 29.702 26.966 -10.761 1.00 26.79 262 TRP D N 1
ATOM 11095 C CA A TRP D 1 237 ? 30.917 26.254 -10.332 0.50 28.34 262 TRP D CA 1
ATOM 11096 C CA B TRP D 1 237 ? 30.916 26.233 -10.388 0.50 29.45 262 TRP D CA 1
ATOM 11097 C C . TRP D 1 237 ? 30.581 25.069 -9.464 1.00 28.57 262 TRP D C 1
ATOM 11098 O O . TRP D 1 237 ? 31.128 23.988 -9.606 1.00 31.56 262 TRP D O 1
ATOM 11119 N N . GLN D 1 238 ? 29.676 25.246 -8.501 1.00 29.02 263 GLN D N 1
ATOM 11120 C CA . GLN D 1 238 ? 29.285 24.174 -7.577 1.00 29.71 263 GLN D CA 1
ATOM 11121 C C . GLN D 1 238 ? 28.803 23.040 -8.428 1.00 30.90 263 GLN D C 1
ATOM 11122 O O . GLN D 1 238 ? 29.162 21.874 -8.241 1.00 34.37 263 GLN D O 1
ATOM 11128 N N . LYS D 1 239 ? 27.957 23.398 -9.362 1.00 31.13 264 LYS D N 1
ATOM 11129 C CA . LYS D 1 239 ? 27.301 22.419 -10.226 1.00 32.14 264 LYS D CA 1
ATOM 11130 C C . LYS D 1 239 ? 28.284 21.557 -11.078 1.00 32.64 264 LYS D C 1
ATOM 11131 O O . LYS D 1 239 ? 28.229 20.312 -11.084 1.00 35.16 264 LYS D O 1
ATOM 11137 N N . LEU D 1 240 ? 29.225 22.222 -11.731 1.00 33.59 265 LEU D N 1
ATOM 11138 C CA . LEU D 1 240 ? 30.257 21.585 -12.474 1.00 32.34 265 LEU D CA 1
ATOM 11139 C C . LEU D 1 240 ? 31.149 20.781 -11.597 1.00 33.95 265 LEU D C 1
ATOM 11140 O O . LEU D 1 240 ? 31.519 19.634 -11.937 1.00 36.89 265 LEU D O 1
ATOM 11145 N N . ALA D 1 241 ? 31.534 21.336 -10.446 1.00 32.85 266 ALA D N 1
ATOM 11146 C CA . ALA D 1 241 ? 32.363 20.568 -9.543 1.00 34.14 266 ALA D CA 1
ATOM 11147 C C . ALA D 1 241 ? 31.635 19.312 -9.020 1.00 36.41 266 ALA D C 1
ATOM 11148 O O . ALA D 1 241 ? 32.265 18.271 -8.760 1.00 37.61 266 ALA D O 1
ATOM 11150 N N . GLN D 1 242 ? 30.343 19.444 -8.743 1.00 35.03 267 GLN D N 1
ATOM 11151 C CA . GLN D 1 242 ? 29.548 18.274 -8.335 1.00 37.06 267 GLN D CA 1
ATOM 11152 C C . GLN D 1 242 ? 29.442 17.198 -9.435 1.00 39.21 267 GLN D C 1
ATOM 11153 O O . GLN D 1 242 ? 29.584 16.024 -9.149 1.00 45.19 267 GLN D O 1
ATOM 11159 N N . ASP D 1 243 ? 29.240 17.591 -10.679 1.00 40.22 268 ASP D N 1
ATOM 11160 C CA . ASP D 1 243 ? 29.101 16.678 -11.837 1.00 42.79 268 ASP D CA 1
ATOM 11161 C C . ASP D 1 243 ? 30.381 16.046 -12.420 1.00 45.64 268 ASP D C 1
ATOM 11162 O O . ASP D 1 243 ? 30.341 14.906 -12.873 1.00 47.37 268 ASP D O 1
ATOM 11167 N N . ILE D 1 244 ? 31.494 16.790 -12.467 1.00 45.16 269 ILE D N 1
ATOM 11168 C CA . ILE D 1 244 ? 32.768 16.251 -13.046 1.00 45.71 269 ILE D CA 1
ATOM 11169 C C . ILE D 1 244 ? 33.181 14.986 -12.267 1.00 48.50 269 ILE D C 1
ATOM 11170 O O . ILE D 1 244 ? 33.125 14.989 -11.051 1.00 50.24 269 ILE D O 1
ATOM 11175 N N . GLN D 1 245 ? 33.565 13.914 -12.955 1.00 52.87 270 GLN D N 1
ATOM 11176 C CA . GLN D 1 245 ? 33.862 12.637 -12.294 1.00 59.14 270 GLN D CA 1
ATOM 11177 C C . GLN D 1 245 ? 35.277 12.198 -12.656 1.00 60.09 270 GLN D C 1
ATOM 11178 O O . GLN D 1 245 ? 35.804 12.538 -13.712 1.00 58.45 270 GLN D O 1
ATOM 11184 N N . VAL D 1 246 ? 35.896 11.410 -11.794 1.00 64.72 271 VAL D N 1
ATOM 11185 C CA . VAL D 1 246 ? 37.211 10.879 -12.119 1.00 66.21 271 VAL D CA 1
ATOM 11186 C C . VAL D 1 246 ? 37.115 10.198 -13.489 1.00 68.79 271 VAL D C 1
ATOM 11187 O O . VAL D 1 246 ? 38.011 10.300 -14.312 1.00 72.38 271 VAL D O 1
ATOM 11191 N N . SER D 1 247 ? 35.960 9.596 -13.745 1.00 72.09 272 SER D N 1
ATOM 11192 C CA . SER D 1 247 ? 35.623 8.893 -14.988 1.00 75.45 272 SER D CA 1
ATOM 11193 C C . SER D 1 247 ? 35.060 9.738 -16.168 1.00 75.02 272 SER D C 1
ATOM 11194 O O . SER D 1 247 ? 34.574 9.177 -17.147 1.00 81.06 272 SER D O 1
ATOM 11197 N N . SER D 1 248 ? 35.074 11.062 -16.085 1.00 69.96 273 SER D N 1
ATOM 11198 C CA . SER D 1 248 ? 34.769 11.884 -17.244 1.00 63.08 273 SER D CA 1
ATOM 11199 C C . SER D 1 248 ? 35.970 11.792 -18.172 1.00 66.99 273 SER D C 1
ATOM 11200 O O . SER D 1 248 ? 37.018 11.229 -17.854 1.00 72.80 273 SER D O 1
ATOM 11203 N N . GLY D 1 249 ? 35.875 12.309 -19.349 1.00 64.58 274 GLY D N 1
ATOM 11204 C CA . GLY D 1 249 ? 37.046 12.070 -20.158 1.00 71.55 274 GLY D CA 1
ATOM 11205 C C . GLY D 1 249 ? 37.974 13.239 -20.064 1.00 67.85 274 GLY D C 1
ATOM 11206 O O . GLY D 1 249 ? 38.950 13.328 -20.769 1.00 72.69 274 GLY D O 1
ATOM 11207 N N . GLY D 1 250 ? 37.669 14.157 -19.188 1.00 61.57 275 GLY D N 1
ATOM 11208 C CA . GLY D 1 250 ? 38.057 15.490 -19.497 1.00 60.05 275 GLY D CA 1
ATOM 11209 C C . GLY D 1 250 ? 36.958 16.001 -20.438 1.00 54.99 275 GLY D C 1
ATOM 11210 O O . GLY D 1 250 ? 37.161 16.952 -21.188 1.00 54.31 275 GLY D O 1
ATOM 11211 N N . ILE D 1 251 ? 35.792 15.357 -20.370 1.00 53.87 276 ILE D N 1
ATOM 11212 C CA . ILE D 1 251 ? 34.610 15.704 -21.148 1.00 52.75 276 ILE D CA 1
ATOM 11213 C C . ILE D 1 251 ? 33.441 15.726 -20.208 1.00 50.95 276 ILE D C 1
ATOM 11214 O O . ILE D 1 251 ? 33.222 14.773 -19.488 1.00 53.20 276 ILE D O 1
ATOM 11219 N N . LEU D 1 252 ? 32.668 16.792 -20.190 1.00 46.80 277 LEU D N 1
ATOM 11220 C CA . LEU D 1 252 ? 31.474 16.750 -19.361 1.00 45.72 277 LEU D CA 1
ATOM 11221 C C . LEU D 1 252 ? 30.285 17.108 -20.190 1.00 45.85 277 LEU D C 1
ATOM 11222 O O . LEU D 1 252 ? 30.149 18.217 -20.589 1.00 45.13 277 LEU D O 1
ATOM 11227 N N . LYS D 1 253 ? 29.422 16.152 -20.469 1.00 50.08 278 LYS D N 1
ATOM 11228 C CA . LYS D 1 253 ? 28.167 16.444 -21.165 1.00 49.61 278 LYS D CA 1
ATOM 11229 C C . LYS D 1 253 ? 27.261 17.171 -20.185 1.00 48.14 278 LYS D C 1
ATOM 11230 O O . LYS D 1 253 ? 26.968 16.665 -19.094 1.00 49.42 278 LYS D O 1
ATOM 11236 N N . ASP D 1 254 ? 26.798 18.351 -20.523 1.00 43.53 279 ASP D N 1
ATOM 11237 C CA . ASP D 1 254 ? 26.008 19.081 -19.578 1.00 40.34 279 ASP D CA 1
ATOM 11238 C C . ASP D 1 254 ? 24.738 19.567 -20.214 1.00 39.04 279 ASP D C 1
ATOM 11239 O O . ASP D 1 254 ? 24.827 20.241 -21.209 1.00 39.30 279 ASP D O 1
ATOM 11244 N N . PRO D 1 255 ? 23.547 19.287 -19.636 1.00 37.93 280 PRO D N 1
ATOM 11245 C CA . PRO D 1 255 ? 22.247 19.717 -20.220 1.00 37.46 280 PRO D CA 1
ATOM 11246 C C . PRO D 1 255 ? 21.917 21.172 -20.095 1.00 35.43 280 PRO D C 1
ATOM 11247 O O . PRO D 1 255 ? 20.976 21.610 -20.714 1.00 37.37 280 PRO D O 1
ATOM 11251 N N . CYS D 1 256 ? 22.693 21.918 -19.333 1.00 33.13 281 CYS D N 1
ATOM 11252 C CA . CYS D 1 256 ? 22.498 23.369 -19.131 1.00 34.20 281 CYS D CA 1
ATOM 11253 C C . CYS D 1 256 ? 23.080 24.276 -20.235 1.00 34.03 281 CYS D C 1
ATOM 11254 O O . CYS D 1 256 ? 22.960 25.493 -20.194 1.00 35.26 281 CYS D O 1
ATOM 11257 N N . PHE D 1 257 ? 23.691 23.670 -21.229 1.00 34.45 282 PHE D N 1
ATOM 11258 C CA . PHE D 1 257 ? 24.255 24.347 -22.381 1.00 35.24 282 PHE D CA 1
ATOM 11259 C C . PHE D 1 257 ? 23.758 23.712 -23.669 1.00 35.62 282 PHE D C 1
ATOM 11260 O O . PHE D 1 257 ? 23.402 22.533 -23.706 1.00 39.15 282 PHE D O 1
ATOM 11268 N N . TYR D 1 258 ? 23.679 24.527 -24.709 1.00 35.19 283 TYR D N 1
ATOM 11269 C CA . TYR D 1 258 ? 23.011 24.165 -25.971 1.00 35.78 283 TYR D CA 1
ATOM 11270 C C . TYR D 1 258 ? 23.725 23.062 -26.691 1.00 37.92 283 TYR D C 1
ATOM 11271 O O . TYR D 1 258 ? 24.948 22.936 -26.597 1.00 39.88 283 TYR D O 1
ATOM 11280 N N . PRO D 1 259 ? 22.992 22.278 -27.456 1.00 39.73 284 PRO D N 1
ATOM 11281 C CA . PRO D 1 259 ? 23.655 21.325 -28.268 1.00 41.52 284 PRO D CA 1
ATOM 11282 C C . PRO D 1 259 ? 24.731 22.027 -29.120 1.00 42.11 284 PRO D C 1
ATOM 11283 O O . PRO D 1 259 ? 24.509 23.058 -29.662 1.00 40.06 284 PRO D O 1
ATOM 11287 N N . GLY D 1 260 ? 25.920 21.464 -29.192 1.00 43.88 285 GLY D N 1
ATOM 11288 C CA . GLY D 1 260 ? 27.013 22.033 -29.963 1.00 44.08 285 GLY D CA 1
ATOM 11289 C C . GLY D 1 260 ? 27.896 23.040 -29.250 1.00 41.99 285 GLY D C 1
ATOM 11290 O O . GLY D 1 260 ? 28.920 23.450 -29.814 1.00 43.81 285 GLY D O 1
ATOM 11291 N N . TYR D 1 261 ? 27.510 23.450 -28.053 1.00 40.00 286 TYR D N 1
ATOM 11292 C CA . TYR D 1 261 ? 28.305 24.341 -27.270 1.00 38.46 286 TYR D CA 1
ATOM 11293 C C . TYR D 1 261 ? 29.432 23.539 -26.607 1.00 40.24 286 TYR D C 1
ATOM 11294 O O . TYR D 1 261 ? 29.223 22.426 -26.157 1.00 41.38 286 TYR D O 1
ATOM 11303 N N . LYS D 1 262 ? 30.623 24.125 -26.562 1.00 39.92 287 LYS D N 1
ATOM 11304 C CA . LYS D 1 262 ? 31.799 23.480 -26.006 1.00 42.73 287 LYS D CA 1
ATOM 11305 C C . LYS D 1 262 ? 32.588 24.552 -25.355 1.00 43.55 287 LYS D C 1
ATOM 11306 O O . LYS D 1 262 ? 32.701 25.638 -25.891 1.00 43.06 287 LYS D O 1
ATOM 11312 N N . LYS D 1 263 ? 33.147 24.250 -24.192 1.00 44.57 288 LYS D N 1
ATOM 11313 C CA . LYS D 1 263 ? 33.930 25.204 -23.428 1.00 44.96 288 LYS D CA 1
ATOM 11314 C C . LYS D 1 263 ? 34.889 24.466 -22.471 1.00 45.70 288 LYS D C 1
ATOM 11315 O O . LYS D 1 263 ? 34.494 23.546 -21.758 1.00 45.27 288 LYS D O 1
ATOM 11321 N N . VAL D 1 264 ? 36.157 24.888 -22.463 1.00 46.16 289 VAL D N 1
ATOM 11322 C CA . VAL D 1 264 ? 37.133 24.294 -21.588 1.00 45.12 289 VAL D CA 1
ATOM 11323 C C . VAL D 1 264 ? 37.104 24.962 -20.208 1.00 43.46 289 VAL D C 1
ATOM 11324 O O . VAL D 1 264 ? 36.976 26.191 -20.095 1.00 46.04 289 VAL D O 1
ATOM 11328 N N . VAL D 1 265 ? 37.127 24.110 -19.171 1.00 43.93 290 VAL D N 1
ATOM 11329 C CA . VAL D 1 265 ? 37.154 24.464 -17.756 1.00 40.56 290 VAL D CA 1
ATOM 11330 C C . VAL D 1 265 ? 38.456 23.926 -17.212 1.00 43.41 290 VAL D C 1
ATOM 11331 O O . VAL D 1 265 ? 38.814 22.820 -17.433 1.00 43.07 290 VAL D O 1
ATOM 11335 N N . ASN D 1 266 ? 39.203 24.799 -16.571 1.00 45.22 291 ASN D N 1
ATOM 11336 C CA . ASN D 1 266 ? 40.393 24.400 -15.946 1.00 47.13 291 ASN D CA 1
ATOM 11337 C C . ASN D 1 266 ? 40.056 23.996 -14.508 1.00 45.43 291 ASN D C 1
ATOM 11338 O O . ASN D 1 266 ? 39.454 24.787 -13.752 1.00 42.59 291 ASN D O 1
ATOM 11343 N N . VAL D 1 267 ? 40.479 22.791 -14.140 1.00 46.09 292 VAL D N 1
ATOM 11344 C CA . VAL D 1 267 ? 40.144 22.189 -12.853 1.00 46.71 292 VAL D CA 1
ATOM 11345 C C . VAL D 1 267 ? 40.623 23.094 -11.681 1.00 47.93 292 VAL D C 1
ATOM 11346 O O . VAL D 1 267 ? 39.988 23.261 -10.627 1.00 43.04 292 VAL D O 1
ATOM 11350 N N . SER D 1 268 ? 41.755 23.723 -11.918 1.00 52.32 293 SER D N 1
ATOM 11351 C CA . SER D 1 268 ? 42.327 24.556 -10.904 1.00 53.96 293 SER D CA 1
ATOM 11352 C C . SER D 1 268 ? 41.587 25.824 -10.690 1.00 51.11 293 SER D C 1
ATOM 11353 O O . SER D 1 268 ? 41.483 26.229 -9.549 1.00 49.53 293 SER D O 1
ATOM 11356 N N . GLU D 1 269 ? 41.055 26.448 -11.743 1.00 49.56 294 GLU D N 1
ATOM 11357 C CA . GLU D 1 269 ? 40.173 27.574 -11.535 1.00 51.09 294 GLU D CA 1
ATOM 11358 C C . GLU D 1 269 ? 38.879 27.143 -10.868 1.00 44.99 294 GLU D C 1
ATOM 11359 O O . GLU D 1 269 ? 38.401 27.828 -9.984 1.00 41.58 294 GLU D O 1
ATOM 11365 N N . LEU D 1 270 ? 38.329 26.014 -11.319 1.00 42.47 295 LEU D N 1
ATOM 11366 C CA . LEU D 1 270 ? 37.164 25.418 -10.705 1.00 39.96 295 LEU D CA 1
ATOM 11367 C C . LEU D 1 270 ? 37.261 25.237 -9.182 1.00 38.37 295 LEU D C 1
ATOM 11368 O O . LEU D 1 270 ? 36.357 25.543 -8.469 1.00 34.16 295 LEU D O 1
ATOM 11373 N N . TYR D 1 271 ? 38.368 24.684 -8.723 1.00 40.43 296 TYR D N 1
ATOM 11374 C CA . TYR D 1 271 ? 38.599 24.462 -7.325 1.00 41.16 296 TYR D CA 1
ATOM 11375 C C . TYR D 1 271 ? 39.271 25.645 -6.675 1.00 40.78 296 TYR D C 1
ATOM 11376 O O . TYR D 1 271 ? 39.727 25.542 -5.586 1.00 45.06 296 TYR D O 1
ATOM 11385 N N . GLY D 1 272 ? 39.307 26.789 -7.335 1.00 39.94 297 GLY D N 1
ATOM 11386 C CA . GLY D 1 272 ? 39.921 27.939 -6.736 1.00 41.34 297 GLY D CA 1
ATOM 11387 C C . GLY D 1 272 ? 38.935 28.834 -6.008 1.00 41.15 297 GLY D C 1
ATOM 11388 O O . GLY D 1 272 ? 39.276 29.891 -5.575 1.00 44.69 297 GLY D O 1
ATOM 11389 N N . THR D 1 273 ? 37.709 28.405 -5.844 1.00 38.77 298 THR D N 1
ATOM 11390 C CA . THR D 1 273 ? 36.759 29.147 -5.085 1.00 35.20 298 THR D CA 1
ATOM 11391 C C . THR D 1 273 ? 36.338 28.335 -3.839 1.00 35.64 298 THR D C 1
ATOM 11392 O O . THR D 1 273 ? 36.178 27.125 -3.956 1.00 37.22 298 THR D O 1
ATOM 11396 N N . PRO D 1 274 ? 36.147 28.987 -2.671 1.00 34.73 299 PRO D N 1
ATOM 11397 C CA . PRO D 1 274 ? 35.633 28.208 -1.547 1.00 35.30 299 PRO D CA 1
ATOM 11398 C C . PRO D 1 274 ? 34.266 27.524 -1.821 1.00 34.36 299 PRO D C 1
ATOM 11399 O O . PRO D 1 274 ? 33.976 26.558 -1.150 1.00 34.51 299 PRO D O 1
ATOM 11403 N N . CYS D 1 275 ? 33.482 27.994 -2.791 1.00 32.25 300 CYS D N 1
ATOM 11404 C CA . CYS D 1 275 ? 32.147 27.443 -3.076 1.00 31.81 300 CYS D CA 1
ATOM 11405 C C . CYS D 1 275 ? 32.169 26.026 -3.601 1.00 35.29 300 CYS D C 1
ATOM 11406 O O . CYS D 1 275 ? 31.123 25.348 -3.548 1.00 33.72 300 CYS D O 1
ATOM 11409 N N . THR D 1 276 ? 33.342 25.569 -4.068 1.00 32.53 301 THR D N 1
ATOM 11410 C CA . THR D 1 276 ? 33.450 24.206 -4.624 1.00 34.15 301 THR D CA 1
ATOM 11411 C C . THR D 1 276 ? 34.161 23.243 -3.698 1.00 35.53 301 THR D C 1
ATOM 11412 O O . THR D 1 276 ? 34.298 22.074 -4.019 1.00 36.76 301 THR D O 1
ATOM 11416 N N . LYS D 1 277 ? 34.595 23.717 -2.530 1.00 36.48 302 LYS D N 1
ATOM 11417 C CA . LYS D 1 277 ? 35.422 22.880 -1.648 1.00 39.35 302 LYS D CA 1
ATOM 11418 C C . LYS D 1 277 ? 34.718 21.575 -1.290 1.00 38.66 302 LYS D C 1
ATOM 11419 O O . LYS D 1 277 ? 35.364 20.534 -1.241 1.00 39.39 302 LYS D O 1
ATOM 11425 N N . ARG D 1 278 ? 33.394 21.641 -1.056 1.00 39.95 303 ARG D N 1
ATOM 11426 C CA . ARG D 1 278 ? 32.621 20.420 -0.641 1.00 41.11 303 ARG D CA 1
ATOM 11427 C C . ARG D 1 278 ? 32.525 19.388 -1.763 1.00 42.48 303 ARG D C 1
ATOM 11428 O O . ARG D 1 278 ? 32.268 18.209 -1.481 1.00 43.49 303 ARG D O 1
ATOM 11436 N N . PHE D 1 279 ? 32.763 19.835 -3.014 1.00 41.49 304 PHE D N 1
ATOM 11437 C CA . PHE D 1 279 ? 32.775 18.946 -4.140 1.00 40.62 304 PHE D CA 1
ATOM 11438 C C . PHE D 1 279 ? 34.128 18.532 -4.696 1.00 43.14 304 PHE D C 1
ATOM 11439 O O . PHE D 1 279 ? 34.174 17.746 -5.625 1.00 44.66 304 PHE D O 1
ATOM 11447 N N . GLU D 1 280 ? 35.247 19.020 -4.179 1.00 43.93 305 GLU D N 1
ATOM 11448 C CA . GLU D 1 280 ? 36.524 18.653 -4.815 1.00 46.55 305 GLU D CA 1
ATOM 11449 C C . GLU D 1 280 ? 36.866 17.166 -4.786 1.00 48.71 305 GLU D C 1
ATOM 11450 O O . GLU D 1 280 ? 36.644 16.497 -3.795 1.00 51.27 305 GLU D O 1
ATOM 11456 N N . LYS D 1 281 ? 37.487 16.676 -5.847 1.00 50.66 306 LYS D N 1
ATOM 11457 C CA . LYS D 1 281 ? 37.835 15.261 -6.059 1.00 55.20 306 LYS D CA 1
ATOM 11458 C C . LYS D 1 281 ? 39.236 15.297 -6.630 1.00 55.45 306 LYS D C 1
ATOM 11459 O O . LYS D 1 281 ? 39.597 16.283 -7.282 1.00 55.57 306 LYS D O 1
ATOM 11465 N N . LYS D 1 282 ? 40.005 14.247 -6.472 1.00 59.51 307 LYS D N 1
ATOM 11466 C CA . LYS D 1 282 ? 41.199 14.212 -7.227 1.00 63.49 307 LYS D CA 1
ATOM 11467 C C . LYS D 1 282 ? 40.891 13.762 -8.673 1.00 64.79 307 LYS D C 1
ATOM 11468 O O . LYS D 1 282 ? 40.332 12.683 -8.878 1.00 67.71 307 LYS D O 1
ATOM 11474 N N . LEU D 1 283 ? 41.250 14.609 -9.652 1.00 61.80 308 LEU D N 1
ATOM 11475 C CA . LEU D 1 283 ? 40.960 14.397 -11.069 1.00 59.45 308 LEU D CA 1
ATOM 11476 C C . LEU D 1 283 ? 42.227 14.092 -11.791 1.00 62.77 308 LEU D C 1
ATOM 11477 O O . LEU D 1 283 ? 43.233 14.740 -11.559 1.00 65.38 308 LEU D O 1
ATOM 11482 N N . PRO D 1 284 ? 42.192 13.099 -12.693 1.00 64.26 309 PRO D N 1
ATOM 11483 C CA . PRO D 1 284 ? 43.339 12.740 -13.558 1.00 67.00 309 PRO D CA 1
ATOM 11484 C C . PRO D 1 284 ? 43.691 13.697 -14.687 1.00 64.76 309 PRO D C 1
ATOM 11485 O O . PRO D 1 284 ? 44.665 13.454 -15.387 1.00 68.17 309 PRO D O 1
ATOM 11489 N N . PHE D 1 285 ? 42.910 14.753 -14.871 1.00 61.41 310 PHE D N 1
ATOM 11490 C CA . PHE D 1 285 ? 43.108 15.639 -15.976 1.00 58.71 310 PHE D CA 1
ATOM 11491 C C . PHE D 1 285 ? 43.140 17.005 -15.335 1.00 56.57 310 PHE D C 1
ATOM 11492 O O . PHE D 1 285 ? 42.621 17.193 -14.271 1.00 57.97 310 PHE D O 1
ATOM 11500 N N . ASN D 1 286 ? 43.809 17.938 -15.975 1.00 56.64 311 ASN D N 1
ATOM 11501 C CA . ASN D 1 286 ? 43.921 19.300 -15.480 1.00 55.97 311 ASN D CA 1
ATOM 11502 C C . ASN D 1 286 ? 42.860 20.294 -15.996 1.00 51.84 311 ASN D C 1
ATOM 11503 O O . ASN D 1 286 ? 42.768 21.451 -15.541 1.00 49.36 311 ASN D O 1
ATOM 11508 N N . GLN D 1 287 ? 42.126 19.849 -17.012 1.00 51.44 312 GLN D N 1
ATOM 11509 C CA . GLN D 1 287 ? 41.003 20.600 -17.546 1.00 52.43 312 GLN D CA 1
ATOM 11510 C C . GLN D 1 287 ? 40.046 19.654 -18.245 1.00 50.22 312 GLN D C 1
ATOM 11511 O O . GLN D 1 287 ? 40.392 18.524 -18.497 1.00 49.90 312 GLN D O 1
ATOM 11517 N N . PHE D 1 288 ? 38.846 20.154 -18.547 1.00 47.84 313 PHE D N 1
ATOM 11518 C CA . PHE D 1 288 ? 37.839 19.371 -19.238 1.00 47.28 313 PHE D CA 1
ATOM 11519 C C . PHE D 1 288 ? 36.965 20.232 -20.122 1.00 44.65 313 PHE D C 1
ATOM 11520 O O . PHE D 1 288 ? 36.790 21.430 -19.908 1.00 43.71 313 PHE D O 1
ATOM 11528 N N . GLN D 1 289 ? 36.410 19.612 -21.137 1.00 46.44 314 GLN D N 1
ATOM 11529 C CA . GLN D 1 289 ? 35.534 20.351 -22.015 1.00 43.82 314 GLN D CA 1
ATOM 11530 C C . GLN D 1 289 ? 34.063 20.041 -21.706 1.00 42.96 314 GLN D C 1
ATOM 11531 O O . GLN D 1 289 ? 33.582 18.904 -21.834 1.00 44.60 314 GLN D O 1
ATOM 11537 N N . VAL D 1 290 ? 33.356 21.088 -21.325 1.00 42.04 315 VAL D N 1
ATOM 11538 C CA . VAL D 1 290 ? 31.912 21.033 -21.216 1.00 40.96 315 VAL D CA 1
ATOM 11539 C C . VAL D 1 290 ? 31.326 20.920 -22.613 1.00 39.82 315 VAL D C 1
ATOM 11540 O O . VAL D 1 290 ? 31.668 21.696 -23.496 1.00 40.60 315 VAL D O 1
ATOM 11544 N N . GLN D 1 291 ? 30.478 19.923 -22.846 1.00 41.27 316 GLN D N 1
ATOM 11545 C CA . GLN D 1 291 ? 29.719 19.836 -24.109 1.00 42.62 316 GLN D CA 1
ATOM 11546 C C . GLN D 1 291 ? 28.222 19.927 -23.879 1.00 41.13 316 GLN D C 1
ATOM 11547 O O . GLN D 1 291 ? 27.703 19.092 -23.187 1.00 40.79 316 GLN D O 1
ATOM 11553 N N . GLY D 1 292 ? 27.526 20.910 -24.457 1.00 39.89 317 GLY D N 1
ATOM 11554 C CA . GLY D 1 292 ? 26.115 21.032 -24.139 1.00 38.78 317 GLY D CA 1
ATOM 11555 C C . GLY D 1 292 ? 25.272 19.910 -24.752 1.00 39.62 317 GLY D C 1
ATOM 11556 O O . GLY D 1 292 ? 25.530 19.434 -25.875 1.00 42.17 317 GLY D O 1
ATOM 11557 N N . THR D 1 293 ? 24.244 19.500 -24.036 1.00 40.89 318 THR D N 1
ATOM 11558 C CA . THR D 1 293 ? 23.242 18.577 -24.580 1.00 44.85 318 THR D CA 1
ATOM 11559 C C . THR D 1 293 ? 21.844 19.222 -24.573 1.00 45.74 318 THR D C 1
ATOM 11560 O O . THR D 1 293 ? 20.871 18.612 -25.035 1.00 48.12 318 THR D O 1
ATOM 11564 N N . GLY D 1 294 ? 21.771 20.437 -24.055 1.00 43.13 319 GLY D N 1
ATOM 11565 C CA . GLY D 1 294 ? 20.605 21.262 -24.183 1.00 43.49 319 GLY D CA 1
ATOM 11566 C C . GLY D 1 294 ? 19.357 20.543 -23.787 1.00 44.68 319 GLY D C 1
ATOM 11567 O O . GLY D 1 294 ? 18.565 20.232 -24.635 1.00 48.09 319 GLY D O 1
ATOM 11568 N N . ASP D 1 295 ? 19.186 20.262 -22.506 1.00 45.06 320 ASP D N 1
ATOM 11569 C CA . ASP D 1 295 ? 17.946 19.635 -21.986 1.00 45.36 320 ASP D CA 1
ATOM 11570 C C . ASP D 1 295 ? 17.499 20.326 -20.731 1.00 44.96 320 ASP D C 1
ATOM 11571 O O . ASP D 1 295 ? 18.088 20.107 -19.675 1.00 42.67 320 ASP D O 1
ATOM 11576 N N . TYR D 1 296 ? 16.449 21.117 -20.835 1.00 43.44 321 TYR D N 1
ATOM 11577 C CA . TYR D 1 296 ? 16.016 21.893 -19.711 1.00 41.61 321 TYR D CA 1
ATOM 11578 C C . TYR D 1 296 ? 15.775 21.087 -18.394 1.00 42.37 321 TYR D C 1
ATOM 11579 O O . TYR D 1 296 ? 16.178 21.528 -17.322 1.00 38.79 321 TYR D O 1
ATOM 11588 N N . GLU D 1 297 ? 15.141 19.918 -18.489 1.00 46.56 322 GLU D N 1
ATOM 11589 C CA . GLU D 1 297 ? 14.724 19.195 -17.295 1.00 50.46 322 GLU D CA 1
ATOM 11590 C C . GLU D 1 297 ? 15.875 18.484 -16.645 1.00 47.03 322 GLU D C 1
ATOM 11591 O O . GLU D 1 297 ? 15.976 18.436 -15.447 1.00 42.69 322 GLU D O 1
ATOM 11597 N N . GLN D 1 298 ? 16.777 17.959 -17.447 1.00 47.37 323 GLN D N 1
ATOM 11598 C CA . GLN D 1 298 ? 17.949 17.434 -16.829 1.00 45.11 323 GLN D CA 1
ATOM 11599 C C . GLN D 1 298 ? 18.783 18.591 -16.197 1.00 40.29 323 GLN D C 1
ATOM 11600 O O . GLN D 1 298 ? 19.383 18.378 -15.135 1.00 40.88 323 GLN D O 1
ATOM 11606 N N . CYS D 1 299 ? 18.801 19.782 -16.827 1.00 39.07 324 CYS D N 1
ATOM 11607 C CA . CYS D 1 299 ? 19.479 20.953 -16.272 1.00 37.25 324 CYS D CA 1
ATOM 11608 C C . CYS D 1 299 ? 18.916 21.348 -14.911 1.00 36.51 324 CYS D C 1
ATOM 11609 O O . CYS D 1 299 ? 19.634 21.535 -13.931 1.00 35.99 324 CYS D O 1
ATOM 11612 N N . HIS D 1 300 ? 17.592 21.492 -14.863 1.00 39.71 325 HIS D N 1
ATOM 11613 C CA . HIS D 1 300 ? 16.855 21.703 -13.617 1.00 37.93 325 HIS D CA 1
ATOM 11614 C C . HIS D 1 300 ? 17.168 20.672 -12.534 1.00 37.30 325 HIS D C 1
ATOM 11615 O O . HIS D 1 300 ? 17.561 21.017 -11.425 1.00 35.20 325 HIS D O 1
ATOM 11622 N N . GLN D 1 301 ? 17.064 19.383 -12.847 1.00 39.75 326 GLN D N 1
ATOM 11623 C CA . GLN D 1 301 ? 17.428 18.384 -11.861 1.00 41.93 326 GLN D CA 1
ATOM 11624 C C . GLN D 1 301 ? 18.876 18.481 -11.395 1.00 40.01 326 GLN D C 1
ATOM 11625 O O . GLN D 1 301 ? 19.146 18.409 -10.221 1.00 41.49 326 GLN D O 1
ATOM 11631 N N . SER D 1 302 ? 19.784 18.722 -12.323 1.00 40.77 327 SER D N 1
ATOM 11632 C CA A SER D 1 302 ? 21.200 18.885 -12.014 0.50 39.08 327 SER D CA 1
ATOM 11633 C CA B SER D 1 302 ? 21.199 18.924 -12.058 0.50 40.05 327 SER D CA 1
ATOM 11634 C C . SER D 1 302 ? 21.469 20.109 -11.130 1.00 36.41 327 SER D C 1
ATOM 11635 O O . SER D 1 302 ? 22.335 20.061 -10.254 1.00 36.79 327 SER D O 1
ATOM 11640 N N . ILE D 1 303 ? 20.731 21.196 -11.349 1.00 35.30 328 ILE D N 1
ATOM 11641 C CA . ILE D 1 303 ? 20.826 22.365 -10.477 1.00 33.81 328 ILE D CA 1
ATOM 11642 C C . ILE D 1 303 ? 20.364 22.070 -9.029 1.00 36.15 328 ILE D C 1
ATOM 11643 O O . ILE D 1 303 ? 21.030 22.433 -8.042 1.00 35.00 328 ILE D O 1
ATOM 11648 N N . LEU D 1 304 ? 19.225 21.375 -8.903 1.00 38.24 329 LEU D N 1
ATOM 11649 C CA . LEU D 1 304 ? 18.626 21.084 -7.619 1.00 36.48 329 LEU D CA 1
ATOM 11650 C C . LEU D 1 304 ? 19.588 20.322 -6.785 1.00 37.53 329 LEU D C 1
ATOM 11651 O O . LEU D 1 304 ? 19.552 20.396 -5.565 1.00 36.70 329 LEU D O 1
ATOM 11656 N N . LYS D 1 305 ? 20.445 19.556 -7.426 1.00 38.83 330 LYS D N 1
ATOM 11657 C CA . LYS D 1 305 ? 21.382 18.803 -6.675 1.00 40.06 330 LYS D CA 1
ATOM 11658 C C . LYS D 1 305 ? 22.289 19.610 -5.762 1.00 38.94 330 LYS D C 1
ATOM 11659 O O . LYS D 1 305 ? 22.855 19.042 -4.868 1.00 39.53 330 LYS D O 1
ATOM 11665 N N . ILE D 1 306 ? 22.475 20.897 -6.021 1.00 36.09 331 ILE D N 1
ATOM 11666 C CA . ILE D 1 306 ? 23.391 21.689 -5.206 1.00 36.35 331 ILE D CA 1
ATOM 11667 C C . ILE D 1 306 ? 22.694 22.341 -4.005 1.00 37.54 331 ILE D C 1
ATOM 11668 O O . ILE D 1 306 ? 23.340 23.041 -3.219 1.00 37.34 331 ILE D O 1
ATOM 11673 N N . PHE D 1 307 ? 21.392 22.115 -3.910 1.00 35.31 332 PHE D N 1
ATOM 11674 C CA . PHE D 1 307 ? 20.545 22.625 -2.832 1.00 36.61 332 PHE D CA 1
ATOM 11675 C C . PHE D 1 307 ? 20.101 21.497 -1.906 1.00 38.48 332 PHE D C 1
ATOM 11676 O O . PHE D 1 307 ? 19.871 20.346 -2.334 1.00 40.14 332 PHE D O 1
ATOM 11684 N N . ASN D 1 308 ? 20.033 21.761 -0.613 1.00 37.96 333 ASN D N 1
ATOM 11685 C CA . ASN D 1 308 ? 19.467 20.763 0.256 1.00 43.94 333 ASN D CA 1
ATOM 11686 C C . ASN D 1 308 ? 18.054 21.196 0.610 1.00 41.79 333 ASN D C 1
ATOM 11687 O O . ASN D 1 308 ? 17.857 22.254 1.224 1.00 38.79 333 ASN D O 1
ATOM 11692 N N . ASN D 1 309 ? 17.074 20.421 0.164 1.00 42.98 334 ASN D N 1
ATOM 11693 C CA . ASN D 1 309 ? 15.693 20.744 0.477 1.00 45.63 334 ASN D CA 1
ATOM 11694 C C . ASN D 1 309 ? 14.946 19.640 1.217 1.00 50.00 334 ASN D C 1
ATOM 11695 O O . ASN D 1 309 ? 13.742 19.610 1.199 1.00 53.55 334 ASN D O 1
ATOM 11700 N N . SER D 1 310 ? 15.650 18.741 1.895 1.00 53.54 335 SER D N 1
ATOM 11701 C CA . SER D 1 310 ? 14.999 17.632 2.580 1.00 55.82 335 SER D CA 1
ATOM 11702 C C . SER D 1 310 ? 14.532 18.013 3.952 1.00 57.12 335 SER D C 1
ATOM 11703 O O . SER D 1 310 ? 13.427 17.721 4.359 1.00 63.54 335 SER D O 1
ATOM 11706 N N . HIS D 1 311 ? 15.381 18.650 4.711 1.00 55.13 336 HIS D N 1
ATOM 11707 C CA . HIS D 1 311 ? 14.993 18.868 6.049 1.00 56.69 336 HIS D CA 1
ATOM 11708 C C . HIS D 1 311 ? 14.796 20.301 6.212 1.00 55.37 336 HIS D C 1
ATOM 11709 O O . HIS D 1 311 ? 15.659 21.134 5.857 1.00 58.90 336 HIS D O 1
ATOM 11716 N N . CYS D 1 312 ? 13.610 20.609 6.682 1.00 50.26 337 CYS D N 1
ATOM 11717 C CA . CYS D 1 312 ? 13.315 21.942 7.065 1.00 47.71 337 CYS D CA 1
ATOM 11718 C C . CYS D 1 312 ? 12.739 21.893 8.491 1.00 48.31 337 CYS D C 1
ATOM 11719 O O . CYS D 1 312 ? 11.670 21.298 8.737 1.00 49.27 337 CYS D O 1
ATOM 11722 N N . PRO D 1 313 ? 13.459 22.475 9.471 1.00 45.11 338 PRO D N 1
ATOM 11723 C CA . PRO D 1 313 ? 12.843 22.405 10.765 1.00 48.47 338 PRO D CA 1
ATOM 11724 C C . PRO D 1 313 ? 11.933 23.588 11.085 1.00 47.77 338 PRO D C 1
ATOM 11725 O O . PRO D 1 313 ? 11.810 23.939 12.223 1.00 49.00 338 PRO D O 1
ATOM 11729 N N . TYR D 1 314 ? 11.299 24.179 10.087 1.00 45.54 339 TYR D N 1
ATOM 11730 C CA . TYR D 1 314 ? 10.389 25.261 10.264 1.00 44.24 339 TYR D CA 1
ATOM 11731 C C . TYR D 1 314 ? 9.197 24.963 9.436 1.00 47.35 339 TYR D C 1
ATOM 11732 O O . TYR D 1 314 ? 9.135 23.925 8.794 1.00 50.49 339 TYR D O 1
ATOM 11741 N N . SER D 1 315 ? 8.231 25.866 9.424 1.00 46.84 340 SER D N 1
ATOM 11742 C CA . SER D 1 315 ? 7.077 25.669 8.578 1.00 45.80 340 SER D CA 1
ATOM 11743 C C . SER D 1 315 ? 7.432 25.707 7.132 1.00 44.38 340 SER D C 1
ATOM 11744 O O . SER D 1 315 ? 6.840 24.988 6.356 1.00 44.87 340 SER D O 1
ATOM 11747 N N . GLN D 1 316 ? 8.368 26.569 6.737 1.00 42.79 341 GLN D N 1
ATOM 11748 C CA . GLN D 1 316 ? 8.914 26.559 5.369 1.00 42.26 341 GLN D CA 1
ATOM 11749 C C . GLN D 1 316 ? 10.333 27.137 5.447 1.00 39.84 341 GLN D C 1
ATOM 11750 O O . GLN D 1 316 ? 10.678 27.741 6.452 1.00 41.14 341 GLN D O 1
ATOM 11756 N N . CYS D 1 317 ? 11.107 26.928 4.386 1.00 37.27 342 CYS D N 1
ATOM 11757 C CA . CYS D 1 317 ? 12.545 27.227 4.308 1.00 36.71 342 CYS D CA 1
ATOM 11758 C C . CYS D 1 317 ? 12.866 27.744 2.921 1.00 34.71 342 CYS D C 1
ATOM 11759 O O . CYS D 1 317 ? 12.118 27.507 1.974 1.00 34.70 342 CYS D O 1
ATOM 11762 N N . ALA D 1 318 ? 13.944 28.512 2.808 1.00 33.13 343 ALA D N 1
ATOM 11763 C CA . ALA D 1 318 ? 14.630 28.728 1.580 1.00 31.80 343 ALA D CA 1
ATOM 11764 C C . ALA D 1 318 ? 15.303 27.398 1.146 1.00 33.43 343 ALA D C 1
ATOM 11765 O O . ALA D 1 318 ? 14.738 26.618 0.361 1.00 33.56 343 ALA D O 1
ATOM 11767 N N . PHE D 1 319 ? 16.471 27.084 1.677 1.00 32.06 344 PHE D N 1
ATOM 11768 C CA . PHE D 1 319 ? 17.115 25.840 1.354 1.00 31.65 344 PHE D CA 1
ATOM 11769 C C . PHE D 1 319 ? 18.205 25.719 2.365 1.00 32.18 344 PHE D C 1
ATOM 11770 O O . PHE D 1 319 ? 18.497 26.677 3.083 1.00 31.66 344 PHE D O 1
ATOM 11778 N N . ASN D 1 320 ? 18.785 24.538 2.447 1.00 32.49 345 ASN D N 1
ATOM 11779 C CA . ASN D 1 320 ? 19.892 24.301 3.397 1.00 33.26 345 ASN D CA 1
ATOM 11780 C C . ASN D 1 320 ? 19.486 24.524 4.849 1.00 32.91 345 ASN D C 1
ATOM 11781 O O . ASN D 1 320 ? 20.306 24.931 5.656 1.00 33.05 345 ASN D O 1
ATOM 11786 N N . GLY D 1 321 ? 18.235 24.205 5.233 1.00 31.75 346 GLY D N 1
ATOM 11787 C CA . GLY D 1 321 ? 17.759 24.398 6.598 1.00 32.63 346 GLY D CA 1
ATOM 11788 C C . GLY D 1 321 ? 17.498 25.856 6.977 1.00 30.61 346 GLY D C 1
ATOM 11789 O O . GLY D 1 321 ? 17.183 26.113 8.107 1.00 33.26 346 GLY D O 1
ATOM 11790 N N . VAL D 1 322 ? 17.548 26.789 6.040 1.00 30.66 347 VAL D N 1
ATOM 11791 C CA . VAL D 1 322 ? 17.453 28.200 6.424 1.00 30.94 347 VAL D CA 1
ATOM 11792 C C . VAL D 1 322 ? 15.974 28.660 6.400 1.00 33.29 347 VAL D C 1
ATOM 11793 O O . VAL D 1 322 ? 15.307 28.563 5.383 1.00 33.40 347 VAL D O 1
ATOM 11797 N N . PHE D 1 323 ? 15.485 29.167 7.535 1.00 34.19 348 PHE D N 1
ATOM 11798 C CA . PHE D 1 323 ? 14.139 29.674 7.626 1.00 32.94 348 PHE D CA 1
ATOM 11799 C C . PHE D 1 323 ? 13.890 30.728 6.555 1.00 31.08 348 PHE D C 1
ATOM 11800 O O . PHE D 1 323 ? 14.730 31.625 6.330 1.00 31.39 348 PHE D O 1
ATOM 11808 N N . LEU D 1 324 ? 12.698 30.644 5.962 1.00 30.90 349 LEU D N 1
ATOM 11809 C CA . LEU D 1 324 ? 12.123 31.749 5.171 1.00 30.76 349 LEU D CA 1
ATOM 11810 C C . LEU D 1 324 ? 10.703 31.984 5.616 1.00 33.60 349 LEU D C 1
ATOM 11811 O O . LEU D 1 324 ? 9.938 31.029 5.807 1.00 37.98 349 LEU D O 1
ATOM 11816 N N . PRO D 1 325 ? 10.299 33.251 5.794 1.00 35.08 350 PRO D N 1
ATOM 11817 C CA . PRO D 1 325 ? 8.865 33.395 6.143 1.00 36.58 350 PRO D CA 1
ATOM 11818 C C . PRO D 1 325 ? 7.914 33.065 4.956 1.00 37.17 350 PRO D C 1
ATOM 11819 O O . PRO D 1 325 ? 8.366 33.038 3.804 1.00 37.13 350 PRO D O 1
ATOM 11823 N N . PRO D 1 326 ? 6.579 32.896 5.253 1.00 40.39 351 PRO D N 1
ATOM 11824 C CA . PRO D 1 326 ? 5.651 32.854 4.161 1.00 41.48 351 PRO D CA 1
ATOM 11825 C C . PRO D 1 326 ? 5.759 34.160 3.349 1.00 40.64 351 PRO D C 1
ATOM 11826 O O . PRO D 1 326 ? 5.842 35.241 3.929 1.00 41.37 351 PRO D O 1
ATOM 11830 N N . LEU D 1 327 ? 5.743 34.049 2.031 1.00 38.69 352 LEU D N 1
ATOM 11831 C CA . LEU D 1 327 ? 5.818 35.207 1.199 1.00 38.40 352 LEU D CA 1
ATOM 11832 C C . LEU D 1 327 ? 4.608 36.101 1.407 1.00 42.39 352 LEU D C 1
ATOM 11833 O O . LEU D 1 327 ? 3.455 35.628 1.527 1.00 46.48 352 LEU D O 1
ATOM 11838 N N . GLN D 1 328 ? 4.835 37.394 1.524 1.00 43.77 353 GLN D N 1
ATOM 11839 C CA . GLN D 1 328 ? 3.707 38.292 1.594 1.00 46.04 353 GLN D CA 1
ATOM 11840 C C . GLN D 1 328 ? 4.051 39.529 0.805 1.00 44.52 353 GLN D C 1
ATOM 11841 O O . GLN D 1 328 ? 5.188 39.930 0.775 1.00 42.26 353 GLN D O 1
ATOM 11847 N N . GLY D 1 329 ? 3.078 40.067 0.098 1.00 44.93 354 GLY D N 1
ATOM 11848 C CA . GLY D 1 329 ? 3.224 41.314 -0.634 1.00 44.53 354 GLY D CA 1
ATOM 11849 C C . GLY D 1 329 ? 3.903 41.197 -1.977 1.00 42.50 354 GLY D C 1
ATOM 11850 O O . GLY D 1 329 ? 4.220 40.099 -2.441 1.00 41.98 354 GLY D O 1
ATOM 11851 N N . SER D 1 330 ? 4.152 42.348 -2.601 1.00 42.30 355 SER D N 1
ATOM 11852 C CA . SER D 1 330 ? 4.847 42.416 -3.851 1.00 41.60 355 SER D CA 1
ATOM 11853 C C . SER D 1 330 ? 6.374 42.427 -3.606 1.00 38.43 355 SER D C 1
ATOM 11854 O O . SER D 1 330 ? 6.803 42.743 -2.487 1.00 38.04 355 SER D O 1
ATOM 11857 N N . PHE D 1 331 ? 7.141 42.039 -4.629 1.00 39.27 356 PHE D N 1
ATOM 11858 C CA . PHE D 1 331 ? 8.634 41.930 -4.586 1.00 37.18 356 PHE D CA 1
ATOM 11859 C C . PHE D 1 331 ? 9.187 42.603 -5.811 1.00 38.86 356 PHE D C 1
ATOM 11860 O O . PHE D 1 331 ? 8.573 42.559 -6.865 1.00 41.85 356 PHE D O 1
ATOM 11868 N N . GLY D 1 332 ? 10.311 43.288 -5.654 1.00 37.45 357 GLY D N 1
ATOM 11869 C CA . GLY D 1 332 ? 11.114 43.746 -6.757 1.00 34.53 357 GLY D CA 1
ATOM 11870 C C . GLY D 1 332 ? 12.317 42.810 -6.882 1.00 32.39 357 GLY D C 1
ATOM 11871 O O . GLY D 1 332 ? 12.962 42.551 -5.889 1.00 31.20 357 GLY D O 1
ATOM 11872 N N . ALA D 1 333 ? 12.558 42.291 -8.078 1.00 32.60 358 ALA D N 1
ATOM 11873 C CA . ALA D 1 333 ? 13.687 41.413 -8.320 1.00 31.65 358 ALA D CA 1
ATOM 11874 C C . ALA D 1 333 ? 14.605 42.143 -9.230 1.00 32.24 358 ALA D C 1
ATOM 11875 O O . ALA D 1 333 ? 14.235 42.561 -10.331 1.00 36.64 358 ALA D O 1
ATOM 11877 N N . PHE D 1 334 ? 15.868 42.253 -8.838 1.00 31.80 359 PHE D N 1
ATOM 11878 C CA . PHE D 1 334 ? 16.731 43.132 -9.538 1.00 30.19 359 PHE D CA 1
ATOM 11879 C C . PHE D 1 334 ? 18.130 42.515 -9.762 1.00 29.61 359 PHE D C 1
ATOM 11880 O O . PHE D 1 334 ? 18.307 41.329 -9.527 1.00 29.27 359 PHE D O 1
ATOM 11888 N N . SER D 1 335 ? 19.071 43.326 -10.260 1.00 30.39 360 SER D N 1
ATOM 11889 C CA . SER D 1 335 ? 20.366 42.843 -10.784 1.00 30.31 360 SER D CA 1
ATOM 11890 C C . SER D 1 335 ? 20.210 41.699 -11.728 1.00 29.01 360 SER D C 1
ATOM 11891 O O . SER D 1 335 ? 19.478 41.808 -12.692 1.00 29.61 360 SER D O 1
ATOM 11894 N N . ALA D 1 336 ? 20.918 40.617 -11.499 1.00 27.51 361 ALA D N 1
ATOM 11895 C CA . ALA D 1 336 ? 20.821 39.506 -12.411 1.00 28.13 361 ALA D CA 1
ATOM 11896 C C . ALA D 1 336 ? 19.440 38.939 -12.594 1.00 27.52 361 ALA D C 1
ATOM 11897 O O . ALA D 1 336 ? 19.158 38.381 -13.647 1.00 28.03 361 ALA D O 1
ATOM 11899 N N . PHE D 1 337 ? 18.603 38.990 -11.568 1.00 28.63 362 PHE D N 1
ATOM 11900 C CA . PHE D 1 337 ? 17.222 38.547 -11.736 1.00 28.96 362 PHE D CA 1
ATOM 11901 C C . PHE D 1 337 ? 16.594 39.351 -12.899 1.00 31.12 362 PHE D C 1
ATOM 11902 O O . PHE D 1 337 ? 15.885 38.776 -13.740 1.00 32.81 362 PHE D O 1
ATOM 11910 N N . TYR D 1 338 ? 16.835 40.677 -12.939 1.00 29.25 363 TYR D N 1
ATOM 11911 C CA . TYR D 1 338 ? 16.308 41.501 -13.972 1.00 32.36 363 TYR D CA 1
ATOM 11912 C C . TYR D 1 338 ? 16.910 41.194 -15.364 1.00 33.54 363 TYR D C 1
ATOM 11913 O O . TYR D 1 338 ? 16.187 40.915 -16.306 1.00 34.50 363 TYR D O 1
ATOM 11922 N N . PHE D 1 339 ? 18.231 41.152 -15.491 1.00 32.29 364 PHE D N 1
ATOM 11923 C CA . PHE D 1 339 ? 18.805 41.018 -16.801 1.00 32.39 364 PHE D CA 1
ATOM 11924 C C . PHE D 1 339 ? 18.541 39.685 -17.412 1.00 31.80 364 PHE D C 1
ATOM 11925 O O . PHE D 1 339 ? 18.358 39.628 -18.603 1.00 34.95 364 PHE D O 1
ATOM 11933 N N . VAL D 1 340 ? 18.513 38.626 -16.618 1.00 31.74 365 VAL D N 1
ATOM 11934 C CA . VAL D 1 340 ? 18.237 37.298 -17.133 1.00 31.90 365 VAL D CA 1
ATOM 11935 C C . VAL D 1 340 ? 16.770 37.240 -17.586 1.00 35.06 365 VAL D C 1
ATOM 11936 O O . VAL D 1 340 ? 16.472 36.859 -18.698 1.00 32.98 365 VAL D O 1
ATOM 11940 N N . MET D 1 341 ? 15.872 37.691 -16.727 1.00 35.80 366 MET D N 1
ATOM 11941 C CA . MET D 1 341 ? 14.464 37.581 -17.041 1.00 36.67 366 MET D CA 1
ATOM 11942 C C . MET D 1 341 ? 14.139 38.490 -18.146 1.00 36.69 366 MET D C 1
ATOM 11943 O O . MET D 1 341 ? 13.328 38.152 -18.956 1.00 38.98 366 MET D O 1
ATOM 11948 N N . ASP D 1 342 ? 14.780 39.647 -18.229 1.00 35.51 367 ASP D N 1
ATOM 11949 C CA . ASP D 1 342 ? 14.611 40.548 -19.375 1.00 36.80 367 ASP D CA 1
ATOM 11950 C C . ASP D 1 342 ? 14.851 39.880 -20.783 1.00 37.58 367 ASP D C 1
ATOM 11951 O O . ASP D 1 342 ? 14.097 40.074 -21.691 1.00 37.57 367 ASP D O 1
ATOM 11956 N N . PHE D 1 343 ? 15.884 39.045 -20.888 1.00 34.63 368 PHE D N 1
ATOM 11957 C CA . PHE D 1 343 ? 16.170 38.313 -22.077 1.00 35.28 368 PHE D CA 1
ATOM 11958 C C . PHE D 1 343 ? 15.023 37.346 -22.435 1.00 34.44 368 PHE D C 1
ATOM 11959 O O . PHE D 1 343 ? 14.538 37.331 -23.576 1.00 35.63 368 PHE D O 1
ATOM 11967 N N . PHE D 1 344 ? 14.648 36.515 -21.478 1.00 34.68 369 PHE D N 1
ATOM 11968 C CA . PHE D 1 344 ? 13.545 35.580 -21.690 1.00 38.00 369 PHE D CA 1
ATOM 11969 C C . PHE D 1 344 ? 12.200 36.282 -21.967 1.00 40.90 369 PHE D C 1
ATOM 11970 O O . PHE D 1 344 ? 11.389 35.834 -22.784 1.00 41.97 369 PHE D O 1
ATOM 11978 N N . LYS D 1 345 ? 11.983 37.378 -21.274 1.00 42.65 370 LYS D N 1
ATOM 11979 C CA . LYS D 1 345 ? 10.773 38.138 -21.376 1.00 48.87 370 LYS D CA 1
ATOM 11980 C C . LYS D 1 345 ? 10.559 38.570 -22.783 1.00 53.71 370 LYS D C 1
ATOM 11981 O O . LYS D 1 345 ? 9.444 38.511 -23.300 1.00 56.87 370 LYS D O 1
ATOM 11987 N N . LYS D 1 346 ? 11.635 39.003 -23.418 1.00 56.44 371 LYS D N 1
ATOM 11988 C CA A LYS D 1 346 ? 11.605 39.517 -24.787 0.50 57.26 371 LYS D CA 1
ATOM 11989 C CA B LYS D 1 346 ? 11.568 39.538 -24.769 0.50 56.74 371 LYS D CA 1
ATOM 11990 C C . LYS D 1 346 ? 11.142 38.429 -25.714 1.00 60.55 371 LYS D C 1
ATOM 11991 O O . LYS D 1 346 ? 10.520 38.711 -26.735 1.00 67.82 371 LYS D O 1
ATOM 12002 N N . MET D 1 347 ? 11.456 37.175 -25.371 1.00 60.40 372 MET D N 1
ATOM 12003 C CA . MET D 1 347 ? 10.909 36.038 -26.141 1.00 65.56 372 MET D CA 1
ATOM 12004 C C . MET D 1 347 ? 9.396 35.731 -25.849 1.00 71.70 372 MET D C 1
ATOM 12005 O O . MET D 1 347 ? 8.801 34.846 -26.450 1.00 77.80 372 MET D O 1
ATOM 12010 N N . ALA D 1 348 ? 8.769 36.498 -24.963 1.00 77.49 373 ALA D N 1
ATOM 12011 C CA . ALA D 1 348 ? 7.392 36.226 -24.508 1.00 82.47 373 ALA D CA 1
ATOM 12012 C C . ALA D 1 348 ? 6.459 37.451 -24.498 1.00 84.73 373 ALA D C 1
ATOM 12013 O O . ALA D 1 348 ? 5.792 37.715 -23.473 1.00 85.84 373 ALA D O 1
ATOM 12015 N N . ASN D 1 349 ? 6.404 38.201 -25.596 1.00 88.20 374 ASN D N 1
ATOM 12016 C CA . ASN D 1 349 ? 5.587 39.444 -25.634 1.00 97.28 374 ASN D CA 1
ATOM 12017 C C . ASN D 1 349 ? 6.322 40.747 -25.200 1.00 97.42 374 ASN D C 1
ATOM 12018 O O . ASN D 1 349 ? 5.916 41.842 -25.608 1.00 100.40 374 ASN D O 1
ATOM 12023 N N . ASP D 1 350 ? 7.420 40.618 -24.436 1.00 91.46 375 ASP D N 1
ATOM 12024 C CA . ASP D 1 350 ? 8.000 41.718 -23.612 1.00 92.88 375 ASP D CA 1
ATOM 12025 C C . ASP D 1 350 ? 7.250 41.760 -22.215 1.00 89.15 375 ASP D C 1
ATOM 12026 O O . ASP D 1 350 ? 7.198 42.780 -21.507 1.00 85.15 375 ASP D O 1
ATOM 12031 N N . SER D 1 351 ? 6.689 40.607 -21.840 1.00 86.81 376 SER D N 1
ATOM 12032 C CA . SER D 1 351 ? 5.788 40.454 -20.679 1.00 85.19 376 SER D CA 1
ATOM 12033 C C . SER D 1 351 ? 6.290 39.226 -19.960 1.00 80.19 376 SER D C 1
ATOM 12034 O O . SER D 1 351 ? 6.585 38.201 -20.614 1.00 78.22 376 SER D O 1
ATOM 12037 N N . VAL D 1 352 ? 6.434 39.342 -18.632 1.00 76.26 377 VAL D N 1
ATOM 12038 C CA . VAL D 1 352 ? 6.744 38.184 -17.779 1.00 69.21 377 VAL D CA 1
ATOM 12039 C C . VAL D 1 352 ? 5.409 37.462 -17.522 1.00 69.76 377 VAL D C 1
ATOM 12040 O O . VAL D 1 352 ? 4.524 37.886 -16.783 1.00 72.07 377 VAL D O 1
ATOM 12044 N N . SER D 1 353 ? 5.271 36.379 -18.237 1.00 67.66 378 SER D N 1
ATOM 12045 C CA . SER D 1 353 ? 4.065 35.653 -18.241 1.00 70.52 378 SER D CA 1
ATOM 12046 C C . SER D 1 353 ? 4.227 34.653 -17.054 1.00 68.13 378 SER D C 1
ATOM 12047 O O . SER D 1 353 ? 5.077 34.854 -16.159 1.00 65.49 378 SER D O 1
ATOM 12050 N N . SER D 1 354 ? 3.423 33.597 -17.043 1.00 67.14 379 SER D N 1
ATOM 12051 C CA . SER D 1 354 ? 3.377 32.665 -15.944 1.00 63.10 379 SER D CA 1
ATOM 12052 C C . SER D 1 354 ? 4.639 31.907 -15.819 1.00 60.72 379 SER D C 1
ATOM 12053 O O . SER D 1 354 ? 5.463 31.834 -16.731 1.00 55.39 379 SER D O 1
ATOM 12056 N N . GLN D 1 355 ? 4.757 31.289 -14.660 1.00 61.88 380 GLN D N 1
ATOM 12057 C CA . GLN D 1 355 ? 5.851 30.402 -14.395 1.00 60.92 380 GLN D CA 1
ATOM 12058 C C . GLN D 1 355 ? 5.901 29.333 -15.499 1.00 62.06 380 GLN D C 1
ATOM 12059 O O . GLN D 1 355 ? 6.969 29.003 -16.017 1.00 62.70 380 GLN D O 1
ATOM 12065 N N . GLU D 1 356 ? 4.735 28.812 -15.885 1.00 62.47 381 GLU D N 1
ATOM 12066 C CA . GLU D 1 356 ? 4.670 27.739 -16.842 1.00 60.23 381 GLU D CA 1
ATOM 12067 C C . GLU D 1 356 ? 5.083 28.202 -18.276 1.00 58.35 381 GLU D C 1
ATOM 12068 O O . GLU D 1 356 ? 5.703 27.442 -19.013 1.00 57.63 381 GLU D O 1
ATOM 12070 N N . LYS D 1 357 ? 4.712 29.426 -18.671 1.00 58.21 382 LYS D N 1
ATOM 12071 C CA . LYS D 1 357 ? 5.104 29.991 -19.950 1.00 58.10 382 LYS D CA 1
ATOM 12072 C C . LYS D 1 357 ? 6.632 30.191 -19.995 1.00 54.70 382 LYS D C 1
ATOM 12073 O O . LYS D 1 357 ? 7.288 29.837 -20.978 1.00 54.43 382 LYS D O 1
ATOM 12079 N N . MET D 1 358 ? 7.183 30.730 -18.932 1.00 51.58 383 MET D N 1
ATOM 12080 C CA . MET D 1 358 ? 8.590 31.001 -18.868 1.00 48.84 383 MET D CA 1
ATOM 12081 C C . MET D 1 358 ? 9.428 29.731 -18.908 1.00 46.24 383 MET D C 1
ATOM 12082 O O . MET D 1 358 ? 10.481 29.689 -19.566 1.00 43.23 383 MET D O 1
ATOM 12087 N N . THR D 1 359 ? 8.928 28.701 -18.243 1.00 45.99 384 THR D N 1
ATOM 12088 C CA . THR D 1 359 ? 9.478 27.360 -18.269 1.00 45.05 384 THR D CA 1
ATOM 12089 C C . THR D 1 359 ? 9.413 26.722 -19.667 1.00 46.48 384 THR D C 1
ATOM 12090 O O . THR D 1 359 ? 10.367 26.070 -20.073 1.00 46.95 384 THR D O 1
ATOM 12094 N N . GLU D 1 360 ? 8.292 26.865 -20.379 1.00 49.63 385 GLU D N 1
ATOM 12095 C CA . GLU D 1 360 ? 8.152 26.474 -21.795 1.00 51.52 385 GLU D CA 1
ATOM 12096 C C . GLU D 1 360 ? 9.178 27.212 -22.676 1.00 50.17 385 GLU D C 1
ATOM 12097 O O . GLU D 1 360 ? 9.900 26.611 -23.445 1.00 49.45 385 GLU D O 1
ATOM 12099 N N . ILE D 1 361 ? 9.266 28.516 -22.518 1.00 50.89 386 ILE D N 1
ATOM 12100 C CA . ILE D 1 361 ? 10.274 29.304 -23.217 1.00 49.68 386 ILE D CA 1
ATOM 12101 C C . ILE D 1 361 ? 11.710 28.838 -23.044 1.00 46.12 386 ILE D C 1
ATOM 12102 O O . ILE D 1 361 ? 12.430 28.711 -24.046 1.00 46.91 386 ILE D O 1
ATOM 12107 N N . THR D 1 362 ? 12.096 28.553 -21.817 1.00 42.76 387 THR D N 1
ATOM 12108 C CA . THR D 1 362 ? 13.433 28.216 -21.495 1.00 40.65 387 THR D CA 1
ATOM 12109 C C . THR D 1 362 ? 13.736 26.828 -21.993 1.00 42.51 387 THR D C 1
ATOM 12110 O O . THR D 1 362 ? 14.855 26.576 -22.451 1.00 42.70 387 THR D O 1
ATOM 12114 N N . LYS D 1 363 ? 12.745 25.946 -21.924 1.00 43.54 388 LYS D N 1
ATOM 12115 C CA . LYS D 1 363 ? 12.862 24.576 -22.439 1.00 46.62 388 LYS D CA 1
ATOM 12116 C C . LYS D 1 363 ? 13.196 24.523 -23.918 1.00 46.78 388 LYS D C 1
ATOM 12117 O O . LYS D 1 363 ? 14.141 23.827 -24.331 1.00 46.83 388 LYS D O 1
ATOM 12123 N N . ASN D 1 364 ? 12.426 25.273 -24.704 1.00 45.50 389 ASN D N 1
ATOM 12124 C CA . ASN D 1 364 ? 12.697 25.577 -26.126 1.00 49.14 389 ASN D CA 1
ATOM 12125 C C . ASN D 1 364 ? 14.029 26.173 -26.476 1.00 44.73 389 ASN D C 1
ATOM 12126 O O . ASN D 1 364 ? 14.650 25.773 -27.443 1.00 46.59 389 ASN D O 1
ATOM 12131 N N . PHE D 1 365 ? 14.390 27.192 -25.718 1.00 41.00 390 PHE D N 1
ATOM 12132 C CA . PHE D 1 365 ? 15.650 27.872 -25.852 1.00 39.98 390 PHE D CA 1
ATOM 12133 C C . PHE D 1 365 ? 16.880 26.945 -25.603 1.00 38.41 390 PHE D C 1
ATOM 12134 O O . PHE D 1 365 ? 17.798 26.886 -26.457 1.00 38.20 390 PHE D O 1
ATOM 12142 N N . CYS D 1 366 ? 16.840 26.167 -24.521 1.00 37.15 391 CYS D N 1
ATOM 12143 C CA . CYS D 1 366 ? 17.949 25.337 -24.120 1.00 36.72 391 CYS D CA 1
ATOM 12144 C C . CYS D 1 366 ? 18.189 24.295 -25.215 1.00 39.42 391 CYS D C 1
ATOM 12145 O O . CYS D 1 366 ? 19.297 23.867 -25.399 1.00 38.68 391 CYS D O 1
ATOM 12148 N N . SER D 1 367 ? 17.131 23.913 -25.949 1.00 42.55 392 SER D N 1
ATOM 12149 C CA . SER D 1 367 ? 17.173 22.960 -27.093 1.00 45.97 392 SER D CA 1
ATOM 12150 C C . SER D 1 367 ? 17.837 23.423 -28.342 1.00 44.37 392 SER D C 1
ATOM 12151 O O . SER D 1 367 ? 18.159 22.604 -29.155 1.00 46.78 392 SER D O 1
ATOM 12154 N N . LYS D 1 368 ? 17.979 24.728 -28.512 1.00 42.86 393 LYS D N 1
ATOM 12155 C CA . LYS D 1 368 ? 18.435 25.289 -29.782 1.00 44.46 393 LYS D CA 1
ATOM 12156 C C . LYS D 1 368 ? 19.932 25.112 -29.907 1.00 41.93 393 LYS D C 1
ATOM 12157 O O . LYS D 1 368 ? 20.632 25.376 -28.955 1.00 39.43 393 LYS D O 1
ATOM 12163 N N . PRO D 1 369 ? 20.404 24.643 -31.079 1.00 44.33 394 PRO D N 1
ATOM 12164 C CA . PRO D 1 369 ? 21.834 24.476 -31.317 1.00 44.70 394 PRO D CA 1
ATOM 12165 C C . PRO D 1 369 ? 22.583 25.799 -31.039 1.00 41.77 394 PRO D C 1
ATOM 12166 O O . PRO D 1 369 ? 22.019 26.836 -31.241 1.00 41.77 394 PRO D O 1
ATOM 12170 N N . TRP D 1 370 ? 23.803 25.747 -30.510 1.00 40.44 395 TRP D N 1
ATOM 12171 C CA . TRP D 1 370 ? 24.594 26.937 -30.286 1.00 37.77 395 TRP D CA 1
ATOM 12172 C C . TRP D 1 370 ? 24.769 27.798 -31.530 1.00 38.13 395 TRP D C 1
ATOM 12173 O O . TRP D 1 370 ? 24.713 29.032 -31.435 1.00 37.37 395 TRP D O 1
ATOM 12184 N N . GLU D 1 371 ? 24.943 27.193 -32.712 1.00 38.98 396 GLU D N 1
ATOM 12185 C CA . GLU D 1 371 ? 25.002 28.033 -33.909 1.00 41.77 396 GLU D CA 1
ATOM 12186 C C . GLU D 1 371 ? 23.723 28.868 -34.084 1.00 41.38 396 GLU D C 1
ATOM 12187 O O . GLU D 1 371 ? 23.803 30.081 -34.427 1.00 39.80 396 GLU D O 1
ATOM 12193 N N . GLU D 1 372 ? 22.572 28.239 -33.820 1.00 40.84 397 GLU D N 1
ATOM 12194 C CA . GLU D 1 372 ? 21.282 28.854 -34.043 1.00 40.59 397 GLU D CA 1
ATOM 12195 C C . GLU D 1 372 ? 21.076 29.978 -33.043 1.00 37.56 397 GLU D C 1
ATOM 12196 O O . GLU D 1 372 ? 20.610 31.064 -33.421 1.00 38.40 397 GLU D O 1
ATOM 12202 N N . VAL D 1 373 ? 21.478 29.742 -31.807 1.00 36.10 398 VAL D N 1
ATOM 12203 C CA . VAL D 1 373 ? 21.412 30.730 -30.719 1.00 35.46 398 VAL D CA 1
ATOM 12204 C C . VAL D 1 373 ? 22.223 31.998 -31.080 1.00 34.75 398 VAL D C 1
ATOM 12205 O O . VAL D 1 373 ? 21.743 33.110 -30.948 1.00 34.96 398 VAL D O 1
ATOM 12209 N N . LYS D 1 374 ? 23.465 31.809 -31.498 1.00 35.54 399 LYS D N 1
ATOM 12210 C CA . LYS D 1 374 ? 24.329 32.932 -31.886 1.00 35.30 399 LYS D CA 1
ATOM 12211 C C . LYS D 1 374 ? 23.751 33.732 -33.016 1.00 36.26 399 LYS D C 1
ATOM 12212 O O . LYS D 1 374 ? 23.786 34.973 -33.038 1.00 35.94 399 LYS D O 1
ATOM 12218 N N . ALA D 1 375 ? 23.200 33.015 -33.987 1.00 36.89 400 ALA D N 1
ATOM 12219 C CA . ALA D 1 375 ? 22.643 33.629 -35.167 1.00 38.24 400 ALA D CA 1
ATOM 12220 C C . ALA D 1 375 ? 21.368 34.402 -34.877 1.00 37.49 400 ALA D C 1
ATOM 12221 O O . ALA D 1 375 ? 21.117 35.417 -35.504 1.00 38.84 400 ALA D O 1
ATOM 12223 N N . SER D 1 376 ? 20.598 33.899 -33.942 1.00 36.64 401 SER D N 1
ATOM 12224 C CA . SER D 1 376 ? 19.300 34.486 -33.504 1.00 38.62 401 SER D CA 1
ATOM 12225 C C . SER D 1 376 ? 19.414 35.758 -32.673 1.00 37.03 401 SER D C 1
ATOM 12226 O O . SER D 1 376 ? 18.560 36.603 -32.691 1.00 38.31 401 SER D O 1
ATOM 12229 N N . TYR D 1 377 ? 20.492 35.851 -31.919 1.00 36.33 402 TYR D N 1
ATOM 12230 C CA . TYR D 1 377 ? 20.792 37.005 -30.992 1.00 37.90 402 TYR D CA 1
ATOM 12231 C C . TYR D 1 377 ? 22.192 37.577 -31.246 1.00 37.93 402 TYR D C 1
ATOM 12232 O O . TYR D 1 377 ? 23.052 37.437 -30.366 1.00 37.49 402 TYR D O 1
ATOM 12241 N N . PRO D 1 378 ? 22.411 38.143 -32.442 1.00 39.51 403 PRO D N 1
ATOM 12242 C CA . PRO D 1 378 ? 23.722 38.626 -32.800 1.00 42.14 403 PRO D CA 1
ATOM 12243 C C . PRO D 1 378 ? 24.197 39.860 -32.001 1.00 42.99 403 PRO D C 1
ATOM 12244 O O . PRO D 1 378 ? 25.381 40.111 -31.978 1.00 44.47 403 PRO D O 1
ATOM 12248 N N . THR D 1 379 ? 23.292 40.587 -31.362 1.00 42.23 404 THR D N 1
ATOM 12249 C CA . THR D 1 379 ? 23.711 41.785 -30.642 1.00 42.69 404 THR D CA 1
ATOM 12250 C C . THR D 1 379 ? 24.113 41.522 -29.194 1.00 39.96 404 THR D C 1
ATOM 12251 O O . THR D 1 379 ? 24.565 42.438 -28.518 1.00 43.28 404 THR D O 1
ATOM 12255 N N . VAL D 1 380 ? 23.998 40.276 -28.697 1.00 37.30 405 VAL D N 1
ATOM 12256 C CA . VAL D 1 380 ? 24.168 39.974 -27.310 1.00 36.57 405 VAL D CA 1
ATOM 12257 C C . VAL D 1 380 ? 25.579 39.425 -27.128 1.00 37.02 405 VAL D C 1
ATOM 12258 O O . VAL D 1 380 ? 25.998 38.532 -27.847 1.00 37.67 405 VAL D O 1
ATOM 12262 N N . LYS D 1 381 ? 26.318 39.987 -26.180 1.00 35.75 406 LYS D N 1
ATOM 12263 C CA . LYS D 1 381 ? 27.681 39.513 -25.884 1.00 35.91 406 LYS D CA 1
ATOM 12264 C C . LYS D 1 381 ? 27.645 37.999 -25.689 1.00 34.97 406 LYS D C 1
ATOM 12265 O O . LYS D 1 381 ? 26.819 37.488 -24.965 1.00 34.58 406 LYS D O 1
ATOM 12271 N N . GLU D 1 382 ? 28.538 37.276 -26.356 1.00 38.83 407 GLU D N 1
ATOM 12272 C CA . GLU D 1 382 ? 28.589 35.816 -26.200 1.00 40.32 407 GLU D CA 1
ATOM 12273 C C . GLU D 1 382 ? 28.829 35.294 -24.804 1.00 38.42 407 GLU D C 1
ATOM 12274 O O . GLU D 1 382 ? 28.308 34.268 -24.435 1.00 40.30 407 GLU D O 1
ATOM 12280 N N . LYS D 1 383 ? 29.524 36.030 -23.959 1.00 38.09 408 LYS D N 1
ATOM 12281 C CA . LYS D 1 383 ? 29.674 35.637 -22.571 1.00 39.65 408 LYS D CA 1
ATOM 12282 C C . LYS D 1 383 ? 28.323 35.590 -21.842 1.00 38.27 408 LYS D C 1
ATOM 12283 O O . LYS D 1 383 ? 28.131 34.702 -21.038 1.00 39.93 408 LYS D O 1
ATOM 12289 N N . TYR D 1 384 ? 27.397 36.516 -22.127 1.00 35.96 409 TYR D N 1
ATOM 12290 C CA . TYR D 1 384 ? 26.031 36.348 -21.568 1.00 31.42 409 TYR D CA 1
ATOM 12291 C C . TYR D 1 384 ? 25.219 35.279 -22.278 1.00 29.96 409 TYR D C 1
ATOM 12292 O O . TYR D 1 384 ? 24.568 34.484 -21.618 1.00 30.95 409 TYR D O 1
ATOM 12301 N N . LEU D 1 385 ? 25.277 35.256 -23.601 1.00 31.31 410 LEU D N 1
ATOM 12302 C CA . LEU D 1 385 ? 24.479 34.378 -24.414 1.00 30.54 410 LEU D CA 1
ATOM 12303 C C . LEU D 1 385 ? 24.741 32.936 -24.076 1.00 31.71 410 LEU D C 1
ATOM 12304 O O . LEU D 1 385 ? 23.816 32.129 -24.010 1.00 30.63 410 LEU D O 1
ATOM 12309 N N . SER D 1 386 ? 26.007 32.606 -23.845 1.00 31.52 411 SER D N 1
ATOM 12310 C CA . SER D 1 386 ? 26.411 31.205 -23.730 1.00 31.77 411 SER D CA 1
ATOM 12311 C C . SER D 1 386 ? 25.801 30.564 -22.461 1.00 32.32 411 SER D C 1
ATOM 12312 O O . SER D 1 386 ? 25.613 29.343 -22.361 1.00 33.26 411 SER D O 1
ATOM 12315 N N . GLU D 1 387 ? 25.487 31.431 -21.492 1.00 31.64 412 GLU D N 1
ATOM 12316 C CA . GLU D 1 387 ? 25.007 31.045 -20.200 1.00 34.62 412 GLU D CA 1
ATOM 12317 C C . GLU D 1 387 ? 23.504 31.229 -19.930 1.00 31.35 412 GLU D C 1
ATOM 12318 O O . GLU D 1 387 ? 23.073 30.946 -18.841 1.00 30.56 412 GLU D O 1
ATOM 12324 N N . TYR D 1 388 ? 22.730 31.679 -20.903 1.00 32.67 413 TYR D N 1
ATOM 12325 C CA . TYR D 1 388 ? 21.330 31.976 -20.637 1.00 31.77 413 TYR D CA 1
ATOM 12326 C C . TYR D 1 388 ? 20.508 30.745 -20.371 1.00 31.59 413 TYR D C 1
ATOM 12327 O O . TYR D 1 388 ? 19.614 30.846 -19.598 1.00 30.54 413 TYR D O 1
ATOM 12336 N N . CYS D 1 389 ? 20.778 29.607 -21.028 1.00 31.80 414 CYS D N 1
ATOM 12337 C CA . CYS D 1 389 ? 20.038 28.366 -20.663 1.00 32.63 414 CYS D CA 1
ATOM 12338 C C . CYS D 1 389 ? 20.292 28.047 -19.197 1.00 31.89 414 CYS D C 1
ATOM 12339 O O . CYS D 1 389 ? 19.330 27.803 -18.436 1.00 30.83 414 CYS D O 1
ATOM 12342 N N . PHE D 1 390 ? 21.560 28.010 -18.757 1.00 30.13 415 PHE D N 1
ATOM 12343 C CA . PHE D 1 390 ? 21.865 27.781 -17.364 1.00 30.00 415 PHE D CA 1
ATOM 12344 C C . PHE D 1 390 ? 21.265 28.840 -16.443 1.00 28.90 415 PHE D C 1
ATOM 12345 O O . PHE D 1 390 ? 20.649 28.503 -15.471 1.00 28.23 415 PHE D O 1
ATOM 12353 N N . SER D 1 391 ? 21.413 30.122 -16.749 1.00 28.04 416 SER D N 1
ATOM 12354 C CA A SER D 1 391 ? 20.970 31.072 -15.762 0.50 28.09 416 SER D CA 1
ATOM 12355 C CA B SER D 1 391 ? 20.982 31.186 -15.863 0.50 28.09 416 SER D CA 1
ATOM 12356 C C . SER D 1 391 ? 19.458 31.266 -15.725 1.00 29.37 416 SER D C 1
ATOM 12357 O O . SER D 1 391 ? 18.938 31.582 -14.680 1.00 30.05 416 SER D O 1
ATOM 12362 N N . GLY D 1 392 ? 18.756 31.069 -16.821 1.00 31.20 417 GLY D N 1
ATOM 12363 C CA . GLY D 1 392 ? 17.313 31.097 -16.746 1.00 30.33 417 GLY D CA 1
ATOM 12364 C C . GLY D 1 392 ? 16.842 29.913 -15.944 1.00 33.23 417 GLY D C 1
ATOM 12365 O O . GLY D 1 392 ? 15.967 30.062 -15.116 1.00 36.74 417 GLY D O 1
ATOM 12366 N N . THR D 1 393 ? 17.353 28.699 -16.182 1.00 32.86 418 THR D N 1
ATOM 12367 C CA . THR D 1 393 ? 16.903 27.521 -15.394 1.00 32.90 418 THR D CA 1
ATOM 12368 C C . THR D 1 393 ? 17.218 27.781 -13.919 1.00 33.16 418 THR D C 1
ATOM 12369 O O . THR D 1 393 ? 16.434 27.471 -13.058 1.00 30.59 418 THR D O 1
ATOM 12373 N N . TYR D 1 394 ? 18.396 28.366 -13.644 1.00 31.59 419 TYR D N 1
ATOM 12374 C CA . TYR D 1 394 ? 18.817 28.633 -12.281 1.00 30.35 419 TYR D CA 1
ATOM 12375 C C . TYR D 1 394 ? 17.887 29.595 -11.563 1.00 29.24 419 TYR D C 1
ATOM 12376 O O . TYR D 1 394 ? 17.545 29.359 -10.427 1.00 27.86 419 TYR D O 1
ATOM 12385 N N . ILE D 1 395 ? 17.567 30.711 -12.194 1.00 28.30 420 ILE D N 1
ATOM 12386 C CA A ILE D 1 395 ? 16.692 31.686 -11.584 0.50 29.44 420 ILE D CA 1
ATOM 12387 C CA B ILE D 1 395 ? 16.714 31.669 -11.547 0.50 30.03 420 ILE D CA 1
ATOM 12388 C C . ILE D 1 395 ? 15.279 31.120 -11.355 1.00 31.25 420 ILE D C 1
ATOM 12389 O O . ILE D 1 395 ? 14.648 31.354 -10.326 1.00 30.47 420 ILE D O 1
ATOM 12398 N N . LEU D 1 396 ? 14.782 30.352 -12.314 1.00 32.94 421 LEU D N 1
ATOM 12399 C CA . LEU D 1 396 ? 13.477 29.662 -12.111 1.00 35.25 421 LEU D CA 1
ATOM 12400 C C . LEU D 1 396 ? 13.557 28.728 -10.885 1.00 34.58 421 LEU D C 1
ATOM 12401 O O . LEU D 1 396 ? 12.683 28.728 -10.060 1.00 35.86 421 LEU D O 1
ATOM 12406 N N . SER D 1 397 ? 14.610 27.938 -10.767 1.00 34.06 422 SER D N 1
ATOM 12407 C CA . SER D 1 397 ? 14.730 27.049 -9.632 1.00 34.51 422 SER D CA 1
ATOM 12408 C C . SER D 1 397 ? 14.903 27.788 -8.300 1.00 33.44 422 SER D C 1
ATOM 12409 O O . SER D 1 397 ? 14.323 27.381 -7.301 1.00 33.80 422 SER D O 1
ATOM 12412 N N . LEU D 1 398 ? 15.773 28.787 -8.259 1.00 30.71 423 LEU D N 1
ATOM 12413 C CA . LEU D 1 398 ? 15.939 29.614 -7.104 1.00 31.27 423 LEU D CA 1
ATOM 12414 C C . LEU D 1 398 ? 14.654 30.276 -6.672 1.00 32.00 423 LEU D C 1
ATOM 12415 O O . LEU D 1 398 ? 14.266 30.213 -5.497 1.00 34.93 423 LEU D O 1
ATOM 12420 N N . LEU D 1 399 ? 13.977 30.911 -7.590 1.00 32.10 424 LEU D N 1
ATOM 12421 C CA . LEU D 1 399 ? 12.701 31.547 -7.256 1.00 32.38 424 LEU D CA 1
ATOM 12422 C C . LEU D 1 399 ? 11.589 30.603 -6.830 1.00 34.83 424 LEU D C 1
ATOM 12423 O O . LEU D 1 399 ? 10.916 30.869 -5.855 1.00 34.61 424 LEU D O 1
ATOM 12428 N N . LEU D 1 400 ? 11.475 29.457 -7.463 1.00 34.75 425 LEU D N 1
ATOM 12429 C CA . LEU D 1 400 ? 10.376 28.533 -7.182 1.00 37.60 425 LEU D CA 1
ATOM 12430 C C . LEU D 1 400 ? 10.670 27.589 -6.034 1.00 39.97 425 LEU D C 1
ATOM 12431 O O . LEU D 1 400 ? 9.959 27.593 -5.055 1.00 42.70 425 LEU D O 1
ATOM 12436 N N . GLN D 1 401 ? 11.705 26.761 -6.155 1.00 39.23 426 GLN D N 1
ATOM 12437 C CA . GLN D 1 401 ? 12.091 25.834 -5.105 1.00 39.82 426 GLN D CA 1
ATOM 12438 C C . GLN D 1 401 ? 12.780 26.481 -3.931 1.00 38.92 426 GLN D C 1
ATOM 12439 O O . GLN D 1 401 ? 12.635 25.967 -2.826 1.00 39.14 426 GLN D O 1
ATOM 12445 N N . GLY D 1 402 ? 13.534 27.568 -4.138 1.00 35.54 427 GLY D N 1
ATOM 12446 C CA . GLY D 1 402 ? 14.258 28.154 -3.044 1.00 32.78 427 GLY D CA 1
ATOM 12447 C C . GLY D 1 402 ? 13.437 29.148 -2.321 1.00 32.69 427 GLY D C 1
ATOM 12448 O O . GLY D 1 402 ? 13.134 28.980 -1.153 1.00 35.65 427 GLY D O 1
ATOM 12449 N N . TYR D 1 403 ? 13.042 30.200 -3.022 1.00 33.41 428 TYR D N 1
ATOM 12450 C CA . TYR D 1 403 ? 12.264 31.274 -2.392 1.00 32.90 428 TYR D CA 1
ATOM 12451 C C . TYR D 1 403 ? 10.752 31.079 -2.364 1.00 33.30 428 TYR D C 1
ATOM 12452 O O . TYR D 1 403 ? 9.983 31.910 -1.811 1.00 36.46 428 TYR D O 1
ATOM 12461 N N . ASN D 1 404 ? 10.316 29.939 -2.858 1.00 34.28 429 ASN D N 1
ATOM 12462 C CA . ASN D 1 404 ? 8.936 29.485 -2.656 1.00 35.96 429 ASN D CA 1
ATOM 12463 C C . ASN D 1 404 ? 7.863 30.283 -3.406 1.00 37.94 429 ASN D C 1
ATOM 12464 O O . ASN D 1 404 ? 6.705 30.294 -2.994 1.00 41.20 429 ASN D O 1
ATOM 12469 N N . PHE D 1 405 ? 8.204 30.897 -4.533 1.00 37.25 430 PHE D N 1
ATOM 12470 C CA . PHE D 1 405 ? 7.247 31.605 -5.352 1.00 40.13 430 PHE D CA 1
ATOM 12471 C C . PHE D 1 405 ? 6.542 30.635 -6.275 1.00 46.64 430 PHE D C 1
ATOM 12472 O O . PHE D 1 405 ? 6.253 30.948 -7.418 1.00 58.41 430 PHE D O 1
ATOM 12480 N N . THR D 1 406 ? 6.236 29.449 -5.819 1.00 51.45 431 THR D N 1
ATOM 12481 C CA . THR D 1 406 ? 5.429 28.524 -6.637 1.00 54.63 431 THR D CA 1
ATOM 12482 C C . THR D 1 406 ? 3.934 28.833 -6.751 1.00 58.51 431 THR D C 1
ATOM 12483 O O . THR D 1 406 ? 3.357 29.524 -5.928 1.00 59.54 431 THR D O 1
ATOM 12487 N N . GLY D 1 407 ? 3.320 28.248 -7.776 1.00 61.42 432 GLY D N 1
ATOM 12488 C CA . GLY D 1 407 ? 1.962 28.591 -8.166 1.00 72.89 432 GLY D CA 1
ATOM 12489 C C . GLY D 1 407 ? 1.744 30.095 -8.227 1.00 73.40 432 GLY D C 1
ATOM 12490 O O . GLY D 1 407 ? 2.396 30.777 -9.004 1.00 73.63 432 GLY D O 1
ATOM 12491 N N . THR D 1 408 ? 0.841 30.562 -7.360 1.00 79.08 433 THR D N 1
ATOM 12492 C CA . THR D 1 408 ? 0.293 31.938 -7.232 1.00 82.37 433 THR D CA 1
ATOM 12493 C C . THR D 1 408 ? 1.249 33.075 -6.999 1.00 75.60 433 THR D C 1
ATOM 12494 O O . THR D 1 408 ? 1.228 34.066 -7.726 1.00 77.89 433 THR D O 1
ATOM 12498 N N . SER D 1 409 ? 2.010 32.939 -5.917 1.00 71.07 434 SER D N 1
ATOM 12499 C CA . SER D 1 409 ? 3.065 33.862 -5.477 1.00 66.22 434 SER D CA 1
ATOM 12500 C C . SER D 1 409 ? 3.930 34.452 -6.642 1.00 60.93 434 SER D C 1
ATOM 12501 O O . SER D 1 409 ? 4.308 35.660 -6.634 1.00 53.66 434 SER D O 1
ATOM 12504 N N . TRP D 1 410 ? 4.182 33.597 -7.649 1.00 56.39 435 TRP D N 1
ATOM 12505 C CA . TRP D 1 410 ? 4.869 34.000 -8.852 1.00 52.81 435 TRP D CA 1
ATOM 12506 C C . TRP D 1 410 ? 4.541 35.384 -9.340 1.00 51.02 435 TRP D C 1
ATOM 12507 O O . TRP D 1 410 ? 5.401 36.114 -9.806 1.00 47.51 435 TRP D O 1
ATOM 12518 N N . ASP D 1 411 ? 3.293 35.784 -9.211 1.00 53.99 436 ASP D N 1
ATOM 12519 C CA . ASP D 1 411 ? 2.828 37.005 -9.889 1.00 55.54 436 ASP D CA 1
ATOM 12520 C C . ASP D 1 411 ? 3.127 38.298 -9.102 1.00 52.24 436 ASP D C 1
ATOM 12521 O O . ASP D 1 411 ? 3.022 39.430 -9.606 1.00 52.82 436 ASP D O 1
ATOM 12526 N N . GLN D 1 412 ? 3.560 38.089 -7.874 1.00 50.37 437 GLN D N 1
ATOM 12527 C CA A GLN D 1 412 ? 3.968 39.148 -6.976 0.50 50.21 437 GLN D CA 1
ATOM 12528 C CA B GLN D 1 412 ? 3.924 39.204 -7.014 0.50 49.90 437 GLN D CA 1
ATOM 12529 C C . GLN D 1 412 ? 5.380 39.689 -7.306 1.00 47.91 437 GLN D C 1
ATOM 12530 O O . GLN D 1 412 ? 5.785 40.749 -6.849 1.00 47.11 437 GLN D O 1
ATOM 12541 N N . ILE D 1 413 ? 6.121 38.975 -8.143 1.00 44.03 438 ILE D N 1
ATOM 12542 C CA . ILE D 1 413 ? 7.475 39.467 -8.526 1.00 41.78 438 ILE D CA 1
ATOM 12543 C C . ILE D 1 413 ? 7.358 40.489 -9.656 1.00 42.31 438 ILE D C 1
ATOM 12544 O O . ILE D 1 413 ? 6.691 40.248 -10.691 1.00 43.08 438 ILE D O 1
ATOM 12549 N N . HIS D 1 414 ? 7.955 41.654 -9.440 1.00 41.22 439 HIS D N 1
ATOM 12550 C CA . HIS D 1 414 ? 8.160 42.629 -10.462 1.00 41.99 439 HIS D CA 1
ATOM 12551 C C . HIS D 1 414 ? 9.636 42.672 -10.778 1.00 39.85 439 HIS D C 1
ATOM 12552 O O . HIS D 1 414 ? 10.425 43.020 -9.935 1.00 37.40 439 HIS D O 1
ATOM 12559 N N . PHE D 1 415 ? 10.041 42.313 -12.001 1.00 40.24 440 PHE D N 1
ATOM 12560 C CA . PHE D 1 415 ? 11.494 42.315 -12.367 1.00 37.13 440 PHE D CA 1
ATOM 12561 C C . PHE D 1 415 ? 11.820 43.722 -12.789 1.00 39.38 440 PHE D C 1
ATOM 12562 O O . PHE D 1 415 ? 11.154 44.237 -13.665 1.00 41.66 440 PHE D O 1
ATOM 12570 N N . MET D 1 416 ? 12.811 44.368 -12.169 1.00 39.60 441 MET D N 1
ATOM 12571 C CA . MET D 1 416 ? 13.070 45.792 -12.429 1.00 41.50 441 MET D CA 1
ATOM 12572 C C . MET D 1 416 ? 14.528 46.153 -12.483 1.00 40.55 441 MET D C 1
ATOM 12573 O O . MET D 1 416 ? 15.366 45.552 -11.790 1.00 37.04 441 MET D O 1
ATOM 12578 N N . GLY D 1 417 ? 14.837 47.132 -13.306 1.00 47.82 442 GLY D N 1
ATOM 12579 C CA . GLY D 1 417 ? 16.203 47.574 -13.358 1.00 47.59 442 GLY D CA 1
ATOM 12580 C C . GLY D 1 417 ? 16.328 48.912 -12.721 1.00 45.38 442 GLY D C 1
ATOM 12581 O O . GLY D 1 417 ? 17.144 49.088 -11.878 1.00 46.96 442 GLY D O 1
ATOM 12582 N N . LYS D 1 418 ? 15.570 49.869 -13.248 1.00 50.22 443 LYS D N 1
ATOM 12583 C CA . LYS D 1 418 ? 15.494 51.225 -12.686 1.00 49.09 443 LYS D CA 1
ATOM 12584 C C . LYS D 1 418 ? 14.102 51.539 -12.095 1.00 48.56 443 LYS D C 1
ATOM 12585 O O . LYS D 1 418 ? 13.115 51.000 -12.558 1.00 50.12 443 LYS D O 1
ATOM 12591 N N . ILE D 1 419 ? 14.044 52.355 -11.060 1.00 44.96 444 ILE D N 1
ATOM 12592 C CA . ILE D 1 419 ? 12.788 52.882 -10.626 1.00 47.50 444 ILE D CA 1
ATOM 12593 C C . ILE D 1 419 ? 12.926 54.396 -10.711 1.00 48.99 444 ILE D C 1
ATOM 12594 O O . ILE D 1 419 ? 13.851 54.940 -10.142 1.00 47.94 444 ILE D O 1
ATOM 12599 N N . LYS D 1 420 ? 12.031 55.088 -11.399 1.00 54.74 445 LYS D N 1
ATOM 12600 C CA . LYS D 1 420 ? 12.147 56.536 -11.506 1.00 59.22 445 LYS D CA 1
ATOM 12601 C C . LYS D 1 420 ? 13.571 56.918 -12.050 1.00 59.44 445 LYS D C 1
ATOM 12602 O O . LYS D 1 420 ? 14.277 57.775 -11.479 1.00 59.86 445 LYS D O 1
ATOM 12608 N N . ASP D 1 421 ? 14.049 56.268 -13.099 1.00 56.01 446 ASP D N 1
ATOM 12609 C CA . ASP D 1 421 ? 15.438 56.533 -13.528 1.00 55.90 446 ASP D CA 1
ATOM 12610 C C . ASP D 1 421 ? 16.643 56.276 -12.539 1.00 50.96 446 ASP D C 1
ATOM 12611 O O . ASP D 1 421 ? 17.764 56.645 -12.891 1.00 55.20 446 ASP D O 1
ATOM 12613 N N . SER D 1 422 ? 16.455 55.637 -11.377 1.00 44.43 447 SER D N 1
ATOM 12614 C CA . SER D 1 422 ? 17.565 55.197 -10.571 1.00 39.04 447 SER D CA 1
ATOM 12615 C C . SER D 1 422 ? 17.569 53.698 -10.525 1.00 39.07 447 SER D C 1
ATOM 12616 O O . SER D 1 422 ? 16.546 53.097 -10.315 1.00 39.83 447 SER D O 1
ATOM 12619 N N . ASN D 1 423 ? 18.730 53.098 -10.675 1.00 37.71 448 ASN D N 1
ATOM 12620 C CA . ASN D 1 423 ? 18.829 51.684 -10.468 1.00 38.84 448 ASN D CA 1
ATOM 12621 C C . ASN D 1 423 ? 18.416 51.112 -9.169 1.00 36.28 448 ASN D C 1
ATOM 12622 O O . ASN D 1 423 ? 18.786 51.597 -8.088 1.00 34.53 448 ASN D O 1
ATOM 12627 N N . ALA D 1 424 ? 17.627 50.044 -9.264 1.00 38.19 449 ALA D N 1
ATOM 12628 C CA . ALA D 1 424 ? 17.322 49.203 -8.112 1.00 35.98 449 ALA D CA 1
ATOM 12629 C C . ALA D 1 424 ? 18.642 48.474 -7.712 1.00 35.42 449 ALA D C 1
ATOM 12630 O O . ALA D 1 424 ? 19.313 47.921 -8.570 1.00 39.90 449 ALA D O 1
ATOM 12632 N N . GLY D 1 425 ? 18.972 48.417 -6.422 1.00 33.17 450 GLY D N 1
ATOM 12633 C CA . GLY D 1 425 ? 20.237 47.825 -5.999 1.00 33.69 450 GLY D CA 1
ATOM 12634 C C . GLY D 1 425 ? 20.459 48.277 -4.603 1.00 34.54 450 GLY D C 1
ATOM 12635 O O . GLY D 1 425 ? 19.534 48.765 -4.026 1.00 35.55 450 GLY D O 1
ATOM 12636 N N . TRP D 1 426 ? 21.609 48.025 -3.977 1.00 31.14 451 TRP D N 1
ATOM 12637 C CA . TRP D 1 426 ? 21.729 48.405 -2.572 1.00 27.31 451 TRP D CA 1
ATOM 12638 C C . TRP D 1 426 ? 22.416 49.755 -2.405 1.00 27.14 451 TRP D C 1
ATOM 12639 O O . TRP D 1 426 ? 22.394 50.314 -1.315 1.00 26.80 451 TRP D O 1
ATOM 12650 N N . THR D 1 427 ? 22.985 50.292 -3.481 1.00 25.23 452 THR D N 1
ATOM 12651 C CA . THR D 1 427 ? 23.854 51.487 -3.324 1.00 27.45 452 THR D CA 1
ATOM 12652 C C . THR D 1 427 ? 23.134 52.731 -2.880 1.00 26.77 452 THR D C 1
ATOM 12653 O O . THR D 1 427 ? 23.711 53.528 -2.159 1.00 28.00 452 THR D O 1
ATOM 12657 N N . LEU D 1 428 ? 21.913 52.962 -3.369 1.00 26.98 453 LEU D N 1
ATOM 12658 C CA . LEU D 1 428 ? 21.194 54.150 -2.926 1.00 28.69 453 LEU D CA 1
ATOM 12659 C C . LEU D 1 428 ? 20.840 54.150 -1.430 1.00 28.23 453 LEU D C 1
ATOM 12660 O O . LEU D 1 428 ? 21.108 55.126 -0.746 1.00 28.70 453 LEU D O 1
ATOM 12665 N N . GLY D 1 429 ? 20.247 53.046 -0.965 1.00 27.19 454 GLY D N 1
ATOM 12666 C CA . GLY D 1 429 ? 20.095 52.766 0.445 1.00 27.87 454 GLY D CA 1
ATOM 12667 C C . GLY D 1 429 ? 21.316 53.038 1.281 1.00 30.92 454 GLY D C 1
ATOM 12668 O O . GLY D 1 429 ? 21.244 53.747 2.302 1.00 32.49 454 GLY D O 1
ATOM 12669 N N . TYR D 1 430 ? 22.449 52.437 0.868 1.00 30.93 455 TYR D N 1
ATOM 12670 C CA . TYR D 1 430 ? 23.731 52.698 1.497 1.00 30.68 455 TYR D CA 1
ATOM 12671 C C . TYR D 1 430 ? 24.066 54.212 1.549 1.00 33.01 455 TYR D C 1
ATOM 12672 O O . TYR D 1 430 ? 24.374 54.748 2.610 1.00 36.09 455 TYR D O 1
ATOM 12681 N N . MET D 1 431 ? 23.963 54.920 0.423 1.00 32.58 456 MET D N 1
ATOM 12682 C CA . MET D 1 431 ? 24.222 56.355 0.359 1.00 36.10 456 MET D CA 1
ATOM 12683 C C . MET D 1 431 ? 23.352 57.147 1.344 1.00 38.69 456 MET D C 1
ATOM 12684 O O . MET D 1 431 ? 23.830 58.051 2.033 1.00 40.89 456 MET D O 1
ATOM 12689 N N . LEU D 1 432 ? 22.073 56.795 1.402 1.00 37.59 457 LEU D N 1
ATOM 12690 C CA . LEU D 1 432 ? 21.081 57.468 2.287 1.00 39.07 457 LEU D CA 1
ATOM 12691 C C . LEU D 1 432 ? 21.443 57.302 3.744 1.00 40.87 457 LEU D C 1
ATOM 12692 O O . LEU D 1 432 ? 21.352 58.217 4.531 1.00 44.28 457 LEU D O 1
ATOM 12697 N N . ASN D 1 433 ? 21.936 56.130 4.086 1.00 40.54 458 ASN D N 1
ATOM 12698 C CA . ASN D 1 433 ? 22.358 55.901 5.418 1.00 43.89 458 ASN D CA 1
ATOM 12699 C C . ASN D 1 433 ? 23.606 56.694 5.774 1.00 46.27 458 ASN D C 1
ATOM 12700 O O . ASN D 1 433 ? 23.674 57.353 6.819 1.00 48.77 458 ASN D O 1
ATOM 12705 N N . LEU D 1 434 ? 24.579 56.678 4.880 1.00 44.98 459 LEU D N 1
ATOM 12706 C CA . LEU D 1 434 ? 25.845 57.386 5.124 1.00 47.68 459 LEU D CA 1
ATOM 12707 C C . LEU D 1 434 ? 25.687 58.895 5.093 1.00 52.70 459 LEU D C 1
ATOM 12708 O O . LEU D 1 434 ? 26.494 59.623 5.651 1.00 57.66 459 LEU D O 1
ATOM 12713 N N . THR D 1 435 ? 24.659 59.393 4.427 1.00 54.26 460 THR D N 1
ATOM 12714 C CA . THR D 1 435 ? 24.473 60.824 4.400 1.00 61.73 460 THR D CA 1
ATOM 12715 C C . THR D 1 435 ? 23.365 61.278 5.386 1.00 67.73 460 THR D C 1
ATOM 12716 O O . THR D 1 435 ? 23.040 62.478 5.495 1.00 73.57 460 THR D O 1
ATOM 12720 N N . ASN D 1 436 ? 22.804 60.294 6.088 1.00 69.05 461 ASN D N 1
ATOM 12721 C CA . ASN D 1 436 ? 21.744 60.489 7.054 1.00 74.39 461 ASN D CA 1
ATOM 12722 C C . ASN D 1 436 ? 20.509 61.132 6.444 1.00 75.87 461 ASN D C 1
ATOM 12723 O O . ASN D 1 436 ? 20.264 62.307 6.706 1.00 86.25 461 ASN D O 1
ATOM 12728 N N . MET D 1 437 ? 19.753 60.402 5.622 1.00 67.87 462 MET D N 1
ATOM 12729 C CA . MET D 1 437 ? 18.359 60.769 5.428 1.00 74.39 462 MET D CA 1
ATOM 12730 C C . MET D 1 437 ? 17.416 59.803 6.236 1.00 82.15 462 MET D C 1
ATOM 12731 O O . MET D 1 437 ? 16.931 58.781 5.725 1.00 88.07 462 MET D O 1
ATOM 12736 N N . ILE D 1 438 ? 17.187 60.170 7.513 1.00 97.00 463 ILE D N 1
ATOM 12737 C CA . ILE D 1 438 ? 16.469 59.404 8.624 1.00 98.52 463 ILE D CA 1
ATOM 12738 C C . ILE D 1 438 ? 17.056 58.016 8.960 1.00 99.18 463 ILE D C 1
ATOM 12739 O O . ILE D 1 438 ? 17.786 57.840 9.955 1.00 96.06 463 ILE D O 1
#

GO terms:
  GO:0017110 nucleoside diphosphate phosphatase activity (F, IDA)
  GO:0017111 ribonucleoside triphosphate phosphatase activity (F, IDA)
  GO:0003924 GTPase activity (F, EXP)
  GO:0016887 ATP hydrolysis activity (F, EXP)
  GO:0043262 ADP phosphatase activity (F, EXP)
  GO:0045134 UDP phosphatase activity (F, EXP)
  GO:0004050 apyrase activity (F, EXP)
  GO:0004382 GDP phosphatase activity (F, EXP)
  GO:0103023 ITPase activity (F, EXP)
  GO:1990003 IDP phosphatase activity (F, EXP)
  GO:0043025 neuronal cell body (C, IDA)
  GO:0035457 cellular response to interferon-alpha (P, IEP)
  GO:0097060 synaptic membrane (C, IDA)
  GO:0005576 extracellular region (C, IDA)
  GO:0008021 synaptic vesicle (C, IDA)
  GO:0009986 cell surface (C, IDA)
  GO:0016323 basolateral plasma membrane (C, IDA)
  GO:0016887 ATP hydrolysis activity (F, IDA)
  GO:0010238 response to proline (P, IEP)
  GO:0010332 response to gamma radiation (P, IEP)

CATH classification: 3.30.420.40 (+1 more: 3.30.420.150)

Sequence (1589 aa):
NVKYGIVLDAGSSHHTNLYIYKWPAEKENDTGVVQQLEECQVKGPGISKYAQKTDEIAAYLAECMKMSTERIPASKQHHQTPVYLGATAGMRLLRMESKQSADEVLAAVSRSLKSYPFDFQGAKIITGQEEGAYGWITINYLLGRFKGSTFGALDLGGASTQITFVPLNSTLEAPETSLQFRLYGTDYTVYTHSFLCYGKDQALWWQKKLAQDIQVSSGGILKDPCFYPGYKKVVNVSEELYGTPCTKRFEKKLPFNQFQVQGTGDYEQCHHQSSILKIFNNSHCPYSQCAFNGVFLPPLQGSFGAFSAFYFVMDFFKKMASSQEKMTEITKNNFCSKPWEEVKASYPTVKEKYLSEYCFSGTYILSLLLQGYNFTGTSWDQQIHFMGKIKDSNAGWTLLGYMLNLTNMNVKYGIVLDAGSSSHHTNLYIYKWPGVVQQLEECQVKGPGISKYAQKTDEIAAYLAECMKMSTERIPASKQHQTPVYLGATAGMRLLRRMESKQSADEVLAAVSRSLKSYPFDFQGAKIITGQEEGAYGWITINYLLGRFKGSTFGALDLGGASTQITFVPLNSTLEAPETSLQFRLYGTDYTVYTHSFLCYGKDQALWQKLAQDIQVSSGGILKDPCFYPGYKKKVVNVSELYGTPCTKRFEKKLPFNQFQVQGTGDYEQCHHQSILKIFNNSHCPYSQCAFNGVFLPPLQGSFGAFSAFYFFVMDFFKKMANDSVSSQEKMTEITKNFCSKPWEEVKASYPTVKEKYLSEYCFSGTYILSLLLQGYNFTGTSWDDQIHFMGKIKDSNAGWTLGYMMLNLTNMIPAEVKYGIVLDAGSSHTNLYIYKWPVVQQLEECQVKGPGISKYAQKTDEIAAYLAECMKMSTERIPASKQHQTPVYLGATAGMRLLRMESKQSADEVLAAVSRSSLKSYPFDFQGAKIITGQEEGAYGWITINYLLGRFKGSTFGALDLGGASTQITFVPLNSTLEAPETSLQQFRLYGTDYTVYTHSFLCYGKDQALWWQKLAQDIQVSSGGILKDPCFYPGYKKVVNVSELYGTPCTKRFEKKLPFNQFQVQGTGDYEQCHHQSILKIFNNSHCPYSQCAFNGVFLPPLQGSFGAFSAFYFVMDFFKKMASSQEKMTEITKNFCSKPWEEVKASYPTVKEKYLSSEYCFSGTYILSLLLQGYNFTGTSWDQIHFMGKIKDSNAGWTLGYMLNLTNMIPANVKYGIVLDAGSSHHTNLYIYKWPAVVQQLEECQVKGPGISKKYAQKTDEIAAYLAECMKMMSTERRIPASKQHHQTPVYLGATAGMRLLRMESKQSADEVLAAVSRSSLKSYPFDFQGAKIITGQEEGAYGWITINYLLGRFKGSTFGALDLGGASTQITFVPLNSTLEAPETSLQFRLYGTDYTVYTHSFLCYGKDQALWWQKLAQDIQVSSGGILKDPCFYPGYKKVVNVSELYGTPCTKRFEKKLPFNQFQVQGTGDYEQCHQSSILKIFNNSHCPYSQCAFNGVFLPPLQGSFGAFSAFYFVMDFFKKKMANDSVSSQEKMTEITKNFCSKPWEEVKASYPTVKEKYLSEYCFSSGTYIILSLLLQGYNFTGTSWDQQIHFMGKIKDSNAGWTLGYMLNLTNMI